Protein 9MFG (pdb70)

Sequence (1648 aa):
ITNINCSGHIWVEPATIFKMGMNISIYCQAAIKNCQPRKLHFYKNGIKERFQITRINKTTARLWYKNFLEPHASMYCTAECPKHFQETLICGKDISSGYPPDIPDEVTCVIYEYSGNMTCTWNAGKLTYIDTKYVVHVKSLETEEEQQYLTSSYINISTDSLQGGKKYLVWVQAANALGMEESKQLQIHLDDIVIPSAAVISRATIIYWDSQTTIEKVSCEMRYKATTNQTWNVKEFDTNFTYVQQSEFYLEPNIKYVFQVRCQETGKRYWQPWSSLFFHKTPEITNINCSGHIWVEPATIFKMGMNISIYCQAAIKNCQPRKLHFYKNGIKERFQITRINKTTARLWYKNFLEPHASMYCTAECPKHFQETLICGKDISSGYPPDIPDEVTCVIYEYSGNMTCTWNAGKLTYIDTKYVVHVKSLETEEEQQYLTSSYINISTDSLQGGKKYLVWVQAANALGMEESKQLQIHLDDIVIPSAAVISRAETINATVPKTIIYWDSQTTIEKVSCEMRYKATTNQTWNVKEFDTNFTYVQQSEFYLEPNIKYVFQVRCQETGKRYWQPWSSLFFHKTPEGNSHHITNINCSGHIWVEPATIFKMGMNISIYCQAAIKNCQPRKLHFYKNGIKERFQITRINKTTARLWYKNFLEPHASMYCTAECPKHFQETLICGKDISSGYPPDIPDEVTCVIYEYSGNMTCTWNAGKLTYIDTKYVVHVKSLETEEEQQYLTSSYINISTDSLQGGKKYLVWVQAANALGMEESKQLQIHLDDIVIPSAAVISRAETINATVPKTIIYWDSQTTIEKVSCEMRYKATTNQTWNVKEFDTNFTYVQQSEFYLEPNIKYVFQVRCQETGKRYWQPWSSLFFHKTPEGNITNINCSGHIWVEPATIFKMGMNISIYCQAAIKNCQPRKLHFYKNGIKERFQITRINKTTARLWYKNFLEPHASMYCTAECPKHFQETLICGKDISSGYPPDIPDEVTCVIYEYSGNMTCTWNAGKLTYIDTKYVVHVKSLETEEEQQYLTSSYINISTDSLQGGKKYLVWVQAANALGMEESKQLQIHLDDIVIPSAAVISRAETITVPKTIIYWDSQTTIEKVSCEMRYKATTNQTWNVKEFDTNFTYVQQSEFYLEPNIKYVFQVRCQETGKRYWQPWSSLFFHKTPEEVQLVESGGGLVQPGGSLRLSCAASGFTFSTYAMAWFRQAPGKERREFVAESWSSGTTYYGASVVGRFTMSRDDSKNTVYLQMNSLRAEDTAVYYCAAKRPDAGWQTYDYWGQGTLVTVSSEVQLVESGGGLVQPGGSLRLSCAASGFTFSTYAMAWFRQAPGKERREFVAESWSSGTTYYGASVVGRFTMSRDDSKNTVYLQMNSLRAEDTAVYYCAAKRPDAGWQTYDYWGQGTLVTVSSEVQLVESGGGLVQPGGSLRLSCAASGFTFSTYAMAWFRQAPGKERREFVAESWSSGTTYYGASVVGRFTMSRDDSKNTVYLQMNSLRAEDTAVYYCAAKRPDAGWQTYDYWGQGTLVTVSSEVQLVESGGGLVQPGGSLRLSCAASGFTFSTYAMAWFRQAPGKERREFVAESWSSGTTYYGASVVGRFTMSRDDSKNTVYLQMNSLRAEDTAVYYCAAKRPDAGWQTYDYWGQGTLVTVSS

Foldseek 3Di:
DDDDDAQWDKAKPVGLEEAQQDKIKIKTFGNHPQFQFPDKWKDKVRHTDDDQKADDPSGMIMRIDGRHHAQKIKMWMWGRGPVDPDTHTRDIDIGGYFDWWDAWDPWDWAAEPPPQWIKTFTDRDDDGSADKKKWKWKADPQPRDIDIDIDRGIDIDGNVVVPRAFWMKIKMWMGDPHDIHIYDIDIGGHVQRYEFADKAWDDDCKTWIAGPGPQPWKKKWKWKDFPPDDDIDIDIGRDDRPDIDMDHDDDDAQTKMWMWMWMGRVPGDDIDDIYDIDMDGHHD/DDDDDAQWDKAKPPHLEEAAFAKIKIKTFGRDVPFQFPDKWKDKVHHTDDPQWADDDSTMIIHIDGGHHAQKIKMWMWGHGPVDPDIHTHDMDIGGHFDWWDAWEPWAWAAEPPPLKIKIATDRDDGGSAQKKKWKWKQAPQVRDIDIDIGRHTDIGHNVVDDRAFKIWMKMKIDDPHDIHIYDIDIGGRVQRYEFADKAWDDWDWDDDPQIKIKIKMAGPGPQQWKKKKKWKDFPPDPDIDIDIDTDGRPDIDIDIDRDDAQTKMWMWMKMGNPPGDDIGDTYDIDIDHGHDPVDDD/DDDDDAQWDKAKVPGLEEAAQDKMKIKTFGNHVQFQFPDKWKDWVNHTDDPQKAPPDSGMIMHIDGRHHDAKIKMWMWTHGPPDPDTDTRDIDMGGHWAWWDAWAPWAWAAEPPPLWTKIATDRPDDTSFQKKKKKWKAAPQVRDIDIDIDSGIDTHGNVPVDRAFWMWIKMWMDDPHDIHIYDIDIGGRVQRYEFFDKAWDDKDWDDDPFIWIKTKMAGPGDADWKKKKKWKAFPPDDDTDMDIGTDDRPDIDIDRHGDDAFTKIKMWMKMGRPPGDDIDPTYDIDIDGGHHRD/DDDDDAQWDKAKPPHLEEAQFDKIKIKTFGHDPPFQFPDKWKDWVNHTDDPQKACPDSGMIMRIDGRHHDQKIKMWMWGDGDPDPDTHTRDMDMGGHFDWWDAWAPWAWAAEPPPQKTWIATDRDDTGSFQKKKWKWKAAPQVRDIDIDIDSGTDIHGNVVVPRAFKIWMKMWMGGPHDIHIYDIDIGGRVQRYEFADKAWDDWDWDVQIKIKIKIAGPGPQPKKKKKKWKDFPPDDDIDIDIDIDDRPDIDIDIDRDDAQTKMWMWMKMGNPPHDDIDPTYDTDMDHHHD/DWAKEKDWADEAEAQAKTKMKIATDDDQLQQKKKFKWWADVPGDIDGAKIAHNVGDIDGDPVQPPQWDKDADSVRRMIMIIGGSDDQVPWTWMKMFIGHDPDDPPDTDDIHPTDTHGYHD/DWAWAKDWADEAAAQDKTKMKIQIDDDPLQQKKKFKWWDDPPGDTGGAKIAHNVGDIDGDPVQPPQKDKDADSVRSMIMIMGGRDDQVPWTWMKMFIGHPVDDPPDTDDIHPTGTHGHHD/DKAWAKDFADEDAQQAKTKMKIATDDDQLQQKKKFKWWAAVVRDIDGAKIAHNVGDIDGDPVQPPQKDKDADSVRRMIMIIGGSDDQVRQTWMKMFIGHDVDDPPDTPDIHPTGTHGHDD/DWAKAKDFADEAAQQGKTKMKIATDDDQLQQKKKFKWWADVPRGIGGAKIAHNVGDIDGDPVQPPQKDKDADSVGRMIMIIGGSDDQVVWTWMKMFIGHPVDDPPDTDDIHPTGTHGYDD

B-factor: mean 78.59, std 24.63, range [31.62, 189.15]

Solvent-accessible surface area: 77783 Å² total; per-residue (Å²): 92,28,88,11,129,39,21,18,85,11,84,13,87,75,45,49,60,1,29,36,32,75,84,0,17,1,30,0,53,12,72,20,91,154,25,81,11,59,123,13,11,1,7,40,35,0,101,62,34,156,85,41,36,3,47,40,78,58,50,4,1,54,1,78,28,157,50,11,109,76,56,113,6,5,2,3,0,0,0,64,4,76,104,73,112,38,30,1,7,0,12,2,58,60,1,18,0,0,63,51,10,52,99,1,72,128,19,38,0,14,24,92,28,136,52,32,47,0,24,0,55,32,64,39,35,85,134,16,113,18,76,19,23,24,10,0,15,0,56,2,80,131,60,109,91,76,42,71,54,46,16,90,70,111,26,71,1,54,49,105,44,1,134,26,20,102,38,2,30,0,23,0,26,1,9,2,23,48,14,45,60,92,11,88,105,41,129,12,70,19,61,86,5,26,4,2,19,67,8,94,17,76,39,55,86,44,0,91,2,58,8,143,14,110,37,95,144,5,13,2,29,1,44,29,42,26,51,120,74,162,100,81,67,81,26,131,67,106,16,90,26,116,71,90,30,117,6,77,23,181,43,47,81,99,74,127,25,8,2,12,0,56,2,17,42,52,70,21,183,40,62,14,99,66,19,99,95,46,122,36,67,6,112,113,117,28,115,10,128,39,22,15,87,5,83,10,87,83,43,50,55,4,106,36,24,83,69,1,18,0,29,0,50,10,65,23,89,156,18,77,15,72,28,12,22,0,9,32,41,1,101,70,30,158,71,42,36,3,49,42,68,59,44,8,1,46,1,81,26,152,75,8,92,67,70,69,1,2,1,4,0,0,0,67,6,77,102,69,116,40,27,1,8,0,11,2,62,48,0,20,0,0,55,40,9,48,108,3,74,121,15,43,0,12,20,105,27,139,50,36,43,0,20,0,53,36,62,28,46,89,130,15,124,14,127,23,38,31,10,0,14,0,14,2,71,78,77,132,132,77,58,83,56,47,20,95,65,125,17,82,3,53,54,107,46,13,142,15,37,99,113,2,33,0,24,0,13,1,6,1,25,49,9,24,57,93,8,87,95,20,104,6,60,24,58,50,0,25,12,4,24,74,12,81,12,83,46,21,93,46,94,122,52,146,89,41,10,1,13,0,54,2,34,4,135,8,108,25,121,130,1,18,1,36,0,48,34,10,20,70,123,88,111,92,95,65,68,91,134,60,110,13,96,25,83,176,83,29,103,8,94,10,133,18,117,52,114,67,143,24,14,0,16,1,64,0,14,29,44,70,61,122,42,70,12,110,66,14,96,104,38,131,28,64,7,55,39,68,139,66,106,212,143,40,107,10,139,38,22,14,93,5,82,9,83,78,48,45,62,2,25,39,29,81,80,2,16,0,41,0,59,12,73,22,98,162,12,57,5,137,34,13,21,0,9,42,33,0,96,60,32,165,84,37,33,2,40,38,61,98,59,6,1,44,1,78,30,62,96,10,113,73,73,71,5,1,0,3,0,0,0,36,2,83,88,57,99,35,26,1,10,0,12,2,62,49,0,26,0,0,64,52,8,53,103,0,69,121,12,48,0,12,22,102,30,137,49,42,45,2,15,0,54,29,64,33,39,88,114,14,115,16,131,19,58,24,6,0,10,3,50,5,63,79,66,128,124,78,62,79,58,41,17,79,59,124,24,79,4,48,42,87,42,19,149,4,49,92,36,6,31,1,21,0,10,1,13,2,25,47,9,18,62,94,6,188,79,42,119,10,76,25,58,56,7,26,10,6,27,77,9,86,10,84,50,27,48,30,101,125,49,145,99,43,65,1,33,0,78,1,42,7,135,8,112,38,98,55,2,15,0,50,7,51,26,8,58,85,96,67,77,96,96,88,99,48,96,50,101,20,100,20,124,72,80,34,92,11,60,37,138,31,76,69,100,49,36,14,25,7,10,1,52,2,10,34,47,67,65,66,49,70,10,104,71,10,96,126,45,85,21,80,9,78,119,55,130,166,19,107,9,127,42,27,19,92,6,78,9,87,74,47,46,66,3,95,29,26,82,79,2,18,0,32,0,59,9,65,25,91,157,19,77,12,142,28,12,24,0,8,33,41,1,97,60,29,163,82,43,34,2,50,38,64,49,48,6,1,49,2,79,29,61,81,10,100,70,58,124,5,5,0,2,0,0,0,38,4,82,95,61,108,36,32,1,9,0,12,4,66,56,0,22,1,0,51,34,10,52,102,1,73,126,17,46,0,12,18,92,31,136,45,46,45,0,15,0,57,34,64,41,36,94,132,16,107,20,93,18,23,22,7,0,14,0,38,4,80,88,71,124,113,68,52,81,55,45,16,92,72,117,20,71,2,59,47,93,39,12,99,26,36,100,36,2,25,0,17,0,26,0,8,1,20,54,11,32,60,91,6,186,65,40,107,9,71,17,70,58,8,26,4,4,17,71,9,93,15,79,50,21,91,34,159,189,118,59,17,0,33,0,42,5,54,7,149,16,109,29,110,53,3,22,1,24,0,42,64,39,21,52,124,90,100,89,75,57,74,99,137,55,98,20,104,25,96,175,78,25,117,16,42,10,162,19,44,77,98,64,107,16,9,0,16,1,53,0,18,40,61,71,50,82,58,64,13,98,62,16,103,92,45,127,28,119,7,85,113,139,44,109,14,73,25,52,42,24,38,126,18,117,75,52,25,61,36,116,0,29,1,46,10,52,61,21,96,10,66,71,19,0,0,0,0,0,8,51,30,125,86,67,142,79,61,12,0,0,1,2,12,44,73,51,18,36,1,5,10,46,62,1,10,37,29,0,55,7,51,39,46,56,114,58,52,17,1,59,0,48,0,51,58,3,117,67,125,1,32,2,40,0,29,0,0,0,1,86,39,106,14,22,18,45,33,9,55,67,77,6,105,26,23,100,0,41,5,51,136,140,38,109,11,77,24,54,44,22,39,128,21,118,74,55,23,64,24,116,0,25,1,43,6,55,55,26,88,8,59,66,22,0,0,0,0,0,15,56,24,140,94,68,122,74,58,12,0,0,1,3,12,54,68,52,18,31,0,8,11,49,61,1,8,48,28,0,64,9,46,40,51,55,114,61,50,13,0,57,0,51,0,56,60,2,116,66,131,1,44,7,47,0,38,0,0,0,1,77,41,99,17,11,23,38,26,13,55,69,72,7,98,24,20,105,0,46,3,57,132,149,37,124,10,81,12,50,40,35,33,124,9,120,67,56,17,59,32,148,0,32,0,46,10,57,64,24,76,9,59,71,26,0,0,0,0,0,10,57,29,116,91,57,126,74,61,13,0,0,1,3,13,61,71,49,17,29,0,5,10,41,66,0,10,39,27,0,54,8,56,36,58,47,102,55,45,14,1,66,0,41,0,50,63,3,113,58,120,0,38,5,38,0,27,0,0,0,0,80,42,109,14,17,17,42,40,17,63,66,77,6,97,24,22,104,0,48,9,48,144,142,52,101,7,78,25,52,44,34,34,138,14,122,72,57,13,70,20,136,0,33,0,46,10,61,71,27,78,9,58,74,20,0,0,0,0,2,16,48,28,120,88,59,132,90,59,9,0,0,1,4,14,58,77,51,17,28,1,11,8,45,66,0,10,40,35,0,50,13,59,42,47,59,108,58,49,15,0,59,0,42,0,53,48,1,118,71,116,0,31,3,42,0,30,0,0,0,2,75,44,100,30,10,16,42,35,16,62,69,70,8,98,26,20,95,0,48,19,34,152

Radius of gyration: 49.22 Å; Cα contacts (8 Å, |Δi|>4): 4400; chains: 8; bounding box: 113×142×150 Å

Nearest PDB structures (foldseek):
  7p2d-assembly1_C  TM=9.357E-01  e=3.313E-17  Lama glama
  8df5-assembly1_M  TM=9.499E-01  e=1.408E-16  Homo sapiens
  7l0n-assembly2_M  TM=9.580E-01  e=3.317E-16  Homo sapiens
  7kfv-assembly2_C  TM=9.343E-01  e=2.677E-16  Homo sapiens
  8hwt-assembly1_D  TM=9.543E-01  e=8.246E-16  Homo sapiens

GO terms:
  GO:0004896 cytokine receptor activity (F, IDA)
  GO:0038155 interleukin-23-mediated signaling pathway (P, IDA)
  GO:0009986 cell surface (C, IDA)
  GO:0043235 signaling receptor complex (C, IDA)
  GO:0005886 plasma membrane (C, TAS)
  GO:0005515 protein binding (F, IPI)
  GO:0002230 positive regulation of defense response to virus by host (P, IDA)
  GO:0002827 positive regulation of T-helper 1 type immune response (P, IDA)
  GO:0034341 response to type II interferon (P, IDA)
  GO:0042020 interleukin-23 receptor activity (F, IDA)
  GO:0072536 interleukin-23 receptor complex (C, IDA)
  GO:0032496 response to lipopolysaccharide (P, IDA)
  GO:0032729 positive regulation of type II interferon production (P, IDA)
  GO:0032735 positive regulation of interleukin-12 production (P, IDA)
  GO:0042102 positive regulation of T cell proliferation (P, IC)
  GO:0042104 positive regulation of activated T cell proliferation (P, IC)
  GO:0045672 positive regulation of osteoclast differentiation (P, IC)
  GO:0050829 defense response to Gram-negative bacterium (P, IC)
  GO:0032725 positive regulation of granulocyte macrophage colony-stimulating factor production (P, IC)
  GO:0051135 positive regulation of NK T cell activation (P, TAS)

Structure (mmCIF, N/CA/C/O backbone):
data_9MFG
#
_entry.id   9MFG
#
_cell.length_a   105.313
_cell.length_b   403.472
_cell.length_c   84.247
_cell.angle_alpha   90.00
_cell.angle_beta   90.00
_cell.angle_gamma   90.00
#
_symmetry.space_group_name_H-M   'P 21 21 2'
#
loop_
_entity.id
_entity.type
_entity.pdbx_description
1 polymer 'Interleukin-23 receptor'
2 polymer VHH
3 branched 2-acetamido-2-deoxy-beta-D-glucopyranose-(1-4)-[alpha-L-fucopyranose-(1-6)]2-acetamido-2-deoxy-beta-D-glucopyranose
4 branched 2-acetamido-2-deoxy-beta-D-glucopyranose-(1-4)-2-acetamido-2-deoxy-beta-D-glucopyranose
5 branched 2-acetamido-2-deoxy-beta-D-glucopyranose-(1-3)-alpha-D-mannopyranose-(1-3)-[alpha-L-fucopyranose-(1-6)]2-acetamido-2-deoxy-beta-D-glucopyranose
6 branched alpha-D-mannopyranose-(1-3)-[2-acetamido-2-deoxy-beta-D-glucopyranose-(1-4)][alpha-L-fucopyranose-(1-6)]2-acetamido-2-deoxy-beta-D-glucopyranose
7 branched alpha-D-mannopyranose-(1-3)-[alpha-L-fucopyranose-(1-6)]2-acetamido-2-deoxy-beta-D-glucopyranose
8 non-polymer 2-acetamido-2-deoxy-beta-D-glucopyranose
9 non-polymer 'THIOCYANATE ION'
10 non-polymer GLYCEROL
11 non-polymer 'SULFATE ION'
12 water water
#
loop_
_atom_site.group_PDB
_atom_site.id
_atom_site.type_symbol
_atom_site.label_atom_id
_atom_site.label_alt_id
_atom_site.label_comp_id
_atom_site.label_asym_id
_atom_site.label_entity_id
_atom_site.label_seq_id
_atom_site.pdbx_PDB_ins_code
_atom_site.Cartn_x
_atom_site.Cartn_y
_atom_site.Cartn_z
_atom_site.occupancy
_atom_site.B_iso_or_equiv
_atom_site.auth_seq_id
_atom_site.auth_comp_id
_atom_site.auth_asym_id
_atom_site.auth_atom_id
_atom_site.pdbx_PDB_model_num
ATOM 1 N N . ILE A 1 3 ? 47.381 19.376 14.841 1.00 78.69 25 ILE A N 1
ATOM 2 C CA . ILE A 1 3 ? 47.925 20.729 14.857 1.00 80.18 25 ILE A CA 1
ATOM 3 C C . ILE A 1 3 ? 48.987 20.849 15.954 1.00 96.90 25 ILE A C 1
ATOM 4 O O . ILE A 1 3 ? 48.739 20.481 17.104 1.00 105.55 25 ILE A O 1
ATOM 7 N N . THR A 1 4 ? 50.177 21.337 15.590 1.00 92.78 26 THR A N 1
ATOM 8 C CA . THR A 1 4 ? 51.223 21.646 16.560 1.00 81.14 26 THR A CA 1
ATOM 9 C C . THR A 1 4 ? 51.041 23.069 17.072 1.00 74.67 26 THR A C 1
ATOM 10 O O . THR A 1 4 ? 50.739 23.986 16.302 1.00 78.91 26 THR A O 1
ATOM 21 N N . ASN A 1 5 ? 51.242 23.251 18.372 1.00 69.42 27 ASN A N 1
ATOM 22 C CA . ASN A 1 5 ? 50.911 24.519 19.001 1.00 77.36 27 ASN A CA 1
ATOM 23 C C . ASN A 1 5 ? 52.007 25.557 18.785 1.00 75.41 27 ASN A C 1
ATOM 24 O O . ASN A 1 5 ? 53.197 25.265 18.955 1.00 84.19 27 ASN A O 1
ATOM 35 N N . ILE A 1 6 ? 51.594 26.770 18.427 1.00 69.04 28 ILE A N 1
ATOM 36 C CA . ILE A 1 6 ? 52.485 27.911 18.251 1.00 66.58 28 ILE A CA 1
ATOM 37 C C . ILE A 1 6 ? 52.020 29.003 19.206 1.00 62.11 28 ILE A C 1
ATOM 38 O O . ILE A 1 6 ? 50.928 29.560 19.033 1.00 74.85 28 ILE A O 1
ATOM 54 N N . ASN A 1 7 ? 52.842 29.318 20.205 1.00 59.32 29 ASN A N 1
ATOM 55 C CA . ASN A 1 7 ? 52.505 30.382 21.145 1.00 63.85 29 ASN A CA 1
ATOM 56 C C . ASN A 1 7 ? 52.476 31.718 20.407 1.00 66.28 29 ASN A C 1
ATOM 57 O O . ASN A 1 7 ? 53.496 32.169 19.874 1.00 65.72 29 ASN A O 1
ATOM 68 N N . CYS A 1 8 ? 51.309 32.348 20.378 1.00 57.34 30 CYS A N 1
ATOM 69 C CA . CYS A 1 8 ? 51.136 33.606 19.676 1.00 48.40 30 CYS A CA 1
ATOM 70 C C . CYS A 1 8 ? 51.476 34.777 20.585 1.00 55.89 30 CYS A C 1
ATOM 71 O O . CYS A 1 8 ? 51.107 34.795 21.763 1.00 63.23 30 CYS A O 1
ATOM 78 N N . SER A 1 9 ? 52.197 35.751 20.027 1.00 59.20 31 SER A N 1
ATOM 79 C CA . SER A 1 9 ? 52.516 37.010 20.702 1.00 57.59 31 SER A CA 1
ATOM 80 C C . SER A 1 9 ? 51.466 38.075 20.408 1.00 64.00 31 SER A C 1
ATOM 81 O O . SER A 1 9 ? 51.775 39.261 20.251 1.00 55.60 31 SER A O 1
ATOM 89 N N . GLY A 1 10 ? 50.209 37.653 20.327 1.00 65.59 32 GLY A N 1
ATOM 90 C CA . GLY A 1 10 ? 49.120 38.532 19.934 1.00 58.81 32 GLY A CA 1
ATOM 91 C C . GLY A 1 10 ? 47.901 37.699 19.605 1.00 58.95 32 GLY A C 1
ATOM 92 O O . GLY A 1 10 ? 47.678 36.639 20.202 1.00 63.84 32 GLY A O 1
ATOM 96 N N . HIS A 1 11 ? 47.123 38.175 18.640 1.00 53.68 33 HIS A N 1
ATOM 97 C CA . HIS A 1 11 ? 45.993 37.382 18.183 1.00 54.24 33 HIS A CA 1
ATOM 98 C C . HIS A 1 11 ? 45.416 37.989 16.916 1.00 56.55 33 HIS A C 1
ATOM 99 O O . HIS A 1 11 ? 45.657 39.156 16.590 1.00 51.12 33 HIS A O 1
ATOM 113 N N . ILE A 1 12 ? 44.641 37.167 16.214 1.00 55.10 34 ILE A N 1
ATOM 114 C CA . ILE A 1 12 ? 43.999 37.521 14.959 1.00 46.65 34 ILE A CA 1
ATOM 115 C C . ILE A 1 12 ? 42.512 37.230 15.084 1.00 54.75 34 ILE A C 1
ATOM 116 O O . ILE A 1 12 ? 42.097 36.320 15.809 1.00 65.08 34 ILE A O 1
ATOM 132 N N . TRP A 1 13 ? 41.707 38.012 14.370 1.00 55.15 35 TRP A N 1
ATOM 133 C CA . TRP A 1 13 ? 40.268 37.792 14.343 1.00 56.18 35 TRP A CA 1
ATOM 134 C C . TRP A 1 13 ? 39.712 38.368 13.053 1.00 53.20 35 TRP A C 1
ATOM 135 O O . TRP A 1 13 ? 40.215 39.370 12.535 1.00 54.02 35 TRP A O 1
ATOM 156 N N . VAL A 1 14 ? 38.668 37.721 12.544 1.00 50.55 36 VAL A N 1
ATOM 157 C CA . VAL A 1 14 ? 38.117 38.015 11.230 1.00 47.32 36 VAL A CA 1
ATOM 158 C C . VAL A 1 14 ? 36.670 38.460 11.376 1.00 50.13 36 VAL A C 1
ATOM 159 O O . VAL A 1 14 ? 35.914 37.910 12.185 1.00 45.91 36 VAL A O 1
ATOM 172 N N . GLU A 1 15 ? 36.292 39.460 10.589 1.00 50.85 37 GLU A N 1
ATOM 173 C CA . GLU A 1 15 ? 34.906 39.852 10.434 1.00 46.41 37 GLU A CA 1
ATOM 174 C C . GLU A 1 15 ? 34.531 39.642 8.973 1.00 43.82 37 GLU A C 1
ATOM 175 O O . GLU A 1 15 ? 35.288 40.058 8.084 1.00 49.49 37 GLU A O 1
ATOM 187 N N . PRO A 1 16 ? 33.405 38.986 8.673 1.00 44.32 38 PRO A N 1
ATOM 188 C CA . PRO A 1 16 ? 32.333 38.530 9.576 1.00 45.41 38 PRO A CA 1
ATOM 189 C C . PRO A 1 16 ? 32.754 37.394 10.503 1.00 45.28 38 PRO A C 1
ATOM 190 O O . PRO A 1 16 ? 32.340 37.330 11.659 1.00 47.49 38 PRO A O 1
ATOM 201 N N . ALA A 1 17 ? 33.592 36.483 10.021 1.00 49.98 39 ALA A N 1
ATOM 202 C CA . ALA A 1 17 ? 34.025 35.340 10.814 1.00 47.65 39 ALA A CA 1
ATOM 203 C C . ALA A 1 17 ? 35.034 34.556 9.987 1.00 43.22 39 ALA A C 1
ATOM 204 O O . ALA A 1 17 ? 35.199 34.793 8.786 1.00 43.40 39 ALA A O 1
ATOM 211 N N . THR A 1 18 ? 35.708 33.612 10.648 1.00 43.54 40 THR A N 1
ATOM 212 C CA . THR A 1 18 ? 36.731 32.824 9.972 1.00 42.51 40 THR A CA 1
ATOM 213 C C . THR A 1 18 ? 36.157 31.974 8.848 1.00 46.41 40 THR A C 1
ATOM 214 O O . THR A 1 18 ? 36.900 31.590 7.937 1.00 45.61 40 THR A O 1
ATOM 225 N N . ILE A 1 19 ? 34.862 31.666 8.899 1.00 49.22 41 ILE A N 1
ATOM 226 C CA . ILE A 1 19 ? 34.168 30.911 7.858 1.00 44.39 41 ILE A CA 1
ATOM 227 C C . ILE A 1 19 ? 33.041 31.792 7.349 1.00 45.38 41 ILE A C 1
ATOM 228 O O . ILE A 1 19 ? 32.184 32.219 8.132 1.00 45.99 41 ILE A O 1
ATOM 244 N N . PHE A 1 20 ? 33.037 32.057 6.041 1.00 53.26 42 PHE A N 1
ATOM 245 C CA . PHE A 1 20 ? 32.146 33.052 5.457 1.00 44.25 42 PHE A CA 1
ATOM 246 C C . PHE A 1 20 ? 31.709 32.607 4.068 1.00 47.85 42 PHE A C 1
ATOM 247 O O . PHE A 1 20 ? 32.337 31.748 3.442 1.00 56.06 42 PHE A O 1
ATOM 264 N N . LYS A 1 21 ? 30.617 33.204 3.594 1.00 51.78 43 LYS A N 1
ATOM 265 C CA . LYS A 1 21 ? 30.128 32.914 2.251 1.00 54.09 43 LYS A CA 1
ATOM 266 C C . LYS A 1 21 ? 31.137 33.387 1.206 1.00 52.27 43 LYS A C 1
ATOM 267 O O . LYS A 1 21 ? 31.712 34.472 1.320 1.00 48.73 43 LYS A O 1
ATOM 271 N N . MET A 1 22 ? 31.359 32.554 0.189 1.00 49.57 44 MET A N 1
ATOM 272 C CA . MET A 1 22 ? 32.261 32.926 -0.890 1.00 45.15 44 MET A CA 1
ATOM 273 C C . MET A 1 22 ? 31.791 34.219 -1.541 1.00 51.24 44 MET A C 1
ATOM 274 O O . MET A 1 22 ? 30.593 34.424 -1.769 1.00 54.90 44 MET A O 1
ATOM 288 N N . GLY A 1 23 ? 32.752 35.080 -1.865 1.00 47.62 45 GLY A N 1
ATOM 289 C CA . GLY A 1 23 ? 32.474 36.360 -2.470 1.00 52.42 45 GLY A CA 1
ATOM 290 C C . GLY A 1 23 ? 32.226 37.493 -1.500 1.00 48.34 45 GLY A C 1
ATOM 291 O O . GLY A 1 23 ? 32.027 38.632 -1.944 1.00 54.73 45 GLY A O 1
ATOM 295 N N . MET A 1 24 ? 32.217 37.225 -0.198 1.00 45.26 46 MET A N 1
ATOM 296 C CA . MET A 1 24 ? 32.040 38.281 0.785 1.00 50.31 46 MET A CA 1
ATOM 297 C C . MET A 1 24 ? 33.317 39.097 0.943 1.00 56.17 46 MET A C 1
ATOM 298 O O . MET A 1 24 ? 34.433 38.581 0.836 1.00 54.22 46 MET A O 1
ATOM 312 N N . ASN A 1 25 ? 33.136 40.390 1.191 1.00 59.49 47 ASN A N 1
ATOM 313 C CA . ASN A 1 25 ? 34.234 41.222 1.654 1.00 50.41 47 ASN A CA 1
ATOM 314 C C . ASN A 1 25 ? 34.549 40.864 3.100 1.00 44.01 47 ASN A C 1
ATOM 315 O O . ASN A 1 25 ? 33.652 40.838 3.949 1.00 50.01 47 ASN A O 1
ATOM 325 N N . ILE A 1 26 ? 35.815 40.593 3.388 1.00 44.56 48 ILE A N 1
ATOM 326 C CA . ILE A 1 26 ? 36.215 40.217 4.736 1.00 51.13 48 ILE A CA 1
ATOM 327 C C . ILE A 1 26 ? 37.306 41.164 5.220 1.00 51.55 48 ILE A C 1
ATOM 328 O O . ILE A 1 26 ? 38.086 41.714 4.434 1.00 42.33 48 ILE A O 1
ATOM 344 N N . SER A 1 27 ? 37.333 41.363 6.535 1.00 49.26 49 SER A N 1
ATOM 345 C CA . SER A 1 27 ? 38.352 42.148 7.213 1.00 44.41 49 SER A CA 1
ATOM 346 C C . SER A 1 27 ? 39.083 41.233 8.178 1.00 49.14 49 SER A C 1
ATOM 347 O O . SER A 1 27 ? 38.447 40.508 8.951 1.00 49.34 49 SER A O 1
ATOM 355 N N . ILE A 1 28 ? 40.412 41.263 8.118 1.00 48.93 50 ILE A N 1
ATOM 356 C CA . ILE A 1 28 ? 41.277 40.481 8.994 1.00 43.01 50 ILE A CA 1
ATOM 357 C C . ILE A 1 28 ? 42.024 41.467 9.879 1.00 43.33 50 ILE A C 1
ATOM 358 O O . ILE A 1 28 ? 42.689 42.378 9.371 1.00 49.44 50 ILE A O 1
ATOM 374 N N . TYR A 1 29 ? 41.915 41.293 11.194 1.00 41.84 51 TYR A N 1
ATOM 375 C CA . TYR A 1 29 ? 42.578 42.154 12.163 1.00 50.30 51 TYR A CA 1
ATOM 376 C C . TYR A 1 29 ? 43.663 41.378 12.901 1.00 47.93 51 TYR A C 1
ATOM 377 O O . TYR A 1 29 ? 43.516 40.185 13.176 1.00 55.28 51 TYR A O 1
ATOM 395 N N . CYS A 1 30 ? 44.744 42.080 13.242 1.00 52.09 52 CYS A N 1
ATOM 396 C CA . CYS A 1 30 ? 45.900 41.493 13.914 1.00 52.44 52 CYS A CA 1
ATOM 397 C C . CYS A 1 30 ? 46.395 42.479 14.960 1.00 44.83 52 CYS A C 1
ATOM 398 O O . CYS A 1 30 ? 46.631 43.649 14.646 1.00 47.31 52 CYS A O 1
ATOM 405 N N . GLN A 1 31 ? 46.535 42.016 16.200 1.00 51.74 53 GLN A N 1
ATOM 406 C CA . GLN A 1 31 ? 46.889 42.879 17.321 1.00 54.16 53 GLN A CA 1
ATOM 407 C C . GLN A 1 31 ? 48.162 42.368 17.978 1.00 60.63 53 GLN A C 1
ATOM 408 O O . GLN A 1 31 ? 48.196 41.245 18.493 1.00 57.07 53 GLN A O 1
ATOM 422 N N . ALA A 1 32 ? 49.197 43.203 17.975 1.00 65.36 54 ALA A N 1
ATOM 423 C CA . ALA A 1 32 ? 50.467 42.828 18.573 1.00 54.70 54 ALA A CA 1
ATOM 424 C C . ALA A 1 32 ? 50.369 42.861 20.093 1.00 56.50 54 ALA A C 1
ATOM 425 O O . ALA A 1 32 ? 49.647 43.671 20.679 1.00 61.79 54 ALA A O 1
ATOM 432 N N . ALA A 1 33 ? 51.102 41.958 20.728 1.00 65.24 55 ALA A N 1
ATOM 433 C CA . ALA A 1 33 ? 51.196 41.897 22.178 1.00 59.97 55 ALA A CA 1
ATOM 434 C C . ALA A 1 33 ? 52.558 41.298 22.521 1.00 61.18 55 ALA A C 1
ATOM 435 O O . ALA A 1 33 ? 52.673 40.234 23.126 1.00 64.02 55 ALA A O 1
ATOM 442 N N . ILE A 1 34 ? 53.618 41.993 22.113 1.00 70.21 56 ILE A N 1
ATOM 443 C CA . ILE A 1 34 ? 54.990 41.515 22.243 1.00 69.74 56 ILE A CA 1
ATOM 444 C C . ILE A 1 34 ? 55.672 42.334 23.329 1.00 72.73 56 ILE A C 1
ATOM 445 O O . ILE A 1 34 ? 55.777 43.562 23.213 1.00 74.33 56 ILE A O 1
ATOM 461 N N . LYS A 1 35 ? 56.133 41.657 24.381 1.00 64.72 57 LYS A N 1
ATOM 462 C CA . LYS A 1 35 ? 56.805 42.339 25.480 1.00 70.35 57 LYS A CA 1
ATOM 463 C C . LYS A 1 35 ? 57.887 43.270 24.946 1.00 76.39 57 LYS A C 1
ATOM 464 O O . LYS A 1 35 ? 58.691 42.883 24.093 1.00 78.97 57 LYS A O 1
ATOM 468 N N . ASN A 1 36 ? 57.890 44.507 25.440 1.00 72.51 58 ASN A N 1
ATOM 469 C CA . ASN A 1 36 ? 58.854 45.534 25.041 1.00 77.76 58 ASN A CA 1
ATOM 470 C C . ASN A 1 36 ? 58.988 45.610 23.517 1.00 76.97 58 ASN A C 1
ATOM 471 O O . ASN A 1 36 ? 60.011 45.258 22.931 1.00 76.42 58 ASN A O 1
ATOM 482 N N . CYS A 1 37 ? 57.915 46.089 22.888 1.00 74.20 59 CYS A N 1
ATOM 483 C CA . CYS A 1 37 ? 57.917 46.278 21.443 1.00 64.69 59 CYS A CA 1
ATOM 484 C C . CYS A 1 37 ? 56.697 47.053 20.967 1.00 62.80 59 CYS A C 1
ATOM 485 O O . CYS A 1 37 ? 55.604 46.490 20.856 1.00 70.73 59 CYS A O 1
ATOM 492 N N . GLN A 1 38 ? 56.873 48.340 20.684 1.00 66.80 60 GLN A N 1
ATOM 493 C CA . GLN A 1 38 ? 55.851 49.118 19.994 1.00 60.63 60 GLN A CA 1
ATOM 494 C C . GLN A 1 38 ? 56.141 49.007 18.500 1.00 59.35 60 GLN A C 1
ATOM 495 O O . GLN A 1 38 ? 57.020 49.713 17.990 1.00 73.20 60 GLN A O 1
ATOM 499 N N . PRO A 1 39 ? 55.438 48.136 17.772 1.00 55.17 61 PRO A N 1
ATOM 500 C CA . PRO A 1 39 ? 55.866 47.806 16.406 1.00 59.10 61 PRO A CA 1
ATOM 501 C C . PRO A 1 39 ? 55.984 49.033 15.515 1.00 60.36 61 PRO A C 1
ATOM 502 O O . PRO A 1 39 ? 55.119 49.911 15.515 1.00 62.84 61 PRO A O 1
ATOM 513 N N . ARG A 1 40 ? 57.073 49.082 14.741 1.00 59.21 62 ARG A N 1
ATOM 514 C CA . ARG A 1 40 ? 57.193 50.117 13.719 1.00 59.09 62 ARG A CA 1
ATOM 515 C C . ARG A 1 40 ? 56.202 49.870 12.583 1.00 63.09 62 ARG A C 1
ATOM 516 O O . ARG A 1 40 ? 55.538 50.806 12.122 1.00 64.93 62 ARG A O 1
ATOM 520 N N . LYS A 1 41 ? 56.066 48.613 12.144 1.00 55.15 63 LYS A N 1
ATOM 521 C CA . LYS A 1 41 ? 55.096 48.229 11.123 1.00 57.13 63 LYS A CA 1
ATOM 522 C C . LYS A 1 41 ? 54.551 46.840 11.442 1.00 50.57 63 LYS A C 1
ATOM 523 O O . LYS A 1 41 ? 55.132 46.091 12.231 1.00 50.98 63 LYS A O 1
ATOM 542 N N . LEU A 1 42 ? 53.410 46.514 10.824 1.00 58.43 64 LEU A N 1
ATOM 543 C CA . LEU A 1 42 ? 52.789 45.193 10.892 1.00 47.92 64 LEU A CA 1
ATOM 544 C C . LEU A 1 42 ? 52.513 44.702 9.476 1.00 53.78 64 LEU A C 1
ATOM 545 O O . LEU A 1 42 ? 52.047 45.468 8.624 1.00 63.87 64 LEU A O 1
ATOM 561 N N . HIS A 1 43 ? 52.785 43.423 9.231 1.00 49.30 65 HIS A N 1
ATOM 562 C CA . HIS A 1 43 ? 52.700 42.847 7.897 1.00 53.80 65 HIS A CA 1
ATOM 563 C C . HIS A 1 43 ? 51.745 41.663 7.893 1.00 48.54 65 HIS A C 1
ATOM 564 O O . HIS A 1 43 ? 51.575 40.979 8.905 1.00 45.98 65 HIS A O 1
ATOM 578 N N . PHE A 1 44 ? 51.124 41.429 6.741 1.00 54.17 66 PHE A N 1
ATOM 579 C CA . PHE A 1 44 ? 50.210 40.312 6.544 1.00 43.69 66 PHE A CA 1
ATOM 580 C C . PHE A 1 44 ? 50.714 39.435 5.408 1.00 43.63 66 PHE A C 1
ATOM 581 O O . PHE A 1 44 ? 51.109 39.939 4.351 1.00 48.72 66 PHE A O 1
ATOM 598 N N . TYR A 1 45 ? 50.680 38.123 5.621 1.00 43.29 67 TYR A N 1
ATOM 599 C CA . TYR A 1 45 ? 51.069 37.157 4.605 1.00 45.76 67 TYR A CA 1
ATOM 600 C C . TYR A 1 45 ? 49.973 36.113 4.461 1.00 46.09 67 TYR A C 1
ATOM 601 O O . TYR A 1 45 ? 49.409 35.652 5.459 1.00 52.17 67 TYR A O 1
ATOM 619 N N . LYS A 1 46 ? 49.677 35.740 3.218 1.00 50.77 68 LYS A N 1
ATOM 620 C CA . LYS A 1 46 ? 48.745 34.655 2.917 1.00 51.79 68 LYS A CA 1
ATOM 621 C C . LYS A 1 46 ? 49.562 33.496 2.358 1.00 52.76 68 LYS A C 1
ATOM 622 O O . LYS A 1 46 ? 49.983 33.523 1.197 1.00 48.75 68 LYS A O 1
ATOM 641 N N . ASN A 1 47 ? 49.781 32.480 3.195 1.00 69.04 69 ASN A N 1
ATOM 642 C CA . ASN A 1 47 ? 50.597 31.325 2.831 1.00 60.93 69 ASN A CA 1
ATOM 643 C C . ASN A 1 47 ? 51.983 31.778 2.379 1.00 66.90 69 ASN A C 1
ATOM 644 O O . ASN A 1 47 ? 52.556 31.250 1.422 1.00 78.30 69 ASN A O 1
ATOM 655 N N . GLY A 1 48 ? 52.523 32.776 3.072 1.00 42.87 70 GLY A N 1
ATOM 656 C CA . GLY A 1 48 ? 53.873 33.214 2.820 1.00 49.75 70 GLY A CA 1
ATOM 657 C C . GLY A 1 48 ? 54.021 34.278 1.759 1.00 51.99 70 GLY A C 1
ATOM 658 O O . GLY A 1 48 ? 55.153 34.689 1.472 1.00 50.64 70 GLY A O 1
ATOM 662 N N . ILE A 1 49 ? 52.929 34.738 1.159 1.00 51.69 71 ILE A N 1
ATOM 663 C CA . ILE A 1 49 ? 52.986 35.808 0.170 1.00 48.05 71 ILE A CA 1
ATOM 664 C C . ILE A 1 49 ? 52.573 37.100 0.854 1.00 46.74 71 ILE A C 1
ATOM 665 O O . ILE A 1 49 ? 51.519 37.161 1.500 1.00 47.30 71 ILE A O 1
ATOM 681 N N . LYS A 1 50 ? 53.395 38.136 0.709 1.00 48.33 72 LYS A N 1
ATOM 682 C CA . LYS A 1 50 ? 53.118 39.403 1.367 1.00 45.72 72 LYS A CA 1
ATOM 683 C C . LYS A 1 50 ? 51.927 40.090 0.714 1.00 47.15 72 LYS A C 1
ATOM 684 O O . LYS A 1 50 ? 51.882 40.255 -0.510 1.00 49.38 72 LYS A O 1
ATOM 703 N N . GLU A 1 51 ? 50.954 40.473 1.535 1.00 44.55 73 GLU A N 1
ATOM 704 C CA . GLU A 1 51 ? 49.907 41.386 1.099 1.00 48.88 73 GLU A CA 1
ATOM 705 C C . GLU A 1 51 ? 50.423 42.813 1.241 1.00 52.90 73 GLU A C 1
ATOM 706 O O . GLU A 1 51 ? 50.927 43.198 2.305 1.00 51.08 73 GLU A O 1
ATOM 718 N N . ARG A 1 52 ? 50.325 43.589 0.160 1.00 57.79 74 ARG A N 1
ATOM 719 C CA . ARG A 1 52 ? 50.912 44.924 0.116 1.00 54.42 74 ARG A CA 1
ATOM 720 C C . ARG A 1 52 ? 49.881 46.034 -0.050 1.00 55.08 74 ARG A C 1
ATOM 721 O O . ARG A 1 52 ? 50.269 47.198 -0.186 1.00 63.54 74 ARG A O 1
ATOM 742 N N . PHE A 1 53 ? 48.588 45.717 -0.031 1.00 49.40 75 PHE A N 1
ATOM 743 C CA . PHE A 1 53 ? 47.550 46.707 -0.272 1.00 47.59 75 PHE A CA 1
ATOM 744 C C . PHE A 1 53 ? 46.386 46.473 0.682 1.00 48.21 75 PHE A C 1
ATOM 745 O O . PHE A 1 53 ? 46.265 45.418 1.307 1.00 50.77 75 PHE A O 1
ATOM 762 N N . GLN A 1 54 ? 45.520 47.480 0.779 1.00 48.93 76 GLN A N 1
ATOM 763 C CA . GLN A 1 54 ? 44.325 47.417 1.620 1.00 47.66 76 GLN A CA 1
ATOM 764 C C . GLN A 1 54 ? 44.660 47.008 3.054 1.00 45.22 76 GLN A C 1
ATOM 765 O O . GLN A 1 54 ? 43.889 46.316 3.723 1.00 44.35 76 GLN A O 1
ATOM 779 N N . ILE A 1 55 ? 45.811 47.463 3.543 1.00 45.43 77 ILE A N 1
ATOM 780 C CA . ILE A 1 55 ? 46.220 47.262 4.928 1.00 44.73 77 ILE A CA 1
ATOM 781 C C . ILE A 1 55 ? 46.181 48.609 5.632 1.00 47.36 77 ILE A C 1
ATOM 782 O O . ILE A 1 55 ? 46.685 49.610 5.102 1.00 49.75 77 ILE A O 1
ATOM 798 N N . THR A 1 56 ? 45.598 48.628 6.832 1.00 50.41 78 THR A N 1
ATOM 799 C CA . THR A 1 56 ? 45.276 49.864 7.538 1.00 49.87 78 THR A CA 1
ATOM 800 C C . THR A 1 56 ? 45.772 49.779 8.972 1.00 48.23 78 THR A C 1
ATOM 801 O O . THR A 1 56 ? 45.395 48.860 9.707 1.00 57.89 78 THR A O 1
ATOM 812 N N . ARG A 1 57 ? 46.589 50.746 9.376 1.00 51.47 79 ARG A N 1
ATOM 813 C CA . ARG A 1 57 ? 47.063 50.829 10.753 1.00 50.01 79 ARG A CA 1
ATOM 814 C C . ARG A 1 57 ? 46.018 51.551 11.595 1.00 54.00 79 ARG A C 1
ATOM 815 O O . ARG A 1 57 ? 45.651 52.691 11.290 1.00 58.93 79 ARG A O 1
ATOM 836 N N . ILE A 1 58 ? 45.556 50.899 12.661 1.00 53.21 80 ILE A N 1
ATOM 837 C CA . ILE A 1 58 ? 44.430 51.391 13.453 1.00 55.58 80 ILE A CA 1
ATOM 838 C C . ILE A 1 58 ? 44.934 51.903 14.800 1.00 54.16 80 ILE A C 1
ATOM 839 O O . ILE A 1 58 ? 45.319 53.071 14.924 1.00 61.12 80 ILE A O 1
ATOM 855 N N . ASN A 1 59 ? 44.913 51.042 15.821 1.00 63.67 81 ASN A N 1
ATOM 856 C CA . ASN A 1 59 ? 45.595 51.293 17.084 1.00 52.35 81 ASN A CA 1
ATOM 857 C C . ASN A 1 59 ? 47.076 51.543 16.808 1.00 61.96 81 ASN A C 1
ATOM 858 O O . ASN A 1 59 ? 47.527 51.435 15.662 1.00 60.11 81 ASN A O 1
ATOM 868 N N . LYS A 1 60 ? 47.850 51.849 17.847 1.00 68.02 82 LYS A N 1
ATOM 869 C CA . LYS A 1 60 ? 49.298 51.706 17.747 1.00 53.82 82 LYS A CA 1
ATOM 870 C C . LYS A 1 60 ? 49.725 50.245 17.763 1.00 59.82 82 LYS A C 1
ATOM 871 O O . LYS A 1 60 ? 50.921 49.958 17.631 1.00 52.92 82 LYS A O 1
ATOM 875 N N . THR A 1 61 ? 48.764 49.327 17.908 1.00 64.51 83 THR A N 1
ATOM 876 C CA . THR A 1 61 ? 49.033 47.906 18.066 1.00 58.33 83 THR A CA 1
ATOM 877 C C . THR A 1 61 ? 48.210 47.023 17.142 1.00 60.75 83 THR A C 1
ATOM 878 O O . THR A 1 61 ? 48.515 45.828 17.031 1.00 50.95 83 THR A O 1
ATOM 889 N N . THR A 1 62 ? 47.173 47.559 16.497 1.00 62.64 84 THR A N 1
ATOM 890 C CA . THR A 1 62 ? 46.257 46.777 15.683 1.00 55.99 84 THR A CA 1
ATOM 891 C C . THR A 1 62 ? 46.335 47.224 14.230 1.00 51.60 84 THR A C 1
ATOM 892 O O . THR A 1 62 ? 46.578 48.399 13.932 1.00 50.43 84 THR A O 1
ATOM 903 N N . ALA A 1 63 ? 46.135 46.264 13.331 1.00 44.81 85 ALA A N 1
ATOM 904 C CA . ALA A 1 63 ? 46.160 46.509 11.898 1.00 44.35 85 ALA A CA 1
ATOM 905 C C . ALA A 1 63 ? 45.089 45.654 11.238 1.00 46.43 85 ALA A C 1
ATOM 906 O O . ALA A 1 63 ? 44.640 44.647 11.792 1.00 47.83 85 ALA A O 1
ATOM 913 N N . ARG A 1 64 ? 44.679 46.062 10.040 1.00 44.34 86 ARG A N 1
ATOM 914 C CA . ARG A 1 64 ? 43.597 45.380 9.347 1.00 43.08 86 ARG A CA 1
ATOM 915 C C . ARG A 1 64 ? 43.951 45.185 7.884 1.00 44.94 86 ARG A C 1
ATOM 916 O O . ARG A 1 64 ? 44.300 46.143 7.186 1.00 50.09 86 ARG A O 1
ATOM 937 N N . LEU A 1 65 ? 43.848 43.941 7.433 1.00 44.71 87 LEU A N 1
ATOM 938 C CA . LEU A 1 65 ? 43.887 43.595 6.021 1.00 45.56 87 LEU A CA 1
ATOM 939 C C . LEU A 1 65 ? 42.457 43.408 5.533 1.00 44.41 87 LEU A C 1
ATOM 940 O O . LEU A 1 65 ? 41.627 42.822 6.236 1.00 43.71 87 LEU A O 1
ATOM 956 N N . TRP A 1 66 ? 42.173 43.910 4.334 1.00 42.46 88 TRP A N 1
ATOM 957 C CA . TRP A 1 66 ? 40.834 43.862 3.763 1.00 47.55 88 TRP A CA 1
ATOM 958 C C . TRP A 1 66 ? 40.881 43.192 2.397 1.00 53.48 88 TRP A C 1
ATOM 959 O O . TRP A 1 66 ? 41.653 43.605 1.523 1.00 52.41 88 TRP A O 1
ATOM 980 N N . TYR A 1 67 ? 40.059 42.154 2.224 1.00 51.12 89 TYR A N 1
ATOM 981 C CA . TYR A 1 67 ? 39.911 41.442 0.963 1.00 51.82 89 TYR A CA 1
ATOM 982 C C . TYR A 1 67 ? 38.543 41.734 0.355 1.00 54.73 89 TYR A C 1
ATOM 983 O O . TYR A 1 67 ? 37.547 41.853 1.076 1.00 61.20 89 TYR A O 1
ATOM 1001 N N . LYS A 1 68 ? 38.495 41.820 -0.974 1.00 53.25 90 LYS A N 1
ATOM 1002 C CA . LYS A 1 68 ? 37.270 42.084 -1.721 1.00 47.67 90 LYS A CA 1
ATOM 1003 C C . LYS A 1 68 ? 36.877 40.855 -2.534 1.00 55.65 90 LYS A C 1
ATOM 1004 O O . LYS A 1 68 ? 37.716 40.271 -3.230 1.00 53.97 90 LYS A O 1
ATOM 1023 N N . ASN A 1 69 ? 35.598 40.473 -2.450 1.00 58.21 91 ASN A N 1
ATOM 1024 C CA . ASN A 1 69 ? 35.045 39.315 -3.158 1.00 52.59 91 ASN A CA 1
ATOM 1025 C C . ASN A 1 69 ? 35.947 38.090 -2.988 1.00 54.62 91 ASN A C 1
ATOM 1026 O O . ASN A 1 69 ? 36.441 37.506 -3.953 1.00 64.09 91 ASN A O 1
ATOM 1030 N N . PHE A 1 70 ? 36.139 37.700 -1.726 1.00 46.42 92 PHE A N 1
ATOM 1031 C CA . PHE A 1 70 ? 37.072 36.630 -1.381 1.00 51.13 92 PHE A CA 1
ATOM 1032 C C . PHE A 1 70 ? 36.511 35.274 -1.791 1.00 43.51 92 PHE A C 1
ATOM 1033 O O . PHE A 1 70 ? 35.502 34.826 -1.239 1.00 48.51 92 PHE A O 1
ATOM 1050 N N . LEU A 1 71 ? 37.187 34.598 -2.724 1.00 43.90 93 LEU A N 1
ATOM 1051 C CA . LEU A 1 71 ? 36.638 33.402 -3.354 1.00 49.12 93 LEU A CA 1
ATOM 1052 C C . LEU A 1 71 ? 37.398 32.112 -3.069 1.00 47.43 93 LEU A C 1
ATOM 1053 O O . LEU A 1 71 ? 36.913 31.041 -3.452 1.00 46.08 93 LEU A O 1
ATOM 1069 N N . GLU A 1 72 ? 38.559 32.174 -2.423 1.00 53.44 94 GLU A N 1
ATOM 1070 C CA . GLU A 1 72 ? 39.318 30.958 -2.162 1.00 46.98 94 GLU A CA 1
ATOM 1071 C C . GLU A 1 72 ? 38.615 30.121 -1.097 1.00 45.53 94 GLU A C 1
ATOM 1072 O O . GLU A 1 72 ? 38.167 30.656 -0.080 1.00 46.06 94 GLU A O 1
ATOM 1084 N N . PRO A 1 73 ? 38.500 28.807 -1.296 1.00 46.98 95 PRO A N 1
ATOM 1085 C CA . PRO A 1 73 ? 37.909 27.977 -0.236 1.00 54.16 95 PRO A CA 1
ATOM 1086 C C . PRO A 1 73 ? 38.747 27.924 1.037 1.00 51.44 95 PRO A C 1
ATOM 1087 O O . PRO A 1 73 ? 38.175 27.822 2.130 1.00 48.99 95 PRO A O 1
ATOM 1098 N N . HIS A 1 74 ? 40.073 28.012 0.941 1.00 51.26 96 HIS A N 1
ATOM 1099 C CA . HIS A 1 74 ? 40.937 27.917 2.109 1.00 52.47 96 HIS A CA 1
ATOM 1100 C C . HIS A 1 74 ? 42.089 28.903 1.990 1.00 52.63 96 HIS A C 1
ATOM 1101 O O . HIS A 1 74 ? 42.564 29.200 0.889 1.00 57.48 96 HIS A O 1
ATOM 1115 N N . ALA A 1 75 ? 42.540 29.403 3.141 1.00 50.49 97 ALA A N 1
ATOM 1116 C CA . ALA A 1 75 ? 43.724 30.254 3.192 1.00 45.17 97 ALA A CA 1
ATOM 1117 C C . ALA A 1 75 ? 44.234 30.315 4.622 1.00 42.98 97 ALA A C 1
ATOM 1118 O O . ALA A 1 75 ? 43.446 30.481 5.562 1.00 43.76 97 ALA A O 1
ATOM 1125 N N . SER A 1 76 ? 45.542 30.177 4.784 1.00 44.42 98 SER A N 1
ATOM 1126 C CA . SER A 1 76 ? 46.197 30.366 6.070 1.00 41.62 98 SER A CA 1
ATOM 1127 C C . SER A 1 76 ? 46.830 31.752 6.085 1.00 47.50 98 SER A C 1
ATOM 1128 O O . SER A 1 76 ? 47.486 32.147 5.115 1.00 49.03 98 SER A O 1
ATOM 1136 N N . MET A 1 77 ? 46.618 32.491 7.174 1.00 45.53 99 MET A N 1
ATOM 1137 C CA . MET A 1 77 ? 47.035 33.883 7.282 1.00 45.46 99 MET A CA 1
ATOM 1138 C C . MET A 1 77 ? 48.057 34.042 8.399 1.00 44.97 99 MET A C 1
ATOM 1139 O O . MET A 1 77 ? 47.914 33.447 9.473 1.00 48.81 99 MET A O 1
ATOM 1153 N N . TYR A 1 78 ? 49.070 34.872 8.148 1.00 42.27 100 TYR A N 1
ATOM 1154 C CA . TYR A 1 78 ? 50.114 35.176 9.119 1.00 50.35 100 TYR A CA 1
ATOM 1155 C C . TYR A 1 78 ? 50.312 36.684 9.187 1.00 45.36 100 TYR A C 1
ATOM 1156 O O . TYR A 1 78 ? 50.386 37.341 8.143 1.00 51.29 100 TYR A O 1
ATOM 1174 N N . CYS A 1 79 ? 50.411 37.237 10.399 1.00 44.23 101 CYS A N 1
ATOM 1175 C CA . CYS A 1 79 ? 50.857 38.616 10.571 1.00 51.56 101 CYS A CA 1
ATOM 1176 C C . CYS A 1 79 ? 52.070 38.655 11.491 1.00 46.97 101 CYS A C 1
ATOM 1177 O O . CYS A 1 79 ? 52.174 37.874 12.443 1.00 44.75 101 CYS A O 1
ATOM 1184 N N . THR A 1 80 ? 52.976 39.581 11.199 1.00 50.00 102 THR A N 1
ATOM 1185 C CA . THR A 1 80 ? 54.233 39.723 11.910 1.00 46.75 102 THR A CA 1
ATOM 1186 C C . THR A 1 80 ? 54.448 41.192 12.243 1.00 49.59 102 THR A C 1
ATOM 1187 O O . THR A 1 80 ? 53.841 42.082 11.641 1.00 59.49 102 THR A O 1
ATOM 1198 N N . ALA A 1 81 ? 55.326 41.437 13.211 1.00 48.31 103 ALA A N 1
ATOM 1199 C CA . ALA A 1 81 ? 55.653 42.781 13.659 1.00 51.87 103 ALA A CA 1
ATOM 1200 C C . ALA A 1 81 ? 57.106 43.106 13.353 1.00 51.03 103 ALA A C 1
ATOM 1201 O O . ALA A 1 81 ? 57.986 42.249 13.478 1.00 53.07 103 ALA A O 1
ATOM 1208 N N . GLU A 1 82 ? 57.350 44.351 12.943 1.00 54.16 104 GLU A N 1
ATOM 1209 C CA . GLU A 1 82 ? 58.701 44.906 12.881 1.00 51.35 104 GLU A CA 1
ATOM 1210 C C . GLU A 1 82 ? 58.960 45.583 14.221 1.00 54.64 104 GLU A C 1
ATOM 1211 O O . GLU A 1 82 ? 58.597 46.739 14.440 1.00 52.33 104 GLU A O 1
ATOM 1223 N N . CYS A 1 83 ? 59.572 44.856 15.129 1.00 63.92 105 CYS A N 1
ATOM 1224 C CA . CYS A 1 83 ? 59.874 45.467 16.415 1.00 68.31 105 CYS A CA 1
ATOM 1225 C C . CYS A 1 83 ? 61.138 46.315 16.301 1.00 64.54 105 CYS A C 1
ATOM 1226 O O . CYS A 1 83 ? 62.096 45.909 15.637 1.00 72.13 105 CYS A O 1
ATOM 1233 N N . PRO A 1 84 ? 61.166 47.502 16.909 1.00 66.09 106 PRO A N 1
ATOM 1234 C CA . PRO A 1 84 ? 62.426 48.249 16.967 1.00 67.23 106 PRO A CA 1
ATOM 1235 C C . PRO A 1 84 ? 63.409 47.503 17.849 1.00 74.90 106 PRO A C 1
ATOM 1236 O O . PRO A 1 84 ? 63.024 46.785 18.778 1.00 82.55 106 PRO A O 1
ATOM 1247 N N . LYS A 1 85 ? 64.687 47.663 17.536 1.00 64.39 107 LYS A N 1
ATOM 1248 C CA . LYS A 1 85 ? 65.811 46.936 18.118 1.00 72.49 107 LYS A CA 1
ATOM 1249 C C . LYS A 1 85 ? 66.097 45.677 17.305 1.00 77.72 107 LYS A C 1
ATOM 1250 O O . LYS A 1 85 ? 67.088 44.997 17.595 1.00 95.07 107 LYS A O 1
ATOM 1254 N N . HIS A 1 86 ? 65.286 45.357 16.295 1.00 68.75 108 HIS A N 1
ATOM 1255 C CA . HIS A 1 86 ? 65.470 44.169 15.471 1.00 74.21 108 HIS A CA 1
ATOM 1256 C C . HIS A 1 86 ? 65.302 44.514 13.997 1.00 63.74 108 HIS A C 1
ATOM 1257 O O . HIS A 1 86 ? 64.445 45.325 13.633 1.00 67.43 108 HIS A O 1
ATOM 1271 N N . PHE A 1 87 ? 66.116 43.881 13.153 1.00 66.24 109 PHE A N 1
ATOM 1272 C CA . PHE A 1 87 ? 65.945 43.932 11.708 1.00 64.68 109 PHE A CA 1
ATOM 1273 C C . PHE A 1 87 ? 65.000 42.853 11.195 1.00 59.49 109 PHE A C 1
ATOM 1274 O O . PHE A 1 87 ? 64.712 42.824 9.994 1.00 67.15 109 PHE A O 1
ATOM 1278 N N . GLN A 1 88 ? 64.509 41.977 12.071 1.00 60.37 110 GLN A N 1
ATOM 1279 C CA . GLN A 1 88 ? 63.708 40.825 11.686 1.00 53.59 110 GLN A CA 1
ATOM 1280 C C . GLN A 1 88 ? 62.292 40.940 12.238 1.00 49.88 110 GLN A C 1
ATOM 1281 O O . GLN A 1 88 ? 62.000 41.752 13.121 1.00 52.92 110 GLN A O 1
ATOM 1295 N N . GLU A 1 89 ? 61.409 40.097 11.709 1.00 47.79 111 GLU A N 1
ATOM 1296 C CA . GLU A 1 89 ? 59.982 40.178 11.998 1.00 48.06 111 GLU A CA 1
ATOM 1297 C C . GLU A 1 89 ? 59.590 39.130 13.030 1.00 48.36 111 GLU A C 1
ATOM 1298 O O . GLU A 1 89 ? 59.845 37.937 12.839 1.00 52.32 111 GLU A O 1
ATOM 1310 N N . THR A 1 90 ? 58.967 39.579 14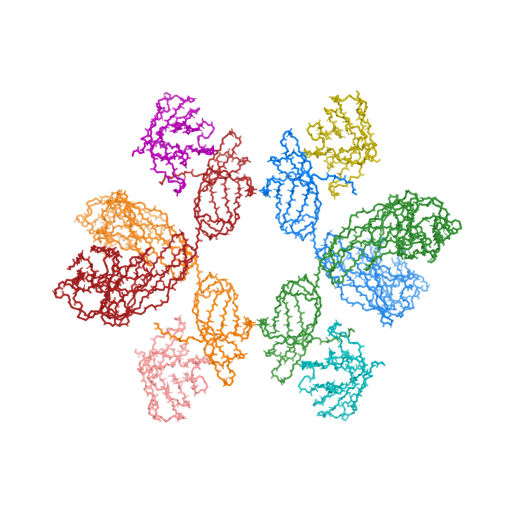.114 1.00 47.02 112 THR A N 1
ATOM 1311 C CA . THR A 1 90 ? 58.436 38.668 15.117 1.00 46.63 112 THR A CA 1
ATOM 1312 C C . THR A 1 90 ? 57.061 38.172 14.687 1.00 45.45 112 THR A C 1
ATOM 1313 O O . THR A 1 90 ? 56.188 38.968 14.331 1.00 55.56 112 THR A O 1
ATOM 1324 N N . LEU A 1 91 ? 56.866 36.860 14.716 1.00 51.81 113 LEU A N 1
ATOM 1325 C CA . LEU A 1 91 ? 55.552 36.302 14.431 1.00 49.22 113 LEU A CA 1
ATOM 1326 C C . LEU A 1 91 ? 54.578 36.695 15.534 1.00 53.71 113 LEU A C 1
ATOM 1327 O O . LEU A 1 91 ? 54.839 36.457 16.720 1.00 50.46 113 LEU A O 1
ATOM 1343 N N . ILE A 1 92 ? 53.456 37.304 15.146 1.00 51.82 114 ILE A N 1
ATOM 1344 C CA . ILE A 1 92 ? 52.437 37.696 16.111 1.00 52.49 114 ILE A CA 1
ATOM 1345 C C . ILE A 1 92 ? 51.487 36.525 16.294 1.00 52.90 114 ILE A C 1
ATOM 1346 O O . ILE A 1 92 ? 51.312 36.017 17.408 1.00 52.23 114 ILE A O 1
ATOM 1362 N N . CYS A 1 93 ? 50.859 36.101 15.199 1.00 53.63 115 CYS A N 1
ATOM 1363 C CA . CYS A 1 93 ? 49.954 34.960 15.219 1.00 45.28 115 CYS A CA 1
ATOM 1364 C C . CYS A 1 93 ? 49.618 34.579 13.786 1.00 46.33 115 CYS A C 1
ATOM 1365 O O . CYS A 1 93 ? 49.944 35.294 12.833 1.00 50.05 115 CYS A O 1
ATOM 1372 N N . GLY A 1 94 ? 48.963 33.424 13.650 1.00 50.23 116 GLY A N 1
ATOM 1373 C CA . GLY A 1 94 ? 48.398 33.008 12.388 1.00 50.23 116 GLY A CA 1
ATOM 1374 C C . GLY A 1 94 ? 46.963 32.550 12.586 1.00 50.93 116 GLY A C 1
ATOM 1375 O O . GLY A 1 94 ? 46.508 32.327 13.715 1.00 54.21 116 GLY A O 1
ATOM 1379 N N . LYS A 1 95 ? 46.252 32.419 11.468 1.00 47.91 117 LYS A N 1
ATOM 1380 C CA . LYS A 1 95 ? 44.861 31.993 11.526 1.00 52.82 117 LYS A CA 1
ATOM 1381 C C . LYS A 1 95 ? 44.443 31.413 10.185 1.00 49.03 117 LYS A C 1
ATOM 1382 O O . LYS A 1 95 ? 44.818 31.932 9.131 1.00 45.38 117 LYS A O 1
ATOM 1401 N N . ASP A 1 96 ? 43.654 30.343 10.242 1.00 54.32 118 ASP A N 1
ATOM 1402 C CA . ASP A 1 96 ? 43.086 29.708 9.064 1.00 44.01 118 ASP A CA 1
ATOM 1403 C C . ASP A 1 96 ? 41.685 30.255 8.834 1.00 48.71 118 ASP A C 1
ATOM 1404 O O . ASP A 1 96 ? 40.872 30.299 9.766 1.00 46.00 118 ASP A O 1
ATOM 1413 N N . ILE A 1 97 ? 41.412 30.673 7.600 1.00 46.29 119 ILE A N 1
ATOM 1414 C CA . ILE A 1 97 ? 40.084 31.090 7.179 1.00 43.10 119 ILE A CA 1
ATOM 1415 C C . ILE A 1 97 ? 39.645 30.180 6.037 1.00 51.14 119 ILE A C 1
ATOM 1416 O O . ILE A 1 97 ? 40.467 29.592 5.329 1.00 56.72 119 ILE A O 1
ATOM 1432 N N . SER A 1 98 ? 38.327 30.069 5.864 1.00 53.47 120 SER A N 1
ATOM 1433 C CA . SER A 1 98 ? 37.760 29.175 4.863 1.00 43.92 120 SER A CA 1
ATOM 1434 C C . SER A 1 98 ? 36.431 29.726 4.374 1.00 47.30 120 SER A C 1
ATOM 1435 O O . SER A 1 98 ? 35.728 30.434 5.099 1.00 52.30 120 SER A O 1
ATOM 1443 N N . SER A 1 99 ? 36.087 29.371 3.136 1.00 54.40 121 SER A N 1
ATOM 1444 C CA . SER A 1 99 ? 35.007 30.008 2.396 1.00 43.14 121 SER A CA 1
ATOM 1445 C C . SER A 1 99 ? 34.143 28.966 1.702 1.00 51.74 121 SER A C 1
ATOM 1446 O O . SER A 1 99 ? 34.661 28.013 1.113 1.00 61.93 121 SER A O 1
ATOM 1454 N N . GLY A 1 100 ? 32.834 29.160 1.747 1.00 45.18 122 GLY A N 1
ATOM 1455 C CA . GLY A 1 100 ? 31.944 28.242 1.073 1.00 53.19 122 GLY A CA 1
ATOM 1456 C C . GLY A 1 100 ? 30.534 28.775 1.012 1.00 51.47 122 GLY A C 1
ATOM 1457 O O . GLY A 1 100 ? 30.306 29.982 1.093 1.00 46.67 122 GLY A O 1
ATOM 1461 N N . TYR A 1 101 ? 29.589 27.854 0.871 1.00 53.12 123 TYR A N 1
ATOM 1462 C CA . TYR A 1 101 ? 28.174 28.158 0.758 1.00 47.12 123 TYR A CA 1
ATOM 1463 C C . TYR A 1 101 ? 27.384 27.406 1.820 1.00 47.88 123 TYR A C 1
ATOM 1464 O O . TYR A 1 101 ? 27.851 26.394 2.356 1.00 49.88 123 TYR A O 1
ATOM 1482 N N . PRO A 1 102 ? 26.175 27.856 2.132 1.00 43.90 124 PRO A N 1
ATOM 1483 C CA . PRO A 1 102 ? 25.321 27.093 3.024 1.00 42.11 124 PRO A CA 1
ATOM 1484 C C . PRO A 1 102 ? 24.617 25.989 2.260 1.00 47.15 124 PRO A C 1
ATOM 1485 O O . PRO A 1 102 ? 24.456 26.074 1.033 1.00 47.87 124 PRO A O 1
ATOM 1496 N N . PRO A 1 103 ? 24.172 24.945 2.949 1.00 41.80 125 PRO A N 1
ATOM 1497 C CA . PRO A 1 103 ? 23.672 23.764 2.242 1.00 41.90 125 PRO A CA 1
ATOM 1498 C C . PRO A 1 103 ? 22.375 24.043 1.503 1.00 42.42 125 PRO A C 1
ATOM 1499 O O . PRO A 1 103 ? 21.464 24.679 2.033 1.00 48.00 125 PRO A O 1
ATOM 1510 N N . ASP A 1 104 ? 22.303 23.561 0.265 1.00 42.89 126 ASP A N 1
ATOM 1511 C CA . ASP A 1 104 ? 21.028 23.473 -0.421 1.00 43.60 126 ASP A CA 1
ATOM 1512 C C . ASP A 1 104 ? 20.127 22.476 0.301 1.00 49.88 126 ASP A C 1
ATOM 1513 O O . ASP A 1 104 ? 20.590 21.606 1.044 1.00 59.83 126 ASP A O 1
ATOM 1522 N N . ILE A 1 105 ? 18.826 22.605 0.072 1.00 49.43 127 ILE A N 1
ATOM 1523 C CA . ILE A 1 105 ? 17.867 21.633 0.584 1.00 50.56 127 ILE A CA 1
ATOM 1524 C C . ILE A 1 105 ? 18.144 20.294 -0.091 1.00 54.18 127 ILE A C 1
ATOM 1525 O O . ILE A 1 105 ? 18.138 20.219 -1.329 1.00 53.44 127 ILE A O 1
ATOM 1541 N N . PRO A 1 106 ? 18.394 19.218 0.655 1.00 58.79 128 PRO A N 1
ATOM 1542 C CA . PRO A 1 106 ? 18.567 17.915 -0.002 1.00 57.63 128 PRO A CA 1
ATOM 1543 C C . PRO A 1 106 ? 17.240 17.466 -0.593 1.00 60.43 128 PRO A C 1
ATOM 1544 O O . PRO A 1 106 ? 16.202 17.509 0.075 1.00 60.75 128 PRO A O 1
ATOM 1555 N N . ASP A 1 107 ? 17.267 17.069 -1.859 1.00 52.80 129 ASP A N 1
ATOM 1556 C CA . ASP A 1 107 ? 16.075 16.561 -2.517 1.00 57.36 129 ASP A CA 1
ATOM 1557 C C . ASP A 1 107 ? 16.443 15.295 -3.278 1.00 58.67 129 ASP A C 1
ATOM 1558 O O . ASP A 1 107 ? 17.590 14.837 -3.251 1.00 56.82 129 ASP A O 1
ATOM 1567 N N . GLU A 1 108 ? 15.447 14.717 -3.950 1.00 54.52 130 GLU A N 1
ATOM 1568 C CA . GLU A 1 108 ? 15.603 13.426 -4.609 1.00 53.10 130 GLU A CA 1
ATOM 1569 C C . GLU A 1 108 ? 16.008 12.348 -3.607 1.00 53.74 130 GLU A C 1
ATOM 1570 O O . GLU A 1 108 ? 16.782 11.445 -3.925 1.00 62.30 130 GLU A O 1
ATOM 1582 N N . VAL A 1 109 ? 15.497 12.452 -2.378 1.00 49.17 131 VAL A N 1
ATOM 1583 C CA . VAL A 1 109 ? 15.739 11.421 -1.380 1.00 47.45 131 VAL A CA 1
ATOM 1584 C C . VAL A 1 109 ? 15.128 10.113 -1.852 1.00 50.66 131 VAL A C 1
ATOM 1585 O O . VAL A 1 109 ? 13.937 10.050 -2.181 1.00 54.97 131 VAL A O 1
ATOM 1598 N N . THR A 1 110 ? 15.938 9.057 -1.890 1.00 50.69 132 THR A N 1
ATOM 1599 C CA . THR A 1 110 ? 15.440 7.739 -2.252 1.00 63.77 132 THR A CA 1
ATOM 1600 C C . THR A 1 110 ? 16.106 6.687 -1.378 1.00 61.17 132 THR A C 1
ATOM 1601 O O . THR A 1 110 ? 17.323 6.716 -1.169 1.00 62.53 132 THR A O 1
ATOM 1612 N N . CYS A 1 111 ? 15.297 5.762 -0.877 1.00 59.89 133 CYS A N 1
ATOM 1613 C CA . CYS A 1 111 ? 15.765 4.635 -0.087 1.00 56.00 133 CYS A CA 1
ATOM 1614 C C . CYS A 1 111 ? 15.387 3.345 -0.805 1.00 57.49 133 CYS A C 1
ATOM 1615 O O . CYS A 1 111 ? 14.268 3.209 -1.308 1.00 63.36 133 CYS A O 1
ATOM 1622 N N . VAL A 1 112 ? 16.336 2.408 -0.873 1.00 54.07 134 VAL A N 1
ATOM 1623 C CA . VAL A 1 112 ? 16.143 1.145 -1.571 1.00 52.39 134 VAL A CA 1
ATOM 1624 C C . VAL A 1 112 ? 16.875 0.047 -0.814 1.00 59.82 134 VAL A C 1
ATOM 1625 O O . VAL A 1 112 ? 17.797 0.304 -0.037 1.00 62.44 134 VAL A O 1
ATOM 1638 N N . ILE A 1 113 ? 16.471 -1.193 -1.076 1.00 60.12 135 ILE A N 1
ATOM 1639 C CA . ILE A 1 113 ? 17.075 -2.362 -0.449 1.00 54.53 135 ILE A CA 1
ATOM 1640 C C . ILE A 1 113 ? 17.532 -3.306 -1.549 1.00 55.25 135 ILE A C 1
ATOM 1641 O O . ILE A 1 113 ? 16.704 -3.841 -2.296 1.00 66.53 135 ILE A O 1
ATOM 1657 N N . TYR A 1 114 ? 18.838 -3.516 -1.645 1.00 51.81 136 TYR A N 1
ATOM 1658 C CA . TYR A 1 114 ? 19.376 -4.470 -2.603 1.00 58.03 136 TYR A CA 1
ATOM 1659 C C . TYR A 1 114 ? 19.269 -5.881 -2.041 1.00 58.37 136 TYR A C 1
ATOM 1660 O O . TYR A 1 114 ? 19.621 -6.125 -0.883 1.00 56.13 136 TYR A O 1
ATOM 1678 N N . GLU A 1 115 ? 18.783 -6.806 -2.869 1.00 66.08 137 GLU A N 1
ATOM 1679 C CA . GLU A 1 115 ? 18.513 -8.165 -2.417 1.00 69.83 137 GLU A CA 1
ATOM 1680 C C . GLU A 1 115 ? 19.766 -8.809 -1.839 1.00 62.81 137 GLU A C 1
ATOM 1681 O O . GLU A 1 115 ? 20.840 -8.763 -2.447 1.00 57.35 137 GLU A O 1
ATOM 1693 N N . TYR A 1 116 ? 19.616 -9.415 -0.659 1.00 62.05 138 TYR A N 1
ATOM 1694 C CA . TYR A 1 116 ? 20.659 -10.157 0.046 1.00 62.26 138 TYR A CA 1
ATOM 1695 C C . TYR A 1 116 ? 21.656 -9.257 0.769 1.00 60.30 138 TYR A C 1
ATOM 1696 O O . TYR A 1 116 ? 22.748 -9.716 1.125 1.00 63.93 138 TYR A O 1
ATOM 1714 N N . SER A 1 117 ? 21.318 -7.992 1.013 1.00 58.26 139 SER A N 1
ATOM 1715 C CA . SER A 1 117 ? 22.253 -7.039 1.600 1.00 61.97 139 SER A CA 1
ATOM 1716 C C . SER A 1 117 ? 22.056 -6.848 3.096 1.00 60.41 139 SER A C 1
ATOM 1717 O O . SER A 1 117 ? 23.034 -6.651 3.827 1.00 57.05 139 SER A O 1
ATOM 1725 N N . GLY A 1 118 ? 20.811 -6.891 3.566 1.00 65.43 140 GLY A N 1
ATOM 1726 C CA . GLY A 1 118 ? 20.512 -6.546 4.938 1.00 58.39 140 GLY A CA 1
ATOM 1727 C C . GLY A 1 118 ? 20.546 -5.066 5.216 1.00 52.70 140 GLY A C 1
ATOM 1728 O O . GLY A 1 118 ? 20.471 -4.667 6.384 1.00 61.77 140 GLY A O 1
ATOM 1732 N N . ASN A 1 119 ? 20.644 -4.243 4.175 1.00 53.58 141 ASN A N 1
ATOM 1733 C CA . ASN A 1 119 ? 20.855 -2.811 4.294 1.00 57.16 141 ASN A CA 1
ATOM 1734 C C . ASN A 1 119 ? 19.789 -2.068 3.503 1.00 52.88 141 ASN A C 1
ATOM 1735 O O . ASN A 1 119 ? 19.440 -2.472 2.389 1.00 50.36 141 ASN A O 1
ATOM 1745 N N . MET A 1 120 ? 19.279 -0.979 4.074 1.00 55.25 142 MET A N 1
ATOM 1746 C CA . MET A 1 120 ? 18.520 0.009 3.317 1.00 56.36 142 MET A CA 1
ATOM 1747 C C . MET A 1 120 ? 19.476 1.149 2.983 1.00 54.89 142 MET A C 1
ATOM 1748 O O . MET A 1 120 ? 20.108 1.713 3.883 1.00 52.55 142 MET A O 1
ATOM 1762 N N . THR A 1 121 ? 19.593 1.465 1.693 1.00 55.38 143 THR A N 1
ATOM 1763 C CA . THR A 1 121 ? 20.520 2.476 1.200 1.00 47.81 143 THR A CA 1
ATOM 1764 C C . THR A 1 121 ? 19.732 3.729 0.844 1.00 59.11 143 THR A C 1
ATOM 1765 O O . THR A 1 121 ? 19.032 3.764 -0.176 1.00 59.52 143 THR A O 1
ATOM 1776 N N . CYS A 1 122 ? 19.855 4.756 1.674 1.00 59.08 144 CYS A N 1
ATOM 1777 C CA . CYS A 1 122 ? 19.232 6.045 1.416 1.00 54.98 144 CYS A CA 1
ATOM 1778 C C . CYS A 1 122 ? 20.295 6.982 0.864 1.00 50.54 144 CYS A C 1
ATOM 1779 O O . CYS A 1 122 ? 21.350 7.161 1.482 1.00 52.59 144 CYS A O 1
ATOM 1786 N N . THR A 1 123 ? 20.028 7.545 -0.310 1.00 50.88 145 THR A N 1
ATOM 1787 C CA . THR A 1 123 ? 20.871 8.555 -0.925 1.00 46.48 145 THR A CA 1
ATOM 1788 C C . THR A 1 123 ? 20.009 9.762 -1.264 1.00 53.34 145 THR A C 1
ATOM 1789 O O . THR A 1 123 ? 18.787 9.747 -1.088 1.00 67.54 145 THR A O 1
ATOM 1800 N N . TRP A 1 124 ? 20.651 10.809 -1.770 1.00 59.90 146 TRP A N 1
ATOM 1801 C CA . TRP A 1 124 ? 19.960 12.057 -2.053 1.00 54.68 146 TRP A CA 1
ATOM 1802 C C . TRP A 1 124 ? 20.890 12.967 -2.833 1.00 55.11 146 TRP A C 1
ATOM 1803 O O . TRP A 1 124 ? 22.108 12.769 -2.853 1.00 55.60 146 TRP A O 1
ATOM 1824 N N . ASN A 1 125 ? 20.296 13.978 -3.459 1.00 54.12 147 ASN A N 1
ATOM 1825 C CA . ASN A 1 125 ? 21.053 15.032 -4.122 1.00 51.50 147 ASN A CA 1
ATOM 1826 C C . ASN A 1 125 ? 21.331 16.122 -3.096 1.00 52.25 147 ASN A C 1
ATOM 1827 O O . ASN A 1 125 ? 20.438 16.891 -2.732 1.00 55.14 147 ASN A O 1
ATOM 1838 N N . ALA A 1 126 ? 22.576 16.182 -2.618 1.00 60.52 148 ALA A N 1
ATOM 1839 C CA . ALA A 1 126 ? 22.958 17.248 -1.697 1.00 55.02 148 ALA A CA 1
ATOM 1840 C C . ALA A 1 126 ? 22.840 18.608 -2.363 1.00 51.07 148 ALA A C 1
ATOM 1841 O O . ALA A 1 126 ? 22.451 19.591 -1.722 1.00 56.81 148 ALA A O 1
ATOM 1848 N N . GLY A 1 127 ? 23.182 18.685 -3.645 1.00 59.94 149 GLY A N 1
ATOM 1849 C CA . GLY A 1 127 ? 23.025 19.910 -4.395 1.00 58.00 149 GLY A CA 1
ATOM 1850 C C . GLY A 1 127 ? 24.313 20.683 -4.545 1.00 55.40 149 GLY A C 1
ATOM 1851 O O . GLY A 1 127 ? 25.383 20.098 -4.735 1.00 67.16 149 GLY A O 1
ATOM 1855 N N . LYS A 1 128 ? 24.213 22.006 -4.445 1.00 64.49 150 LYS A N 1
ATOM 1856 C CA . LYS A 1 128 ? 25.359 22.873 -4.678 1.00 64.41 150 LYS A CA 1
ATOM 1857 C C . LYS A 1 128 ? 26.519 22.485 -3.774 1.00 55.06 150 LYS A C 1
ATOM 1858 O O . LYS A 1 128 ? 26.342 22.241 -2.575 1.00 47.88 150 LYS A O 1
ATOM 1877 N N . LEU A 1 129 ? 27.708 22.420 -4.371 1.00 58.02 151 LEU A N 1
ATOM 1878 C CA . LEU A 1 129 ? 28.930 22.213 -3.611 1.00 58.33 151 LEU A CA 1
ATOM 1879 C C . LEU A 1 129 ? 29.064 23.305 -2.561 1.00 55.94 151 LEU A C 1
ATOM 1880 O O . LEU A 1 129 ? 28.934 24.495 -2.866 1.00 61.80 151 LEU A O 1
ATOM 1896 N N . THR A 1 130 ? 29.325 22.898 -1.322 1.00 50.55 152 THR A N 1
ATOM 1897 C CA . THR A 1 130 ? 29.458 23.828 -0.212 1.00 46.88 152 THR A CA 1
ATOM 1898 C C . THR A 1 130 ? 30.905 24.087 0.184 1.00 54.56 152 THR A C 1
ATOM 1899 O O . THR A 1 130 ? 31.162 25.032 0.940 1.00 60.42 152 THR A O 1
ATOM 1910 N N . TYR A 1 131 ? 31.845 23.267 -0.284 1.00 58.04 153 TYR A N 1
ATOM 1911 C CA . TYR A 1 131 ? 33.270 23.458 -0.021 1.00 50.27 153 TYR A CA 1
ATOM 1912 C C . TYR A 1 131 ? 33.615 23.227 1.443 1.00 53.37 153 TYR A C 1
ATOM 1913 O O . TYR A 1 131 ? 34.540 22.466 1.748 1.00 77.60 153 TYR A O 1
ATOM 1931 N N . ILE A 1 132 ? 32.892 23.867 2.359 1.00 49.34 154 ILE A N 1
ATOM 1932 C CA . ILE A 1 132 ? 33.207 23.739 3.777 1.00 54.62 154 ILE A CA 1
ATOM 1933 C C . ILE A 1 132 ? 32.612 22.447 4.327 1.00 57.57 154 ILE A C 1
ATOM 1934 O O . ILE A 1 132 ? 31.909 21.714 3.619 1.00 47.98 154 ILE A O 1
ATOM 1950 N N . ASP A 1 133 ? 32.914 22.158 5.592 1.00 73.65 155 ASP A N 1
ATOM 1951 C CA . ASP A 1 133 ? 32.481 20.931 6.254 1.00 63.26 155 ASP A CA 1
ATOM 1952 C C . ASP A 1 133 ? 30.981 21.001 6.521 1.00 66.90 155 ASP A C 1
ATOM 1953 O O . ASP A 1 133 ? 30.522 21.821 7.325 1.00 73.13 155 ASP A O 1
ATOM 1962 N N . THR A 1 134 ? 30.215 20.145 5.844 1.00 54.23 156 THR A N 1
ATOM 1963 C CA . THR A 1 134 ? 28.796 19.991 6.118 1.00 57.99 156 THR A CA 1
ATOM 1964 C C . THR A 1 134 ? 28.504 18.547 6.508 1.00 62.48 156 THR A C 1
ATOM 1965 O O . THR A 1 134 ? 29.140 17.604 6.024 1.00 51.72 156 THR A O 1
ATOM 1976 N N . LYS A 1 135 ? 27.523 18.390 7.381 1.00 60.01 157 LYS A N 1
ATOM 1977 C CA . LYS A 1 135 ? 27.125 17.095 7.893 1.00 50.19 157 LYS A CA 1
ATOM 1978 C C . LYS A 1 135 ? 25.734 16.773 7.380 1.00 46.21 157 LYS A C 1
ATOM 1979 O O . LYS A 1 135 ? 25.011 17.645 6.898 1.00 50.19 157 LYS A O 1
ATOM 1998 N N . TYR A 1 136 ? 25.378 15.495 7.479 1.00 54.35 158 TYR A N 1
ATOM 1999 C CA . TYR A 1 136 ? 24.069 15.000 7.081 1.00 42.92 158 TYR A CA 1
ATOM 2000 C C . TYR A 1 136 ? 23.536 14.090 8.175 1.00 44.59 158 TYR A C 1
ATOM 2001 O O . TYR A 1 136 ? 24.235 13.177 8.628 1.00 50.65 158 TYR A O 1
ATOM 2019 N N . VAL A 1 137 ? 22.308 14.348 8.601 1.00 44.75 159 VAL A N 1
ATOM 2020 C CA . VAL A 1 137 ? 21.620 13.529 9.588 1.00 46.48 159 VAL A CA 1
ATOM 2021 C C . VAL A 1 137 ? 20.391 12.949 8.907 1.00 45.86 159 VAL A C 1
ATOM 2022 O O . VAL A 1 137 ? 19.477 13.691 8.521 1.00 53.05 159 VAL A O 1
ATOM 2035 N N . VAL A 1 138 ? 20.375 11.632 8.737 1.00 44.34 160 VAL A N 1
ATOM 2036 C CA . VAL A 1 138 ? 19.230 10.936 8.165 1.00 51.55 160 VAL A CA 1
ATOM 2037 C C . VAL A 1 138 ? 18.337 10.492 9.315 1.00 53.25 160 VAL A C 1
ATOM 2038 O O . VAL A 1 138 ? 18.777 9.752 10.203 1.00 52.45 160 VAL A O 1
ATOM 2051 N N . HIS A 1 139 ? 17.094 10.960 9.313 1.00 49.69 161 HIS A N 1
ATOM 2052 C CA . HIS A 1 139 ? 16.117 10.572 10.318 1.00 51.79 161 HIS A CA 1
ATOM 2053 C C . HIS A 1 139 ? 15.253 9.452 9.767 1.00 51.28 161 HIS A C 1
ATOM 2054 O O . HIS A 1 139 ? 14.940 9.431 8.574 1.00 57.44 161 HIS A O 1
ATOM 2068 N N . VAL A 1 140 ? 14.878 8.518 10.637 1.00 58.71 162 VAL A N 1
ATOM 2069 C CA . VAL A 1 140 ? 14.039 7.384 10.267 1.00 64.24 162 VAL A CA 1
ATOM 2070 C C . VAL A 1 140 ? 12.938 7.274 11.310 1.00 65.19 162 VAL A C 1
ATOM 2071 O O . VAL A 1 140 ? 13.224 7.136 12.505 1.00 66.81 162 VAL A O 1
ATOM 2084 N N . LYS A 1 141 ? 11.686 7.348 10.864 1.00 65.87 163 LYS A N 1
ATOM 2085 C CA . LYS A 1 141 ? 10.520 7.287 11.739 1.00 78.69 163 LYS A CA 1
ATOM 2086 C C . LYS A 1 141 ? 9.624 6.134 11.305 1.00 69.94 163 LYS A C 1
ATOM 2087 O O . LYS A 1 141 ? 9.264 6.032 10.126 1.00 67.48 163 LYS A O 1
ATOM 2106 N N . SER A 1 142 ? 9.267 5.271 12.255 1.00 67.11 164 SER A N 1
ATOM 2107 C CA . SER A 1 142 ? 8.338 4.181 11.981 1.00 76.78 164 SER A CA 1
ATOM 2108 C C . SER A 1 142 ? 6.905 4.694 12.068 1.00 78.95 164 SER A C 1
ATOM 2109 O O . SER A 1 142 ? 6.478 5.184 13.119 1.00 84.04 164 SER A O 1
ATOM 2117 N N . LEU A 1 143 ? 6.160 4.575 10.967 1.00 75.39 165 LEU A N 1
ATOM 2118 C CA . LEU A 1 143 ? 4.759 4.979 10.981 1.00 65.34 165 LEU A CA 1
ATOM 2119 C C . LEU A 1 143 ? 3.941 4.124 11.933 1.00 76.66 165 LEU A C 1
ATOM 2120 O O . LEU A 1 143 ? 2.876 4.559 12.381 1.00 87.17 165 LEU A O 1
ATOM 2136 N N . GLU A 1 144 ? 4.423 2.925 12.265 1.00 82.60 166 GLU A N 1
ATOM 2137 C CA . GLU A 1 144 ? 3.710 2.060 13.197 1.00 71.75 166 GLU A CA 1
ATOM 2138 C C . GLU A 1 144 ? 3.907 2.518 14.637 1.00 81.50 166 GLU A C 1
ATOM 2139 O O . GLU A 1 144 ? 2.939 2.828 15.340 1.00 90.44 166 GLU A O 1
ATOM 2151 N N . THR A 1 145 ? 5.160 2.576 15.087 1.00 84.06 167 THR A N 1
ATOM 2152 C CA . THR A 1 145 ? 5.471 2.803 16.491 1.00 90.67 167 THR A CA 1
ATOM 2153 C C . THR A 1 145 ? 5.961 4.219 16.787 1.00 93.60 167 THR A C 1
ATOM 2154 O O . THR A 1 145 ? 5.958 4.618 17.957 1.00 88.33 167 THR A O 1
ATOM 2165 N N . GLU A 1 146 ? 6.340 4.994 15.769 1.00 94.20 168 GLU A N 1
ATOM 2166 C CA . GLU A 1 146 ? 6.855 6.357 15.914 1.00 92.39 168 GLU A CA 1
ATOM 2167 C C . GLU A 1 146 ? 8.233 6.404 16.575 1.00 92.59 168 GLU A C 1
ATOM 2168 O O . GLU A 1 146 ? 8.615 7.437 17.140 1.00 91.33 168 GLU A O 1
ATOM 2180 N N . GLU A 1 147 ? 8.995 5.309 16.519 1.00 91.29 169 GLU A N 1
ATOM 2181 C CA . GLU A 1 147 ? 10.384 5.338 16.965 1.00 84.95 169 GLU A CA 1
ATOM 2182 C C . GLU A 1 147 ? 11.226 6.077 15.934 1.00 85.99 169 GLU A C 1
ATOM 2183 O O . GLU A 1 147 ? 11.159 5.782 14.736 1.00 88.67 169 GLU A O 1
ATOM 2195 N N . GLU A 1 148 ? 12.013 7.042 16.398 1.00 84.02 170 GLU A N 1
ATOM 2196 C CA . GLU A 1 148 ? 12.847 7.862 15.530 1.00 74.39 170 GLU A CA 1
ATOM 2197 C C . GLU A 1 148 ? 14.314 7.538 15.782 1.00 75.95 170 GLU A C 1
ATOM 2198 O O . GLU A 1 148 ? 14.774 7.563 16.929 1.00 80.12 170 GLU A O 1
ATOM 2210 N N . GLN A 1 149 ? 15.036 7.224 14.713 1.00 71.22 171 GLN A N 1
ATOM 2211 C CA . GLN A 1 149 ? 16.474 7.025 14.765 1.00 66.46 171 GLN A CA 1
ATOM 2212 C C . GLN A 1 149 ? 17.150 8.093 13.914 1.00 68.52 171 GLN A C 1
ATOM 2213 O O . GLN A 1 149 ? 16.612 8.520 12.887 1.00 65.28 171 GLN A O 1
ATOM 2227 N N . GLN A 1 150 ? 18.325 8.535 14.358 1.00 76.10 172 GLN A N 1
ATOM 2228 C CA . GLN A 1 150 ? 19.143 9.484 13.614 1.00 67.60 172 GLN A CA 1
ATOM 2229 C C . GLN A 1 150 ? 20.473 8.834 13.257 1.00 69.73 172 GLN A C 1
ATOM 2230 O O . GLN A 1 150 ? 21.065 8.120 14.072 1.00 60.43 172 GLN A O 1
ATOM 2244 N N . TYR A 1 151 ? 20.935 9.081 12.033 1.00 55.46 173 TYR A N 1
ATOM 2245 C CA . TYR A 1 151 ? 22.190 8.531 11.538 1.00 51.11 173 TYR A CA 1
ATOM 2246 C C . TYR A 1 151 ? 23.025 9.660 10.956 1.00 49.57 173 TYR A C 1
ATOM 2247 O O . TYR A 1 151 ? 22.542 10.423 10.113 1.00 53.24 173 TYR A O 1
ATOM 2265 N N . LEU A 1 152 ? 24.268 9.772 11.408 1.00 53.97 174 LEU A N 1
ATOM 2266 C CA . LEU A 1 152 ? 25.178 10.807 10.942 1.00 51.56 174 LEU A CA 1
ATOM 2267 C C . LEU A 1 152 ? 26.048 10.266 9.815 1.00 49.59 174 LEU A C 1
ATOM 2268 O O . LEU A 1 152 ? 26.560 9.145 9.891 1.00 53.18 174 LEU A O 1
ATOM 2284 N N . THR A 1 153 ? 26.203 11.065 8.765 1.00 43.86 175 THR A N 1
ATOM 2285 C CA . THR A 1 153 ? 26.997 10.656 7.618 1.00 46.47 175 THR A CA 1
ATOM 2286 C C . THR A 1 153 ? 27.448 11.895 6.865 1.00 59.25 175 THR A C 1
ATOM 2287 O O . THR A 1 153 ? 26.828 12.959 6.950 1.00 56.79 175 THR A O 1
ATOM 2298 N N . SER A 1 154 ? 28.546 11.742 6.126 1.00 68.48 176 SER A N 1
ATOM 2299 C CA . SER A 1 154 ? 29.042 12.793 5.252 1.00 57.15 176 SER A CA 1
ATOM 2300 C C . SER A 1 154 ? 28.771 12.509 3.786 1.00 62.59 176 SER A C 1
ATOM 2301 O O . SER A 1 154 ? 29.019 13.383 2.944 1.00 58.12 176 SER A O 1
ATOM 2309 N N . SER A 1 155 ? 28.284 11.308 3.464 1.00 62.13 177 SER A N 1
ATOM 2310 C CA . SER A 1 155 ? 27.845 10.957 2.120 1.00 62.25 177 SER A CA 1
ATOM 2311 C C . SER A 1 155 ? 26.418 10.424 2.164 1.00 63.71 177 SER A C 1
ATOM 2312 O O . SER A 1 155 ? 25.471 11.206 2.296 1.00 67.19 177 SER A O 1
ATOM 2320 N N . TYR A 1 156 ? 26.251 9.106 2.060 1.00 48.09 178 TYR A N 1
ATOM 2321 C CA . TYR A 1 156 ? 24.947 8.460 2.168 1.00 53.74 178 TYR A CA 1
ATOM 2322 C C . TYR A 1 156 ? 24.948 7.551 3.396 1.00 53.73 178 TYR A C 1
ATOM 2323 O O . TYR A 1 156 ? 25.861 7.602 4.225 1.00 55.97 178 TYR A O 1
ATOM 2341 N N . ILE A 1 157 ? 23.922 6.710 3.514 1.00 49.52 179 ILE A N 1
ATOM 2342 C CA . ILE A 1 157 ? 23.741 5.895 4.710 1.00 50.63 179 ILE A CA 1
ATOM 2343 C C . ILE A 1 157 ? 23.215 4.519 4.325 1.00 57.00 179 ILE A C 1
ATOM 2344 O O . ILE A 1 157 ? 22.373 4.386 3.430 1.00 61.75 179 ILE A O 1
ATOM 2360 N N . ASN A 1 158 ? 23.725 3.493 5.006 1.00 53.80 180 ASN A N 1
ATOM 2361 C CA . ASN A 1 158 ? 23.162 2.150 4.980 1.00 51.03 180 ASN A CA 1
ATOM 2362 C C . ASN A 1 158 ? 22.571 1.880 6.355 1.00 56.71 180 ASN A C 1
ATOM 2363 O O . ASN A 1 158 ? 23.312 1.794 7.342 1.00 50.72 180 ASN A O 1
ATOM 2373 N N . ILE A 1 159 ? 21.248 1.746 6.418 1.00 56.93 181 ILE A N 1
ATOM 2374 C CA . ILE A 1 159 ? 20.562 1.397 7.656 1.00 50.83 181 ILE A CA 1
ATOM 2375 C C . ILE A 1 159 ? 20.362 -0.111 7.664 1.00 52.85 181 ILE A C 1
ATOM 2376 O O . ILE A 1 159 ? 19.769 -0.674 6.736 1.00 49.95 181 ILE A O 1
ATOM 2392 N N . SER A 1 160 ? 20.867 -0.761 8.708 1.00 60.87 182 SER A N 1
ATOM 2393 C CA . SER A 1 160 ? 20.749 -2.207 8.810 1.00 54.70 182 SER A CA 1
ATOM 2394 C C . SER A 1 160 ? 19.287 -2.607 8.943 1.00 60.80 182 SER A C 1
ATOM 2395 O O . SER A 1 160 ? 18.534 -2.036 9.739 1.00 60.27 182 SER A O 1
ATOM 2403 N N . THR A 1 161 ? 18.895 -3.608 8.164 1.00 64.84 183 THR A N 1
ATOM 2404 C CA . THR A 1 161 ? 17.506 -4.029 8.132 1.00 54.24 183 THR A CA 1
ATOM 2405 C C . THR A 1 161 ? 17.019 -4.520 9.488 1.00 57.01 183 THR A C 1
ATOM 2406 O O . THR A 1 161 ? 15.807 -4.550 9.724 1.00 60.49 183 THR A O 1
ATOM 2417 N N . ASP A 1 162 ? 17.929 -4.894 10.388 1.00 64.62 184 ASP A N 1
ATOM 2418 C CA . ASP A 1 162 ? 17.525 -5.340 11.715 1.00 62.45 184 ASP A CA 1
ATOM 2419 C C . ASP A 1 162 ? 17.011 -4.202 12.581 1.00 60.43 184 ASP A C 1
ATOM 2420 O O . ASP A 1 162 ? 16.405 -4.465 13.626 1.00 69.07 184 ASP A O 1
ATOM 2429 N N . SER A 1 163 ? 17.254 -2.956 12.188 1.00 58.26 185 SER A N 1
ATOM 2430 C CA . SER A 1 163 ? 16.709 -1.800 12.881 1.00 61.79 185 SER A CA 1
ATOM 2431 C C . SER A 1 163 ? 15.403 -1.315 12.267 1.00 73.86 185 SER A C 1
ATOM 2432 O O . SER A 1 163 ? 14.822 -0.340 12.761 1.00 64.93 185 SER A O 1
ATOM 2440 N N . LEU A 1 164 ? 14.935 -1.961 11.206 1.00 69.59 186 LEU A N 1
ATOM 2441 C CA . LEU A 1 164 ? 13.688 -1.613 10.546 1.00 64.02 186 LEU A CA 1
ATOM 2442 C C . LEU A 1 164 ? 12.653 -2.715 10.717 1.00 67.14 186 LEU A C 1
ATOM 2443 O O . LEU A 1 164 ? 11.971 -3.093 9.766 1.00 59.40 186 LEU A O 1
ATOM 2459 N N . GLN A 1 165 ? 12.536 -3.256 11.932 1.00 63.46 187 GLN A N 1
ATOM 2460 C CA . GLN A 1 165 ? 11.594 -4.330 12.211 1.00 77.64 187 GLN A CA 1
ATOM 2461 C C . GLN A 1 165 ? 10.337 -3.838 12.916 1.00 75.85 187 GLN A C 1
ATOM 2462 O O . GLN A 1 165 ? 9.492 -4.658 13.297 1.00 69.62 187 GLN A O 1
ATOM 2476 N N . GLY A 1 166 ? 10.199 -2.524 13.099 1.00 73.82 188 GLY A N 1
ATOM 2477 C CA . GLY A 1 166 ? 9.006 -1.943 13.680 1.00 72.81 188 GLY A CA 1
ATOM 2478 C C . GLY A 1 166 ? 8.010 -1.538 12.614 1.00 73.82 188 GLY A C 1
ATOM 2479 O O . GLY A 1 166 ? 7.806 -0.347 12.357 1.00 73.41 188 GLY A O 1
ATOM 2483 N N . GLY A 1 167 ? 7.379 -2.527 11.989 1.00 76.38 189 GLY A N 1
ATOM 2484 C CA . GLY A 1 167 ? 6.502 -2.265 10.870 1.00 75.54 189 GLY A CA 1
ATOM 2485 C C . GLY A 1 167 ? 7.279 -2.130 9.576 1.00 74.14 189 GLY A C 1
ATOM 2486 O O . GLY A 1 167 ? 8.498 -2.301 9.515 1.00 77.72 189 GLY A O 1
ATOM 2490 N N . LYS A 1 168 ? 6.544 -1.801 8.514 1.00 66.82 190 LYS A N 1
ATOM 2491 C CA . LYS A 1 168 ? 7.114 -1.700 7.180 1.00 63.30 190 LYS A CA 1
ATOM 2492 C C . LYS A 1 168 ? 7.015 -0.313 6.574 1.00 64.09 190 LYS A C 1
ATOM 2493 O O . LYS A 1 168 ? 7.789 -0.003 5.662 1.00 60.62 190 LYS A O 1
ATOM 2512 N N . LYS A 1 169 ? 6.089 0.518 7.039 1.00 65.72 191 LYS A N 1
ATOM 2513 C CA . LYS A 1 169 ? 5.948 1.883 6.554 1.00 73.98 191 LYS A CA 1
ATOM 2514 C C . LYS A 1 169 ? 6.858 2.799 7.368 1.00 66.31 191 LYS A C 1
ATOM 2515 O O . LYS A 1 169 ? 6.800 2.798 8.603 1.00 64.88 191 LYS A O 1
ATOM 2519 N N . TYR A 1 170 ? 7.696 3.575 6.680 1.00 59.00 192 TYR A N 1
ATOM 2520 C CA . TYR A 1 170 ? 8.679 4.418 7.348 1.00 60.05 192 TYR A CA 1
ATOM 2521 C C . TYR A 1 170 ? 8.697 5.801 6.718 1.00 56.85 192 TYR A C 1
ATOM 2522 O O . TYR A 1 170 ? 8.248 5.997 5.587 1.00 63.70 192 TYR A O 1
ATOM 2540 N N . LEU A 1 171 ? 9.217 6.763 7.482 1.00 58.49 193 LEU A N 1
ATOM 2541 C CA . LEU A 1 171 ? 9.452 8.125 7.016 1.00 65.92 193 LEU A CA 1
ATOM 2542 C C . LEU A 1 171 ? 10.932 8.454 7.145 1.00 64.96 193 LEU A C 1
ATOM 2543 O O . LEU A 1 171 ? 11.529 8.240 8.207 1.00 63.33 193 LEU A O 1
ATOM 2559 N N . VAL A 1 172 ? 11.515 8.991 6.076 1.00 58.02 194 VAL A N 1
ATOM 2560 C CA . VAL A 1 172 ? 12.932 9.331 6.035 1.00 63.80 194 VAL A CA 1
ATOM 2561 C C . VAL A 1 172 ? 13.073 10.754 5.511 1.00 61.98 194 VAL A C 1
ATOM 2562 O O . VAL A 1 172 ? 12.513 11.093 4.461 1.00 59.14 194 VAL A O 1
ATOM 2575 N N . TRP A 1 173 ? 13.801 11.592 6.251 1.00 54.45 195 TRP A N 1
ATOM 2576 C CA . TRP A 1 173 ? 14.200 12.901 5.753 1.00 63.64 195 TRP A CA 1
ATOM 2577 C C . TRP A 1 173 ? 15.666 13.134 6.095 1.00 54.40 195 TRP A C 1
ATOM 2578 O O . TRP A 1 173 ? 16.214 12.543 7.030 1.00 56.19 195 TRP A O 1
ATOM 2599 N N . VAL A 1 174 ? 16.296 13.999 5.304 1.00 56.41 196 VAL A N 1
ATOM 2600 C CA . VAL A 1 174 ? 17.733 14.236 5.354 1.00 52.73 196 VAL A CA 1
ATOM 2601 C C . VAL A 1 174 ? 17.972 15.700 5.695 1.00 51.13 196 VAL A C 1
ATOM 2602 O O . VAL A 1 174 ? 17.513 16.597 4.977 1.00 48.35 196 VAL A O 1
ATOM 2615 N N . GLN A 1 175 ? 18.716 15.937 6.768 1.00 51.20 197 GLN A N 1
ATOM 2616 C CA . GLN A 1 175 ? 19.022 17.279 7.241 1.00 56.42 197 GLN A CA 1
ATOM 2617 C C . GLN A 1 175 ? 20.496 17.578 6.993 1.00 46.41 197 GLN A C 1
ATOM 2618 O O . GLN A 1 175 ? 21.362 16.765 7.330 1.00 44.05 197 GLN A O 1
ATOM 2632 N N . ALA A 1 176 ? 20.769 18.737 6.389 1.00 50.00 198 ALA A N 1
ATOM 2633 C CA . ALA A 1 176 ? 22.118 19.168 6.041 1.00 47.62 198 ALA A CA 1
ATOM 2634 C C . ALA A 1 176 ? 22.474 20.424 6.823 1.00 42.48 198 ALA A C 1
ATOM 2635 O O . ALA A 1 176 ? 21.631 21.302 7.019 1.00 41.77 198 ALA A O 1
ATOM 2642 N N . ALA A 1 177 ? 23.730 20.511 7.249 1.00 45.14 199 ALA A N 1
ATOM 2643 C CA . ALA A 1 177 ? 24.146 21.614 8.095 1.00 49.26 199 ALA A CA 1
ATOM 2644 C C . ALA A 1 177 ? 25.647 21.823 7.983 1.00 43.52 199 ALA A C 1
ATOM 2645 O O . ALA A 1 177 ? 26.415 20.861 7.966 1.00 47.42 199 ALA A O 1
ATOM 2652 N N . ASN A 1 178 ? 26.044 23.090 7.902 1.00 47.84 200 ASN A N 1
ATOM 2653 C CA . ASN A 1 178 ? 27.434 23.499 8.047 1.00 53.19 200 ASN A CA 1
ATOM 2654 C C . ASN A 1 178 ? 27.434 24.824 8.806 1.00 48.35 200 ASN A C 1
ATOM 2655 O O . ASN A 1 178 ? 26.397 25.275 9.305 1.00 50.93 200 ASN A O 1
ATOM 2666 N N . ALA A 1 179 ? 28.601 25.464 8.885 1.00 55.96 201 ALA A N 1
ATOM 2667 C CA . ALA A 1 179 ? 28.723 26.697 9.654 1.00 55.83 201 ALA A CA 1
ATOM 2668 C C . ALA A 1 179 ? 27.899 27.847 9.086 1.00 48.96 201 ALA A C 1
ATOM 2669 O O . ALA A 1 179 ? 27.711 28.849 9.786 1.00 50.93 201 ALA A O 1
ATOM 2676 N N . LEU A 1 180 ? 27.397 27.728 7.858 1.00 42.04 202 LEU A N 1
ATOM 2677 C CA . LEU A 1 180 ? 26.688 28.816 7.207 1.00 42.06 202 LEU A CA 1
ATOM 2678 C C . LEU A 1 180 ? 25.190 28.592 7.089 1.00 41.90 202 LEU A C 1
ATOM 2679 O O . LEU A 1 180 ? 24.484 29.494 6.624 1.00 42.11 202 LEU A O 1
ATOM 2695 N N . GLY A 1 181 ? 24.684 27.432 7.470 1.00 43.99 203 GLY A N 1
ATOM 2696 C CA . GLY A 1 181 ? 23.267 27.177 7.298 1.00 52.69 203 GLY A CA 1
ATOM 2697 C C . GLY A 1 181 ? 22.909 25.756 7.653 1.00 41.73 203 GLY A C 1
ATOM 2698 O O . GLY A 1 181 ? 23.766 24.914 7.927 1.00 41.57 203 GLY A O 1
ATOM 2702 N N . MET A 1 182 ? 21.603 25.502 7.635 1.00 44.41 204 MET A N 1
ATOM 2703 C CA . MET A 1 182 ? 21.076 24.196 8.018 1.00 47.42 204 MET A CA 1
ATOM 2704 C C . MET A 1 182 ? 19.720 24.015 7.349 1.00 43.77 204 MET A C 1
ATOM 2705 O O . MET A 1 182 ? 18.754 24.687 7.717 1.00 48.09 204 MET A O 1
ATOM 2719 N N . GLU A 1 183 ? 19.653 23.117 6.371 1.00 51.28 205 GLU A N 1
ATOM 2720 C CA . GLU A 1 183 ? 18.421 22.810 5.663 1.00 53.38 205 GLU A CA 1
ATOM 2721 C C . GLU A 1 183 ? 17.935 21.408 6.020 1.00 61.68 205 GLU A C 1
ATOM 2722 O O . GLU A 1 183 ? 18.633 20.618 6.663 1.00 60.89 205 GLU A O 1
ATOM 2734 N N . GLU A 1 184 ? 16.714 21.106 5.577 1.00 64.61 206 GLU A N 1
ATOM 2735 C CA . GLU A 1 184 ? 16.057 19.841 5.874 1.00 50.28 206 GLU A CA 1
ATOM 2736 C C . GLU A 1 184 ? 15.193 19.458 4.683 1.00 58.04 206 GLU A C 1
ATOM 2737 O O . GLU A 1 184 ? 14.609 20.326 4.030 1.00 70.06 206 GLU A O 1
ATOM 2749 N N . SER A 1 185 ? 15.109 18.162 4.408 1.00 59.46 207 SER A N 1
ATOM 2750 C CA . SER A 1 185 ? 14.441 17.688 3.208 1.00 52.12 207 SER A CA 1
ATOM 2751 C C . SER A 1 185 ? 12.966 17.408 3.463 1.00 58.43 207 SER A C 1
ATOM 2752 O O . SER A 1 185 ? 12.520 17.254 4.603 1.00 61.51 207 SER A O 1
ATOM 2760 N N . LYS A 1 186 ? 12.209 17.329 2.372 1.00 63.49 208 LYS A N 1
ATOM 2761 C CA . LYS A 1 186 ? 10.831 16.863 2.458 1.00 67.11 208 LYS A CA 1
ATOM 2762 C C . LYS A 1 186 ? 10.827 15.367 2.760 1.00 59.74 208 LYS A C 1
ATOM 2763 O O . LYS A 1 186 ? 11.683 14.614 2.281 1.00 49.69 208 LYS A O 1
ATOM 2767 N N . GLN A 1 187 ? 9.869 14.941 3.580 1.00 63.02 209 GLN A N 1
ATOM 2768 C CA . GLN A 1 187 ? 9.852 13.567 4.067 1.00 65.48 209 GLN A CA 1
ATOM 2769 C C . GLN A 1 187 ? 9.503 12.585 2.956 1.00 58.57 209 GLN A C 1
ATOM 2770 O O . GLN A 1 187 ? 8.606 12.825 2.145 1.00 54.22 209 GLN A O 1
ATOM 2784 N N . LEU A 1 188 ? 10.221 11.469 2.928 1.00 57.56 210 LEU A N 1
ATOM 2785 C CA . LEU A 1 188 ? 9.946 10.373 2.010 1.00 60.32 210 LEU A CA 1
ATOM 2786 C C . LEU A 1 188 ? 9.317 9.232 2.794 1.00 62.82 210 LEU A C 1
ATOM 2787 O O . LEU A 1 188 ? 9.895 8.757 3.779 1.00 59.04 210 LEU A O 1
ATOM 2803 N N . GLN A 1 189 ? 8.145 8.788 2.359 1.00 68.00 211 GLN A N 1
ATOM 2804 C CA . GLN A 1 189 ? 7.520 7.607 2.933 1.00 63.58 211 GLN A CA 1
ATOM 2805 C C . GLN A 1 189 ? 7.829 6.410 2.045 1.00 61.47 211 GLN A C 1
ATOM 2806 O O . GLN A 1 189 ? 7.701 6.484 0.817 1.00 57.33 211 GLN A O 1
ATOM 2820 N N . ILE A 1 190 ? 8.271 5.326 2.678 1.00 57.37 212 ILE A N 1
ATOM 2821 C CA . ILE A 1 190 ? 8.677 4.105 2.000 1.00 62.21 212 ILE A CA 1
ATOM 2822 C C . ILE A 1 190 ? 7.970 2.930 2.651 1.00 64.18 212 ILE A C 1
ATOM 2823 O O . ILE A 1 190 ? 7.638 2.957 3.842 1.00 65.91 212 ILE A O 1
ATOM 2839 N N . HIS A 1 191 ? 7.738 1.892 1.856 1.00 60.75 213 HIS A N 1
ATOM 2840 C CA . HIS A 1 191 ? 7.310 0.595 2.360 1.00 61.13 213 HIS A CA 1
ATOM 2841 C C . HIS A 1 191 ? 8.422 -0.392 2.047 1.00 64.74 213 HIS A C 1
ATOM 2842 O O . HIS A 1 191 ? 8.836 -0.517 0.889 1.00 64.65 213 HIS A O 1
ATOM 2856 N N . LEU A 1 192 ? 8.910 -1.080 3.079 1.00 63.88 214 LEU A N 1
ATOM 2857 C CA . LEU A 1 192 ? 10.099 -1.906 2.914 1.00 58.14 214 LEU A CA 1
ATOM 2858 C C . LEU A 1 192 ? 9.937 -2.906 1.779 1.00 60.40 214 LEU A C 1
ATOM 2859 O O . LEU A 1 192 ? 10.917 -3.240 1.104 1.00 66.02 214 LEU A O 1
ATOM 2875 N N . ASP A 1 193 ? 8.715 -3.375 1.534 1.00 64.54 215 ASP A N 1
ATOM 2876 C CA . ASP A 1 193 ? 8.493 -4.341 0.467 1.00 67.61 215 ASP A CA 1
ATOM 2877 C C . ASP A 1 193 ? 8.422 -3.703 -0.917 1.00 68.31 215 ASP A C 1
ATOM 2878 O O . ASP A 1 193 ? 8.461 -4.432 -1.914 1.00 67.19 215 ASP A O 1
ATOM 2887 N N . ASP A 1 194 ? 8.336 -2.377 -1.008 1.00 73.90 216 ASP A N 1
ATOM 2888 C CA . ASP A 1 194 ? 8.157 -1.692 -2.281 1.00 76.48 216 ASP A CA 1
ATOM 2889 C C . ASP A 1 194 ? 9.447 -1.127 -2.864 1.00 76.53 216 ASP A C 1
ATOM 2890 O O . ASP A 1 194 ? 9.422 -0.588 -3.976 1.00 72.17 216 ASP A O 1
ATOM 2899 N N . ILE A 1 195 ? 10.566 -1.234 -2.151 1.00 77.53 217 ILE A N 1
ATOM 2900 C CA . ILE A 1 195 ? 11.802 -0.565 -2.530 1.00 59.08 217 ILE A CA 1
ATOM 2901 C C . ILE A 1 195 ? 12.919 -1.566 -2.824 1.00 63.96 217 ILE A C 1
ATOM 2902 O O . ILE A 1 195 ? 14.097 -1.223 -2.752 1.00 61.94 217 ILE A O 1
ATOM 2918 N N . VAL A 1 196 ? 12.566 -2.793 -3.161 1.00 69.50 218 VAL A N 1
ATOM 2919 C CA . VAL A 1 196 ? 13.546 -3.860 -3.317 1.00 64.64 218 VAL A CA 1
ATOM 2920 C C . VAL A 1 196 ? 14.039 -3.895 -4.756 1.00 59.62 218 VAL A C 1
ATOM 2921 O O . VAL A 1 196 ? 13.270 -3.693 -5.705 1.00 60.03 218 VAL A O 1
ATOM 2934 N N . ILE A 1 197 ? 15.335 -4.143 -4.913 1.00 58.80 219 ILE A N 1
ATOM 2935 C CA . ILE A 1 197 ? 15.987 -4.244 -6.212 1.00 64.62 219 ILE A CA 1
ATOM 2936 C C . ILE A 1 197 ? 16.565 -5.648 -6.317 1.00 63.23 219 ILE A C 1
ATOM 2937 O O . ILE A 1 197 ? 17.334 -6.053 -5.444 1.00 65.31 219 ILE A O 1
ATOM 2953 N N . PRO A 1 198 ? 16.244 -6.413 -7.358 1.00 62.54 220 PRO A N 1
ATOM 2954 C CA . PRO A 1 198 ? 16.750 -7.787 -7.430 1.00 67.83 220 PRO A CA 1
ATOM 2955 C C . PRO A 1 198 ? 18.266 -7.821 -7.546 1.00 69.25 220 PRO A C 1
ATOM 2956 O O . PRO A 1 198 ? 18.892 -6.904 -8.087 1.00 63.36 220 PRO A O 1
ATOM 2967 N N . SER A 1 199 ? 18.848 -8.896 -7.004 1.00 71.88 221 SER A N 1
ATOM 2968 C CA . SER A 1 199 ? 20.282 -9.138 -7.099 1.00 67.70 221 SER A CA 1
ATOM 2969 C C . SER A 1 199 ? 20.779 -8.853 -8.506 1.00 70.63 221 SER A C 1
ATOM 2970 O O . SER A 1 199 ? 20.084 -9.112 -9.491 1.00 74.65 221 SER A O 1
ATOM 2978 N N . ALA A 1 200 ? 21.997 -8.325 -8.593 1.00 70.87 222 ALA A N 1
ATOM 2979 C CA . ALA A 1 200 ? 22.519 -7.858 -9.869 1.00 76.93 222 ALA A CA 1
ATOM 2980 C C . ALA A 1 200 ? 22.388 -8.930 -10.943 1.00 73.11 222 ALA A C 1
ATOM 2981 O O . ALA A 1 200 ? 22.340 -10.131 -10.657 1.00 72.59 222 ALA A O 1
ATOM 2988 N N . ALA A 1 201 ? 22.300 -8.474 -12.191 1.00 78.79 223 ALA A N 1
ATOM 2989 C CA . ALA A 1 201 ? 22.350 -9.325 -13.371 1.00 81.25 223 ALA A CA 1
ATOM 2990 C C . ALA A 1 201 ? 23.663 -9.067 -14.094 1.00 77.69 223 ALA A C 1
ATOM 2991 O O . ALA A 1 201 ? 24.129 -7.926 -14.165 1.00 78.27 223 ALA A O 1
ATOM 2998 N N . VAL A 1 202 ? 24.260 -10.124 -14.628 1.00 81.28 224 VAL A N 1
ATOM 2999 C CA . VAL A 1 202 ? 25.582 -10.025 -15.223 1.00 87.46 224 VAL A CA 1
ATOM 3000 C C . VAL A 1 202 ? 25.592 -10.755 -16.555 1.00 87.98 224 VAL A C 1
ATOM 3001 O O . VAL A 1 202 ? 24.910 -11.766 -16.742 1.00 89.75 224 VAL A O 1
ATOM 3014 N N . ILE A 1 203 ? 26.362 -10.217 -17.489 1.00 89.76 225 ILE A N 1
ATOM 3015 C CA . ILE A 1 203 ? 26.617 -10.848 -18.775 1.00 91.68 225 ILE A CA 1
ATOM 3016 C C . ILE A 1 203 ? 27.951 -11.576 -18.687 1.00 97.71 225 ILE A C 1
ATOM 3017 O O . ILE A 1 203 ? 28.869 -11.156 -17.972 1.00 92.27 225 ILE A O 1
ATOM 3033 N N . SER A 1 204 ? 28.061 -12.687 -19.413 1.00 102.82 226 SER A N 1
ATOM 3034 C CA . SER A 1 204 ? 29.241 -13.533 -19.306 1.00 99.73 226 SER A CA 1
ATOM 3035 C C . SER A 1 204 ? 29.845 -13.855 -20.667 1.00 103.61 226 SER A C 1
ATOM 3036 O O . SER A 1 204 ? 30.959 -13.416 -20.974 1.00 99.09 226 SER A O 1
ATOM 3044 N N . ARG A 1 205 ? 29.132 -14.614 -21.491 1.00 99.09 227 ARG A N 1
ATOM 3045 C CA . ARG A 1 205 ? 29.688 -15.140 -22.728 1.00 104.89 227 ARG A CA 1
ATOM 3046 C C . ARG A 1 205 ? 29.025 -14.491 -23.934 1.00 107.64 227 ARG A C 1
ATOM 3047 O O . ARG A 1 205 ? 27.820 -14.217 -23.926 1.00 101.36 227 ARG A O 1
ATOM 3051 N N . ALA A 1 206 ? 29.832 -14.242 -24.963 1.00 112.61 228 ALA A N 1
ATOM 3052 C CA . ALA A 1 206 ? 29.357 -13.703 -26.228 1.00 109.26 228 ALA A CA 1
ATOM 3053 C C . ALA A 1 206 ? 28.947 -14.842 -27.158 1.00 107.92 228 ALA A C 1
ATOM 3054 O O . ALA A 1 206 ? 29.789 -15.617 -27.614 1.00 93.13 228 ALA A O 1
ATOM 3061 N N . THR A 1 216 ? 26.087 -13.443 -31.293 1.00 109.28 238 THR A N 1
ATOM 3062 C CA . THR A 1 216 ? 24.776 -13.948 -31.689 1.00 114.75 238 THR A CA 1
ATOM 3063 C C . THR A 1 216 ? 23.986 -14.464 -30.482 1.00 119.11 238 THR A C 1
ATOM 3064 O O . THR A 1 216 ? 22.765 -14.306 -30.426 1.00 114.81 238 THR A O 1
ATOM 3074 N N . ILE A 1 217 ? 24.679 -15.075 -29.520 1.00 124.73 239 ILE A N 1
ATOM 3075 C CA . ILE A 1 217 ? 24.062 -15.586 -28.299 1.00 115.46 239 ILE A CA 1
ATOM 3076 C C . ILE A 1 217 ? 24.788 -14.977 -27.106 1.00 111.47 239 ILE A C 1
ATOM 3077 O O . ILE A 1 217 ? 26.023 -14.984 -27.055 1.00 107.07 239 ILE A O 1
ATOM 3093 N N . ILE A 1 218 ? 24.022 -14.456 -26.148 1.00 112.58 240 ILE A N 1
ATOM 3094 C CA . ILE A 1 218 ? 24.560 -13.783 -24.969 1.00 111.36 240 ILE A CA 1
ATOM 3095 C C . ILE A 1 218 ? 24.037 -14.512 -23.737 1.00 115.84 240 ILE A C 1
ATOM 3096 O O . ILE A 1 218 ? 22.818 -14.620 -23.547 1.00 115.12 240 ILE A O 1
ATOM 3112 N N . TYR A 1 219 ? 24.951 -15.000 -22.898 1.00 113.26 241 TYR A N 1
ATOM 3113 C CA . TYR A 1 219 ? 24.591 -15.701 -21.671 1.00 116.40 241 TYR A CA 1
ATOM 3114 C C . TYR A 1 219 ? 24.672 -14.741 -20.488 1.00 111.11 241 TYR A C 1
ATOM 3115 O O . TYR A 1 219 ? 25.686 -14.059 -20.305 1.00 108.48 241 TYR A O 1
ATOM 3133 N N . TRP A 1 220 ? 23.605 -14.696 -19.690 1.00 107.95 242 TRP A N 1
ATOM 3134 C CA . TRP A 1 220 ? 23.541 -13.843 -18.508 1.00 105.47 242 TRP A CA 1
ATOM 3135 C C . TRP A 1 220 ? 22.667 -14.530 -17.466 1.00 101.40 242 TRP A C 1
ATOM 3136 O O . TRP A 1 220 ? 21.875 -15.420 -17.786 1.00 102.79 242 TRP A O 1
ATOM 3157 N N . ASP A 1 221 ? 22.820 -14.110 -16.210 1.00 99.55 243 ASP A N 1
ATOM 3158 C CA . ASP A 1 221 ? 22.121 -14.768 -15.111 1.00 97.99 243 ASP A CA 1
ATOM 3159 C C . ASP A 1 221 ? 22.167 -13.890 -13.867 1.00 98.81 243 ASP A C 1
ATOM 3160 O O . ASP A 1 221 ? 22.986 -12.975 -13.756 1.00 93.61 243 ASP A O 1
ATOM 3169 N N . SER A 1 222 ? 21.255 -14.180 -12.935 1.00 93.20 244 SER A N 1
ATOM 3170 C CA . SER A 1 222 ? 21.180 -13.495 -11.653 1.00 80.64 244 SER A CA 1
ATOM 3171 C C . SER A 1 222 ? 20.815 -14.491 -10.562 1.00 84.37 244 SER A C 1
ATOM 3172 O O . SER A 1 222 ? 20.126 -15.484 -10.812 1.00 90.91 244 SER A O 1
ATOM 3180 N N . GLN A 1 223 ? 21.274 -14.206 -9.343 1.00 80.30 245 GLN A N 1
ATOM 3181 C CA . GLN A 1 223 ? 20.985 -15.044 -8.188 1.00 79.44 245 GLN A CA 1
ATOM 3182 C C . GLN A 1 223 ? 19.713 -14.622 -7.465 1.00 78.70 245 GLN A C 1
ATOM 3183 O O . GLN A 1 223 ? 19.445 -15.123 -6.367 1.00 72.65 245 GLN A O 1
ATOM 3197 N N . THR A 1 224 ? 18.941 -13.705 -8.043 1.00 81.18 246 THR A N 1
ATOM 3198 C CA . THR A 1 224 ? 17.710 -13.262 -7.406 1.00 78.25 246 THR A CA 1
ATOM 3199 C C . THR A 1 224 ? 16.797 -14.450 -7.126 1.00 74.65 246 THR A C 1
ATOM 3200 O O . THR A 1 224 ? 16.859 -15.487 -7.797 1.00 76.15 246 THR A O 1
ATOM 3211 N N . THR A 1 225 ? 15.959 -14.299 -6.102 1.00 74.93 247 THR A N 1
ATOM 3212 C CA . THR A 1 225 ? 14.887 -15.244 -5.813 1.00 78.39 247 THR A CA 1
ATOM 3213 C C . THR A 1 225 ? 13.535 -14.541 -5.750 1.00 84.68 247 THR A C 1
ATOM 3214 O O . THR A 1 225 ? 12.591 -15.066 -5.153 1.00 65.49 247 THR A O 1
ATOM 3225 N N . ILE A 1 226 ? 13.437 -13.349 -6.346 1.00 84.92 248 ILE A N 1
ATOM 3226 C CA . ILE A 1 226 ? 12.170 -12.629 -6.411 1.00 81.63 248 ILE A CA 1
ATOM 3227 C C . ILE A 1 226 ? 11.222 -13.384 -7.333 1.00 80.75 248 ILE A C 1
ATOM 3228 O O . ILE A 1 226 ? 11.599 -13.782 -8.444 1.00 81.50 248 ILE A O 1
ATOM 3244 N N . GLU A 1 227 ? 9.983 -13.582 -6.880 1.00 81.90 249 GLU A N 1
ATOM 3245 C CA . GLU A 1 227 ? 9.029 -14.359 -7.666 1.00 90.14 249 GLU A CA 1
ATOM 3246 C C . GLU A 1 227 ? 8.848 -13.751 -9.052 1.00 89.66 249 GLU A C 1
ATOM 3247 O O . GLU A 1 227 ? 9.109 -14.402 -10.070 1.00 84.84 249 GLU A O 1
ATOM 3251 N N . LYS A 1 228 ? 8.426 -12.489 -9.107 1.00 88.24 250 LYS A N 1
ATOM 3252 C CA . LYS A 1 228 ? 8.088 -11.812 -10.356 1.00 89.71 250 LYS A CA 1
ATOM 3253 C C . LYS A 1 228 ? 9.192 -10.814 -10.691 1.00 91.49 250 LYS A C 1
ATOM 3254 O O . LYS A 1 228 ? 9.327 -9.780 -10.026 1.00 88.46 250 LYS A O 1
ATOM 3273 N N . VAL A 1 229 ? 9.979 -11.127 -11.720 1.00 92.38 251 VAL A N 1
ATOM 3274 C CA . VAL A 1 229 ? 11.081 -10.281 -12.169 1.00 93.35 251 VAL A CA 1
ATOM 3275 C C . VAL A 1 229 ? 10.861 -9.935 -13.636 1.00 95.51 251 VAL A C 1
ATOM 3276 O O . VAL A 1 229 ? 10.540 -10.815 -14.445 1.00 98.70 251 VAL A O 1
ATOM 3289 N N . SER A 1 230 ? 11.036 -8.657 -13.972 1.00 92.81 252 SER A N 1
ATOM 3290 C CA . SER A 1 230 ? 11.052 -8.188 -15.350 1.00 93.68 252 SER A CA 1
ATOM 3291 C C . SER A 1 230 ? 12.415 -7.596 -15.660 1.00 84.86 252 SER A C 1
ATOM 3292 O O . SER A 1 230 ? 13.056 -6.987 -14.799 1.00 85.16 252 SER A O 1
ATOM 3300 N N . CYS A 1 231 ? 12.846 -7.766 -16.901 1.00 86.17 253 CYS A N 1
ATOM 3301 C CA . CYS A 1 231 ? 14.170 -7.343 -17.310 1.00 85.50 253 CYS A CA 1
ATOM 3302 C C . CYS A 1 231 ? 14.092 -6.564 -18.613 1.00 93.97 253 CYS A C 1
ATOM 3303 O O . CYS A 1 231 ? 13.054 -6.502 -19.279 1.00 94.27 253 CYS A O 1
ATOM 3310 N N . GLU A 1 232 ? 15.220 -5.954 -18.955 1.00 87.88 254 GLU A N 1
ATOM 3311 C CA . GLU A 1 232 ? 15.369 -5.208 -20.196 1.00 73.94 254 GLU A CA 1
ATOM 3312 C C . GLU A 1 232 ? 16.803 -5.392 -20.661 1.00 88.54 254 GLU A C 1
ATOM 3313 O O . GLU A 1 232 ? 17.736 -5.094 -19.909 1.00 88.48 254 GLU A O 1
ATOM 3325 N N . MET A 1 233 ? 16.976 -5.897 -21.878 1.00 90.51 255 MET A N 1
ATOM 3326 C CA . MET A 1 233 ? 18.279 -6.011 -22.519 1.00 88.34 255 MET A CA 1
ATOM 3327 C C . MET A 1 233 ? 18.275 -5.098 -23.734 1.00 89.48 255 MET A C 1
ATOM 3328 O O . MET A 1 233 ? 17.397 -5.217 -24.596 1.00 100.74 255 MET A O 1
ATOM 3342 N N . ARG A 1 234 ? 19.249 -4.197 -23.804 1.00 89.71 256 ARG A N 1
ATOM 3343 C CA . ARG A 1 234 ? 19.384 -3.282 -24.930 1.00 90.15 256 ARG A CA 1
ATOM 3344 C C . ARG A 1 234 ? 20.722 -3.522 -25.610 1.00 91.86 256 ARG A C 1
ATOM 3345 O O . ARG A 1 234 ? 21.755 -3.643 -24.942 1.00 94.53 256 ARG A O 1
ATOM 3366 N N . TYR A 1 235 ? 20.692 -3.606 -26.937 1.00 91.63 257 TYR A N 1
ATOM 3367 C CA . TYR A 1 235 ? 21.868 -3.814 -27.767 1.00 89.84 257 TYR A CA 1
ATOM 3368 C C . TYR A 1 235 ? 22.010 -2.639 -28.722 1.00 90.98 257 TYR A C 1
ATOM 3369 O O . TYR A 1 235 ? 21.120 -1.793 -28.844 1.00 92.73 257 TYR A O 1
ATOM 3387 N N . LYS A 1 236 ? 23.149 -2.592 -29.405 1.00 94.25 258 LYS A N 1
ATOM 3388 C CA . LYS A 1 236 ? 23.464 -1.445 -30.245 1.00 90.89 258 LYS A CA 1
ATOM 3389 C C . LYS A 1 236 ? 24.831 -1.611 -30.886 1.00 90.35 258 LYS A C 1
ATOM 3390 O O . LYS A 1 236 ? 25.800 -1.972 -30.213 1.00 91.91 258 LYS A O 1
ATOM 3409 N N . ALA A 1 237 ? 24.915 -1.365 -32.188 1.00 90.25 259 ALA A N 1
ATOM 3410 C CA . ALA A 1 237 ? 26.216 -1.221 -32.818 1.00 91.09 259 ALA A CA 1
ATOM 3411 C C . ALA A 1 237 ? 26.980 -0.112 -32.110 1.00 90.18 259 ALA A C 1
ATOM 3412 O O . ALA A 1 237 ? 26.448 0.982 -31.898 1.00 98.87 259 ALA A O 1
ATOM 3419 N N . THR A 1 238 ? 28.218 -0.403 -31.726 1.00 95.75 260 THR A N 1
ATOM 3420 C CA . THR A 1 238 ? 29.048 0.550 -31.000 1.00 96.32 260 THR A CA 1
ATOM 3421 C C . THR A 1 238 ? 28.953 1.954 -31.594 1.00 95.06 260 THR A C 1
ATOM 3422 O O . THR A 1 238 ? 28.938 2.941 -30.852 1.00 76.95 260 THR A O 1
ATOM 3433 N N . THR A 1 239 ? 28.865 2.052 -32.924 1.00 96.36 261 THR A N 1
ATOM 3434 C CA . THR A 1 239 ? 28.836 3.346 -33.598 1.00 90.91 261 THR A CA 1
ATOM 3435 C C . THR A 1 239 ? 27.429 3.887 -33.834 1.00 89.61 261 THR A C 1
ATOM 3436 O O . THR A 1 239 ? 27.282 5.089 -34.081 1.00 86.67 261 THR A O 1
ATOM 3447 N N . ASN A 1 240 ? 26.399 3.044 -33.791 1.00 92.93 262 ASN A N 1
ATOM 3448 C CA . ASN A 1 240 ? 25.031 3.548 -33.788 1.00 86.79 262 ASN A CA 1
ATOM 3449 C C . ASN A 1 240 ? 24.777 4.305 -32.483 1.00 97.30 262 ASN A C 1
ATOM 3450 O O . ASN A 1 240 ? 25.541 4.198 -31.520 1.00 94.92 262 ASN A O 1
ATOM 3461 N N . GLN A 1 241 ? 23.698 5.094 -32.460 1.00 103.63 263 GLN A N 1
ATOM 3462 C CA . GLN A 1 241 ? 23.364 5.891 -31.285 1.00 94.53 263 GLN A CA 1
ATOM 3463 C C . GLN A 1 241 ? 21.966 5.642 -30.736 1.00 94.87 263 GLN A C 1
ATOM 3464 O O . GLN A 1 241 ? 21.683 6.069 -29.610 1.00 89.31 263 GLN A O 1
ATOM 3478 N N . THR A 1 242 ? 21.094 4.968 -31.479 1.00 100.83 264 THR A N 1
ATOM 3479 C CA . THR A 1 242 ? 19.782 4.578 -30.979 1.00 99.83 264 THR A CA 1
ATOM 3480 C C . THR A 1 242 ? 19.880 3.184 -30.371 1.00 98.23 264 THR A C 1
ATOM 3481 O O . THR A 1 242 ? 20.331 2.242 -31.033 1.00 91.68 264 THR A O 1
ATOM 3492 N N . TRP A 1 243 ? 19.473 3.059 -29.109 1.00 100.37 265 TRP A N 1
ATOM 3493 C CA . TRP A 1 243 ? 19.446 1.768 -28.442 1.00 93.22 265 TRP A CA 1
ATOM 3494 C C . TRP A 1 243 ? 18.300 0.906 -28.972 1.00 95.95 265 TRP A C 1
ATOM 3495 O O . TRP A 1 243 ? 17.313 1.404 -29.521 1.00 95.83 265 TRP A O 1
ATOM 3516 N N . ASN A 1 244 ? 18.440 -0.409 -28.787 1.00 95.97 266 ASN A N 1
ATOM 3517 C CA . ASN A 1 244 ? 17.421 -1.392 -29.157 1.00 98.30 266 ASN A CA 1
ATOM 3518 C C . ASN A 1 244 ? 17.093 -2.206 -27.909 1.00 98.30 266 ASN A C 1
ATOM 3519 O O . ASN A 1 244 ? 17.847 -3.113 -27.547 1.00 99.41 266 ASN A O 1
ATOM 3530 N N . VAL A 1 245 ? 15.968 -1.904 -27.265 1.00 95.08 267 VAL A N 1
ATOM 3531 C CA . VAL A 1 245 ? 15.594 -2.527 -26.000 1.00 94.46 267 VAL A CA 1
ATOM 3532 C C . VAL A 1 245 ? 14.664 -3.703 -26.274 1.00 93.05 267 VAL A C 1
ATOM 3533 O O . VAL A 1 245 ? 13.638 -3.554 -26.949 1.00 96.25 267 VAL A O 1
ATOM 3546 N N . LYS A 1 246 ? 15.031 -4.876 -25.759 1.00 92.59 268 LYS A N 1
ATOM 3547 C CA . LYS A 1 246 ? 14.219 -6.086 -25.845 1.00 98.45 268 LYS A CA 1
ATOM 3548 C C . LYS A 1 246 ? 13.697 -6.387 -24.444 1.00 104.94 268 LYS A C 1
ATOM 3549 O O . LYS A 1 246 ? 14.461 -6.817 -23.573 1.00 103.23 268 LYS A O 1
ATOM 3553 N N . GLU A 1 247 ? 12.401 -6.156 -24.228 1.00 103.04 269 GLU A N 1
ATOM 3554 C CA . GLU A 1 247 ? 11.815 -6.266 -22.897 1.00 100.60 269 GLU A CA 1
ATOM 3555 C C . GLU A 1 247 ? 11.479 -7.716 -22.568 1.00 103.44 269 GLU A C 1
ATOM 3556 O O . GLU A 1 247 ? 10.844 -8.416 -23.364 1.00 97.25 269 GLU A O 1
ATOM 3568 N N . PHE A 1 248 ? 11.907 -8.160 -21.388 1.00 104.08 270 PHE A N 1
ATOM 3569 C CA . PHE A 1 248 ? 11.726 -9.522 -20.919 1.00 96.76 270 PHE A CA 1
ATOM 3570 C C . PHE A 1 248 ? 10.742 -9.551 -19.751 1.00 98.37 270 PHE A C 1
ATOM 3571 O O . PHE A 1 248 ? 10.258 -8.517 -19.276 1.00 98.90 270 PHE A O 1
ATOM 3588 N N . ASP A 1 249 ? 10.439 -10.773 -19.303 1.00 101.50 271 ASP A N 1
ATOM 3589 C CA . ASP A 1 249 ? 9.743 -11.055 -18.045 1.00 104.77 271 ASP A CA 1
ATOM 3590 C C . ASP A 1 249 ? 10.310 -12.407 -17.587 1.00 100.62 271 ASP A C 1
ATOM 3591 O O . ASP A 1 249 ? 9.670 -13.459 -17.669 1.00 90.42 271 ASP A O 1
ATOM 3600 N N . THR A 1 250 ? 11.541 -12.362 -17.084 1.00 101.16 272 THR A N 1
ATOM 3601 C CA . THR A 1 250 ? 12.418 -13.520 -17.070 1.00 105.06 272 THR A CA 1
ATOM 3602 C C . THR A 1 250 ? 12.148 -14.416 -15.863 1.00 94.73 272 THR A C 1
ATOM 3603 O O . THR A 1 250 ? 11.277 -14.155 -15.027 1.00 86.80 272 THR A O 1
ATOM 3614 N N . ASN A 1 251 ? 12.937 -15.492 -15.780 1.00 100.44 273 ASN A N 1
ATOM 3615 C CA . ASN A 1 251 ? 12.747 -16.537 -14.775 1.00 104.67 273 ASN A CA 1
ATOM 3616 C C . ASN A 1 251 ? 14.106 -17.218 -14.606 1.00 103.68 273 ASN A C 1
ATOM 3617 O O . ASN A 1 251 ? 14.470 -18.081 -15.410 1.00 111.36 273 ASN A O 1
ATOM 3628 N N . PHE A 1 252 ? 14.839 -16.828 -13.562 1.00 100.84 274 PHE A N 1
ATOM 3629 C CA . PHE A 1 252 ? 16.226 -17.251 -13.409 1.00 106.14 274 PHE A CA 1
ATOM 3630 C C . PHE A 1 252 ? 16.353 -18.666 -12.860 1.00 106.45 274 PHE A C 1
ATOM 3631 O O . PHE A 1 252 ? 17.326 -18.983 -12.167 1.00 104.39 274 PHE A O 1
ATOM 3648 N N . THR A 1 253 ? 15.384 -19.525 -13.164 1.00 103.64 275 THR A N 1
ATOM 3649 C CA . THR A 1 253 ? 15.498 -20.935 -12.809 1.00 114.91 275 THR A CA 1
ATOM 3650 C C . THR A 1 253 ? 16.817 -21.471 -13.357 1.00 115.70 275 THR A C 1
ATOM 3651 O O . THR A 1 253 ? 17.727 -21.812 -12.594 1.00 104.60 275 THR A O 1
ATOM 3662 N N . TYR A 1 254 ? 16.925 -21.534 -14.683 1.00 119.86 276 TYR A N 1
ATOM 3663 C CA . TYR A 1 254 ? 18.167 -21.835 -15.371 1.00 115.59 276 TYR A CA 1
ATOM 3664 C C . TYR A 1 254 ? 18.785 -20.532 -15.884 1.00 107.20 276 TYR A C 1
ATOM 3665 O O . TYR A 1 254 ? 18.270 -19.435 -15.651 1.00 100.73 276 TYR A O 1
ATOM 3669 N N . VAL A 1 255 ? 19.909 -20.657 -16.592 1.00 108.24 277 VAL A N 1
ATOM 3670 C CA . VAL A 1 255 ? 20.588 -19.483 -17.130 1.00 106.09 277 VAL A CA 1
ATOM 3671 C C . VAL A 1 255 ? 19.711 -18.815 -18.183 1.00 112.79 277 VAL A C 1
ATOM 3672 O O . VAL A 1 255 ? 18.967 -19.475 -18.924 1.00 108.40 277 VAL A O 1
ATOM 3685 N N . GLN A 1 256 ? 19.793 -17.486 -18.245 1.00 112.85 278 GLN A N 1
ATOM 3686 C CA . GLN A 1 256 ? 19.095 -16.705 -19.260 1.00 105.56 278 GLN A CA 1
ATOM 3687 C C . GLN A 1 256 ? 20.023 -16.522 -20.457 1.00 107.77 278 GLN A C 1
ATOM 3688 O O . GLN A 1 256 ? 21.006 -15.776 -20.381 1.00 109.79 278 GLN A O 1
ATOM 3702 N N . GLN A 1 257 ? 19.721 -17.208 -21.555 1.00 105.82 279 GLN A N 1
ATOM 3703 C CA . GLN A 1 257 ? 20.390 -16.980 -22.828 1.00 109.45 279 GLN A CA 1
ATOM 3704 C C . GLN A 1 257 ? 19.462 -16.169 -23.724 1.00 114.48 279 GLN A C 1
ATOM 3705 O O . GLN A 1 257 ? 18.240 -16.346 -23.689 1.00 112.62 279 GLN A O 1
ATOM 3719 N N . SER A 1 258 ? 20.041 -15.265 -24.510 1.00 114.33 280 SER A N 1
ATOM 3720 C CA . SER A 1 258 ? 19.274 -14.406 -25.403 1.00 114.55 280 SER A CA 1
ATOM 3721 C C . SER A 1 258 ? 19.946 -14.400 -26.767 1.00 119.83 280 SER A C 1
ATOM 3722 O O . SER A 1 258 ? 21.131 -14.066 -26.876 1.00 117.43 280 SER A O 1
ATOM 3730 N N . GLU A 1 259 ? 19.193 -14.772 -27.801 1.00 127.36 281 GLU A N 1
ATOM 3731 C CA . GLU A 1 259 ? 19.714 -14.852 -29.157 1.00 119.83 281 GLU A CA 1
ATOM 3732 C C . GLU A 1 259 ? 19.473 -13.541 -29.893 1.00 119.32 281 GLU A C 1
ATOM 3733 O O . GLU A 1 259 ? 18.407 -12.932 -29.769 1.00 121.25 281 GLU A O 1
ATOM 3737 N N . PHE A 1 260 ? 20.471 -13.113 -30.662 1.00 109.75 282 PHE A N 1
ATOM 3738 C CA . PHE A 1 260 ? 20.404 -11.855 -31.392 1.00 121.71 282 PHE A CA 1
ATOM 3739 C C . PHE A 1 260 ? 20.993 -12.036 -32.784 1.00 123.77 282 PHE A C 1
ATOM 3740 O O . PHE A 1 260 ? 22.132 -12.493 -32.925 1.00 123.07 282 PHE A O 1
ATOM 3757 N N . TYR A 1 261 ? 20.212 -11.688 -33.804 1.00 137.05 283 TYR A N 1
ATOM 3758 C CA . TYR A 1 261 ? 20.751 -11.503 -35.144 1.00 137.39 283 TYR A CA 1
ATOM 3759 C C . TYR A 1 261 ? 21.712 -10.317 -35.153 1.00 136.54 283 TYR A C 1
ATOM 3760 O O . TYR A 1 261 ? 21.589 -9.391 -34.346 1.00 135.76 283 TYR A O 1
ATOM 3778 N N . LEU A 1 262 ? 22.683 -10.345 -36.066 1.00 127.48 284 LEU A N 1
ATOM 3779 C CA . LEU A 1 262 ? 23.593 -9.209 -36.191 1.00 127.74 284 LEU A CA 1
ATOM 3780 C C . LEU A 1 262 ? 24.502 -9.398 -37.397 1.00 124.99 284 LEU A C 1
ATOM 3781 O O . LEU A 1 262 ? 24.748 -10.521 -37.845 1.00 121.93 284 LEU A O 1
ATOM 3797 N N . GLU A 1 263 ? 25.010 -8.268 -37.903 1.00 129.56 285 GLU A N 1
ATOM 3798 C CA . GLU A 1 263 ? 25.874 -8.246 -39.072 1.00 126.65 285 GLU A CA 1
ATOM 3799 C C . GLU A 1 263 ? 27.229 -8.866 -38.741 1.00 134.61 285 GLU A C 1
ATOM 3800 O O . GLU A 1 263 ? 27.564 -9.074 -37.574 1.00 142.88 285 GLU A O 1
ATOM 3804 N N . PRO A 1 264 ? 28.043 -9.162 -39.761 1.00 124.67 286 PRO A N 1
ATOM 3805 C CA . PRO A 1 264 ? 29.275 -9.928 -39.522 1.00 125.36 286 PRO A CA 1
ATOM 3806 C C . PRO A 1 264 ? 30.350 -9.163 -38.759 1.00 129.12 286 PRO A C 1
ATOM 3807 O O . PRO A 1 264 ? 30.342 -9.159 -37.524 1.00 135.32 286 PRO A O 1
ATOM 3818 N N . ASN A 1 265 ? 31.277 -8.517 -39.469 1.00 126.17 287 ASN A N 1
ATOM 3819 C CA . ASN A 1 265 ? 32.483 -7.961 -38.849 1.00 123.30 287 ASN A CA 1
ATOM 3820 C C . ASN A 1 265 ? 32.194 -6.557 -38.315 1.00 120.96 287 ASN A C 1
ATOM 3821 O O . ASN A 1 265 ? 32.662 -5.539 -38.828 1.00 118.01 287 ASN A O 1
ATOM 3832 N N . ILE A 1 266 ? 31.402 -6.526 -37.244 1.00 121.94 288 ILE A N 1
ATOM 3833 C CA . ILE A 1 266 ? 30.990 -5.285 -36.601 1.00 112.28 288 ILE A CA 1
ATOM 3834 C C . ILE A 1 266 ? 31.023 -5.494 -35.092 1.00 113.74 288 ILE A C 1
ATOM 3835 O O . ILE A 1 266 ? 30.746 -6.588 -34.592 1.00 115.27 288 ILE A O 1
ATOM 3851 N N . LYS A 1 267 ? 31.362 -4.432 -34.366 1.00 103.55 289 LYS A N 1
ATOM 3852 C CA . LYS A 1 267 ? 31.484 -4.472 -32.914 1.00 100.33 289 LYS A CA 1
ATOM 3853 C C . LYS A 1 267 ? 30.202 -3.940 -32.280 1.00 102.72 289 LYS A C 1
ATOM 3854 O O . LYS A 1 267 ? 29.683 -2.903 -32.703 1.00 112.41 289 LYS A O 1
ATOM 3873 N N . TYR A 1 268 ? 29.689 -4.655 -31.279 1.00 100.04 290 TYR A N 1
ATOM 3874 C CA . TYR A 1 268 ? 28.415 -4.330 -30.642 1.00 101.69 290 TYR A CA 1
ATOM 3875 C C . TYR A 1 268 ? 28.609 -4.118 -29.142 1.00 96.51 290 TYR A C 1
ATOM 3876 O O . TYR A 1 268 ? 29.694 -4.324 -28.593 1.00 93.79 290 TYR A O 1
ATOM 3894 N N . VAL A 1 269 ? 27.523 -3.719 -28.481 1.00 95.58 291 VAL A N 1
ATOM 3895 C CA . VAL A 1 269 ? 27.515 -3.434 -27.049 1.00 90.84 291 VAL A CA 1
ATOM 3896 C C . VAL A 1 269 ? 26.177 -3.878 -26.468 1.00 97.51 291 VAL A C 1
ATOM 3897 O O . VAL A 1 269 ? 25.128 -3.718 -27.101 1.00 92.63 291 VAL A O 1
ATOM 3910 N N . PHE A 1 270 ? 26.216 -4.427 -25.252 1.00 95.42 292 PHE A N 1
ATOM 3911 C CA . PHE A 1 270 ? 25.023 -4.948 -24.603 1.00 88.87 292 PHE A CA 1
ATOM 3912 C C . PHE A 1 270 ? 24.985 -4.520 -23.144 1.00 87.04 292 PHE A C 1
ATOM 3913 O O . PHE A 1 270 ? 26.021 -4.404 -22.483 1.00 82.91 292 PHE A O 1
ATOM 3930 N N . GLN A 1 271 ? 23.768 -4.291 -22.652 1.00 86.34 293 GLN A N 1
ATOM 3931 C CA . GLN A 1 271 ? 23.521 -4.048 -21.239 1.00 79.54 293 GLN A CA 1
ATOM 3932 C C . GLN A 1 271 ? 22.178 -4.666 -20.883 1.00 79.44 293 GLN A C 1
ATOM 3933 O O . GLN A 1 271 ? 21.327 -4.885 -21.749 1.00 79.47 293 GLN A O 1
ATOM 3947 N N . VAL A 1 272 ? 21.989 -4.938 -19.594 1.00 84.67 294 VAL A N 1
ATOM 3948 C CA . VAL A 1 272 ? 20.748 -5.521 -19.099 1.00 86.48 294 VAL A CA 1
ATOM 3949 C C . VAL A 1 272 ? 20.454 -4.936 -17.725 1.00 81.04 294 VAL A C 1
ATOM 3950 O O . VAL A 1 272 ? 21.364 -4.543 -16.987 1.00 83.34 294 VAL A O 1
ATOM 3963 N N . ARG A 1 273 ? 19.168 -4.856 -17.395 1.00 75.30 295 ARG A N 1
ATOM 3964 C CA . ARG A 1 273 ? 18.745 -4.408 -16.077 1.00 78.14 295 ARG A CA 1
ATOM 3965 C C . ARG A 1 273 ? 17.406 -5.054 -15.759 1.00 76.69 295 ARG A C 1
ATOM 3966 O O . ARG A 1 273 ? 16.623 -5.365 -16.660 1.00 81.21 295 ARG A O 1
ATOM 3987 N N . CYS A 1 274 ? 17.153 -5.254 -14.469 1.00 71.49 296 CYS A N 1
ATOM 3988 C CA . CYS A 1 274 ? 15.975 -5.979 -14.021 1.00 79.05 296 CYS A CA 1
ATOM 3989 C C . CYS A 1 274 ? 15.380 -5.293 -12.799 1.00 72.38 296 CYS A C 1
ATOM 3990 O O . CYS A 1 274 ? 16.017 -4.456 -12.156 1.00 76.54 296 CYS A O 1
ATOM 3997 N N . GLN A 1 275 ? 14.138 -5.665 -12.488 1.00 81.49 297 GLN A N 1
ATOM 3998 C CA . GLN A 1 275 ? 13.414 -5.119 -11.349 1.00 75.60 297 GLN A CA 1
ATOM 3999 C C . GLN A 1 275 ? 12.369 -6.130 -10.901 1.00 82.31 297 GLN A C 1
ATOM 4000 O O . GLN A 1 275 ? 12.040 -7.077 -11.620 1.00 87.46 297 GLN A O 1
ATOM 4014 N N . GLU A 1 276 ? 11.834 -5.909 -9.703 1.00 84.93 298 GLU A N 1
ATOM 4015 C CA . GLU A 1 276 ? 10.697 -6.686 -9.217 1.00 78.76 298 GLU A CA 1
ATOM 4016 C C . GLU A 1 276 ? 9.451 -6.196 -9.945 1.00 83.52 298 GLU A C 1
ATOM 4017 O O . GLU A 1 276 ? 8.989 -5.074 -9.709 1.00 84.27 298 GLU A O 1
ATOM 4029 N N . THR A 1 277 ? 8.921 -7.036 -10.838 1.00 84.07 299 THR A N 1
ATOM 4030 C CA . THR A 1 277 ? 7.809 -6.683 -11.716 1.00 85.64 299 THR A CA 1
ATOM 4031 C C . THR A 1 277 ? 6.808 -5.763 -11.032 1.00 79.96 299 THR A C 1
ATOM 4032 O O . THR A 1 277 ? 6.081 -6.184 -10.126 1.00 73.21 299 THR A O 1
ATOM 4043 N N . GLY A 1 278 ? 6.775 -4.499 -11.456 1.00 72.31 300 GLY A N 1
ATOM 4044 C CA . GLY A 1 278 ? 5.814 -3.537 -10.978 1.00 73.10 300 GLY A CA 1
ATOM 4045 C C . GLY A 1 278 ? 6.351 -2.547 -9.966 1.00 79.71 300 GLY A C 1
ATOM 4046 O O . GLY A 1 278 ? 5.776 -1.462 -9.820 1.00 82.62 300 GLY A O 1
ATOM 4050 N N . LYS A 1 279 ? 7.429 -2.889 -9.265 1.00 86.66 301 LYS A N 1
ATOM 4051 C CA . LYS A 1 279 ? 7.962 -2.012 -8.236 1.00 78.23 301 LYS A CA 1
ATOM 4052 C C . LYS A 1 279 ? 8.473 -0.710 -8.859 1.00 76.03 301 LYS A C 1
ATOM 4053 O O . LYS A 1 279 ? 8.615 -0.579 -10.077 1.00 77.99 301 LYS A O 1
ATOM 4057 N N . ARG A 1 280 ? 8.744 0.270 -7.995 1.00 73.76 302 ARG A N 1
ATOM 4058 C CA . ARG A 1 280 ? 9.145 1.590 -8.473 1.00 72.52 302 ARG A CA 1
ATOM 4059 C C . ARG A 1 280 ? 10.500 1.535 -9.168 1.00 74.04 302 ARG A C 1
ATOM 4060 O O . ARG A 1 280 ? 10.604 1.792 -10.374 1.00 73.20 302 ARG A O 1
ATOM 4081 N N . TYR A 1 281 ? 11.548 1.188 -8.431 1.00 75.06 303 TYR A N 1
ATOM 4082 C CA . TYR A 1 281 ? 12.901 1.332 -8.938 1.00 72.46 303 TYR A CA 1
ATOM 4083 C C . TYR A 1 281 ? 13.317 0.120 -9.772 1.00 65.75 303 TYR A C 1
ATOM 4084 O O . TYR A 1 281 ? 12.711 -0.949 -9.709 1.00 69.76 303 TYR A O 1
ATOM 4102 N N . TRP A 1 282 ? 14.373 0.313 -10.564 1.00 70.99 304 TRP A N 1
ATOM 4103 C CA . TRP A 1 282 ? 15.078 -0.744 -11.262 1.00 66.86 304 TRP A CA 1
ATOM 4104 C C . TRP A 1 282 ? 16.445 -0.935 -10.603 1.00 61.86 304 TRP A C 1
ATOM 4105 O O . TRP A 1 282 ? 16.682 -0.458 -9.484 1.00 64.78 304 TRP A O 1
ATOM 4126 N N . GLN A 1 283 ? 17.340 -1.613 -11.299 1.00 70.18 305 GLN A N 1
ATOM 4127 C CA . GLN A 1 283 ? 18.749 -1.651 -10.957 1.00 71.47 305 GLN A CA 1
ATOM 4128 C C . GLN A 1 283 ? 19.553 -0.968 -12.054 1.00 62.56 305 GLN A C 1
ATOM 4129 O O . GLN A 1 283 ? 19.084 -0.829 -13.189 1.00 66.14 305 GLN A O 1
ATOM 4143 N N . PRO A 1 284 ? 20.754 -0.490 -11.743 1.00 66.51 306 PRO A N 1
ATOM 4144 C CA . PRO A 1 284 ? 21.571 0.151 -12.780 1.00 58.62 306 PRO A CA 1
ATOM 4145 C C . PRO A 1 284 ? 21.812 -0.795 -13.943 1.00 69.08 306 PRO A C 1
ATOM 4146 O O . PRO A 1 284 ? 21.897 -2.014 -13.774 1.00 72.57 306 PRO A O 1
ATOM 4157 N N . TRP A 1 285 ? 21.916 -0.221 -15.136 1.00 72.64 307 TRP A N 1
ATOM 4158 C CA . TRP A 1 285 ? 22.286 -1.017 -16.295 1.00 75.34 307 TRP A CA 1
ATOM 4159 C C . TRP A 1 285 ? 23.602 -1.741 -16.029 1.00 82.35 307 TRP A C 1
ATOM 4160 O O . TRP A 1 285 ? 24.454 -1.276 -15.266 1.00 77.90 307 TRP A O 1
ATOM 4181 N N . SER A 1 286 ? 23.758 -2.898 -16.664 1.00 85.07 308 SER A N 1
ATOM 4182 C CA . SER A 1 286 ? 25.000 -3.640 -16.559 1.00 65.42 308 SER A CA 1
ATOM 4183 C C . SER A 1 286 ? 26.158 -2.818 -17.113 1.00 83.47 308 SER A C 1
ATOM 4184 O O . SER A 1 286 ? 25.977 -1.819 -17.814 1.00 84.72 308 SER A O 1
ATOM 4192 N N . SER A 1 287 ? 27.368 -3.265 -16.797 1.00 79.68 309 SER A N 1
ATOM 4193 C CA . SER A 1 287 ? 28.544 -2.739 -17.468 1.00 73.74 309 SER A CA 1
ATOM 4194 C C . SER A 1 287 ? 28.521 -3.143 -18.941 1.00 77.00 309 SER A C 1
ATOM 4195 O O . SER A 1 287 ? 27.845 -4.094 -19.345 1.00 83.11 309 SER A O 1
ATOM 4203 N N . LEU A 1 288 ? 29.263 -2.400 -19.752 1.00 79.03 310 LEU A N 1
ATOM 4204 C CA . LEU A 1 288 ? 29.256 -2.640 -21.189 1.00 86.24 310 LEU A CA 1
ATOM 4205 C C . LEU A 1 288 ? 29.888 -3.990 -21.500 1.00 86.51 310 LEU A C 1
ATOM 4206 O O . LEU A 1 288 ? 31.038 -4.244 -21.131 1.00 85.28 310 LEU A O 1
ATOM 4222 N N . PHE A 1 289 ? 29.135 -4.859 -22.174 1.00 82.50 311 PHE A N 1
ATOM 4223 C CA . PHE A 1 289 ? 29.676 -6.095 -22.722 1.00 87.94 311 PHE A CA 1
ATOM 4224 C C . PHE A 1 289 ? 29.878 -5.897 -24.218 1.00 90.97 311 PHE A C 1
ATOM 4225 O O . PHE A 1 289 ? 28.908 -5.849 -24.983 1.00 92.09 311 PHE A O 1
ATOM 4242 N N . PHE A 1 290 ? 31.135 -5.786 -24.630 1.00 93.69 312 PHE A N 1
ATOM 4243 C CA . PHE A 1 290 ? 31.465 -5.609 -26.033 1.00 93.79 312 PHE A CA 1
ATOM 4244 C C . PHE A 1 290 ? 31.517 -6.959 -26.740 1.00 93.05 312 PHE A C 1
ATOM 4245 O O . PHE A 1 290 ? 31.604 -8.019 -26.114 1.00 92.68 312 PHE A O 1
ATOM 4262 N N . HIS A 1 291 ? 31.449 -6.910 -28.070 1.00 86.04 313 HIS A N 1
ATOM 4263 C CA . HIS A 1 291 ? 31.498 -8.124 -28.873 1.00 98.19 313 HIS A CA 1
ATOM 4264 C C . HIS A 1 291 ? 31.724 -7.796 -30.344 1.00 100.53 313 HIS A C 1
ATOM 4265 O O . HIS A 1 291 ? 30.850 -7.218 -30.998 1.00 109.55 313 HIS A O 1
ATOM 4279 N N . LYS A 1 292 ? 32.894 -8.153 -30.870 1.00 111.87 314 LYS A N 1
ATOM 4280 C CA . LYS A 1 292 ? 33.202 -8.003 -32.289 1.00 111.06 314 LYS A CA 1
ATOM 4281 C C . LYS A 1 292 ? 32.944 -9.349 -32.957 1.00 121.64 314 LYS A C 1
ATOM 4282 O O . LYS A 1 292 ? 33.634 -10.332 -32.670 1.00 133.99 314 LYS A O 1
ATOM 4286 N N . THR A 1 293 ? 31.947 -9.396 -33.834 1.00 119.52 315 THR A N 1
ATOM 4287 C CA . THR A 1 293 ? 31.562 -10.647 -34.471 1.00 124.55 315 THR A CA 1
ATOM 4288 C C . THR A 1 293 ? 32.421 -10.929 -35.701 1.00 129.16 315 THR A C 1
ATOM 4289 O O . THR A 1 293 ? 33.045 -10.023 -36.259 1.00 127.47 315 THR A O 1
ATOM 4300 N N . PRO A 1 294 ? 32.466 -12.183 -36.147 1.00 128.07 316 PRO A N 1
ATOM 4301 C CA . PRO A 1 294 ? 33.372 -12.557 -37.238 1.00 129.68 316 PRO A CA 1
ATOM 4302 C C . PRO A 1 294 ? 32.790 -12.237 -38.609 1.00 123.71 316 PRO A C 1
ATOM 4303 O O . PRO A 1 294 ? 31.623 -11.876 -38.759 1.00 126.91 316 PRO A O 1
ATOM 4314 N N . GLU A 1 295 ? 33.637 -12.398 -39.622 1.00 122.72 317 GLU A N 1
ATOM 4315 C CA . GLU A 1 295 ? 33.257 -12.077 -40.992 1.00 128.16 317 GLU A CA 1
ATOM 4316 C C . GLU A 1 295 ? 32.996 -13.338 -41.803 1.00 110.00 317 GLU A C 1
ATOM 4317 O O . GLU A 1 295 ? 32.133 -13.348 -42.682 1.00 111.23 317 GLU A O 1
ATOM 4321 N N . ILE B 1 3 ? -2.104 81.721 -1.919 1.00 90.40 25 ILE B N 1
ATOM 4322 C CA . ILE B 1 3 ? -2.245 80.543 -1.061 1.00 104.17 25 ILE B CA 1
ATOM 4323 C C . ILE B 1 3 ? -3.470 80.704 -0.158 1.00 102.36 25 ILE B C 1
ATOM 4324 O O . ILE B 1 3 ? -3.888 81.826 0.148 1.00 103.25 25 ILE B O 1
ATOM 4339 N N . THR B 1 4 ? -4.048 79.569 0.248 1.00 93.34 26 THR B N 1
ATOM 4340 C CA . THR B 1 4 ? -5.217 79.539 1.126 1.00 88.81 26 THR B CA 1
ATOM 4341 C C . THR B 1 4 ? -5.001 78.455 2.175 1.00 78.31 26 THR B C 1
ATOM 4342 O O . THR B 1 4 ? -4.877 77.273 1.834 1.00 75.74 26 THR B O 1
ATOM 4353 N N . ASN B 1 5 ? -4.968 78.853 3.445 1.00 66.99 27 ASN B N 1
ATOM 4354 C CA . ASN B 1 5 ? -4.537 77.963 4.520 1.00 67.18 27 ASN B CA 1
ATOM 4355 C C . ASN B 1 5 ? -5.679 77.047 4.943 1.00 66.64 27 ASN B C 1
ATOM 4356 O O . ASN B 1 5 ? -6.643 77.492 5.572 1.00 74.79 27 ASN B O 1
ATOM 4367 N N . ILE B 1 6 ? -5.561 75.764 4.616 1.00 61.05 28 ILE B N 1
ATOM 4368 C CA . ILE B 1 6 ? -6.493 74.760 5.115 1.00 62.25 28 ILE B CA 1
ATOM 4369 C C . ILE B 1 6 ? -6.032 74.340 6.504 1.00 59.82 28 ILE B C 1
ATOM 4370 O O . ILE B 1 6 ? -4.944 73.777 6.663 1.00 68.19 28 ILE B O 1
ATOM 4386 N N . ASN B 1 7 ? -6.851 74.626 7.516 1.00 60.88 29 ASN B N 1
ATOM 4387 C CA . ASN B 1 7 ? -6.534 74.192 8.869 1.00 55.72 29 ASN B CA 1
ATOM 4388 C C . ASN B 1 7 ? -6.457 72.674 8.909 1.00 57.69 29 ASN B C 1
ATOM 4389 O O . ASN B 1 7 ? -7.464 71.989 8.699 1.00 59.80 29 ASN B O 1
ATOM 4400 N N . CYS B 1 8 ? -5.271 72.140 9.167 1.00 57.38 30 CYS B N 1
ATOM 4401 C CA . CYS B 1 8 ? -5.120 70.708 9.329 1.00 51.24 30 CYS B CA 1
ATOM 4402 C C . CYS B 1 8 ? -5.538 70.289 10.732 1.00 59.86 30 CYS B C 1
ATOM 4403 O O . CYS B 1 8 ? -5.530 71.080 11.678 1.00 54.20 30 CYS B O 1
ATOM 4410 N N . SER B 1 9 ? -5.916 69.016 10.851 1.00 63.01 31 SER B N 1
ATOM 4411 C CA . SER B 1 9 ? -6.299 68.422 12.127 1.00 58.98 31 SER B CA 1
ATOM 4412 C C . SER B 1 9 ? -5.399 67.224 12.394 1.00 55.99 31 SER B C 1
ATOM 4413 O O . SER B 1 9 ? -5.877 66.091 12.516 1.00 59.54 31 SER B O 1
ATOM 4421 N N . GLY B 1 10 ? -4.091 67.474 12.497 1.00 65.21 32 GLY B N 1
ATOM 4422 C CA . GLY B 1 10 ? -3.025 66.498 12.437 1.00 59.08 32 GLY B CA 1
ATOM 4423 C C . GLY B 1 10 ? -1.957 66.986 11.483 1.00 56.54 32 GLY B C 1
ATOM 4424 O O . GLY B 1 10 ? -1.993 68.122 10.998 1.00 55.71 32 GLY B O 1
ATOM 4428 N N . HIS B 1 11 ? -0.985 66.129 11.185 1.00 59.09 33 HIS B N 1
ATOM 4429 C CA . HIS B 1 11 ? 0.105 66.563 10.326 1.00 56.07 33 HIS B CA 1
ATOM 4430 C C . HIS B 1 11 ? 0.702 65.394 9.556 1.00 52.79 33 HIS B C 1
ATOM 4431 O O . HIS B 1 11 ? 0.464 64.222 9.857 1.00 55.01 33 HIS B O 1
ATOM 4445 N N . ILE B 1 12 ? 1.491 65.753 8.546 1.00 55.23 34 ILE B N 1
ATOM 4446 C CA . ILE B 1 12 ? 2.181 64.826 7.662 1.00 54.36 34 ILE B CA 1
ATOM 4447 C C . ILE B 1 12 ? 3.662 65.173 7.684 1.00 57.36 34 ILE B C 1
ATOM 4448 O O . ILE B 1 12 ? 4.028 66.354 7.712 1.00 61.91 34 ILE B O 1
ATOM 4464 N N . TRP B 1 13 ? 4.516 64.153 7.671 1.00 52.01 35 TRP B N 1
ATOM 4465 C CA . TRP B 1 13 ? 5.930 64.366 7.408 1.00 57.93 35 TRP B CA 1
ATOM 4466 C C . TRP B 1 13 ? 6.418 63.295 6.450 1.00 57.99 35 TRP B C 1
ATOM 4467 O O . TRP B 1 13 ? 5.825 62.218 6.329 1.00 59.67 35 TRP B O 1
ATOM 4488 N N . VAL B 1 14 ? 7.508 63.615 5.760 1.00 51.22 36 VAL B N 1
ATOM 4489 C CA . VAL B 1 14 ? 8.089 62.750 4.747 1.00 48.59 36 VAL B CA 1
ATOM 4490 C C . VAL B 1 14 ? 9.527 62.451 5.130 1.00 53.50 36 VAL B C 1
ATOM 4491 O O . VAL B 1 14 ? 10.322 63.372 5.356 1.00 57.07 36 VAL B O 1
ATOM 4504 N N . GLU B 1 15 ? 9.851 61.201 5.189 1.00 57.61 37 GLU B N 1
ATOM 4505 C CA . GLU B 1 15 ? 11.242 60.794 5.247 1.00 51.01 37 GLU B CA 1
ATOM 4506 C C . GLU B 1 15 ? 11.691 60.401 3.850 1.00 47.37 37 GLU B C 1
ATOM 4507 O O . GLU B 1 15 ? 10.958 59.680 3.156 1.00 50.74 37 GLU B O 1
ATOM 4519 N N . PRO B 1 16 ? 12.856 60.859 3.376 1.00 45.63 38 PRO B N 1
ATOM 4520 C CA . PRO B 1 16 ? 13.879 61.657 4.073 1.00 46.64 38 PRO B CA 1
ATOM 4521 C C . PRO B 1 16 ? 13.485 63.107 4.265 1.00 49.83 38 PRO B C 1
ATOM 4522 O O . PRO B 1 16 ? 13.895 63.744 5.229 1.00 52.70 38 PRO B O 1
ATOM 4533 N N . ALA B 1 17 ? 12.678 63.631 3.346 1.00 49.90 39 ALA B N 1
ATOM 4534 C CA . ALA B 1 17 ? 12.329 65.043 3.303 1.00 45.52 39 ALA B CA 1
ATOM 4535 C C . ALA B 1 17 ? 11.251 65.224 2.251 1.00 45.49 39 ALA B C 1
ATOM 4536 O O . ALA B 1 17 ? 11.099 64.392 1.352 1.00 49.18 39 ALA B O 1
ATOM 4543 N N . THR B 1 18 ? 10.505 66.327 2.363 1.00 55.93 40 THR B N 1
ATOM 4544 C CA . THR B 1 18 ? 9.468 66.588 1.368 1.00 55.31 40 THR B CA 1
ATOM 4545 C C . THR B 1 18 ? 10.073 66.845 -0.007 1.00 52.67 40 THR B C 1
ATOM 4546 O O . THR B 1 18 ? 9.405 66.611 -1.021 1.00 51.50 40 THR B O 1
ATOM 4557 N N . ILE B 1 19 ? 11.323 67.302 -0.059 1.00 45.05 41 ILE B N 1
ATOM 4558 C CA . ILE B 1 19 ? 12.083 67.409 -1.297 1.00 45.59 41 ILE B CA 1
ATOM 4559 C C . ILE B 1 19 ? 13.245 66.433 -1.202 1.00 50.49 41 ILE B C 1
ATOM 4560 O O . ILE B 1 19 ? 13.960 66.406 -0.191 1.00 48.22 41 ILE B O 1
ATOM 4576 N N . PHE B 1 20 ? 13.430 65.636 -2.252 1.00 49.40 42 PHE B N 1
ATOM 4577 C CA . PHE B 1 20 ? 14.366 64.524 -2.221 1.00 53.26 42 PHE B CA 1
ATOM 4578 C C . PHE B 1 20 ? 14.837 64.238 -3.639 1.00 57.99 42 PHE B C 1
ATOM 4579 O O . PHE B 1 20 ? 14.257 64.718 -4.616 1.00 54.89 42 PHE B O 1
ATOM 4596 N N . LYS B 1 21 ? 15.896 63.435 -3.744 1.00 60.55 43 LYS B N 1
ATOM 4597 C CA . LYS B 1 21 ? 16.456 63.111 -5.049 1.00 52.87 43 LYS B CA 1
ATOM 4598 C C . LYS B 1 21 ? 15.487 62.236 -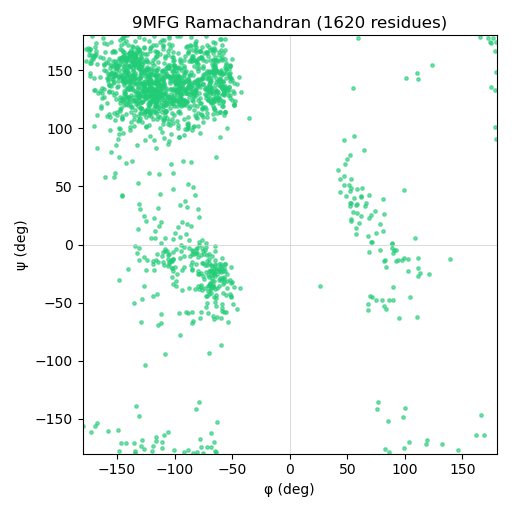5.834 1.00 53.05 43 LYS B C 1
ATOM 4599 O O . LYS B 1 21 ? 14.802 61.382 -5.269 1.00 53.70 43 LYS B O 1
ATOM 4618 N N . MET B 1 22 ? 15.425 62.456 -7.146 1.00 50.86 44 MET B N 1
ATOM 4619 C CA . MET B 1 22 ? 14.520 61.678 -7.982 1.00 53.02 44 MET B CA 1
ATOM 4620 C C . MET B 1 22 ? 14.919 60.206 -7.979 1.00 62.30 44 MET B C 1
ATOM 4621 O O . MET B 1 22 ? 16.104 59.862 -8.032 1.00 60.43 44 MET B O 1
ATOM 4635 N N . GLY B 1 23 ? 13.913 59.334 -7.923 1.00 59.83 45 GLY B N 1
ATOM 4636 C CA . GLY B 1 23 ? 14.131 57.905 -7.887 1.00 61.04 45 GLY B CA 1
ATOM 4637 C C . GLY B 1 23 ? 14.299 57.314 -6.505 1.00 53.59 45 GLY B C 1
ATOM 4638 O O . GLY B 1 23 ? 14.518 56.103 -6.390 1.00 61.68 45 GLY B O 1
ATOM 4642 N N . MET B 1 24 ? 14.207 58.124 -5.457 1.00 54.50 46 MET B N 1
ATOM 4643 C CA . MET B 1 24 ? 14.326 57.618 -4.103 1.00 53.89 46 MET B CA 1
ATOM 4644 C C . MET B 1 24 ? 13.061 56.882 -3.681 1.00 56.07 46 MET B C 1
ATOM 4645 O O . MET B 1 24 ? 11.975 57.082 -4.232 1.00 68.64 46 MET B O 1
ATOM 4659 N N . ASN B 1 25 ? 13.214 56.028 -2.674 1.00 63.17 47 ASN B N 1
ATOM 4660 C CA . ASN B 1 25 ? 12.085 55.494 -1.930 1.00 59.42 47 ASN B CA 1
ATOM 4661 C C . ASN B 1 25 ? 11.764 56.452 -0.793 1.00 50.40 47 ASN B C 1
ATOM 4662 O O . ASN B 1 25 ? 12.671 56.936 -0.107 1.00 55.51 47 ASN B O 1
ATOM 4672 N N . ILE B 1 26 ? 10.473 56.712 -0.578 1.00 50.17 48 ILE B N 1
ATOM 4673 C CA . ILE B 1 26 ? 10.054 57.683 0.423 1.00 53.83 48 ILE B CA 1
ATOM 4674 C C . ILE B 1 26 ? 8.971 57.083 1.307 1.00 52.97 48 ILE B C 1
ATOM 4675 O O . ILE B 1 26 ? 8.266 56.144 0.928 1.00 49.89 48 ILE B O 1
ATOM 4691 N N . SER B 1 27 ? 8.864 57.642 2.513 1.00 46.86 49 SER B N 1
ATOM 4692 C CA . SER B 1 27 ? 7.882 57.238 3.511 1.00 44.13 49 SER B CA 1
ATOM 4693 C C . SER B 1 27 ? 7.060 58.462 3.884 1.00 53.72 49 SER B C 1
ATOM 4694 O O . SER B 1 27 ? 7.601 59.440 4.413 1.00 54.00 49 SER B O 1
ATOM 4702 N N . ILE B 1 28 ? 5.763 58.410 3.605 1.00 50.92 50 ILE B N 1
ATOM 4703 C CA . ILE B 1 28 ? 4.851 59.517 3.862 1.00 44.77 50 ILE B CA 1
ATOM 4704 C C . ILE B 1 28 ? 4.045 59.144 5.099 1.00 44.50 50 ILE B C 1
ATOM 4705 O O . ILE B 1 28 ? 3.122 58.330 5.031 1.00 55.18 50 ILE B O 1
ATOM 4721 N N . TYR B 1 29 ? 4.399 59.727 6.235 1.00 45.90 51 TYR B N 1
ATOM 4722 C CA . TYR B 1 29 ? 3.678 59.484 7.475 1.00 51.35 51 TYR B CA 1
ATOM 4723 C C . TYR B 1 29 ? 2.557 60.506 7.633 1.00 53.02 51 TYR B C 1
ATOM 4724 O O . TYR B 1 29 ? 2.659 61.646 7.175 1.00 58.02 51 TYR B O 1
ATOM 4742 N N . CYS B 1 30 ? 1.475 60.076 8.277 1.00 52.38 52 CYS B N 1
ATOM 4743 C CA . CYS B 1 30 ? 0.305 60.911 8.518 1.00 46.60 52 CYS B CA 1
ATOM 4744 C C . CYS B 1 30 ? -0.212 60.584 9.906 1.00 46.54 52 CYS B C 1
ATOM 4745 O O . CYS B 1 30 ? -0.450 59.414 10.214 1.00 49.33 52 CYS B O 1
ATOM 4752 N N . GLN B 1 31 ? -0.374 61.608 10.740 1.00 51.07 53 GLN B N 1
ATOM 4753 C CA . GLN B 1 31 ? -0.736 61.421 12.137 1.00 55.26 53 GLN B CA 1
ATOM 4754 C C . GLN B 1 31 ? -1.974 62.238 12.449 1.00 57.07 53 GLN B C 1
ATOM 4755 O O . GLN B 1 31 ? -2.021 63.435 12.149 1.00 58.38 53 GLN B O 1
ATOM 4769 N N . ALA B 1 32 ? -2.960 61.599 13.066 1.00 64.32 54 ALA B N 1
ATOM 4770 C CA . ALA B 1 32 ? -4.228 62.253 13.332 1.00 53.06 54 ALA B CA 1
ATOM 4771 C C . ALA B 1 32 ? -4.176 63.045 14.630 1.00 54.53 54 ALA B C 1
ATOM 4772 O O . ALA B 1 32 ? -3.364 62.792 15.527 1.00 59.38 54 ALA B O 1
ATOM 4779 N N . ALA B 1 33 ? -5.078 64.013 14.712 1.00 57.03 55 ALA B N 1
ATOM 4780 C CA . ALA B 1 33 ? -5.177 64.917 15.845 1.00 55.17 55 ALA B CA 1
ATOM 4781 C C . ALA B 1 33 ? -6.559 65.541 15.818 1.00 55.47 55 ALA B C 1
ATOM 4782 O O . ALA B 1 33 ? -6.685 66.766 15.727 1.00 66.27 55 ALA B O 1
ATOM 4789 N N . ILE B 1 34 ? -7.593 64.703 15.861 1.00 63.91 56 ILE B N 1
ATOM 4790 C CA . ILE B 1 34 ? -8.978 65.123 15.693 1.00 65.11 56 ILE B CA 1
ATOM 4791 C C . ILE B 1 34 ? -9.670 65.025 17.043 1.00 67.47 56 ILE B C 1
ATOM 4792 O O . ILE B 1 34 ? -9.620 63.977 17.699 1.00 66.00 56 ILE B O 1
ATOM 4808 N N . LYS B 1 35 ? -10.317 66.115 17.453 1.00 69.72 57 LYS B N 1
ATOM 4809 C CA . LYS B 1 35 ? -11.039 66.143 18.718 1.00 76.66 57 LYS B CA 1
ATOM 4810 C C . LYS B 1 35 ? -12.069 65.021 18.770 1.00 79.52 57 LYS B C 1
ATOM 4811 O O . LYS B 1 35 ? -13.029 65.016 17.992 1.00 82.75 57 LYS B O 1
ATOM 4815 N N . ASN B 1 36 ? -11.866 64.057 19.670 1.00 77.55 58 ASN B N 1
ATOM 4816 C CA . ASN B 1 36 ? -12.856 63.017 19.953 1.00 82.14 58 ASN B CA 1
ATOM 4817 C C . ASN B 1 36 ? -13.027 62.060 18.773 1.00 73.48 58 ASN B C 1
ATOM 4818 O O . ASN B 1 36 ? -14.147 61.681 18.423 1.00 70.86 58 ASN B O 1
ATOM 4829 N N . CYS B 1 37 ? -11.914 61.658 18.157 1.00 71.98 59 CYS B N 1
ATOM 4830 C CA . CYS B 1 37 ? -11.969 60.704 17.051 1.00 69.38 59 CYS B CA 1
ATOM 4831 C C . CYS B 1 37 ? -10.712 59.840 17.088 1.00 72.13 59 CYS B C 1
ATOM 4832 O O . CYS B 1 37 ? -9.651 60.267 16.622 1.00 76.03 59 CYS B O 1
ATOM 4839 N N . GLN B 1 38 ? -10.839 58.635 17.641 1.00 76.64 60 GLN B N 1
ATOM 4840 C CA . GLN B 1 38 ? -9.800 57.618 17.514 1.00 73.23 60 GLN B CA 1
ATOM 4841 C C . GLN B 1 38 ? -10.023 56.909 16.180 1.00 65.78 60 GLN B C 1
ATOM 4842 O O . GLN B 1 38 ? -10.908 56.050 16.084 1.00 66.37 60 GLN B O 1
ATOM 4846 N N . PRO B 1 39 ? -9.261 57.242 15.132 1.00 63.98 61 PRO B N 1
ATOM 4847 C CA . PRO B 1 39 ? -9.621 56.779 13.786 1.00 63.56 61 PRO B CA 1
ATOM 4848 C C . PRO B 1 39 ? -9.761 55.267 13.712 1.00 65.29 61 PRO B C 1
ATOM 4849 O O . PRO B 1 39 ? -9.081 54.519 14.417 1.00 72.55 61 PRO B O 1
ATOM 4860 N N . ARG B 1 40 ? -10.673 54.824 12.848 1.00 59.03 62 ARG B N 1
ATOM 4861 C CA . ARG B 1 40 ? -10.772 53.414 12.498 1.00 59.69 62 ARG B CA 1
ATOM 4862 C C . ARG B 1 40 ? -9.844 53.072 11.341 1.00 62.87 62 ARG B C 1
ATOM 4863 O O . ARG B 1 40 ? -9.237 51.996 11.324 1.00 64.65 62 ARG B O 1
ATOM 4867 N N . LYS B 1 41 ? -9.711 53.983 10.381 1.00 55.12 63 LYS B N 1
ATOM 4868 C CA . LYS B 1 41 ? -8.832 53.797 9.240 1.00 59.48 63 LYS B CA 1
ATOM 4869 C C . LYS B 1 41 ? -8.207 55.141 8.898 1.00 54.85 63 LYS B C 1
ATOM 4870 O O . LYS B 1 41 ? -8.750 56.196 9.232 1.00 64.07 63 LYS B O 1
ATOM 4874 N N . LEU B 1 42 ? -7.038 55.093 8.268 1.00 54.83 64 LEU B N 1
ATOM 4875 C CA . LEU B 1 42 ? -6.375 56.272 7.731 1.00 49.63 64 LEU B CA 1
ATOM 4876 C C . LEU B 1 42 ? -6.154 56.058 6.241 1.00 59.06 64 LEU B C 1
ATOM 4877 O O . LEU B 1 42 ? -5.609 55.024 5.834 1.00 60.35 64 LEU B O 1
ATOM 4893 N N . HIS B 1 43 ? -6.583 57.027 5.433 1.00 52.85 65 HIS B N 1
ATOM 4894 C CA . HIS B 1 43 ? -6.555 56.918 3.981 1.00 52.68 65 HIS B CA 1
ATOM 4895 C C . HIS B 1 43 ? -5.583 57.936 3.397 1.00 52.38 65 HIS B C 1
ATOM 4896 O O . HIS B 1 43 ? -5.527 59.081 3.852 1.00 59.19 65 HIS B O 1
ATOM 4910 N N . PHE B 1 44 ? -4.817 57.514 2.393 1.00 56.48 66 PHE B N 1
ATOM 4911 C CA . PHE B 1 44 ? -3.885 58.381 1.683 1.00 48.65 66 PHE B CA 1
ATOM 4912 C C . PHE B 1 44 ? -4.352 58.573 0.245 1.00 52.63 66 PHE B C 1
ATOM 4913 O O . PHE B 1 44 ? -4.783 57.617 -0.408 1.00 61.79 66 PHE B O 1
ATOM 4930 N N . TYR B 1 45 ? -4.244 59.804 -0.253 1.00 51.91 67 TYR B N 1
ATOM 4931 C CA . TYR B 1 45 ? -4.596 60.130 -1.628 1.00 54.33 67 TYR B CA 1
ATOM 4932 C C . TYR B 1 45 ? -3.483 60.960 -2.252 1.00 52.42 67 TYR B C 1
ATOM 4933 O O . TYR B 1 45 ? -2.940 61.865 -1.611 1.00 54.95 67 TYR B O 1
ATOM 4951 N N . LYS B 1 46 ? -3.153 60.656 -3.506 1.00 50.24 68 LYS B N 1
ATOM 4952 C CA . LYS B 1 46 ? -2.218 61.457 -4.289 1.00 58.31 68 LYS B CA 1
ATOM 4953 C C . LYS B 1 46 ? -3.023 62.184 -5.356 1.00 59.81 68 LYS B C 1
ATOM 4954 O O . LYS B 1 46 ? -3.559 61.552 -6.274 1.00 58.02 68 LYS B O 1
ATOM 4973 N N . ASN B 1 47 ? -3.110 63.506 -5.224 1.00 65.21 69 ASN B N 1
ATOM 4974 C CA . ASN B 1 47 ? -3.819 64.366 -6.168 1.00 66.38 69 ASN B CA 1
ATOM 4975 C C . ASN B 1 47 ? -5.248 63.896 -6.401 1.00 68.43 69 ASN B C 1
ATOM 4976 O O . ASN B 1 47 ? -5.854 64.233 -7.423 1.00 80.18 69 ASN B O 1
ATOM 4987 N N . GLY B 1 48 ? -5.802 63.122 -5.466 1.00 54.76 70 GLY B N 1
ATOM 4988 C CA . GLY B 1 48 ? -7.191 62.710 -5.523 1.00 55.23 70 GLY B CA 1
ATOM 4989 C C . GLY B 1 48 ? -7.429 61.238 -5.791 1.00 61.75 70 GLY B C 1
ATOM 4990 O O . GLY B 1 48 ? -8.575 60.785 -5.651 1.00 55.77 70 GLY B O 1
ATOM 4994 N N . ILE B 1 49 ? -6.407 60.473 -6.186 1.00 69.99 71 ILE B N 1
ATOM 4995 C CA . ILE B 1 49 ? -6.552 59.032 -6.379 1.00 60.08 71 ILE B CA 1
ATOM 4996 C C . ILE B 1 49 ? -6.119 58.325 -5.103 1.00 56.51 71 ILE B C 1
ATOM 4997 O O . ILE B 1 49 ? -5.148 58.727 -4.447 1.00 62.92 71 ILE B O 1
ATOM 5013 N N . LYS B 1 50 ? -6.837 57.263 -4.756 1.00 52.38 72 LYS B N 1
ATOM 5014 C CA . LYS B 1 50 ? -6.644 56.590 -3.479 1.00 54.98 72 LYS B CA 1
ATOM 5015 C C . LYS B 1 50 ? -5.511 55.578 -3.582 1.00 49.98 72 LYS B C 1
ATOM 5016 O O . LYS B 1 50 ? -5.537 54.690 -4.440 1.00 56.42 72 LYS B O 1
ATOM 5035 N N . GLU B 1 51 ? -4.522 55.711 -2.703 1.00 53.73 73 GLU B N 1
ATOM 5036 C CA . GLU B 1 51 ? -3.474 54.710 -2.574 1.00 54.71 73 GLU B CA 1
ATOM 5037 C C . GLU B 1 51 ? -4.008 53.537 -1.763 1.00 52.15 73 GLU B C 1
ATOM 5038 O O . GLU B 1 51 ? -4.585 53.731 -0.689 1.00 53.11 73 GLU B O 1
ATOM 5050 N N . ARG B 1 52 ? -3.818 52.321 -2.278 1.00 47.34 74 ARG B N 1
ATOM 5051 C CA . ARG B 1 52 ? -4.448 51.145 -1.702 1.00 57.43 74 ARG B CA 1
ATOM 5052 C C . ARG B 1 52 ? -3.478 50.127 -1.127 1.00 61.40 74 ARG B C 1
ATOM 5053 O O . ARG B 1 52 ? -3.920 49.221 -0.410 1.00 57.85 74 ARG B O 1
ATOM 5074 N N . PHE B 1 53 ? -2.185 50.237 -1.412 1.00 59.91 75 PHE B N 1
ATOM 5075 C CA . PHE B 1 53 ? -1.201 49.273 -0.945 1.00 55.86 75 PHE B CA 1
ATOM 5076 C C . PHE B 1 53 ? -0.017 50.020 -0.355 1.00 55.75 75 PHE B C 1
ATOM 5077 O O . PHE B 1 53 ? 0.124 51.235 -0.512 1.00 59.79 75 PHE B O 1
ATOM 5094 N N . GLN B 1 54 ? 0.843 49.271 0.329 1.00 58.02 76 GLN B N 1
ATOM 5095 C CA . GLN B 1 54 ? 2.026 49.819 0.984 1.00 56.24 76 GLN B CA 1
ATOM 5096 C C . GLN B 1 54 ? 1.664 50.836 2.061 1.00 55.41 76 GLN B C 1
ATOM 5097 O O . GLN B 1 54 ? 2.472 51.711 2.398 1.00 53.12 76 GLN B O 1
ATOM 5111 N N . ILE B 1 55 ? 0.457 50.731 2.610 1.00 52.45 77 ILE B N 1
ATOM 5112 C CA . ILE B 1 55 ? 0.002 51.578 3.706 1.00 53.87 77 ILE B CA 1
ATOM 5113 C C . ILE B 1 55 ? -0.006 50.732 4.970 1.00 56.15 77 ILE B C 1
ATOM 5114 O O . ILE B 1 55 ? -0.695 49.705 5.036 1.00 61.93 77 ILE B O 1
ATOM 5130 N N . THR B 1 56 ? 0.749 51.165 5.975 1.00 48.26 78 THR B N 1
ATOM 5131 C CA . THR B 1 56 ? 0.907 50.410 7.210 1.00 62.27 78 THR B CA 1
ATOM 5132 C C . THR B 1 56 ? 0.489 51.267 8.397 1.00 51.02 78 THR B C 1
ATOM 5133 O O . THR B 1 56 ? 0.795 52.461 8.457 1.00 47.71 78 THR B O 1
ATOM 5144 N N . ARG B 1 57 ? -0.227 50.647 9.332 1.00 55.78 79 ARG B N 1
ATOM 5145 C CA . ARG B 1 57 ? -0.698 51.319 10.535 1.00 51.33 79 ARG B CA 1
ATOM 5146 C C . ARG B 1 57 ? 0.358 51.176 11.620 1.00 51.43 79 ARG B C 1
ATOM 5147 O O . ARG B 1 57 ? 0.684 50.057 12.026 1.00 58.47 79 ARG B O 1
ATOM 5168 N N . ILE B 1 58 ? 0.870 52.303 12.104 1.00 55.05 80 ILE B N 1
ATOM 5169 C CA . ILE B 1 58 ? 1.962 52.304 13.073 1.00 60.27 80 ILE B CA 1
ATOM 5170 C C . ILE B 1 58 ? 1.388 52.133 14.477 1.00 55.85 80 ILE B C 1
ATOM 5171 O O . ILE B 1 58 ? 1.634 51.122 15.143 1.00 67.84 80 ILE B O 1
ATOM 5187 N N . ASN B 1 59 ? 0.635 53.121 14.943 1.00 59.00 81 ASN B N 1
ATOM 5188 C CA . ASN B 1 59 ? -0.098 52.993 16.200 1.00 64.94 81 ASN B CA 1
ATOM 5189 C C . ASN B 1 59 ? -1.507 53.536 15.973 1.00 66.83 81 ASN B C 1
ATOM 5190 O O . ASN B 1 59 ? -1.898 53.831 14.842 1.00 60.48 81 ASN B O 1
ATOM 5200 N N . LYS B 1 60 ? -2.281 53.681 17.056 1.00 66.35 82 LYS B N 1
ATOM 5201 C CA . LYS B 1 60 ? -3.699 54.002 16.909 1.00 66.80 82 LYS B CA 1
ATOM 5202 C C . LYS B 1 60 ? -3.929 55.313 16.168 1.00 65.45 82 LYS B C 1
ATOM 5203 O O . LYS B 1 60 ? -5.041 55.550 15.682 1.00 61.03 82 LYS B O 1
ATOM 5207 N N . THR B 1 61 ? -2.906 56.156 16.042 1.00 63.99 83 THR B N 1
ATOM 5208 C CA . THR B 1 61 ? -3.100 57.508 15.550 1.00 68.69 83 THR B CA 1
ATOM 5209 C C . THR B 1 61 ? -2.349 57.843 14.263 1.00 66.35 83 THR B C 1
ATOM 5210 O O . THR B 1 61 ? -2.706 58.834 13.613 1.00 54.15 83 THR B O 1
ATOM 5221 N N . THR B 1 62 ? -1.347 57.058 13.862 1.00 66.66 84 THR B N 1
ATOM 5222 C CA . THR B 1 62 ? -0.529 57.410 12.709 1.00 57.35 84 THR B CA 1
ATOM 5223 C C . THR B 1 62 ? -0.281 56.201 11.815 1.00 54.63 84 THR B C 1
ATOM 5224 O O . THR B 1 62 ? -0.233 55.059 12.279 1.00 51.88 84 THR B O 1
ATOM 5235 N N . ALA B 1 63 ? -0.115 56.479 10.517 1.00 50.95 85 ALA B N 1
ATOM 5236 C CA . ALA B 1 63 ? 0.078 55.464 9.492 1.00 50.26 85 ALA B CA 1
ATOM 5237 C C . ALA B 1 63 ? 1.136 55.936 8.505 1.00 51.13 85 ALA B C 1
ATOM 5238 O O . ALA B 1 63 ? 1.336 57.138 8.318 1.00 54.65 85 ALA B O 1
ATOM 5245 N N . ARG B 1 64 ? 1.802 54.977 7.864 1.00 51.79 86 ARG B N 1
ATOM 5246 C CA . ARG B 1 64 ? 2.855 55.248 6.896 1.00 46.05 86 ARG B CA 1
ATOM 5247 C C . ARG B 1 64 ? 2.413 54.815 5.504 1.00 44.41 86 ARG B C 1
ATOM 5248 O O . ARG B 1 64 ? 1.732 53.797 5.344 1.00 54.59 86 ARG B O 1
ATOM 5269 N N . LEU B 1 65 ? 2.793 55.604 4.503 1.00 46.45 87 LEU B N 1
ATOM 5270 C CA . LEU B 1 65 ? 2.686 55.237 3.097 1.00 47.90 87 LEU B CA 1
ATOM 5271 C C . LEU B 1 65 ? 4.092 55.187 2.512 1.00 49.22 87 LEU B C 1
ATOM 5272 O O . LEU B 1 65 ? 4.932 56.040 2.820 1.00 55.45 87 LEU B O 1
ATOM 5288 N N . TRP B 1 66 ? 4.347 54.188 1.672 1.00 52.43 88 TRP B N 1
ATOM 5289 C CA . TRP B 1 66 ? 5.675 53.925 1.135 1.00 50.97 88 TRP B CA 1
ATOM 5290 C C . TRP B 1 66 ? 5.614 53.910 -0.385 1.00 51.46 88 TRP B C 1
ATOM 5291 O O . TRP B 1 66 ? 4.750 53.245 -0.971 1.00 56.00 88 TRP B O 1
ATOM 5312 N N . TYR B 1 67 ? 6.526 54.645 -1.016 1.00 47.33 89 TYR B N 1
ATOM 5313 C CA . TYR B 1 67 ? 6.662 54.673 -2.466 1.00 49.53 89 TYR B CA 1
ATOM 5314 C C . TYR B 1 67 ? 8.032 54.125 -2.833 1.00 52.55 89 TYR B C 1
ATOM 5315 O O . TYR B 1 67 ? 9.042 54.532 -2.250 1.00 60.07 89 TYR B O 1
ATOM 5333 N N . LYS B 1 68 ? 8.064 53.214 -3.798 1.00 52.69 90 LYS B N 1
ATOM 5334 C CA . LYS B 1 68 ? 9.313 52.659 -4.295 1.00 56.22 90 LYS B CA 1
ATOM 5335 C C . LYS B 1 68 ? 9.744 53.464 -5.512 1.00 54.62 90 LYS B C 1
ATOM 5336 O O . LYS B 1 68 ? 8.968 53.623 -6.459 1.00 57.89 90 LYS B O 1
ATOM 5355 N N . ASN B 1 69 ? 10.971 53.980 -5.477 1.00 63.42 91 ASN B N 1
ATOM 5356 C CA . ASN B 1 69 ? 11.542 54.629 -6.651 1.00 61.27 91 ASN B CA 1
ATOM 5357 C C . ASN B 1 69 ? 10.590 55.695 -7.182 1.00 58.49 91 ASN B C 1
ATOM 5358 O O . ASN B 1 69 ? 9.895 55.475 -8.181 1.00 58.21 91 ASN B O 1
ATOM 5369 N N . PHE B 1 70 ? 10.552 56.847 -6.511 1.00 56.21 92 PHE B N 1
ATOM 5370 C CA . PHE B 1 70 ? 9.624 57.926 -6.831 1.00 51.32 92 PHE B CA 1
ATOM 5371 C C . PHE B 1 70 ? 10.276 58.897 -7.803 1.00 51.87 92 PHE B C 1
ATOM 5372 O O . PHE B 1 70 ? 11.331 59.465 -7.504 1.00 61.89 92 PHE B O 1
ATOM 5389 N N . LEU B 1 71 ? 9.632 59.104 -8.953 1.00 51.44 93 LEU B N 1
ATOM 5390 C CA . LEU B 1 71 ? 10.191 59.919 -10.019 1.00 58.53 93 LEU B CA 1
ATOM 5391 C C . LEU B 1 71 ? 9.358 61.141 -10.384 1.00 58.82 93 LEU B C 1
ATOM 5392 O O . LEU B 1 71 ? 9.866 62.015 -11.092 1.00 55.85 93 LEU B O 1
ATOM 5408 N N . GLU B 1 72 ? 8.112 61.229 -9.945 1.00 55.66 94 GLU B N 1
ATOM 5409 C CA . GLU B 1 72 ? 7.293 62.383 -10.276 1.00 49.88 94 GLU B CA 1
ATOM 5410 C C . GLU B 1 72 ? 7.941 63.639 -9.707 1.00 55.25 94 GLU B C 1
ATOM 5411 O O . GLU B 1 72 ? 8.207 63.695 -8.495 1.00 55.93 94 GLU B O 1
ATOM 5423 N N . PRO B 1 73 ? 8.212 64.660 -10.522 1.00 53.03 95 PRO B N 1
ATOM 5424 C CA . PRO B 1 73 ? 8.880 65.850 -9.979 1.00 48.59 95 PRO B CA 1
ATOM 5425 C C . PRO B 1 73 ? 8.064 66.542 -8.907 1.00 50.86 95 PRO B C 1
ATOM 5426 O O . PRO B 1 73 ? 8.641 67.130 -7.983 1.00 56.52 95 PRO B O 1
ATOM 5437 N N . HIS B 1 74 ? 6.738 66.477 -8.989 1.00 59.04 96 HIS B N 1
ATOM 5438 C CA . HIS B 1 74 ? 5.890 67.070 -7.969 1.00 59.11 96 HIS B CA 1
ATOM 5439 C C . HIS B 1 74 ? 4.638 66.225 -7.808 1.00 57.46 96 HIS B C 1
ATOM 5440 O O . HIS B 1 74 ? 4.252 65.469 -8.705 1.00 57.77 96 HIS B O 1
ATOM 5454 N N . ALA B 1 75 ? 4.011 66.362 -6.643 1.00 57.34 97 ALA B N 1
ATOM 5455 C CA . ALA B 1 75 ? 2.760 65.690 -6.329 1.00 57.53 97 ALA B CA 1
ATOM 5456 C C . ALA B 1 75 ? 2.269 66.214 -4.989 1.00 59.20 97 ALA B C 1
ATOM 5457 O O . ALA B 1 75 ? 3.071 66.567 -4.120 1.00 56.27 97 ALA B O 1
ATOM 5464 N N . SER B 1 76 ? 0.949 66.276 -4.837 1.00 59.12 98 SER B N 1
ATOM 5465 C CA . SER B 1 76 ? 0.335 66.727 -3.596 1.00 58.86 98 SER B CA 1
ATOM 5466 C C . SER B 1 76 ? -0.430 65.571 -2.964 1.00 53.76 98 SER B C 1
ATOM 5467 O O . SER B 1 76 ? -1.076 64.781 -3.661 1.00 55.84 98 SER B O 1
ATOM 5475 N N . MET B 1 77 ? -0.348 65.483 -1.640 1.00 50.25 99 MET B N 1
ATOM 5476 C CA . MET B 1 77 ? -0.849 64.352 -0.879 1.00 49.08 99 MET B CA 1
ATOM 5477 C C . MET B 1 77 ? -1.899 64.825 0.105 1.00 54.55 99 MET B C 1
ATOM 5478 O O . MET B 1 77 ? -1.736 65.868 0.743 1.00 60.14 99 MET B O 1
ATOM 5492 N N . TYR B 1 78 ? -2.963 64.041 0.238 1.00 57.41 100 TYR B N 1
ATOM 5493 C CA . TYR B 1 78 ? -3.972 64.253 1.263 1.00 54.56 100 TYR B CA 1
ATOM 5494 C C . TYR B 1 78 ? -4.129 62.956 2.040 1.00 49.30 100 TYR B C 1
ATOM 5495 O O . TYR B 1 78 ? -4.188 61.880 1.436 1.00 51.99 100 TYR B O 1
ATOM 5513 N N . CYS B 1 79 ? -4.177 63.042 3.369 1.00 43.11 101 CYS B N 1
ATOM 5514 C CA . CYS B 1 79 ? -4.572 61.903 4.185 1.00 47.98 101 CYS B CA 1
ATOM 5515 C C . CYS B 1 79 ? -5.785 62.288 5.021 1.00 49.40 101 CYS B C 1
ATOM 5516 O O . CYS B 1 79 ? -5.898 63.425 5.491 1.00 47.86 101 CYS B O 1
ATOM 5523 N N . THR B 1 80 ? -6.695 61.332 5.176 1.00 59.35 102 THR B N 1
ATOM 5524 C CA . THR B 1 80 ? -7.967 61.516 5.850 1.00 53.36 102 THR B CA 1
ATOM 5525 C C . THR B 1 80 ? -8.163 60.387 6.850 1.00 51.70 102 THR B C 1
ATOM 5526 O O . THR B 1 80 ? -7.464 59.370 6.816 1.00 53.34 102 THR B O 1
ATOM 5537 N N . ALA B 1 81 ? -9.154 60.556 7.723 1.00 52.08 103 ALA B N 1
ATOM 5538 C CA . ALA B 1 81 ? -9.422 59.606 8.793 1.00 55.86 103 ALA B CA 1
ATOM 5539 C C . ALA B 1 81 ? -10.898 59.256 8.815 1.00 58.91 103 ALA B C 1
ATOM 5540 O O . ALA B 1 81 ? -11.753 60.149 8.806 1.00 72.11 103 ALA B O 1
ATOM 5547 N N . GLU B 1 82 ? -11.190 57.958 8.841 1.00 54.89 104 GLU B N 1
ATOM 5548 C CA . GLU B 1 82 ? -12.550 57.481 9.073 1.00 61.28 104 GLU B CA 1
ATOM 5549 C C . GLU B 1 82 ? -12.829 57.548 10.571 1.00 58.98 104 GLU B C 1
ATOM 5550 O O . GLU B 1 82 ? -12.213 56.824 11.361 1.00 55.79 104 GLU B O 1
ATOM 5562 N N . CYS B 1 83 ? -13.746 58.423 10.967 1.00 71.50 105 CYS B N 1
ATOM 5563 C CA . CYS B 1 83 ? -13.987 58.602 12.392 1.00 71.27 105 CYS B CA 1
ATOM 5564 C C . CYS B 1 83 ? -15.182 57.777 12.848 1.00 73.37 105 CYS B C 1
ATOM 5565 O O . CYS B 1 83 ? -16.164 57.649 12.108 1.00 77.36 105 CYS B O 1
ATOM 5572 N N . PRO B 1 84 ? -15.136 57.180 14.043 1.00 75.01 106 PRO B N 1
ATOM 5573 C CA . PRO B 1 84 ? -16.318 56.462 14.542 1.00 68.80 106 PRO B CA 1
ATOM 5574 C C . PRO B 1 84 ? -17.493 57.414 14.696 1.00 74.16 106 PRO B C 1
ATOM 5575 O O . PRO B 1 84 ? -17.337 58.560 15.124 1.00 77.57 106 PRO B O 1
ATOM 5586 N N . LYS B 1 85 ? -18.678 56.932 14.339 1.00 71.23 107 LYS B N 1
ATOM 5587 C CA . LYS B 1 85 ? -19.876 57.763 14.322 1.00 73.65 107 LYS B CA 1
ATOM 5588 C C . LYS B 1 85 ? -19.870 58.731 13.144 1.00 69.61 107 LYS B C 1
ATOM 5589 O O . LYS B 1 85 ? -20.435 59.822 13.227 1.00 92.81 107 LYS B O 1
ATOM 5593 N N . HIS B 1 86 ? -19.221 58.347 12.047 1.00 68.49 108 HIS B N 1
ATOM 5594 C CA . HIS B 1 86 ? -19.174 59.175 10.844 1.00 64.79 108 HIS B CA 1
ATOM 5595 C C . HIS B 1 86 ? -19.072 58.248 9.641 1.00 71.39 108 HIS B C 1
ATOM 5596 O O . HIS B 1 86 ? -18.040 57.593 9.448 1.00 66.87 108 HIS B O 1
ATOM 5610 N N . PHE B 1 87 ? -20.130 58.198 8.830 1.00 74.10 109 PHE B N 1
ATOM 5611 C CA . PHE B 1 87 ? -20.058 57.470 7.570 1.00 69.40 109 PHE B CA 1
ATOM 5612 C C . PHE B 1 87 ? -19.108 58.128 6.579 1.00 69.59 109 PHE B C 1
ATOM 5613 O O . PHE B 1 87 ? -18.798 57.522 5.547 1.00 71.23 109 PHE B O 1
ATOM 5617 N N . GLN B 1 88 ? -18.637 59.338 6.872 1.00 70.45 110 GLN B N 1
ATOM 5618 C CA . GLN B 1 88 ? -17.845 60.144 5.961 1.00 63.05 110 GLN B CA 1
ATOM 5619 C C . GLN B 1 88 ? -16.402 60.248 6.460 1.00 62.34 110 GLN B C 1
ATOM 5620 O O . GLN B 1 88 ? -16.012 59.617 7.452 1.00 69.34 110 GLN B O 1
ATOM 5634 N N . GLU B 1 89 ? -15.602 61.054 5.762 1.00 55.19 111 GLU B N 1
ATOM 5635 C CA . GLU B 1 89 ? -14.152 61.072 5.927 1.00 55.85 111 GLU B CA 1
ATOM 5636 C C . GLU B 1 89 ? -13.692 62.455 6.358 1.00 58.72 111 GLU B C 1
ATOM 5637 O O . GLU B 1 89 ? -13.947 63.446 5.665 1.00 56.72 111 GLU B O 1
ATOM 5649 N N . THR B 1 90 ? -13.000 62.518 7.490 1.00 55.55 112 THR B N 1
ATOM 5650 C CA . THR B 1 90 ? -12.472 63.772 8.007 1.00 52.44 112 THR B CA 1
ATOM 5651 C C . THR B 1 90 ? -11.067 64.004 7.463 1.00 56.84 112 THR B C 1
ATOM 5652 O O . THR B 1 90 ? -10.214 63.112 7.525 1.00 58.15 112 THR B O 1
ATOM 5663 N N . LEU B 1 91 ? -10.829 65.200 6.932 1.00 55.04 113 LEU B N 1
ATOM 5664 C CA . LEU B 1 91 ? -9.510 65.533 6.411 1.00 52.71 113 LEU B CA 1
ATOM 5665 C C . LEU B 1 91 ? -8.544 65.764 7.560 1.00 51.40 113 LEU B C 1
ATOM 5666 O O . LEU B 1 91 ? -8.860 66.472 8.521 1.00 60.08 113 LEU B O 1
ATOM 5682 N N . ILE B 1 92 ? -7.360 65.173 7.453 1.00 49.59 114 ILE B N 1
ATOM 5683 C CA . ILE B 1 92 ? -6.338 65.309 8.482 1.00 55.18 114 ILE B CA 1
ATOM 5684 C C . ILE B 1 92 ? -5.383 66.418 8.070 1.00 53.88 114 ILE B C 1
ATOM 5685 O O . ILE B 1 92 ? -5.209 67.401 8.800 1.00 48.67 114 ILE B O 1
ATOM 5701 N N . CYS B 1 93 ? -4.755 66.266 6.908 1.00 48.90 115 CYS B N 1
ATOM 5702 C CA . CYS B 1 93 ? -3.821 67.268 6.406 1.00 52.22 115 CYS B CA 1
ATOM 5703 C C . CYS B 1 93 ? -3.431 66.908 4.978 1.00 52.08 115 CYS B C 1
ATOM 5704 O O . CYS B 1 93 ? -3.873 65.895 4.425 1.00 51.75 115 CYS B O 1
ATOM 5711 N N . GLY B 1 94 ? -2.586 67.758 4.387 1.00 54.57 116 GLY B N 1
ATOM 5712 C CA . GLY B 1 94 ? -2.040 67.527 3.064 1.00 58.38 116 GLY B CA 1
ATOM 5713 C C . GLY B 1 94 ? -0.628 68.066 2.990 1.00 54.81 116 GLY B C 1
ATOM 5714 O O . GLY B 1 94 ? -0.177 68.801 3.873 1.00 60.73 116 GLY B O 1
ATOM 5718 N N . LYS B 1 95 ? 0.076 67.696 1.918 1.00 54.06 117 LYS B N 1
ATOM 5719 C CA . LYS B 1 95 ? 1.489 68.040 1.805 1.00 53.61 117 LYS B CA 1
ATOM 5720 C C . LYS B 1 95 ? 1.959 67.934 0.364 1.00 50.46 117 LYS B C 1
ATOM 5721 O O . LYS B 1 95 ? 1.788 66.890 -0.270 1.00 56.90 117 LYS B O 1
ATOM 5740 N N . ASP B 1 96 ? 2.575 69.003 -0.138 1.00 57.70 118 ASP B N 1
ATOM 5741 C CA . ASP B 1 96 ? 3.211 68.970 -1.448 1.00 60.99 118 ASP B CA 1
ATOM 5742 C C . ASP B 1 96 ? 4.604 68.363 -1.334 1.00 60.27 118 ASP B C 1
ATOM 5743 O O . ASP B 1 96 ? 5.379 68.735 -0.447 1.00 64.11 118 ASP B O 1
ATOM 5752 N N . ILE B 1 97 ? 4.927 67.435 -2.231 1.00 54.89 119 ILE B N 1
ATOM 5753 C CA . ILE B 1 97 ? 6.255 66.839 -2.271 1.00 58.02 119 ILE B CA 1
ATOM 5754 C C . ILE B 1 97 ? 6.843 67.035 -3.661 1.00 60.13 119 ILE B C 1
ATOM 5755 O O . ILE B 1 97 ? 6.122 67.143 -4.659 1.00 59.49 119 ILE B O 1
ATOM 5771 N N . SER B 1 98 ? 8.172 67.076 -3.716 1.00 53.05 120 SER B N 1
ATOM 5772 C CA . SER B 1 98 ? 8.892 67.350 -4.946 1.00 45.94 120 SER B CA 1
ATOM 5773 C C . SER B 1 98 ? 10.143 66.490 -4.987 1.00 52.06 120 SER B C 1
ATOM 5774 O O . SER B 1 98 ? 10.735 66.171 -3.953 1.00 52.13 120 SER B O 1
ATOM 5782 N N . SER B 1 99 ? 10.537 66.122 -6.197 1.00 56.11 121 SER B N 1
ATOM 5783 C CA . SER B 1 99 ? 11.760 65.375 -6.427 1.00 48.28 121 SER B CA 1
ATOM 5784 C C . SER B 1 99 ? 12.566 66.085 -7.501 1.00 54.02 121 SER B C 1
ATOM 5785 O O . SER B 1 99 ? 12.012 66.742 -8.389 1.00 59.41 121 SER B O 1
ATOM 5793 N N . GLY B 1 100 ? 13.876 65.948 -7.411 1.00 54.13 122 GLY B N 1
ATOM 5794 C CA . GLY B 1 100 ? 14.745 66.597 -8.361 1.00 55.75 122 GLY B CA 1
ATOM 5795 C C . GLY B 1 100 ? 16.170 66.153 -8.158 1.00 61.57 122 GLY B C 1
ATOM 5796 O O . GLY B 1 100 ? 16.434 65.129 -7.525 1.00 57.45 122 GLY B O 1
ATOM 5800 N N . TYR B 1 101 ? 17.090 66.942 -8.697 1.00 65.49 123 TYR B N 1
ATOM 5801 C CA . TYR B 1 101 ? 18.504 66.632 -8.616 1.00 55.73 123 TYR B CA 1
ATOM 5802 C C . TYR B 1 101 ? 19.262 67.819 -8.047 1.00 55.32 123 TYR B C 1
ATOM 5803 O O . TYR B 1 101 ? 18.864 68.970 -8.246 1.00 54.57 123 TYR B O 1
ATOM 5821 N N . PRO B 1 102 ? 20.349 67.570 -7.325 1.00 60.68 124 PRO B N 1
ATOM 5822 C CA . PRO B 1 102 ? 21.143 68.670 -6.795 1.00 49.92 124 PRO B CA 1
ATOM 5823 C C . PRO B 1 102 ? 21.771 69.459 -7.929 1.00 49.23 124 PRO B C 1
ATOM 5824 O O . PRO B 1 102 ? 21.876 68.960 -9.059 1.00 54.17 124 PRO B O 1
ATOM 5835 N N . PRO B 1 103 ? 22.212 70.685 -7.672 1.00 47.51 125 PRO B N 1
ATOM 5836 C CA . PRO B 1 103 ? 22.711 71.517 -8.767 1.00 46.34 125 PRO B CA 1
ATOM 5837 C C . PRO B 1 103 ? 24.059 71.021 -9.250 1.00 59.47 125 PRO B C 1
ATOM 5838 O O . PRO B 1 103 ? 24.888 70.553 -8.465 1.00 62.57 125 PRO B O 1
ATOM 5849 N N . ASP B 1 104 ? 24.267 71.111 -10.560 1.00 65.16 126 ASP B N 1
ATOM 5850 C CA . ASP B 1 104 ? 25.600 70.941 -11.112 1.00 56.96 126 ASP B CA 1
ATOM 5851 C C . ASP B 1 104 ? 26.412 72.208 -10.884 1.00 65.30 126 ASP B C 1
ATOM 5852 O O . ASP B 1 104 ? 25.871 73.294 -10.644 1.00 67.70 126 ASP B O 1
ATOM 5861 N N . ILE B 1 105 ? 27.728 72.070 -10.978 1.00 66.02 127 ILE B N 1
ATOM 5862 C CA . ILE B 1 105 ? 28.622 73.201 -10.796 1.00 58.75 127 ILE B CA 1
ATOM 5863 C C . ILE B 1 105 ? 28.488 74.126 -12.004 1.00 53.09 127 ILE B C 1
ATOM 5864 O O . ILE B 1 105 ? 28.646 73.672 -13.144 1.00 52.33 127 ILE B O 1
ATOM 5880 N N . PRO B 1 106 ? 28.180 75.410 -11.821 1.00 57.14 128 PRO B N 1
ATOM 5881 C CA . PRO B 1 106 ? 28.110 76.304 -12.984 1.00 49.66 128 PRO B CA 1
ATOM 5882 C C . PRO B 1 106 ? 29.477 76.435 -13.634 1.00 57.92 128 PRO B C 1
ATOM 5883 O O . PRO B 1 106 ? 30.490 76.639 -12.957 1.00 53.13 128 PRO B O 1
ATOM 5894 N N . ASP B 1 107 ? 29.501 76.293 -14.958 1.00 64.68 129 ASP B N 1
ATOM 5895 C CA . ASP B 1 107 ? 30.725 76.491 -15.727 1.00 65.13 129 ASP B CA 1
ATOM 5896 C C . ASP B 1 107 ? 30.437 77.442 -16.884 1.00 62.69 129 ASP B C 1
ATOM 5897 O O . ASP B 1 107 ? 29.346 78.018 -16.956 1.00 58.20 129 ASP B O 1
ATOM 5906 N N . GLU B 1 108 ? 31.403 77.629 -17.782 1.00 60.66 130 GLU B N 1
ATOM 5907 C CA . GLU B 1 108 ? 31.205 78.474 -18.962 1.00 57.59 130 GLU B CA 1
ATOM 5908 C C . GLU B 1 108 ? 30.742 79.877 -18.573 1.00 51.77 130 GLU B C 1
ATOM 5909 O O . GLU B 1 108 ? 30.054 80.557 -19.337 1.00 55.97 130 GLU B O 1
ATOM 5921 N N . VAL B 1 109 ? 31.124 80.325 -17.376 1.00 52.66 131 VAL B N 1
ATOM 5922 C CA . VAL B 1 109 ? 30.752 81.664 -16.935 1.00 58.01 131 VAL B CA 1
ATOM 5923 C C . VAL B 1 109 ? 31.415 82.693 -17.835 1.00 54.44 131 VAL B C 1
ATOM 5924 O O . VAL B 1 109 ? 32.635 82.673 -18.035 1.00 67.61 131 VAL B O 1
ATOM 5937 N N . THR B 1 110 ? 30.612 83.597 -18.396 1.00 58.26 132 THR B N 1
ATOM 5938 C CA . THR B 1 110 ? 31.130 84.655 -19.252 1.00 68.73 132 THR B CA 1
ATOM 5939 C C . THR B 1 110 ? 30.381 85.951 -18.975 1.00 63.31 132 THR B C 1
ATOM 5940 O O . THR B 1 110 ? 29.152 85.959 -18.880 1.00 60.10 132 THR B O 1
ATOM 5951 N N . CYS B 1 111 ? 31.127 87.046 -18.862 1.00 67.61 133 CYS B N 1
ATOM 5952 C CA . CYS B 1 111 ? 30.560 88.370 -18.657 1.00 62.99 133 CYS B CA 1
ATOM 5953 C C . CYS B 1 111 ? 30.978 89.278 -19.800 1.00 63.89 133 CYS B C 1
ATOM 5954 O O . CYS B 1 111 ? 32.164 89.346 -20.142 1.00 68.02 133 CYS B O 1
ATOM 5961 N N . VAL B 1 112 ? 30.007 89.972 -20.390 1.00 59.97 134 VAL B N 1
ATOM 5962 C CA . VAL B 1 112 ? 30.248 90.840 -21.533 1.00 65.55 134 VAL B CA 1
ATOM 5963 C C . VAL B 1 112 ? 29.469 92.135 -21.347 1.00 69.43 134 VAL B C 1
ATOM 5964 O O . VAL B 1 112 ? 28.571 92.236 -20.510 1.00 68.78 134 VAL B O 1
ATOM 5977 N N . ILE B 1 113 ? 29.832 93.134 -22.146 1.00 69.21 135 ILE B N 1
ATOM 5978 C CA . ILE B 1 113 ? 29.119 94.403 -22.210 1.00 67.03 135 ILE B CA 1
ATOM 5979 C C . ILE B 1 113 ? 28.785 94.642 -23.675 1.00 66.19 135 ILE B C 1
ATOM 5980 O O . ILE B 1 113 ? 29.687 94.865 -24.493 1.00 73.73 135 ILE B O 1
ATOM 5996 N N . TYR B 1 114 ? 27.502 94.589 -24.013 1.00 68.48 136 TYR B N 1
ATOM 5997 C CA . TYR B 1 114 ? 27.072 94.909 -25.366 1.00 74.98 136 TYR B CA 1
ATOM 5998 C C . TYR B 1 114 ? 27.042 96.419 -25.562 1.00 76.95 136 TYR B C 1
ATOM 5999 O O . TYR B 1 114 ? 26.560 97.165 -24.705 1.00 81.86 136 TYR B O 1
ATOM 6017 N N . GLU B 1 115 ? 27.566 96.865 -26.700 1.00 77.03 137 GLU B N 1
ATOM 6018 C CA . GLU B 1 115 ? 27.640 98.291 -26.981 1.00 74.30 137 GLU B CA 1
ATOM 6019 C C . GLU B 1 115 ? 26.269 98.931 -26.816 1.00 76.46 137 GLU B C 1
ATOM 6020 O O . GLU B 1 115 ? 25.254 98.387 -27.258 1.00 72.73 137 GLU B O 1
ATOM 6032 N N . TYR B 1 116 ? 26.245 100.082 -26.148 1.00 79.69 138 TYR B N 1
ATOM 6033 C CA . TYR B 1 116 ? 25.078 100.930 -25.924 1.00 83.31 138 TYR B CA 1
ATOM 6034 C C . TYR B 1 116 ? 24.181 100.398 -24.811 1.00 77.43 138 TYR B C 1
ATOM 6035 O O . TYR B 1 116 ? 23.209 101.073 -24.454 1.00 81.14 138 TYR B O 1
ATOM 6053 N N . SER B 1 117 ? 24.468 99.224 -24.247 1.00 80.38 139 SER B N 1
ATOM 6054 C CA . SER B 1 117 ? 23.573 98.642 -23.256 1.00 86.48 139 SER B CA 1
ATOM 6055 C C . SER B 1 117 ? 23.736 99.255 -21.874 1.00 78.13 139 SER B C 1
ATOM 6056 O O . SER B 1 117 ? 22.802 99.187 -21.069 1.00 71.95 139 SER B O 1
ATOM 6064 N N . GLY B 1 118 ? 24.890 99.846 -21.576 1.00 77.60 140 GLY B N 1
ATOM 6065 C CA . GLY B 1 118 ? 25.157 100.272 -20.218 1.00 81.47 140 GLY B CA 1
ATOM 6066 C C . GLY B 1 118 ? 24.976 99.158 -19.203 1.00 75.94 140 GLY B C 1
ATOM 6067 O O . GLY B 1 118 ? 24.797 99.430 -18.013 1.00 75.36 140 GLY B O 1
ATOM 6071 N N . ASN B 1 119 ? 25.023 97.907 -19.665 1.00 81.02 141 ASN B N 1
ATOM 6072 C CA . ASN B 1 119 ? 24.871 96.730 -18.824 1.00 80.52 141 ASN B CA 1
ATOM 6073 C C . ASN B 1 119 ? 26.023 95.773 -19.088 1.00 73.39 141 ASN B C 1
ATOM 6074 O O . ASN B 1 119 ? 26.528 95.680 -20.208 1.00 72.83 141 ASN B O 1
ATOM 6084 N N . MET B 1 120 ? 26.427 95.054 -18.048 1.00 68.22 142 MET B N 1
ATOM 6085 C CA . MET B 1 120 ? 27.265 93.872 -18.193 1.00 66.73 142 MET B CA 1
ATOM 6086 C C . MET B 1 120 ? 26.368 92.648 -18.041 1.00 70.07 142 MET B C 1
ATOM 6087 O O . MET B 1 120 ? 25.657 92.516 -17.038 1.00 72.45 142 MET B O 1
ATOM 6101 N N . THR B 1 121 ? 26.383 91.770 -19.037 1.00 70.88 143 THR B N 1
ATOM 6102 C CA . THR B 1 121 ? 25.583 90.556 -19.016 1.00 60.63 143 THR B CA 1
ATOM 6103 C C . THR B 1 121 ? 26.479 89.366 -18.711 1.00 59.14 143 THR B C 1
ATOM 6104 O O . THR B 1 121 ? 27.382 89.051 -19.493 1.00 62.93 143 THR B O 1
ATOM 6115 N N . CYS B 1 122 ? 26.218 88.703 -17.588 1.00 58.93 144 CYS B N 1
ATOM 6116 C CA . CYS B 1 122 ? 26.962 87.522 -17.169 1.00 62.79 144 CYS B CA 1
ATOM 6117 C C . CYS B 1 122 ? 26.083 86.290 -17.339 1.00 59.01 144 CYS B C 1
ATOM 6118 O O . CYS B 1 122 ? 24.999 86.211 -16.751 1.00 63.47 144 CYS B O 1
ATOM 6125 N N . THR B 1 123 ? 26.561 85.326 -18.122 1.00 57.55 145 THR B N 1
ATOM 6126 C CA . THR B 1 123 ? 25.827 84.106 -18.408 1.00 53.50 145 THR B CA 1
ATOM 6127 C C . THR B 1 123 ? 26.714 82.902 -18.122 1.00 55.93 145 THR B C 1
ATOM 6128 O O . THR B 1 123 ? 27.944 82.988 -18.155 1.00 63.97 145 THR B O 1
ATOM 6139 N N . TRP B 1 124 ? 26.073 81.769 -17.847 1.00 60.69 146 TRP B N 1
ATOM 6140 C CA . TRP B 1 124 ? 26.788 80.555 -17.491 1.00 55.87 146 TRP B CA 1
ATOM 6141 C C . TRP B 1 124 ? 25.960 79.346 -17.893 1.00 53.22 146 TRP B C 1
ATOM 6142 O O . TRP B 1 124 ? 24.769 79.452 -18.193 1.00 62.33 146 TRP B O 1
ATOM 6163 N N . ASN B 1 125 ? 26.606 78.184 -17.878 1.00 60.05 147 ASN B N 1
ATOM 6164 C CA . ASN B 1 125 ? 25.961 76.911 -18.188 1.00 62.58 147 ASN B CA 1
ATOM 6165 C C . ASN B 1 125 ? 25.664 76.202 -16.872 1.00 60.16 147 ASN B C 1
ATOM 6166 O O . ASN B 1 125 ? 26.563 75.643 -16.239 1.00 58.79 147 ASN B O 1
ATOM 6177 N N . ALA B 1 126 ? 24.394 76.217 -16.468 1.00 57.80 148 ALA B N 1
ATOM 6178 C CA . ALA B 1 126 ? 24.003 75.626 -15.197 1.00 51.53 148 ALA B CA 1
ATOM 6179 C C . ALA B 1 126 ? 23.858 74.114 -15.268 1.00 54.86 148 ALA B C 1
ATOM 6180 O O . ALA B 1 126 ? 23.659 73.478 -14.227 1.00 58.98 148 ALA B O 1
ATOM 6187 N N . GLY B 1 127 ? 23.940 73.533 -16.461 1.00 59.24 149 GLY B N 1
ATOM 6188 C CA . GLY B 1 127 ? 24.031 72.095 -16.608 1.00 57.54 149 GLY B CA 1
ATOM 6189 C C . GLY B 1 127 ? 22.744 71.321 -16.417 1.00 58.17 149 GLY B C 1
ATOM 6190 O O . GLY B 1 127 ? 21.687 71.693 -16.935 1.00 56.04 149 GLY B O 1
ATOM 6194 N N . LYS B 1 128 ? 22.840 70.225 -15.668 1.00 55.25 150 LYS B N 1
ATOM 6195 C CA . LYS B 1 128 ? 21.726 69.299 -15.513 1.00 60.07 150 LYS B CA 1
ATOM 6196 C C . LYS B 1 128 ? 20.454 70.020 -15.079 1.00 57.93 150 LYS B C 1
ATOM 6197 O O . LYS B 1 128 ? 20.498 70.977 -14.304 1.00 61.40 150 LYS B O 1
ATOM 6216 N N . LEU B 1 129 ? 19.312 69.559 -15.600 1.00 60.81 151 LEU B N 1
ATOM 6217 C CA . LEU B 1 129 ? 18.019 70.012 -15.101 1.00 57.01 151 LEU B CA 1
ATOM 6218 C C . LEU B 1 129 ? 17.780 69.435 -13.713 1.00 61.80 151 LEU B C 1
ATOM 6219 O O . LEU B 1 129 ? 17.950 68.230 -13.496 1.00 64.81 151 LEU B O 1
ATOM 6235 N N . THR B 1 130 ? 17.365 70.290 -12.782 1.00 61.83 152 THR B N 1
ATOM 6236 C CA . THR B 1 130 ? 17.131 69.891 -11.403 1.00 59.07 152 THR B CA 1
ATOM 6237 C C . THR B 1 130 ? 15.655 69.737 -11.070 1.00 61.62 152 THR B C 1
ATOM 6238 O O . THR B 1 130 ? 15.328 69.174 -10.018 1.00 64.93 152 THR B O 1
ATOM 6249 N N . TYR B 1 131 ? 14.763 70.245 -11.921 1.00 62.23 153 TYR B N 1
ATOM 6250 C CA . TYR B 1 131 ? 13.322 70.121 -11.722 1.00 60.72 153 TYR B CA 1
ATOM 6251 C C . TYR B 1 131 ? 12.870 70.933 -10.517 1.00 53.17 153 TYR B C 1
ATOM 6252 O O . TYR B 1 131 ? 12.015 71.812 -10.658 1.00 65.68 153 TYR B O 1
ATOM 6270 N N . ILE B 1 132 ? 13.435 70.684 -9.339 1.00 55.44 154 ILE B N 1
ATOM 6271 C CA . ILE B 1 132 ? 13.097 71.499 -8.177 1.00 57.03 154 ILE B CA 1
ATOM 6272 C C . ILE B 1 132 ? 13.607 72.918 -8.397 1.00 56.06 154 ILE B C 1
ATOM 6273 O O . ILE B 1 132 ? 14.386 73.176 -9.322 1.00 51.60 154 ILE B O 1
ATOM 6289 N N . ASP B 1 133 ? 13.169 73.848 -7.554 1.00 59.84 155 ASP B N 1
ATOM 6290 C CA . ASP B 1 133 ? 13.519 75.252 -7.725 1.00 65.38 155 ASP B CA 1
ATOM 6291 C C . ASP B 1 133 ? 14.940 75.502 -7.236 1.00 58.69 155 ASP B C 1
ATOM 6292 O O . ASP B 1 133 ? 15.261 75.232 -6.073 1.00 59.81 155 ASP B O 1
ATOM 6301 N N . THR B 1 134 ? 15.790 76.012 -8.124 1.00 56.33 156 THR B N 1
ATOM 6302 C CA . THR B 1 134 ? 17.159 76.366 -7.776 1.00 68.68 156 THR B CA 1
ATOM 6303 C C . THR B 1 134 ? 17.421 77.824 -8.128 1.00 62.00 156 THR B C 1
ATOM 6304 O O . THR B 1 134 ? 17.187 78.253 -9.264 1.00 59.58 156 THR B O 1
ATOM 6315 N N . LYS B 1 135 ? 17.926 78.571 -7.163 1.00 56.60 157 LYS B N 1
ATOM 6316 C CA . LYS B 1 135 ? 18.253 79.971 -7.356 1.00 62.55 157 LYS B CA 1
ATOM 6317 C C . LYS B 1 135 ? 19.753 80.123 -7.566 1.00 55.56 157 LYS B C 1
ATOM 6318 O O . LYS B 1 135 ? 20.549 79.252 -7.208 1.00 50.66 157 LYS B O 1
ATOM 6337 N N . TYR B 1 136 ? 20.127 81.233 -8.188 1.00 62.15 158 TYR B N 1
ATOM 6338 C CA . TYR B 1 136 ? 21.519 81.553 -8.452 1.00 57.82 158 TYR B CA 1
ATOM 6339 C C . TYR B 1 136 ? 21.860 82.897 -7.827 1.00 54.32 158 TYR B C 1
ATOM 6340 O O . TYR B 1 136 ? 21.054 83.834 -7.858 1.00 55.23 158 TYR B O 1
ATOM 6358 N N . VAL B 1 137 ? 23.056 82.990 -7.261 1.00 46.83 159 VAL B N 1
ATOM 6359 C CA . VAL B 1 137 ? 23.540 84.228 -6.665 1.00 57.78 159 VAL B CA 1
ATOM 6360 C C . VAL B 1 137 ? 24.910 84.516 -7.260 1.00 52.37 159 VAL B C 1
ATOM 6361 O O . VAL B 1 137 ? 25.848 83.731 -7.081 1.00 58.40 159 VAL B O 1
ATOM 6374 N N . VAL B 1 138 ? 25.015 85.628 -7.982 1.00 57.92 160 VAL B N 1
ATOM 6375 C CA . VAL B 1 138 ? 26.243 86.014 -8.664 1.00 58.48 160 VAL B CA 1
ATOM 6376 C C . VAL B 1 138 ? 27.048 86.923 -7.748 1.00 58.21 160 VAL B C 1
ATOM 6377 O O . VAL B 1 138 ? 26.499 87.852 -7.147 1.00 59.96 160 VAL B O 1
ATOM 6390 N N . HIS B 1 139 ? 28.348 86.662 -7.647 1.00 62.98 161 HIS B N 1
ATOM 6391 C CA . HIS B 1 139 ? 29.271 87.505 -6.903 1.00 64.31 161 HIS B CA 1
ATOM 6392 C C . HIS B 1 139 ? 30.161 88.272 -7.874 1.00 59.15 161 HIS B C 1
ATOM 6393 O O . HIS B 1 139 ? 30.502 87.773 -8.951 1.00 53.45 161 HIS B O 1
ATOM 6407 N N . VAL B 1 140 ? 30.541 89.490 -7.480 1.00 65.51 162 VAL B N 1
ATOM 6408 C CA . VAL B 1 140 ? 31.420 90.320 -8.302 1.00 76.69 162 VAL B CA 1
ATOM 6409 C C . VAL B 1 140 ? 32.406 91.098 -7.432 1.00 79.26 162 VAL B C 1
ATOM 6410 O O . VAL B 1 140 ? 32.325 92.328 -7.323 1.00 73.02 162 VAL B O 1
ATOM 6423 N N . LYS B 1 141 ? 33.363 90.392 -6.830 1.00 83.46 163 LYS B N 1
ATOM 6424 C CA . LYS B 1 141 ? 34.377 91.046 -6.011 1.00 80.67 163 LYS B CA 1
ATOM 6425 C C . LYS B 1 141 ? 35.257 91.927 -6.889 1.00 72.77 163 LYS B C 1
ATOM 6426 O O . LYS B 1 141 ? 35.824 91.458 -7.882 1.00 72.00 163 LYS B O 1
ATOM 6430 N N . SER B 1 142 ? 35.349 93.205 -6.536 1.00 76.91 164 SER B N 1
ATOM 6431 C CA . SER B 1 142 ? 36.332 94.081 -7.152 1.00 84.07 164 SER B CA 1
ATOM 6432 C C . SER B 1 142 ? 37.737 93.621 -6.773 1.00 86.24 164 SER B C 1
ATOM 6433 O O . SER B 1 142 ? 37.942 92.915 -5.782 1.00 90.51 164 SER B O 1
ATOM 6441 N N . LEU B 1 143 ? 38.715 94.017 -7.584 1.00 82.08 165 LEU B N 1
ATOM 6442 C CA . LEU B 1 143 ? 40.101 93.709 -7.271 1.00 80.22 165 LEU B CA 1
ATOM 6443 C C . LEU B 1 143 ? 40.854 94.900 -6.703 1.00 85.34 165 LEU B C 1
ATOM 6444 O O . LEU B 1 143 ? 41.881 94.703 -6.048 1.00 84.25 165 LEU B O 1
ATOM 6460 N N . GLU B 1 144 ? 40.368 96.122 -6.927 1.00 89.63 166 GLU B N 1
ATOM 6461 C CA . GLU B 1 144 ? 40.935 97.286 -6.246 1.00 86.26 166 GLU B CA 1
ATOM 6462 C C . GLU B 1 144 ? 40.293 97.445 -4.869 1.00 91.95 166 GLU B C 1
ATOM 6463 O O . GLU B 1 144 ? 40.943 97.248 -3.838 1.00 85.67 166 GLU B O 1
ATOM 6467 N N . THR B 1 145 ? 38.998 97.779 -4.839 1.00 97.09 167 THR B N 1
ATOM 6468 C CA . THR B 1 145 ? 38.314 97.981 -3.564 1.00 90.85 167 THR B CA 1
ATOM 6469 C C . THR B 1 145 ? 38.134 96.671 -2.807 1.00 85.19 167 THR B C 1
ATOM 6470 O O . THR B 1 145 ? 38.064 96.676 -1.572 1.00 81.90 167 THR B O 1
ATOM 6481 N N . GLU B 1 146 ? 38.050 95.550 -3.527 1.00 94.26 168 GLU B N 1
ATOM 6482 C CA . GLU B 1 146 ? 37.744 94.237 -2.963 1.00 94.17 168 GLU B CA 1
ATOM 6483 C C . GLU B 1 146 ? 36.302 94.140 -2.466 1.00 89.53 168 GLU B C 1
ATOM 6484 O O . GLU B 1 146 ? 35.842 93.050 -2.109 1.00 75.47 168 GLU B O 1
ATOM 6496 N N . GLU B 1 147 ? 35.568 95.253 -2.471 1.00 89.80 169 GLU B N 1
ATOM 6497 C CA . GLU B 1 147 ? 34.186 95.251 -1.998 1.00 84.79 169 GLU B CA 1
ATOM 6498 C C . GLU B 1 147 ? 33.327 94.415 -2.942 1.00 84.58 169 GLU B C 1
ATOM 6499 O O . GLU B 1 147 ? 33.108 94.790 -4.098 1.00 86.19 169 GLU B O 1
ATOM 6511 N N . GLU B 1 148 ? 32.837 93.285 -2.441 1.00 89.63 170 GLU B N 1
ATOM 6512 C CA . GLU B 1 148 ? 32.146 92.276 -3.235 1.00 72.67 170 GLU B CA 1
ATOM 6513 C C . GLU B 1 148 ? 30.637 92.425 -3.076 1.00 74.90 170 GLU B C 1
ATOM 6514 O O . GLU B 1 148 ? 30.141 92.713 -1.981 1.00 72.83 170 GLU B O 1
ATOM 6526 N N . GLN B 1 149 ? 29.911 92.247 -4.181 1.00 70.40 171 GLN B N 1
ATOM 6527 C CA . GLN B 1 149 ? 28.460 92.372 -4.199 1.00 75.29 171 GLN B CA 1
ATOM 6528 C C . GLN B 1 149 ? 27.836 91.086 -4.732 1.00 62.04 171 GLN B C 1
ATOM 6529 O O . GLN B 1 149 ? 28.394 90.428 -5.615 1.00 56.28 171 GLN B O 1
ATOM 6543 N N . GLN B 1 150 ? 26.666 90.740 -4.194 1.00 64.65 172 GLN B N 1
ATOM 6544 C CA . GLN B 1 150 ? 25.955 89.516 -4.544 1.00 60.73 172 GLN B CA 1
ATOM 6545 C C . GLN B 1 150 ? 24.607 89.863 -5.157 1.00 54.35 172 GLN B C 1
ATOM 6546 O O . GLN B 1 150 ? 23.833 90.623 -4.567 1.00 52.65 172 GLN B O 1
ATOM 6560 N N . TYR B 1 151 ? 24.327 89.296 -6.332 1.00 54.28 173 TYR B N 1
ATOM 6561 C CA . TYR B 1 151 ? 23.077 89.519 -7.052 1.00 58.64 173 TYR B CA 1
ATOM 6562 C C . TYR B 1 151 ? 22.331 88.197 -7.173 1.00 58.66 173 TYR B C 1
ATOM 6563 O O . TYR B 1 151 ? 22.838 87.250 -7.786 1.00 56.80 173 TYR B O 1
ATOM 6581 N N . LEU B 1 152 ? 21.128 88.142 -6.605 1.00 57.54 174 LEU B N 1
ATOM 6582 C CA . LEU B 1 152 ? 20.281 86.960 -6.712 1.00 51.07 174 LEU B CA 1
ATOM 6583 C C . LEU B 1 152 ? 19.574 86.950 -8.062 1.00 50.93 174 LEU B C 1
ATOM 6584 O O . LEU B 1 152 ? 19.164 87.998 -8.570 1.00 51.70 174 LEU B O 1
ATOM 6600 N N . THR B 1 153 ? 19.437 85.761 -8.647 1.00 51.50 175 THR B N 1
ATOM 6601 C CA . THR B 1 153 ? 18.773 85.640 -9.939 1.00 50.05 175 THR B CA 1
ATOM 6602 C C . THR B 1 153 ? 18.345 84.198 -10.162 1.00 57.10 175 THR B C 1
ATOM 6603 O O . THR B 1 153 ? 18.921 83.261 -9.603 1.00 61.18 175 THR B O 1
ATOM 6614 N N . SER B 1 154 ? 17.327 84.038 -11.003 1.00 58.22 176 SER B N 1
ATOM 6615 C CA . SER B 1 154 ? 16.841 82.730 -11.404 1.00 57.02 176 SER B CA 1
ATOM 6616 C C . SER B 1 154 ? 17.234 82.361 -12.824 1.00 64.92 176 SER B C 1
ATOM 6617 O O . SER B 1 154 ? 17.015 81.214 -13.231 1.00 70.47 176 SER B O 1
ATOM 6625 N N . SER B 1 155 ? 17.789 83.302 -13.590 1.00 60.27 177 SER B N 1
ATOM 6626 C CA . SER B 1 155 ? 18.319 83.024 -14.921 1.00 61.96 177 SER B CA 1
ATOM 6627 C C . SER B 1 155 ? 19.699 83.660 -15.060 1.00 68.66 177 SER B C 1
ATOM 6628 O O . SER B 1 155 ? 20.498 83.616 -14.119 1.00 69.60 177 SER B O 1
ATOM 6636 N N . TYR B 1 156 ? 19.998 84.255 -16.216 1.00 67.38 178 TYR B N 1
ATOM 6637 C CA . TYR B 1 156 ? 21.224 85.038 -16.351 1.00 64.24 178 TYR B CA 1
ATOM 6638 C C . TYR B 1 156 ? 21.102 86.297 -15.494 1.00 70.51 178 TYR B C 1
ATOM 6639 O O . TYR B 1 156 ? 20.249 86.359 -14.602 1.00 66.62 178 TYR B O 1
ATOM 6657 N N . ILE B 1 157 ? 21.928 87.310 -15.754 1.00 69.60 179 ILE B N 1
ATOM 6658 C CA . ILE B 1 157 ? 21.926 88.526 -14.942 1.00 64.19 179 ILE B CA 1
ATOM 6659 C C . ILE B 1 157 ? 22.395 89.699 -15.796 1.00 67.92 179 ILE B C 1
ATOM 6660 O O . ILE B 1 157 ? 23.430 89.617 -16.466 1.00 71.04 179 ILE B O 1
ATOM 6676 N N . ASN B 1 158 ? 21.609 90.779 -15.799 1.00 78.74 180 ASN B N 1
ATOM 6677 C CA . ASN B 1 158 ? 22.033 92.076 -16.323 1.00 78.39 180 ASN B CA 1
ATOM 6678 C C . ASN B 1 158 ? 22.538 92.921 -15.156 1.00 73.53 180 ASN B C 1
ATOM 6679 O O . ASN B 1 158 ? 21.852 93.043 -14.136 1.00 79.82 180 ASN B O 1
ATOM 6689 N N . ILE B 1 159 ? 23.725 93.502 -15.300 1.00 75.42 181 ILE B N 1
ATOM 6690 C CA . ILE B 1 159 ? 24.317 94.337 -14.259 1.00 77.80 181 ILE B CA 1
ATOM 6691 C C . ILE B 1 159 ? 24.574 95.723 -14.830 1.00 74.82 181 ILE B C 1
ATOM 6692 O O . ILE B 1 159 ? 25.325 95.872 -15.802 1.00 77.87 181 ILE B O 1
ATOM 6708 N N . SER B 1 160 ? 23.974 96.737 -14.211 1.00 73.76 182 SER B N 1
ATOM 6709 C CA . SER B 1 160 ? 24.200 98.110 -14.640 1.00 79.25 182 SER B CA 1
ATOM 6710 C C . SER B 1 160 ? 25.684 98.437 -14.580 1.00 79.15 182 SER B C 1
ATOM 6711 O O . SER B 1 160 ? 26.349 98.188 -13.570 1.00 72.97 182 SER B O 1
ATOM 6719 N N . THR B 1 161 ? 26.205 98.984 -15.679 1.00 87.33 183 THR B N 1
ATOM 6720 C CA . THR B 1 161 ? 27.596 99.418 -15.695 1.00 75.03 183 THR B CA 1
ATOM 6721 C C . THR B 1 161 ? 27.857 100.452 -14.607 1.00 77.47 183 THR B C 1
ATOM 6722 O O . THR B 1 161 ? 28.949 100.481 -14.027 1.00 76.82 183 THR B O 1
ATOM 6733 N N . ASP B 1 162 ? 26.862 101.296 -14.312 1.00 83.65 184 ASP B N 1
ATOM 6734 C CA . ASP B 1 162 ? 26.972 102.238 -13.202 1.00 83.40 184 ASP B CA 1
ATOM 6735 C C . ASP B 1 162 ? 27.387 101.528 -11.919 1.00 81.60 184 ASP B C 1
ATOM 6736 O O . ASP B 1 162 ? 28.267 101.998 -11.190 1.00 86.24 184 ASP B O 1
ATOM 6745 N N . SER B 1 163 ? 26.754 100.389 -11.626 1.00 87.09 185 SER B N 1
ATOM 6746 C CA . SER B 1 163 ? 27.050 99.673 -10.389 1.00 83.96 185 SER B CA 1
ATOM 6747 C C . SER B 1 163 ? 28.549 99.501 -10.188 1.00 82.90 185 SER B C 1
ATOM 6748 O O . SER B 1 163 ? 29.048 99.602 -9.061 1.00 85.69 185 SER B O 1
ATOM 6756 N N . LEU B 1 164 ? 29.289 99.278 -11.269 1.00 85.71 186 LEU B N 1
ATOM 6757 C CA . LEU B 1 164 ? 30.699 98.920 -11.163 1.00 88.56 186 LEU B CA 1
ATOM 6758 C C . LEU B 1 164 ? 31.515 100.188 -10.945 1.00 99.77 186 LEU B C 1
ATOM 6759 O O . LEU B 1 164 ? 31.666 101.008 -11.858 1.00 94.43 186 LEU B O 1
ATOM 6775 N N . GLN B 1 165 ? 32.044 100.345 -9.732 1.00 96.33 187 GLN B N 1
ATOM 6776 C CA . GLN B 1 165 ? 32.828 101.515 -9.365 1.00 89.62 187 GLN B CA 1
ATOM 6777 C C . GLN B 1 165 ? 34.295 101.172 -9.131 1.00 87.12 187 GLN B C 1
ATOM 6778 O O . GLN B 1 165 ? 35.170 101.701 -9.823 1.00 88.57 187 GLN B O 1
ATOM 6792 N N . GLY B 1 166 ? 34.586 100.287 -8.177 1.00 87.20 188 GLY B N 1
ATOM 6793 C CA . GLY B 1 166 ? 35.951 100.016 -7.765 1.00 90.67 188 GLY B CA 1
ATOM 6794 C C . GLY B 1 166 ? 36.849 99.413 -8.827 1.00 82.67 188 GLY B C 1
ATOM 6795 O O . GLY B 1 166 ? 37.162 98.219 -8.783 1.00 83.07 188 GLY B O 1
ATOM 6799 N N . GLY B 1 167 ? 37.283 100.232 -9.778 1.00 90.31 189 GLY B N 1
ATOM 6800 C CA . GLY B 1 167 ? 38.250 99.798 -10.764 1.00 91.30 189 GLY B CA 1
ATOM 6801 C C . GLY B 1 167 ? 37.622 99.115 -11.957 1.00 84.30 189 GLY B C 1
ATOM 6802 O O . GLY B 1 167 ? 36.402 98.975 -12.083 1.00 88.84 189 GLY B O 1
ATOM 6806 N N . LYS B 1 168 ? 38.495 98.683 -12.868 1.00 75.62 190 LYS B N 1
ATOM 6807 C CA . LYS B 1 168 ? 38.062 97.980 -14.066 1.00 79.88 190 LYS B CA 1
ATOM 6808 C C . LYS B 1 168 ? 38.218 96.470 -13.969 1.00 80.19 190 LYS B C 1
ATOM 6809 O O . LYS B 1 168 ? 37.575 95.748 -14.740 1.00 82.25 190 LYS B O 1
ATOM 6828 N N . LYS B 1 169 ? 39.044 95.978 -13.053 1.00 74.20 191 LYS B N 1
ATOM 6829 C CA . LYS B 1 169 ? 39.295 94.550 -12.911 1.00 82.58 191 LYS B CA 1
ATOM 6830 C C . LYS B 1 169 ? 38.387 93.976 -11.831 1.00 85.94 191 LYS B C 1
ATOM 6831 O O . LYS B 1 169 ? 38.287 94.538 -10.734 1.00 86.93 191 LYS B O 1
ATOM 6850 N N . TYR B 1 170 ? 37.728 92.858 -12.148 1.00 88.47 192 TYR B N 1
ATOM 6851 C CA . TYR B 1 170 ? 36.720 92.267 -11.280 1.00 84.39 192 TYR B CA 1
ATOM 6852 C C . TYR B 1 170 ? 36.792 90.748 -11.348 1.00 77.01 192 TYR B C 1
ATOM 6853 O O . TYR B 1 170 ? 37.134 90.171 -12.384 1.00 73.05 192 TYR B O 1
ATOM 6871 N N . LEU B 1 171 ? 36.454 90.108 -10.231 1.00 73.21 193 LEU B N 1
ATOM 6872 C CA . LEU B 1 171 ? 36.275 88.664 -10.167 1.00 73.25 193 LEU B CA 1
ATOM 6873 C C . LEU B 1 171 ? 34.784 88.345 -10.123 1.00 78.03 193 LEU B C 1
ATOM 6874 O O . LEU B 1 171 ? 34.017 89.019 -9.431 1.00 68.48 193 LEU B O 1
ATOM 6890 N N . VAL B 1 172 ? 34.380 87.313 -10.860 1.00 77.90 194 VAL B N 1
ATOM 6891 C CA . VAL B 1 172 ? 32.973 86.954 -10.996 1.00 63.25 194 VAL B CA 1
ATOM 6892 C C . VAL B 1 172 ? 32.830 85.446 -10.864 1.00 62.99 194 VAL B C 1
ATOM 6893 O O . VAL B 1 172 ? 33.581 84.688 -11.485 1.00 67.12 194 VAL B O 1
ATOM 6906 N N . TRP B 1 173 ? 31.863 85.011 -10.061 1.00 61.71 195 TRP B N 1
ATOM 6907 C CA . TRP B 1 173 ? 31.547 83.595 -9.942 1.00 62.12 195 TRP B CA 1
ATOM 6908 C C . TRP B 1 173 ? 30.102 83.478 -9.483 1.00 58.37 195 TRP B C 1
ATOM 6909 O O . TRP B 1 173 ? 29.563 84.394 -8.859 1.00 65.67 195 TRP B O 1
ATOM 6930 N N . VAL B 1 174 ? 29.475 82.351 -9.809 1.00 55.95 196 VAL B N 1
ATOM 6931 C CA . VAL B 1 174 ? 28.054 82.150 -9.558 1.00 61.14 196 VAL B CA 1
ATOM 6932 C C . VAL B 1 174 ? 27.868 80.913 -8.692 1.00 55.14 196 VAL B C 1
ATOM 6933 O O . VAL B 1 174 ? 28.566 79.909 -8.869 1.00 56.30 196 VAL B O 1
ATOM 6946 N N . GLN B 1 175 ? 26.938 80.998 -7.743 1.00 54.41 197 GLN B N 1
ATOM 6947 C CA . GLN B 1 175 ? 26.532 79.855 -6.943 1.00 54.60 197 GLN B CA 1
ATOM 6948 C C . GLN B 1 175 ? 25.212 79.302 -7.462 1.00 56.59 197 GLN B C 1
ATOM 6949 O O . GLN B 1 175 ? 24.370 80.036 -7.987 1.00 59.79 197 GLN B O 1
ATOM 6963 N N . ALA B 1 176 ? 25.042 77.996 -7.298 1.00 62.69 198 ALA B N 1
ATOM 6964 C CA . ALA B 1 176 ? 23.788 77.305 -7.554 1.00 46.24 198 ALA B CA 1
ATOM 6965 C C . ALA B 1 176 ? 23.336 76.697 -6.238 1.00 46.37 198 ALA B C 1
ATOM 6966 O O . ALA B 1 176 ? 24.133 76.058 -5.543 1.00 47.79 198 ALA B O 1
ATOM 6973 N N . ALA B 1 177 ? 22.074 76.913 -5.887 1.00 42.16 199 ALA B N 1
ATOM 6974 C CA . ALA B 1 177 ? 21.535 76.402 -4.637 1.00 47.99 199 ALA B CA 1
ATOM 6975 C C . ALA B 1 177 ? 20.137 75.862 -4.881 1.00 49.94 199 ALA B C 1
ATOM 6976 O O . ALA B 1 177 ? 19.332 76.505 -5.561 1.00 53.33 199 ALA B O 1
ATOM 6983 N N . ASN B 1 178 ? 19.864 74.674 -4.347 1.00 49.07 200 ASN B N 1
ATOM 6984 C CA . ASN B 1 178 ? 18.506 74.153 -4.265 1.00 53.06 200 ASN B CA 1
ATOM 6985 C C . ASN B 1 178 ? 18.418 73.288 -3.012 1.00 49.18 200 ASN B C 1
ATOM 6986 O O . ASN B 1 178 ? 19.381 73.160 -2.252 1.00 49.62 200 ASN B O 1
ATOM 6997 N N . ALA B 1 179 ? 17.249 72.688 -2.792 1.00 54.78 201 ALA B N 1
ATOM 6998 C CA . ALA B 1 179 ? 17.035 71.939 -1.560 1.00 45.13 201 ALA B CA 1
ATOM 6999 C C . ALA B 1 179 ? 17.990 70.764 -1.411 1.00 41.89 201 ALA B C 1
ATOM 7000 O O . ALA B 1 179 ? 18.214 70.307 -0.284 1.00 47.74 201 ALA B O 1
ATOM 7007 N N . LEU B 1 180 ? 18.562 70.273 -2.514 1.00 45.28 202 LEU B N 1
ATOM 7008 C CA . LEU B 1 180 ? 19.386 69.070 -2.510 1.00 49.59 202 LEU B CA 1
ATOM 7009 C C . LEU B 1 180 ? 20.886 69.347 -2.552 1.00 47.99 202 LEU B C 1
ATOM 7010 O O . LEU B 1 180 ? 21.671 68.400 -2.439 1.00 53.26 202 LEU B O 1
ATOM 7026 N N . GLY B 1 181 ? 21.310 70.594 -2.716 1.00 48.50 203 GLY B N 1
ATOM 7027 C CA . GLY B 1 181 ? 22.729 70.890 -2.692 1.00 49.24 203 GLY B CA 1
ATOM 7028 C C . GLY B 1 181 ? 23.014 72.324 -3.090 1.00 45.53 203 GLY B C 1
ATOM 7029 O O . GLY B 1 181 ? 22.114 73.097 -3.427 1.00 45.34 203 GLY B O 1
ATOM 7033 N N . MET B 1 182 ? 24.304 72.661 -3.045 1.00 57.21 204 MET B N 1
ATOM 7034 C CA . MET B 1 182 ? 24.785 73.992 -3.396 1.00 50.60 204 MET B CA 1
ATOM 7035 C C . MET B 1 182 ? 26.158 73.872 -4.048 1.00 49.43 204 MET B C 1
ATOM 7036 O O . MET B 1 182 ? 26.980 73.060 -3.620 1.00 54.25 204 MET B O 1
ATOM 7050 N N . GLU B 1 183 ? 26.404 74.687 -5.076 1.00 53.97 205 GLU B N 1
ATOM 7051 C CA . GLU B 1 183 ? 27.645 74.609 -5.836 1.00 55.08 205 GLU B CA 1
ATOM 7052 C C . GLU B 1 183 ? 28.189 76.009 -6.094 1.00 54.50 205 GLU B C 1
ATOM 7053 O O . GLU B 1 183 ? 27.515 77.015 -5.861 1.00 65.49 205 GLU B O 1
ATOM 7065 N N . GLU B 1 184 ? 29.425 76.063 -6.596 1.00 60.45 206 GLU B N 1
ATOM 7066 C CA . GLU B 1 184 ? 30.115 77.323 -6.836 1.00 59.19 206 GLU B CA 1
ATOM 7067 C C . GLU B 1 184 ? 30.971 77.216 -8.089 1.00 57.39 206 GLU B C 1
ATOM 7068 O O . GLU B 1 184 ? 31.724 76.252 -8.245 1.00 61.03 206 GLU B O 1
ATOM 7080 N N . SER B 1 185 ? 30.868 78.213 -8.967 1.00 56.03 207 SER B N 1
ATOM 7081 C CA . SER B 1 185 ? 31.634 78.222 -10.201 1.00 55.22 207 SER B CA 1
ATOM 7082 C C . SER B 1 185 ? 33.083 78.636 -9.937 1.00 66.54 207 SER B C 1
ATOM 7083 O O . SER B 1 185 ? 33.431 79.151 -8.871 1.00 64.99 207 SER B O 1
ATOM 7091 N N . LYS B 1 186 ? 33.933 78.417 -10.937 1.00 67.78 208 LYS B N 1
ATOM 7092 C CA . LYS B 1 186 ? 35.298 78.925 -10.890 1.00 64.89 208 LYS B CA 1
ATOM 7093 C C . LYS B 1 186 ? 35.280 80.418 -11.198 1.00 63.73 208 LYS B C 1
ATOM 7094 O O . LYS B 1 186 ? 34.489 80.885 -12.024 1.00 60.31 208 LYS B O 1
ATOM 7098 N N . GLN B 1 187 ? 36.140 81.168 -10.508 1.00 66.33 209 GLN B N 1
ATOM 7099 C CA . GLN B 1 187 ? 36.146 82.620 -10.638 1.00 61.58 209 GLN B CA 1
ATOM 7100 C C . GLN B 1 187 ? 36.641 83.042 -12.016 1.00 63.59 209 GLN B C 1
ATOM 7101 O O . GLN B 1 187 ? 37.730 82.651 -12.449 1.00 65.86 209 GLN B O 1
ATOM 7115 N N . LEU B 1 188 ? 35.841 83.853 -12.696 1.00 69.43 210 LEU B N 1
ATOM 7116 C CA . LEU B 1 188 ? 36.220 84.460 -13.964 1.00 68.67 210 LEU B CA 1
ATOM 7117 C C . LEU B 1 188 ? 36.693 85.878 -13.682 1.00 71.16 210 LEU B C 1
ATOM 7118 O O . LEU B 1 188 ? 35.960 86.675 -13.084 1.00 75.61 210 LEU B O 1
ATOM 7134 N N . GLN B 1 189 ? 37.916 86.183 -14.098 1.00 80.14 211 GLN B N 1
ATOM 7135 C CA . GLN B 1 189 ? 38.473 87.520 -13.969 1.00 69.55 211 GLN B CA 1
ATOM 7136 C C . GLN B 1 189 ? 38.209 88.288 -15.255 1.00 65.73 211 GLN B C 1
ATOM 7137 O O . GLN B 1 189 ? 38.362 87.751 -16.356 1.00 68.07 211 GLN B O 1
ATOM 7151 N N . ILE B 1 190 ? 37.783 89.543 -15.112 1.00 62.23 212 ILE B N 1
ATOM 7152 C CA . ILE B 1 190 ? 37.377 90.343 -16.255 1.00 76.49 212 ILE B CA 1
ATOM 7153 C C . ILE B 1 190 ? 38.000 91.725 -16.172 1.00 75.27 212 ILE B C 1
ATOM 7154 O O . ILE B 1 190 ? 38.475 92.164 -15.124 1.00 77.41 212 ILE B O 1
ATOM 7170 N N . HIS B 1 191 ? 37.979 92.407 -17.312 1.00 70.46 213 HIS B N 1
ATOM 7171 C CA . HIS B 1 191 ? 38.353 93.809 -17.424 1.00 70.81 213 HIS B CA 1
ATOM 7172 C C . HIS B 1 191 ? 37.271 94.498 -18.239 1.00 71.11 213 HIS B C 1
ATOM 7173 O O . HIS B 1 191 ? 36.956 94.052 -19.348 1.00 84.03 213 HIS B O 1
ATOM 7187 N N . LEU B 1 192 ? 36.721 95.587 -17.710 1.00 67.14 214 LEU B N 1
ATOM 7188 C CA . LEU B 1 192 ? 35.563 96.219 -18.335 1.00 78.53 214 LEU B CA 1
ATOM 7189 C C . LEU B 1 192 ? 35.878 96.789 -19.718 1.00 75.94 214 LEU B C 1
ATOM 7190 O O . LEU B 1 192 ? 34.994 97.327 -20.387 1.00 69.23 214 LEU B O 1
ATOM 7206 N N . ASP B 1 193 ? 37.132 96.665 -20.157 1.00 74.82 215 ASP B N 1
ATOM 7207 C CA . ASP B 1 193 ? 37.522 97.107 -21.489 1.00 75.15 215 ASP B CA 1
ATOM 7208 C C . ASP B 1 193 ? 37.666 95.966 -22.488 1.00 82.66 215 ASP B C 1
ATOM 7209 O O . ASP B 1 193 ? 37.457 96.177 -23.688 1.00 86.40 215 ASP B O 1
ATOM 7218 N N . ASP B 1 194 ? 38.004 94.760 -22.027 1.00 75.70 216 ASP B N 1
ATOM 7219 C CA . ASP B 1 194 ? 38.138 93.619 -22.920 1.00 77.92 216 ASP B CA 1
ATOM 7220 C C . ASP B 1 194 ? 36.825 92.896 -23.180 1.00 76.38 216 ASP B C 1
ATOM 7221 O O . ASP B 1 194 ? 36.734 92.138 -24.152 1.00 79.47 216 ASP B O 1
ATOM 7230 N N . ILE B 1 195 ? 35.810 93.116 -22.342 1.00 70.70 217 ILE B N 1
ATOM 7231 C CA . ILE B 1 195 ? 34.583 92.338 -22.409 1.00 70.87 217 ILE B CA 1
ATOM 7232 C C . ILE B 1 195 ? 33.503 93.049 -23.207 1.00 72.53 217 ILE B C 1
ATOM 7233 O O . ILE B 1 195 ? 32.329 92.675 -23.125 1.00 71.27 217 ILE B O 1
ATOM 7249 N N . VAL B 1 196 ? 33.861 94.061 -23.969 1.00 75.01 218 VAL B N 1
ATOM 7250 C CA . VAL B 1 196 ? 32.875 94.796 -24.747 1.00 76.14 218 VAL B CA 1
ATOM 7251 C C . VAL B 1 196 ? 32.689 94.097 -26.086 1.00 75.31 218 VAL B C 1
ATOM 7252 O O . VAL B 1 196 ? 33.619 93.503 -26.649 1.00 61.34 218 VAL B O 1
ATOM 7265 N N . ILE B 1 197 ? 31.458 94.148 -26.586 1.00 73.98 219 ILE B N 1
ATOM 7266 C CA . ILE B 1 197 ? 31.097 93.562 -27.876 1.00 76.64 219 ILE B CA 1
ATOM 7267 C C . ILE B 1 197 ? 30.395 94.641 -28.694 1.00 78.95 219 ILE B C 1
ATOM 7268 O O . ILE B 1 197 ? 29.438 95.260 -28.206 1.00 74.82 219 ILE B O 1
ATOM 7284 N N . PRO B 1 198 ? 30.824 94.904 -29.928 1.00 82.40 220 PRO B N 1
ATOM 7285 C CA . PRO B 1 198 ? 30.232 96.007 -30.690 1.00 80.35 220 PRO B CA 1
ATOM 7286 C C . PRO B 1 198 ? 28.813 95.699 -31.134 1.00 77.04 220 PRO B C 1
ATOM 7287 O O . PRO B 1 198 ? 28.369 94.550 -31.156 1.00 78.85 220 PRO B O 1
ATOM 7298 N N . SER B 1 199 ? 28.095 96.766 -31.488 1.00 85.74 221 SER B N 1
ATOM 7299 C CA . SER B 1 199 ? 26.752 96.615 -32.031 1.00 84.47 221 SER B CA 1
ATOM 7300 C C . SER B 1 199 ? 26.777 95.636 -33.196 1.00 76.27 221 SER B C 1
ATOM 7301 O O . SER B 1 199 ? 27.783 95.497 -33.897 1.00 77.47 221 SER B O 1
ATOM 7309 N N . ALA B 1 200 ? 25.654 94.954 -33.396 1.00 74.14 222 ALA B N 1
ATOM 7310 C CA . ALA B 1 200 ? 25.616 93.830 -34.318 1.00 72.72 222 ALA B CA 1
ATOM 7311 C C . ALA B 1 200 ? 26.009 94.251 -35.730 1.00 79.69 222 ALA B C 1
ATOM 7312 O O . ALA B 1 200 ? 25.765 95.381 -36.165 1.00 80.48 222 ALA B O 1
ATOM 7319 N N . ALA B 1 201 ? 26.653 93.323 -36.432 1.00 80.44 223 ALA B N 1
ATOM 7320 C CA . ALA B 1 201 ? 26.876 93.401 -37.866 1.00 82.03 223 ALA B CA 1
ATOM 7321 C C . ALA B 1 201 ? 25.949 92.407 -38.555 1.00 77.61 223 ALA B C 1
ATOM 7322 O O . ALA B 1 201 ? 25.559 91.390 -37.973 1.00 76.96 223 ALA B O 1
ATOM 7329 N N . VAL B 1 202 ? 25.590 92.708 -39.800 1.00 77.24 224 VAL B N 1
ATOM 7330 C CA . VAL B 1 202 ? 24.618 91.896 -40.516 1.00 81.31 224 VAL B CA 1
ATOM 7331 C C . VAL B 1 202 ? 24.812 92.107 -42.007 1.00 86.17 224 VAL B C 1
ATOM 7332 O O . VAL B 1 202 ? 25.179 93.197 -42.454 1.00 85.36 224 VAL B O 1
ATOM 7345 N N . ILE B 1 203 ? 24.572 91.053 -42.775 1.00 80.46 225 ILE B N 1
ATOM 7346 C CA . ILE B 1 203 ? 24.511 91.135 -44.228 1.00 83.29 225 ILE B CA 1
ATOM 7347 C C . ILE B 1 203 ? 23.079 91.463 -44.623 1.00 91.47 225 ILE B C 1
ATOM 7348 O O . ILE B 1 203 ? 22.124 90.896 -44.077 1.00 87.53 225 ILE B O 1
ATOM 7364 N N . SER B 1 204 ? 22.924 92.388 -45.572 1.00 92.01 226 SER B N 1
ATOM 7365 C CA . SER B 1 204 ? 21.610 92.805 -46.050 1.00 84.50 226 SER B CA 1
ATOM 7366 C C . SER B 1 204 ? 21.416 92.409 -47.509 1.00 86.46 226 SER B C 1
ATOM 7367 O O . SER B 1 204 ? 20.619 91.514 -47.800 1.00 94.37 226 SER B O 1
ATOM 7375 N N . ARG B 1 205 ? 22.128 93.041 -48.437 1.00 104.59 227 ARG B N 1
ATOM 7376 C CA . ARG B 1 205 ? 21.988 92.785 -49.863 1.00 103.19 227 ARG B CA 1
ATOM 7377 C C . ARG B 1 205 ? 23.172 91.967 -50.368 1.00 99.76 227 ARG B C 1
ATOM 7378 O O . ARG B 1 205 ? 24.093 91.621 -49.622 1.00 88.50 227 ARG B O 1
ATOM 7382 N N . ALA B 1 206 ? 23.139 91.662 -51.663 1.00 107.44 228 ALA B N 1
ATOM 7383 C CA . ALA B 1 206 ? 24.209 90.907 -52.301 1.00 110.04 228 ALA B CA 1
ATOM 7384 C C . ALA B 1 206 ? 24.067 90.966 -53.816 1.00 106.77 228 ALA B C 1
ATOM 7385 O O . ALA B 1 206 ? 23.502 90.056 -54.432 1.00 104.37 228 ALA B O 1
ATOM 7392 N N . GLU B 1 207 ? 24.571 92.036 -54.422 1.00 112.21 229 GLU B N 1
ATOM 7393 C CA . GLU B 1 207 ? 24.514 92.184 -55.867 1.00 117.55 229 GLU B CA 1
ATOM 7394 C C . GLU B 1 207 ? 25.630 91.388 -56.527 1.00 117.16 229 GLU B C 1
ATOM 7395 O O . GLU B 1 207 ? 26.691 91.157 -55.942 1.00 113.34 229 GLU B O 1
ATOM 7407 N N . THR B 1 208 ? 25.377 90.963 -57.759 1.00 127.10 230 THR B N 1
ATOM 7408 C CA . THR B 1 208 ? 26.371 90.271 -58.577 1.00 126.27 230 THR B CA 1
ATOM 7409 C C . THR B 1 208 ? 26.533 91.095 -59.857 1.00 121.70 230 THR B C 1
ATOM 7410 O O . THR B 1 208 ? 25.668 91.087 -60.739 1.00 119.70 230 THR B O 1
ATOM 7421 N N . ILE B 1 209 ? 27.618 91.858 -59.928 1.00 116.78 231 ILE B N 1
ATOM 7422 C CA . ILE B 1 209 ? 27.951 92.636 -61.116 1.00 115.43 231 ILE B CA 1
ATOM 7423 C C . ILE B 1 209 ? 28.749 91.742 -62.056 1.00 124.04 231 ILE B C 1
ATOM 7424 O O . ILE B 1 209 ? 29.723 91.100 -61.643 1.00 125.73 231 ILE B O 1
ATOM 7440 N N . ASN B 1 210 ? 28.333 91.687 -63.320 1.00 114.10 232 ASN B N 1
ATOM 7441 C CA . ASN B 1 210 ? 28.867 90.712 -64.261 1.00 113.88 232 ASN B CA 1
ATOM 7442 C C . ASN B 1 210 ? 30.094 91.262 -64.976 1.00 121.15 232 ASN B C 1
ATOM 7443 O O . ASN B 1 210 ? 30.068 92.378 -65.507 1.00 121.53 232 ASN B O 1
ATOM 7453 N N . ALA B 1 211 ? 31.163 90.469 -64.990 1.00 127.37 233 ALA B N 1
ATOM 7454 C CA . ALA B 1 211 ? 32.372 90.791 -65.733 1.00 127.11 233 ALA B CA 1
ATOM 7455 C C . ALA B 1 211 ? 32.968 89.486 -66.248 1.00 127.22 233 ALA B C 1
ATOM 7456 O O . ALA B 1 211 ? 32.448 88.398 -65.983 1.00 123.59 233 ALA B O 1
ATOM 7463 N N . THR B 1 212 ? 34.066 89.600 -66.998 1.00 134.79 234 THR B N 1
ATOM 7464 C CA . THR B 1 212 ? 34.783 88.399 -67.417 1.00 136.25 234 THR B CA 1
ATOM 7465 C C . THR B 1 212 ? 35.245 87.593 -66.207 1.00 139.32 234 THR B C 1
ATOM 7466 O O . THR B 1 212 ? 35.371 86.366 -66.289 1.00 135.44 234 THR B O 1
ATOM 7477 N N . VAL B 1 213 ? 35.499 88.262 -65.085 1.00 142.27 235 VAL B N 1
ATOM 7478 C CA . VAL B 1 213 ? 35.710 87.602 -63.797 1.00 140.71 235 VAL B CA 1
ATOM 7479 C C . VAL B 1 213 ? 34.598 88.083 -62.867 1.00 142.68 235 VAL B C 1
ATOM 7480 O O . VAL B 1 213 ? 34.761 89.100 -62.176 1.00 138.42 235 VAL B O 1
ATOM 7493 N N . PRO B 1 214 ? 33.457 87.394 -62.815 1.00 139.87 236 PRO B N 1
ATOM 7494 C CA . PRO B 1 214 ? 32.272 87.983 -62.170 1.00 129.70 236 PRO B CA 1
ATOM 7495 C C . PRO B 1 214 ? 32.529 88.353 -60.715 1.00 124.71 236 PRO B C 1
ATOM 7496 O O . PRO B 1 214 ? 33.036 87.549 -59.928 1.00 118.58 236 PRO B O 1
ATOM 7507 N N . LYS B 1 215 ? 32.177 89.591 -60.368 1.00 142.84 237 LYS B N 1
ATOM 7508 C CA . LYS B 1 215 ? 32.288 90.104 -59.010 1.00 137.87 237 LYS B CA 1
ATOM 7509 C C . LYS B 1 215 ? 30.937 90.021 -58.316 1.00 122.48 237 LYS B C 1
ATOM 7510 O O . LYS B 1 215 ? 29.894 90.258 -58.932 1.00 124.70 237 LYS B O 1
ATOM 7514 N N . THR B 1 216 ? 30.962 89.686 -57.029 1.00 123.03 238 THR B N 1
ATOM 7515 C CA . THR B 1 216 ? 29.754 89.574 -56.216 1.00 127.28 238 THR B CA 1
ATOM 7516 C C . THR B 1 216 ? 29.943 90.463 -54.991 1.00 122.64 238 THR B C 1
ATOM 7517 O O . THR B 1 216 ? 30.811 90.195 -54.154 1.00 118.45 238 THR B O 1
ATOM 7528 N N . ILE B 1 217 ? 29.141 91.519 -54.892 1.00 121.39 239 ILE B N 1
ATOM 7529 C CA . ILE B 1 217 ? 29.302 92.544 -53.865 1.00 122.52 239 ILE B CA 1
ATOM 7530 C C . ILE B 1 217 ? 28.373 92.216 -52.704 1.00 117.44 239 ILE B C 1
ATOM 7531 O O . ILE B 1 217 ? 27.154 92.108 -52.883 1.00 110.81 239 ILE B O 1
ATOM 7547 N N . ILE B 1 218 ? 28.947 92.065 -51.513 1.00 109.74 240 ILE B N 1
ATOM 7548 C CA . ILE B 1 218 ? 28.193 91.760 -50.302 1.00 104.27 240 ILE B CA 1
ATOM 7549 C C . ILE B 1 218 ? 28.027 93.053 -49.516 1.00 99.44 240 ILE B C 1
ATOM 7550 O O . ILE B 1 218 ? 29.019 93.670 -49.110 1.00 100.48 240 ILE B O 1
ATOM 7566 N N . TYR B 1 219 ? 26.780 93.467 -49.303 1.00 99.23 241 TYR B N 1
ATOM 7567 C CA . TYR B 1 219 ? 26.484 94.653 -48.508 1.00 96.58 241 TYR B CA 1
ATOM 7568 C C . TYR B 1 219 ? 26.204 94.232 -47.069 1.00 91.73 241 TYR B C 1
ATOM 7569 O O . TYR B 1 219 ? 25.288 93.442 -46.813 1.00 85.34 241 TYR B O 1
ATOM 7587 N N . TRP B 1 220 ? 26.994 94.761 -46.139 1.00 87.42 242 TRP B N 1
ATOM 7588 C CA . TRP B 1 220 ? 26.802 94.521 -44.716 1.00 83.18 242 TRP B CA 1
ATOM 7589 C C . TRP B 1 220 ? 27.185 95.795 -43.975 1.00 85.49 242 TRP B C 1
ATOM 7590 O O . TRP B 1 220 ? 27.808 96.698 -44.538 1.00 88.19 242 TRP B O 1
ATOM 7611 N N . ASP B 1 221 ? 26.801 95.867 -42.704 1.00 85.99 243 ASP B N 1
ATOM 7612 C CA . ASP B 1 221 ? 27.086 97.066 -41.928 1.00 85.27 243 ASP B CA 1
ATOM 7613 C C . ASP B 1 221 ? 26.755 96.817 -40.464 1.00 84.46 243 ASP B C 1
ATOM 7614 O O . ASP B 1 221 ? 26.030 95.880 -40.119 1.00 77.04 243 ASP B O 1
ATOM 7623 N N . SER B 1 222 ? 27.318 97.669 -39.608 1.00 85.41 244 SER B N 1
ATOM 7624 C CA . SER B 1 222 ? 27.058 97.664 -38.175 1.00 82.28 244 SER B CA 1
ATOM 7625 C C . SER B 1 222 ? 27.011 99.107 -37.693 1.00 81.31 244 SER B C 1
ATOM 7626 O O . SER B 1 222 ? 27.730 99.967 -38.206 1.00 82.60 244 SER B O 1
ATOM 7634 N N . GLN B 1 223 ? 26.147 99.373 -36.708 1.00 81.29 245 GLN B N 1
ATOM 7635 C CA . GLN B 1 223 ? 26.018 100.720 -36.159 1.00 85.07 245 GLN B CA 1
ATOM 7636 C C . GLN B 1 223 ? 27.089 101.043 -35.131 1.00 82.44 245 GLN B C 1
ATOM 7637 O O . GLN B 1 223 ? 27.119 102.167 -34.619 1.00 82.00 245 GLN B O 1
ATOM 7651 N N . THR B 1 224 ? 27.938 100.075 -34.805 1.00 79.44 246 THR B N 1
ATOM 7652 C CA . THR B 1 224 ? 28.965 100.265 -33.795 1.00 74.58 246 THR B CA 1
ATOM 7653 C C . THR B 1 224 ? 29.685 101.591 -33.984 1.00 79.76 246 THR B C 1
ATOM 7654 O O . THR B 1 224 ? 29.990 102.000 -35.108 1.00 81.94 246 THR B O 1
ATOM 7665 N N . THR B 1 225 ? 29.936 102.270 -32.867 1.00 89.55 247 THR B N 1
ATOM 7666 C CA . THR B 1 225 ? 30.803 103.437 -32.822 1.00 88.16 247 THR B CA 1
ATOM 7667 C C . THR B 1 225 ? 32.193 103.082 -32.313 1.00 83.41 247 THR B C 1
ATOM 7668 O O . THR B 1 225 ? 32.994 103.981 -32.037 1.00 86.88 247 THR B O 1
ATOM 7679 N N . ILE B 1 226 ? 32.495 101.794 -32.182 1.00 82.16 248 ILE B N 1
ATOM 7680 C CA . ILE B 1 226 ? 33.810 101.370 -31.720 1.00 95.16 248 ILE B CA 1
ATOM 7681 C C . ILE B 1 226 ? 34.842 101.790 -32.763 1.00 93.33 248 ILE B C 1
ATOM 7682 O O . ILE B 1 226 ? 34.820 101.320 -33.906 1.00 88.60 248 ILE B O 1
ATOM 7698 N N . GLU B 1 227 ? 35.744 102.693 -32.370 1.00 91.72 249 GLU B N 1
ATOM 7699 C CA . GLU B 1 227 ? 36.736 103.222 -33.300 1.00 92.19 249 GLU B CA 1
ATOM 7700 C C . GLU B 1 227 ? 37.481 102.111 -34.037 1.00 94.40 249 GLU B C 1
ATOM 7701 O O . GLU B 1 227 ? 37.677 102.190 -35.256 1.00 94.09 249 GLU B O 1
ATOM 7713 N N . LYS B 1 228 ? 37.896 101.065 -33.321 1.00 91.46 250 LYS B N 1
ATOM 7714 C CA . LYS B 1 228 ? 38.717 99.993 -33.881 1.00 87.82 250 LYS B CA 1
ATOM 7715 C C . LYS B 1 228 ? 37.960 98.676 -33.782 1.00 89.46 250 LYS B C 1
ATOM 7716 O O . LYS B 1 228 ? 37.823 98.115 -32.689 1.00 95.20 250 LYS B O 1
ATOM 7735 N N . VAL B 1 229 ? 37.490 98.175 -34.923 1.00 92.94 251 VAL B N 1
ATOM 7736 C CA . VAL B 1 229 ? 36.775 96.907 -34.996 1.00 87.31 251 VAL B CA 1
ATOM 7737 C C . VAL B 1 229 ? 37.535 95.964 -35.918 1.00 83.83 251 VAL B C 1
ATOM 7738 O O . VAL B 1 229 ? 38.242 96.393 -36.836 1.00 94.89 251 VAL B O 1
ATOM 7751 N N . SER B 1 230 ? 37.385 94.666 -35.663 1.00 84.73 252 SER B N 1
ATOM 7752 C CA . SER B 1 230 ? 37.984 93.611 -36.472 1.00 92.53 252 SER B CA 1
ATOM 7753 C C . SER B 1 230 ? 36.903 92.591 -36.803 1.00 87.86 252 SER B C 1
ATOM 7754 O O . SER B 1 230 ? 36.218 92.100 -35.901 1.00 85.53 252 SER B O 1
ATOM 7762 N N . CYS B 1 231 ? 36.751 92.274 -38.087 1.00 89.84 253 CYS B N 1
ATOM 7763 C CA . CYS B 1 231 ? 35.646 91.446 -38.550 1.00 86.79 253 CYS B CA 1
ATOM 7764 C C . CYS B 1 231 ? 36.160 90.254 -39.343 1.00 82.68 253 CYS B C 1
ATOM 7765 O O . CYS B 1 231 ? 37.312 90.215 -39.779 1.00 90.44 253 CYS B O 1
ATOM 7772 N N . GLU B 1 232 ? 35.277 89.271 -39.514 1.00 88.91 254 GLU B N 1
ATOM 7773 C CA . GLU B 1 232 ? 35.608 88.029 -40.207 1.00 94.12 254 GLU B CA 1
ATOM 7774 C C . GLU B 1 232 ? 34.368 87.532 -40.931 1.00 91.23 254 GLU B C 1
ATOM 7775 O O . GLU B 1 232 ? 33.370 87.197 -40.287 1.00 88.24 254 GLU B O 1
ATOM 7787 N N . MET B 1 233 ? 34.432 87.473 -42.258 1.00 94.56 255 MET B N 1
ATOM 7788 C CA . MET B 1 233 ? 33.324 87.008 -43.085 1.00 99.12 255 MET B CA 1
ATOM 7789 C C . MET B 1 233 ? 33.691 85.657 -43.680 1.00 101.64 255 MET B C 1
ATOM 7790 O O . MET B 1 233 ? 34.727 85.526 -44.342 1.00 102.54 255 MET B O 1
ATOM 7804 N N . ARG B 1 234 ? 32.847 84.659 -43.442 1.00 101.44 256 ARG B N 1
ATOM 7805 C CA . ARG B 1 234 ? 33.044 83.329 -43.990 1.00 99.40 256 ARG B CA 1
ATOM 7806 C C . ARG B 1 234 ? 32.013 83.045 -45.073 1.00 104.58 256 ARG B C 1
ATOM 7807 O O . ARG B 1 234 ? 30.930 83.636 -45.106 1.00 104.00 256 ARG B O 1
ATOM 7828 N N . TYR B 1 235 ? 32.367 82.118 -45.959 1.00 105.41 257 TYR B N 1
ATOM 7829 C CA . TYR B 1 235 ? 31.528 81.793 -47.104 1.00 106.64 257 TYR B CA 1
ATOM 7830 C C . TYR B 1 235 ? 31.856 80.379 -47.556 1.00 113.50 257 TYR B C 1
ATOM 7831 O O . TYR B 1 235 ? 33.001 79.934 -47.461 1.00 113.33 257 TYR B O 1
ATOM 7849 N N . LYS B 1 236 ? 30.835 79.677 -48.048 1.00 113.97 258 LYS B N 1
ATOM 7850 C CA . LYS B 1 236 ? 30.997 78.299 -48.492 1.00 115.59 258 LYS B CA 1
ATOM 7851 C C . LYS B 1 236 ? 29.846 77.952 -49.427 1.00 121.55 258 LYS B C 1
ATOM 7852 O O . LYS B 1 236 ? 28.791 78.591 -49.403 1.00 109.83 258 LYS B O 1
ATOM 7856 N N . ALA B 1 237 ? 30.075 76.950 -50.275 1.00 122.70 259 ALA B N 1
ATOM 7857 C CA . ALA B 1 237 ? 29.001 76.421 -51.105 1.00 109.65 259 ALA B CA 1
ATOM 7858 C C . ALA B 1 237 ? 27.983 75.708 -50.225 1.00 117.07 259 ALA B C 1
ATOM 7859 O O . ALA B 1 237 ? 28.344 75.027 -49.260 1.00 130.87 259 ALA B O 1
ATOM 7866 N N . THR B 1 238 ? 26.699 75.882 -50.550 1.00 112.95 260 THR B N 1
ATOM 7867 C CA . THR B 1 238 ? 25.655 75.197 -49.795 1.00 117.56 260 THR B CA 1
ATOM 7868 C C . THR B 1 238 ? 25.955 73.709 -49.683 1.00 121.31 260 THR B C 1
ATOM 7869 O O . THR B 1 238 ? 25.629 73.081 -48.669 1.00 120.17 260 THR B O 1
ATOM 7880 N N . THR B 1 239 ? 26.585 73.137 -50.707 1.00 114.10 261 THR B N 1
ATOM 7881 C CA . THR B 1 239 ? 27.005 71.739 -50.693 1.00 115.55 261 THR B CA 1
ATOM 7882 C C . THR B 1 239 ? 28.513 71.665 -50.444 1.00 114.98 261 THR B C 1
ATOM 7883 O O . THR B 1 239 ? 29.312 71.312 -51.314 1.00 114.87 261 THR B O 1
ATOM 7894 N N . ASN B 1 240 ? 28.896 72.015 -49.216 1.00 115.06 262 ASN B N 1
ATOM 7895 C CA . ASN B 1 240 ? 30.303 72.020 -48.830 1.00 120.76 262 ASN B CA 1
ATOM 7896 C C . ASN B 1 240 ? 30.397 71.891 -47.317 1.00 117.20 262 ASN B C 1
ATOM 7897 O O . ASN B 1 240 ? 29.705 72.609 -46.589 1.00 113.78 262 ASN B O 1
ATOM 7908 N N . GLN B 1 241 ? 31.251 70.977 -46.851 1.00 121.29 263 GLN B N 1
ATOM 7909 C CA . GLN B 1 241 ? 31.490 70.763 -45.432 1.00 121.15 263 GLN B CA 1
ATOM 7910 C C . GLN B 1 241 ? 32.711 71.538 -44.940 1.00 129.90 263 GLN B C 1
ATOM 7911 O O . GLN B 1 241 ? 33.441 71.067 -44.060 1.00 127.90 263 GLN B O 1
ATOM 7915 N N . THR B 1 242 ? 32.944 72.718 -45.503 1.00 129.53 264 THR B N 1
ATOM 7916 C CA . THR B 1 242 ? 34.087 73.542 -45.138 1.00 119.21 264 THR B CA 1
ATOM 7917 C C . THR B 1 242 ? 33.676 75.000 -45.273 1.00 118.11 264 THR B C 1
ATOM 7918 O O . THR B 1 242 ? 32.712 75.329 -45.970 1.00 120.83 264 THR B O 1
ATOM 7929 N N . TRP B 1 243 ? 34.416 75.872 -44.594 1.00 116.11 265 TRP B N 1
ATOM 7930 C CA . TRP B 1 243 ? 34.144 77.300 -44.612 1.00 117.81 265 TRP B CA 1
ATOM 7931 C C . TRP B 1 243 ? 35.407 78.065 -44.982 1.00 113.30 265 TRP B C 1
ATOM 7932 O O . TRP B 1 243 ? 36.501 77.741 -44.512 1.00 114.28 265 TRP B O 1
ATOM 7953 N N . ASN B 1 244 ? 35.244 79.075 -45.829 1.00 114.91 266 ASN B N 1
ATOM 7954 C CA . ASN B 1 244 ? 36.278 80.062 -46.092 1.00 113.61 266 ASN B CA 1
ATOM 7955 C C . ASN B 1 244 ? 36.147 81.214 -45.097 1.00 117.64 266 ASN B C 1
ATOM 7956 O O . ASN B 1 244 ? 35.173 81.302 -44.350 1.00 116.95 266 ASN B O 1
ATOM 7967 N N . VAL B 1 245 ? 37.138 82.104 -45.085 1.00 114.54 267 VAL B N 1
ATOM 7968 C CA . VAL B 1 245 ? 37.134 83.236 -44.158 1.00 110.11 267 VAL B CA 1
ATOM 7969 C C . VAL B 1 245 ? 37.938 84.377 -44.766 1.00 106.31 267 VAL B C 1
ATOM 7970 O O . VAL B 1 245 ? 38.963 84.147 -45.413 1.00 110.02 267 VAL B O 1
ATOM 7983 N N . LYS B 1 246 ? 37.490 85.606 -44.509 1.00 98.23 268 LYS B N 1
ATOM 7984 C CA . LYS B 1 246 ? 38.172 86.825 -44.938 1.00 104.24 268 LYS B CA 1
ATOM 7985 C C . LYS B 1 246 ? 38.299 87.740 -43.725 1.00 103.64 268 LYS B C 1
ATOM 7986 O O . LYS B 1 246 ? 37.298 88.291 -43.254 1.00 105.88 268 LYS B O 1
ATOM 8005 N N . GLU B 1 247 ? 39.525 87.900 -43.222 1.00 105.65 269 GLU B N 1
ATOM 8006 C CA . GLU B 1 247 ? 39.783 88.645 -41.987 1.00 105.02 269 GLU B CA 1
ATOM 8007 C C . GLU B 1 247 ? 40.002 90.116 -42.327 1.00 98.08 269 GLU B C 1
ATOM 8008 O O . GLU B 1 247 ? 41.072 90.504 -42.803 1.00 100.81 269 GLU B O 1
ATOM 8020 N N . PHE B 1 248 ? 38.987 90.945 -42.070 1.00 107.56 270 PHE B N 1
ATOM 8021 C CA . PHE B 1 248 ? 39.083 92.372 -42.319 1.00 107.84 270 PHE B CA 1
ATOM 8022 C C . PHE B 1 248 ? 39.574 93.114 -41.075 1.00 109.22 270 PHE B C 1
ATOM 8023 O O . PHE B 1 248 ? 39.854 92.531 -40.024 1.00 107.16 270 PHE B O 1
ATOM 8040 N N . ASP B 1 249 ? 39.661 94.434 -41.211 1.00 98.33 271 ASP B N 1
ATOM 8041 C CA . ASP B 1 249 ? 39.875 95.364 -40.101 1.00 98.05 271 ASP B CA 1
ATOM 8042 C C . ASP B 1 249 ? 39.127 96.633 -40.515 1.00 100.68 271 ASP B C 1
ATOM 8043 O O . ASP B 1 249 ? 39.657 97.465 -41.255 1.00 103.33 271 ASP B O 1
ATOM 8052 N N . THR B 1 250 ? 37.888 96.752 -40.056 1.00 104.55 272 THR B N 1
ATOM 8053 C CA . THR B 1 250 ? 36.939 97.662 -40.676 1.00 102.24 272 THR B CA 1
ATOM 8054 C C . THR B 1 250 ? 36.785 98.954 -39.884 1.00 93.96 272 THR B C 1
ATOM 8055 O O . THR B 1 250 ? 37.193 99.075 -38.727 1.00 80.10 272 THR B O 1
ATOM 8066 N N . ASN B 1 251 ? 36.176 99.930 -40.556 1.00 93.20 273 ASN B N 1
ATOM 8067 C CA . ASN B 1 251 ? 35.791 101.219 -39.987 1.00 93.08 273 ASN B CA 1
ATOM 8068 C C . ASN B 1 251 ? 34.343 101.439 -40.405 1.00 94.11 273 ASN B C 1
ATOM 8069 O O . ASN B 1 251 ? 34.068 101.696 -41.582 1.00 95.64 273 ASN B O 1
ATOM 8080 N N . PHE B 1 252 ? 33.416 101.302 -39.461 1.00 98.77 274 PHE B N 1
ATOM 8081 C CA . PHE B 1 252 ? 31.990 101.381 -39.775 1.00 97.04 274 PHE B CA 1
ATOM 8082 C C . PHE B 1 252 ? 31.474 102.811 -39.852 1.00 100.33 274 PHE B C 1
ATOM 8083 O O . PHE B 1 252 ? 30.390 103.119 -39.348 1.00 99.15 274 PHE B O 1
ATOM 8100 N N . THR B 1 253 ? 32.240 103.702 -40.481 1.00 103.89 275 THR B N 1
ATOM 8101 C CA . THR B 1 253 ? 31.742 105.045 -40.752 1.00 102.90 275 THR B CA 1
ATOM 8102 C C . THR B 1 253 ? 30.654 105.017 -41.816 1.00 97.81 275 THR B C 1
ATOM 8103 O O . THR B 1 253 ? 29.702 105.804 -41.752 1.00 95.46 275 THR B O 1
ATOM 8114 N N . TYR B 1 254 ? 30.771 104.114 -42.786 1.00 96.02 276 TYR B N 1
ATOM 8115 C CA . TYR B 1 254 ? 29.804 103.976 -43.863 1.00 92.30 276 TYR B CA 1
ATOM 8116 C C . TYR B 1 254 ? 29.549 102.492 -44.093 1.00 91.13 276 TYR B C 1
ATOM 8117 O O . TYR B 1 254 ? 30.233 101.629 -43.536 1.00 91.05 276 TYR B O 1
ATOM 8135 N N . VAL B 1 255 ? 28.542 102.196 -44.917 1.00 92.21 277 VAL B N 1
ATOM 8136 C CA . VAL B 1 255 ? 28.182 100.807 -45.175 1.00 90.71 277 VAL B CA 1
ATOM 8137 C C . VAL B 1 255 ? 29.361 100.056 -45.794 1.00 88.11 277 VAL B C 1
ATOM 8138 O O . VAL B 1 255 ? 30.181 100.627 -46.525 1.00 86.71 277 VAL B O 1
ATOM 8151 N N . GLN B 1 256 ? 29.442 98.758 -45.498 1.00 88.81 278 GLN B N 1
ATOM 8152 C CA . GLN B 1 256 ? 30.527 97.917 -45.982 1.00 89.82 278 GLN B CA 1
ATOM 8153 C C . GLN B 1 256 ? 30.153 97.260 -47.305 1.00 92.92 278 GLN B C 1
ATOM 8154 O O . GLN B 1 256 ? 28.977 97.013 -47.590 1.00 89.35 278 GLN B O 1
ATOM 8168 N N . GLN B 1 257 ? 31.180 96.972 -48.110 1.00 96.61 279 GLN B N 1
ATOM 8169 C CA . GLN B 1 257 ? 31.008 96.295 -49.396 1.00 97.40 279 GLN B CA 1
ATOM 8170 C C . GLN B 1 257 ? 32.240 95.434 -49.640 1.00 93.95 279 GLN B C 1
ATOM 8171 O O . GLN B 1 257 ? 33.340 95.968 -49.823 1.00 87.53 279 GLN B O 1
ATOM 8185 N N . SER B 1 258 ? 32.054 94.116 -49.668 1.00 103.77 280 SER B N 1
ATOM 8186 C CA . SER B 1 258 ? 33.150 93.160 -49.776 1.00 113.07 280 SER B CA 1
ATOM 8187 C C . SER B 1 258 ? 33.044 92.396 -51.089 1.00 113.14 280 SER B C 1
ATOM 8188 O O . SER B 1 258 ? 31.988 91.835 -51.402 1.00 105.33 280 SER B O 1
ATOM 8196 N N . GLU B 1 259 ? 34.143 92.367 -51.844 1.00 115.90 281 GLU B N 1
ATOM 8197 C CA . GLU B 1 259 ? 34.166 91.697 -53.138 1.00 118.43 281 GLU B CA 1
ATOM 8198 C C . GLU B 1 259 ? 34.452 90.209 -52.971 1.00 114.06 281 GLU B C 1
ATOM 8199 O O . GLU B 1 259 ? 35.299 89.806 -52.166 1.00 99.48 281 GLU B O 1
ATOM 8211 N N . PHE B 1 260 ? 33.735 89.396 -53.746 1.00 114.45 282 PHE B N 1
ATOM 8212 C CA . PHE B 1 260 ? 33.902 87.947 -53.757 1.00 112.54 282 PHE B CA 1
ATOM 8213 C C . PHE B 1 260 ? 33.701 87.467 -55.187 1.00 108.81 282 PHE B C 1
ATOM 8214 O O . PHE B 1 260 ? 32.658 87.736 -55.790 1.00 110.56 282 PHE B O 1
ATOM 8231 N N . TYR B 1 261 ? 34.695 86.768 -55.729 1.00 109.41 283 TYR B N 1
ATOM 8232 C CA . TYR B 1 261 ? 34.649 86.269 -57.105 1.00 122.77 283 TYR B CA 1
ATOM 8233 C C . TYR B 1 261 ? 34.380 84.770 -57.036 1.00 117.62 283 TYR B C 1
ATOM 8234 O O . TYR B 1 261 ? 35.301 83.953 -56.989 1.00 111.71 283 TYR B O 1
ATOM 8252 N N . LEU B 1 262 ? 33.098 84.412 -57.029 1.00 123.34 284 LEU B N 1
ATOM 8253 C CA . LEU B 1 262 ? 32.666 83.034 -56.868 1.00 121.37 284 LEU B CA 1
ATOM 8254 C C . LEU B 1 262 ? 32.117 82.492 -58.181 1.00 117.79 284 LEU B C 1
ATOM 8255 O O . LEU B 1 262 ? 31.771 83.245 -59.097 1.00 119.30 284 LEU B O 1
ATOM 8271 N N . GLU B 1 263 ? 32.032 81.164 -58.256 1.00 117.48 285 GLU B N 1
ATOM 8272 C CA . GLU B 1 263 ? 31.572 80.519 -59.475 1.00 123.87 285 GLU B CA 1
ATOM 8273 C C . GLU B 1 263 ? 30.082 80.794 -59.692 1.00 121.88 285 GLU B C 1
ATOM 8274 O O . GLU B 1 263 ? 29.316 80.927 -58.732 1.00 114.26 285 GLU B O 1
ATOM 8286 N N . PRO B 1 264 ? 29.649 80.873 -60.947 1.00 122.93 286 PRO B N 1
ATOM 8287 C CA . PRO B 1 264 ? 28.243 81.170 -61.235 1.00 126.31 286 PRO B CA 1
ATOM 8288 C C . PRO B 1 264 ? 27.350 79.950 -61.058 1.00 126.99 286 PRO B C 1
ATOM 8289 O O . PRO B 1 264 ? 27.801 78.804 -61.065 1.00 129.83 286 PRO B O 1
ATOM 8300 N N . ASN B 1 265 ? 26.053 80.224 -60.903 1.00 120.59 287 ASN B N 1
ATOM 8301 C CA . ASN B 1 265 ? 25.039 79.178 -60.748 1.00 113.53 287 ASN B CA 1
ATOM 8302 C C . ASN B 1 265 ? 25.433 78.235 -59.608 1.00 112.67 287 ASN B C 1
ATOM 8303 O O . ASN B 1 265 ? 25.579 77.024 -59.769 1.00 118.41 287 ASN B O 1
ATOM 8314 N N . ILE B 1 266 ? 25.625 78.833 -58.433 1.00 112.14 288 ILE B N 1
ATOM 8315 C CA . ILE B 1 266 ? 25.987 78.087 -57.233 1.00 114.68 288 ILE B CA 1
ATOM 8316 C C . ILE B 1 266 ? 25.350 78.760 -56.022 1.00 111.46 288 ILE B C 1
ATOM 8317 O O . ILE B 1 266 ? 25.645 79.923 -55.719 1.00 105.54 288 ILE B O 1
ATOM 8333 N N . LYS B 1 267 ? 24.469 78.040 -55.328 1.00 108.71 289 LYS B N 1
ATOM 8334 C CA . LYS B 1 267 ? 23.948 78.523 -54.055 1.00 105.10 289 LYS B CA 1
ATOM 8335 C C . LYS B 1 267 ? 25.086 78.653 -53.049 1.00 106.57 289 LYS B C 1
ATOM 8336 O O . LYS B 1 267 ? 25.894 77.732 -52.889 1.00 113.81 289 LYS B O 1
ATOM 8355 N N . TYR B 1 268 ? 25.152 79.799 -52.369 1.00 109.27 290 TYR B N 1
ATOM 8356 C CA . TYR B 1 268 ? 26.222 80.072 -51.419 1.00 109.66 290 TYR B CA 1
ATOM 8357 C C . TYR B 1 268 ? 25.655 80.529 -50.082 1.00 107.39 290 TYR B C 1
ATOM 8358 O O . TYR B 1 268 ? 24.510 80.979 -49.982 1.00 106.86 290 TYR B O 1
ATOM 8376 N N . VAL B 1 269 ? 26.499 80.417 -49.054 1.00 110.61 291 VAL B N 1
ATOM 8377 C CA . VAL B 1 269 ? 26.163 80.789 -47.687 1.00 105.41 291 VAL B CA 1
ATOM 8378 C C . VAL B 1 269 ? 27.204 81.769 -47.171 1.00 105.96 291 VAL B C 1
ATOM 8379 O O . VAL B 1 269 ? 28.389 81.681 -47.508 1.00 110.45 291 VAL B O 1
ATOM 8392 N N . PHE B 1 270 ? 26.752 82.711 -46.348 1.00 101.65 292 PHE B N 1
ATOM 8393 C CA . PHE B 1 270 ? 27.600 83.801 -45.889 1.00 105.43 292 PHE B CA 1
ATOM 8394 C C . PHE B 1 270 ? 27.264 84.147 -44.447 1.00 104.19 292 PHE B C 1
ATOM 8395 O O . PHE B 1 270 ? 26.090 84.202 -44.068 1.00 94.16 292 PHE B O 1
ATOM 8412 N N . GLN B 1 271 ? 28.307 84.363 -43.645 1.00 95.87 293 GLN B N 1
ATOM 8413 C CA . GLN B 1 271 ? 28.161 84.833 -42.275 1.00 93.23 293 GLN B CA 1
ATOM 8414 C C . GLN B 1 271 ? 29.234 85.881 -42.003 1.00 98.60 293 GLN B C 1
ATOM 8415 O O . GLN B 1 271 ? 30.227 85.982 -42.729 1.00 95.05 293 GLN B O 1
ATOM 8429 N N . VAL B 1 272 ? 29.025 86.658 -40.941 1.00 93.81 294 VAL B N 1
ATOM 8430 C CA . VAL B 1 272 ? 29.922 87.759 -40.593 1.00 90.24 294 VAL B CA 1
ATOM 8431 C C . VAL B 1 272 ? 29.911 87.920 -39.079 1.00 82.45 294 VAL B C 1
ATOM 8432 O O . VAL B 1 272 ? 28.878 87.730 -38.429 1.00 81.26 294 VAL B O 1
ATOM 8445 N N . ARG B 1 273 ? 31.071 88.267 -38.519 1.00 77.23 295 ARG B N 1
ATOM 8446 C CA . ARG B 1 273 ? 31.231 88.384 -37.074 1.00 78.87 295 ARG B CA 1
ATOM 8447 C C . ARG B 1 273 ? 32.369 89.357 -36.798 1.00 75.96 295 ARG B C 1
ATOM 8448 O O . ARG B 1 273 ? 33.446 89.229 -37.389 1.00 85.45 295 ARG B O 1
ATOM 8469 N N . CYS B 1 274 ? 32.128 90.327 -35.912 1.00 76.75 296 CYS B N 1
ATOM 8470 C CA . CYS B 1 274 ? 33.072 91.404 -35.629 1.00 85.65 296 CYS B CA 1
ATOM 8471 C C . CYS B 1 274 ? 33.512 91.369 -34.163 1.00 81.72 296 CYS B C 1
ATOM 8472 O O . CYS B 1 274 ? 33.186 90.446 -33.413 1.00 77.88 296 CYS B O 1
ATOM 8479 N N . GLN B 1 275 ? 34.265 92.394 -33.758 1.00 83.87 297 GLN B N 1
ATOM 8480 C CA . GLN B 1 275 ? 34.859 92.445 -32.425 1.00 82.47 297 GLN B CA 1
ATOM 8481 C C . GLN B 1 275 ? 35.684 93.714 -32.259 1.00 75.62 297 GLN B C 1
ATOM 8482 O O . GLN B 1 275 ? 36.276 94.207 -33.223 1.00 81.04 297 GLN B O 1
ATOM 8496 N N . GLU B 1 276 ? 35.741 94.242 -31.039 1.00 78.20 298 GLU B N 1
ATOM 8497 C CA . GLU B 1 276 ? 36.667 95.327 -30.730 1.00 84.18 298 GLU B CA 1
ATOM 8498 C C . GLU B 1 276 ? 38.096 94.799 -30.830 1.00 84.44 298 GLU B C 1
ATOM 8499 O O . GLU B 1 276 ? 38.480 93.876 -30.103 1.00 69.14 298 GLU B O 1
ATOM 8511 N N . THR B 1 277 ? 38.876 95.392 -31.731 1.00 87.48 299 THR B N 1
ATOM 8512 C CA . THR B 1 277 ? 40.142 94.818 -32.173 1.00 89.08 299 THR B CA 1
ATOM 8513 C C . THR B 1 277 ? 41.011 94.377 -31.004 1.00 80.96 299 THR B C 1
ATOM 8514 O O . THR B 1 277 ? 41.389 95.187 -30.152 1.00 80.71 299 THR B O 1
ATOM 8525 N N . GLY B 1 278 ? 41.333 93.086 -30.976 1.00 82.22 300 GLY B N 1
ATOM 8526 C CA . GLY B 1 278 ? 42.257 92.547 -30.002 1.00 82.31 300 GLY B CA 1
ATOM 8527 C C . GLY B 1 278 ? 41.672 92.252 -28.641 1.00 80.41 300 GLY B C 1
ATOM 8528 O O . GLY B 1 278 ? 42.434 91.990 -27.704 1.00 86.63 300 GLY B O 1
ATOM 8532 N N . LYS B 1 279 ? 40.351 92.270 -28.501 1.00 84.72 301 LYS B N 1
ATOM 8533 C CA . LYS B 1 279 ? 39.700 92.104 -27.213 1.00 80.08 301 LYS B CA 1
ATOM 8534 C C . LYS B 1 279 ? 39.107 90.700 -27.113 1.00 79.76 301 LYS B C 1
ATOM 8535 O O . LYS B 1 279 ? 39.153 89.907 -28.057 1.00 81.02 301 LYS B O 1
ATOM 8554 N N . ARG B 1 280 ? 38.521 90.397 -25.952 1.00 80.39 302 ARG B N 1
ATOM 8555 C CA . ARG B 1 280 ? 38.363 89.002 -25.551 1.00 77.18 302 ARG B CA 1
ATOM 8556 C C . ARG B 1 280 ? 37.302 88.283 -26.374 1.00 74.57 302 ARG B C 1
ATOM 8557 O O . ARG B 1 280 ? 37.547 87.186 -26.890 1.00 73.88 302 ARG B O 1
ATOM 8578 N N . TYR B 1 281 ? 36.113 88.866 -26.490 1.00 80.40 303 TYR B N 1
ATOM 8579 C CA . TYR B 1 281 ? 34.958 88.166 -27.029 1.00 76.37 303 TYR B CA 1
ATOM 8580 C C . TYR B 1 281 ? 34.636 88.647 -28.437 1.00 77.12 303 TYR B C 1
ATOM 8581 O O . TYR B 1 281 ? 34.975 89.769 -28.827 1.00 78.53 303 TYR B O 1
ATOM 8599 N N . TRP B 1 282 ? 33.987 87.771 -29.197 1.00 73.96 304 TRP B N 1
ATOM 8600 C CA . TRP B 1 282 ? 33.512 88.056 -30.541 1.00 77.52 304 TRP B CA 1
ATOM 8601 C C . TRP B 1 282 ? 31.989 88.125 -30.546 1.00 77.25 304 TRP B C 1
ATOM 8602 O O . TRP B 1 282 ? 31.321 87.751 -29.578 1.00 74.22 304 TRP B O 1
ATOM 8623 N N . GLN B 1 283 ? 31.442 88.609 -31.657 1.00 75.92 305 GLN B N 1
ATOM 8624 C CA . GLN B 1 283 ? 30.007 88.559 -31.869 1.00 69.78 305 GLN B CA 1
ATOM 8625 C C . GLN B 1 283 ? 29.603 87.163 -32.328 1.00 71.66 305 GLN B C 1
ATOM 8626 O O . GLN B 1 283 ? 30.434 86.395 -32.818 1.00 79.37 305 GLN B O 1
ATOM 8640 N N . PRO B 1 284 ? 28.331 86.805 -32.184 1.00 69.65 306 PRO B N 1
ATOM 8641 C CA . PRO B 1 284 ? 27.849 85.569 -32.807 1.00 76.48 306 PRO B CA 1
ATOM 8642 C C . PRO B 1 284 ? 27.858 85.700 -34.320 1.00 78.96 306 PRO B C 1
ATOM 8643 O O . PRO B 1 284 ? 27.806 86.797 -34.882 1.00 81.12 306 PRO B O 1
ATOM 8654 N N . TRP B 1 285 ? 27.942 84.556 -34.986 1.00 81.51 307 TRP B N 1
ATOM 8655 C CA . TRP B 1 285 ? 27.938 84.563 -36.440 1.00 92.15 307 TRP B CA 1
ATOM 8656 C C . TRP B 1 285 ? 26.576 85.021 -36.946 1.00 89.39 307 TRP B C 1
ATOM 8657 O O . TRP B 1 285 ? 25.537 84.552 -36.473 1.00 81.65 307 TRP B O 1
ATOM 8678 N N . SER B 1 286 ? 26.587 85.958 -37.894 1.00 83.84 308 SER B N 1
ATOM 8679 C CA . SER B 1 286 ? 25.351 86.453 -38.482 1.00 82.72 308 SER B CA 1
ATOM 8680 C C . SER B 1 286 ? 24.487 85.301 -38.980 1.00 90.62 308 SER B C 1
ATOM 8681 O O . SER B 1 286 ? 24.982 84.220 -39.314 1.00 87.51 308 SER B O 1
ATOM 8689 N N . SER B 1 287 ? 23.176 85.541 -39.020 1.00 96.48 309 SER B N 1
ATOM 8690 C CA . SER B 1 287 ? 22.251 84.572 -39.587 1.00 86.22 309 SER B CA 1
ATOM 8691 C C . SER B 1 287 ? 22.727 84.145 -40.968 1.00 89.52 309 SER B C 1
ATOM 8692 O O . SER B 1 287 ? 23.271 84.950 -41.730 1.00 88.26 309 SER B O 1
ATOM 8700 N N . LEU B 1 288 ? 22.529 82.867 -41.284 1.00 88.92 310 LEU B N 1
ATOM 8701 C CA . LEU B 1 288 ? 22.877 82.358 -42.603 1.00 92.85 310 LEU B CA 1
ATOM 8702 C C . LEU B 1 288 ? 22.278 83.246 -43.682 1.00 93.26 310 LEU B C 1
ATOM 8703 O O . LEU B 1 288 ? 21.064 83.477 -43.709 1.00 88.89 310 LEU B O 1
ATOM 8719 N N . PHE B 1 289 ? 23.135 83.749 -44.565 1.00 91.43 311 PHE B N 1
ATOM 8720 C CA . PHE B 1 289 ? 22.719 84.567 -45.694 1.00 95.88 311 PHE B CA 1
ATOM 8721 C C . PHE B 1 289 ? 22.973 83.797 -46.982 1.00 97.56 311 PHE B C 1
ATOM 8722 O O . PHE B 1 289 ? 24.084 83.306 -47.209 1.00 103.16 311 PHE B O 1
ATOM 8739 N N . PHE B 1 290 ? 21.941 83.692 -47.814 1.00 106.02 312 PHE B N 1
ATOM 8740 C CA . PHE B 1 290 ? 21.966 82.876 -49.018 1.00 101.25 312 PHE B CA 1
ATOM 8741 C C . PHE B 1 290 ? 22.060 83.761 -50.257 1.00 104.47 312 PHE B C 1
ATOM 8742 O O . PHE B 1 290 ? 21.495 84.860 -50.296 1.00 99.10 312 PHE B O 1
ATOM 8759 N N . HIS B 1 291 ? 22.781 83.278 -51.271 1.00 100.80 313 HIS B N 1
ATOM 8760 C CA . HIS B 1 291 ? 22.886 83.991 -52.544 1.00 105.15 313 HIS B CA 1
ATOM 8761 C C . HIS B 1 291 ? 23.246 82.983 -53.628 1.00 108.92 313 HIS B C 1
ATOM 8762 O O . HIS B 1 291 ? 24.355 82.438 -53.619 1.00 108.51 313 HIS B O 1
ATOM 8776 N N . LYS B 1 292 ? 22.314 82.736 -54.550 1.00 118.04 314 LYS B N 1
ATOM 8777 C CA . LYS B 1 292 ? 22.550 81.852 -55.692 1.00 115.05 314 LYS B CA 1
ATOM 8778 C C . LYS B 1 292 ? 23.136 82.684 -56.828 1.00 120.35 314 LYS B C 1
ATOM 8779 O O . LYS B 1 292 ? 22.417 83.416 -57.513 1.00 119.20 314 LYS B O 1
ATOM 8783 N N . THR B 1 293 ? 24.446 82.572 -57.030 1.00 115.00 315 THR B N 1
ATOM 8784 C CA . THR B 1 293 ? 25.090 83.304 -58.108 1.00 110.92 315 THR B CA 1
ATOM 8785 C C . THR B 1 293 ? 24.477 82.908 -59.453 1.00 112.01 315 THR B C 1
ATOM 8786 O O . THR B 1 293 ? 24.045 81.766 -59.636 1.00 116.75 315 THR B O 1
ATOM 8797 N N . PRO B 1 294 ? 24.392 83.845 -60.401 1.00 112.98 316 PRO B N 1
ATOM 8798 C CA . PRO B 1 294 ? 23.876 83.505 -61.737 1.00 107.26 316 PRO B CA 1
ATOM 8799 C C . PRO B 1 294 ? 24.957 83.231 -62.770 1.00 113.41 316 PRO B C 1
ATOM 8800 O O . PRO B 1 294 ? 26.150 83.334 -62.472 1.00 119.18 316 PRO B O 1
ATOM 8811 N N . GLU B 1 295 ? 24.545 82.910 -63.996 1.00 123.31 317 GLU B N 1
ATOM 8812 C CA . GLU B 1 295 ? 25.458 82.621 -65.093 1.00 122.57 317 GLU B CA 1
ATOM 8813 C C . GLU B 1 295 ? 25.514 83.792 -66.077 1.00 128.36 317 GLU B C 1
ATOM 8814 O O . GLU B 1 295 ? 24.759 84.762 -65.978 1.00 129.23 317 GLU B O 1
ATOM 8818 N N . GLY B 1 296 ? 26.441 83.692 -67.035 1.00 137.00 318 GLY B N 1
ATOM 8819 C CA . GLY B 1 296 ? 26.582 84.695 -68.075 1.00 106.06 318 GLY B CA 1
ATOM 8820 C C . GLY B 1 296 ? 25.522 84.648 -69.155 1.00 140.29 318 GLY B C 1
ATOM 8821 O O . GLY B 1 296 ? 25.514 85.520 -70.030 1.00 136.95 318 GLY B O 1
ATOM 8825 N N . ASN B 1 297 ? 24.644 83.640 -69.123 1.00 137.26 319 ASN B N 1
ATOM 8826 C CA . ASN B 1 297 ? 23.476 83.634 -69.995 1.00 134.42 319 ASN B CA 1
ATOM 8827 C C . ASN B 1 297 ? 22.475 84.709 -69.604 1.00 136.88 319 ASN B C 1
ATOM 8828 O O . ASN B 1 297 ? 21.658 85.113 -70.438 1.00 133.48 319 ASN B O 1
ATOM 8839 N N . SER B 1 298 ? 22.516 85.155 -68.348 1.00 142.21 320 SER B N 1
ATOM 8840 C CA . SER B 1 298 ? 21.555 86.111 -67.817 1.00 131.96 320 SER B CA 1
ATOM 8841 C C . SER B 1 298 ? 21.261 87.221 -68.817 1.00 123.47 320 SER B C 1
ATOM 8842 O O . SER B 1 298 ? 22.172 87.805 -69.408 1.00 121.61 320 SER B O 1
ATOM 8850 N N . HIS B 1 299 ? 19.971 87.487 -69.016 1.00 116.81 321 HIS B N 1
ATOM 8851 C CA . HIS B 1 299 ? 19.516 88.589 -69.857 1.00 115.00 321 HIS B CA 1
ATOM 8852 C C . HIS B 1 299 ? 18.396 89.326 -69.131 1.00 110.44 321 HIS B C 1
ATOM 8853 O O . HIS B 1 299 ? 18.434 90.553 -68.993 1.00 105.93 321 HIS B O 1
ATOM 8857 N N . HIS B 1 300 ? 17.404 88.580 -68.652 1.00 95.68 322 HIS B N 1
ATOM 8858 C CA . HIS B 1 300 ? 16.319 89.145 -67.856 1.00 90.01 322 HIS B CA 1
ATOM 8859 C C . HIS B 1 300 ? 16.859 89.738 -66.554 1.00 93.15 322 HIS B C 1
ATOM 8860 O O . HIS B 1 300 ? 16.102 90.023 -65.624 1.00 89.27 322 HIS B O 1
ATOM 8874 N N . ILE C 1 3 ? 0.809 15.936 15.205 1.00 96.17 25 ILE C N 1
ATOM 8875 C CA . ILE C 1 3 ? 1.554 16.818 14.311 1.00 111.27 25 ILE C CA 1
ATOM 8876 C C . ILE C 1 3 ? 0.831 16.896 12.962 1.00 112.62 25 ILE C C 1
ATOM 8877 O O . ILE C 1 3 ? 1.452 17.060 11.907 1.00 103.13 25 ILE C O 1
ATOM 8892 N N . THR C 1 4 ? -0.499 16.822 13.027 1.00 95.91 26 THR C N 1
ATOM 8893 C CA . THR C 1 4 ? -1.316 16.581 11.848 1.00 86.35 26 THR C CA 1
ATOM 8894 C C . THR C 1 4 ? -1.238 17.739 10.860 1.00 77.40 26 THR C C 1
ATOM 8895 O O . THR C 1 4 ? -0.989 18.891 11.228 1.00 88.10 26 THR C O 1
ATOM 8906 N N . ASN C 1 5 ? -1.482 17.424 9.592 1.00 69.22 27 ASN C N 1
ATOM 8907 C CA . ASN C 1 5 ? -1.385 18.417 8.540 1.00 66.09 27 ASN C CA 1
ATOM 8908 C C . ASN C 1 5 ? -2.648 19.271 8.472 1.00 68.13 27 ASN C C 1
ATOM 8909 O O . ASN C 1 5 ? -3.694 18.948 9.043 1.00 76.25 27 ASN C O 1
ATOM 8920 N N . ILE C 1 6 ? -2.528 20.380 7.747 1.00 60.83 28 ILE C N 1
ATOM 8921 C CA . ILE C 1 6 ? -3.618 21.316 7.516 1.00 54.20 28 ILE C CA 1
ATOM 8922 C C . ILE C 1 6 ? -3.418 21.863 6.112 1.00 53.98 28 ILE C C 1
ATOM 8923 O O . ILE C 1 6 ? -2.464 22.605 5.862 1.00 62.87 28 ILE C O 1
ATOM 8939 N N . ASN C 1 7 ? -4.288 21.497 5.183 1.00 54.99 29 ASN C N 1
ATOM 8940 C CA . ASN C 1 7 ? -4.136 21.993 3.823 1.00 61.69 29 ASN C CA 1
ATOM 8941 C C . ASN C 1 7 ? -4.255 23.510 3.821 1.00 56.46 29 ASN C C 1
ATOM 8942 O O . ASN C 1 7 ? -5.264 24.065 4.266 1.00 55.98 29 ASN C O 1
ATOM 8953 N N . CYS C 1 8 ? -3.218 24.179 3.335 1.00 58.84 30 CYS C N 1
ATOM 8954 C CA . CYS C 1 8 ? -3.175 25.632 3.320 1.00 52.76 30 CYS C CA 1
ATOM 8955 C C . CYS C 1 8 ? -3.731 26.170 2.008 1.00 57.55 30 CYS C C 1
ATOM 8956 O O . CYS C 1 8 ? -3.534 25.577 0.943 1.00 57.68 30 CYS C O 1
ATOM 8963 N N . SER C 1 9 ? -4.432 27.295 2.096 1.00 51.06 31 SER C N 1
ATOM 8964 C CA . SER C 1 9 ? -4.949 28.007 0.925 1.00 51.48 31 SER C CA 1
ATOM 8965 C C . SER C 1 9 ? -4.067 29.206 0.608 1.00 58.16 31 SER C C 1
ATOM 8966 O O . SER C 1 9 ? -4.528 30.325 0.379 1.00 61.20 31 SER C O 1
ATOM 8974 N N . GLY C 1 10 ? -2.774 28.953 0.595 1.00 56.97 32 GLY C N 1
ATOM 8975 C CA . GLY C 1 10 ? -1.774 29.998 0.512 1.00 52.18 32 GLY C CA 1
ATOM 8976 C C . GLY C 1 10 ? -0.559 29.582 1.314 1.00 54.98 32 GLY C C 1
ATOM 8977 O O . GLY C 1 10 ? -0.492 28.484 1.863 1.00 62.31 32 GLY C O 1
ATOM 8981 N N . HIS C 1 11 ? 0.413 30.483 1.375 1.00 49.07 33 HIS C N 1
ATOM 8982 C CA . HIS C 1 11 ? 1.642 30.182 2.090 1.00 55.80 33 HIS C CA 1
ATOM 8983 C C . HIS C 1 11 ? 2.144 31.441 2.779 1.00 49.03 33 HIS C C 1
ATOM 8984 O O . HIS C 1 11 ? 1.548 32.517 2.677 1.00 57.73 33 HIS C O 1
ATOM 8998 N N . ILE C 1 12 ? 3.261 31.300 3.485 1.00 52.26 34 ILE C N 1
ATOM 8999 C CA . ILE C 1 12 ? 3.637 32.246 4.530 1.00 55.09 34 ILE C CA 1
ATOM 9000 C C . ILE C 1 12 ? 5.114 32.048 4.857 1.00 54.61 34 ILE C C 1
ATOM 9001 O O . ILE C 1 12 ? 5.532 30.953 5.252 1.00 60.23 34 ILE C O 1
ATOM 9017 N N . TRP C 1 13 ? 5.922 33.094 4.659 1.00 54.64 35 TRP C N 1
ATOM 9018 C CA . TRP C 1 13 ? 7.370 33.007 4.813 1.00 51.63 35 TRP C CA 1
ATOM 9019 C C . TRP C 1 13 ? 7.876 34.143 5.691 1.00 50.20 35 TRP C C 1
ATOM 9020 O O . TRP C 1 13 ? 7.179 35.135 5.924 1.00 52.86 35 TRP C O 1
ATOM 9041 N N . VAL C 1 14 ? 9.108 33.990 6.176 1.00 54.33 36 VAL C N 1
ATOM 9042 C CA . VAL C 1 14 ? 9.664 34.873 7.196 1.00 52.58 36 VAL C CA 1
ATOM 9043 C C . VAL C 1 14 ? 11.045 35.350 6.771 1.00 50.88 36 VAL C C 1
ATOM 9044 O O . VAL C 1 14 ? 11.923 34.535 6.467 1.00 46.16 36 VAL C O 1
ATOM 9057 N N . GLU C 1 15 ? 11.237 36.680 6.767 1.00 55.53 37 GLU C N 1
ATOM 9058 C CA . GLU C 1 15 ? 12.563 37.277 6.610 1.00 55.21 37 GLU C CA 1
ATOM 9059 C C . GLU C 1 15 ? 13.187 37.479 7.987 1.00 49.27 37 GLU C C 1
ATOM 9060 O O . GLU C 1 15 ? 12.520 38.003 8.887 1.00 47.10 37 GLU C O 1
ATOM 9072 N N . PRO C 1 16 ? 14.449 37.104 8.200 1.00 49.75 38 PRO C N 1
ATOM 9073 C CA . PRO C 1 16 ? 15.402 36.512 7.251 1.00 50.51 38 PRO C CA 1
ATOM 9074 C C . PRO C 1 16 ? 15.178 35.021 7.053 1.00 56.27 38 PRO C C 1
ATOM 9075 O O . PRO C 1 16 ? 15.545 34.466 6.018 1.00 56.15 38 PRO C O 1
ATOM 9086 N N . ALA C 1 17 ? 14.592 34.357 8.048 1.00 52.48 39 ALA C N 1
ATOM 9087 C CA . ALA C 1 17 ? 14.223 32.950 7.953 1.00 46.83 39 ALA C CA 1
ATOM 9088 C C . ALA C 1 17 ? 13.322 32.621 9.135 1.00 50.24 39 ALA C C 1
ATOM 9089 O O . ALA C 1 17 ? 13.122 33.441 10.033 1.00 54.27 39 ALA C O 1
ATOM 9096 N N . THR C 1 18 ? 12.779 31.402 9.128 1.00 53.90 40 THR C N 1
ATOM 9097 C CA . THR C 1 18 ? 11.849 31.027 10.186 1.00 49.05 40 THR C CA 1
ATOM 9098 C C . THR C 1 18 ? 12.564 30.783 11.505 1.00 53.71 40 THR C C 1
ATOM 9099 O O . THR C 1 18 ? 11.915 30.781 12.556 1.00 53.02 40 THR C O 1
ATOM 9110 N N . ILE C 1 19 ? 13.880 30.577 11.469 1.00 51.18 41 ILE C N 1
ATOM 9111 C CA . ILE C 1 19 ? 14.720 30.521 12.660 1.00 47.23 41 ILE C CA 1
ATOM 9112 C C . ILE C 1 19 ? 15.772 31.613 12.525 1.00 50.57 41 ILE C C 1
ATOM 9113 O O . ILE C 1 19 ? 16.460 31.694 11.501 1.00 53.72 41 ILE C O 1
ATOM 9129 N N . PHE C 1 20 ? 15.900 32.444 13.560 1.00 48.86 42 PHE C N 1
ATOM 9130 C CA . PHE C 1 20 ? 16.682 33.667 13.473 1.00 50.61 42 PHE C CA 1
ATOM 9131 C C . PHE C 1 20 ? 17.221 34.035 14.847 1.00 55.72 42 PHE C C 1
ATOM 9132 O O . PHE C 1 20 ? 16.641 33.681 15.875 1.00 54.00 42 PHE C O 1
ATOM 9149 N N . LYS C 1 21 ? 18.325 34.785 14.853 1.00 61.17 43 LYS C N 1
ATOM 9150 C CA . LYS C 1 21 ? 18.922 35.220 16.109 1.00 58.11 43 LYS C CA 1
ATOM 9151 C C . LYS C 1 21 ? 17.929 36.054 16.907 1.00 56.93 43 LYS C C 1
ATOM 9152 O O . LYS C 1 21 ? 17.212 36.891 16.352 1.00 57.39 43 LYS C O 1
ATOM 9156 N N . MET C 1 22 ? 17.881 35.815 18.219 1.00 55.44 44 MET C N 1
ATOM 9157 C CA . MET C 1 22 ? 16.982 36.579 19.072 1.00 52.27 44 MET C CA 1
ATOM 9158 C C . MET C 1 22 ? 17.257 38.072 18.918 1.00 55.85 44 MET C C 1
ATOM 9159 O O . MET C 1 22 ? 18.328 38.501 18.493 1.00 63.58 44 MET C O 1
ATOM 9173 N N . GLY C 1 23 ? 16.261 38.865 19.298 1.00 54.42 45 GLY C N 1
ATOM 9174 C CA . GLY C 1 23 ? 16.379 40.299 19.218 1.00 61.07 45 GLY C CA 1
ATOM 9175 C C . GLY C 1 23 ? 16.351 40.874 17.822 1.00 57.40 45 GLY C C 1
ATOM 9176 O O . GLY C 1 23 ? 16.483 42.095 17.674 1.00 66.21 45 GLY C O 1
ATOM 9180 N N . MET C 1 24 ? 16.178 40.048 16.796 1.00 55.00 46 MET C N 1
ATOM 9181 C CA . MET C 1 24 ? 16.179 40.549 15.433 1.00 56.71 46 MET C CA 1
ATOM 9182 C C . MET C 1 24 ? 14.817 41.104 15.039 1.00 62.80 46 MET C C 1
ATOM 9183 O O . MET C 1 24 ? 13.775 40.711 15.573 1.00 59.00 46 MET C O 1
ATOM 9197 N N . ASN C 1 25 ? 14.841 42.034 14.091 1.00 62.99 47 ASN C N 1
ATOM 9198 C CA . ASN C 1 25 ? 13.635 42.411 13.377 1.00 54.17 47 ASN C CA 1
ATOM 9199 C C . ASN C 1 25 ? 13.332 41.362 12.316 1.00 50.72 47 ASN C C 1
ATOM 9200 O O . ASN C 1 25 ? 14.232 40.905 11.603 1.00 52.25 47 ASN C O 1
ATOM 9210 N N . ILE C 1 26 ? 12.058 40.992 12.203 1.00 53.20 48 ILE C N 1
ATOM 9211 C CA . ILE C 1 26 ? 11.614 40.007 11.228 1.00 54.93 48 ILE C CA 1
ATOM 9212 C C . ILE C 1 26 ? 10.408 40.564 10.482 1.00 54.18 48 ILE C C 1
ATOM 9213 O O . ILE C 1 26 ? 9.800 41.558 10.881 1.00 59.12 48 ILE C O 1
ATOM 9229 N N . SER C 1 27 ? 10.073 39.901 9.378 1.00 55.38 49 SER C N 1
ATOM 9230 C CA . SER C 1 27 ? 8.892 40.216 8.586 1.00 50.52 49 SER C CA 1
ATOM 9231 C C . SER C 1 27 ? 8.183 38.908 8.277 1.00 53.84 49 SER C C 1
ATOM 9232 O O . SER C 1 27 ? 8.778 38.006 7.676 1.00 52.51 49 SER C O 1
ATOM 9240 N N . ILE C 1 28 ? 6.931 38.801 8.710 1.00 58.64 50 ILE C N 1
ATOM 9241 C CA . ILE C 1 28 ? 6.080 37.663 8.387 1.00 44.68 50 ILE C CA 1
ATOM 9242 C C . ILE C 1 28 ? 5.266 38.046 7.157 1.00 46.32 50 ILE C C 1
ATOM 9243 O O . ILE C 1 28 ? 4.502 39.017 7.193 1.00 52.07 50 ILE C O 1
ATOM 9259 N N . TYR C 1 29 ? 5.427 37.297 6.073 1.00 46.69 51 TYR C N 1
ATOM 9260 C CA . TYR C 1 29 ? 4.630 37.480 4.871 1.00 51.42 51 TYR C CA 1
ATOM 9261 C C . TYR C 1 29 ? 3.595 36.371 4.760 1.00 46.92 51 TYR C C 1
ATOM 9262 O O . TYR C 1 29 ? 3.859 35.225 5.123 1.00 52.91 51 TYR C O 1
ATOM 9280 N N . CYS C 1 30 ? 2.423 36.724 4.234 1.00 49.25 52 CYS C N 1
ATOM 9281 C CA . CYS C 1 30 ? 1.299 35.807 4.052 1.00 47.89 52 CYS C CA 1
ATOM 9282 C C . CYS C 1 30 ? 0.681 36.126 2.700 1.00 50.02 52 CYS C C 1
ATOM 9283 O O . CYS C 1 30 ? 0.492 37.302 2.372 1.00 50.06 52 CYS C O 1
ATOM 9290 N N . GLN C 1 31 ? 0.405 35.089 1.906 1.00 48.82 53 GLN C N 1
ATOM 9291 C CA . GLN C 1 31 ? -0.089 35.248 0.542 1.00 51.01 53 GLN C CA 1
ATOM 9292 C C . GLN C 1 31 ? -1.298 34.354 0.318 1.00 59.96 53 GLN C C 1
ATOM 9293 O O . GLN C 1 31 ? -1.228 33.142 0.545 1.00 59.51 53 GLN C O 1
ATOM 9307 N N . ALA C 1 32 ? -2.387 34.947 -0.161 1.00 66.74 54 ALA C N 1
ATOM 9308 C CA . ALA C 1 32 ? -3.622 34.211 -0.367 1.00 50.36 54 ALA C CA 1
ATOM 9309 C C . ALA C 1 32 ? -3.574 33.412 -1.661 1.00 53.79 54 ALA C C 1
ATOM 9310 O O . ALA C 1 32 ? -2.924 33.797 -2.638 1.00 59.47 54 ALA C O 1
ATOM 9317 N N . ALA C 1 33 ? -4.278 32.288 -1.651 1.00 60.70 55 ALA C N 1
ATOM 9318 C CA . ALA C 1 33 ? -4.428 31.407 -2.798 1.00 59.96 55 ALA C CA 1
ATOM 9319 C C . ALA C 1 33 ? -5.760 30.677 -2.636 1.00 54.17 55 ALA C C 1
ATOM 9320 O O . ALA C 1 33 ? -5.835 29.451 -2.585 1.00 69.75 55 ALA C O 1
ATOM 9327 N N . ILE C 1 34 ? -6.839 31.449 -2.539 1.00 54.60 56 ILE C N 1
ATOM 9328 C CA . ILE C 1 34 ? -8.163 30.940 -2.196 1.00 65.06 56 ILE C CA 1
ATOM 9329 C C . ILE C 1 34 ? -9.035 31.007 -3.444 1.00 68.29 56 ILE C C 1
ATOM 9330 O O . ILE C 1 34 ? -9.240 32.089 -4.010 1.00 71.19 56 ILE C O 1
ATOM 9346 N N . LYS C 1 35 ? -9.552 29.852 -3.867 1.00 71.27 57 LYS C N 1
ATOM 9347 C CA . LYS C 1 35 ? -10.382 29.788 -5.064 1.00 72.04 57 LYS C CA 1
ATOM 9348 C C . LYS C 1 35 ? -11.560 30.745 -4.942 1.00 74.82 57 LYS C C 1
ATOM 9349 O O . LYS C 1 35 ? -12.437 30.559 -4.092 1.00 69.72 57 LYS C O 1
ATOM 9353 N N . ASN C 1 36 ? -11.579 31.773 -5.787 1.00 77.40 58 ASN C N 1
ATOM 9354 C CA . ASN C 1 36 ? -12.677 32.734 -5.827 1.00 75.66 58 ASN C CA 1
ATOM 9355 C C . ASN C 1 36 ? -12.795 33.487 -4.505 1.00 69.78 58 ASN C C 1
ATOM 9356 O O . ASN C 1 36 ? -13.873 33.606 -3.922 1.00 71.13 58 ASN C O 1
ATOM 9367 N N . CYS C 1 37 ? -11.668 33.997 -4.021 1.00 65.51 59 CYS C N 1
ATOM 9368 C CA . CYS C 1 37 ? -11.689 34.954 -2.917 1.00 69.62 59 CYS C CA 1
ATOM 9369 C C . CYS C 1 37 ? -10.560 35.948 -3.149 1.00 65.28 59 CYS C C 1
ATOM 9370 O O . CYS C 1 37 ? -9.405 35.670 -2.815 1.00 64.64 59 CYS C O 1
ATOM 9377 N N . GLN C 1 38 ? -10.895 37.087 -3.747 1.00 67.19 60 GLN C N 1
ATOM 9378 C CA . GLN C 1 38 ? -9.998 38.232 -3.815 1.00 70.12 60 GLN C CA 1
ATOM 9379 C C . GLN C 1 38 ? -10.048 38.906 -2.448 1.00 71.58 60 GLN C C 1
ATOM 9380 O O . GLN C 1 38 ? -10.958 39.703 -2.185 1.00 73.91 60 GLN C O 1
ATOM 9384 N N . PRO C 1 39 ? -9.104 38.611 -1.552 1.00 62.54 61 PRO C N 1
ATOM 9385 C CA . PRO C 1 39 ? -9.295 38.966 -0.139 1.00 59.20 61 PRO C CA 1
ATOM 9386 C C . PRO C 1 39 ? -9.501 40.458 0.051 1.00 54.19 61 PRO C C 1
ATOM 9387 O O . PRO C 1 39 ? -8.787 41.282 -0.522 1.00 72.24 61 PRO C O 1
ATOM 9398 N N . ARG C 1 40 ? -10.488 40.802 0.873 1.00 57.27 62 ARG C N 1
ATOM 9399 C CA . ARG C 1 40 ? -10.646 42.189 1.287 1.00 62.15 62 ARG C CA 1
ATOM 9400 C C . ARG C 1 40 ? -9.527 42.590 2.239 1.00 56.22 62 ARG C C 1
ATOM 9401 O O . ARG C 1 40 ? -8.766 43.523 1.964 1.00 59.96 62 ARG C O 1
ATOM 9422 N N . LYS C 1 41 ? -9.404 41.884 3.363 1.00 58.16 63 LYS C N 1
ATOM 9423 C CA . LYS C 1 41 ? -8.388 42.170 4.367 1.00 62.82 63 LYS C CA 1
ATOM 9424 C C . LYS C 1 41 ? -7.722 40.876 4.815 1.00 58.58 63 LYS C C 1
ATOM 9425 O O . LYS C 1 41 ? -8.350 39.816 4.849 1.00 58.65 63 LYS C O 1
ATOM 9429 N N . LEU C 1 42 ? -6.438 40.968 5.153 1.00 62.51 64 LEU C N 1
ATOM 9430 C CA . LEU C 1 42 ? -5.685 39.848 5.706 1.00 57.36 64 LEU C CA 1
ATOM 9431 C C . LEU C 1 42 ? -5.326 40.137 7.160 1.00 56.24 64 LEU C C 1
ATOM 9432 O O . LEU C 1 42 ? -4.930 41.258 7.502 1.00 61.51 64 LEU C O 1
ATOM 9448 N N . HIS C 1 43 ? -5.478 39.124 8.014 1.00 52.89 65 HIS C N 1
ATOM 9449 C CA . HIS C 1 43 ? -5.230 39.249 9.443 1.00 53.24 65 HIS C CA 1
ATOM 9450 C C . HIS C 1 43 ? -4.106 38.310 9.866 1.00 51.49 65 HIS C C 1
ATOM 9451 O O . HIS C 1 43 ? -3.907 37.248 9.271 1.00 52.40 65 HIS C O 1
ATOM 9465 N N . PHE C 1 44 ? -3.374 38.714 10.901 1.00 54.90 66 PHE C N 1
ATOM 9466 C CA . PHE C 1 44 ? -2.324 37.904 11.501 1.00 50.22 66 PHE C CA 1
ATOM 9467 C C . PHE C 1 44 ? -2.655 37.651 12.965 1.00 52.09 66 PHE C C 1
ATOM 9468 O O . PHE C 1 44 ? -3.157 38.542 13.661 1.00 51.65 66 PHE C O 1
ATOM 9485 N N . TYR C 1 45 ? -2.355 36.441 13.432 1.00 49.03 67 TYR C N 1
ATOM 9486 C CA . TYR C 1 45 ? -2.570 36.055 14.817 1.00 51.87 67 TYR C CA 1
ATOM 9487 C C . TYR C 1 45 ? -1.326 35.360 15.343 1.00 50.17 67 TYR C C 1
ATOM 9488 O O . TYR C 1 45 ? -0.678 34.601 14.615 1.00 57.19 67 TYR C O 1
ATOM 9506 N N . LYS C 1 46 ? -1.006 35.607 16.607 1.00 50.69 68 LYS C N 1
ATOM 9507 C CA . LYS C 1 46 ? 0.029 34.866 17.324 1.00 56.18 68 LYS C CA 1
ATOM 9508 C C . LYS C 1 46 ? -0.685 34.065 18.409 1.00 57.85 68 LYS C C 1
ATOM 9509 O O . LYS C 1 46 ? -1.042 34.602 19.463 1.00 51.26 68 LYS C O 1
ATOM 9528 N N . ASN C 1 47 ? -0.898 32.779 18.134 1.00 67.28 69 ASN C N 1
ATOM 9529 C CA . ASN C 1 47 ? -1.696 31.909 18.992 1.00 62.97 69 ASN C CA 1
ATOM 9530 C C . ASN C 1 47 ? -3.067 32.527 19.253 1.00 61.03 69 ASN C C 1
ATOM 9531 O O . ASN C 1 47 ? -3.537 32.617 20.389 1.00 71.15 69 ASN C O 1
ATOM 9542 N N . GLY C 1 48 ? -3.711 32.966 18.178 1.00 52.42 70 GLY C N 1
ATOM 9543 C CA . GLY C 1 48 ? -5.062 33.478 18.297 1.00 54.92 70 GLY C CA 1
ATOM 9544 C C . GLY C 1 48 ? -5.195 34.810 19.003 1.00 55.25 70 GLY C C 1
ATOM 9545 O O . GLY C 1 48 ? -6.256 35.096 19.567 1.00 53.21 70 GLY C O 1
ATOM 9549 N N . ILE C 1 49 ? -4.148 35.634 18.990 1.00 60.61 71 ILE C N 1
ATOM 9550 C CA . ILE C 1 49 ? -4.204 37.008 19.484 1.00 55.48 71 ILE C CA 1
ATOM 9551 C C . ILE C 1 49 ? -3.915 37.926 18.306 1.00 50.97 71 ILE C C 1
ATOM 9552 O O . ILE C 1 49 ? -2.804 37.912 17.762 1.00 53.67 71 ILE C O 1
ATOM 9568 N N . LYS C 1 50 ? -4.905 38.728 17.923 1.00 54.85 72 LYS C N 1
ATOM 9569 C CA . LYS C 1 50 ? -4.810 39.522 16.705 1.00 54.68 72 LYS C CA 1
ATOM 9570 C C . LYS C 1 50 ? -3.732 40.590 16.823 1.00 57.32 72 LYS C C 1
ATOM 9571 O O . LYS C 1 50 ? -3.710 41.363 17.785 1.00 62.42 72 LYS C O 1
ATOM 9590 N N . GLU C 1 51 ? -2.845 40.645 15.833 1.00 54.97 73 GLU C N 1
ATOM 9591 C CA . GLU C 1 51 ? -1.934 41.772 15.682 1.00 55.38 73 GLU C CA 1
ATOM 9592 C C . GLU C 1 51 ? -2.667 42.855 14.900 1.00 56.18 73 GLU C C 1
ATOM 9593 O O . GLU C 1 51 ? -3.264 42.568 13.857 1.00 66.94 73 GLU C O 1
ATOM 9605 N N . ARG C 1 52 ? -2.639 44.091 15.413 1.00 57.11 74 ARG C N 1
ATOM 9606 C CA . ARG C 1 52 ? -3.373 45.191 14.802 1.00 62.06 74 ARG C CA 1
ATOM 9607 C C . ARG C 1 52 ? -2.480 46.216 14.119 1.00 58.10 74 ARG C C 1
ATOM 9608 O O . ARG C 1 52 ? -2.980 46.996 13.304 1.00 69.17 74 ARG C O 1
ATOM 9629 N N . PHE C 1 53 ? -1.189 46.244 14.425 1.00 52.82 75 PHE C N 1
ATOM 9630 C CA . PHE C 1 53 ? -0.319 47.295 13.932 1.00 58.43 75 PHE C CA 1
ATOM 9631 C C . PHE C 1 53 ? 0.867 46.712 13.174 1.00 58.23 75 PHE C C 1
ATOM 9632 O O . PHE C 1 53 ? 1.173 45.521 13.268 1.00 55.00 75 PHE C O 1
ATOM 9649 N N . GLN C 1 54 ? 1.530 47.586 12.413 1.00 64.11 76 GLN C N 1
ATOM 9650 C CA . GLN C 1 54 ? 2.702 47.235 11.610 1.00 56.59 76 GLN C CA 1
ATOM 9651 C C . GLN C 1 54 ? 2.395 46.134 10.600 1.00 49.82 76 GLN C C 1
ATOM 9652 O O . GLN C 1 54 ? 3.285 45.390 10.180 1.00 52.35 76 GLN C O 1
ATOM 9666 N N . ILE C 1 55 ? 1.137 46.041 10.184 1.00 52.32 77 ILE C N 1
ATOM 9667 C CA . ILE C 1 55 ? 0.726 45.169 9.089 1.00 52.59 77 ILE C CA 1
ATOM 9668 C C . ILE C 1 55 ? 0.606 46.013 7.829 1.00 53.64 77 ILE C C 1
ATOM 9669 O O . ILE C 1 55 ? -0.001 47.095 7.847 1.00 52.30 77 ILE C O 1
ATOM 9685 N N . THR C 1 56 ? 1.181 45.518 6.735 1.00 52.20 78 THR C N 1
ATOM 9686 C CA . THR C 1 56 ? 1.221 46.224 5.462 1.00 51.33 78 THR C CA 1
ATOM 9687 C C . THR C 1 56 ? 0.566 45.365 4.391 1.00 51.07 78 THR C C 1
ATOM 9688 O O . THR C 1 56 ? 0.768 44.146 4.351 1.00 55.38 78 THR C O 1
ATOM 9699 N N . ARG C 1 57 ? -0.210 46.001 3.521 1.00 53.06 79 ARG C N 1
ATOM 9700 C CA . ARG C 1 57 ? -0.881 45.310 2.420 1.00 54.07 79 ARG C CA 1
ATOM 9701 C C . ARG C 1 57 ? -0.006 45.465 1.181 1.00 55.20 79 ARG C C 1
ATOM 9702 O O . ARG C 1 57 ? -0.122 46.438 0.432 1.00 63.01 79 ARG C O 1
ATOM 9723 N N . ILE C 1 58 ? 0.878 44.490 0.962 1.00 51.96 80 ILE C N 1
ATOM 9724 C CA . ILE C 1 58 ? 1.833 44.592 -0.139 1.00 55.63 80 ILE C CA 1
ATOM 9725 C C . ILE C 1 58 ? 1.095 44.731 -1.465 1.00 52.73 80 ILE C C 1
ATOM 9726 O O . ILE C 1 58 ? 1.381 45.630 -2.264 1.00 59.82 80 ILE C O 1
ATOM 9742 N N . ASN C 1 59 ? 0.142 43.841 -1.719 1.00 54.95 81 ASN C N 1
ATOM 9743 C CA . ASN C 1 59 ? -0.682 43.917 -2.920 1.00 62.48 81 ASN C CA 1
ATOM 9744 C C . ASN C 1 59 ? -1.981 43.154 -2.656 1.00 65.31 81 ASN C C 1
ATOM 9745 O O . ASN C 1 59 ? -2.360 42.939 -1.499 1.00 62.25 81 ASN C O 1
ATOM 9755 N N . LYS C 1 60 ? -2.674 42.757 -3.723 1.00 58.69 82 LYS C N 1
ATOM 9756 C CA . LYS C 1 60 ? -4.001 42.180 -3.550 1.00 59.77 82 LYS C CA 1
ATOM 9757 C C . LYS C 1 60 ? -3.953 40.769 -2.971 1.00 57.77 82 LYS C C 1
ATOM 9758 O O . LYS C 1 60 ? -4.928 40.339 -2.347 1.00 59.89 82 LYS C O 1
ATOM 9777 N N . THR C 1 61 ? -2.843 40.050 -3.138 1.00 61.57 83 THR C N 1
ATOM 9778 C CA . THR C 1 61 ? -2.721 38.701 -2.597 1.00 63.94 83 THR C CA 1
ATOM 9779 C C . THR C 1 61 ? -1.901 38.629 -1.313 1.00 60.42 83 THR C C 1
ATOM 9780 O O . THR C 1 61 ? -2.074 37.679 -0.541 1.00 62.26 83 THR C O 1
ATOM 9791 N N . THR C 1 62 ? -1.028 39.601 -1.058 1.00 59.91 84 THR C N 1
ATOM 9792 C CA . THR C 1 62 ? 0.013 39.465 -0.053 1.00 52.64 84 THR C CA 1
ATOM 9793 C C . THR C 1 62 ? -0.066 40.566 0.997 1.00 52.58 84 THR C C 1
ATOM 9794 O O . THR C 1 62 ? -0.518 41.683 0.727 1.00 53.20 84 THR C O 1
ATOM 9805 N N . ALA C 1 63 ? 0.394 40.232 2.203 1.00 52.44 85 ALA C N 1
ATOM 9806 C CA . ALA C 1 63 ? 0.452 41.169 3.316 1.00 51.50 85 ALA C CA 1
ATOM 9807 C C . ALA C 1 63 ? 1.638 40.795 4.194 1.00 46.68 85 ALA C C 1
ATOM 9808 O O . ALA C 1 63 ? 2.063 39.638 4.223 1.00 46.17 85 ALA C O 1
ATOM 9815 N N . ARG C 1 64 ? 2.170 41.787 4.907 1.00 54.96 86 ARG C N 1
ATOM 9816 C CA . ARG C 1 64 ? 3.357 41.609 5.733 1.00 53.22 86 ARG C CA 1
ATOM 9817 C C . ARG C 1 64 ? 3.097 42.091 7.153 1.00 55.80 86 ARG C C 1
ATOM 9818 O O . ARG C 1 64 ? 2.461 43.130 7.364 1.00 52.70 86 ARG C O 1
ATOM 9839 N N . LEU C 1 65 ? 3.611 41.334 8.121 1.00 56.08 87 LEU C N 1
ATOM 9840 C CA . LEU C 1 65 ? 3.586 41.698 9.532 1.00 48.13 87 LEU C CA 1
ATOM 9841 C C . LEU C 1 65 ? 5.023 41.865 9.995 1.00 51.13 87 LEU C C 1
ATOM 9842 O O . LEU C 1 65 ? 5.853 40.976 9.776 1.00 49.82 87 LEU C O 1
ATOM 9858 N N . TRP C 1 66 ? 5.316 42.998 10.626 1.00 52.63 88 TRP C N 1
ATOM 9859 C CA . TRP C 1 66 ? 6.673 43.350 11.019 1.00 48.43 88 TRP C CA 1
ATOM 9860 C C . TRP C 1 66 ? 6.790 43.399 12.536 1.00 53.69 88 TRP C C 1
ATOM 9861 O O . TRP C 1 66 ? 6.035 44.118 13.201 1.00 59.00 88 TRP C O 1
ATOM 9882 N N . TYR C 1 67 ? 7.752 42.650 13.070 1.00 49.69 89 TYR C N 1
ATOM 9883 C CA . TYR C 1 67 ? 8.012 42.570 14.501 1.00 52.91 89 TYR C CA 1
ATOM 9884 C C . TYR C 1 67 ? 9.346 43.239 14.812 1.00 50.32 89 TYR C C 1
ATOM 9885 O O . TYR C 1 67 ? 10.359 42.932 14.177 1.00 55.14 89 TYR C O 1
ATOM 9903 N N . LYS C 1 68 ? 9.346 44.139 15.792 1.00 51.17 90 LYS C N 1
ATOM 9904 C CA . LYS C 1 68 ? 10.560 44.825 16.213 1.00 54.55 90 LYS C CA 1
ATOM 9905 C C . LYS C 1 68 ? 11.175 44.088 17.396 1.00 49.87 90 LYS C C 1
ATOM 9906 O O . LYS C 1 68 ? 10.504 43.852 18.406 1.00 50.38 90 LYS C O 1
ATOM 9910 N N . ASN C 1 69 ? 12.450 43.729 17.267 1.00 54.89 91 ASN C N 1
ATOM 9911 C CA . ASN C 1 69 ? 13.209 43.057 18.321 1.00 58.79 91 ASN C CA 1
ATOM 9912 C C . ASN C 1 69 ? 12.444 41.849 18.869 1.00 63.13 91 ASN C C 1
ATOM 9913 O O . ASN C 1 69 ? 11.921 41.850 19.984 1.00 65.38 91 ASN C O 1
ATOM 9924 N N . PHE C 1 70 ? 12.408 40.799 18.052 1.00 56.11 92 PHE C N 1
ATOM 9925 C CA . PHE C 1 70 ? 11.704 39.578 18.428 1.00 54.18 92 PHE C CA 1
ATOM 9926 C C . PHE C 1 70 ? 12.554 38.800 19.426 1.00 57.03 92 PHE C C 1
ATOM 9927 O O . PHE C 1 70 ? 13.614 38.271 19.073 1.00 61.61 92 PHE C O 1
ATOM 9944 N N . LEU C 1 71 ? 12.081 38.719 20.670 1.00 58.92 93 LEU C N 1
ATOM 9945 C CA . LEU C 1 71 ? 12.812 38.086 21.760 1.00 58.44 93 LEU C CA 1
ATOM 9946 C C . LEU C 1 71 ? 12.294 36.700 22.123 1.00 50.11 93 LEU C C 1
ATOM 9947 O O . LEU C 1 71 ? 12.976 35.981 22.861 1.00 61.00 93 LEU C O 1
ATOM 9963 N N . GLU C 1 72 ? 11.121 36.310 21.638 1.00 49.52 94 GLU C N 1
ATOM 9964 C CA . GLU C 1 72 ? 10.503 35.077 22.114 1.00 57.21 94 GLU C CA 1
ATOM 9965 C C . GLU C 1 72 ? 11.161 33.864 21.462 1.00 53.86 94 GLU C C 1
ATOM 9966 O O . GLU C 1 72 ? 11.445 33.881 20.263 1.00 54.49 94 GLU C O 1
ATOM 9978 N N . PRO C 1 73 ? 11.404 32.795 22.222 1.00 51.92 95 PRO C N 1
ATOM 9979 C CA . PRO C 1 73 ? 12.038 31.620 21.609 1.00 56.07 95 PRO C CA 1
ATOM 9980 C C . PRO C 1 73 ? 11.165 30.929 20.578 1.00 51.80 95 PRO C C 1
ATOM 9981 O O . PRO C 1 73 ? 11.688 30.446 19.566 1.00 55.92 95 PRO C O 1
ATOM 9992 N N . HIS C 1 74 ? 9.852 30.863 20.797 1.00 56.14 96 HIS C N 1
ATOM 9993 C CA . HIS C 1 74 ? 8.975 30.152 19.876 1.00 60.90 96 HIS C CA 1
ATOM 9994 C C . HIS C 1 74 ? 7.628 30.852 19.786 1.00 52.15 96 HIS C C 1
ATOM 9995 O O . HIS C 1 74 ? 7.126 31.384 20.779 1.00 52.76 96 HIS C O 1
ATOM 10009 N N . ALA C 1 75 ? 7.048 30.835 18.588 1.00 50.84 97 ALA C N 1
ATOM 10010 C CA . ALA C 1 75 ? 5.728 31.399 18.356 1.00 57.71 97 ALA C CA 1
ATOM 10011 C C . ALA C 1 75 ? 5.080 30.672 17.189 1.00 51.48 97 ALA C C 1
ATOM 10012 O O . ALA C 1 75 ? 5.758 30.238 16.254 1.00 49.86 97 ALA C O 1
ATOM 10019 N N . SER C 1 76 ? 3.759 30.541 17.255 1.00 56.03 98 SER C N 1
ATOM 10020 C CA . SER C 1 76 ? 2.962 29.946 16.188 1.00 49.40 98 SER C CA 1
ATOM 10021 C C . SER C 1 76 ? 2.108 31.052 15.579 1.00 54.48 98 SER C C 1
ATOM 10022 O O . SER C 1 76 ? 1.341 31.711 16.293 1.00 59.77 98 SER C O 1
ATOM 10030 N N . MET C 1 77 ? 2.249 31.264 14.272 1.00 50.37 99 MET C N 1
ATOM 10031 C CA . MET C 1 77 ? 1.614 32.380 13.580 1.00 50.99 99 MET C CA 1
ATOM 10032 C C . MET C 1 77 ? 0.547 31.862 12.628 1.00 53.99 99 MET C C 1
ATOM 10033 O O . MET C 1 77 ? 0.797 30.929 11.859 1.00 59.18 99 MET C O 1
ATOM 10047 N N . TYR C 1 78 ? -0.636 32.475 12.679 1.00 53.49 100 TYR C N 1
ATOM 10048 C CA . TYR C 1 78 ? -1.743 32.158 11.787 1.00 52.28 100 TYR C CA 1
ATOM 10049 C C . TYR C 1 78 ? -2.151 33.415 11.033 1.00 50.82 100 TYR C C 1
ATOM 10050 O O . TYR C 1 78 ? -2.275 34.486 11.635 1.00 59.23 100 TYR C O 1
ATOM 10068 N N . CYS C 1 79 ? -2.367 33.294 9.721 1.00 45.61 101 CYS C N 1
ATOM 10069 C CA . CYS C 1 79 ? -2.930 34.388 8.941 1.00 54.43 101 CYS C CA 1
ATOM 10070 C C . CYS C 1 79 ? -4.191 33.916 8.232 1.00 51.55 101 CYS C C 1
ATOM 10071 O O . CYS C 1 79 ? -4.272 32.772 7.772 1.00 52.15 101 CYS C O 1
ATOM 10078 N N . THR C 1 80 ? -5.176 34.808 8.157 1.00 54.39 102 THR C N 1
ATOM 10079 C CA . THR C 1 80 ? -6.495 34.497 7.633 1.00 51.09 102 THR C CA 1
ATOM 10080 C C . THR C 1 80 ? -6.929 35.608 6.688 1.00 50.76 102 THR C C 1
ATOM 10081 O O . THR C 1 80 ? -6.399 36.720 6.724 1.00 63.03 102 THR C O 1
ATOM 10092 N N . ALA C 1 81 ? -7.908 35.300 5.841 1.00 48.13 103 ALA C N 1
ATOM 10093 C CA . ALA C 1 81 ? -8.364 36.225 4.816 1.00 48.72 103 ALA C CA 1
ATOM 10094 C C . ALA C 1 81 ? -9.862 36.435 4.933 1.00 52.48 103 ALA C C 1
ATOM 10095 O O . ALA C 1 81 ? -10.633 35.470 4.932 1.00 62.84 103 ALA C O 1
ATOM 10102 N N . GLU C 1 82 ? -10.262 37.698 5.018 1.00 60.60 104 GLU C N 1
ATOM 10103 C CA . GLU C 1 82 ? -11.666 38.080 4.998 1.00 65.42 104 GLU C CA 1
ATOM 10104 C C . GLU C 1 82 ? -12.143 38.095 3.551 1.00 59.23 104 GLU C C 1
ATOM 10105 O O . GLU C 1 82 ? -11.610 38.846 2.729 1.00 59.86 104 GLU C O 1
ATOM 10117 N N . CYS C 1 83 ? -13.127 37.267 3.237 1.00 60.98 105 CYS C N 1
ATOM 10118 C CA . CYS C 1 83 ? -13.493 37.177 1.833 1.00 61.38 105 CYS C CA 1
ATOM 10119 C C . CYS C 1 83 ? -14.742 38.001 1.536 1.00 73.80 105 CYS C C 1
ATOM 10120 O O . CYS C 1 83 ? -15.564 38.250 2.424 1.00 66.51 105 CYS C O 1
ATOM 10127 N N . PRO C 1 84 ? -14.887 38.452 0.288 1.00 81.27 106 PRO C N 1
ATOM 10128 C CA . PRO C 1 84 ? -16.028 39.316 -0.049 1.00 70.91 106 PRO C CA 1
ATOM 10129 C C . PRO C 1 84 ? -17.394 38.679 0.140 1.00 72.44 106 PRO C C 1
ATOM 10130 O O . PRO C 1 84 ? -18.389 39.412 0.180 1.00 87.44 106 PRO C O 1
ATOM 10141 N N . LYS C 1 85 ? -17.500 37.358 0.249 1.00 68.74 107 LYS C N 1
ATOM 10142 C CA . LYS C 1 85 ? -18.810 36.721 0.243 1.00 71.25 107 LYS C CA 1
ATOM 10143 C C . LYS C 1 85 ? -19.238 36.178 1.600 1.00 75.41 107 LYS C C 1
ATOM 10144 O O . LYS C 1 85 ? -20.367 35.687 1.718 1.00 72.07 107 LYS C O 1
ATOM 10148 N N . HIS C 1 86 ? -18.386 36.255 2.624 1.00 78.27 108 HIS C N 1
ATOM 10149 C CA . HIS C 1 86 ? -18.718 35.717 3.938 1.00 74.74 108 HIS C CA 1
ATOM 10150 C C . HIS C 1 86 ? -18.312 36.709 5.020 1.00 57.81 108 HIS C C 1
ATOM 10151 O O . HIS C 1 86 ? -17.436 37.556 4.823 1.00 57.05 108 HIS C O 1
ATOM 10165 N N . PHE C 1 87 ? -18.968 36.585 6.175 1.00 58.71 109 PHE C N 1
ATOM 10166 C CA . PHE C 1 87 ? -18.627 37.395 7.336 1.00 64.95 109 PHE C CA 1
ATOM 10167 C C . PHE C 1 87 ? -17.436 36.841 8.108 1.00 65.26 109 PHE C C 1
ATOM 10168 O O . PHE C 1 87 ? -16.836 37.573 8.905 1.00 66.12 109 PHE C O 1
ATOM 10172 N N . GLN C 1 88 ? -17.070 35.584 7.877 1.00 61.77 110 GLN C N 1
ATOM 10173 C CA . GLN C 1 88 ? -16.081 34.891 8.687 1.00 58.46 110 GLN C CA 1
ATOM 10174 C C . GLN C 1 88 ? -14.751 34.757 7.954 1.00 57.58 110 GLN C C 1
ATOM 10175 O O . GLN C 1 88 ? -14.664 34.883 6.727 1.00 53.73 110 GLN C O 1
ATOM 10189 N N . GLU C 1 89 ? -13.708 34.472 8.727 1.00 55.34 111 GLU C N 1
ATOM 10190 C CA . GLU C 1 89 ? -12.357 34.404 8.192 1.00 57.92 111 GLU C CA 1
ATOM 10191 C C . GLU C 1 89 ? -12.011 32.973 7.806 1.00 61.35 111 GLU C C 1
ATOM 10192 O O . GLU C 1 89 ? -12.332 32.024 8.529 1.00 59.93 111 GLU C O 1
ATOM 10204 N N . THR C 1 90 ? -11.370 32.821 6.651 1.00 58.49 112 THR C N 1
ATOM 10205 C CA . THR C 1 90 ? -10.903 31.523 6.187 1.00 57.81 112 THR C CA 1
ATOM 10206 C C . THR C 1 90 ? -9.396 31.447 6.403 1.00 57.35 112 THR C C 1
ATOM 10207 O O . THR C 1 90 ? -8.668 32.396 6.095 1.00 60.12 112 THR C O 1
ATOM 10218 N N . LEU C 1 91 ? -8.942 30.328 6.956 1.00 64.33 113 LEU C N 1
ATOM 10219 C CA . LEU C 1 91 ? -7.531 30.160 7.273 1.00 52.66 113 LEU C CA 1
ATOM 10220 C C . LEU C 1 91 ? -6.722 30.035 5.991 1.00 48.34 113 LEU C C 1
ATOM 10221 O O . LEU C 1 91 ? -7.089 29.291 5.076 1.00 51.02 113 LEU C O 1
ATOM 10237 N N . ILE C 1 92 ? -5.628 30.780 5.920 1.00 49.35 114 ILE C N 1
ATOM 10238 C CA . ILE C 1 92 ? -4.727 30.687 4.781 1.00 53.95 114 ILE C CA 1
ATOM 10239 C C . ILE C 1 92 ? -3.682 29.625 5.085 1.00 52.10 114 ILE C C 1
ATOM 10240 O O . ILE C 1 92 ? -3.538 28.645 4.344 1.00 49.36 114 ILE C O 1
ATOM 10256 N N . CYS C 1 93 ? -2.953 29.814 6.180 1.00 46.88 115 CYS C N 1
ATOM 10257 C CA . CYS C 1 93 ? -1.837 28.949 6.534 1.00 50.00 115 CYS C CA 1
ATOM 10258 C C . CYS C 1 93 ? -1.314 29.397 7.892 1.00 50.76 115 CYS C C 1
ATOM 10259 O O . CYS C 1 93 ? -1.683 30.457 8.406 1.00 60.60 115 CYS C O 1
ATOM 10266 N N . GLY C 1 94 ? -0.435 28.574 8.461 1.00 50.03 116 GLY C N 1
ATOM 10267 C CA . GLY C 1 94 ? 0.243 28.922 9.688 1.00 51.94 116 GLY C CA 1
ATOM 10268 C C . GLY C 1 94 ? 1.698 28.504 9.617 1.00 51.58 116 GLY C C 1
ATOM 10269 O O . GLY C 1 94 ? 2.104 27.737 8.737 1.00 52.59 116 GLY C O 1
ATOM 10273 N N . LYS C 1 95 ? 2.480 29.026 10.557 1.00 46.48 117 LYS C N 1
ATOM 10274 C CA . LYS C 1 95 ? 3.904 28.745 10.567 1.00 49.94 117 LYS C CA 1
ATOM 10275 C C . LYS C 1 95 ? 4.450 28.914 11.975 1.00 51.81 117 LYS C C 1
ATOM 10276 O O . LYS C 1 95 ? 4.111 29.877 12.668 1.00 52.90 117 LYS C O 1
ATOM 10295 N N . ASP C 1 96 ? 5.287 27.962 12.387 1.00 56.85 118 ASP C N 1
ATOM 10296 C CA . ASP C 1 96 ? 6.033 28.059 13.633 1.00 53.17 118 ASP C CA 1
ATOM 10297 C C . ASP C 1 96 ? 7.357 28.760 13.363 1.00 52.92 118 ASP C C 1
ATOM 10298 O O . ASP C 1 96 ? 8.041 28.449 12.381 1.00 50.88 118 ASP C O 1
ATOM 10307 N N . ILE C 1 97 ? 7.712 29.704 14.231 1.00 51.38 119 ILE C N 1
ATOM 10308 C CA . ILE C 1 97 ? 8.970 30.430 14.133 1.00 50.37 119 ILE C CA 1
ATOM 10309 C C . ILE C 1 97 ? 9.719 30.297 15.452 1.00 50.21 119 ILE C C 1
ATOM 10310 O O . ILE C 1 97 ? 9.120 30.172 16.525 1.00 53.73 119 ILE C O 1
ATOM 10326 N N . SER C 1 98 ? 11.046 30.331 15.364 1.00 49.72 120 SER C N 1
ATOM 10327 C CA . SER C 1 98 ? 11.909 30.100 16.509 1.00 41.30 120 SER C CA 1
ATOM 10328 C C . SER C 1 98 ? 13.032 31.122 16.500 1.00 50.97 120 SER C C 1
ATOM 10329 O O . SER C 1 98 ? 13.502 31.542 15.440 1.00 54.95 120 SER C O 1
ATOM 10337 N N . SER C 1 99 ? 13.453 31.527 17.693 1.00 51.09 121 SER C N 1
ATOM 10338 C CA . SER C 1 99 ? 14.544 32.474 17.847 1.00 46.58 121 SER C CA 1
ATOM 10339 C C . SER C 1 99 ? 15.510 31.935 18.889 1.00 52.95 121 SER C C 1
ATOM 10340 O O . SER C 1 99 ? 15.097 31.326 19.880 1.00 55.24 121 SER C O 1
ATOM 10348 N N . GLY C 1 100 ? 16.798 32.153 18.654 1.00 56.16 122 GLY C N 1
ATOM 10349 C CA . GLY C 1 100 ? 17.815 31.671 19.564 1.00 53.58 122 GLY C CA 1
ATOM 10350 C C . GLY C 1 100 ? 19.165 32.277 19.262 1.00 51.92 122 GLY C C 1
ATOM 10351 O O . GLY C 1 100 ? 19.243 33.375 18.707 1.00 59.30 122 GLY C O 1
ATOM 10355 N N . TYR C 1 101 ? 20.233 31.575 19.618 1.00 58.85 123 TYR C N 1
ATOM 10356 C CA . TYR C 1 101 ? 21.584 32.054 19.382 1.00 54.91 123 TYR C CA 1
ATOM 10357 C C . TYR C 1 101 ? 22.419 30.974 18.717 1.00 51.84 123 TYR C C 1
ATOM 10358 O O . TYR C 1 101 ? 22.177 29.781 18.921 1.00 57.06 123 TYR C O 1
ATOM 10376 N N . PRO C 1 102 ? 23.412 31.360 17.925 1.00 51.28 124 PRO C N 1
ATOM 10377 C CA . PRO C 1 102 ? 24.370 30.379 17.425 1.00 50.61 124 PRO C CA 1
ATOM 10378 C C . PRO C 1 102 ? 25.158 29.792 18.579 1.00 55.72 124 PRO C C 1
ATOM 10379 O O . PRO C 1 102 ? 25.301 30.436 19.630 1.00 62.82 124 PRO C O 1
ATOM 10390 N N . PRO C 1 103 ? 25.688 28.580 18.428 1.00 56.12 125 PRO C N 1
ATOM 10391 C CA . PRO C 1 103 ? 26.337 27.922 19.564 1.00 46.61 125 PRO C CA 1
ATOM 10392 C C . PRO C 1 103 ? 27.717 28.497 19.834 1.00 53.08 125 PRO C C 1
ATOM 10393 O O . PRO C 1 103 ? 28.451 28.870 18.915 1.00 44.80 125 PRO C O 1
ATOM 10404 N N . ASP C 1 104 ? 28.051 28.590 21.120 1.00 58.16 126 ASP C N 1
ATOM 10405 C CA . ASP C 1 104 ? 29.401 28.948 21.520 1.00 55.30 126 ASP C CA 1
ATOM 10406 C C . ASP C 1 104 ? 30.370 27.832 21.130 1.00 61.22 126 ASP C C 1
ATOM 10407 O O . ASP C 1 104 ? 29.974 26.723 20.755 1.00 62.54 126 ASP C O 1
ATOM 10416 N N . ILE C 1 105 ? 31.659 28.138 21.214 1.00 65.93 127 ILE C N 1
ATOM 10417 C CA . ILE C 1 105 ? 32.696 27.130 21.011 1.00 63.65 127 ILE C CA 1
ATOM 10418 C C . ILE C 1 105 ? 32.770 26.272 22.269 1.00 57.62 127 ILE C C 1
ATOM 10419 O O . ILE C 1 105 ? 33.109 26.788 23.344 1.00 58.25 127 ILE C O 1
ATOM 10435 N N . PRO C 1 106 ? 32.473 24.976 22.196 1.00 51.61 128 PRO C N 1
ATOM 10436 C CA . PRO C 1 106 ? 32.528 24.153 23.412 1.00 52.00 128 PRO C CA 1
ATOM 10437 C C . PRO C 1 106 ? 33.949 24.088 23.948 1.00 61.56 128 PRO C C 1
ATOM 10438 O O . PRO C 1 106 ? 34.902 23.852 23.203 1.00 66.33 128 PRO C O 1
ATOM 10449 N N . ASP C 1 107 ? 34.090 24.320 25.249 1.00 57.25 129 ASP C N 1
ATOM 10450 C CA . ASP C 1 107 ? 35.394 24.206 25.888 1.00 58.87 129 ASP C CA 1
ATOM 10451 C C . ASP C 1 107 ? 35.272 23.309 27.112 1.00 61.31 129 ASP C C 1
ATOM 10452 O O . ASP C 1 107 ? 34.251 22.639 27.297 1.00 61.49 129 ASP C O 1
ATOM 10461 N N . GLU C 1 108 ? 36.306 23.280 27.945 1.00 61.52 130 GLU C N 1
ATOM 10462 C CA . GLU C 1 108 ? 36.294 22.454 29.147 1.00 60.78 130 GLU C CA 1
ATOM 10463 C C . GLU C 1 108 ? 35.955 21.005 28.803 1.00 62.16 130 GLU C C 1
ATOM 10464 O O . GLU C 1 108 ? 35.275 20.302 29.554 1.00 70.48 130 GLU C O 1
ATOM 10476 N N . VAL C 1 109 ? 36.434 20.554 27.645 1.00 55.98 131 VAL C N 1
ATOM 10477 C CA . VAL C 1 109 ? 36.209 19.176 27.227 1.00 59.69 131 VAL C CA 1
ATOM 10478 C C . VAL C 1 109 ? 37.008 18.253 28.136 1.00 61.80 131 VAL C C 1
ATOM 10479 O O . VAL C 1 109 ? 38.232 18.383 28.255 1.00 74.17 131 VAL C O 1
ATOM 10492 N N . THR C 1 110 ? 36.320 17.311 28.773 1.00 57.32 132 THR C N 1
ATOM 10493 C CA . THR C 1 110 ? 36.960 16.353 29.666 1.00 66.14 132 THR C CA 1
ATOM 10494 C C . THR C 1 110 ? 36.362 14.979 29.414 1.00 69.04 132 THR C C 1
ATOM 10495 O O . THR C 1 110 ? 35.157 14.781 29.602 1.00 72.00 132 THR C O 1
ATOM 10506 N N . CYS C 1 111 ? 37.200 14.040 28.983 1.00 67.85 133 CYS C N 1
ATOM 10507 C CA . CYS C 1 111 ? 36.817 12.645 28.813 1.00 68.11 133 CYS C CA 1
ATOM 10508 C C . CYS C 1 111 ? 37.447 11.830 29.936 1.00 73.88 133 CYS C C 1
ATOM 10509 O O . CYS C 1 111 ? 38.659 11.921 30.168 1.00 71.08 133 CYS C O 1
ATOM 10516 N N . VAL C 1 112 ? 36.621 11.040 30.628 1.00 76.49 134 VAL C N 1
ATOM 10517 C CA . VAL C 1 112 ? 37.050 10.240 31.768 1.00 74.06 134 VAL C CA 1
ATOM 10518 C C . VAL C 1 112 ? 36.395 8.867 31.673 1.00 70.96 134 VAL C C 1
ATOM 10519 O O . VAL C 1 112 ? 35.463 8.649 30.897 1.00 73.62 134 VAL C O 1
ATOM 10532 N N . ILE C 1 113 ? 36.891 7.940 32.490 1.00 78.80 135 ILE C N 1
ATOM 10533 C CA . ILE C 1 113 ? 36.346 6.589 32.584 1.00 84.68 135 ILE C CA 1
ATOM 10534 C C . ILE C 1 113 ? 35.999 6.339 34.043 1.00 79.46 135 ILE C C 1
ATOM 10535 O O . ILE C 1 113 ? 36.888 6.288 34.902 1.00 74.86 135 ILE C O 1
ATOM 10551 N N . TYR C 1 114 ? 34.714 6.178 34.326 1.00 84.74 136 TYR C N 1
ATOM 10552 C CA . TYR C 1 114 ? 34.284 5.842 35.673 1.00 80.04 136 TYR C CA 1
ATOM 10553 C C . TYR C 1 114 ? 34.450 4.348 35.898 1.00 78.51 136 TYR C C 1
ATOM 10554 O O . TYR C 1 114 ? 34.002 3.534 35.086 1.00 78.80 136 TYR C O 1
ATOM 10572 N N . GLU C 1 115 ? 35.118 3.995 36.995 1.00 77.76 137 GLU C N 1
ATOM 10573 C CA . GLU C 1 115 ? 35.495 2.609 37.237 1.00 89.52 137 GLU C CA 1
ATOM 10574 C C . GLU C 1 115 ? 34.287 1.686 37.106 1.00 86.17 137 GLU C C 1
ATOM 10575 O O . GLU C 1 115 ? 33.173 2.023 37.516 1.00 78.32 137 GLU C O 1
ATOM 10587 N N . TYR C 1 116 ? 34.519 0.514 36.515 1.00 88.87 138 TYR C N 1
ATOM 10588 C CA . TYR C 1 116 ? 33.538 -0.546 36.312 1.00 86.33 138 TYR C CA 1
ATOM 10589 C C . TYR C 1 116 ? 32.486 -0.197 35.268 1.00 84.24 138 TYR C C 1
ATOM 10590 O O . TYR C 1 116 ? 31.574 -1.001 35.039 1.00 83.29 138 TYR C O 1
ATOM 10608 N N . SER C 1 117 ? 32.571 0.968 34.629 1.00 91.43 139 SER C N 1
ATOM 10609 C CA . SER C 1 117 ? 31.537 1.394 33.695 1.00 88.89 139 SER C CA 1
ATOM 10610 C C . SER C 1 117 ? 31.733 0.851 32.286 1.00 90.50 139 SER C C 1
ATOM 10611 O O . SER C 1 117 ? 30.766 0.811 31.515 1.00 86.36 139 SER C O 1
ATOM 10619 N N . GLY C 1 118 ? 32.951 0.445 31.927 1.00 90.01 140 GLY C N 1
ATOM 10620 C CA . GLY C 1 118 ? 33.251 0.065 30.560 1.00 83.66 140 GLY C CA 1
ATOM 10621 C C . GLY C 1 118 ? 32.960 1.183 29.577 1.00 80.80 140 GLY C C 1
ATOM 10622 O O . GLY C 1 118 ? 32.919 0.958 28.364 1.00 83.57 140 GLY C O 1
ATOM 10626 N N . ASN C 1 119 ? 32.771 2.396 30.095 1.00 87.76 141 ASN C N 1
ATOM 10627 C CA . ASN C 1 119 ? 32.348 3.544 29.313 1.00 84.01 141 ASN C CA 1
ATOM 10628 C C . ASN C 1 119 ? 33.321 4.690 29.530 1.00 83.59 141 ASN C C 1
ATOM 10629 O O . ASN C 1 119 ? 33.715 4.973 30.666 1.00 77.71 141 ASN C O 1
ATOM 10639 N N . MET C 1 120 ? 33.700 5.349 28.441 1.00 79.97 142 MET C N 1
ATOM 10640 C CA . MET C 1 120 ? 34.418 6.616 28.501 1.00 73.04 142 MET C CA 1
ATOM 10641 C C . MET C 1 120 ? 33.392 7.734 28.357 1.00 74.54 142 MET C C 1
ATOM 10642 O O . MET C 1 120 ? 32.770 7.884 27.300 1.00 71.24 142 MET C O 1
ATOM 10656 N N . THR C 1 121 ? 33.230 8.525 29.407 1.00 75.94 143 THR C N 1
ATOM 10657 C CA . THR C 1 121 ? 32.253 9.600 29.429 1.00 68.77 143 THR C CA 1
ATOM 10658 C C . THR C 1 121 ? 32.935 10.906 29.049 1.00 70.01 143 THR C C 1
ATOM 10659 O O . THR C 1 121 ? 33.884 11.332 29.716 1.00 79.57 143 THR C O 1
ATOM 10670 N N . CYS C 1 122 ? 32.453 11.536 27.986 1.00 68.03 144 CYS C N 1
ATOM 10671 C CA . CYS C 1 122 ? 32.983 12.810 27.525 1.00 67.43 144 CYS C CA 1
ATOM 10672 C C . CYS C 1 122 ? 31.939 13.898 27.740 1.00 66.39 144 CYS C C 1
ATOM 10673 O O . CYS C 1 122 ? 30.775 13.733 27.360 1.00 67.44 144 CYS C O 1
ATOM 10680 N N . THR C 1 123 ? 32.354 14.997 28.368 1.00 66.39 145 THR C N 1
ATOM 10681 C CA . THR C 1 123 ? 31.488 16.138 28.617 1.00 57.64 145 THR C CA 1
ATOM 10682 C C . THR C 1 123 ? 32.222 17.422 28.256 1.00 53.82 145 THR C C 1
ATOM 10683 O O . THR C 1 123 ? 33.446 17.446 28.113 1.00 69.11 145 THR C O 1
ATOM 10694 N N . TRP C 1 124 ? 31.459 18.500 28.121 1.00 53.15 146 TRP C N 1
ATOM 10695 C CA . TRP C 1 124 ? 32.022 19.761 27.665 1.00 60.71 146 TRP C CA 1
ATOM 10696 C C . TRP C 1 124 ? 31.093 20.896 28.067 1.00 55.46 146 TRP C C 1
ATOM 10697 O O . TRP C 1 124 ? 29.876 20.719 28.152 1.00 65.31 146 TRP C O 1
ATOM 10718 N N . ASN C 1 125 ? 31.684 22.061 28.315 1.00 58.92 147 ASN C N 1
ATOM 10719 C CA . ASN C 1 125 ? 30.918 23.261 28.636 1.00 60.41 147 ASN C CA 1
ATOM 10720 C C . ASN C 1 125 ? 30.386 23.834 27.330 1.00 63.43 147 ASN C C 1
ATOM 10721 O O . ASN C 1 125 ? 31.120 24.472 26.569 1.00 54.10 147 ASN C O 1
ATOM 10732 N N . ALA C 1 126 ? 29.102 23.595 27.064 1.00 69.11 148 ALA C N 1
ATOM 10733 C CA . ALA C 1 126 ? 28.481 24.079 25.840 1.00 55.72 148 ALA C CA 1
ATOM 10734 C C . ALA C 1 126 ? 28.318 25.591 25.825 1.00 55.42 148 ALA C C 1
ATOM 10735 O O . ALA C 1 126 ? 28.030 26.157 24.763 1.00 54.91 148 ALA C O 1
ATOM 10742 N N . GLY C 1 127 ? 28.501 26.254 26.962 1.00 58.33 149 GLY C N 1
ATOM 10743 C CA . GLY C 1 127 ? 28.443 27.698 27.011 1.00 64.43 149 GLY C CA 1
ATOM 10744 C C . GLY C 1 127 ? 27.041 28.264 26.944 1.00 57.77 149 GLY C C 1
ATOM 10745 O O . GLY C 1 127 ? 26.101 27.711 27.527 1.00 51.51 149 GLY C O 1
ATOM 10749 N N . LYS C 1 128 ? 26.898 29.378 26.231 1.00 62.37 150 LYS C N 1
ATOM 10750 C CA . LYS C 1 128 ? 25.620 30.074 26.150 1.00 58.27 150 LYS C CA 1
ATOM 10751 C C . LYS C 1 128 ? 24.518 29.131 25.692 1.00 54.00 150 LYS C C 1
ATOM 10752 O O . LYS C 1 128 ? 24.693 28.367 24.738 1.00 58.76 150 LYS C O 1
ATOM 10771 N N . LEU C 1 129 ? 23.384 29.180 26.388 1.00 57.93 151 LEU C N 1
ATOM 10772 C CA . LEU C 1 129 ? 22.220 28.408 25.972 1.00 66.10 151 LEU C CA 1
ATOM 10773 C C . LEU C 1 129 ? 21.607 29.022 24.716 1.00 59.37 151 LEU C C 1
ATOM 10774 O O . LEU C 1 129 ? 21.442 30.242 24.613 1.00 54.58 151 LEU C O 1
ATOM 10790 N N . THR C 1 130 ? 21.267 28.160 23.756 1.00 63.93 152 THR C N 1
ATOM 10791 C CA . THR C 1 130 ? 20.958 28.582 22.397 1.00 56.85 152 THR C CA 1
ATOM 10792 C C . THR C 1 130 ? 19.469 28.644 22.099 1.00 53.41 152 THR C C 1
ATOM 10793 O O . THR C 1 130 ? 19.089 29.176 21.050 1.00 49.86 152 THR C O 1
ATOM 10804 N N . TYR C 1 131 ? 18.628 28.085 22.971 1.00 64.14 153 TYR C N 1
ATOM 10805 C CA . TYR C 1 131 ? 17.171 28.114 22.838 1.00 60.53 153 TYR C CA 1
ATOM 10806 C C . TYR C 1 131 ? 16.681 27.240 21.689 1.00 50.15 153 TYR C C 1
ATOM 10807 O O . TYR C 1 131 ? 15.714 26.493 21.862 1.00 63.30 153 TYR C O 1
ATOM 10825 N N . ILE C 1 132 ? 17.330 27.298 20.527 1.00 45.71 154 ILE C N 1
ATOM 10826 C CA . ILE C 1 132 ? 16.930 26.444 19.411 1.00 49.60 154 ILE C CA 1
ATOM 10827 C C . ILE C 1 132 ? 17.595 25.080 19.560 1.00 53.19 154 ILE C C 1
ATOM 10828 O O . ILE C 1 132 ? 18.499 24.903 20.384 1.00 51.20 154 ILE C O 1
ATOM 10844 N N . ASP C 1 133 ? 17.132 24.101 18.782 1.00 61.29 155 ASP C N 1
ATOM 10845 C CA . ASP C 1 133 ? 17.689 22.755 18.846 1.00 54.40 155 ASP C CA 1
ATOM 10846 C C . ASP C 1 133 ? 19.157 22.780 18.447 1.00 56.12 155 ASP C C 1
ATOM 10847 O O . ASP C 1 133 ? 19.506 23.253 17.359 1.00 59.37 155 ASP C O 1
ATOM 10856 N N . THR C 1 134 ? 20.014 22.271 19.331 1.00 61.48 156 THR C N 1
ATOM 10857 C CA . THR C 1 134 ? 21.452 22.220 19.108 1.00 53.42 156 THR C CA 1
ATOM 10858 C C . THR C 1 134 ? 21.940 20.788 19.275 1.00 61.92 156 THR C C 1
ATOM 10859 O O . THR C 1 134 ? 21.659 20.141 20.291 1.00 57.99 156 THR C O 1
ATOM 10870 N N . LYS C 1 135 ? 22.663 20.297 18.273 1.00 57.70 157 LYS C N 1
ATOM 10871 C CA . LYS C 1 135 ? 23.201 18.946 18.275 1.00 53.20 157 LYS C CA 1
ATOM 10872 C C . LYS C 1 135 ? 24.724 18.990 18.312 1.00 55.51 157 LYS C C 1
ATOM 10873 O O . LYS C 1 135 ? 25.352 19.945 17.842 1.00 55.14 157 LYS C O 1
ATOM 10892 N N . TYR C 1 136 ? 25.313 17.944 18.883 1.00 57.79 158 TYR C N 1
ATOM 10893 C CA . TYR C 1 136 ? 26.753 17.857 19.060 1.00 52.84 158 TYR C CA 1
ATOM 10894 C C . TYR C 1 136 ? 27.294 16.616 18.370 1.00 53.36 158 TYR C C 1
ATOM 10895 O O . TYR C 1 136 ? 26.642 15.567 18.347 1.00 57.09 158 TYR C O 1
ATOM 10913 N N . VAL C 1 137 ? 28.487 16.754 17.804 1.00 56.75 159 VAL C N 1
ATOM 10914 C CA . VAL C 1 137 ? 29.234 15.646 17.226 1.00 58.56 159 VAL C CA 1
ATOM 10915 C C . VAL C 1 137 ? 30.537 15.539 18.002 1.00 58.40 159 VAL C C 1
ATOM 10916 O O . VAL C 1 137 ? 31.279 16.523 18.117 1.00 55.01 159 VAL C O 1
ATOM 10929 N N . VAL C 1 138 ? 30.803 14.361 18.555 1.00 64.81 160 VAL C N 1
ATOM 10930 C CA . VAL C 1 138 ? 32.049 14.086 19.257 1.00 62.26 160 VAL C CA 1
ATOM 10931 C C . VAL C 1 138 ? 32.943 13.281 18.327 1.00 60.07 160 VAL C C 1
ATOM 10932 O O . VAL C 1 138 ? 32.552 12.209 17.848 1.00 56.76 160 VAL C O 1
ATOM 10945 N N . HIS C 1 139 ? 34.131 13.812 18.055 1.00 69.51 161 HIS C N 1
ATOM 10946 C CA . HIS C 1 139 ? 35.150 13.124 17.278 1.00 71.48 161 HIS C CA 1
ATOM 10947 C C . HIS C 1 139 ? 36.178 12.512 18.221 1.00 64.42 161 HIS C C 1
ATOM 10948 O O . HIS C 1 139 ? 36.573 13.133 19.212 1.00 60.76 161 HIS C O 1
ATOM 10962 N N . VAL C 1 140 ? 36.614 11.298 17.910 1.00 76.42 162 VAL C N 1
ATOM 10963 C CA . VAL C 1 140 ? 37.742 10.685 18.602 1.00 79.13 162 VAL C CA 1
ATOM 10964 C C . VAL C 1 140 ? 38.649 10.081 17.541 1.00 72.49 162 VAL C C 1
ATOM 10965 O O . VAL C 1 140 ? 38.194 9.300 16.697 1.00 71.64 162 VAL C O 1
ATOM 10978 N N . LYS C 1 141 ? 39.914 10.488 17.547 1.00 73.31 163 LYS C N 1
ATOM 10979 C CA . LYS C 1 141 ? 40.910 9.980 16.616 1.00 78.71 163 LYS C CA 1
ATOM 10980 C C . LYS C 1 141 ? 42.004 9.290 17.415 1.00 77.67 163 LYS C C 1
ATOM 10981 O O . LYS C 1 141 ? 42.557 9.877 18.352 1.00 76.31 163 LYS C O 1
ATOM 11000 N N . SER C 1 142 ? 42.295 8.042 17.059 1.00 78.31 164 SER C N 1
ATOM 11001 C CA . SER C 1 142 ? 43.437 7.339 17.623 1.00 85.02 164 SER C CA 1
ATOM 11002 C C . SER C 1 142 ? 44.723 7.861 17.000 1.00 84.27 164 SER C C 1
ATOM 11003 O O . SER C 1 142 ? 44.792 8.095 15.791 1.00 84.01 164 SER C O 1
ATOM 11011 N N . LEU C 1 143 ? 45.750 8.044 17.832 1.00 85.67 165 LEU C N 1
ATOM 11012 C CA . LEU C 1 143 ? 47.040 8.472 17.307 1.00 86.16 165 LEU C CA 1
ATOM 11013 C C . LEU C 1 143 ? 47.788 7.324 16.639 1.00 86.72 165 LEU C C 1
ATOM 11014 O O . LEU C 1 143 ? 48.486 7.543 15.642 1.00 75.89 165 LEU C O 1
ATOM 11030 N N . GLU C 1 144 ? 47.648 6.103 17.157 1.00 84.93 166 GLU C N 1
ATOM 11031 C CA . GLU C 1 144 ? 48.343 4.963 16.568 1.00 88.05 166 GLU C CA 1
ATOM 11032 C C . GLU C 1 144 ? 47.803 4.658 15.176 1.00 92.51 166 GLU C C 1
ATOM 11033 O O . GLU C 1 144 ? 48.536 4.729 14.181 1.00 89.39 166 GLU C O 1
ATOM 11037 N N . THR C 1 145 ? 46.514 4.327 15.083 1.00 94.89 167 THR C N 1
ATOM 11038 C CA . THR C 1 145 ? 45.901 3.956 13.815 1.00 92.57 167 THR C CA 1
ATOM 11039 C C . THR C 1 145 ? 45.427 5.154 13.000 1.00 91.39 167 THR C C 1
ATOM 11040 O O . THR C 1 145 ? 45.017 4.975 11.848 1.00 92.04 167 THR C O 1
ATOM 11051 N N . GLU C 1 146 ? 45.454 6.359 13.565 1.00 93.03 168 GLU C N 1
ATOM 11052 C CA . GLU C 1 146 ? 45.029 7.587 12.899 1.00 87.43 168 GLU C CA 1
ATOM 11053 C C . GLU C 1 146 ? 43.585 7.532 12.407 1.00 91.58 168 GLU C C 1
ATOM 11054 O O . GLU C 1 146 ? 43.144 8.443 11.694 1.00 89.07 168 GLU C O 1
ATOM 11066 N N . GLU C 1 147 ? 42.830 6.501 12.778 1.00 92.81 169 GLU C N 1
ATOM 11067 C CA . GLU C 1 147 ? 41.436 6.409 12.371 1.00 89.44 169 GLU C CA 1
ATOM 11068 C C . GLU C 1 147 ? 40.559 7.288 13.255 1.00 87.59 169 GLU C C 1
ATOM 11069 O O . GLU C 1 147 ? 40.890 7.595 14.403 1.00 82.65 169 GLU C O 1
ATOM 11081 N N . GLU C 1 148 ? 39.418 7.685 12.700 1.00 89.87 170 GLU C N 1
ATOM 11082 C CA . GLU C 1 148 ? 38.546 8.672 13.320 1.00 78.98 170 GLU C CA 1
ATOM 11083 C C . GLU C 1 148 ? 37.100 8.223 13.181 1.00 77.53 170 GLU C C 1
ATOM 11084 O O . GLU C 1 148 ? 36.683 7.771 12.111 1.00 87.49 170 GLU C O 1
ATOM 11096 N N . GLN C 1 149 ? 36.342 8.335 14.271 1.00 67.80 171 GLN C N 1
ATOM 11097 C CA . GLN C 1 149 ? 34.919 8.031 14.273 1.00 76.51 171 GLN C CA 1
ATOM 11098 C C . GLN C 1 149 ? 34.159 9.203 14.883 1.00 78.37 171 GLN C C 1
ATOM 11099 O O . GLN C 1 149 ? 34.736 10.041 15.583 1.00 74.38 171 GLN C O 1
ATOM 11113 N N . GLN C 1 150 ? 32.850 9.257 14.613 1.00 73.29 172 GLN C N 1
ATOM 11114 C CA . GLN C 1 150 ? 32.014 10.378 15.027 1.00 67.49 172 GLN C CA 1
ATOM 11115 C C . GLN C 1 150 ? 30.718 9.891 15.663 1.00 61.53 172 GLN C C 1
ATOM 11116 O O . GLN C 1 150 ? 30.087 8.951 15.171 1.00 63.07 172 GLN C O 1
ATOM 11130 N N . TYR C 1 151 ? 30.315 10.555 16.748 1.00 54.36 173 TYR C N 1
ATOM 11131 C CA . TYR C 1 151 ? 29.103 10.213 17.481 1.00 60.65 173 TYR C CA 1
ATOM 11132 C C . TYR C 1 151 ? 28.209 11.442 17.598 1.00 67.83 173 TYR C C 1
ATOM 11133 O O . TYR C 1 151 ? 28.660 12.497 18.058 1.00 66.17 173 TYR C O 1
ATOM 11151 N N . LEU C 1 152 ? 26.943 11.303 17.198 1.00 66.09 174 LEU C N 1
ATOM 11152 C CA . LEU C 1 152 ? 25.971 12.388 17.293 1.00 60.64 174 LEU C CA 1
ATOM 11153 C C . LEU C 1 152 ? 25.238 12.298 18.628 1.00 60.46 174 LEU C C 1
ATOM 11154 O O . LEU C 1 152 ? 24.749 11.226 19.000 1.00 58.71 174 LEU C O 1
ATOM 11170 N N . THR C 1 153 ? 25.168 13.423 19.346 1.00 64.77 175 THR C N 1
ATOM 11171 C CA . THR C 1 153 ? 24.407 13.496 20.583 1.00 56.39 175 THR C CA 1
ATOM 11172 C C . THR C 1 153 ? 23.692 14.830 20.702 1.00 56.99 175 THR C C 1
ATOM 11173 O O . THR C 1 153 ? 24.060 15.825 20.072 1.00 61.51 175 THR C O 1
ATOM 11184 N N . SER C 1 154 ? 22.680 14.833 21.561 1.00 65.47 176 SER C N 1
ATOM 11185 C CA . SER C 1 154 ? 22.068 16.051 22.059 1.00 64.06 176 SER C CA 1
ATOM 11186 C C . SER C 1 154 ? 22.648 16.481 23.402 1.00 56.50 176 SER C C 1
ATOM 11187 O O . SER C 1 154 ? 22.388 17.608 23.836 1.00 56.44 176 SER C O 1
ATOM 11195 N N . SER C 1 155 ? 23.425 15.624 24.055 1.00 58.57 177 SER C N 1
ATOM 11196 C CA . SER C 1 155 ? 24.066 15.950 25.326 1.00 60.54 177 SER C CA 1
ATOM 11197 C C . SER C 1 155 ? 25.381 15.174 25.405 1.00 68.51 177 SER C C 1
ATOM 11198 O O . SER C 1 155 ? 25.910 14.722 24.385 1.00 70.96 177 SER C O 1
ATOM 11206 N N . TYR C 1 156 ? 25.904 14.998 26.616 1.00 61.87 178 TYR C N 1
ATOM 11207 C CA . TYR C 1 156 ? 27.148 14.264 26.787 1.00 68.56 178 TYR C CA 1
ATOM 11208 C C . TYR C 1 156 ? 27.013 12.846 26.220 1.00 74.59 178 TYR C C 1
ATOM 11209 O O . TYR C 1 156 ? 25.912 12.360 25.952 1.00 83.38 178 TYR C O 1
ATOM 11227 N N . ILE C 1 157 ? 28.161 12.179 26.035 1.00 74.21 179 ILE C N 1
ATOM 11228 C CA . ILE C 1 157 ? 28.221 10.865 25.398 1.00 70.69 179 ILE C CA 1
ATOM 11229 C C . ILE C 1 157 ? 28.866 9.863 26.346 1.00 79.84 179 ILE C C 1
ATOM 11230 O O . ILE C 1 157 ? 29.761 10.200 27.128 1.00 78.86 179 ILE C O 1
ATOM 11246 N N . ASN C 1 158 ? 28.404 8.614 26.260 1.00 84.97 180 ASN C N 1
ATOM 11247 C CA . ASN C 1 158 ? 29.089 7.458 26.828 1.00 79.38 180 ASN C CA 1
ATOM 11248 C C . ASN C 1 158 ? 29.650 6.660 25.656 1.00 82.20 180 ASN C C 1
ATOM 11249 O O . ASN C 1 158 ? 28.882 6.108 24.859 1.00 78.00 180 ASN C O 1
ATOM 11259 N N . ILE C 1 159 ? 30.973 6.597 25.546 1.00 80.40 181 ILE C N 1
ATOM 11260 C CA . ILE C 1 159 ? 31.636 5.786 24.530 1.00 76.62 181 ILE C CA 1
ATOM 11261 C C . ILE C 1 159 ? 32.117 4.505 25.195 1.00 80.65 181 ILE C C 1
ATOM 11262 O O . ILE C 1 159 ? 32.910 4.548 26.144 1.00 81.03 181 ILE C O 1
ATOM 11278 N N . SER C 1 160 ? 31.637 3.369 24.697 1.00 84.28 182 SER C N 1
ATOM 11279 C CA . SER C 1 160 ? 32.112 2.079 25.175 1.00 86.66 182 SER C CA 1
ATOM 11280 C C . SER C 1 160 ? 33.615 1.946 24.962 1.00 88.47 182 SER C C 1
ATOM 11281 O O . SER C 1 160 ? 34.143 2.281 23.898 1.00 82.07 182 SER C O 1
ATOM 11289 N N . THR C 1 161 ? 34.309 1.447 25.988 1.00 93.45 183 THR C N 1
ATOM 11290 C CA . THR C 1 161 ? 35.741 1.211 25.850 1.00 87.58 183 THR C CA 1
ATOM 11291 C C . THR C 1 161 ? 36.021 0.032 24.924 1.00 93.75 183 THR C C 1
ATOM 11292 O O . THR C 1 161 ? 37.083 -0.020 24.292 1.00 89.72 183 THR C O 1
ATOM 11303 N N . ASP C 1 162 ? 35.078 -0.909 24.810 1.00 90.42 184 ASP C N 1
ATOM 11304 C CA . ASP C 1 162 ? 35.237 -2.023 23.881 1.00 89.10 184 ASP C CA 1
ATOM 11305 C C . ASP C 1 162 ? 35.258 -1.570 22.425 1.00 96.44 184 ASP C C 1
ATOM 11306 O O . ASP C 1 162 ? 35.489 -2.401 21.539 1.00 94.16 184 ASP C O 1
ATOM 11310 N N . SER C 1 163 ? 35.019 -0.285 22.158 1.00 93.45 185 SER C N 1
ATOM 11311 C CA . SER C 1 163 ? 35.130 0.273 20.819 1.00 90.95 185 SER C CA 1
ATOM 11312 C C . SER C 1 163 ? 36.426 1.043 20.604 1.00 92.33 185 SER C C 1
ATOM 11313 O O . SER C 1 163 ? 36.748 1.374 19.457 1.00 89.23 185 SER C O 1
ATOM 11321 N N . LEU C 1 164 ? 37.169 1.342 21.668 1.00 91.99 186 LEU C N 1
ATOM 11322 C CA . LEU C 1 164 ? 38.447 2.045 21.562 1.00 91.17 186 LEU C CA 1
ATOM 11323 C C . LEU C 1 164 ? 39.532 0.994 21.380 1.00 99.57 186 LEU C C 1
ATOM 11324 O O . LEU C 1 164 ? 39.981 0.368 22.343 1.00 108.77 186 LEU C O 1
ATOM 11340 N N . GLN C 1 165 ? 39.949 0.801 20.135 1.00 103.41 187 GLN C N 1
ATOM 11341 C CA . GLN C 1 165 ? 40.858 -0.266 19.735 1.00 97.74 187 GLN C CA 1
ATOM 11342 C C . GLN C 1 165 ? 41.966 0.309 18.864 1.00 94.85 187 GLN C C 1
ATOM 11343 O O . GLN C 1 165 ? 42.220 -0.141 17.745 1.00 88.17 187 GLN C O 1
ATOM 11357 N N . GLY C 1 166 ? 42.629 1.346 19.374 1.00 99.72 188 GLY C N 1
ATOM 11358 C CA . GLY C 1 166 ? 43.667 2.032 18.630 1.00 104.87 188 GLY C CA 1
ATOM 11359 C C . GLY C 1 166 ? 44.774 2.536 19.533 1.00 98.70 188 GLY C C 1
ATOM 11360 O O . GLY C 1 166 ? 45.261 3.663 19.380 1.00 97.34 188 GLY C O 1
ATOM 11364 N N . GLY C 1 167 ? 45.177 1.696 20.483 1.00 94.81 189 GLY C N 1
ATOM 11365 C CA . GLY C 1 167 ? 46.154 2.110 21.470 1.00 100.37 189 GLY C CA 1
ATOM 11366 C C . GLY C 1 167 ? 45.469 2.819 22.624 1.00 88.43 189 GLY C C 1
ATOM 11367 O O . GLY C 1 167 ? 44.305 2.576 22.928 1.00 87.47 189 GLY C O 1
ATOM 11371 N N . LYS C 1 168 ? 46.211 3.728 23.267 1.00 81.45 190 LYS C N 1
ATOM 11372 C CA . LYS C 1 168 ? 45.703 4.472 24.407 1.00 84.89 190 LYS C CA 1
ATOM 11373 C C . LYS C 1 168 ? 45.793 5.984 24.255 1.00 86.04 190 LYS C C 1
ATOM 11374 O O . LYS C 1 168 ? 45.052 6.695 24.941 1.00 85.38 190 LYS C O 1
ATOM 11393 N N . LYS C 1 169 ? 46.672 6.491 23.396 1.00 88.75 191 LYS C N 1
ATOM 11394 C CA . LYS C 1 169 ? 46.712 7.919 23.106 1.00 92.65 191 LYS C CA 1
ATOM 11395 C C . LYS C 1 169 ? 45.660 8.250 22.051 1.00 92.09 191 LYS C C 1
ATOM 11396 O O . LYS C 1 169 ? 45.616 7.617 20.989 1.00 79.69 191 LYS C O 1
ATOM 11400 N N . TYR C 1 170 ? 44.799 9.228 22.356 1.00 94.94 192 TYR C N 1
ATOM 11401 C CA . TYR C 1 170 ? 43.699 9.612 21.478 1.00 95.10 192 TYR C CA 1
ATOM 11402 C C . TYR C 1 170 ? 43.569 11.130 21.415 1.00 76.92 192 TYR C C 1
ATOM 11403 O O . TYR C 1 170 ? 44.120 11.864 22.240 1.00 80.57 192 TYR C O 1
ATOM 11421 N N . LEU C 1 171 ? 42.806 11.588 20.425 1.00 71.68 193 LEU C N 1
ATOM 11422 C CA . LEU C 1 171 ? 42.433 12.988 20.269 1.00 77.21 193 LEU C CA 1
ATOM 11423 C C . LEU C 1 171 ? 40.916 13.081 20.219 1.00 73.69 193 LEU C C 1
ATOM 11424 O O . LEU C 1 171 ? 40.275 12.328 19.479 1.00 71.32 193 LEU C O 1
ATOM 11440 N N . VAL C 1 172 ? 40.342 14.002 20.994 1.00 72.75 194 VAL C N 1
ATOM 11441 C CA . VAL C 1 172 ? 38.890 14.145 21.081 1.00 68.86 194 VAL C CA 1
ATOM 11442 C C . VAL C 1 172 ? 38.530 15.623 21.020 1.00 64.87 194 VAL C C 1
ATOM 11443 O O . VAL C 1 172 ? 39.001 16.417 21.843 1.00 65.28 194 VAL C O 1
ATOM 11456 N N . TRP C 1 173 ? 37.691 15.989 20.055 1.00 65.30 195 TRP C N 1
ATOM 11457 C CA . TRP C 1 173 ? 37.106 17.319 19.970 1.00 64.82 195 TRP C CA 1
ATOM 11458 C C . TRP C 1 173 ? 35.616 17.178 19.688 1.00 64.05 195 TRP C C 1
ATOM 11459 O O . TRP C 1 173 ? 35.145 16.129 19.237 1.00 62.58 195 TRP C O 1
ATOM 11480 N N . VAL C 1 174 ? 34.871 18.246 19.961 1.00 62.33 196 VAL C N 1
ATOM 11481 C CA . VAL C 1 174 ? 33.421 18.239 19.818 1.00 61.49 196 VAL C CA 1
ATOM 11482 C C . VAL C 1 174 ? 32.992 19.456 19.016 1.00 57.63 196 VAL C C 1
ATOM 11483 O O . VAL C 1 174 ? 33.563 20.543 19.159 1.00 63.21 196 VAL C O 1
ATOM 11496 N N . GLN C 1 175 ? 31.979 19.269 18.178 1.00 63.28 197 GLN C N 1
ATOM 11497 C CA . GLN C 1 175 ? 31.352 20.351 17.438 1.00 61.92 197 GLN C CA 1
ATOM 11498 C C . GLN C 1 175 ? 29.947 20.584 17.975 1.00 59.04 197 GLN C C 1
ATOM 11499 O O . GLN C 1 175 ? 29.247 19.633 18.342 1.00 56.62 197 GLN C O 1
ATOM 11513 N N . ALA C 1 176 ? 29.549 21.851 18.033 1.00 60.99 198 ALA C N 1
ATOM 11514 C CA . ALA C 1 176 ? 28.177 22.245 18.328 1.00 51.79 198 ALA C CA 1
ATOM 11515 C C . ALA C 1 176 ? 27.576 22.840 17.062 1.00 47.53 198 ALA C C 1
ATOM 11516 O O . ALA C 1 176 ? 28.228 23.638 16.377 1.00 44.24 198 ALA C O 1
ATOM 11523 N N . ALA C 1 177 ? 26.349 22.435 16.742 1.00 49.12 199 ALA C N 1
ATOM 11524 C CA . ALA C 1 177 ? 25.692 22.864 15.518 1.00 49.12 199 ALA C CA 1
ATOM 11525 C C . ALA C 1 177 ? 24.236 23.205 15.794 1.00 46.53 199 ALA C C 1
ATOM 11526 O O . ALA C 1 177 ? 23.581 22.564 16.622 1.00 49.48 199 ALA C O 1
ATOM 11533 N N . ASN C 1 178 ? 23.737 24.224 15.101 1.00 49.34 200 ASN C N 1
ATOM 11534 C CA . ASN C 1 178 ? 22.316 24.545 15.118 1.00 53.42 200 ASN C CA 1
ATOM 11535 C C . ASN C 1 178 ? 22.023 25.444 13.922 1.00 51.44 200 ASN C C 1
ATOM 11536 O O . ASN C 1 178 ? 22.923 25.831 13.172 1.00 55.41 200 ASN C O 1
ATOM 11547 N N . ALA C 1 179 ? 20.748 25.796 13.766 1.00 50.91 201 ALA C N 1
ATOM 11548 C CA . ALA C 1 179 ? 20.321 26.523 12.578 1.00 49.57 201 ALA C CA 1
ATOM 11549 C C . ALA C 1 179 ? 21.089 27.820 12.363 1.00 47.70 201 ALA C C 1
ATOM 11550 O O . ALA C 1 179 ? 21.069 28.356 11.250 1.00 48.51 201 ALA C O 1
ATOM 11557 N N . LEU C 1 180 ? 21.775 28.330 13.382 1.00 50.70 202 LEU C N 1
ATOM 11558 C CA . LEU C 1 180 ? 22.407 29.638 13.297 1.00 53.50 202 LEU C CA 1
ATOM 11559 C C . LEU C 1 180 ? 23.927 29.594 13.290 1.00 54.03 202 LEU C C 1
ATOM 11560 O O . LEU C 1 180 ? 24.555 30.655 13.245 1.00 60.56 202 LEU C O 1
ATOM 11576 N N . GLY C 1 181 ? 24.540 28.417 13.332 1.00 50.92 203 GLY C N 1
ATOM 11577 C CA . GLY C 1 181 ? 25.987 28.364 13.286 1.00 52.09 203 GLY C CA 1
ATOM 11578 C C . GLY C 1 181 ? 26.520 27.013 13.702 1.00 49.29 203 GLY C C 1
ATOM 11579 O O . GLY C 1 181 ? 25.772 26.102 14.071 1.00 50.60 203 GLY C O 1
ATOM 11583 N N . MET C 1 182 ? 27.847 26.909 13.637 1.00 56.12 204 MET C N 1
ATOM 11584 C CA . MET C 1 182 ? 28.572 25.684 13.952 1.00 52.79 204 MET C CA 1
ATOM 11585 C C . MET C 1 182 ? 29.944 26.070 14.485 1.00 45.13 204 MET C C 1
ATOM 11586 O O . MET C 1 182 ? 30.602 26.953 13.931 1.00 51.36 204 MET C O 1
ATOM 11600 N N . GLU C 1 183 ? 30.364 25.416 15.567 1.00 45.59 205 GLU C N 1
ATOM 11601 C CA . GLU C 1 183 ? 31.636 25.729 16.203 1.00 51.86 205 GLU C CA 1
ATOM 11602 C C . GLU C 1 183 ? 32.353 24.446 16.600 1.00 62.36 205 GLU C C 1
ATOM 11603 O O . GLU C 1 183 ? 31.737 23.392 16.778 1.00 63.30 205 GLU C O 1
ATOM 11615 N N . GLU C 1 184 ? 33.674 24.561 16.755 1.00 70.22 206 GLU C N 1
ATOM 11616 C CA . GLU C 1 184 ? 34.552 23.429 17.013 1.00 56.55 206 GLU C CA 1
ATOM 11617 C C . GLU C 1 184 ? 35.382 23.694 18.258 1.00 59.31 206 GLU C C 1
ATOM 11618 O O . GLU C 1 184 ? 35.911 24.795 18.436 1.00 61.93 206 GLU C O 1
ATOM 11630 N N . SER C 1 185 ? 35.504 22.677 19.108 1.00 64.39 207 SER C N 1
ATOM 11631 C CA . SER C 1 185 ? 36.336 22.779 20.293 1.00 58.60 207 SER C CA 1
ATOM 11632 C C . SER C 1 185 ? 37.787 22.464 19.959 1.00 60.46 207 SER C C 1
ATOM 11633 O O . SER C 1 185 ? 38.097 21.811 18.958 1.00 66.52 207 SER C O 1
ATOM 11641 N N . LYS C 1 186 ? 38.682 22.919 20.832 1.00 67.36 208 LYS C N 1
ATOM 11642 C CA . LYS C 1 186 ? 40.079 22.527 20.723 1.00 66.32 208 LYS C CA 1
ATOM 11643 C C . LYS C 1 186 ? 40.213 21.027 20.952 1.00 60.86 208 LYS C C 1
ATOM 11644 O O . LYS C 1 186 ? 39.426 20.409 21.674 1.00 69.52 208 LYS C O 1
ATOM 11663 N N . GLN C 1 187 ? 41.221 20.438 20.323 1.00 70.09 209 GLN C N 1
ATOM 11664 C CA . GLN C 1 187 ? 41.443 19.007 20.463 1.00 65.11 209 GLN C CA 1
ATOM 11665 C C . GLN C 1 187 ? 41.924 18.696 21.873 1.00 64.44 209 GLN C C 1
ATOM 11666 O O . GLN C 1 187 ? 42.824 19.359 22.397 1.00 60.25 209 GLN C O 1
ATOM 11680 N N . LEU C 1 188 ? 41.296 17.709 22.500 1.00 70.01 210 LEU C N 1
ATOM 11681 C CA . LEU C 1 188 ? 41.767 17.156 23.760 1.00 67.81 210 LEU C CA 1
ATOM 11682 C C . LEU C 1 188 ? 42.586 15.908 23.468 1.00 69.31 210 LEU C C 1
ATOM 11683 O O . LEU C 1 188 ? 42.187 15.070 22.653 1.00 71.54 210 LEU C O 1
ATOM 11699 N N . GLN C 1 189 ? 43.732 15.790 24.125 1.00 75.00 211 GLN C N 1
ATOM 11700 C CA . GLN C 1 189 ? 44.563 14.599 24.018 1.00 82.58 211 GLN C CA 1
ATOM 11701 C C . GLN C 1 189 ? 44.481 13.839 25.332 1.00 73.12 211 GLN C C 1
ATOM 11702 O O . GLN C 1 189 ? 44.656 14.423 26.408 1.00 64.06 211 GLN C O 1
ATOM 11716 N N . ILE C 1 190 ? 44.209 12.540 25.236 1.00 73.00 212 ILE C N 1
ATOM 11717 C CA . ILE C 1 190 ? 43.861 11.728 26.392 1.00 80.00 212 ILE C CA 1
ATOM 11718 C C . ILE C 1 190 ? 44.616 10.409 26.331 1.00 90.11 212 ILE C C 1
ATOM 11719 O O . ILE C 1 190 ? 44.996 9.933 25.257 1.00 81.19 212 ILE C O 1
ATOM 11735 N N . HIS C 1 191 ? 44.826 9.819 27.506 1.00 86.15 213 HIS C N 1
ATOM 11736 C CA . HIS C 1 191 ? 45.467 8.517 27.642 1.00 76.99 213 HIS C CA 1
ATOM 11737 C C . HIS C 1 191 ? 44.562 7.637 28.488 1.00 83.43 213 HIS C C 1
ATOM 11738 O O . HIS C 1 191 ? 44.233 7.995 29.623 1.00 93.76 213 HIS C O 1
ATOM 11752 N N . LEU C 1 192 ? 44.174 6.482 27.945 1.00 83.92 214 LEU C N 1
ATOM 11753 C CA . LEU C 1 192 ? 43.164 5.655 28.596 1.00 92.58 214 LEU C CA 1
ATOM 11754 C C . LEU C 1 192 ? 43.553 5.229 30.007 1.00 92.49 214 LEU C C 1
ATOM 11755 O O . LEU C 1 192 ? 42.694 4.721 30.738 1.00 87.18 214 LEU C O 1
ATOM 11771 N N . ASP C 1 193 ? 44.804 5.430 30.414 1.00 85.49 215 ASP C N 1
ATOM 11772 C CA . ASP C 1 193 ? 45.246 5.055 31.751 1.00 89.77 215 ASP C CA 1
ATOM 11773 C C . ASP C 1 193 ? 45.252 6.215 32.737 1.00 95.94 215 ASP C C 1
ATOM 11774 O O . ASP C 1 193 ? 45.136 5.984 33.946 1.00 95.76 215 ASP C O 1
ATOM 11783 N N . ASP C 1 194 ? 45.381 7.450 32.257 1.00 90.98 216 ASP C N 1
ATOM 11784 C CA . ASP C 1 194 ? 45.459 8.610 33.134 1.00 89.72 216 ASP C CA 1
ATOM 11785 C C . ASP C 1 194 ? 44.101 9.243 33.409 1.00 92.38 216 ASP C C 1
ATOM 11786 O O . ASP C 1 194 ? 44.006 10.104 34.292 1.00 88.09 216 ASP C O 1
ATOM 11795 N N . ILE C 1 195 ? 43.050 8.828 32.701 1.00 83.38 217 ILE C N 1
ATOM 11796 C CA . ILE C 1 195 ? 41.764 9.511 32.785 1.00 85.18 217 ILE C CA 1
ATOM 11797 C C . ILE C 1 195 ? 40.723 8.597 33.415 1.00 85.12 217 ILE C C 1
ATOM 11798 O O . ILE C 1 195 ? 39.528 8.697 33.114 1.00 78.69 217 ILE C O 1
ATOM 11814 N N . VAL C 1 196 ? 41.160 7.718 34.310 1.00 83.72 218 VAL C N 1
ATOM 11815 C CA . VAL C 1 196 ? 40.257 6.839 35.043 1.00 82.44 218 VAL C CA 1
ATOM 11816 C C . VAL C 1 196 ? 39.965 7.455 36.405 1.00 79.25 218 VAL C C 1
ATOM 11817 O O . VAL C 1 196 ? 40.858 8.011 37.058 1.00 77.10 218 VAL C O 1
ATOM 11830 N N . ILE C 1 197 ? 38.709 7.370 36.828 1.00 78.26 219 ILE C N 1
ATOM 11831 C CA . ILE C 1 197 ? 38.261 7.873 38.120 1.00 82.03 219 ILE C CA 1
ATOM 11832 C C . ILE C 1 197 ? 37.747 6.684 38.923 1.00 84.11 219 ILE C C 1
ATOM 11833 O O . ILE C 1 197 ? 36.849 5.972 38.463 1.00 81.98 219 ILE C O 1
ATOM 11849 N N . PRO C 1 198 ? 38.277 6.419 40.117 1.00 88.29 220 PRO C N 1
ATOM 11850 C CA . PRO C 1 198 ? 37.867 5.216 40.853 1.00 89.14 220 PRO C CA 1
ATOM 11851 C C . PRO C 1 198 ? 36.450 5.351 41.387 1.00 78.36 220 PRO C C 1
ATOM 11852 O O . PRO C 1 198 ? 35.828 6.412 41.330 1.00 82.23 220 PRO C O 1
ATOM 11863 N N . SER C 1 199 ? 35.937 4.238 41.909 1.00 81.40 221 SER C N 1
ATOM 11864 C CA . SER C 1 199 ? 34.594 4.233 42.472 1.00 72.93 221 SER C CA 1
ATOM 11865 C C . SER C 1 199 ? 34.479 5.261 43.591 1.00 88.74 221 SER C C 1
ATOM 11866 O O . SER C 1 199 ? 35.390 5.425 44.407 1.00 82.19 221 SER C O 1
ATOM 11874 N N . ALA C 1 200 ? 33.333 5.939 43.635 1.00 92.34 222 ALA C N 1
ATOM 11875 C CA . ALA C 1 200 ? 33.138 7.047 44.558 1.00 83.80 222 ALA C CA 1
ATOM 11876 C C . ALA C 1 200 ? 33.492 6.641 45.980 1.00 77.77 222 ALA C C 1
ATOM 11877 O O . ALA C 1 200 ? 33.325 5.487 46.383 1.00 86.62 222 ALA C O 1
ATOM 11884 N N . ALA C 1 201 ? 34.001 7.608 46.736 1.00 87.37 223 ALA C N 1
ATOM 11885 C CA . ALA C 1 201 ? 34.225 7.473 48.167 1.00 87.14 223 ALA C CA 1
ATOM 11886 C C . ALA C 1 201 ? 33.222 8.354 48.898 1.00 86.58 223 ALA C C 1
ATOM 11887 O O . ALA C 1 201 ? 32.947 9.481 48.469 1.00 87.17 223 ALA C O 1
ATOM 11894 N N . VAL C 1 202 ? 32.672 7.838 49.996 1.00 88.54 224 VAL C N 1
ATOM 11895 C CA . VAL C 1 202 ? 31.621 8.525 50.734 1.00 94.33 224 VAL C CA 1
ATOM 11896 C C . VAL C 1 202 ? 31.848 8.352 52.229 1.00 96.16 224 VAL C C 1
ATOM 11897 O O . VAL C 1 202 ? 32.377 7.335 52.686 1.00 89.24 224 VAL C O 1
ATOM 11910 N N . ILE C 1 203 ? 31.436 9.359 52.992 1.00 93.36 225 ILE C N 1
ATOM 11911 C CA . ILE C 1 203 ? 31.491 9.303 54.447 1.00 96.16 225 ILE C CA 1
ATOM 11912 C C . ILE C 1 203 ? 30.172 8.728 54.947 1.00 94.13 225 ILE C C 1
ATOM 11913 O O . ILE C 1 203 ? 29.097 9.254 54.637 1.00 93.40 225 ILE C O 1
ATOM 11929 N N . SER C 1 204 ? 30.254 7.643 55.715 1.00 98.16 226 SER C N 1
ATOM 11930 C CA . SER C 1 204 ? 29.068 6.940 56.188 1.00 99.99 226 SER C CA 1
ATOM 11931 C C . SER C 1 204 ? 28.681 7.404 57.585 1.00 93.94 226 SER C C 1
ATOM 11932 O O . SER C 1 204 ? 27.749 8.199 57.745 1.00 97.55 226 SER C O 1
ATOM 11940 N N . ARG C 1 205 ? 29.390 6.922 58.598 1.00 106.46 227 ARG C N 1
ATOM 11941 C CA . ARG C 1 205 ? 29.092 7.223 59.989 1.00 112.18 227 ARG C CA 1
ATOM 11942 C C . ARG C 1 205 ? 30.167 8.139 60.563 1.00 110.60 227 ARG C C 1
ATOM 11943 O O . ARG C 1 205 ? 31.160 8.469 59.908 1.00 103.71 227 ARG C O 1
ATOM 11947 N N . ALA C 1 206 ? 29.953 8.550 61.811 1.00 105.19 228 ALA C N 1
ATOM 11948 C CA . ALA C 1 206 ? 30.915 9.373 62.531 1.00 107.82 228 ALA C CA 1
ATOM 11949 C C . ALA C 1 206 ? 30.569 9.403 64.014 1.00 109.74 228 ALA C C 1
ATOM 11950 O O . ALA C 1 206 ? 29.416 9.653 64.384 1.00 108.01 228 ALA C O 1
ATOM 11957 N N . GLU C 1 207 ? 31.556 9.144 64.869 1.00 116.91 229 GLU C N 1
ATOM 11958 C CA . GLU C 1 207 ? 31.341 9.109 66.307 1.00 110.85 229 GLU C CA 1
ATOM 11959 C C . GLU C 1 207 ? 32.603 9.595 67.002 1.00 113.83 229 GLU C C 1
ATOM 11960 O O . GLU C 1 207 ? 33.717 9.372 66.522 1.00 120.73 229 GLU C O 1
ATOM 11964 N N . THR C 1 208 ? 32.418 10.267 68.136 1.00 110.22 230 THR C N 1
ATOM 11965 C CA . THR C 1 208 ? 33.525 10.764 68.944 1.00 119.32 230 THR C CA 1
ATOM 11966 C C . THR C 1 208 ? 33.723 9.852 70.150 1.00 112.38 230 THR C C 1
ATOM 11967 O O . THR C 1 208 ? 32.800 9.662 70.950 1.00 106.67 230 THR C O 1
ATOM 11978 N N . ILE C 1 209 ? 34.921 9.292 70.277 1.00 117.71 231 ILE C N 1
ATOM 11979 C CA . ILE C 1 209 ? 35.284 8.531 71.467 1.00 116.45 231 ILE C CA 1
ATOM 11980 C C . ILE C 1 209 ? 35.613 9.514 72.582 1.00 114.03 231 ILE C C 1
ATOM 11981 O O . ILE C 1 209 ? 36.451 10.409 72.414 1.00 113.19 231 ILE C O 1
ATOM 11997 N N . ASN C 1 210 ? 34.947 9.356 73.719 1.00 110.96 232 ASN C N 1
ATOM 11998 C CA . ASN C 1 210 ? 35.161 10.247 74.849 1.00 113.12 232 ASN C CA 1
ATOM 11999 C C . ASN C 1 210 ? 36.481 9.893 75.524 1.00 115.55 232 ASN C C 1
ATOM 12000 O O . ASN C 1 210 ? 36.653 8.775 76.024 1.00 107.02 232 ASN C O 1
ATOM 12010 N N . ALA C 1 211 ? 37.411 10.845 75.529 1.00 128.41 233 ALA C N 1
ATOM 12011 C CA . ALA C 1 211 ? 38.693 10.691 76.199 1.00 128.10 233 ALA C CA 1
ATOM 12012 C C . ALA C 1 211 ? 39.125 12.058 76.717 1.00 121.30 233 ALA C C 1
ATOM 12013 O O . ALA C 1 211 ? 38.457 13.070 76.486 1.00 119.03 233 ALA C O 1
ATOM 12020 N N . THR C 1 212 ? 40.254 12.085 77.433 1.00 127.49 234 THR C N 1
ATOM 12021 C CA . THR C 1 212 ? 40.819 13.359 77.871 1.00 131.36 234 THR C CA 1
ATOM 12022 C C . THR C 1 212 ? 40.967 14.331 76.706 1.00 133.49 234 THR C C 1
ATOM 12023 O O . THR C 1 212 ? 40.878 15.551 76.897 1.00 120.19 234 THR C O 1
ATOM 12034 N N . VAL C 1 213 ? 41.201 13.815 75.506 1.00 140.52 235 VAL C N 1
ATOM 12035 C CA . VAL C 1 213 ? 41.155 14.587 74.271 1.00 139.77 235 VAL C CA 1
ATOM 12036 C C . VAL C 1 213 ? 40.169 13.907 73.325 1.00 140.65 235 VAL C C 1
ATOM 12037 O O . VAL C 1 213 ? 40.497 12.909 72.681 1.00 133.21 235 VAL C O 1
ATOM 12050 N N . PRO C 1 214 ? 38.928 14.429 73.211 1.00 139.22 236 PRO C N 1
ATOM 12051 C CA . PRO C 1 214 ? 37.921 13.739 72.390 1.00 134.73 236 PRO C CA 1
ATOM 12052 C C . PRO C 1 214 ? 38.353 13.527 70.946 1.00 138.54 236 PRO C C 1
ATOM 12053 O O . PRO C 1 214 ? 38.479 14.477 70.164 1.00 127.79 236 PRO C O 1
ATOM 12064 N N . LYS C 1 215 ? 38.581 12.264 70.593 1.00 136.33 237 LYS C N 1
ATOM 12065 C CA . LYS C 1 215 ? 38.935 11.871 69.236 1.00 133.96 237 LYS C CA 1
ATOM 12066 C C . LYS C 1 215 ? 37.673 11.522 68.456 1.00 126.69 237 LYS C C 1
ATOM 12067 O O . LYS C 1 215 ? 36.754 10.891 68.989 1.00 113.02 237 LYS C O 1
ATOM 12086 N N . THR C 1 216 ? 37.635 11.940 67.190 1.00 133.03 238 THR C N 1
ATOM 12087 C CA . THR C 1 216 ? 36.493 11.714 66.309 1.00 124.82 238 THR C CA 1
ATOM 12088 C C . THR C 1 216 ? 36.922 10.775 65.187 1.00 123.76 238 THR C C 1
ATOM 12089 O O . THR C 1 216 ? 37.710 11.161 64.315 1.00 127.23 238 THR C O 1
ATOM 12100 N N . ILE C 1 217 ? 36.399 9.553 65.204 1.00 126.56 239 ILE C N 1
ATOM 12101 C CA . ILE C 1 217 ? 36.701 8.560 64.178 1.00 131.62 239 ILE C CA 1
ATOM 12102 C C . ILE C 1 217 ? 35.642 8.667 63.084 1.00 128.70 239 ILE C C 1
ATOM 12103 O O . ILE C 1 217 ? 34.441 8.534 63.348 1.00 125.76 239 ILE C O 1
ATOM 12119 N N . ILE C 1 218 ? 36.085 8.945 61.858 1.00 128.76 240 ILE C N 1
ATOM 12120 C CA . ILE C 1 218 ? 35.207 9.018 60.696 1.00 118.01 240 ILE C CA 1
ATOM 12121 C C . ILE C 1 218 ? 35.172 7.646 60.039 1.00 113.81 240 ILE C C 1
ATOM 12122 O O . ILE C 1 218 ? 36.156 6.901 60.069 1.00 113.60 240 ILE C O 1
ATOM 12138 N N . TYR C 1 219 ? 34.032 7.297 59.447 1.00 105.05 241 TYR C N 1
ATOM 12139 C CA . TYR C 1 219 ? 33.877 6.048 58.707 1.00 102.21 241 TYR C CA 1
ATOM 12140 C C . TYR C 1 219 ? 33.605 6.395 57.250 1.00 97.18 241 TYR C C 1
ATOM 12141 O O . TYR C 1 219 ? 32.553 6.959 56.928 1.00 106.32 241 TYR C O 1
ATOM 12159 N N . TRP C 1 220 ? 34.548 6.060 56.375 1.00 100.32 242 TRP C N 1
ATOM 12160 C CA . TRP C 1 220 ? 34.384 6.252 54.942 1.00 99.05 242 TRP C CA 1
ATOM 12161 C C . TRP C 1 220 ? 34.946 5.032 54.232 1.00 96.08 242 TRP C C 1
ATOM 12162 O O . TRP C 1 220 ? 35.692 4.241 54.813 1.00 106.81 242 TRP C O 1
ATOM 12183 N N . ASP C 1 221 ? 34.575 4.882 52.964 1.00 89.07 243 ASP C N 1
ATOM 12184 C CA . ASP C 1 221 ? 34.910 3.673 52.225 1.00 90.65 243 ASP C CA 1
ATOM 12185 C C . ASP C 1 221 ? 34.616 3.883 50.747 1.00 89.29 243 ASP C C 1
ATOM 12186 O O . ASP C 1 221 ? 33.899 4.810 50.360 1.00 88.97 243 ASP C O 1
ATOM 12195 N N . SER C 1 222 ? 35.185 3.001 49.926 1.00 95.71 244 SER C N 1
ATOM 12196 C CA . SER C 1 222 ? 34.962 3.001 48.489 1.00 85.65 244 SER C CA 1
ATOM 12197 C C . SER C 1 222 ? 35.123 1.580 47.970 1.00 92.39 244 SER C C 1
ATOM 12198 O O . SER C 1 222 ? 35.947 0.808 48.473 1.00 96.90 244 SER C O 1
ATOM 12206 N N . GLN C 1 223 ? 34.328 1.240 46.957 1.00 100.99 245 GLN C N 1
ATOM 12207 C CA . GLN C 1 223 ? 34.375 -0.079 46.345 1.00 99.06 245 GLN C CA 1
ATOM 12208 C C . GLN C 1 223 ? 35.435 -0.175 45.252 1.00 91.69 245 GLN C C 1
ATOM 12209 O O . GLN C 1 223 ? 35.397 -1.108 44.442 1.00 91.17 245 GLN C O 1
ATOM 12223 N N . THR C 1 224 ? 36.367 0.772 45.204 1.00 86.96 246 THR C N 1
ATOM 12224 C CA . THR C 1 224 ? 37.421 0.726 44.207 1.00 92.73 246 THR C CA 1
ATOM 12225 C C . THR C 1 224 ? 38.277 -0.523 44.408 1.00 93.52 246 THR C C 1
ATOM 12226 O O . THR C 1 224 ? 38.312 -1.122 45.487 1.00 90.20 246 THR C O 1
ATOM 12237 N N . THR C 1 225 ? 38.968 -0.915 43.336 1.00 96.67 247 THR C N 1
ATOM 12238 C CA . THR C 1 225 ? 39.890 -2.044 43.344 1.00 97.72 247 THR C CA 1
ATOM 12239 C C . THR C 1 225 ? 41.217 -1.638 42.712 1.00 95.82 247 THR C C 1
ATOM 12240 O O . THR C 1 225 ? 41.871 -2.442 42.039 1.00 92.64 247 THR C O 1
ATOM 12251 N N . ILE C 1 226 ? 41.624 -0.391 42.918 1.00 93.63 248 ILE C N 1
ATOM 12252 C CA . ILE C 1 226 ? 42.810 0.169 42.282 1.00 100.68 248 ILE C CA 1
ATOM 12253 C C . ILE C 1 226 ? 43.974 0.125 43.260 1.00 99.23 248 ILE C C 1
ATOM 12254 O O . ILE C 1 226 ? 43.805 0.361 44.463 1.00 97.21 248 ILE C O 1
ATOM 12270 N N . GLU C 1 227 ? 45.165 -0.190 42.743 1.00 102.25 249 GLU C N 1
ATOM 12271 C CA . GLU C 1 227 ? 46.362 -0.254 43.572 1.00 104.71 249 GLU C CA 1
ATOM 12272 C C . GLU C 1 227 ? 46.629 1.100 44.218 1.00 105.51 249 GLU C C 1
ATOM 12273 O O . GLU C 1 227 ? 46.198 1.352 45.349 1.00 99.11 249 GLU C O 1
ATOM 12277 N N . LYS C 1 228 ? 47.332 1.978 43.506 1.00 100.26 250 LYS C N 1
ATOM 12278 C CA . LYS C 1 228 ? 47.673 3.294 44.033 1.00 100.96 250 LYS C CA 1
ATOM 12279 C C . LYS C 1 228 ? 46.448 4.203 43.983 1.00 102.63 250 LYS C C 1
ATOM 12280 O O . LYS C 1 228 ? 45.919 4.483 42.902 1.00 99.14 250 LYS C O 1
ATOM 12284 N N . VAL C 1 229 ? 45.996 4.655 45.153 1.00 108.89 251 VAL C N 1
ATOM 12285 C CA . VAL C 1 229 ? 44.884 5.594 45.268 1.00 104.88 251 VAL C CA 1
ATOM 12286 C C . VAL C 1 229 ? 45.225 6.598 46.360 1.00 107.35 251 VAL C C 1
ATOM 12287 O O . VAL C 1 229 ? 45.564 6.211 47.483 1.00 115.92 251 VAL C O 1
ATOM 12300 N N . SER C 1 230 ? 45.138 7.884 46.031 1.00 97.48 252 SER C N 1
ATOM 12301 C CA . SER C 1 230 ? 45.428 8.969 46.958 1.00 102.53 252 SER C CA 1
ATOM 12302 C C . SER C 1 230 ? 44.166 9.783 47.197 1.00 99.70 252 SER C C 1
ATOM 12303 O O . SER C 1 230 ? 43.393 10.035 46.265 1.00 97.35 252 SER C O 1
ATOM 12311 N N . CYS C 1 231 ? 43.968 10.206 48.444 1.00 106.36 253 CYS C N 1
ATOM 12312 C CA . CYS C 1 231 ? 42.723 10.829 48.862 1.00 105.40 253 CYS C CA 1
ATOM 12313 C C . CYS C 1 231 ? 42.999 12.155 49.558 1.00 103.01 253 CYS C C 1
ATOM 12314 O O . CYS C 1 231 ? 44.129 12.459 49.949 1.00 104.64 253 CYS C O 1
ATOM 12321 N N . GLU C 1 232 ? 41.937 12.950 49.689 1.00 98.87 254 GLU C N 1
ATOM 12322 C CA . GLU C 1 232 ? 41.983 14.243 50.357 1.00 101.37 254 GLU C CA 1
ATOM 12323 C C . GLU C 1 232 ? 40.685 14.430 51.125 1.00 108.51 254 GLU C C 1
ATOM 12324 O O . GLU C 1 232 ? 39.601 14.309 50.546 1.00 106.82 254 GLU C O 1
ATOM 12336 N N . MET C 1 233 ? 40.791 14.731 52.417 1.00 109.33 255 MET C N 1
ATOM 12337 C CA . MET C 1 233 ? 39.631 14.989 53.260 1.00 104.35 255 MET C CA 1
ATOM 12338 C C . MET C 1 233 ? 39.813 16.339 53.934 1.00 104.01 255 MET C C 1
ATOM 12339 O O . MET C 1 233 ? 40.838 16.580 54.579 1.00 104.11 255 MET C O 1
ATOM 12353 N N . ARG C 1 234 ? 38.829 17.221 53.765 1.00 102.88 256 ARG C N 1
ATOM 12354 C CA . ARG C 1 234 ? 38.859 18.558 54.346 1.00 108.93 256 ARG C CA 1
ATOM 12355 C C . ARG C 1 234 ? 37.720 18.679 55.350 1.00 106.28 256 ARG C C 1
ATOM 12356 O O . ARG C 1 234 ? 36.551 18.488 54.997 1.00 102.44 256 ARG C O 1
ATOM 12377 N N . TYR C 1 235 ? 38.068 18.987 56.597 1.00 111.28 257 TYR C N 1
ATOM 12378 C CA . TYR C 1 235 ? 37.123 19.075 57.707 1.00 110.38 257 TYR C CA 1
ATOM 12379 C C . TYR C 1 235 ? 37.206 20.484 58.284 1.00 115.61 257 TYR C C 1
ATOM 12380 O O . TYR C 1 235 ? 38.038 20.763 59.150 1.00 117.26 257 TYR C O 1
ATOM 12384 N N . LYS C 1 236 ? 36.337 21.370 57.809 1.00 117.57 258 LYS C N 1
ATOM 12385 C CA . LYS C 1 236 ? 36.295 22.749 58.270 1.00 120.74 258 LYS C CA 1
ATOM 12386 C C . LYS C 1 236 ? 35.253 22.913 59.373 1.00 124.06 258 LYS C C 1
ATOM 12387 O O . LYS C 1 236 ? 34.322 22.115 59.508 1.00 116.47 258 LYS C O 1
ATOM 12391 N N . ALA C 1 237 ? 35.432 23.961 60.174 1.00 122.25 259 ALA C N 1
ATOM 12392 C CA . ALA C 1 237 ? 34.458 24.292 61.205 1.00 111.73 259 ALA C CA 1
ATOM 12393 C C . ALA C 1 237 ? 33.167 24.787 60.562 1.00 113.72 259 ALA C C 1
ATOM 12394 O O . ALA C 1 237 ? 33.191 25.509 59.560 1.00 122.93 259 ALA C O 1
ATOM 12401 N N . THR C 1 238 ? 32.032 24.396 61.150 1.00 117.87 260 THR C N 1
ATOM 12402 C CA . THR C 1 238 ? 30.734 24.657 60.531 1.00 117.63 260 THR C CA 1
ATOM 12403 C C . THR C 1 238 ? 30.564 26.111 60.102 1.00 121.27 260 THR C C 1
ATOM 12404 O O . THR C 1 238 ? 29.885 26.386 59.105 1.00 111.87 260 THR C O 1
ATOM 12415 N N . THR C 1 239 ? 31.169 27.059 60.841 1.00 125.78 261 THR C N 1
ATOM 12416 C CA . THR C 1 239 ? 31.041 28.490 60.563 1.00 118.89 261 THR C CA 1
ATOM 12417 C C . THR C 1 239 ? 32.423 29.140 60.699 1.00 120.76 261 THR C C 1
ATOM 12418 O O . THR C 1 239 ? 32.704 29.880 61.641 1.00 126.03 261 THR C O 1
ATOM 12422 N N . ASN C 1 240 ? 33.302 28.863 59.734 1.00 119.53 262 ASN C N 1
ATOM 12423 C CA . ASN C 1 240 ? 34.648 29.422 59.761 1.00 128.11 262 ASN C CA 1
ATOM 12424 C C . ASN C 1 240 ? 35.196 29.673 58.360 1.00 134.40 262 ASN C C 1
ATOM 12425 O O . ASN C 1 240 ? 35.996 30.595 58.163 1.00 131.03 262 ASN C O 1
ATOM 12429 N N . GLN C 1 241 ? 34.778 28.867 57.380 1.00 127.48 263 GLN C N 1
ATOM 12430 C CA . GLN C 1 241 ? 35.350 28.937 56.038 1.00 118.56 263 GLN C CA 1
ATOM 12431 C C . GLN C 1 241 ? 36.852 28.669 56.105 1.00 131.22 263 GLN C C 1
ATOM 12432 O O . GLN C 1 241 ? 37.403 28.479 57.195 1.00 132.24 263 GLN C O 1
ATOM 12436 N N . THR C 1 242 ? 37.526 28.647 54.952 1.00 131.81 264 THR C N 1
ATOM 12437 C CA . THR C 1 242 ? 38.948 28.316 54.906 1.00 118.96 264 THR C CA 1
ATOM 12438 C C . THR C 1 242 ? 39.178 26.953 55.550 1.00 129.33 264 THR C C 1
ATOM 12439 O O . THR C 1 242 ? 39.350 26.855 56.771 1.00 134.42 264 THR C O 1
ATOM 12443 N N . TRP C 1 243 ? 39.189 25.900 54.734 1.00 119.65 265 TRP C N 1
ATOM 12444 C CA . TRP C 1 243 ? 39.184 24.536 55.237 1.00 116.45 265 TRP C CA 1
ATOM 12445 C C . TRP C 1 243 ? 40.566 24.095 55.706 1.00 113.60 265 TRP C C 1
ATOM 12446 O O . TRP C 1 243 ? 41.596 24.555 55.204 1.00 97.00 265 TRP C O 1
ATOM 12467 N N . ASN C 1 244 ? 40.575 23.176 56.668 1.00 109.60 266 ASN C N 1
ATOM 12468 C CA . ASN C 1 244 ? 41.729 22.327 56.917 1.00 103.63 266 ASN C CA 1
ATOM 12469 C C . ASN C 1 244 ? 41.611 21.086 56.032 1.00 109.24 266 ASN C C 1
ATOM 12470 O O . ASN C 1 244 ? 40.554 20.799 55.465 1.00 108.11 266 ASN C O 1
ATOM 12481 N N . VAL C 1 245 ? 42.714 20.348 55.911 1.00 106.54 267 VAL C N 1
ATOM 12482 C CA . VAL C 1 245 ? 42.778 19.195 55.017 1.00 103.95 267 VAL C CA 1
ATOM 12483 C C . VAL C 1 245 ? 43.652 18.118 55.645 1.00 107.31 267 VAL C C 1
ATOM 12484 O O . VAL C 1 245 ? 44.215 18.301 56.736 1.00 109.58 267 VAL C O 1
ATOM 12497 N N . LYS C 1 246 ? 43.751 16.985 54.957 1.00 109.33 268 LYS C N 1
ATOM 12498 C CA . LYS C 1 246 ? 44.663 15.904 55.312 1.00 109.41 268 LYS C CA 1
ATOM 12499 C C . LYS C 1 246 ? 44.875 15.082 54.051 1.00 116.34 268 LYS C C 1
ATOM 12500 O O . LYS C 1 246 ? 43.903 14.581 53.476 1.00 115.49 268 LYS C O 1
ATOM 12504 N N . GLU C 1 247 ? 46.128 14.957 53.609 1.00 107.91 269 GLU C N 1
ATOM 12505 C CA . GLU C 1 247 ? 46.467 14.274 52.359 1.00 108.41 269 GLU C CA 1
ATOM 12506 C C . GLU C 1 247 ? 46.880 12.842 52.686 1.00 107.41 269 GLU C C 1
ATOM 12507 O O . GLU C 1 247 ? 48.000 12.595 53.143 1.00 107.94 269 GLU C O 1
ATOM 12511 N N . PHE C 1 248 ? 45.974 11.895 52.437 1.00 107.39 270 PHE C N 1
ATOM 12512 C CA . PHE C 1 248 ? 46.211 10.492 52.722 1.00 102.87 270 PHE C CA 1
ATOM 12513 C C . PHE C 1 248 ? 46.882 9.829 51.520 1.00 108.18 270 PHE C C 1
ATOM 12514 O O . PHE C 1 248 ? 47.194 10.470 50.513 1.00 105.56 270 PHE C O 1
ATOM 12531 N N . ASP C 1 249 ? 47.095 8.520 51.625 1.00 107.42 271 ASP C N 1
ATOM 12532 C CA . ASP C 1 249 ? 47.442 7.695 50.472 1.00 107.94 271 ASP C CA 1
ATOM 12533 C C . ASP C 1 249 ? 47.008 6.270 50.794 1.00 103.20 271 ASP C C 1
ATOM 12534 O O . ASP C 1 249 ? 47.830 5.428 51.171 1.00 108.56 271 ASP C O 1
ATOM 12543 N N . THR C 1 250 ? 45.713 6.001 50.639 1.00 104.64 272 THR C N 1
ATOM 12544 C CA . THR C 1 250 ? 45.049 4.896 51.305 1.00 115.73 272 THR C CA 1
ATOM 12545 C C . THR C 1 250 ? 44.977 3.653 50.420 1.00 107.11 272 THR C C 1
ATOM 12546 O O . THR C 1 250 ? 45.438 3.625 49.275 1.00 101.44 272 THR C O 1
ATOM 12557 N N . ASN C 1 251 ? 44.380 2.605 50.988 1.00 103.72 273 ASN C N 1
ATOM 12558 C CA . ASN C 1 251 ? 44.211 1.301 50.350 1.00 103.97 273 ASN C CA 1
ATOM 12559 C C . ASN C 1 251 ? 42.839 0.802 50.785 1.00 104.31 273 ASN C C 1
ATOM 12560 O O . ASN C 1 251 ? 42.633 0.505 51.967 1.00 103.49 273 ASN C O 1
ATOM 12571 N N . PHE C 1 252 ? 41.907 0.713 49.840 1.00 102.80 274 PHE C N 1
ATOM 12572 C CA . PHE C 1 252 ? 40.515 0.386 50.152 1.00 106.20 274 PHE C CA 1
ATOM 12573 C C . PHE C 1 252 ? 40.264 -1.121 50.167 1.00 105.66 274 PHE C C 1
ATOM 12574 O O . PHE C 1 252 ? 39.346 -1.625 49.520 1.00 103.50 274 PHE C O 1
ATOM 12591 N N . THR C 1 253 ? 41.081 -1.858 50.924 1.00 116.22 275 THR C N 1
ATOM 12592 C CA . THR C 1 253 ? 40.798 -3.273 51.143 1.00 112.75 275 THR C CA 1
ATOM 12593 C C . THR C 1 253 ? 39.615 -3.437 52.089 1.00 108.58 275 THR C C 1
ATOM 12594 O O . THR C 1 253 ? 38.637 -4.124 51.770 1.00 95.10 275 THR C O 1
ATOM 12605 N N . TYR C 1 254 ? 39.689 -2.802 53.256 1.00 100.62 276 TYR C N 1
ATOM 12606 C CA . TYR C 1 254 ? 38.611 -2.758 54.226 1.00 105.96 276 TYR C CA 1
ATOM 12607 C C . TYR C 1 254 ? 38.055 -1.332 54.295 1.00 108.89 276 TYR C C 1
ATOM 12608 O O . TYR C 1 254 ? 38.376 -0.473 53.464 1.00 102.73 276 TYR C O 1
ATOM 12612 N N . VAL C 1 255 ? 37.203 -1.085 55.293 1.00 109.32 277 VAL C N 1
ATOM 12613 C CA . VAL C 1 255 ? 36.664 0.252 55.504 1.00 104.26 277 VAL C CA 1
ATOM 12614 C C . VAL C 1 255 ? 37.766 1.177 56.005 1.00 113.81 277 VAL C C 1
ATOM 12615 O O . VAL C 1 255 ? 38.702 0.755 56.697 1.00 124.69 277 VAL C O 1
ATOM 12628 N N . GLN C 1 256 ? 37.656 2.454 55.654 1.00 114.52 278 GLN C N 1
ATOM 12629 C CA . GLN C 1 256 ? 38.633 3.461 56.037 1.00 119.46 278 GLN C CA 1
ATOM 12630 C C . GLN C 1 256 ? 38.143 4.244 57.250 1.00 123.16 278 GLN C C 1
ATOM 12631 O O . GLN C 1 256 ? 36.938 4.405 57.464 1.00 123.39 278 GLN C O 1
ATOM 12645 N N . GLN C 1 257 ? 39.096 4.721 58.054 1.00 126.17 279 GLN C N 1
ATOM 12646 C CA . GLN C 1 257 ? 38.794 5.534 59.226 1.00 116.19 279 GLN C CA 1
ATOM 12647 C C . GLN C 1 257 ? 39.798 6.678 59.310 1.00 114.34 279 GLN C C 1
ATOM 12648 O O . GLN C 1 257 ? 40.922 6.576 58.809 1.00 113.45 279 GLN C O 1
ATOM 12662 N N . SER C 1 258 ? 39.375 7.776 59.937 1.00 116.23 280 SER C N 1
ATOM 12663 C CA . SER C 1 258 ? 40.210 8.962 60.113 1.00 117.11 280 SER C CA 1
ATOM 12664 C C . SER C 1 258 ? 40.162 9.381 61.576 1.00 122.59 280 SER C C 1
ATOM 12665 O O . SER C 1 258 ? 39.115 9.821 62.063 1.00 123.80 280 SER C O 1
ATOM 12673 N N . GLU C 1 259 ? 41.296 9.265 62.269 1.00 120.43 281 GLU C N 1
ATOM 12674 C CA . GLU C 1 259 ? 41.362 9.576 63.691 1.00 119.08 281 GLU C CA 1
ATOM 12675 C C . GLU C 1 259 ? 41.569 11.069 63.920 1.00 119.95 281 GLU C C 1
ATOM 12676 O O . GLU C 1 259 ? 42.453 11.468 64.685 1.00 122.36 281 GLU C O 1
ATOM 12680 N N . PHE C 1 260 ? 40.760 11.897 63.260 1.00 126.58 282 PHE C N 1
ATOM 12681 C CA . PHE C 1 260 ? 40.810 13.337 63.463 1.00 126.35 282 PHE C CA 1
ATOM 12682 C C . PHE C 1 260 ? 40.223 13.700 64.830 1.00 125.71 282 PHE C C 1
ATOM 12683 O O . PHE C 1 260 ? 39.559 12.894 65.487 1.00 126.15 282 PHE C O 1
ATOM 12687 N N . TYR C 1 261 ? 40.487 14.935 65.264 1.00 121.24 283 TYR C N 1
ATOM 12688 C CA . TYR C 1 261 ? 40.028 15.443 66.548 1.00 122.36 283 TYR C CA 1
ATOM 12689 C C . TYR C 1 261 ? 38.869 16.426 66.344 1.00 128.30 283 TYR C C 1
ATOM 12690 O O . TYR C 1 261 ? 38.227 16.442 65.282 1.00 121.68 283 TYR C O 1
ATOM 12708 N N . LEU C 1 262 ? 38.603 17.243 67.363 1.00 128.67 284 LEU C N 1
ATOM 12709 C CA . LEU C 1 262 ? 37.604 18.298 67.252 1.00 133.90 284 LEU C CA 1
ATOM 12710 C C . LEU C 1 262 ? 37.413 18.990 68.597 1.00 134.40 284 LEU C C 1
ATOM 12711 O O . LEU C 1 262 ? 37.342 18.327 69.638 1.00 119.56 284 LEU C O 1
ATOM 12715 N N . GLU C 1 263 ? 37.363 20.321 68.587 1.00 140.71 285 GLU C N 1
ATOM 12716 C CA . GLU C 1 263 ? 36.994 21.059 69.787 1.00 131.11 285 GLU C CA 1
ATOM 12717 C C . GLU C 1 263 ? 35.567 20.679 70.172 1.00 128.22 285 GLU C C 1
ATOM 12718 O O . GLU C 1 263 ? 34.657 20.783 69.336 1.00 120.69 285 GLU C O 1
ATOM 12722 N N . PRO C 1 264 ? 35.327 20.237 71.405 1.00 134.58 286 PRO C N 1
ATOM 12723 C CA . PRO C 1 264 ? 34.008 19.682 71.736 1.00 128.29 286 PRO C CA 1
ATOM 12724 C C . PRO C 1 264 ? 32.914 20.732 71.619 1.00 125.95 286 PRO C C 1
ATOM 12725 O O . PRO C 1 264 ? 33.113 21.906 71.938 1.00 123.60 286 PRO C O 1
ATOM 12736 N N . ASN C 1 265 ? 31.746 20.290 71.150 1.00 123.66 287 ASN C N 1
ATOM 12737 C CA . ASN C 1 265 ? 30.606 21.176 70.936 1.00 120.01 287 ASN C CA 1
ATOM 12738 C C . ASN C 1 265 ? 30.928 22.199 69.851 1.00 119.79 287 ASN C C 1
ATOM 12739 O O . ASN C 1 265 ? 31.294 23.342 70.146 1.00 117.45 287 ASN C O 1
ATOM 12750 N N . ILE C 1 266 ? 30.792 21.791 68.590 1.00 127.41 288 ILE C N 1
ATOM 12751 C CA . ILE C 1 266 ? 31.097 22.649 67.451 1.00 124.19 288 ILE C CA 1
ATOM 12752 C C . ILE C 1 266 ? 30.870 21.844 66.179 1.00 129.47 288 ILE C C 1
ATOM 12753 O O . ILE C 1 266 ? 31.704 21.012 65.802 1.00 125.74 288 ILE C O 1
ATOM 12757 N N . LYS C 1 267 ? 29.731 22.074 65.523 1.00 122.73 289 LYS C N 1
ATOM 12758 C CA . LYS C 1 267 ? 29.407 21.362 64.294 1.00 107.06 289 LYS C CA 1
ATOM 12759 C C . LYS C 1 267 ? 30.562 21.459 63.307 1.00 111.44 289 LYS C C 1
ATOM 12760 O O . LYS C 1 267 ? 31.252 22.479 63.229 1.00 118.65 289 LYS C O 1
ATOM 12764 N N . TYR C 1 268 ? 30.777 20.383 62.558 1.00 104.67 290 TYR C N 1
ATOM 12765 C CA . TYR C 1 268 ? 31.850 20.316 61.579 1.00 110.39 290 TYR C CA 1
ATOM 12766 C C . TYR C 1 268 ? 31.292 19.809 60.257 1.00 109.39 290 TYR C C 1
ATOM 12767 O O . TYR C 1 268 ? 30.291 19.089 60.223 1.00 102.76 290 TYR C O 1
ATOM 12771 N N . VAL C 1 269 ? 31.937 20.213 59.164 1.00 115.91 291 VAL C N 1
ATOM 12772 C CA . VAL C 1 269 ? 31.596 19.759 57.821 1.00 105.79 291 VAL C CA 1
ATOM 12773 C C . VAL C 1 269 ? 32.770 18.948 57.288 1.00 114.77 291 VAL C C 1
ATOM 12774 O O . VAL C 1 269 ? 33.931 19.339 57.458 1.00 112.40 291 VAL C O 1
ATOM 12778 N N . PHE C 1 270 ? 32.467 17.809 56.660 1.00 106.34 292 PHE C N 1
ATOM 12779 C CA . PHE C 1 270 ? 33.481 16.912 56.122 1.00 105.86 292 PHE C CA 1
ATOM 12780 C C . PHE C 1 270 ? 33.148 16.551 54.680 1.00 102.17 292 PHE C C 1
ATOM 12781 O O . PHE C 1 270 ? 31.976 16.380 54.329 1.00 94.01 292 PHE C O 1
ATOM 12798 N N . GLN C 1 271 ? 34.186 16.430 53.853 1.00 100.43 293 GLN C N 1
ATOM 12799 C CA . GLN C 1 271 ? 34.072 15.816 52.539 1.00 95.08 293 GLN C CA 1
ATOM 12800 C C . GLN C 1 271 ? 35.359 15.053 52.255 1.00 100.42 293 GLN C C 1
ATOM 12801 O O . GLN C 1 271 ? 36.336 15.136 53.008 1.00 103.81 293 GLN C O 1
ATOM 12815 N N . VAL C 1 272 ? 35.365 14.319 51.146 1.00 100.17 294 VAL C N 1
ATOM 12816 C CA . VAL C 1 272 ? 36.526 13.521 50.772 1.00 100.60 294 VAL C CA 1
ATOM 12817 C C . VAL C 1 272 ? 36.490 13.284 49.269 1.00 94.01 294 VAL C C 1
ATOM 12818 O O . VAL C 1 272 ? 35.420 13.130 48.674 1.00 86.28 294 VAL C O 1
ATOM 12831 N N . ARG C 1 273 ? 37.674 13.255 48.664 1.00 88.34 295 ARG C N 1
ATOM 12832 C CA . ARG C 1 273 ? 37.833 12.923 47.256 1.00 91.19 295 ARG C CA 1
ATOM 12833 C C . ARG C 1 273 ? 39.093 12.084 47.101 1.00 87.21 295 ARG C C 1
ATOM 12834 O O . ARG C 1 273 ? 40.042 12.224 47.876 1.00 97.07 295 ARG C O 1
ATOM 12855 N N . CYS C 1 274 ? 39.096 11.206 46.101 1.00 90.23 296 C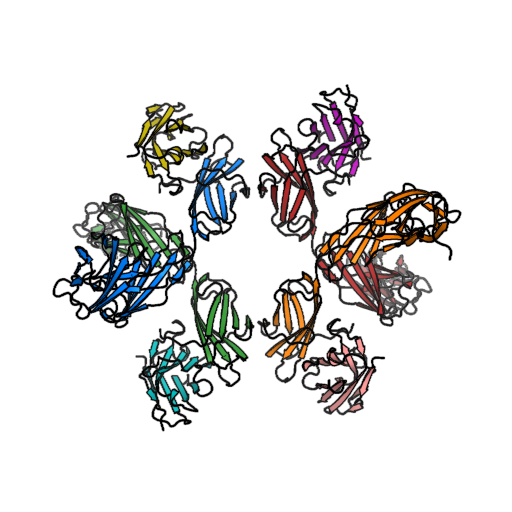YS C N 1
ATOM 12856 C CA . CYS C 1 274 ? 40.222 10.314 45.848 1.00 103.21 296 CYS C CA 1
ATOM 12857 C C . CYS C 1 274 ? 40.539 10.315 44.357 1.00 95.23 296 CYS C C 1
ATOM 12858 O O . CYS C 1 274 ? 39.921 11.038 43.570 1.00 90.82 296 CYS C O 1
ATOM 12865 N N . GLN C 1 275 ? 41.524 9.506 43.969 1.00 98.51 297 GLN C N 1
ATOM 12866 C CA . GLN C 1 275 ? 41.926 9.385 42.572 1.00 100.00 297 GLN C CA 1
ATOM 12867 C C . GLN C 1 275 ? 42.974 8.286 42.456 1.00 89.76 297 GLN C C 1
ATOM 12868 O O . GLN C 1 275 ? 43.544 7.837 43.453 1.00 92.05 297 GLN C O 1
ATOM 12882 N N . GLU C 1 276 ? 43.225 7.863 41.218 1.00 87.90 298 GLU C N 1
ATOM 12883 C CA . GLU C 1 276 ? 44.359 6.991 40.923 1.00 97.56 298 GLU C CA 1
ATOM 12884 C C . GLU C 1 276 ? 45.631 7.819 41.037 1.00 102.35 298 GLU C C 1
ATOM 12885 O O . GLU C 1 276 ? 45.887 8.691 40.199 1.00 98.61 298 GLU C O 1
ATOM 12897 N N . THR C 1 277 ? 46.424 7.552 42.074 1.00 105.49 299 THR C N 1
ATOM 12898 C CA . THR C 1 277 ? 47.492 8.462 42.466 1.00 101.62 299 THR C CA 1
ATOM 12899 C C . THR C 1 277 ? 48.374 8.811 41.276 1.00 96.99 299 THR C C 1
ATOM 12900 O O . THR C 1 277 ? 48.847 7.930 40.551 1.00 88.08 299 THR C O 1
ATOM 12911 N N . GLY C 1 278 ? 48.571 10.111 41.074 1.00 98.06 300 GLY C N 1
ATOM 12912 C CA . GLY C 1 278 ? 49.423 10.589 40.008 1.00 95.68 300 GLY C CA 1
ATOM 12913 C C . GLY C 1 278 ? 48.769 10.645 38.650 1.00 94.07 300 GLY C C 1
ATOM 12914 O O . GLY C 1 278 ? 49.472 10.574 37.637 1.00 100.60 300 GLY C O 1
ATOM 12918 N N . LYS C 1 279 ? 47.446 10.782 38.591 1.00 97.01 301 LYS C N 1
ATOM 12919 C CA . LYS C 1 279 ? 46.713 10.778 37.331 1.00 94.88 301 LYS C CA 1
ATOM 12920 C C . LYS C 1 279 ? 45.965 12.100 37.152 1.00 99.02 301 LYS C C 1
ATOM 12921 O O . LYS C 1 279 ? 46.054 13.010 37.980 1.00 98.87 301 LYS C O 1
ATOM 12940 N N . ARG C 1 280 ? 45.208 12.185 36.051 1.00 95.84 302 ARG C N 1
ATOM 12941 C CA . ARG C 1 280 ? 44.757 13.476 35.542 1.00 82.38 302 ARG C CA 1
ATOM 12942 C C . ARG C 1 280 ? 43.559 14.023 36.305 1.00 83.42 302 ARG C C 1
ATOM 12943 O O . ARG C 1 280 ? 43.448 15.240 36.488 1.00 87.15 302 ARG C O 1
ATOM 12947 N N . TYR C 1 281 ? 42.647 13.161 36.737 1.00 78.22 303 TYR C N 1
ATOM 12948 C CA . TYR C 1 281 ? 41.358 13.608 37.241 1.00 78.46 303 TYR C CA 1
ATOM 12949 C C . TYR C 1 281 ? 41.123 13.130 38.664 1.00 78.54 303 TYR C C 1
ATOM 12950 O O . TYR C 1 281 ? 41.542 12.030 39.043 1.00 77.18 303 TYR C O 1
ATOM 12968 N N . TRP C 1 282 ? 40.456 13.975 39.447 1.00 76.21 304 TRP C N 1
ATOM 12969 C CA . TRP C 1 282 ? 40.038 13.664 40.805 1.00 80.95 304 TRP C CA 1
ATOM 12970 C C . TRP C 1 282 ? 38.543 13.367 40.839 1.00 79.26 304 TRP C C 1
ATOM 12971 O O . TRP C 1 282 ? 37.782 13.831 39.986 1.00 79.54 304 TRP C O 1
ATOM 12992 N N . GLN C 1 283 ? 38.123 12.589 41.839 1.00 76.82 305 GLN C N 1
ATOM 12993 C CA . GLN C 1 283 ? 36.705 12.442 42.104 1.00 68.80 305 GLN C CA 1
ATOM 12994 C C . GLN C 1 283 ? 36.112 13.802 42.455 1.00 69.01 305 GLN C C 1
ATOM 12995 O O . GLN C 1 283 ? 36.839 14.741 42.792 1.00 74.24 305 GLN C O 1
ATOM 13009 N N . PRO C 1 284 ? 34.795 13.935 42.393 1.00 69.21 306 PRO C N 1
ATOM 13010 C CA . PRO C 1 284 ? 34.159 15.121 42.968 1.00 69.41 306 PRO C CA 1
ATOM 13011 C C . PRO C 1 284 ? 34.133 15.009 44.481 1.00 77.65 306 PRO C C 1
ATOM 13012 O O . PRO C 1 284 ? 34.121 13.915 45.048 1.00 81.56 306 PRO C O 1
ATOM 13023 N N . TRP C 1 285 ? 34.149 16.163 45.139 1.00 83.84 307 TRP C N 1
ATOM 13024 C CA . TRP C 1 285 ? 34.076 16.167 46.593 1.00 94.07 307 TRP C CA 1
ATOM 13025 C C . TRP C 1 285 ? 32.821 15.435 47.055 1.00 88.59 307 TRP C C 1
ATOM 13026 O O . TRP C 1 285 ? 31.731 15.633 46.509 1.00 78.90 307 TRP C O 1
ATOM 13047 N N . SER C 1 286 ? 32.986 14.571 48.056 1.00 92.58 308 SER C N 1
ATOM 13048 C CA . SER C 1 286 ? 31.853 13.875 48.647 1.00 92.20 308 SER C CA 1
ATOM 13049 C C . SER C 1 286 ? 30.774 14.868 49.057 1.00 90.03 308 SER C C 1
ATOM 13050 O O . SER C 1 286 ? 31.046 16.045 49.312 1.00 88.43 308 SER C O 1
ATOM 13058 N N . SER C 1 287 ? 29.532 14.385 49.111 1.00 90.46 309 SER C N 1
ATOM 13059 C CA . SER C 1 287 ? 28.462 15.166 49.712 1.00 91.17 309 SER C CA 1
ATOM 13060 C C . SER C 1 287 ? 28.879 15.610 51.108 1.00 94.09 309 SER C C 1
ATOM 13061 O O . SER C 1 287 ? 29.584 14.895 51.826 1.00 96.81 309 SER C O 1
ATOM 13069 N N . LEU C 1 288 ? 28.447 16.807 51.492 1.00 88.63 310 LEU C N 1
ATOM 13070 C CA . LEU C 1 288 ? 28.869 17.358 52.771 1.00 95.15 310 LEU C CA 1
ATOM 13071 C C . LEU C 1 288 ? 28.333 16.512 53.919 1.00 99.26 310 LEU C C 1
ATOM 13072 O O . LEU C 1 288 ? 27.257 15.914 53.835 1.00 104.10 310 LEU C O 1
ATOM 13088 N N . PHE C 1 289 ? 29.106 16.466 55.004 1.00 94.92 311 PHE C N 1
ATOM 13089 C CA . PHE C 1 289 ? 28.789 15.641 56.163 1.00 94.39 311 PHE C CA 1
ATOM 13090 C C . PHE C 1 289 ? 28.888 16.497 57.415 1.00 97.87 311 PHE C C 1
ATOM 13091 O O . PHE C 1 289 ? 29.966 17.008 57.734 1.00 97.90 311 PHE C O 1
ATOM 13108 N N . PHE C 1 290 ? 27.772 16.649 58.120 1.00 104.83 312 PHE C N 1
ATOM 13109 C CA . PHE C 1 290 ? 27.740 17.425 59.349 1.00 105.50 312 PHE C CA 1
ATOM 13110 C C . PHE C 1 290 ? 28.000 16.518 60.547 1.00 108.72 312 PHE C C 1
ATOM 13111 O O . PHE C 1 290 ? 27.739 15.313 60.506 1.00 100.86 312 PHE C O 1
ATOM 13115 N N . HIS C 1 291 ? 28.537 17.112 61.614 1.00 109.34 313 HIS C N 1
ATOM 13116 C CA . HIS C 1 291 ? 28.810 16.370 62.845 1.00 104.59 313 HIS C CA 1
ATOM 13117 C C . HIS C 1 291 ? 28.899 17.363 63.997 1.00 107.80 313 HIS C C 1
ATOM 13118 O O . HIS C 1 291 ? 29.858 18.138 64.069 1.00 111.28 313 HIS C O 1
ATOM 13132 N N . LYS C 1 292 ? 27.915 17.326 64.898 1.00 109.47 314 LYS C N 1
ATOM 13133 C CA . LYS C 1 292 ? 27.884 18.202 66.070 1.00 113.17 314 LYS C CA 1
ATOM 13134 C C . LYS C 1 292 ? 28.634 17.517 67.207 1.00 119.64 314 LYS C C 1
ATOM 13135 O O . LYS C 1 292 ? 28.094 16.640 67.887 1.00 113.93 314 LYS C O 1
ATOM 13139 N N . THR C 1 293 ? 29.880 17.929 67.424 1.00 120.19 315 THR C N 1
ATOM 13140 C CA . THR C 1 293 ? 30.720 17.291 68.427 1.00 111.89 315 THR C CA 1
ATOM 13141 C C . THR C 1 293 ? 30.000 17.266 69.776 1.00 107.51 315 THR C C 1
ATOM 13142 O O . THR C 1 293 ? 29.494 18.306 70.221 1.00 113.22 315 THR C O 1
ATOM 13153 N N . PRO C 1 294 ? 29.913 16.111 70.440 1.00 116.23 316 PRO C N 1
ATOM 13154 C CA . PRO C 1 294 ? 29.329 16.076 71.788 1.00 124.34 316 PRO C CA 1
ATOM 13155 C C . PRO C 1 294 ? 30.131 16.914 72.775 1.00 116.48 316 PRO C C 1
ATOM 13156 O O . PRO C 1 294 ? 31.320 17.182 72.588 1.00 110.24 316 PRO C O 1
ATOM 13167 N N . GLU C 1 295 ? 29.461 17.317 73.856 1.00 113.47 317 GLU C N 1
ATOM 13168 C CA . GLU C 1 295 ? 30.078 18.250 74.794 1.00 114.97 317 GLU C CA 1
ATOM 13169 C C . GLU C 1 295 ? 30.955 17.526 75.816 1.00 112.89 317 GLU C C 1
ATOM 13170 O O . GLU C 1 295 ? 32.154 17.803 75.919 1.00 117.14 317 GLU C O 1
ATOM 13182 N N . GLY C 1 296 ? 30.380 16.596 76.578 1.00 106.14 318 GLY C N 1
ATOM 13183 C CA . GLY C 1 296 ? 31.153 15.855 77.557 1.00 93.73 318 GLY C CA 1
ATOM 13184 C C . GLY C 1 296 ? 30.450 15.616 78.879 1.00 105.26 318 GLY C C 1
ATOM 13185 O O . GLY C 1 296 ? 30.922 14.818 79.694 1.00 97.46 318 GLY C O 1
ATOM 13189 N N . ASN C 1 297 ? 29.333 16.302 79.107 1.00 95.00 319 ASN C N 1
ATOM 13190 C CA . ASN C 1 297 ? 28.542 16.127 80.323 1.00 92.57 319 ASN C CA 1
ATOM 13191 C C . ASN C 1 297 ? 27.491 17.230 80.424 1.00 91.79 319 ASN C C 1
ATOM 13192 O O . ASN C 1 297 ? 27.698 18.344 79.945 1.00 92.01 319 ASN C O 1
ATOM 13196 N N . ILE D 1 3 ? 45.779 83.880 -2.348 1.00 77.13 25 ILE D N 1
ATOM 13197 C CA . ILE D 1 3 ? 45.108 82.850 -3.132 1.00 81.41 25 ILE D CA 1
ATOM 13198 C C . ILE D 1 3 ? 45.973 82.521 -4.344 1.00 89.47 25 ILE D C 1
ATOM 13199 O O . ILE D 1 3 ? 45.574 82.767 -5.487 1.00 75.93 25 ILE D O 1
ATOM 13214 N N . THR D 1 4 ? 47.161 81.979 -4.090 1.00 82.37 26 THR D N 1
ATOM 13215 C CA . THR D 1 4 ? 48.095 81.633 -5.151 1.00 77.50 26 THR D CA 1
ATOM 13216 C C . THR D 1 4 ? 47.881 80.188 -5.583 1.00 71.34 26 THR D C 1
ATOM 13217 O O . THR D 1 4 ? 47.565 79.317 -4.771 1.00 79.95 26 THR D O 1
ATOM 13228 N N . ASN D 1 5 ? 48.082 79.937 -6.873 1.00 60.81 27 ASN D N 1
ATOM 13229 C CA . ASN D 1 5 ? 47.647 78.702 -7.514 1.00 58.29 27 ASN D CA 1
ATOM 13230 C C . ASN D 1 5 ? 48.800 77.705 -7.542 1.00 72.45 27 ASN D C 1
ATOM 13231 O O . ASN D 1 5 ? 49.796 77.914 -8.241 1.00 77.78 27 ASN D O 1
ATOM 13242 N N . ILE D 1 6 ? 48.649 76.614 -6.790 1.00 68.55 28 ILE D N 1
ATOM 13243 C CA . ILE D 1 6 ? 49.663 75.570 -6.695 1.00 58.02 28 ILE D CA 1
ATOM 13244 C C . ILE D 1 6 ? 49.341 74.475 -7.699 1.00 50.86 28 ILE D C 1
ATOM 13245 O O . ILE D 1 6 ? 48.217 73.964 -7.735 1.00 68.62 28 ILE D O 1
ATOM 13261 N N . ASN D 1 7 ? 50.333 74.099 -8.503 1.00 60.53 29 ASN D N 1
ATOM 13262 C CA . ASN D 1 7 ? 50.151 73.095 -9.550 1.00 62.11 29 ASN D CA 1
ATOM 13263 C C . ASN D 1 7 ? 50.278 71.710 -8.934 1.00 57.57 29 ASN D C 1
ATOM 13264 O O . ASN D 1 7 ? 51.383 71.229 -8.672 1.00 53.87 29 ASN D O 1
ATOM 13275 N N . CYS D 1 8 ? 49.139 71.062 -8.708 1.00 59.83 30 CYS D N 1
ATOM 13276 C CA . CYS D 1 8 ? 49.142 69.711 -8.179 1.00 48.42 30 CYS D CA 1
ATOM 13277 C C . CYS D 1 8 ? 49.678 68.736 -9.223 1.00 45.47 30 CYS D C 1
ATOM 13278 O O . CYS D 1 8 ? 49.705 69.020 -10.425 1.00 53.70 30 CYS D O 1
ATOM 13285 N N . SER D 1 9 ? 50.137 67.582 -8.738 1.00 46.34 31 SER D N 1
ATOM 13286 C CA . SER D 1 9 ? 50.533 66.444 -9.575 1.00 55.49 31 SER D CA 1
ATOM 13287 C C . SER D 1 9 ? 49.860 65.222 -8.947 1.00 50.13 31 SER D C 1
ATOM 13288 O O . SER D 1 9 ? 50.466 64.497 -8.152 1.00 50.09 31 SER D O 1
ATOM 13296 N N . GLY D 1 10 ? 48.610 64.996 -9.331 1.00 48.52 32 GLY D N 1
ATOM 13297 C CA . GLY D 1 10 ? 47.673 64.144 -8.626 1.00 50.61 32 GLY D CA 1
ATOM 13298 C C . GLY D 1 10 ? 46.484 64.962 -8.166 1.00 51.58 32 GLY D C 1
ATOM 13299 O O . GLY D 1 10 ? 46.330 66.135 -8.520 1.00 51.38 32 GLY D O 1
ATOM 13303 N N . HIS D 1 11 ? 45.631 64.336 -7.355 1.00 50.00 33 HIS D N 1
ATOM 13304 C CA . HIS D 1 11 ? 44.493 65.059 -6.804 1.00 54.62 33 HIS D CA 1
ATOM 13305 C C . HIS D 1 11 ? 43.944 64.340 -5.582 1.00 48.01 33 HIS D C 1
ATOM 13306 O O . HIS D 1 11 ? 44.252 63.176 -5.319 1.00 56.61 33 HIS D O 1
ATOM 13320 N N . ILE D 1 12 ? 43.110 65.071 -4.848 1.00 47.66 34 ILE D N 1
ATOM 13321 C CA . ILE D 1 12 ? 42.466 64.622 -3.623 1.00 41.95 34 ILE D CA 1
ATOM 13322 C C . ILE D 1 12 ? 40.962 64.720 -3.821 1.00 49.21 34 ILE D C 1
ATOM 13323 O O . ILE D 1 12 ? 40.471 65.670 -4.441 1.00 51.26 34 ILE D O 1
ATOM 13339 N N . TRP D 1 13 ? 40.232 63.748 -3.287 1.00 52.09 35 TRP D N 1
ATOM 13340 C CA . TRP D 1 13 ? 38.786 63.851 -3.197 1.00 41.69 35 TRP D CA 1
ATOM 13341 C C . TRP D 1 13 ? 38.354 63.379 -1.822 1.00 42.93 35 TRP D C 1
ATOM 13342 O O . TRP D 1 13 ? 39.107 62.720 -1.100 1.00 51.19 35 TRP D O 1
ATOM 13363 N N . VAL D 1 14 ? 37.125 63.741 -1.466 1.00 45.98 36 VAL D N 1
ATOM 13364 C CA . VAL D 1 14 ? 36.619 63.544 -0.115 1.00 42.61 36 VAL D CA 1
ATOM 13365 C C . VAL D 1 14 ? 35.207 62.984 -0.167 1.00 39.93 36 VAL D C 1
ATOM 13366 O O . VAL D 1 14 ? 34.245 63.716 -0.418 1.00 48.50 36 VAL D O 1
ATOM 13379 N N . GLU D 1 15 ? 35.067 61.698 0.067 1.00 44.49 37 GLU D N 1
ATOM 13380 C CA . GLU D 1 15 ? 33.731 61.139 0.246 1.00 51.24 37 GLU D CA 1
ATOM 13381 C C . GLU D 1 15 ? 33.288 61.362 1.690 1.00 50.30 37 GLU D C 1
ATOM 13382 O O . GLU D 1 15 ? 34.048 61.056 2.615 1.00 51.13 37 GLU D O 1
ATOM 13394 N N . PRO D 1 16 ? 32.065 61.883 1.935 1.00 45.63 38 PRO D N 1
ATOM 13395 C CA . PRO D 1 16 ? 30.945 62.137 1.014 1.00 42.64 38 PRO D CA 1
ATOM 13396 C C . PRO D 1 16 ? 31.092 63.371 0.147 1.00 42.06 38 PRO D C 1
ATOM 13397 O O . PRO D 1 16 ? 30.657 63.367 -0.998 1.00 42.80 38 PRO D O 1
ATOM 13408 N N . ALA D 1 17 ? 31.673 64.443 0.678 1.00 44.09 39 ALA D N 1
ATOM 13409 C CA . ALA D 1 17 ? 31.979 65.641 -0.097 1.00 42.38 39 ALA D CA 1
ATOM 13410 C C . ALA D 1 17 ? 32.881 66.530 0.748 1.00 43.41 39 ALA D C 1
ATOM 13411 O O . ALA D 1 17 ? 33.036 66.321 1.954 1.00 45.25 39 ALA D O 1
ATOM 13418 N N . THR D 1 18 ? 33.481 67.528 0.097 1.00 45.47 40 THR D N 1
ATOM 13419 C CA . THR D 1 18 ? 34.367 68.436 0.819 1.00 42.52 40 THR D CA 1
ATOM 13420 C C . THR D 1 18 ? 33.612 69.275 1.844 1.00 44.48 40 THR D C 1
ATOM 13421 O O . THR D 1 18 ? 34.234 69.787 2.781 1.00 46.35 40 THR D O 1
ATOM 13432 N N . ILE D 1 19 ? 32.295 69.422 1.686 1.00 44.90 41 ILE D N 1
ATOM 13433 C CA . ILE D 1 19 ? 31.423 70.025 2.692 1.00 40.55 41 ILE D CA 1
ATOM 13434 C C . ILE D 1 19 ? 30.471 68.943 3.180 1.00 41.96 41 ILE D C 1
ATOM 13435 O O . ILE D 1 19 ? 29.713 68.371 2.386 1.00 51.30 41 ILE D O 1
ATOM 13451 N N . PHE D 1 20 ? 30.502 68.667 4.484 1.00 42.11 42 PHE D N 1
ATOM 13452 C CA . PHE D 1 20 ? 29.745 67.569 5.074 1.00 46.74 42 PHE D CA 1
ATOM 13453 C C . PHE D 1 20 ? 29.197 68.009 6.428 1.00 48.86 42 PHE D C 1
ATOM 13454 O O . PHE D 1 20 ? 29.403 69.145 6.869 1.00 53.57 42 PHE D O 1
ATOM 13471 N N . LYS D 1 21 ? 28.479 67.104 7.088 1.00 52.43 43 LYS D N 1
ATOM 13472 C CA . LYS D 1 21 ? 27.849 67.402 8.368 1.00 54.63 43 LYS D CA 1
ATOM 13473 C C . LYS D 1 21 ? 28.797 67.075 9.517 1.00 50.60 43 LYS D C 1
ATOM 13474 O O . LYS D 1 21 ? 29.406 66.002 9.539 1.00 57.05 43 LYS D O 1
ATOM 13493 N N . MET D 1 22 ? 28.911 68.000 10.477 1.00 49.79 44 MET D N 1
ATOM 13494 C CA . MET D 1 22 ? 29.748 67.757 11.645 1.00 52.63 44 MET D CA 1
ATOM 13495 C C . MET D 1 22 ? 29.359 66.436 12.294 1.00 55.65 44 MET D C 1
ATOM 13496 O O . MET D 1 22 ? 28.173 66.138 12.473 1.00 49.25 44 MET D O 1
ATOM 13510 N N . GLY D 1 23 ? 30.377 65.645 12.647 1.00 51.75 45 GLY D N 1
ATOM 13511 C CA . GLY D 1 23 ? 30.185 64.333 13.219 1.00 48.69 45 GLY D CA 1
ATOM 13512 C C . GLY D 1 23 ? 30.195 63.199 12.220 1.00 53.62 45 GLY D C 1
ATOM 13513 O O . GLY D 1 23 ? 30.285 62.035 12.630 1.00 63.81 45 GLY D O 1
ATOM 13517 N N . MET D 1 24 ? 30.100 63.493 10.926 1.00 49.63 46 MET D N 1
ATOM 13518 C CA . MET D 1 24 ? 30.147 62.440 9.923 1.00 54.42 46 MET D CA 1
ATOM 13519 C C . MET D 1 24 ? 31.541 61.827 9.846 1.00 57.68 46 MET D C 1
ATOM 13520 O O . MET D 1 24 ? 32.553 62.531 9.914 1.00 54.34 46 MET D O 1
ATOM 13534 N N . ASN D 1 25 ? 31.595 60.505 9.706 1.00 51.88 47 ASN D N 1
ATOM 13535 C CA . ASN D 1 25 ? 32.843 59.872 9.307 1.00 48.85 47 ASN D CA 1
ATOM 13536 C C . ASN D 1 25 ? 33.120 60.249 7.854 1.00 46.97 47 ASN D C 1
ATOM 13537 O O . ASN D 1 25 ? 32.198 60.314 7.034 1.00 50.25 47 ASN D O 1
ATOM 13547 N N . ILE D 1 26 ? 34.386 60.524 7.532 1.00 48.73 48 ILE D N 1
ATOM 13548 C CA . ILE D 1 26 ? 34.748 60.938 6.183 1.00 51.12 48 ILE D CA 1
ATOM 13549 C C . ILE D 1 26 ? 35.983 60.175 5.722 1.00 45.67 48 ILE D C 1
ATOM 13550 O O . ILE D 1 26 ? 36.764 59.659 6.524 1.00 46.07 48 ILE D O 1
ATOM 13566 N N . SER D 1 27 ? 36.146 60.113 4.399 1.00 43.25 49 SER D N 1
ATOM 13567 C CA . SER D 1 27 ? 37.271 59.438 3.763 1.00 39.98 49 SER D CA 1
ATOM 13568 C C . SER D 1 27 ? 37.922 60.402 2.783 1.00 42.65 49 SER D C 1
ATOM 13569 O O . SER D 1 27 ? 37.262 60.900 1.865 1.00 44.05 49 SER D O 1
ATOM 13577 N N . ILE D 1 28 ? 39.210 60.654 2.973 1.00 44.54 50 ILE D N 1
ATOM 13578 C CA . ILE D 1 28 ? 39.987 61.550 2.128 1.00 37.68 50 ILE D CA 1
ATOM 13579 C C . ILE D 1 28 ? 40.898 60.669 1.285 1.00 44.90 50 ILE D C 1
ATOM 13580 O O . ILE D 1 28 ? 41.761 59.959 1.818 1.00 50.28 50 ILE D O 1
ATOM 13596 N N . TYR D 1 29 ? 40.689 60.674 -0.023 1.00 41.49 51 TYR D N 1
ATOM 13597 C CA . TYR D 1 29 ? 41.532 59.915 -0.932 1.00 45.03 51 TYR D CA 1
ATOM 13598 C C . TYR D 1 29 ? 42.551 60.834 -1.592 1.00 41.46 51 TYR D C 1
ATOM 13599 O O . TYR D 1 29 ? 42.320 62.031 -1.765 1.00 46.93 51 TYR D O 1
ATOM 13617 N N . CYS D 1 30 ? 43.686 60.256 -1.963 1.00 44.34 52 CYS D N 1
ATOM 13618 C CA . CYS D 1 30 ? 44.766 60.991 -2.607 1.00 46.27 52 CYS D CA 1
ATOM 13619 C C . CYS D 1 30 ? 45.411 60.062 -3.619 1.00 45.42 52 CYS D C 1
ATOM 13620 O O . CYS D 1 30 ? 45.817 58.949 -3.269 1.00 46.30 52 CYS D O 1
ATOM 13627 N N . GLN D 1 31 ? 45.484 60.512 -4.869 1.00 48.79 53 GLN D N 1
ATOM 13628 C CA . GLN D 1 31 ? 45.971 59.704 -5.983 1.00 51.98 53 GLN D CA 1
ATOM 13629 C C . GLN D 1 31 ? 47.176 60.403 -6.600 1.00 52.22 53 GLN D C 1
ATOM 13630 O O . GLN D 1 31 ? 47.036 61.454 -7.234 1.00 54.69 53 GLN D O 1
ATOM 13644 N N . ALA D 1 32 ? 48.354 59.815 -6.419 1.00 42.65 54 ALA D N 1
ATOM 13645 C CA . ALA D 1 32 ? 49.572 60.407 -6.943 1.00 41.07 54 ALA D CA 1
ATOM 13646 C C . ALA D 1 32 ? 49.621 60.300 -8.460 1.00 41.95 54 ALA D C 1
ATOM 13647 O O . ALA D 1 32 ? 49.134 59.338 -9.057 1.00 48.39 54 ALA D O 1
ATOM 13654 N N . ALA D 1 33 ? 50.216 61.313 -9.086 1.00 48.23 55 ALA D N 1
ATOM 13655 C CA . ALA D 1 33 ? 50.478 61.288 -10.526 1.00 46.54 55 ALA D CA 1
ATOM 13656 C C . ALA D 1 33 ? 51.720 62.148 -10.757 1.00 46.96 55 ALA D C 1
ATOM 13657 O O . ALA D 1 33 ? 51.617 63.341 -11.044 1.00 58.89 55 ALA D O 1
ATOM 13664 N N . ILE D 1 34 ? 52.888 61.527 -10.617 1.00 61.63 56 ILE D N 1
ATOM 13665 C CA . ILE D 1 34 ? 54.172 62.210 -10.691 1.00 53.41 56 ILE D CA 1
ATOM 13666 C C . ILE D 1 34 ? 55.004 61.544 -11.776 1.00 63.75 56 ILE D C 1
ATOM 13667 O O . ILE D 1 34 ? 55.093 60.312 -11.825 1.00 70.13 56 ILE D O 1
ATOM 13683 N N . LYS D 1 35 ? 55.619 62.358 -12.631 1.00 66.57 57 LYS D N 1
ATOM 13684 C CA . LYS D 1 35 ? 56.438 61.829 -13.713 1.00 63.14 57 LYS D CA 1
ATOM 13685 C C . LYS D 1 35 ? 57.556 60.963 -13.147 1.00 73.34 57 LYS D C 1
ATOM 13686 O O . LYS D 1 35 ? 58.387 61.436 -12.364 1.00 71.67 57 LYS D O 1
ATOM 13690 N N . ASN D 1 36 ? 57.556 59.684 -13.524 1.00 70.67 58 ASN D N 1
ATOM 13691 C CA . ASN D 1 36 ? 58.650 58.767 -13.211 1.00 68.37 58 ASN D CA 1
ATOM 13692 C C . ASN D 1 36 ? 58.772 58.507 -11.712 1.00 70.29 58 ASN D C 1
ATOM 13693 O O . ASN D 1 36 ? 59.877 58.350 -11.191 1.00 85.97 58 ASN D O 1
ATOM 13704 N N . CYS D 1 37 ? 57.642 58.453 -11.011 1.00 60.68 59 CYS D N 1
ATOM 13705 C CA . CYS D 1 37 ? 57.649 58.148 -9.583 1.00 64.39 59 CYS D CA 1
ATOM 13706 C C . CYS D 1 37 ? 56.547 57.142 -9.281 1.00 65.75 59 CYS D C 1
ATOM 13707 O O . CYS D 1 37 ? 55.362 57.486 -9.324 1.00 65.41 59 CYS D O 1
ATOM 13714 N N . GLN D 1 38 ? 56.940 55.901 -8.984 1.00 63.17 60 GLN D N 1
ATOM 13715 C CA . GLN D 1 38 ? 56.042 54.926 -8.377 1.00 65.02 60 GLN D CA 1
ATOM 13716 C C . GLN D 1 38 ? 56.143 55.106 -6.864 1.00 59.44 60 GLN D C 1
ATOM 13717 O O . GLN D 1 38 ? 57.115 54.645 -6.252 1.00 62.81 60 GLN D O 1
ATOM 13721 N N . PRO D 1 39 ? 55.182 55.778 -6.229 1.00 51.09 61 PRO D N 1
ATOM 13722 C CA . PRO D 1 39 ? 55.365 56.175 -4.827 1.00 57.20 61 PRO D CA 1
ATOM 13723 C C . PRO D 1 39 ? 55.617 54.995 -3.903 1.00 53.74 61 PRO D C 1
ATOM 13724 O O . PRO D 1 39 ? 54.907 53.989 -3.940 1.00 59.98 61 PRO D O 1
ATOM 13735 N N . ARG D 1 40 ? 56.629 55.143 -3.048 1.00 54.97 62 ARG D N 1
ATOM 13736 C CA . ARG D 1 40 ? 56.901 54.149 -2.018 1.00 55.81 62 ARG D CA 1
ATOM 13737 C C . ARG D 1 40 ? 55.907 54.267 -0.871 1.00 50.57 62 ARG D C 1
ATOM 13738 O O . ARG D 1 40 ? 55.450 53.254 -0.332 1.00 60.97 62 ARG D O 1
ATOM 13759 N N . LYS D 1 41 ? 55.557 55.488 -0.492 1.00 49.77 63 LYS D N 1
ATOM 13760 C CA . LYS D 1 41 ? 54.627 55.720 0.601 1.00 55.75 63 LYS D CA 1
ATOM 13761 C C . LYS D 1 41 ? 53.917 57.042 0.336 1.00 51.60 63 LYS D C 1
ATOM 13762 O O . LYS D 1 41 ? 54.480 57.945 -0.288 1.00 56.30 63 LYS D O 1
ATOM 13766 N N . LEU D 1 42 ? 52.653 57.123 0.751 1.00 50.79 64 LEU D N 1
ATOM 13767 C CA . LEU D 1 42 ? 51.855 58.341 0.651 1.00 43.66 64 LEU D CA 1
ATOM 13768 C C . LEU D 1 42 ? 51.514 58.816 2.056 1.00 48.36 64 LEU D C 1
ATOM 13769 O O . LEU D 1 42 ? 51.046 58.027 2.885 1.00 58.18 64 LEU D O 1
ATOM 13785 N N . HIS D 1 43 ? 51.740 60.099 2.321 1.00 42.33 65 HIS D N 1
ATOM 13786 C CA . HIS D 1 43 ? 51.551 60.664 3.647 1.00 46.01 65 HIS D CA 1
ATOM 13787 C C . HIS D 1 43 ? 50.442 61.702 3.619 1.00 44.44 65 HIS D C 1
ATOM 13788 O O . HIS D 1 43 ? 50.200 62.350 2.598 1.00 47.60 65 HIS D O 1
ATOM 13802 N N . PHE D 1 44 ? 49.763 61.844 4.752 1.00 46.99 66 PHE D N 1
ATOM 13803 C CA . PHE D 1 44 ? 48.668 62.788 4.907 1.00 43.09 66 PHE D CA 1
ATOM 13804 C C . PHE D 1 44 ? 48.984 63.737 6.052 1.00 50.60 66 PHE D C 1
ATOM 13805 O O . PHE D 1 44 ? 49.384 63.296 7.137 1.00 51.40 66 PHE D O 1
ATOM 13822 N N . TYR D 1 45 ? 48.783 65.032 5.813 1.00 42.24 67 TYR D N 1
ATOM 13823 C CA . TYR D 1 45 ? 48.989 66.061 6.822 1.00 44.90 67 TYR D CA 1
ATOM 13824 C C . TYR D 1 45 ? 47.733 66.908 6.917 1.00 47.53 67 TYR D C 1
ATOM 13825 O O . TYR D 1 45 ? 47.179 67.313 5.890 1.00 48.09 67 TYR D O 1
ATOM 13843 N N . LYS D 1 46 ? 47.282 67.165 8.145 1.00 55.64 68 LYS D N 1
ATOM 13844 C CA . LYS D 1 46 ? 46.216 68.128 8.404 1.00 53.69 68 LYS D CA 1
ATOM 13845 C C . LYS D 1 46 ? 46.881 69.387 8.955 1.00 61.36 68 LYS D C 1
ATOM 13846 O O . LYS D 1 46 ? 47.154 69.487 10.157 1.00 61.16 68 LYS D O 1
ATOM 13865 N N . ASN D 1 47 ? 47.155 70.338 8.068 1.00 66.31 69 ASN D N 1
ATOM 13866 C CA . ASN D 1 47 ? 47.738 71.620 8.451 1.00 64.44 69 ASN D CA 1
ATOM 13867 C C . ASN D 1 47 ? 49.119 71.436 9.075 1.00 72.36 69 ASN D C 1
ATOM 13868 O O . ASN D 1 47 ? 49.473 72.089 10.061 1.00 86.27 69 ASN D O 1
ATOM 13879 N N . GLY D 1 48 ? 49.914 70.543 8.491 1.00 48.50 70 GLY D N 1
ATOM 13880 C CA . GLY D 1 48 ? 51.292 70.386 8.891 1.00 55.12 70 GLY D CA 1
ATOM 13881 C C . GLY D 1 48 ? 51.552 69.341 9.954 1.00 54.21 70 GLY D C 1
ATOM 13882 O O . GLY D 1 48 ? 52.716 68.978 10.162 1.00 53.68 70 GLY D O 1
ATOM 13886 N N . ILE D 1 49 ? 50.519 68.856 10.653 1.00 59.83 71 ILE D N 1
ATOM 13887 C CA . ILE D 1 49 ? 50.679 67.728 11.566 1.00 56.96 71 ILE D CA 1
ATOM 13888 C C . ILE D 1 49 ? 50.392 66.451 10.786 1.00 55.57 71 ILE D C 1
ATOM 13889 O O . ILE D 1 49 ? 49.469 66.402 9.962 1.00 56.73 71 ILE D O 1
ATOM 13905 N N . LYS D 1 50 ? 51.188 65.417 11.041 1.00 50.25 72 LYS D N 1
ATOM 13906 C CA . LYS D 1 50 ? 51.132 64.188 10.263 1.00 49.35 72 LYS D CA 1
ATOM 13907 C C . LYS D 1 50 ? 50.069 63.244 10.811 1.00 60.20 72 LYS D C 1
ATOM 13908 O O . LYS D 1 50 ? 49.955 63.052 12.025 1.00 62.84 72 LYS D O 1
ATOM 13927 N N . GLU D 1 51 ? 49.288 62.655 9.908 1.00 54.72 73 GLU D N 1
ATOM 13928 C CA . GLU D 1 51 ? 48.363 61.591 10.277 1.00 51.68 73 GLU D CA 1
ATOM 13929 C C . GLU D 1 51 ? 49.092 60.257 10.178 1.00 54.75 73 GLU D C 1
ATOM 13930 O O . GLU D 1 51 ? 49.743 59.974 9.167 1.00 52.73 73 GLU D O 1
ATOM 13942 N N . ARG D 1 52 ? 48.993 59.446 11.232 1.00 50.46 74 ARG D N 1
ATOM 13943 C CA . ARG D 1 52 ? 49.731 58.196 11.307 1.00 52.37 74 ARG D CA 1
ATOM 13944 C C . ARG D 1 52 ? 48.853 56.956 11.306 1.00 51.33 74 ARG D C 1
ATOM 13945 O O . ARG D 1 52 ? 49.367 55.858 11.075 1.00 62.34 74 ARG D O 1
ATOM 13966 N N . PHE D 1 53 ? 47.558 57.101 11.551 1.00 48.62 75 PHE D N 1
ATOM 13967 C CA . PHE D 1 53 ? 46.654 55.974 11.656 1.00 47.63 75 PHE D CA 1
ATOM 13968 C C . PHE D 1 53 ? 45.475 56.176 10.723 1.00 50.09 75 PHE D C 1
ATOM 13969 O O . PHE D 1 53 ? 45.154 57.298 10.320 1.00 52.56 75 PHE D O 1
ATOM 13986 N N . GLN D 1 54 ? 44.835 55.061 10.387 1.00 50.75 76 GLN D N 1
ATOM 13987 C CA . GLN D 1 54 ? 43.677 55.047 9.505 1.00 45.72 76 GLN D CA 1
ATOM 13988 C C . GLN D 1 54 ? 44.038 55.479 8.090 1.00 46.53 76 GLN D C 1
ATOM 13989 O O . GLN D 1 54 ? 43.233 56.103 7.397 1.00 54.03 76 GLN D O 1
ATOM 14003 N N . ILE D 1 55 ? 45.248 55.150 7.651 1.00 44.13 77 ILE D N 1
ATOM 14004 C CA . ILE D 1 55 ? 45.663 55.356 6.272 1.00 42.98 77 ILE D CA 1
ATOM 14005 C C . ILE D 1 55 ? 45.717 53.999 5.593 1.00 46.11 77 ILE D C 1
ATOM 14006 O O . ILE D 1 55 ? 46.242 53.029 6.157 1.00 50.30 77 ILE D O 1
ATOM 14022 N N . THR D 1 56 ? 45.172 53.933 4.383 1.00 43.39 78 THR D N 1
ATOM 14023 C CA . THR D 1 56 ? 45.081 52.696 3.625 1.00 46.06 78 THR D CA 1
ATOM 14024 C C . THR D 1 56 ? 45.692 52.929 2.255 1.00 45.30 78 THR D C 1
ATOM 14025 O O . THR D 1 56 ? 45.467 53.972 1.638 1.00 42.51 78 THR D O 1
ATOM 14036 N N . ARG D 1 57 ? 46.464 51.958 1.786 1.00 54.97 79 ARG D N 1
ATOM 14037 C CA . ARG D 1 57 ? 47.098 52.024 0.471 1.00 49.50 79 ARG D CA 1
ATOM 14038 C C . ARG D 1 57 ? 46.190 51.262 -0.489 1.00 50.74 79 ARG D C 1
ATOM 14039 O O . ARG D 1 57 ? 46.283 50.044 -0.630 1.00 49.36 79 ARG D O 1
ATOM 14060 N N . ILE D 1 58 ? 45.283 51.996 -1.136 1.00 52.56 80 ILE D N 1
ATOM 14061 C CA . ILE D 1 58 ? 44.311 51.373 -2.032 1.00 45.68 80 ILE D CA 1
ATOM 14062 C C . ILE D 1 58 ? 45.024 50.702 -3.206 1.00 51.24 80 ILE D C 1
ATOM 14063 O O . ILE D 1 58 ? 44.952 49.477 -3.372 1.00 55.05 80 ILE D O 1
ATOM 14079 N N . ASN D 1 59 ? 45.732 51.480 -4.032 1.00 62.27 81 ASN D N 1
ATOM 14080 C CA . ASN D 1 59 ? 46.637 50.883 -5.000 1.00 56.51 81 ASN D CA 1
ATOM 14081 C C . ASN D 1 59 ? 48.089 51.284 -4.725 1.00 64.56 81 ASN D C 1
ATOM 14082 O O . ASN D 1 59 ? 48.425 51.854 -3.682 1.00 64.84 81 ASN D O 1
ATOM 14092 N N . LYS D 1 60 ? 48.942 51.025 -5.726 1.00 62.39 82 LYS D N 1
ATOM 14093 C CA . LYS D 1 60 ? 50.285 51.583 -5.755 1.00 65.09 82 LYS D CA 1
ATOM 14094 C C . LYS D 1 60 ? 50.270 53.102 -5.898 1.00 62.64 82 LYS D C 1
ATOM 14095 O O . LYS D 1 60 ? 51.237 53.758 -5.488 1.00 58.12 82 LYS D O 1
ATOM 14099 N N . THR D 1 61 ? 49.197 53.673 -6.458 1.00 64.33 83 THR D N 1
ATOM 14100 C CA . THR D 1 61 ? 49.090 55.118 -6.653 1.00 67.30 83 THR D CA 1
ATOM 14101 C C . THR D 1 61 ? 48.226 55.818 -5.612 1.00 68.00 83 THR D C 1
ATOM 14102 O O . THR D 1 61 ? 48.506 56.972 -5.271 1.00 57.89 83 THR D O 1
ATOM 14113 N N . THR D 1 62 ? 47.176 55.164 -5.118 1.00 66.63 84 THR D N 1
ATOM 14114 C CA . THR D 1 62 ? 46.135 55.821 -4.344 1.00 49.10 84 THR D CA 1
ATOM 14115 C C . THR D 1 62 ? 46.190 55.413 -2.879 1.00 44.36 84 THR D C 1
ATOM 14116 O O . THR D 1 62 ? 46.525 54.276 -2.543 1.00 54.67 84 THR D O 1
ATOM 14127 N N . ALA D 1 63 ? 45.856 56.358 -2.005 1.00 47.52 85 ALA D N 1
ATOM 14128 C CA . ALA D 1 63 ? 45.777 56.097 -0.577 1.00 44.95 85 ALA D CA 1
ATOM 14129 C C . ALA D 1 63 ? 44.553 56.795 -0.007 1.00 41.14 85 ALA D C 1
ATOM 14130 O O . ALA D 1 63 ? 44.087 57.800 -0.547 1.00 47.92 85 ALA D O 1
ATOM 14137 N N . ARG D 1 64 ? 44.029 56.246 1.083 1.00 44.59 86 ARG D N 1
ATOM 14138 C CA . ARG D 1 64 ? 42.866 56.797 1.762 1.00 41.97 86 ARG D CA 1
ATOM 14139 C C . ARG D 1 64 ? 43.216 57.121 3.207 1.00 45.57 86 ARG D C 1
ATOM 14140 O O . ARG D 1 64 ? 43.890 56.339 3.885 1.00 48.01 86 ARG D O 1
ATOM 14161 N N . LEU D 1 65 ? 42.753 58.277 3.671 1.00 49.83 87 LEU D N 1
ATOM 14162 C CA . LEU D 1 65 ? 42.776 58.638 5.083 1.00 52.95 87 LEU D CA 1
ATOM 14163 C C . LEU D 1 65 ? 41.336 58.754 5.570 1.00 50.75 87 LEU D C 1
ATOM 14164 O O . LEU D 1 65 ? 40.482 59.316 4.875 1.00 48.05 87 LEU D O 1
ATOM 14180 N N . TRP D 1 66 ? 41.069 58.232 6.764 1.00 40.74 88 TRP D N 1
ATOM 14181 C CA . TRP D 1 66 ? 39.704 58.104 7.258 1.00 44.69 88 TRP D CA 1
ATOM 14182 C C . TRP D 1 66 ? 39.604 58.704 8.650 1.00 51.76 88 TRP D C 1
ATOM 14183 O O . TRP D 1 66 ? 40.263 58.230 9.584 1.00 49.23 88 TRP D O 1
ATOM 14204 N N . TYR D 1 67 ? 38.782 59.744 8.782 1.00 49.45 89 TYR D N 1
ATOM 14205 C CA . TYR D 1 67 ? 38.496 60.379 10.062 1.00 48.72 89 TYR D CA 1
ATOM 14206 C C . TYR D 1 67 ? 37.174 59.848 10.609 1.00 48.58 89 TYR D C 1
ATOM 14207 O O . TYR D 1 67 ? 36.174 59.803 9.884 1.00 47.46 89 TYR D O 1
ATOM 14225 N N . LYS D 1 68 ? 37.168 59.463 11.886 1.00 49.01 90 LYS D N 1
ATOM 14226 C CA . LYS D 1 68 ? 35.948 59.049 12.567 1.00 47.06 90 LYS D CA 1
ATOM 14227 C C . LYS D 1 68 ? 35.366 60.254 13.287 1.00 55.35 90 LYS D C 1
ATOM 14228 O O . LYS D 1 68 ? 36.079 60.934 14.033 1.00 56.74 90 LYS D O 1
ATOM 14232 N N . ASN D 1 69 ? 34.074 60.517 13.054 1.00 64.05 91 ASN D N 1
ATOM 14233 C CA . ASN D 1 69 ? 33.370 61.629 13.693 1.00 58.94 91 ASN D CA 1
ATOM 14234 C C . ASN D 1 69 ? 34.228 62.889 13.595 1.00 61.96 91 ASN D C 1
ATOM 14235 O O . ASN D 1 69 ? 35.050 63.166 14.475 1.00 70.23 91 ASN D O 1
ATOM 14246 N N . PHE D 1 70 ? 34.055 63.652 12.516 1.00 52.90 92 PHE D N 1
ATOM 14247 C CA . PHE D 1 70 ? 34.873 64.829 12.235 1.00 46.87 92 PHE D CA 1
ATOM 14248 C C . PHE D 1 70 ? 34.085 66.068 12.633 1.00 50.23 92 PHE D C 1
ATOM 14249 O O . PHE D 1 70 ? 33.085 66.406 11.991 1.00 60.07 92 PHE D O 1
ATOM 14266 N N . LEU D 1 71 ? 34.536 66.746 13.686 1.00 49.64 93 LEU D N 1
ATOM 14267 C CA . LEU D 1 71 ? 33.805 67.878 14.239 1.00 55.07 93 LEU D CA 1
ATOM 14268 C C . LEU D 1 71 ? 34.436 69.230 13.939 1.00 54.65 93 LEU D C 1
ATOM 14269 O O . LEU D 1 71 ? 33.834 70.258 14.272 1.00 52.24 93 LEU D O 1
ATOM 14285 N N . GLU D 1 72 ? 35.610 69.263 13.326 1.00 53.65 94 GLU D N 1
ATOM 14286 C CA . GLU D 1 72 ? 36.269 70.533 13.044 1.00 47.87 94 GLU D CA 1
ATOM 14287 C C . GLU D 1 72 ? 35.531 71.254 11.924 1.00 48.59 94 GLU D C 1
ATOM 14288 O O . GLU D 1 72 ? 35.211 70.632 10.906 1.00 50.74 94 GLU D O 1
ATOM 14300 N N . PRO D 1 73 ? 35.243 72.552 12.067 1.00 48.00 95 PRO D N 1
ATOM 14301 C CA . PRO D 1 73 ? 34.580 73.272 10.965 1.00 51.81 95 PRO D CA 1
ATOM 14302 C C . PRO D 1 73 ? 35.465 73.476 9.742 1.00 55.44 95 PRO D C 1
ATOM 14303 O O . PRO D 1 73 ? 34.950 73.478 8.617 1.00 49.98 95 PRO D O 1
ATOM 14314 N N . HIS D 1 74 ? 36.772 73.657 9.919 1.00 64.89 96 HIS D N 1
ATOM 14315 C CA . HIS D 1 74 ? 37.685 73.830 8.799 1.00 55.73 96 HIS D CA 1
ATOM 14316 C C . HIS D 1 74 ? 38.913 72.954 8.988 1.00 48.24 96 HIS D C 1
ATOM 14317 O O . HIS D 1 74 ? 39.301 72.629 10.113 1.00 55.62 96 HIS D O 1
ATOM 14331 N N . ALA D 1 75 ? 39.521 72.576 7.869 1.00 38.39 97 ALA D N 1
ATOM 14332 C CA . ALA D 1 75 ? 40.789 71.862 7.893 1.00 42.57 97 ALA D CA 1
ATOM 14333 C C . ALA D 1 75 ? 41.381 71.909 6.496 1.00 44.28 97 ALA D C 1
ATOM 14334 O O . ALA D 1 75 ? 40.643 71.874 5.507 1.00 48.59 97 ALA D O 1
ATOM 14341 N N . SER D 1 76 ? 42.700 72.016 6.423 1.00 41.24 98 SER D N 1
ATOM 14342 C CA . SER D 1 76 ? 43.414 72.000 5.154 1.00 42.68 98 SER D CA 1
ATOM 14343 C C . SER D 1 76 ? 44.234 70.719 5.086 1.00 50.62 98 SER D C 1
ATOM 14344 O O . SER D 1 76 ? 45.086 70.476 5.951 1.00 49.21 98 SER D O 1
ATOM 14352 N N . MET D 1 77 ? 43.965 69.898 4.076 1.00 44.19 99 MET D N 1
ATOM 14353 C CA . MET D 1 77 ? 44.640 68.620 3.916 1.00 39.93 99 MET D CA 1
ATOM 14354 C C . MET D 1 77 ? 45.732 68.729 2.859 1.00 44.55 99 MET D C 1
ATOM 14355 O O . MET D 1 77 ? 45.556 69.393 1.832 1.00 45.32 99 MET D O 1
ATOM 14369 N N . TYR D 1 78 ? 46.858 68.070 3.120 1.00 41.73 100 TYR D N 1
ATOM 14370 C CA . TYR D 1 78 ? 47.927 67.897 2.145 1.00 43.31 100 TYR D CA 1
ATOM 14371 C C . TYR D 1 78 ? 48.292 66.418 2.113 1.00 44.43 100 TYR D C 1
ATOM 14372 O O . TYR D 1 78 ? 48.348 65.771 3.165 1.00 47.96 100 TYR D O 1
ATOM 14390 N N . CYS D 1 79 ? 48.528 65.872 0.924 1.00 35.83 101 CYS D N 1
ATOM 14391 C CA . CYS D 1 79 ? 49.168 64.568 0.821 1.00 40.40 101 CYS D CA 1
ATOM 14392 C C . CYS D 1 79 ? 50.434 64.707 -0.009 1.00 42.76 101 CYS D C 1
ATOM 14393 O O . CYS D 1 79 ? 50.490 65.512 -0.947 1.00 42.97 101 CYS D O 1
ATOM 14400 N N . THR D 1 80 ? 51.451 63.933 0.356 1.00 43.52 102 THR D N 1
ATOM 14401 C CA . THR D 1 80 ? 52.756 63.971 -0.282 1.00 38.30 102 THR D CA 1
ATOM 14402 C C . THR D 1 80 ? 53.131 62.562 -0.723 1.00 43.36 102 THR D C 1
ATOM 14403 O O . THR D 1 80 ? 52.359 61.621 -0.575 1.00 53.35 102 THR D O 1
ATOM 14414 N N . ALA D 1 81 ? 54.349 62.412 -1.248 1.00 51.45 103 ALA D N 1
ATOM 14415 C CA . ALA D 1 81 ? 54.764 61.137 -1.823 1.00 47.39 103 ALA D CA 1
ATOM 14416 C C . ALA D 1 81 ? 56.267 60.992 -1.652 1.00 46.92 103 ALA D C 1
ATOM 14417 O O . ALA D 1 81 ? 57.036 61.769 -2.226 1.00 60.07 103 ALA D O 1
ATOM 14424 N N . GLU D 1 82 ? 56.675 60.016 -0.847 1.00 45.32 104 GLU D N 1
ATOM 14425 C CA . GLU D 1 82 ? 58.053 59.550 -0.864 1.00 53.15 104 GLU D CA 1
ATOM 14426 C C . GLU D 1 82 ? 58.325 58.889 -2.209 1.00 52.89 104 GLU D C 1
ATOM 14427 O O . GLU D 1 82 ? 57.700 57.878 -2.546 1.00 51.88 104 GLU D O 1
ATOM 14439 N N . CYS D 1 83 ? 59.223 59.457 -2.972 1.00 60.56 105 CYS D N 1
ATOM 14440 C CA . CYS D 1 83 ? 59.494 58.826 -4.254 1.00 67.99 105 CYS D CA 1
ATOM 14441 C C . CYS D 1 83 ? 60.757 57.974 -4.181 1.00 70.60 105 CYS D C 1
ATOM 14442 O O . CYS D 1 83 ? 61.632 58.218 -3.344 1.00 68.22 105 CYS D O 1
ATOM 14449 N N . PRO D 1 84 ? 60.841 56.934 -5.031 1.00 69.48 106 PRO D N 1
ATOM 14450 C CA . PRO D 1 84 ? 62.009 56.048 -5.012 1.00 58.87 106 PRO D CA 1
ATOM 14451 C C . PRO D 1 84 ? 63.346 56.768 -4.959 1.00 70.48 106 PRO D C 1
ATOM 14452 O O . PRO D 1 84 ? 64.152 56.514 -4.058 1.00 75.54 106 PRO D O 1
ATOM 14463 N N . LYS D 1 85 ? 63.597 57.664 -5.915 1.00 65.98 107 LYS D N 1
ATOM 14464 C CA . LYS D 1 85 ? 64.947 58.179 -6.115 1.00 66.56 107 LYS D CA 1
ATOM 14465 C C . LYS D 1 85 ? 65.336 59.301 -5.157 1.00 68.13 107 LYS D C 1
ATOM 14466 O O . LYS D 1 85 ? 66.506 59.702 -5.162 1.00 60.63 107 LYS D O 1
ATOM 14470 N N . HIS D 1 86 ? 64.411 59.814 -4.339 1.00 71.50 108 HIS D N 1
ATOM 14471 C CA . HIS D 1 86 ? 64.672 60.965 -3.484 1.00 68.85 108 HIS D CA 1
ATOM 14472 C C . HIS D 1 86 ? 64.464 60.628 -2.012 1.00 65.25 108 HIS D C 1
ATOM 14473 O O . HIS D 1 86 ? 63.624 59.795 -1.654 1.00 65.88 108 HIS D O 1
ATOM 14487 N N . PHE D 1 87 ? 65.225 61.317 -1.160 1.00 68.05 109 PHE D N 1
ATOM 14488 C CA . PHE D 1 87 ? 65.042 61.269 0.282 1.00 72.36 109 PHE D CA 1
ATOM 14489 C C . PHE D 1 87 ? 64.063 62.331 0.780 1.00 77.69 109 PHE D C 1
ATOM 14490 O O . PHE D 1 87 ? 64.054 62.638 1.979 1.00 81.56 109 PHE D O 1
ATOM 14494 N N . GLN D 1 88 ? 63.247 62.899 -0.109 1.00 62.23 110 GLN D N 1
ATOM 14495 C CA . GLN D 1 88 ? 62.349 63.987 0.242 1.00 49.46 110 GLN D CA 1
ATOM 14496 C C . GLN D 1 88 ? 60.964 63.731 -0.341 1.00 53.63 110 GLN D C 1
ATOM 14497 O O . GLN D 1 88 ? 60.786 62.902 -1.238 1.00 53.99 110 GLN D O 1
ATOM 14511 N N . GLU D 1 89 ? 59.980 64.465 0.173 1.00 46.99 111 GLU D N 1
ATOM 14512 C CA . GLU D 1 89 ? 58.581 64.229 -0.156 1.00 45.08 111 GLU D CA 1
ATOM 14513 C C . GLU D 1 89 ? 58.124 65.194 -1.238 1.00 45.95 111 GLU D C 1
ATOM 14514 O O . GLU D 1 89 ? 58.376 66.400 -1.149 1.00 51.88 111 GLU D O 1
ATOM 14526 N N . THR D 1 90 ? 57.450 64.664 -2.254 1.00 48.84 112 THR D N 1
ATOM 14527 C CA . THR D 1 90 ? 56.886 65.468 -3.332 1.00 47.69 112 THR D CA 1
ATOM 14528 C C . THR D 1 90 ? 55.423 65.776 -3.027 1.00 47.12 112 THR D C 1
ATOM 14529 O O . THR D 1 90 ? 54.637 64.866 -2.746 1.00 54.67 112 THR D O 1
ATOM 14540 N N . LEU D 1 91 ? 55.058 67.055 -3.082 1.00 43.45 113 LEU D N 1
ATOM 14541 C CA . LEU D 1 91 ? 53.677 67.437 -2.818 1.00 43.99 113 LEU D CA 1
ATOM 14542 C C . LEU D 1 91 ? 52.786 66.922 -3.941 1.00 43.18 113 LEU D C 1
ATOM 14543 O O . LEU D 1 91 ? 53.007 67.243 -5.113 1.00 42.08 113 LEU D O 1
ATOM 14559 N N . ILE D 1 92 ? 51.789 66.116 -3.583 1.00 43.74 114 ILE D N 1
ATOM 14560 C CA . ILE D 1 92 ? 50.782 65.700 -4.553 1.00 41.77 114 ILE D CA 1
ATOM 14561 C C . ILE D 1 92 ? 49.778 66.820 -4.774 1.00 45.71 114 ILE D C 1
ATOM 14562 O O . ILE D 1 92 ? 49.670 67.382 -5.871 1.00 46.39 114 ILE D O 1
ATOM 14578 N N . CYS D 1 93 ? 49.048 67.174 -3.719 1.00 48.01 115 CYS D N 1
ATOM 14579 C CA . CYS D 1 93 ? 47.972 68.148 -3.808 1.00 39.79 115 CYS D CA 1
ATOM 14580 C C . CYS D 1 93 ? 47.453 68.437 -2.410 1.00 43.71 115 CYS D C 1
ATOM 14581 O O . CYS D 1 93 ? 47.754 67.724 -1.448 1.00 42.98 115 CYS D O 1
ATOM 14588 N N . GLY D 1 94 ? 46.640 69.492 -2.319 1.00 48.98 116 GLY D N 1
ATOM 14589 C CA . GLY D 1 94 ? 45.983 69.842 -1.082 1.00 50.57 116 GLY D CA 1
ATOM 14590 C C . GLY D 1 94 ? 44.499 70.070 -1.314 1.00 44.15 116 GLY D C 1
ATOM 14591 O O . GLY D 1 94 ? 44.031 70.158 -2.452 1.00 38.46 116 GLY D O 1
ATOM 14595 N N . LYS D 1 95 ? 43.765 70.161 -0.207 1.00 41.18 117 LYS D N 1
ATOM 14596 C CA . LYS D 1 95 ? 42.328 70.374 -0.290 1.00 41.10 117 LYS D CA 1
ATOM 14597 C C . LYS D 1 95 ? 41.796 70.849 1.051 1.00 46.03 117 LYS D C 1
ATOM 14598 O O . LYS D 1 95 ? 42.088 70.245 2.089 1.00 46.75 117 LYS D O 1
ATOM 14617 N N . ASP D 1 96 ? 41.015 71.926 1.021 1.00 48.13 118 ASP D N 1
ATOM 14618 C CA . ASP D 1 96 ? 40.318 72.405 2.204 1.00 47.84 118 ASP D CA 1
ATOM 14619 C C . ASP D 1 96 ? 38.979 71.680 2.325 1.00 49.30 118 ASP D C 1
ATOM 14620 O O . ASP D 1 96 ? 38.248 71.531 1.337 1.00 44.77 118 ASP D O 1
ATOM 14629 N N . ILE D 1 97 ? 38.677 71.210 3.532 1.00 42.76 119 ILE D N 1
ATOM 14630 C CA . ILE D 1 97 ? 37.399 70.585 3.832 1.00 45.18 119 ILE D CA 1
ATOM 14631 C C . ILE D 1 97 ? 36.700 71.455 4.868 1.00 47.19 119 ILE D C 1
ATOM 14632 O O . ILE D 1 97 ? 37.317 72.290 5.535 1.00 51.64 119 ILE D O 1
ATOM 14648 N N . SER D 1 98 ? 35.391 71.252 4.995 1.00 41.88 120 SER D N 1
ATOM 14649 C CA . SER D 1 98 ? 34.579 72.089 5.862 1.00 42.12 120 SER D CA 1
ATOM 14650 C C . SER D 1 98 ? 33.370 71.298 6.322 1.00 45.00 120 SER D C 1
ATOM 14651 O O . SER D 1 98 ? 32.758 70.575 5.534 1.00 47.50 120 SER D O 1
ATOM 14659 N N . SER D 1 99 ? 33.028 71.446 7.597 1.00 45.76 121 SER D N 1
ATOM 14660 C CA . SER D 1 99 ? 31.886 70.770 8.183 1.00 41.80 121 SER D CA 1
ATOM 14661 C C . SER D 1 99 ? 30.951 71.795 8.809 1.00 47.95 121 SER D C 1
ATOM 14662 O O . SER D 1 99 ? 31.353 72.909 9.154 1.00 49.67 121 SER D O 1
ATOM 14670 N N . GLY D 1 100 ? 29.696 71.396 8.956 1.00 55.77 122 GLY D N 1
ATOM 14671 C CA . GLY D 1 100 ? 28.702 72.272 9.538 1.00 55.22 122 GL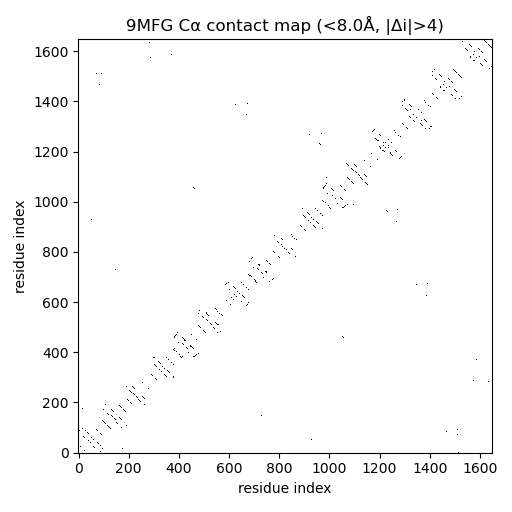Y D CA 1
ATOM 14672 C C . GLY D 1 100 ? 27.365 71.574 9.598 1.00 59.22 122 GLY D C 1
ATOM 14673 O O . GLY D 1 100 ? 27.294 70.343 9.598 1.00 52.68 122 GLY D O 1
ATOM 14677 N N . TYR D 1 101 ? 26.303 72.365 9.631 1.00 58.65 123 TYR D N 1
ATOM 14678 C CA . TYR D 1 101 ? 24.955 71.847 9.785 1.00 53.85 123 TYR D CA 1
ATOM 14679 C C . TYR D 1 101 ? 24.019 72.433 8.744 1.00 45.11 123 TYR D C 1
ATOM 14680 O O . TYR D 1 101 ? 24.262 73.520 8.210 1.00 45.33 123 TYR D O 1
ATOM 14698 N N . PRO D 1 102 ? 22.935 71.735 8.436 1.00 47.84 124 PRO D N 1
ATOM 14699 C CA . PRO D 1 102 ? 21.937 72.292 7.539 1.00 49.02 124 PRO D CA 1
ATOM 14700 C C . PRO D 1 102 ? 21.088 73.309 8.274 1.00 53.69 124 PRO D C 1
ATOM 14701 O O . PRO D 1 102 ? 21.045 73.314 9.514 1.00 53.18 124 PRO D O 1
ATOM 14712 N N . PRO D 1 103 ? 20.392 74.183 7.551 1.00 54.00 125 PRO D N 1
ATOM 14713 C CA . PRO D 1 103 ? 19.721 75.304 8.217 1.00 47.68 125 PRO D CA 1
ATOM 14714 C C . PRO D 1 103 ? 18.546 74.836 9.064 1.00 50.90 125 PRO D C 1
ATOM 14715 O O . PRO D 1 103 ? 17.757 73.984 8.650 1.00 47.40 125 PRO D O 1
ATOM 14726 N N . ASP D 1 104 ? 18.452 75.390 10.272 1.00 59.77 126 ASP D N 1
ATOM 14727 C CA . ASP D 1 104 ? 17.212 75.327 11.034 1.00 49.14 126 ASP D CA 1
ATOM 14728 C C . ASP D 1 104 ? 16.121 76.122 10.321 1.00 52.99 126 ASP D C 1
ATOM 14729 O O . ASP D 1 104 ? 16.397 77.060 9.566 1.00 60.60 126 ASP D O 1
ATOM 14738 N N . ILE D 1 105 ? 14.872 75.754 10.576 1.00 51.85 127 ILE D N 1
ATOM 14739 C CA . ILE D 1 105 ? 13.748 76.502 10.021 1.00 50.37 127 ILE D CA 1
ATOM 14740 C C . ILE D 1 105 ? 13.695 77.876 10.679 1.00 55.09 127 ILE D C 1
ATOM 14741 O O . ILE D 1 105 ? 13.581 77.965 11.911 1.00 57.39 127 ILE D O 1
ATOM 14757 N N . PRO D 1 106 ? 13.768 78.969 9.921 1.00 54.26 128 PRO D N 1
ATOM 14758 C CA . PRO D 1 106 ? 13.673 80.293 10.549 1.00 48.74 128 PRO D CA 1
ATOM 14759 C C . PRO D 1 106 ? 12.305 80.497 11.179 1.00 50.06 128 PRO D C 1
ATOM 14760 O O . PRO D 1 106 ? 11.271 80.281 10.542 1.00 50.98 128 PRO D O 1
ATOM 14771 N N . ASP D 1 107 ? 12.299 80.912 12.445 1.00 50.51 129 ASP D N 1
ATOM 14772 C CA . ASP D 1 107 ? 11.066 81.304 13.122 1.00 55.04 129 ASP D CA 1
ATOM 14773 C C . ASP D 1 107 ? 11.281 82.657 13.800 1.00 56.98 129 ASP D C 1
ATOM 14774 O O . ASP D 1 107 ? 12.364 83.249 13.731 1.00 52.10 129 ASP D O 1
ATOM 14783 N N . GLU D 1 108 ? 10.223 83.165 14.435 1.00 55.15 130 GLU D N 1
ATOM 14784 C CA . GLU D 1 108 ? 10.246 84.486 15.063 1.00 45.83 130 GLU D CA 1
ATOM 14785 C C . GLU D 1 108 ? 10.506 85.576 14.026 1.00 47.03 130 GLU D C 1
ATOM 14786 O O . GLU D 1 108 ? 11.262 86.522 14.264 1.00 50.93 130 GLU D O 1
ATOM 14798 N N . VAL D 1 109 ? 9.877 85.436 12.860 1.00 48.74 131 VAL D N 1
ATOM 14799 C CA . VAL D 1 109 ? 10.001 86.428 11.798 1.00 44.67 131 VAL D CA 1
ATOM 14800 C C . VAL D 1 109 ? 9.195 87.657 12.189 1.00 44.92 131 VAL D C 1
ATOM 14801 O O . VAL D 1 109 ? 7.973 87.585 12.362 1.00 50.01 131 VAL D O 1
ATOM 14814 N N . THR D 1 110 ? 9.877 88.790 12.331 1.00 44.03 132 THR D N 1
ATOM 14815 C CA . THR D 1 110 ? 9.250 90.046 12.718 1.00 50.00 132 THR D CA 1
ATOM 14816 C C . THR D 1 110 ? 9.714 91.143 11.770 1.00 46.41 132 THR D C 1
ATOM 14817 O O . THR D 1 110 ? 10.917 91.285 11.520 1.00 53.03 132 THR D O 1
ATOM 14828 N N . CYS D 1 111 ? 8.765 91.918 11.254 1.00 49.22 133 CYS D N 1
ATOM 14829 C CA . CYS D 1 111 ? 9.050 93.043 10.375 1.00 54.53 133 CYS D CA 1
ATOM 14830 C C . CYS D 1 111 ? 8.545 94.322 11.022 1.00 47.20 133 CYS D C 1
ATOM 14831 O O . CYS D 1 111 ? 7.366 94.412 11.382 1.00 49.12 133 CYS D O 1
ATOM 14838 N N . VAL D 1 112 ? 9.437 95.304 11.168 1.00 49.18 134 VAL D N 1
ATOM 14839 C CA . VAL D 1 112 ? 9.103 96.586 11.772 1.00 53.80 134 VAL D CA 1
ATOM 14840 C C . VAL D 1 112 ? 9.607 97.704 10.871 1.00 47.80 134 VAL D C 1
ATOM 14841 O O . VAL D 1 112 ? 10.519 97.522 10.063 1.00 55.81 134 VAL D O 1
ATOM 14854 N N . ILE D 1 113 ? 8.993 98.875 11.025 1.00 52.27 135 ILE D N 1
ATOM 14855 C CA . ILE D 1 113 ? 9.351 100.071 10.260 1.00 53.24 135 ILE D CA 1
ATOM 14856 C C . ILE D 1 113 ? 9.637 101.162 11.287 1.00 48.18 135 ILE D C 1
ATOM 14857 O O . ILE D 1 113 ? 8.735 101.893 11.709 1.00 44.81 135 ILE D O 1
ATOM 14873 N N . TYR D 1 114 ? 10.896 101.264 11.711 1.00 48.64 136 TYR D N 1
ATOM 14874 C CA . TYR D 1 114 ? 11.299 102.367 12.573 1.00 45.59 136 TYR D CA 1
ATOM 14875 C C . TYR D 1 114 ? 11.056 103.692 11.853 1.00 55.14 136 TYR D C 1
ATOM 14876 O O . TYR D 1 114 ? 11.258 103.804 10.640 1.00 54.77 136 TYR D O 1
ATOM 14894 N N . GLU D 1 115 ? 10.614 104.698 12.607 1.00 49.21 137 GLU D N 1
ATOM 14895 C CA . GLU D 1 115 ? 10.202 105.960 12.010 1.00 48.31 137 GLU D CA 1
ATOM 14896 C C . GLU D 1 115 ? 11.378 106.686 11.362 1.00 51.16 137 GLU D C 1
ATOM 14897 O O . GLU D 1 115 ? 12.531 106.559 11.783 1.00 55.37 137 GLU D O 1
ATOM 14909 N N . TYR D 1 116 ? 11.069 107.467 10.328 1.00 46.92 138 TYR D N 1
ATOM 14910 C CA . TYR D 1 116 ? 12.051 108.278 9.613 1.00 49.24 138 TYR D CA 1
ATOM 14911 C C . TYR D 1 116 ? 13.155 107.430 8.989 1.00 55.85 138 TYR D C 1
ATOM 14912 O O . TYR D 1 116 ? 14.227 107.947 8.656 1.00 68.84 138 TYR D O 1
ATOM 14930 N N . SER D 1 117 ? 12.920 106.129 8.826 1.00 56.29 139 SER D N 1
ATOM 14931 C CA . SER D 1 117 ? 13.927 105.242 8.260 1.00 56.59 139 SER D CA 1
ATOM 14932 C C . SER D 1 117 ? 13.669 104.900 6.802 1.00 59.90 139 SER D C 1
ATOM 14933 O O . SER D 1 117 ? 14.606 104.498 6.100 1.00 60.13 139 SER D O 1
ATOM 14941 N N . GLY D 1 118 ? 12.430 105.056 6.333 1.00 60.31 140 GLY D N 1
ATOM 14942 C CA . GLY D 1 118 ? 12.048 104.630 5.001 1.00 60.92 140 GLY D CA 1
ATOM 14943 C C . GLY D 1 118 ? 12.427 103.184 4.748 1.00 60.91 140 GLY D C 1
ATOM 14944 O O . GLY D 1 118 ? 12.759 102.807 3.623 1.00 64.79 140 GLY D O 1
ATOM 14948 N N . ASN D 1 119 ? 12.369 102.366 5.800 1.00 50.28 141 ASN D N 1
ATOM 14949 C CA . ASN D 1 119 ? 12.848 100.996 5.736 1.00 53.78 141 ASN D CA 1
ATOM 14950 C C . ASN D 1 119 ? 11.961 100.099 6.580 1.00 58.96 141 ASN D C 1
ATOM 14951 O O . ASN D 1 119 ? 11.846 100.302 7.794 1.00 54.66 141 ASN D O 1
ATOM 14961 N N . MET D 1 120 ? 11.353 99.102 5.950 1.00 54.98 142 MET D N 1
ATOM 14962 C CA . MET D 1 120 ? 10.884 97.934 6.680 1.00 51.81 142 MET D CA 1
ATOM 14963 C C . MET D 1 120 ? 12.085 97.025 6.918 1.00 47.64 142 MET D C 1
ATOM 14964 O O . MET D 1 120 ? 12.775 96.648 5.966 1.00 47.71 142 MET D O 1
ATOM 14978 N N . THR D 1 121 ? 12.347 96.688 8.177 1.00 43.89 143 THR D N 1
ATOM 14979 C CA . THR D 1 121 ? 13.477 95.845 8.545 1.00 50.21 143 THR D CA 1
ATOM 14980 C C . THR D 1 121 ? 12.938 94.570 9.179 1.00 56.00 143 THR D C 1
ATOM 14981 O O . THR D 1 121 ? 12.236 94.626 10.197 1.00 51.44 143 THR D O 1
ATOM 14992 N N . CYS D 1 122 ? 13.263 93.429 8.575 1.00 49.76 144 CYS D N 1
ATOM 14993 C CA . CYS D 1 122 ? 12.760 92.133 9.004 1.00 50.18 144 CYS D CA 1
ATOM 14994 C C . CYS D 1 122 ? 13.899 91.296 9.565 1.00 53.64 144 CYS D C 1
ATOM 14995 O O . CYS D 1 122 ? 14.937 91.134 8.916 1.00 50.09 144 CYS D O 1
ATOM 15002 N N . THR D 1 123 ? 13.699 90.759 10.758 1.00 47.53 145 THR D N 1
ATOM 15003 C CA . THR D 1 123 ? 14.652 89.863 11.389 1.00 48.65 145 THR D CA 1
ATOM 15004 C C . THR D 1 123 ? 13.994 88.504 11.599 1.00 51.70 145 THR D C 1
ATOM 15005 O O . THR D 1 123 ? 12.831 88.297 11.255 1.00 52.94 145 THR D O 1
ATOM 15016 N N . TRP D 1 124 ? 14.758 87.572 12.162 1.00 58.43 146 TRP D N 1
ATOM 15017 C CA . TRP D 1 124 ? 14.272 86.225 12.426 1.00 55.07 146 TRP D CA 1
ATOM 15018 C C . TRP D 1 124 ? 15.326 85.481 13.231 1.00 58.89 146 TRP D C 1
ATOM 15019 O O . TRP D 1 124 ? 16.489 85.893 13.294 1.00 63.83 146 TRP D O 1
ATOM 15040 N N . ASN D 1 125 ? 14.900 84.380 13.850 1.00 58.91 147 ASN D N 1
ATOM 15041 C CA . ASN D 1 125 ? 15.800 83.481 14.563 1.00 59.72 147 ASN D CA 1
ATOM 15042 C C . ASN D 1 125 ? 16.334 82.451 13.574 1.00 53.45 147 ASN D C 1
ATOM 15043 O O . ASN D 1 125 ? 15.591 81.579 13.112 1.00 59.33 147 ASN D O 1
ATOM 15054 N N . ALA D 1 126 ? 17.626 82.556 13.251 1.00 55.36 148 ALA D N 1
ATOM 15055 C CA . ALA D 1 126 ? 18.232 81.645 12.288 1.00 58.77 148 ALA D CA 1
ATOM 15056 C C . ALA D 1 126 ? 18.309 80.222 12.823 1.00 66.45 148 ALA D C 1
ATOM 15057 O O . ALA D 1 126 ? 18.279 79.263 12.040 1.00 63.40 148 ALA D O 1
ATOM 15064 N N . GLY D 1 127 ? 18.417 80.065 14.140 1.00 60.07 149 GLY D N 1
ATOM 15065 C CA . GLY D 1 127 ? 18.531 78.754 14.740 1.00 56.37 149 GLY D CA 1
ATOM 15066 C C . GLY D 1 127 ? 19.963 78.382 15.059 1.00 62.70 149 GLY D C 1
ATOM 15067 O O . GLY D 1 127 ? 20.787 79.252 15.353 1.00 68.09 149 GLY D O 1
ATOM 15071 N N . LYS D 1 128 ? 20.272 77.089 14.984 1.00 59.84 150 LYS D N 1
ATOM 15072 C CA . LYS D 1 128 ? 21.576 76.590 15.398 1.00 62.98 150 LYS D CA 1
ATOM 15073 C C . LYS D 1 128 ? 22.688 77.129 14.499 1.00 65.39 150 LYS D C 1
ATOM 15074 O O . LYS D 1 128 ? 22.470 77.450 13.328 1.00 65.98 150 LYS D O 1
ATOM 15093 N N . LEU D 1 129 ? 23.895 77.229 15.061 1.00 62.71 151 LEU D N 1
ATOM 15094 C CA . LEU D 1 129 ? 25.075 77.547 14.263 1.00 64.76 151 LEU D CA 1
ATOM 15095 C C . LEU D 1 129 ? 25.251 76.507 13.164 1.00 60.26 151 LEU D C 1
ATOM 15096 O O . LEU D 1 129 ? 25.339 75.306 13.443 1.00 60.53 151 LEU D O 1
ATOM 15112 N N . THR D 1 130 ? 25.277 76.971 11.913 1.00 55.18 152 THR D N 1
ATOM 15113 C CA . THR D 1 130 ? 25.530 76.102 10.772 1.00 51.21 152 THR D CA 1
ATOM 15114 C C . THR D 1 130 ? 26.996 76.063 10.362 1.00 51.72 152 THR D C 1
ATOM 15115 O O . THR D 1 130 ? 27.405 75.115 9.681 1.00 53.72 152 THR D O 1
ATOM 15126 N N . TYR D 1 131 ? 27.781 77.078 10.731 1.00 53.60 153 TYR D N 1
ATOM 15127 C CA . TYR D 1 131 ? 29.210 77.138 10.446 1.00 40.82 153 TYR D CA 1
ATOM 15128 C C . TYR D 1 131 ? 29.490 77.374 8.967 1.00 42.78 153 TYR D C 1
ATOM 15129 O O . TYR D 1 131 ? 30.322 78.217 8.622 1.00 50.50 153 TYR D O 1
ATOM 15147 N N . ILE D 1 132 ? 28.805 76.657 8.083 1.00 47.48 154 ILE D N 1
ATOM 15148 C CA . ILE D 1 132 ? 29.080 76.785 6.656 1.00 51.71 154 ILE D CA 1
ATOM 15149 C C . ILE D 1 132 ? 28.290 77.949 6.072 1.00 50.12 154 ILE D C 1
ATOM 15150 O O . ILE D 1 132 ? 27.435 78.537 6.745 1.00 51.61 154 ILE D O 1
ATOM 15166 N N . ASP D 1 133 ? 28.596 78.301 4.823 1.00 60.80 155 ASP D N 1
ATOM 15167 C CA . ASP D 1 133 ? 27.969 79.440 4.157 1.00 56.59 155 ASP D CA 1
ATOM 15168 C C . ASP D 1 133 ? 26.460 79.262 4.096 1.00 54.05 155 ASP D C 1
ATOM 15169 O O . ASP D 1 133 ? 25.963 78.315 3.477 1.00 59.00 155 ASP D O 1
ATOM 15178 N N . THR D 1 134 ? 25.727 80.183 4.720 1.00 49.16 156 THR D N 1
ATOM 15179 C CA . THR D 1 134 ? 24.272 80.106 4.797 1.00 51.32 156 THR D CA 1
ATOM 15180 C C . THR D 1 134 ? 23.662 81.392 4.257 1.00 50.40 156 THR D C 1
ATOM 15181 O O . THR D 1 134 ? 23.846 82.466 4.840 1.00 55.20 156 THR D O 1
ATOM 15192 N N . LYS D 1 135 ? 22.934 81.280 3.151 1.00 51.38 157 LYS D N 1
ATOM 15193 C CA . LYS D 1 135 ? 22.265 82.412 2.529 1.00 48.54 157 LYS D CA 1
ATOM 15194 C C . LYS D 1 135 ? 20.806 82.447 2.968 1.00 44.60 157 LYS D C 1
ATOM 15195 O O . LYS D 1 135 ? 20.218 81.419 3.312 1.00 52.00 157 LYS D O 1
ATOM 15199 N N . TYR D 1 136 ? 20.232 83.650 2.974 1.00 50.16 158 TYR D N 1
ATOM 15200 C CA . TYR D 1 136 ? 18.828 83.850 3.316 1.00 47.72 158 TYR D CA 1
ATOM 15201 C C . TYR D 1 136 ? 18.143 84.638 2.210 1.00 44.47 158 TYR D C 1
ATOM 15202 O O . TYR D 1 136 ? 18.697 85.611 1.691 1.00 47.38 158 TYR D O 1
ATOM 15220 N N . VAL D 1 137 ? 16.939 84.212 1.848 1.00 45.82 159 VAL D N 1
ATOM 15221 C CA . VAL D 1 137 ? 16.147 84.864 0.812 1.00 48.35 159 VAL D CA 1
ATOM 15222 C C . VAL D 1 137 ? 14.811 85.239 1.434 1.00 48.93 159 VAL D C 1
ATOM 15223 O O . VAL D 1 137 ? 14.033 84.363 1.829 1.00 46.92 159 VAL D O 1
ATOM 15236 N N . VAL D 1 138 ? 14.550 86.540 1.531 1.00 48.47 160 VAL D N 1
ATOM 15237 C CA . VAL D 1 138 ? 13.337 87.059 2.145 1.00 52.65 160 VAL D CA 1
ATOM 15238 C C . VAL D 1 138 ? 12.338 87.354 1.038 1.00 52.50 160 VAL D C 1
ATOM 15239 O O . VAL D 1 138 ? 12.638 88.108 0.105 1.00 57.08 160 VAL D O 1
ATOM 15252 N N . HIS D 1 139 ? 11.155 86.754 1.134 1.00 53.97 161 HIS D N 1
ATOM 15253 C CA . HIS D 1 139 ? 10.096 86.949 0.156 1.00 54.63 161 HIS D CA 1
ATOM 15254 C C . HIS D 1 139 ? 9.084 87.946 0.695 1.00 59.07 161 HIS D C 1
ATOM 15255 O O . HIS D 1 139 ? 8.809 87.974 1.898 1.00 57.64 161 HIS D O 1
ATOM 15269 N N . VAL D 1 140 ? 8.534 88.764 -0.200 1.00 61.20 162 VAL D N 1
ATOM 15270 C CA . VAL D 1 140 ? 7.522 89.753 0.154 1.00 56.93 162 VAL D CA 1
ATOM 15271 C C . VAL D 1 140 ? 6.466 89.707 -0.939 1.00 64.88 162 VAL D C 1
ATOM 15272 O O . VAL D 1 140 ? 6.753 90.037 -2.096 1.00 73.71 162 VAL D O 1
ATOM 15285 N N . LYS D 1 141 ? 5.256 89.286 -0.583 1.00 64.19 163 LYS D N 1
ATOM 15286 C CA . LYS D 1 141 ? 4.138 89.215 -1.511 1.00 68.72 163 LYS D CA 1
ATOM 15287 C C . LYS D 1 141 ? 3.083 90.237 -1.110 1.00 63.77 163 LYS D C 1
ATOM 15288 O O . LYS D 1 141 ? 2.696 90.313 0.061 1.00 60.12 163 LYS D O 1
ATOM 15307 N N . SER D 1 142 ? 2.639 91.031 -2.079 1.00 68.80 164 SER D N 1
ATOM 15308 C CA . SER D 1 142 ? 1.458 91.857 -1.888 1.00 69.15 164 SER D CA 1
ATOM 15309 C C . SER D 1 142 ? 0.214 90.979 -1.887 1.00 69.90 164 SER D C 1
ATOM 15310 O O . SER D 1 142 ? 0.154 89.948 -2.561 1.00 79.72 164 SER D O 1
ATOM 15318 N N . LEU D 1 143 ? -0.787 91.392 -1.117 1.00 73.05 165 LEU D N 1
ATOM 15319 C CA . LEU D 1 143 ? -2.059 90.682 -1.131 1.00 71.29 165 LEU D CA 1
ATOM 15320 C C . LEU D 1 143 ? -3.040 91.308 -2.112 1.00 67.61 165 LEU D C 1
ATOM 15321 O O . LEU D 1 143 ? -3.753 90.585 -2.813 1.00 79.26 165 LEU D O 1
ATOM 15337 N N . GLU D 1 144 ? -3.073 92.640 -2.199 1.00 81.69 166 GLU D N 1
ATOM 15338 C CA . GLU D 1 144 ? -3.943 93.303 -3.163 1.00 86.43 166 GLU D CA 1
ATOM 15339 C C . GLU D 1 144 ? -3.434 93.170 -4.591 1.00 85.33 166 GLU D C 1
ATOM 15340 O O . GLU D 1 144 ? -4.132 93.599 -5.518 1.00 95.10 166 GLU D O 1
ATOM 15344 N N . THR D 1 145 ? -2.248 92.584 -4.786 1.00 76.56 167 THR D N 1
ATOM 15345 C CA . THR D 1 145 ? -1.651 92.462 -6.114 1.00 82.02 167 THR D CA 1
ATOM 15346 C C . THR D 1 145 ? -0.945 91.135 -6.366 1.00 80.08 167 THR D C 1
ATOM 15347 O O . THR D 1 145 ? -0.767 90.774 -7.534 1.00 81.03 167 THR D O 1
ATOM 15358 N N . GLU D 1 146 ? -0.540 90.389 -5.341 1.00 79.12 168 GLU D N 1
ATOM 15359 C CA . GLU D 1 146 ? 0.104 89.085 -5.468 1.00 83.36 168 GLU D CA 1
ATOM 15360 C C . GLU D 1 146 ? 1.494 89.157 -6.088 1.00 81.65 168 GLU D C 1
ATOM 15361 O O . GLU D 1 146 ? 2.093 88.107 -6.364 1.00 76.91 168 GLU D O 1
ATOM 15373 N N . GLU D 1 147 ? 2.037 90.354 -6.311 1.00 87.48 169 GLU D N 1
ATOM 15374 C CA . GLU D 1 147 ? 3.400 90.457 -6.817 1.00 77.30 169 GLU D CA 1
ATOM 15375 C C . GLU D 1 147 ? 4.378 90.104 -5.706 1.00 79.44 169 GLU D C 1
ATOM 15376 O O . GLU D 1 147 ? 4.248 90.572 -4.570 1.00 74.60 169 GLU D O 1
ATOM 15388 N N . GLU D 1 148 ? 5.366 89.290 -6.046 1.00 83.27 170 GLU D N 1
ATOM 15389 C CA . GLU D 1 148 ? 6.300 88.720 -5.089 1.00 68.57 170 GLU D CA 1
ATOM 15390 C C . GLU D 1 148 ? 7.696 89.234 -5.407 1.00 76.74 170 GLU D C 1
ATOM 15391 O O . GLU D 1 148 ? 8.112 89.232 -6.570 1.00 77.80 170 GLU D O 1
ATOM 15403 N N . GLN D 1 149 ? 8.408 89.693 -4.382 1.00 74.70 171 GLN D N 1
ATOM 15404 C CA . GLN D 1 149 ? 9.774 90.169 -4.530 1.00 68.87 171 GLN D CA 1
ATOM 15405 C C . GLN D 1 149 ? 10.695 89.328 -3.660 1.00 66.93 171 GLN D C 1
ATOM 15406 O O . GLN D 1 149 ? 10.305 88.871 -2.581 1.00 72.90 171 GLN D O 1
ATOM 15420 N N . GLN D 1 150 ? 11.918 89.122 -4.141 1.00 59.05 172 GLN D N 1
ATOM 15421 C CA . GLN D 1 150 ? 12.919 88.318 -3.451 1.00 55.58 172 GLN D CA 1
ATOM 15422 C C . GLN D 1 150 ? 14.079 89.204 -3.024 1.00 52.70 172 GLN D C 1
ATOM 15423 O O . GLN D 1 150 ? 14.574 90.008 -3.821 1.00 60.79 172 GLN D O 1
ATOM 15437 N N . TYR D 1 151 ? 14.528 89.038 -1.782 1.00 50.04 173 TYR D N 1
ATOM 15438 C CA . TYR D 1 151 ? 15.618 89.838 -1.236 1.00 49.39 173 TYR D CA 1
ATOM 15439 C C . TYR D 1 151 ? 16.645 88.913 -0.606 1.00 47.44 173 TYR D C 1
ATOM 15440 O O . TYR D 1 151 ? 16.318 88.151 0.310 1.00 50.81 173 TYR D O 1
ATOM 15458 N N . LEU D 1 152 ? 17.880 88.989 -1.094 1.00 45.60 174 LEU D N 1
ATOM 15459 C CA . LEU D 1 152 ? 18.972 88.159 -0.604 1.00 42.76 174 LEU D CA 1
ATOM 15460 C C . LEU D 1 152 ? 19.699 88.877 0.521 1.00 40.34 174 LEU D C 1
ATOM 15461 O O . LEU D 1 152 ? 20.024 90.063 0.401 1.00 45.12 174 LEU D O 1
ATOM 15477 N N . THR D 1 153 ? 19.949 88.160 1.610 1.00 39.73 175 THR D N 1
ATOM 15478 C CA . THR D 1 153 ? 20.708 88.708 2.723 1.00 41.22 175 THR D CA 1
ATOM 15479 C C . THR D 1 153 ? 21.409 87.578 3.459 1.00 52.73 175 THR D C 1
ATOM 15480 O O . THR D 1 153 ? 20.869 86.473 3.575 1.00 54.60 175 THR D O 1
ATOM 15491 N N . SER D 1 154 ? 22.608 87.867 3.951 1.00 60.04 176 SER D N 1
ATOM 15492 C CA . SER D 1 154 ? 23.353 86.946 4.799 1.00 62.63 176 SER D CA 1
ATOM 15493 C C . SER D 1 154 ? 23.136 87.227 6.281 1.00 55.88 176 SER D C 1
ATOM 15494 O O . SER D 1 154 ? 23.779 86.590 7.123 1.00 56.65 176 SER D O 1
ATOM 15502 N N . SER D 1 155 ? 22.232 88.154 6.605 1.00 57.72 177 SER D N 1
ATOM 15503 C CA . SER D 1 155 ? 22.009 88.621 7.966 1.00 53.82 177 SER D CA 1
ATOM 15504 C C . SER D 1 155 ? 20.934 89.699 7.985 1.00 63.93 177 SER D C 1
ATOM 15505 O O . SER D 1 155 ? 21.257 90.878 7.827 1.00 87.75 177 SER D O 1
ATOM 15513 N N . TYR D 1 156 ? 19.668 89.315 8.157 1.00 54.55 178 TYR D N 1
ATOM 15514 C CA . TYR D 1 156 ? 18.557 90.255 8.322 1.00 59.80 178 TYR D CA 1
ATOM 15515 C C . TYR D 1 156 ? 18.454 91.276 7.191 1.00 50.68 178 TYR D C 1
ATOM 15516 O O . TYR D 1 156 ? 19.446 91.868 6.766 1.00 53.22 178 TYR D O 1
ATOM 15534 N N . ILE D 1 157 ? 17.242 91.493 6.697 1.00 59.12 179 ILE D N 1
ATOM 15535 C CA . ILE D 1 157 ? 17.025 92.306 5.512 1.00 53.45 179 ILE D CA 1
ATOM 15536 C C . ILE D 1 157 ? 16.568 93.694 5.931 1.00 51.24 179 ILE D C 1
ATOM 15537 O O . ILE D 1 157 ? 16.058 93.912 7.034 1.00 53.95 179 ILE D O 1
ATOM 15553 N N . ASN D 1 158 ? 16.751 94.652 5.025 1.00 54.70 180 ASN D N 1
ATOM 15554 C CA . ASN D 1 158 ? 16.326 96.034 5.237 1.00 49.09 180 ASN D CA 1
ATOM 15555 C C . ASN D 1 158 ? 15.722 96.503 3.914 1.00 52.93 180 ASN D C 1
ATOM 15556 O O . ASN D 1 158 ? 16.449 96.829 2.971 1.00 58.39 180 ASN D O 1
ATOM 15565 N N . ILE D 1 159 ? 14.386 96.519 3.851 1.00 59.73 181 ILE D N 1
ATOM 15566 C CA . ILE D 1 159 ? 13.638 96.714 2.611 1.00 56.07 181 ILE D CA 1
ATOM 15567 C C . ILE D 1 159 ? 13.137 98.149 2.535 1.00 59.02 181 ILE D C 1
ATOM 15568 O O . ILE D 1 159 ? 12.446 98.623 3.446 1.00 53.69 181 ILE D O 1
ATOM 15584 N N . SER D 1 160 ? 13.450 98.825 1.428 1.00 67.07 182 SER D N 1
ATOM 15585 C CA . SER D 1 160 ? 12.977 100.187 1.221 1.00 62.08 182 SER D CA 1
ATOM 15586 C C . SER D 1 160 ? 11.456 100.222 1.216 1.00 59.41 182 SER D C 1
ATOM 15587 O O . SER D 1 160 ? 10.802 99.379 0.597 1.00 61.45 182 SER D O 1
ATOM 15595 N N . THR D 1 161 ? 10.890 101.214 1.906 1.00 60.70 183 THR D N 1
ATOM 15596 C CA . THR D 1 161 ? 9.438 101.334 1.951 1.00 63.55 183 THR D CA 1
ATOM 15597 C C . THR D 1 161 ? 8.857 101.682 0.586 1.00 61.11 183 THR D C 1
ATOM 15598 O O . THR D 1 161 ? 7.692 101.368 0.324 1.00 69.02 183 THR D O 1
ATOM 15609 N N . ASP D 1 162 ? 9.645 102.314 -0.291 1.00 77.86 184 ASP D N 1
ATOM 15610 C CA . ASP D 1 162 ? 9.182 102.607 -1.644 1.00 74.42 184 ASP D CA 1
ATOM 15611 C C . ASP D 1 162 ? 9.006 101.340 -2.472 1.00 66.32 184 ASP D C 1
ATOM 15612 O O . ASP D 1 162 ? 8.334 101.377 -3.509 1.00 70.41 184 ASP D O 1
ATOM 15616 N N . SER D 1 163 ? 9.596 100.227 -2.044 1.00 71.16 185 SER D N 1
ATOM 15617 C CA . SER D 1 163 ? 9.359 98.935 -2.671 1.00 68.11 185 SER D CA 1
ATOM 15618 C C . SER D 1 163 ? 8.017 98.328 -2.284 1.00 70.18 185 SER D C 1
ATOM 15619 O O . SER D 1 163 ? 7.680 97.249 -2.781 1.00 79.47 185 SER D O 1
ATOM 15627 N N . LEU D 1 164 ? 7.258 98.986 -1.408 1.00 73.59 186 LEU D N 1
ATOM 15628 C CA . LEU D 1 164 ? 5.964 98.483 -0.967 1.00 69.78 186 LEU D CA 1
ATOM 15629 C C . LEU D 1 164 ? 4.850 99.398 -1.452 1.00 76.18 186 LEU D C 1
ATOM 15630 O O . LEU D 1 164 ? 4.107 99.967 -0.646 1.00 71.52 186 LEU D O 1
ATOM 15646 N N . GLN D 1 165 ? 4.732 99.548 -2.768 1.00 78.47 187 GLN D N 1
ATOM 15647 C CA . GLN D 1 165 ? 3.724 100.416 -3.357 1.00 86.86 187 GLN D CA 1
ATOM 15648 C C . GLN D 1 165 ? 2.384 99.718 -3.570 1.00 89.82 187 GLN D C 1
ATOM 15649 O O . GLN D 1 165 ? 1.391 100.398 -3.860 1.00 94.90 187 GLN D O 1
ATOM 15653 N N . GLY D 1 166 ? 2.321 98.396 -3.405 1.00 84.01 188 GLY D N 1
ATOM 15654 C CA . GLY D 1 166 ? 1.129 97.639 -3.742 1.00 82.59 188 GLY D CA 1
ATOM 15655 C C . GLY D 1 166 ? 0.255 97.240 -2.570 1.00 78.35 188 GLY D C 1
ATOM 15656 O O . GLY D 1 166 ? 0.037 96.048 -2.324 1.00 67.00 188 GLY D O 1
ATOM 15660 N N . GLY D 1 167 ? -0.269 98.228 -1.851 1.00 76.09 189 GLY D N 1
ATOM 15661 C CA . GLY D 1 167 ? -1.178 97.981 -0.750 1.00 66.14 189 GLY D CA 1
ATOM 15662 C C . GLY D 1 167 ? -0.482 98.048 0.594 1.00 71.64 189 GLY D C 1
ATOM 15663 O O . GLY D 1 167 ? 0.704 98.372 0.714 1.00 76.47 189 GLY D O 1
ATOM 15667 N N . LYS D 1 168 ? -1.262 97.724 1.627 1.00 69.13 190 LYS D N 1
ATOM 15668 C CA . LYS D 1 168 ? -0.782 97.731 3.001 1.00 70.27 190 LYS D CA 1
ATOM 15669 C C . LYS D 1 168 ? -0.654 96.342 3.614 1.00 64.32 190 LYS D C 1
ATOM 15670 O O . LYS D 1 168 ? -0.005 96.206 4.658 1.00 64.09 190 LYS D O 1
ATOM 15689 N N . LYS D 1 169 ? -1.242 95.315 3.007 1.00 59.91 191 LYS D N 1
ATOM 15690 C CA . LYS D 1 169 ? -1.203 93.960 3.545 1.00 70.53 191 LYS D CA 1
ATOM 15691 C C . LYS D 1 169 ? -0.203 93.136 2.739 1.00 64.19 191 LYS D C 1
ATOM 15692 O O . LYS D 1 169 ? -0.324 93.033 1.512 1.00 61.76 191 LYS D O 1
ATOM 15696 N N . TYR D 1 170 ? 0.782 92.555 3.426 1.00 56.82 192 TYR D N 1
ATOM 15697 C CA . TYR D 1 170 ? 1.848 91.809 2.770 1.00 64.07 192 TYR D CA 1
ATOM 15698 C C . TYR D 1 170 ? 2.106 90.504 3.509 1.00 56.03 192 TYR D C 1
ATOM 15699 O O . TYR D 1 170 ? 1.823 90.372 4.703 1.00 57.20 192 TYR D O 1
ATOM 15717 N N . LEU D 1 171 ? 2.654 89.538 2.772 1.00 53.83 193 LEU D N 1
ATOM 15718 C CA . LEU D 1 171 ? 3.097 88.259 3.316 1.00 53.79 193 LEU D CA 1
ATOM 15719 C C . LEU D 1 171 ? 4.599 88.141 3.110 1.00 55.29 193 LEU D C 1
ATOM 15720 O O . LEU D 1 171 ? 5.073 88.200 1.969 1.00 62.25 193 LEU D O 1
ATOM 15736 N N . VAL D 1 172 ? 5.345 87.954 4.199 1.00 53.48 194 VAL D N 1
ATOM 15737 C CA . VAL D 1 172 ? 6.794 87.798 4.129 1.00 66.03 194 VAL D CA 1
ATOM 15738 C C . VAL D 1 172 ? 7.185 86.471 4.765 1.00 54.11 194 VAL D C 1
ATOM 15739 O O . VAL D 1 172 ? 6.629 86.074 5.796 1.00 53.56 194 VAL D O 1
ATOM 15752 N N . TRP D 1 173 ? 8.143 85.786 4.146 1.00 56.91 195 TRP D N 1
ATOM 15753 C CA . TRP D 1 173 ? 8.710 84.571 4.716 1.00 60.39 195 TRP D CA 1
ATOM 15754 C C . TRP D 1 173 ? 10.179 84.502 4.327 1.00 52.16 195 TRP D C 1
ATOM 15755 O O . TRP D 1 173 ? 10.624 85.166 3.385 1.00 53.57 195 TRP D O 1
ATOM 15776 N N . VAL D 1 174 ? 10.932 83.703 5.081 1.00 51.44 196 VAL D N 1
ATOM 15777 C CA . VAL D 1 174 ? 12.384 83.633 4.961 1.00 49.99 196 VAL D CA 1
ATOM 15778 C C . VAL D 1 174 ? 12.790 82.229 4.541 1.00 49.73 196 VAL D C 1
ATOM 15779 O O . VAL D 1 174 ? 12.407 81.243 5.183 1.00 52.75 196 VAL D O 1
ATOM 15792 N N . GLN D 1 175 ? 13.582 82.144 3.483 1.00 55.19 197 GLN D N 1
ATOM 15793 C CA . GLN D 1 175 ? 14.247 80.912 3.090 1.00 49.15 197 GLN D CA 1
ATOM 15794 C C . GLN D 1 175 ? 15.685 80.942 3.593 1.00 51.36 197 GLN D C 1
ATOM 15795 O O . GLN D 1 175 ? 16.333 81.993 3.585 1.00 53.90 197 GLN D O 1
ATOM 15809 N N . ALA D 1 176 ? 16.173 79.792 4.050 1.00 55.18 198 ALA D N 1
ATOM 15810 C CA . ALA D 1 176 ? 17.568 79.616 4.431 1.00 46.38 198 ALA D CA 1
ATOM 15811 C C . ALA D 1 176 ? 18.145 78.456 3.638 1.00 42.75 198 ALA D C 1
ATOM 15812 O O . ALA D 1 176 ? 17.479 77.434 3.450 1.00 52.92 198 ALA D O 1
ATOM 15819 N N . ALA D 1 177 ? 19.378 78.612 3.170 1.00 43.14 199 ALA D N 1
ATOM 15820 C CA . ALA D 1 177 ? 19.997 77.573 2.365 1.00 47.03 199 ALA D CA 1
ATOM 15821 C C . ALA D 1 177 ? 21.498 77.574 2.582 1.00 43.89 199 ALA D C 1
ATOM 15822 O O . ALA D 1 177 ? 22.112 78.634 2.714 1.00 50.61 199 ALA D O 1
ATOM 15829 N N . ASN D 1 178 ? 22.074 76.378 2.633 1.00 40.41 200 ASN D N 1
ATOM 15830 C CA . ASN D 1 178 ? 23.517 76.209 2.605 1.00 45.31 200 ASN D CA 1
ATOM 15831 C C . ASN D 1 178 ? 23.821 74.910 1.863 1.00 49.32 200 ASN D C 1
ATOM 15832 O O . ASN D 1 178 ? 22.932 74.289 1.272 1.00 51.15 200 ASN D O 1
ATOM 15843 N N . ALA D 1 179 ? 25.089 74.494 1.895 1.00 55.22 201 ALA D N 1
ATOM 15844 C CA . ALA D 1 179 ? 25.497 73.313 1.145 1.00 45.82 201 ALA D CA 1
ATOM 15845 C C . ALA D 1 179 ? 24.748 72.064 1.570 1.00 42.66 201 ALA D C 1
ATOM 15846 O O . ALA D 1 179 ? 24.643 71.122 0.780 1.00 52.12 201 ALA D O 1
ATOM 15853 N N . LEU D 1 180 ? 24.221 72.038 2.791 1.00 41.11 202 LEU D N 1
ATOM 15854 C CA . LEU D 1 180 ? 23.691 70.820 3.372 1.00 42.34 202 LEU D CA 1
ATOM 15855 C C . LEU D 1 180 ? 22.172 70.765 3.430 1.00 48.16 202 LEU D C 1
ATOM 15856 O O . LEU D 1 180 ? 21.623 69.687 3.684 1.00 59.43 202 LEU D O 1
ATOM 15872 N N . GLY D 1 181 ? 21.475 71.868 3.203 1.00 51.97 203 GLY D N 1
ATOM 15873 C CA . GLY D 1 181 ? 20.027 71.815 3.272 1.00 52.04 203 GLY D CA 1
ATOM 15874 C C . GLY D 1 181 ? 19.414 73.180 3.069 1.00 47.88 203 GLY D C 1
ATOM 15875 O O . GLY D 1 181 ? 20.110 74.192 2.936 1.00 47.39 203 GLY D O 1
ATOM 15879 N N . MET D 1 182 ? 18.083 73.189 3.070 1.00 45.33 204 MET D N 1
ATOM 15880 C CA . MET D 1 182 ? 17.300 74.374 2.759 1.00 52.65 204 MET D CA 1
ATOM 15881 C C . MET D 1 182 ? 16.000 74.308 3.542 1.00 49.98 204 MET D C 1
ATOM 15882 O O . MET D 1 182 ? 15.369 73.250 3.612 1.00 53.22 204 MET D O 1
ATOM 15896 N N . GLU D 1 183 ? 15.607 75.438 4.129 1.00 48.79 205 GLU D N 1
ATOM 15897 C CA . GLU D 1 183 ? 14.380 75.521 4.908 1.00 50.82 205 GLU D CA 1
ATOM 15898 C C . GLU D 1 183 ? 13.692 76.847 4.629 1.00 54.26 205 GLU D C 1
ATOM 15899 O O . GLU D 1 183 ? 14.311 77.809 4.171 1.00 61.26 205 GLU D O 1
ATOM 15911 N N . GLU D 1 184 ? 12.400 76.887 4.944 1.00 58.80 206 GLU D N 1
ATOM 15912 C CA . GLU D 1 184 ? 11.534 78.017 4.640 1.00 50.31 206 GLU D CA 1
ATOM 15913 C C . GLU D 1 184 ? 10.626 78.253 5.836 1.00 48.09 206 GLU D C 1
ATOM 15914 O O . GLU D 1 184 ? 10.094 77.301 6.411 1.00 49.15 206 GLU D O 1
ATOM 15926 N N . SER D 1 185 ? 10.463 79.515 6.217 1.00 48.50 207 SER D N 1
ATOM 15927 C CA . SER D 1 185 ? 9.703 79.857 7.410 1.00 48.01 207 SER D CA 1
ATOM 15928 C C . SER D 1 185 ? 8.216 79.972 7.096 1.00 53.21 207 SER D C 1
ATOM 15929 O O . SER D 1 185 ? 7.806 80.151 5.946 1.00 52.34 207 SER D O 1
ATOM 15937 N N . LYS D 1 186 ? 7.404 79.866 8.145 1.00 54.85 208 LYS D N 1
ATOM 15938 C CA . LYS D 1 186 ? 5.978 80.112 7.998 1.00 52.39 208 LYS D CA 1
ATOM 15939 C C . LYS D 1 186 ? 5.750 81.566 7.594 1.00 60.23 208 LYS D C 1
ATOM 15940 O O . LYS D 1 186 ? 6.518 82.462 7.957 1.00 58.33 208 LYS D O 1
ATOM 15959 N N . GLN D 1 187 ? 4.683 81.797 6.832 1.00 66.20 209 GLN D N 1
ATOM 15960 C CA . GLN D 1 187 ? 4.409 83.130 6.309 1.00 53.23 209 GLN D CA 1
ATOM 15961 C C . GLN D 1 187 ? 3.957 84.045 7.441 1.00 52.47 209 GLN D C 1
ATOM 15962 O O . GLN D 1 187 ? 3.009 83.730 8.168 1.00 53.69 209 GLN D O 1
ATOM 15976 N N . LEU D 1 188 ? 4.654 85.161 7.605 1.00 51.00 210 LEU D N 1
ATOM 15977 C CA . LEU D 1 188 ? 4.237 86.215 8.513 1.00 50.77 210 LEU D CA 1
ATOM 15978 C C . LEU D 1 188 ? 3.315 87.166 7.771 1.00 51.65 210 LEU D C 1
ATOM 15979 O O . LEU D 1 188 ? 3.539 87.480 6.598 1.00 58.36 210 LEU D O 1
ATOM 15995 N N . GLN D 1 189 ? 2.274 87.619 8.455 1.00 52.49 211 GLN D N 1
ATOM 15996 C CA . GLN D 1 189 ? 1.352 88.601 7.907 1.00 53.36 211 GLN D CA 1
ATOM 15997 C C . GLN D 1 189 ? 1.591 89.933 8.599 1.00 54.84 211 GLN D C 1
ATOM 15998 O O . GLN D 1 189 ? 1.699 89.988 9.829 1.00 52.10 211 GLN D O 1
ATOM 16012 N N . ILE D 1 190 ? 1.690 91.000 7.809 1.00 52.00 212 ILE D N 1
ATOM 16013 C CA . ILE D 1 190 ? 1.979 92.322 8.339 1.00 59.66 212 ILE D CA 1
ATOM 16014 C C . ILE D 1 190 ? 1.004 93.323 7.737 1.00 62.55 212 ILE D C 1
ATOM 16015 O O . ILE D 1 190 ? 0.403 93.093 6.684 1.00 56.58 212 ILE D O 1
ATOM 16031 N N . HIS D 1 191 ? 0.847 94.446 8.438 1.00 64.49 213 HIS D N 1
ATOM 16032 C CA . HIS D 1 191 ? 0.083 95.592 7.957 1.00 63.29 213 HIS D CA 1
ATOM 16033 C C . HIS D 1 191 ? 0.910 96.838 8.234 1.00 59.67 213 HIS D C 1
ATOM 16034 O O . HIS D 1 191 ? 1.151 97.179 9.398 1.00 59.57 213 HIS D O 1
ATOM 16048 N N . LEU D 1 192 ? 1.332 97.521 7.168 1.00 53.76 214 LEU D N 1
ATOM 16049 C CA . LEU D 1 192 ? 2.335 98.572 7.303 1.00 55.47 214 LEU D CA 1
ATOM 16050 C C . LEU D 1 192 ? 1.930 99.650 8.300 1.00 53.64 214 LEU D C 1
ATOM 16051 O O . LEU D 1 192 ? 2.789 100.418 8.749 1.00 54.63 214 LEU D O 1
ATOM 16067 N N . ASP D 1 193 ? 0.653 99.729 8.658 1.00 61.22 215 ASP D N 1
ATOM 16068 C CA . ASP D 1 193 ? 0.198 100.692 9.647 1.00 60.62 215 ASP D CA 1
ATOM 16069 C C . ASP D 1 193 ? 0.348 100.190 11.078 1.00 63.61 215 ASP D C 1
ATOM 16070 O O . ASP D 1 193 ? 0.291 101.000 12.009 1.00 65.51 215 ASP D O 1
ATOM 16079 N N . ASP D 1 194 ? 0.567 98.889 11.275 1.00 64.18 216 ASP D N 1
ATOM 16080 C CA . ASP D 1 194 ? 0.578 98.292 12.604 1.00 62.50 216 ASP D CA 1
ATOM 16081 C C . ASP D 1 194 ? 1.972 97.892 13.076 1.00 63.06 216 ASP D C 1
ATOM 16082 O O . ASP D 1 194 ? 2.100 97.297 14.153 1.00 64.26 216 ASP D O 1
ATOM 16091 N N . ILE D 1 195 ? 3.017 98.222 12.317 1.00 57.26 217 ILE D N 1
ATOM 16092 C CA . ILE D 1 195 ? 4.358 97.719 12.596 1.00 49.81 217 ILE D CA 1
ATOM 16093 C C . ILE D 1 195 ? 5.363 98.859 12.697 1.00 55.93 217 ILE D C 1
ATOM 16094 O O . ILE D 1 195 ? 6.566 98.658 12.483 1.00 52.46 217 ILE D O 1
ATOM 16110 N N . VAL D 1 196 ? 4.895 100.058 13.019 1.00 58.40 218 VAL D N 1
ATOM 16111 C CA . VAL D 1 196 ? 5.766 101.226 13.087 1.00 50.62 218 VAL D CA 1
ATOM 16112 C C . VAL D 1 196 ? 6.205 101.449 14.526 1.00 55.29 218 VAL D C 1
ATOM 16113 O O . VAL D 1 196 ? 5.415 101.290 15.467 1.00 54.74 218 VAL D O 1
ATOM 16126 N N . ILE D 1 197 ? 7.470 101.816 14.700 1.00 54.33 219 ILE D N 1
ATOM 16127 C CA . ILE D 1 197 ? 8.073 102.018 16.012 1.00 55.46 219 ILE D CA 1
ATOM 16128 C C . ILE D 1 197 ? 8.498 103.477 16.105 1.00 53.34 219 ILE D C 1
ATOM 16129 O O . ILE D 1 197 ? 9.200 103.963 15.215 1.00 53.23 219 ILE D O 1
ATOM 16145 N N . PRO D 1 198 ? 8.086 104.217 17.140 1.00 52.57 220 PRO D N 1
ATOM 16146 C CA . PRO D 1 198 ? 8.383 105.656 17.180 1.00 49.11 220 PRO D CA 1
ATOM 16147 C C . PRO D 1 198 ? 9.875 105.937 17.138 1.00 47.76 220 PRO D C 1
ATOM 16148 O O . PRO D 1 198 ? 10.711 105.073 17.418 1.00 43.53 220 PRO D O 1
ATOM 16159 N N . SER D 1 199 ? 10.201 107.179 16.783 1.00 49.05 221 SER D N 1
ATOM 16160 C CA . SER D 1 199 ? 11.581 107.634 16.832 1.00 44.04 221 SER D CA 1
ATOM 16161 C C . SER D 1 199 ? 12.164 107.426 18.227 1.00 45.37 221 SER D C 1
ATOM 16162 O O . SER D 1 199 ? 11.452 107.374 19.232 1.00 44.36 221 SER D O 1
ATOM 16170 N N . ALA D 1 200 ? 13.489 107.325 18.278 1.00 48.03 222 ALA D N 1
ATOM 16171 C CA . ALA D 1 200 ? 14.156 106.909 19.503 1.00 47.63 222 ALA D CA 1
ATOM 16172 C C . ALA D 1 200 ? 13.856 107.862 20.656 1.00 52.86 222 ALA D C 1
ATOM 16173 O O . ALA D 1 200 ? 13.788 109.082 20.481 1.00 61.58 222 ALA D O 1
ATOM 16180 N N . ALA D 1 201 ? 13.668 107.287 21.841 1.00 46.07 223 ALA D N 1
ATOM 16181 C CA . ALA D 1 201 ? 13.523 108.048 23.075 1.00 52.36 223 ALA D CA 1
ATOM 16182 C C . ALA D 1 201 ? 14.822 107.936 23.862 1.00 61.23 223 ALA D C 1
ATOM 16183 O O . ALA D 1 201 ? 15.246 106.829 24.209 1.00 64.85 223 ALA D O 1
ATOM 16190 N N . VAL D 1 202 ? 15.452 109.074 24.137 1.00 65.43 224 VAL D N 1
ATOM 16191 C CA . VAL D 1 202 ? 16.731 109.098 24.832 1.00 72.81 224 VAL D CA 1
ATOM 16192 C C . VAL D 1 202 ? 16.603 109.936 26.093 1.00 67.00 224 VAL D C 1
ATOM 16193 O O . VAL D 1 202 ? 15.851 110.914 26.140 1.00 63.65 224 VAL D O 1
ATOM 16206 N N . ILE D 1 203 ? 17.345 109.533 27.127 1.00 72.29 225 ILE D N 1
ATOM 16207 C CA . ILE D 1 203 ? 17.488 110.304 28.358 1.00 70.12 225 ILE D CA 1
ATOM 16208 C C . ILE D 1 203 ? 18.771 111.120 28.256 1.00 73.73 225 ILE D C 1
ATOM 16209 O O . ILE D 1 203 ? 19.801 110.625 27.778 1.00 74.43 225 ILE D O 1
ATOM 16225 N N . SER D 1 204 ? 18.716 112.371 28.711 1.00 74.54 226 SER D N 1
ATOM 16226 C CA . SER D 1 204 ? 19.825 113.306 28.551 1.00 70.68 226 SER D CA 1
ATOM 16227 C C . SER D 1 204 ? 20.467 113.632 29.894 1.00 69.37 226 SER D C 1
ATOM 16228 O O . SER D 1 204 ? 21.616 113.256 30.137 1.00 74.52 226 SER D O 1
ATOM 16236 N N . ARG D 1 205 ? 19.758 114.325 30.774 1.00 80.20 227 ARG D N 1
ATOM 16237 C CA . ARG D 1 205 ? 20.284 114.734 32.063 1.00 83.24 227 ARG D CA 1
ATOM 16238 C C . ARG D 1 205 ? 19.384 114.205 33.170 1.00 83.77 227 ARG D C 1
ATOM 16239 O O . ARG D 1 205 ? 18.204 113.911 32.959 1.00 77.90 227 ARG D O 1
ATOM 16243 N N . ALA D 1 206 ? 19.966 114.078 34.358 1.00 85.07 228 ALA D N 1
ATOM 16244 C CA . ALA D 1 206 ? 19.215 113.756 35.565 1.00 86.49 228 ALA D CA 1
ATOM 16245 C C . ALA D 1 206 ? 19.792 114.571 36.711 1.00 90.53 228 ALA D C 1
ATOM 16246 O O . ALA D 1 206 ? 20.979 114.445 37.027 1.00 90.16 228 ALA D O 1
ATOM 16253 N N . GLU D 1 207 ? 18.961 115.410 37.322 1.00 96.31 229 GLU D N 1
ATOM 16254 C CA . GLU D 1 207 ? 19.378 116.242 38.440 1.00 105.95 229 GLU D CA 1
ATOM 16255 C C . GLU D 1 207 ? 18.377 116.105 39.578 1.00 105.38 229 GLU D C 1
ATOM 16256 O O . GLU D 1 207 ? 17.165 116.041 39.348 1.00 94.27 229 GLU D O 1
ATOM 16268 N N . THR D 1 208 ? 18.895 116.053 40.802 1.00 103.75 230 THR D N 1
ATOM 16269 C CA . THR D 1 208 ? 18.075 115.982 42.003 1.00 105.97 230 THR D CA 1
ATOM 16270 C C . THR D 1 208 ? 18.055 117.351 42.673 1.00 103.71 230 THR D C 1
ATOM 16271 O O . THR D 1 208 ? 19.075 118.046 42.716 1.00 100.35 230 THR D O 1
ATOM 16282 N N . ILE D 1 209 ? 16.887 117.736 43.185 1.00 110.14 231 ILE D N 1
ATOM 16283 C CA . ILE D 1 209 ? 16.671 119.085 43.704 1.00 105.93 231 ILE D CA 1
ATOM 16284 C C . ILE D 1 209 ? 16.024 119.028 45.090 1.00 103.08 231 ILE D C 1
ATOM 16285 O O . ILE D 1 209 ? 16.035 120.006 45.844 1.00 88.99 231 ILE D O 1
ATOM 16301 N N . THR D 1 212 ? 11.765 121.153 50.761 1.00 126.03 234 THR D N 1
ATOM 16302 C CA . THR D 1 212 ? 13.057 120.636 51.214 1.00 135.69 234 THR D CA 1
ATOM 16303 C C . THR D 1 212 ? 13.012 119.100 51.170 1.00 119.74 234 THR D C 1
ATOM 16304 O O . THR D 1 212 ? 13.773 118.417 51.855 1.00 111.32 234 THR D O 1
ATOM 16314 N N . VAL D 1 213 ? 12.132 118.564 50.341 1.00 120.50 235 VAL D N 1
ATOM 16315 C CA . VAL D 1 213 ? 12.026 117.123 50.115 1.00 122.27 235 VAL D CA 1
ATOM 16316 C C . VAL D 1 213 ? 12.654 116.813 48.761 1.00 123.72 235 VAL D C 1
ATOM 16317 O O . VAL D 1 213 ? 12.250 117.418 47.758 1.00 120.17 235 VAL D O 1
ATOM 16330 N N . PRO D 1 214 ? 13.625 115.899 48.684 1.00 126.48 236 PRO D N 1
ATOM 16331 C CA . PRO D 1 214 ? 14.391 115.755 47.437 1.00 116.99 236 PRO D CA 1
ATOM 16332 C C . PRO D 1 214 ? 13.511 115.357 46.260 1.00 116.11 236 PRO D C 1
ATOM 16333 O O . PRO D 1 214 ? 12.646 114.485 46.373 1.00 109.92 236 PRO D O 1
ATOM 16344 N N . LYS D 1 215 ? 13.753 116.002 45.118 1.00 114.35 237 LYS D N 1
ATOM 16345 C CA . LYS D 1 215 ? 13.041 115.719 43.877 1.00 110.64 237 LYS D CA 1
ATOM 16346 C C . LYS D 1 215 ? 14.060 115.493 42.771 1.00 108.70 237 LYS D C 1
ATOM 16347 O O . LYS D 1 215 ? 14.891 116.368 42.503 1.00 103.38 237 LYS D O 1
ATOM 16351 N N . THR D 1 216 ? 13.997 114.327 42.132 1.00 101.49 238 THR D N 1
ATOM 16352 C CA . THR D 1 216 ? 14.867 113.989 41.010 1.00 98.23 238 THR D CA 1
ATOM 16353 C C . THR D 1 216 ? 14.086 114.123 39.707 1.00 96.38 238 THR D C 1
ATOM 16354 O O . THR D 1 216 ? 12.951 113.645 39.603 1.00 91.23 238 THR D O 1
ATOM 16365 N N . ILE D 1 217 ? 14.695 114.776 38.719 1.00 92.41 239 ILE D N 1
ATOM 16366 C CA . ILE D 1 217 ? 14.069 115.022 37.423 1.00 91.77 239 ILE D CA 1
ATOM 16367 C C . ILE D 1 217 ? 14.877 114.291 36.355 1.00 88.00 239 ILE D C 1
ATOM 16368 O O . ILE D 1 217 ? 16.085 114.524 36.208 1.00 83.69 239 ILE D O 1
ATOM 16384 N N . ILE D 1 218 ? 14.207 113.413 35.616 1.00 80.81 240 ILE D N 1
ATOM 16385 C CA . ILE D 1 218 ? 14.789 112.727 34.471 1.00 81.08 240 ILE D CA 1
ATOM 16386 C C . ILE D 1 218 ? 14.357 113.467 33.214 1.00 79.97 240 ILE D C 1
ATOM 16387 O O . ILE D 1 218 ? 13.157 113.680 32.993 1.00 87.12 240 ILE D O 1
ATOM 16403 N N . TYR D 1 219 ? 15.327 113.863 32.396 1.00 79.43 241 TYR D N 1
ATOM 16404 C CA . TYR D 1 219 ? 15.065 114.596 31.164 1.00 82.04 241 TYR D CA 1
ATOM 16405 C C . TYR D 1 219 ? 15.200 113.661 29.970 1.00 80.99 241 TYR D C 1
ATOM 16406 O O . TYR D 1 219 ? 16.211 112.961 29.836 1.00 75.46 241 TYR D O 1
ATOM 16424 N N . TRP D 1 220 ? 14.192 113.667 29.103 1.00 83.38 242 TRP D N 1
ATOM 16425 C CA . TRP D 1 220 ? 14.223 112.857 27.891 1.00 77.48 242 TRP D CA 1
ATOM 16426 C C . TRP D 1 220 ? 13.311 113.501 26.856 1.00 76.59 242 TRP D C 1
ATOM 16427 O O . TRP D 1 220 ? 12.619 114.483 27.132 1.00 81.78 242 TRP D O 1
ATOM 16448 N N . ASP D 1 221 ? 13.334 112.939 25.650 1.00 71.07 243 ASP D N 1
ATOM 16449 C CA . ASP D 1 221 ? 12.543 113.467 24.542 1.00 73.38 243 ASP D CA 1
ATOM 16450 C C . ASP D 1 221 ? 12.740 112.548 23.344 1.00 67.04 243 ASP D C 1
ATOM 16451 O O . ASP D 1 221 ? 13.705 111.782 23.280 1.00 69.48 243 ASP D O 1
ATOM 16460 N N . SER D 1 222 ? 11.779 112.599 22.424 1.00 69.16 244 SER D N 1
ATOM 16461 C CA . SER D 1 222 ? 11.855 111.922 21.139 1.00 65.12 244 SER D CA 1
ATOM 16462 C C . SER D 1 222 ? 11.450 112.906 20.050 1.00 59.08 244 SER D C 1
ATOM 16463 O O . SER D 1 222 ? 10.716 113.864 20.303 1.00 67.19 244 SER D O 1
ATOM 16471 N N . GLN D 1 223 ? 11.939 112.672 18.835 1.00 56.83 245 GLN D N 1
ATOM 16472 C CA . GLN D 1 223 ? 11.563 113.485 17.687 1.00 59.99 245 GLN D CA 1
ATOM 16473 C C . GLN D 1 223 ? 10.398 112.888 16.912 1.00 62.72 245 GLN D C 1
ATOM 16474 O O . GLN D 1 223 ? 10.194 113.234 15.743 1.00 57.00 245 GLN D O 1
ATOM 16488 N N . THR D 1 224 ? 9.632 112.002 17.537 1.00 64.30 246 THR D N 1
ATOM 16489 C CA . THR D 1 224 ? 8.574 111.304 16.825 1.00 61.31 246 THR D CA 1
ATOM 16490 C C . THR D 1 224 ? 7.414 112.246 16.518 1.00 62.70 246 THR D C 1
ATOM 16491 O O . THR D 1 224 ? 7.145 113.203 17.249 1.00 58.62 246 THR D O 1
ATOM 16502 N N . THR D 1 225 ? 6.734 111.968 15.405 1.00 55.61 247 THR D N 1
ATOM 16503 C CA . THR D 1 225 ? 5.516 112.668 15.022 1.00 62.14 247 THR D CA 1
ATOM 16504 C C . THR D 1 225 ? 4.302 111.741 15.050 1.00 61.80 247 THR D C 1
ATOM 16505 O O . THR D 1 225 ? 3.254 112.074 14.489 1.00 68.16 247 THR D O 1
ATOM 16516 N N . ILE D 1 226 ? 4.429 110.581 15.695 1.00 61.68 248 ILE D N 1
ATOM 16517 C CA . ILE D 1 226 ? 3.305 109.662 15.829 1.00 58.02 248 ILE D CA 1
ATOM 16518 C C . ILE D 1 226 ? 2.162 110.369 16.549 1.00 63.24 248 ILE D C 1
ATOM 16519 O O . ILE D 1 226 ? 2.373 111.048 17.563 1.00 61.33 248 ILE D O 1
ATOM 16535 N N . GLU D 1 227 ? 0.941 110.215 16.020 1.00 58.15 249 GLU D N 1
ATOM 16536 C CA . GLU D 1 227 ? -0.211 110.922 16.579 1.00 58.05 249 GLU D CA 1
ATOM 16537 C C . GLU D 1 227 ? -0.424 110.556 18.043 1.00 60.34 249 GLU D C 1
ATOM 16538 O O . GLU D 1 227 ? -0.324 111.408 18.928 1.00 59.05 249 GLU D O 1
ATOM 16542 N N . LYS D 1 228 ? -0.723 109.286 18.320 1.00 61.82 250 LYS D N 1
ATOM 16543 C CA . LYS D 1 228 ? -0.937 108.812 19.687 1.00 66.74 250 LYS D CA 1
ATOM 16544 C C . LYS D 1 228 ? 0.170 107.816 20.014 1.00 67.07 250 LYS D C 1
ATOM 16545 O O . LYS D 1 228 ? 0.177 106.698 19.488 1.00 63.00 250 LYS D O 1
ATOM 16549 N N . VAL D 1 229 ? 1.106 108.227 20.870 1.00 67.50 251 VAL D N 1
ATOM 16550 C CA . VAL D 1 229 ? 2.242 107.407 21.275 1.00 63.43 251 VAL D CA 1
ATOM 16551 C C . VAL D 1 229 ? 2.201 107.237 22.789 1.00 69.02 251 VAL D C 1
ATOM 16552 O O . VAL D 1 229 ? 2.014 108.215 23.524 1.00 65.44 251 VAL D O 1
ATOM 16565 N N . SER D 1 230 ? 2.365 105.993 23.248 1.00 66.85 252 SER D N 1
ATOM 16566 C CA . SER D 1 230 ? 2.344 105.640 24.660 1.00 64.82 252 SER D CA 1
ATOM 16567 C C . SER D 1 230 ? 3.709 105.103 25.073 1.00 63.56 252 SER D C 1
ATOM 16568 O O . SER D 1 230 ? 4.391 104.438 24.289 1.00 69.75 252 SER D O 1
ATOM 16576 N N . CYS D 1 231 ? 4.104 105.383 26.316 1.00 64.68 253 CYS D N 1
ATOM 16577 C CA . CYS D 1 231 ? 5.465 105.135 26.767 1.00 65.81 253 CYS D CA 1
ATOM 16578 C C . CYS D 1 231 ? 5.471 104.469 28.138 1.00 70.40 253 CYS D C 1
ATOM 16579 O O . CYS D 1 231 ? 4.430 104.287 28.779 1.00 71.58 253 CYS D O 1
ATOM 16586 N N . GLU D 1 232 ? 6.679 104.105 28.578 1.00 71.96 254 GLU D N 1
ATOM 16587 C CA . GLU D 1 232 ? 6.917 103.466 29.866 1.00 71.64 254 GLU D CA 1
ATOM 16588 C C . GLU D 1 232 ? 8.329 103.818 30.319 1.00 66.94 254 GLU D C 1
ATOM 16589 O O . GLU D 1 232 ? 9.255 103.834 29.504 1.00 67.26 254 GLU D O 1
ATOM 16601 N N . MET D 1 233 ? 8.492 104.090 31.614 1.00 66.50 255 MET D N 1
ATOM 16602 C CA . MET D 1 233 ? 9.805 104.355 32.190 1.00 66.81 255 MET D CA 1
ATOM 16603 C C . MET D 1 233 ? 10.020 103.470 33.410 1.00 70.27 255 MET D C 1
ATOM 16604 O O . MET D 1 233 ? 9.143 103.377 34.274 1.00 68.16 255 MET D O 1
ATOM 16618 N N . ARG D 1 234 ? 11.185 102.824 33.474 1.00 74.55 256 ARG D N 1
ATOM 16619 C CA . ARG D 1 234 ? 11.571 101.992 34.604 1.00 68.33 256 ARG D CA 1
ATOM 16620 C C . ARG D 1 234 ? 12.533 102.741 35.519 1.00 73.55 256 ARG D C 1
ATOM 16621 O O . ARG D 1 234 ? 13.380 103.513 35.065 1.00 76.68 256 ARG D O 1
ATOM 16642 N N . TYR D 1 235 ? 12.419 102.483 36.817 1.00 79.74 257 TYR D N 1
ATOM 16643 C CA . TYR D 1 235 ? 13.359 103.014 37.794 1.00 76.67 257 TYR D CA 1
ATOM 16644 C C . TYR D 1 235 ? 13.543 101.959 38.871 1.00 79.10 257 TYR D C 1
ATOM 16645 O O . TYR D 1 235 ? 12.596 101.251 39.224 1.00 81.55 257 TYR D O 1
ATOM 16663 N N . LYS D 1 236 ? 14.772 101.832 39.361 1.00 77.39 258 LYS D N 1
ATOM 16664 C CA . LYS D 1 236 ? 15.116 100.768 40.297 1.00 79.68 258 LYS D CA 1
ATOM 16665 C C . LYS D 1 236 ? 16.493 101.032 40.891 1.00 79.83 258 LYS D C 1
ATOM 16666 O O . LYS D 1 236 ? 17.432 101.358 40.159 1.00 82.12 258 LYS D O 1
ATOM 16685 N N . ALA D 1 237 ? 16.623 100.905 42.211 1.00 83.42 259 ALA D N 1
ATOM 16686 C CA . ALA D 1 237 ? 17.937 100.970 42.835 1.00 79.41 259 ALA D CA 1
ATOM 16687 C C . ALA D 1 237 ? 18.856 99.947 42.187 1.00 81.20 259 ALA D C 1
ATOM 16688 O O . ALA D 1 237 ? 18.484 98.783 42.014 1.00 88.36 259 ALA D O 1
ATOM 16695 N N . THR D 1 238 ? 20.062 100.384 41.823 1.00 79.46 260 THR D N 1
ATOM 16696 C CA . THR D 1 238 ? 20.958 99.524 41.060 1.00 81.22 260 THR D CA 1
ATOM 16697 C C . THR D 1 238 ? 21.134 98.143 41.684 1.00 80.75 260 THR D C 1
ATOM 16698 O O . THR D 1 238 ? 21.538 97.207 40.984 1.00 78.20 260 THR D O 1
ATOM 16709 N N . THR D 1 239 ? 20.825 97.983 42.969 1.00 78.50 261 THR D N 1
ATOM 16710 C CA . THR D 1 239 ? 21.033 96.716 43.651 1.00 75.23 261 THR D CA 1
ATOM 16711 C C . THR D 1 239 ? 19.748 95.984 44.008 1.00 77.68 261 THR D C 1
ATOM 16712 O O . THR D 1 239 ? 19.822 94.851 44.496 1.00 75.56 261 THR D O 1
ATOM 16723 N N . ASN D 1 240 ? 18.583 96.593 43.805 1.00 84.09 262 ASN D N 1
ATOM 16724 C CA . ASN D 1 240 ? 17.347 95.835 43.886 1.00 78.27 262 ASN D CA 1
ATOM 16725 C C . ASN D 1 240 ? 17.259 94.882 42.697 1.00 84.44 262 ASN D C 1
ATOM 16726 O O . ASN D 1 240 ? 18.062 94.935 41.761 1.00 78.84 262 ASN D O 1
ATOM 16737 N N . GLN D 1 241 ? 16.276 93.986 42.753 1.00 86.29 263 GLN D N 1
ATOM 16738 C CA . GLN D 1 241 ? 15.991 93.088 41.646 1.00 85.76 263 GLN D CA 1
ATOM 16739 C C . GLN D 1 241 ? 14.665 93.399 40.966 1.00 86.28 263 GLN D C 1
ATOM 16740 O O . GLN D 1 241 ? 14.403 92.865 39.883 1.00 87.08 263 GLN D O 1
ATOM 16744 N N . THR D 1 242 ? 13.847 94.269 41.552 1.00 85.02 264 THR D N 1
ATOM 16745 C CA 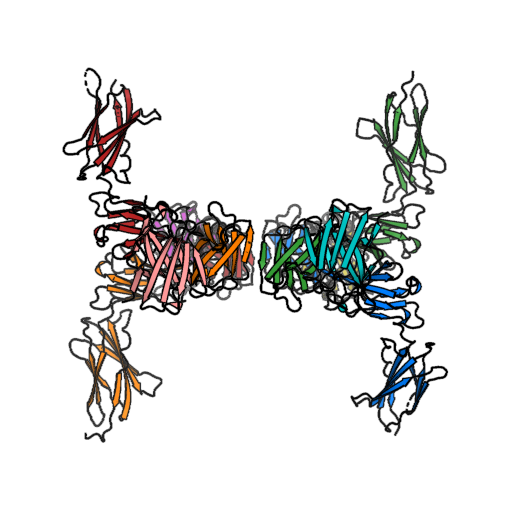. THR D 1 242 ? 12.502 94.551 41.073 1.00 88.18 264 THR D CA 1
ATOM 16746 C C . THR D 1 242 ? 12.452 95.906 40.382 1.00 89.82 264 THR D C 1
ATOM 16747 O O . THR D 1 242 ? 12.865 96.920 40.959 1.00 80.73 264 THR D O 1
ATOM 16758 N N . TRP D 1 243 ? 11.934 95.918 39.156 1.00 92.78 265 TRP D N 1
ATOM 16759 C CA . TRP D 1 243 ? 11.683 97.162 38.453 1.00 82.01 265 TRP D CA 1
ATOM 16760 C C . TRP D 1 243 ? 10.432 97.842 38.997 1.00 81.64 265 TRP D C 1
ATOM 16761 O O . TRP D 1 243 ? 9.569 97.221 39.626 1.00 79.54 265 TRP D O 1
ATOM 16782 N N . ASN D 1 244 ? 10.338 99.139 38.725 1.00 86.52 266 ASN D N 1
ATOM 16783 C CA . ASN D 1 244 ? 9.132 99.926 38.941 1.00 83.13 266 ASN D CA 1
ATOM 16784 C C . ASN D 1 244 ? 8.853 100.666 37.644 1.00 82.99 266 ASN D C 1
ATOM 16785 O O . ASN D 1 244 ? 9.775 101.235 37.052 1.00 84.65 266 ASN D O 1
ATOM 16796 N N . VAL D 1 245 ? 7.598 100.660 37.198 1.00 82.47 267 VAL D N 1
ATOM 16797 C CA . VAL D 1 245 ? 7.263 101.098 35.847 1.00 80.42 267 VAL D CA 1
ATOM 16798 C C . VAL D 1 245 ? 6.085 102.060 35.898 1.00 79.51 267 VAL D C 1
ATOM 16799 O O . VAL D 1 245 ? 4.995 101.693 36.351 1.00 78.37 267 VAL D O 1
ATOM 16812 N N . LYS D 1 246 ? 6.310 103.287 35.429 1.00 79.97 268 LYS D N 1
ATOM 16813 C CA . LYS D 1 246 ? 5.251 104.255 35.174 1.00 70.61 268 LYS D CA 1
ATOM 16814 C C . LYS D 1 246 ? 4.867 104.189 33.701 1.00 78.51 268 LYS D C 1
ATOM 16815 O O . LYS D 1 246 ? 5.743 104.141 32.827 1.00 79.13 268 LYS D O 1
ATOM 16834 N N . GLU D 1 247 ? 3.568 104.177 33.429 1.00 80.92 269 GLU D N 1
ATOM 16835 C CA . GLU D 1 247 ? 3.044 104.217 32.072 1.00 77.09 269 GLU D CA 1
ATOM 16836 C C . GLU D 1 247 ? 2.338 105.548 31.865 1.00 75.03 269 GLU D C 1
ATOM 16837 O O . GLU D 1 247 ? 1.602 106.011 32.742 1.00 75.04 269 GLU D O 1
ATOM 16849 N N . PHE D 1 248 ? 2.569 106.163 30.709 1.00 70.66 270 PHE D N 1
ATOM 16850 C CA . PHE D 1 248 ? 2.014 107.483 30.444 1.00 73.68 270 PHE D CA 1
ATOM 16851 C C . PHE D 1 248 ? 1.924 107.694 28.941 1.00 78.48 270 PHE D C 1
ATOM 16852 O O . PHE D 1 248 ? 2.879 107.408 28.213 1.00 87.53 270 PHE D O 1
ATOM 16869 N N . ASP D 1 249 ? 0.766 108.155 28.481 1.00 79.17 271 ASP D N 1
ATOM 16870 C CA . ASP D 1 249 ? 0.643 108.697 27.136 1.00 79.99 271 ASP D CA 1
ATOM 16871 C C . ASP D 1 249 ? 1.253 110.093 27.137 1.00 74.77 271 ASP D C 1
ATOM 16872 O O . ASP D 1 249 ? 1.137 110.830 28.121 1.00 65.77 271 ASP D O 1
ATOM 16881 N N . THR D 1 250 ? 1.919 110.453 26.041 1.00 75.40 272 THR D N 1
ATOM 16882 C CA . THR D 1 250 ? 2.682 111.691 26.029 1.00 78.44 272 THR D CA 1
ATOM 16883 C C . THR D 1 250 ? 2.714 112.300 24.634 1.00 79.65 272 THR D C 1
ATOM 16884 O O . THR D 1 250 ? 2.516 111.618 23.626 1.00 73.40 272 THR D O 1
ATOM 16895 N N . ASN D 1 251 ? 2.971 113.608 24.601 1.00 79.37 273 ASN D N 1
ATOM 16896 C CA . ASN D 1 251 ? 3.267 114.346 23.380 1.00 81.76 273 ASN D CA 1
ATOM 16897 C C . ASN D 1 251 ? 4.579 115.081 23.601 1.00 85.73 273 ASN D C 1
ATOM 16898 O O . ASN D 1 251 ? 4.758 115.737 24.633 1.00 91.70 273 ASN D O 1
ATOM 16909 N N . PHE D 1 252 ? 5.495 114.972 22.642 1.00 77.93 274 PHE D N 1
ATOM 16910 C CA . PHE D 1 252 ? 6.834 115.525 22.797 1.00 80.40 274 PHE D CA 1
ATOM 16911 C C . PHE D 1 252 ? 6.936 116.968 22.325 1.00 85.33 274 PHE D C 1
ATOM 16912 O O . PHE D 1 252 ? 7.996 117.383 21.833 1.00 84.45 274 PHE D O 1
ATOM 16929 N N . THR D 1 253 ? 5.860 117.744 22.474 1.00 92.95 275 THR D N 1
ATOM 16930 C CA . THR D 1 253 ? 5.909 119.166 22.151 1.00 89.76 275 THR D CA 1
ATOM 16931 C C . THR D 1 253 ? 7.111 119.828 22.809 1.00 84.28 275 THR D C 1
ATOM 16932 O O . THR D 1 253 ? 7.899 120.514 22.151 1.00 78.73 275 THR D O 1
ATOM 16943 N N . TYR D 1 254 ? 7.267 119.623 24.110 1.00 80.70 276 TYR D N 1
ATOM 16944 C CA . TYR D 1 254 ? 8.394 120.131 24.874 1.00 81.65 276 TYR D CA 1
ATOM 16945 C C . TYR D 1 254 ? 9.196 118.946 25.401 1.00 88.39 276 TYR D C 1
ATOM 16946 O O . TYR D 1 254 ? 8.793 117.786 25.270 1.00 88.96 276 TYR D O 1
ATOM 16964 N N . VAL D 1 255 ? 10.361 119.243 25.982 1.00 89.96 277 VAL D N 1
ATOM 16965 C CA . VAL D 1 255 ? 11.180 118.182 26.550 1.00 83.45 277 VAL D CA 1
ATOM 16966 C C . VAL D 1 255 ? 10.400 117.502 27.673 1.00 83.99 277 VAL D C 1
ATOM 16967 O O . VAL D 1 255 ? 9.597 118.130 28.374 1.00 84.20 277 VAL D O 1
ATOM 16980 N N . GLN D 1 256 ? 10.638 116.206 27.845 1.00 85.07 278 GLN D N 1
ATOM 16981 C CA . GLN D 1 256 ? 9.928 115.444 28.861 1.00 82.93 278 GLN D CA 1
ATOM 16982 C C . GLN D 1 256 ? 10.587 115.627 30.220 1.00 77.18 278 GLN D C 1
ATOM 16983 O O . GLN D 1 256 ? 11.816 115.673 30.333 1.00 76.13 278 GLN D O 1
ATOM 16997 N N . GLN D 1 257 ? 9.755 115.732 31.253 1.00 70.90 279 GLN D N 1
ATOM 16998 C CA . GLN D 1 257 ? 10.223 115.885 32.627 1.00 83.01 279 GLN D CA 1
ATOM 16999 C C . GLN D 1 257 ? 9.402 114.956 33.508 1.00 85.67 279 GLN D C 1
ATOM 17000 O O . GLN D 1 257 ? 8.204 115.185 33.705 1.00 89.76 279 GLN D O 1
ATOM 17014 N N . SER D 1 258 ? 10.043 113.914 34.033 1.00 85.22 280 SER D N 1
ATOM 17015 C CA . SER D 1 258 ? 9.387 112.914 34.868 1.00 92.63 280 SER D CA 1
ATOM 17016 C C . SER D 1 258 ? 9.994 112.962 36.263 1.00 93.36 280 SER D C 1
ATOM 17017 O O . SER D 1 258 ? 11.211 112.816 36.421 1.00 74.49 280 SER D O 1
ATOM 17025 N N . GLU D 1 259 ? 9.140 113.163 37.266 1.00 97.81 281 GLU D N 1
ATOM 17026 C CA . GLU D 1 259 ? 9.578 113.391 38.635 1.00 81.00 281 GLU D CA 1
ATOM 17027 C C . GLU D 1 259 ? 9.739 112.073 39.382 1.00 84.56 281 GLU D C 1
ATOM 17028 O O . GLU D 1 259 ? 8.953 111.138 39.202 1.00 82.71 281 GLU D O 1
ATOM 17032 N N . PHE D 1 260 ? 10.768 112.012 40.226 1.00 83.23 282 PHE D N 1
ATOM 17033 C CA . PHE D 1 260 ? 11.067 110.815 41.006 1.00 87.85 282 PHE D CA 1
ATOM 17034 C C . PHE D 1 260 ? 11.616 111.257 42.356 1.00 91.20 282 PHE D C 1
ATOM 17035 O O . PHE D 1 260 ? 12.747 111.742 42.437 1.00 93.73 282 PHE D O 1
ATOM 17052 N N . TYR D 1 261 ? 10.828 111.093 43.412 1.00 86.28 283 TYR D N 1
ATOM 17053 C CA . TYR D 1 261 ? 11.297 111.393 44.763 1.00 91.42 283 TYR D CA 1
ATOM 17054 C C . TYR D 1 261 ? 12.029 110.163 45.287 1.00 90.40 283 TYR D C 1
ATOM 17055 O O . TYR D 1 261 ? 11.410 109.211 45.766 1.00 93.97 283 TYR D O 1
ATOM 17073 N N . LEU D 1 262 ? 13.357 110.180 45.194 1.00 89.06 284 LEU D N 1
ATOM 17074 C CA . LEU D 1 262 ? 14.193 109.019 45.468 1.00 91.51 284 LEU D CA 1
ATOM 17075 C C . LEU D 1 262 ? 14.989 109.203 46.757 1.00 97.65 284 LEU D C 1
ATOM 17076 O O . LEU D 1 262 ? 15.024 110.281 47.356 1.00 97.34 284 LEU D O 1
ATOM 17092 N N . GLU D 1 263 ? 15.653 108.117 47.177 1.00 96.63 285 GLU D N 1
ATOM 17093 C CA . GLU D 1 263 ? 16.410 108.107 48.422 1.00 99.40 285 GLU D CA 1
ATOM 17094 C C . GLU D 1 263 ? 17.818 108.643 48.213 1.00 102.85 285 GLU D C 1
ATOM 17095 O O . GLU D 1 263 ? 18.347 108.626 47.096 1.00 105.58 285 GLU D O 1
ATOM 17099 N N . PRO D 1 264 ? 18.466 109.124 49.278 1.00 103.69 286 PRO D N 1
ATOM 17100 C CA . PRO D 1 264 ? 19.772 109.780 49.134 1.00 102.50 286 PRO D CA 1
ATOM 17101 C C . PRO D 1 264 ? 20.977 108.857 49.230 1.00 101.35 286 PRO D C 1
ATOM 17102 O O . PRO D 1 264 ? 20.986 107.855 49.947 1.00 101.20 286 PRO D O 1
ATOM 17113 N N . ASN D 1 265 ? 22.028 109.251 48.502 1.00 104.09 287 ASN D N 1
ATOM 17114 C CA . ASN D 1 265 ? 23.277 108.490 48.398 1.00 106.73 287 ASN D CA 1
ATOM 17115 C C . ASN D 1 265 ? 23.032 107.077 47.871 1.00 103.89 287 ASN D C 1
ATOM 17116 O O . ASN D 1 265 ? 23.733 106.130 48.239 1.00 96.50 287 ASN D O 1
ATOM 17127 N N . ILE D 1 266 ? 22.046 106.938 46.988 1.00 103.96 288 ILE D N 1
ATOM 17128 C CA . ILE D 1 266 ? 21.695 105.669 46.367 1.00 93.34 288 ILE D CA 1
ATOM 17129 C C . ILE D 1 266 ? 21.971 105.786 44.875 1.00 90.71 288 ILE D C 1
ATOM 17130 O O . ILE D 1 266 ? 21.872 106.869 44.289 1.00 94.58 288 ILE D O 1
ATOM 17146 N N . LYS D 1 267 ? 22.315 104.660 44.259 1.00 89.99 289 LYS D N 1
ATOM 17147 C CA . LYS D 1 267 ? 22.532 104.585 42.820 1.00 89.71 289 LYS D CA 1
ATOM 17148 C C . LYS D 1 267 ? 21.297 103.989 42.155 1.00 87.82 289 LYS D C 1
ATOM 17149 O O . LYS D 1 267 ? 20.742 102.999 42.643 1.00 86.19 289 LYS D O 1
ATOM 17168 N N . TYR D 1 268 ? 20.863 104.598 41.051 1.00 88.49 290 TYR D N 1
ATOM 17169 C CA . TYR D 1 268 ? 19.652 104.180 40.359 1.00 90.07 290 TYR D CA 1
ATOM 17170 C C . TYR D 1 268 ? 19.918 103.972 38.874 1.00 79.16 290 TYR D C 1
ATOM 17171 O O . TYR D 1 268 ? 20.815 104.587 38.293 1.00 76.79 290 TYR D O 1
ATOM 17189 N N . VAL D 1 269 ? 19.119 103.095 38.265 1.00 76.72 291 VAL D N 1
ATOM 17190 C CA . VAL D 1 269 ? 19.124 102.877 36.823 1.00 74.66 291 VAL D CA 1
ATOM 17191 C C . VAL D 1 269 ? 17.768 103.289 36.266 1.00 76.50 291 VAL D C 1
ATOM 17192 O O . VAL D 1 269 ? 16.733 103.101 36.918 1.00 76.73 291 VAL D O 1
ATOM 17205 N N . PHE D 1 270 ? 17.777 103.844 35.058 1.00 72.44 292 PHE D N 1
ATOM 17206 C CA . PHE D 1 270 ? 16.565 104.315 34.411 1.00 69.79 292 PHE D CA 1
ATOM 17207 C C . PHE D 1 270 ? 16.561 103.875 32.956 1.00 69.07 292 PHE D C 1
ATOM 17208 O O . PHE D 1 270 ? 17.594 103.913 32.282 1.00 73.26 292 PHE D O 1
ATOM 17225 N N . GLN D 1 271 ? 15.390 103.468 32.480 1.00 67.99 293 GLN D N 1
ATOM 17226 C CA . GLN D 1 271 ? 15.195 103.102 31.088 1.00 67.12 293 GLN D CA 1
ATOM 17227 C C . GLN D 1 271 ? 13.823 103.586 30.647 1.00 68.30 293 GLN D C 1
ATOM 17228 O O . GLN D 1 271 ? 12.957 103.889 31.471 1.00 76.42 293 GLN D O 1
ATOM 17242 N N . VAL D 1 272 ? 13.627 103.650 29.331 1.00 65.11 294 VAL D N 1
ATOM 17243 C CA . VAL D 1 272 ? 12.399 104.197 28.771 1.00 64.28 294 VAL D CA 1
ATOM 17244 C C . VAL D 1 272 ? 12.176 103.598 27.393 1.00 58.92 294 VAL D C 1
ATOM 17245 O O . VAL D 1 272 ? 13.127 103.282 26.671 1.00 61.40 294 VAL D O 1
ATOM 17258 N N . ARG D 1 273 ? 10.904 103.448 27.029 1.00 57.81 295 ARG D N 1
ATOM 17259 C CA . ARG D 1 273 ? 10.542 102.935 25.718 1.00 57.80 295 ARG D CA 1
ATOM 17260 C C . ARG D 1 273 ? 9.147 103.425 25.371 1.00 54.12 295 ARG D C 1
ATOM 17261 O O . ARG D 1 273 ? 8.323 103.663 26.257 1.00 62.40 295 ARG D O 1
ATOM 17282 N N . CYS D 1 274 ? 8.890 103.554 24.069 1.00 55.19 296 CYS D N 1
ATOM 17283 C CA . CYS D 1 274 ? 7.635 104.097 23.574 1.00 52.50 296 CYS D CA 1
ATOM 17284 C C . CYS D 1 274 ? 7.125 103.256 22.414 1.00 52.05 296 CYS D C 1
ATOM 17285 O O . CYS D 1 274 ? 7.878 102.516 21.778 1.00 57.06 296 CYS D O 1
ATOM 17292 N N . GLN D 1 275 ? 5.823 103.381 22.149 1.00 58.65 297 GLN D N 1
ATOM 17293 C CA . GLN D 1 275 ? 5.175 102.698 21.037 1.00 55.06 297 GLN D CA 1
ATOM 17294 C C . GLN D 1 275 ? 4.012 103.545 20.544 1.00 52.43 297 GLN D C 1
ATOM 17295 O O . GLN D 1 275 ? 3.441 104.335 21.300 1.00 55.28 297 GLN D O 1
ATOM 17309 N N . GLU D 1 276 ? 3.656 103.365 19.272 1.00 54.16 298 GLU D N 1
ATOM 17310 C CA . GLU D 1 276 ? 2.397 103.903 18.763 1.00 54.03 298 GLU D CA 1
ATOM 17311 C C . GLU D 1 276 ? 1.256 103.226 19.517 1.00 58.32 298 GLU D C 1
ATOM 17312 O O . GLU D 1 276 ? 1.046 102.016 19.373 1.00 61.54 298 GLU D O 1
ATOM 17324 N N . THR D 1 277 ? 0.529 103.992 20.327 1.00 63.21 299 THR D N 1
ATOM 17325 C CA . THR D 1 277 ? -0.434 103.423 21.263 1.00 57.80 299 THR D CA 1
ATOM 17326 C C . THR D 1 277 ? -1.340 102.416 20.570 1.00 53.77 299 THR D C 1
ATOM 17327 O O . THR D 1 277 ? -2.031 102.750 19.602 1.00 54.68 299 THR D O 1
ATOM 17338 N N . GLY D 1 278 ? -1.319 101.172 21.062 1.00 52.91 300 GLY D N 1
ATOM 17339 C CA . GLY D 1 278 ? -2.158 100.109 20.553 1.00 52.95 300 GLY D CA 1
ATOM 17340 C C . GLY D 1 278 ? -1.468 99.110 19.643 1.00 67.99 300 GLY D C 1
ATOM 17341 O O . GLY D 1 278 ? -2.047 98.049 19.369 1.00 67.35 300 GLY D O 1
ATOM 17345 N N . LYS D 1 279 ? -0.253 99.399 19.183 1.00 66.04 301 LYS D N 1
ATOM 17346 C CA . LYS D 1 279 ? 0.393 98.589 18.162 1.00 58.48 301 LYS D CA 1
ATOM 17347 C C . LYS D 1 279 ? 1.156 97.418 18.775 1.00 56.51 301 LYS D C 1
ATOM 17348 O O . LYS D 1 279 ? 1.326 97.318 19.991 1.00 63.11 301 LYS D O 1
ATOM 17367 N N . ARG D 1 280 ? 1.629 96.519 17.902 1.00 47.11 302 ARG D N 1
ATOM 17368 C CA . ARG D 1 280 ? 2.189 95.256 18.377 1.00 62.15 302 ARG D CA 1
ATOM 17369 C C . ARG D 1 280 ? 3.555 95.453 19.017 1.00 62.73 302 ARG D C 1
ATOM 17370 O O . ARG D 1 280 ? 3.887 94.789 20.007 1.00 56.98 302 ARG D O 1
ATOM 17374 N N . TYR D 1 281 ? 4.360 96.349 18.460 1.00 59.47 303 TYR D N 1
ATOM 17375 C CA . TYR D 1 281 ? 5.775 96.430 18.769 1.00 55.90 303 TYR D CA 1
ATOM 17376 C C . TYR D 1 281 ? 6.092 97.646 19.626 1.00 48.84 303 TYR D C 1
ATOM 17377 O O . TYR D 1 281 ? 5.401 98.666 19.575 1.00 59.06 303 TYR D O 1
ATOM 17395 N N . TRP D 1 282 ? 7.151 97.516 20.416 1.00 47.85 304 TRP D N 1
ATOM 17396 C CA . TRP D 1 282 ? 7.672 98.576 21.259 1.00 50.59 304 TRP D CA 1
ATOM 17397 C C . TRP D 1 282 ? 9.066 98.971 20.790 1.00 54.27 304 TRP D C 1
ATOM 17398 O O . TRP D 1 282 ? 9.720 98.262 20.022 1.00 59.29 304 TRP D O 1
ATOM 17419 N N . GLN D 1 283 ? 9.526 100.119 21.272 1.00 53.65 305 GLN D N 1
ATOM 17420 C CA . GLN D 1 283 ? 10.945 100.411 21.222 1.00 52.61 305 GLN D CA 1
ATOM 17421 C C . GLN D 1 283 ? 11.692 99.441 22.137 1.00 52.62 305 GLN D C 1
ATOM 17422 O O . GLN D 1 283 ? 11.143 98.974 23.138 1.00 53.93 305 GLN D O 1
ATOM 17436 N N . PRO D 1 284 ? 12.938 99.104 21.809 1.00 50.04 306 PRO D N 1
ATOM 17437 C CA . PRO D 1 284 ? 13.806 98.496 22.821 1.00 49.57 306 PRO D CA 1
ATOM 17438 C C . PRO D 1 284 ? 14.080 99.479 23.947 1.00 50.96 306 PRO D C 1
ATOM 17439 O O . PRO D 1 284 ? 14.134 100.694 23.743 1.00 53.84 306 PRO D O 1
ATOM 17450 N N . TRP D 1 285 ? 14.230 98.939 25.154 1.00 61.53 307 TRP D N 1
ATOM 17451 C CA . TRP D 1 285 ? 14.491 99.781 26.311 1.00 58.86 307 TRP D CA 1
ATOM 17452 C C . TRP D 1 285 ? 15.749 100.603 26.074 1.00 60.75 307 TRP D C 1
ATOM 17453 O O . TRP D 1 285 ? 16.794 100.066 25.693 1.00 60.82 307 TRP D O 1
ATOM 17474 N N . SER D 1 286 ? 15.633 101.914 26.281 1.00 62.16 308 SER D N 1
ATOM 17475 C CA . SER D 1 286 ? 16.753 102.827 26.113 1.00 58.15 308 SER D CA 1
ATOM 17476 C C . SER D 1 286 ? 17.987 102.332 26.856 1.00 56.84 308 SER D C 1
ATOM 17477 O O . SER D 1 286 ? 17.883 101.516 27.778 1.00 53.06 308 SER D O 1
ATOM 17485 N N . SER D 1 287 ? 19.158 102.820 26.457 1.00 59.35 309 SER D N 1
ATOM 17486 C CA . SER D 1 287 ? 20.386 102.483 27.160 1.00 60.66 309 SER D CA 1
ATOM 17487 C C . SER D 1 287 ? 20.235 102.770 28.648 1.00 60.99 309 SER D C 1
ATOM 17488 O O . SER D 1 287 ? 19.529 103.697 29.057 1.00 70.91 309 SER D O 1
ATOM 17496 N N . LEU D 1 288 ? 20.893 101.951 29.462 1.00 57.78 310 LEU D N 1
ATOM 17497 C CA . LEU D 1 288 ? 20.832 102.117 30.907 1.00 63.22 310 LEU D CA 1
ATOM 17498 C C . LEU D 1 288 ? 21.381 103.478 31.311 1.00 68.44 310 LEU D C 1
ATOM 17499 O O . LEU D 1 288 ? 22.572 103.751 31.133 1.00 69.77 310 LEU D O 1
ATOM 17515 N N . PHE D 1 289 ? 20.519 104.336 31.851 1.00 71.16 311 PHE D N 1
ATOM 17516 C CA . PHE D 1 289 ? 20.909 105.659 32.320 1.00 65.42 311 PHE D CA 1
ATOM 17517 C C . PHE D 1 289 ? 21.015 105.613 33.839 1.00 66.46 311 PHE D C 1
ATOM 17518 O O . PHE D 1 289 ? 20.006 105.444 34.531 1.00 72.97 311 PHE D O 1
ATOM 17535 N N . PHE D 1 290 ? 22.230 105.773 34.351 1.00 68.95 312 PHE D N 1
ATOM 17536 C CA . PHE D 1 290 ? 22.483 105.705 35.781 1.00 68.00 312 PHE D CA 1
ATOM 17537 C C . PHE D 1 290 ? 22.396 107.089 36.413 1.00 72.05 312 PHE D C 1
ATOM 17538 O O . PHE D 1 290 ? 22.539 108.116 35.745 1.00 81.12 312 PHE D O 1
ATOM 17555 N N . HIS D 1 291 ? 22.165 107.104 37.725 1.00 74.69 313 HIS D N 1
ATOM 17556 C CA . HIS D 1 291 ? 22.129 108.355 38.479 1.00 88.74 313 HIS D CA 1
ATOM 17557 C C . HIS D 1 291 ? 22.247 108.047 39.963 1.00 88.81 313 HIS D C 1
ATOM 17558 O O . HIS D 1 291 ? 21.375 107.376 40.526 1.00 86.28 313 HIS D O 1
ATOM 17572 N N . LYS D 1 292 ? 23.316 108.533 40.591 1.00 91.75 314 LYS D N 1
ATOM 17573 C CA . LYS D 1 292 ? 23.448 108.495 42.042 1.00 92.79 314 LYS D CA 1
ATOM 17574 C C . LYS D 1 292 ? 22.964 109.821 42.620 1.00 86.40 314 LYS D C 1
ATOM 17575 O O . LYS D 1 292 ? 23.159 110.883 42.021 1.00 82.78 314 LYS D O 1
ATOM 17594 N N . THR D 1 293 ? 22.333 109.755 43.777 1.00 96.07 315 THR D N 1
ATOM 17595 C CA . THR D 1 293 ? 21.721 110.938 44.358 1.00 101.39 315 THR D CA 1
ATOM 17596 C C . THR D 1 293 ? 22.581 111.508 45.475 1.00 110.22 315 THR D C 1
ATOM 17597 O O . THR D 1 293 ? 23.450 110.823 46.024 1.00 103.62 315 THR D O 1
ATOM 17608 N N . PRO D 1 294 ? 22.363 112.770 45.839 1.00 100.26 316 PRO D N 1
ATOM 17609 C CA . PRO D 1 294 ? 23.180 113.390 46.889 1.00 100.33 316 PRO D CA 1
ATOM 17610 C C . PRO D 1 294 ? 22.824 112.858 48.271 1.00 103.69 316 PRO D C 1
ATOM 17611 O O . PRO D 1 294 ? 21.789 112.223 48.486 1.00 105.52 316 PRO D O 1
ATOM 17622 N N . GLU D 1 295 ? 23.709 113.142 49.223 1.00 102.24 317 GLU D N 1
ATOM 17623 C CA . GLU D 1 295 ? 23.497 112.755 50.614 1.00 106.05 317 GLU D CA 1
ATOM 17624 C C . GLU D 1 295 ? 23.079 113.963 51.448 1.00 108.01 317 GLU D C 1
ATOM 17625 O O . GLU D 1 295 ? 21.898 114.304 51.520 1.00 91.36 317 GLU D O 1
ATOM 17629 N N . GLU E 2 1 ? 53.280 96.193 9.411 1.00 82.43 1 GLU E N 1
ATOM 17630 C CA . GLU E 2 1 ? 54.694 96.039 9.858 1.00 81.91 1 GLU E CA 1
ATOM 17631 C C . GLU E 2 1 ? 55.259 94.680 9.452 1.00 88.03 1 GLU E C 1
ATOM 17632 O O . GLU E 2 1 ? 56.471 94.469 9.504 1.00 95.98 1 GLU E O 1
ATOM 17638 N N . VAL E 2 2 ? 54.385 93.754 9.047 1.00 76.08 2 VAL E N 1
ATOM 17639 C CA . VAL E 2 2 ? 54.854 92.435 8.640 1.00 81.49 2 VAL E CA 1
ATOM 17640 C C . VAL E 2 2 ? 55.771 92.574 7.435 1.00 89.87 2 VAL E C 1
ATOM 17641 O O . VAL E 2 2 ? 55.440 93.253 6.454 1.00 87.35 2 VAL E O 1
ATOM 17654 N N . GLN E 2 3 ? 56.933 91.920 7.502 1.00 80.91 3 GLN E N 1
ATOM 17655 C CA . GLN E 2 3 ? 57.939 92.000 6.454 1.00 72.20 3 GLN E CA 1
ATOM 17656 C C . GLN E 2 3 ? 58.542 90.628 6.199 1.00 63.81 3 GLN E C 1
ATOM 17657 O O . GLN E 2 3 ? 58.795 89.867 7.138 1.00 67.50 3 GLN E O 1
ATOM 17671 N N . LEU E 2 4 ? 58.769 90.319 4.923 1.00 58.69 4 LEU E N 1
ATOM 17672 C CA . LEU E 2 4 ? 59.550 89.154 4.512 1.00 63.91 4 LEU E CA 1
ATOM 17673 C C . LEU E 2 4 ? 60.722 89.663 3.683 1.00 64.80 4 LEU E C 1
ATOM 17674 O O . LEU E 2 4 ? 60.527 90.191 2.582 1.00 60.53 4 LEU E O 1
ATOM 17690 N N . VAL E 2 5 ? 61.932 89.503 4.204 1.00 60.20 5 VAL E N 1
ATOM 17691 C CA . VAL E 2 5 ? 63.135 90.028 3.574 1.00 59.41 5 VAL E CA 1
ATOM 17692 C C . VAL E 2 5 ? 63.935 88.857 3.023 1.00 60.49 5 VAL E C 1
ATOM 17693 O O . VAL E 2 5 ? 64.557 88.103 3.780 1.00 65.50 5 VAL E O 1
ATOM 17706 N N . GLU E 2 6 ? 63.929 88.709 1.702 1.00 54.98 6 GLU E N 1
ATOM 17707 C CA . GLU E 2 6 ? 64.736 87.691 1.054 1.00 56.99 6 GLU E CA 1
ATOM 17708 C C . GLU E 2 6 ? 66.198 88.119 1.022 1.00 60.21 6 GLU E C 1
ATOM 17709 O O . GLU E 2 6 ? 66.546 89.262 1.325 1.00 67.67 6 GLU E O 1
ATOM 17721 N N . SER E 2 7 ? 67.063 87.180 0.645 1.00 62.31 7 SER E N 1
ATOM 17722 C CA . SER E 2 7 ? 68.496 87.442 0.627 1.00 56.22 7 SER E CA 1
ATOM 17723 C C . SER E 2 7 ? 69.191 86.389 -0.220 1.00 52.82 7 SER E C 1
ATOM 17724 O O . SER E 2 7 ? 69.012 85.189 0.011 1.00 58.22 7 SER E O 1
ATOM 17732 N N . GLY E 2 8 ? 69.964 86.837 -1.199 1.00 53.83 8 GLY E N 1
ATOM 17733 C CA . GLY E 2 8 ? 71.012 86.001 -1.746 1.00 60.08 8 GLY E CA 1
ATOM 17734 C C . GLY E 2 8 ? 70.726 85.277 -3.041 1.00 62.25 8 GLY E C 1
ATOM 17735 O O . GLY E 2 8 ? 71.020 84.082 -3.164 1.00 79.15 8 GLY E O 1
ATOM 17739 N N . GLY E 2 9 ? 70.179 85.980 -4.023 1.00 53.72 9 GLY E N 1
ATOM 17740 C CA . GLY E 2 9 ? 70.095 85.422 -5.357 1.00 60.94 9 GLY E CA 1
ATOM 17741 C C . GLY E 2 9 ? 71.406 85.587 -6.096 1.00 59.61 9 GLY E C 1
ATOM 17742 O O . GLY E 2 9 ? 72.483 85.467 -5.501 1.00 64.12 9 GLY E O 1
ATOM 17746 N N . GLY E 2 10 ? 71.336 85.873 -7.383 1.00 59.75 10 GLY E N 1
ATOM 17747 C CA . GLY E 2 10 ? 72.514 86.116 -8.184 1.00 53.42 10 GLY E CA 1
ATOM 17748 C C . GLY E 2 10 ? 72.638 85.113 -9.308 1.00 59.96 10 GLY E C 1
ATOM 17749 O O . GLY E 2 10 ? 71.717 84.347 -9.609 1.00 50.98 10 GLY E O 1
ATOM 17753 N N . LEU E 2 11 ? 73.811 85.119 -9.930 1.00 61.05 11 LEU E N 1
ATOM 17754 C CA . LEU E 2 11 ? 74.104 84.276 -11.079 1.00 56.86 11 LEU E CA 1
ATOM 17755 C C . LEU E 2 11 ? 74.812 83.008 -10.619 1.00 60.92 11 LEU E C 1
ATOM 17756 O O . LEU E 2 11 ? 75.600 83.031 -9.668 1.00 55.86 11 LEU E O 1
ATOM 17772 N N . VAL E 2 12 ? 74.508 81.896 -11.289 1.00 65.81 12 VAL E N 1
ATOM 17773 C CA . VAL E 2 12 ? 75.152 80.617 -11.028 1.00 53.64 12 VAL E CA 1
ATOM 17774 C C . VAL E 2 12 ? 75.342 79.908 -12.361 1.00 60.73 12 VAL E C 1
ATOM 17775 O O . VAL E 2 12 ? 74.656 80.191 -13.347 1.00 68.99 12 VAL E O 1
ATOM 17788 N N . GLN E 2 13 ? 76.267 78.998 -12.381 1.00 63.17 13 GLN E N 1
ATOM 17789 C CA . GLN E 2 13 ? 76.460 78.196 -13.577 1.00 68.75 13 GLN E CA 1
ATOM 17790 C C . GLN E 2 13 ? 75.756 76.853 -13.424 1.00 59.09 13 GLN E C 1
ATOM 17791 O O . GLN E 2 13 ? 75.574 76.367 -12.303 1.00 58.20 13 GLN E O 1
ATOM 17805 N N . PRO E 2 14 ? 75.331 76.242 -14.528 1.00 55.92 14 PRO E N 1
ATOM 17806 C CA . PRO E 2 14 ? 74.653 74.943 -14.435 1.00 58.93 14 PRO E CA 1
ATOM 17807 C C . PRO E 2 14 ? 75.424 73.963 -13.559 1.00 54.24 14 PRO E C 1
ATOM 17808 O O . PRO E 2 14 ? 76.653 73.894 -13.600 1.00 62.05 14 PRO E O 1
ATOM 17819 N N . GLY E 2 15 ? 74.686 73.208 -12.746 1.00 58.97 15 GLY E N 1
ATOM 17820 C CA . GLY E 2 15 ? 75.280 72.319 -11.775 1.00 53.10 15 GLY E CA 1
ATOM 17821 C C . GLY E 2 15 ? 75.674 72.971 -10.471 1.00 48.36 15 GLY E C 1
ATOM 17822 O O . GLY E 2 15 ? 75.827 72.267 -9.464 1.00 46.01 15 GLY E O 1
ATOM 17826 N N . GLY E 2 16 ? 75.831 74.289 -10.446 1.00 45.17 16 GLY E N 1
ATOM 17827 C CA . GLY E 2 16 ? 76.264 74.975 -9.251 1.00 54.13 16 GLY E CA 1
ATOM 17828 C C . GLY E 2 16 ? 75.217 74.939 -8.153 1.00 46.23 16 GLY E C 1
ATOM 17829 O O . GLY E 2 16 ? 74.176 74.286 -8.243 1.00 53.36 16 GLY E O 1
ATOM 17833 N N . SER E 2 17 ? 75.518 75.665 -7.082 1.00 48.61 17 SER E N 1
ATOM 17834 C CA . SER E 2 17 ? 74.634 75.753 -5.932 1.00 49.39 17 SER E CA 1
ATOM 17835 C C . SER E 2 17 ? 74.400 77.213 -5.569 1.00 57.96 17 SER E C 1
ATOM 17836 O O . SER E 2 17 ? 75.251 78.073 -5.793 1.00 59.69 17 SER E O 1
ATOM 17844 N N . LEU E 2 18 ? 73.214 77.491 -5.037 1.00 57.90 18 LEU E N 1
ATOM 17845 C CA . LEU E 2 18 ? 72.913 78.791 -4.457 1.00 49.97 18 LEU E CA 1
ATOM 17846 C C . LEU E 2 18 ? 72.018 78.571 -3.247 1.00 45.51 18 LEU E C 1
ATOM 17847 O O . LEU E 2 18 ? 71.459 77.491 -3.042 1.00 60.34 18 LEU E O 1
ATOM 17863 N N . ARG E 2 19 ? 71.890 79.618 -2.442 1.00 49.46 19 ARG E N 1
ATOM 17864 C CA . ARG E 2 19 ? 71.264 79.523 -1.132 1.00 57.77 19 ARG E CA 1
ATOM 17865 C C . ARG E 2 19 ? 70.531 80.825 -0.853 1.00 62.06 19 ARG E C 1
ATOM 17866 O O . ARG E 2 19 ? 71.119 81.907 -0.936 1.00 65.64 19 ARG E O 1
ATOM 17887 N N . LEU E 2 20 ? 69.249 80.711 -0.538 1.00 56.61 20 LEU E N 1
ATOM 17888 C CA . LEU E 2 20 ? 68.407 81.850 -0.219 1.00 50.56 20 LEU E CA 1
ATOM 17889 C C . LEU E 2 20 ? 68.047 81.813 1.259 1.00 50.35 20 LEU E C 1
ATOM 17890 O O . LEU E 2 20 ? 67.955 80.743 1.863 1.00 56.64 20 LEU E O 1
ATOM 17906 N N . SER E 2 21 ? 67.866 82.991 1.845 1.00 49.94 21 SER E N 1
ATOM 17907 C CA . SER E 2 21 ? 67.357 83.083 3.206 1.00 58.48 21 SER E CA 1
ATOM 17908 C C . SER E 2 21 ? 66.291 84.168 3.251 1.00 61.84 21 SER E C 1
ATOM 17909 O O . SER E 2 21 ? 66.394 85.187 2.561 1.00 56.44 21 SER E O 1
ATOM 17917 N N . CYS E 2 22 ? 65.258 83.932 4.051 1.00 50.71 22 CYS E N 1
ATOM 17918 C CA . CYS E 2 22 ? 64.143 84.858 4.181 1.00 54.88 22 CYS E CA 1
ATOM 17919 C C . CYS E 2 22 ? 63.899 85.121 5.656 1.00 57.75 22 CYS E C 1
ATOM 17920 O O . CYS E 2 22 ? 63.821 84.182 6.453 1.00 57.92 22 CYS E O 1
ATOM 17927 N N . ALA E 2 23 ? 63.803 86.397 6.017 1.00 66.63 23 ALA E N 1
ATOM 17928 C CA . ALA E 2 23 ? 63.652 86.827 7.401 1.00 62.47 23 ALA E CA 1
ATOM 17929 C C . ALA E 2 23 ? 62.245 87.375 7.603 1.00 73.11 23 ALA E C 1
ATOM 17930 O O . ALA E 2 23 ? 61.859 88.362 6.964 1.00 64.47 23 ALA E O 1
ATOM 17937 N N . ALA E 2 24 ? 61.492 86.747 8.500 1.00 64.96 24 ALA E N 1
ATOM 17938 C CA . ALA E 2 24 ? 60.099 87.083 8.726 1.00 67.51 24 ALA E CA 1
ATOM 17939 C C . ALA E 2 24 ? 59.938 87.853 10.029 1.00 66.73 24 ALA E C 1
ATOM 17940 O O . ALA E 2 24 ? 60.722 87.699 10.969 1.00 64.20 24 ALA E O 1
ATOM 17947 N N . SER E 2 25 ? 58.898 88.682 10.070 1.00 64.03 25 SER E N 1
ATOM 17948 C CA . SER E 2 25 ? 58.605 89.494 11.239 1.00 62.57 25 SER E CA 1
ATOM 17949 C C . SER E 2 25 ? 57.155 89.945 11.166 1.00 75.14 25 SER E C 1
ATOM 17950 O O . SER E 2 25 ? 56.598 90.107 10.077 1.00 80.46 25 SER E O 1
ATOM 17958 N N . GLY E 2 26 ? 56.550 90.141 12.336 1.00 69.35 26 GLY E N 1
ATOM 17959 C CA . GLY E 2 26 ? 55.229 90.722 12.434 1.00 77.07 26 GLY E CA 1
ATOM 17960 C C . GLY E 2 26 ? 54.097 89.736 12.620 1.00 70.85 26 GLY E C 1
ATOM 17961 O O . GLY E 2 26 ? 52.975 90.161 12.923 1.00 74.56 26 GLY E O 1
ATOM 17965 N N . PHE E 2 27 ? 54.347 88.443 12.446 1.00 69.85 27 PHE E N 1
ATOM 17966 C CA . PHE E 2 27 ? 53.308 87.438 12.597 1.00 70.08 27 PHE E CA 1
ATOM 17967 C C . PHE E 2 27 ? 53.849 86.259 13.389 1.00 75.90 27 PHE E C 1
ATOM 17968 O O . PHE E 2 27 ? 55.041 85.942 13.326 1.00 74.24 27 PHE E O 1
ATOM 17985 N N . THR E 2 28 ? 52.952 85.612 14.138 1.00 67.97 28 THR E N 1
ATOM 17986 C CA . THR E 2 28 ? 53.303 84.425 14.909 1.00 67.64 28 THR E CA 1
ATOM 17987 C C . THR E 2 28 ? 53.941 83.400 13.984 1.00 72.24 28 THR E C 1
ATOM 17988 O O . THR E 2 28 ? 53.242 82.687 13.255 1.00 70.88 28 THR E O 1
ATOM 17999 N N . PHE E 2 29 ? 55.273 83.323 14.020 1.00 71.60 29 PHE E N 1
ATOM 18000 C CA . PHE E 2 29 ? 56.010 82.555 13.021 1.00 62.84 29 PHE E CA 1
ATOM 18001 C C . PHE E 2 29 ? 55.714 81.066 13.140 1.00 64.70 29 PHE E C 1
ATOM 18002 O O . PHE E 2 29 ? 55.471 80.390 12.134 1.00 64.34 29 PHE E O 1
ATOM 18019 N N . SER E 2 30 ? 55.718 80.537 14.365 1.00 65.28 30 SER E N 1
ATOM 18020 C CA . SER E 2 30 ? 55.541 79.100 14.548 1.00 64.25 30 SER E CA 1
ATOM 18021 C C . SER E 2 30 ? 54.225 78.624 13.952 1.00 63.83 30 SER E C 1
ATOM 18022 O O . SER E 2 30 ? 54.165 77.560 13.324 1.00 70.04 30 SER E O 1
ATOM 18030 N N . THR E 2 31 ? 53.158 79.396 14.141 1.00 67.95 31 THR E N 1
ATOM 18031 C CA . THR E 2 31 ? 51.839 78.951 13.715 1.00 62.27 31 THR E CA 1
ATOM 18032 C C . THR E 2 31 ? 51.667 79.044 12.206 1.00 57.13 31 THR E C 1
ATOM 18033 O O . THR E 2 31 ? 50.880 78.287 11.630 1.00 56.66 31 THR E O 1
ATOM 18044 N N . TYR E 2 32 ? 52.387 79.950 11.553 1.00 53.65 32 TYR E N 1
ATOM 18045 C CA . TYR E 2 32 ? 52.290 80.085 10.111 1.00 61.68 32 TYR E CA 1
ATOM 18046 C C . TYR E 2 32 ? 53.080 78.984 9.403 1.00 62.47 32 TYR E C 1
ATOM 18047 O O . TYR E 2 32 ? 53.897 78.269 9.995 1.00 59.13 32 TYR E O 1
ATOM 18065 N N . ALA E 2 33 ? 52.823 78.856 8.110 1.00 50.13 33 ALA E N 1
ATOM 18066 C CA . ALA E 2 33 ? 53.624 78.036 7.221 1.00 46.15 33 ALA E CA 1
ATOM 18067 C C . ALA E 2 33 ? 54.399 78.958 6.295 1.00 54.08 33 ALA E C 1
ATOM 18068 O O . ALA E 2 33 ? 53.864 79.968 5.826 1.00 56.13 33 ALA E O 1
ATOM 18075 N N . MET E 2 34 ? 55.664 78.626 6.053 1.00 52.31 34 MET E N 1
ATOM 18076 C CA . MET E 2 34 ? 56.524 79.391 5.162 1.00 40.95 34 MET E CA 1
ATOM 18077 C C . MET E 2 34 ? 56.752 78.593 3.888 1.00 38.18 34 MET E C 1
ATOM 18078 O O . MET E 2 34 ? 56.850 77.363 3.928 1.00 44.08 34 MET E O 1
ATOM 18092 N N . ALA E 2 35 ? 56.840 79.295 2.763 1.00 38.60 35 ALA E N 1
ATOM 18093 C CA . ALA E 2 35 ? 56.927 78.641 1.468 1.00 43.29 35 ALA E CA 1
ATOM 18094 C C . ALA E 2 35 ? 57.869 79.407 0.552 1.00 44.27 35 ALA E C 1
ATOM 18095 O O . ALA E 2 35 ? 58.125 80.601 0.740 1.00 49.74 35 ALA E O 1
ATOM 18102 N N . TRP E 2 36 ? 58.385 78.694 -0.448 1.00 37.72 36 TRP E N 1
ATOM 18103 C CA . TRP E 2 36 ? 59.146 79.284 -1.541 1.00 39.46 36 TRP E CA 1
ATOM 18104 C C . TRP E 2 36 ? 58.398 79.037 -2.842 1.00 41.45 36 TRP E C 1
ATOM 18105 O O . TRP E 2 36 ? 58.022 77.898 -3.138 1.00 37.72 36 TRP E O 1
ATOM 18126 N N . PHE E 2 37 ? 58.167 80.107 -3.600 1.00 39.90 37 PHE E N 1
ATOM 18127 C CA . PHE E 2 37 ? 57.651 80.046 -4.961 1.00 37.99 37 PHE E CA 1
ATOM 18128 C C . PHE E 2 37 ? 58.703 80.619 -5.902 1.00 38.86 37 PHE E C 1
ATOM 18129 O O . PHE E 2 37 ? 59.665 81.262 -5.476 1.00 39.73 37 PHE E O 1
ATOM 18146 N N . ARG E 2 38 ? 58.516 80.387 -7.198 1.00 38.78 38 ARG E N 1
ATOM 18147 C CA . ARG E 2 38 ? 59.389 80.996 -8.193 1.00 43.45 38 ARG E CA 1
ATOM 18148 C C . ARG E 2 38 ? 58.580 81.317 -9.438 1.00 43.95 38 ARG E C 1
ATOM 18149 O O . ARG E 2 38 ? 57.544 80.706 -9.703 1.00 58.85 38 ARG E O 1
ATOM 18170 N N . GLN E 2 39 ? 59.062 82.290 -10.201 1.00 42.58 39 GLN E N 1
ATOM 18171 C CA . GLN E 2 39 ? 58.380 82.704 -11.418 1.00 50.39 39 GLN E CA 1
ATOM 18172 C C . GLN E 2 39 ? 59.399 83.011 -12.501 1.00 52.22 39 GLN E C 1
ATOM 18173 O O . GLN E 2 39 ? 60.322 83.803 -12.288 1.00 53.94 39 GLN E O 1
ATOM 18187 N N . ALA E 2 40 ? 59.225 82.393 -13.651 1.00 51.85 40 ALA E N 1
ATOM 18188 C CA . ALA E 2 40 ? 60.095 82.649 -14.777 1.00 48.43 40 ALA E CA 1
ATOM 18189 C C . ALA E 2 40 ? 59.375 83.508 -15.807 1.00 59.09 40 ALA E C 1
ATOM 18190 O O . ALA E 2 40 ? 58.144 83.469 -15.898 1.00 61.47 40 ALA E O 1
ATOM 18197 N N . PRO E 2 41 ? 60.115 84.309 -16.592 1.00 71.92 41 PRO E N 1
ATOM 18198 C CA . PRO E 2 41 ? 59.473 85.115 -17.644 1.00 61.77 41 PRO E CA 1
ATOM 18199 C C . PRO E 2 41 ? 58.501 84.313 -18.492 1.00 63.51 41 PRO E C 1
ATOM 18200 O O . PRO E 2 41 ? 58.888 83.303 -19.088 1.00 66.38 41 PRO E O 1
ATOM 18211 N N . GLY E 2 42 ? 57.247 84.753 -18.555 1.00 63.73 42 GLY E N 1
ATOM 18212 C CA . GLY E 2 42 ? 56.244 84.057 -19.334 1.00 60.39 42 GLY E CA 1
ATOM 18213 C C . GLY E 2 42 ? 55.444 83.082 -18.500 1.00 69.93 42 GLY E C 1
ATOM 18214 O O . GLY E 2 42 ? 54.230 83.243 -18.342 1.00 87.19 42 GLY E O 1
ATOM 18218 N N . LYS E 2 43 ? 56.112 82.063 -17.960 1.00 86.10 43 LYS E N 1
ATOM 18219 C CA . LYS E 2 43 ? 55.463 81.086 -17.089 1.00 78.44 43 LYS E CA 1
ATOM 18220 C C . LYS E 2 43 ? 54.867 81.783 -15.866 1.00 77.19 43 LYS E C 1
ATOM 18221 O O . LYS E 2 43 ? 55.008 83.002 -15.711 1.00 60.26 43 LYS E O 1
ATOM 18225 N N . GLU E 2 44 ? 54.182 81.035 -14.999 1.00 73.44 44 GLU E N 1
ATOM 18226 C CA . GLU E 2 44 ? 53.497 81.622 -13.856 1.00 69.38 44 GLU E CA 1
ATOM 18227 C C . GLU E 2 44 ? 54.001 81.030 -12.545 1.00 64.18 44 GLU E C 1
ATOM 18228 O O . GLU E 2 44 ? 54.564 79.933 -12.509 1.00 64.56 44 GLU E O 1
ATOM 18240 N N A ARG E 2 45 ? 53.789 81.782 -11.466 0.70 59.77 45 ARG E N 1
ATOM 18241 N N B ARG E 2 45 ? 53.794 81.791 -11.470 0.30 54.17 45 ARG E N 1
ATOM 18242 C CA A ARG E 2 45 ? 54.248 81.410 -10.134 0.70 54.43 45 ARG E CA 1
ATOM 18243 C CA B ARG E 2 45 ? 54.155 81.395 -10.114 0.30 52.39 45 ARG E CA 1
ATOM 18244 C C A ARG E 2 45 ? 54.036 79.928 -9.863 0.70 47.08 45 ARG E C 1
ATOM 18245 C C B ARG E 2 45 ? 54.020 79.896 -9.893 0.30 46.60 45 ARG E C 1
ATOM 18246 O O A ARG E 2 45 ? 52.899 79.447 -9.831 0.70 65.90 45 ARG E O 1
ATOM 18247 O O B ARG E 2 45 ? 52.906 79.362 -9.932 0.30 65.25 45 ARG E O 1
ATOM 18288 N N . GLU E 2 46 ? 55.136 79.205 -9.660 1.00 55.96 46 GLU E N 1
ATOM 18289 C CA . GLU E 2 46 ? 55.114 77.777 -9.384 1.00 56.10 46 GLU E CA 1
ATOM 18290 C C . GLU E 2 46 ? 55.645 77.490 -7.984 1.00 44.16 46 GLU E C 1
ATOM 18291 O O . GLU E 2 46 ? 56.558 78.165 -7.494 1.00 49.02 46 GLU E O 1
ATOM 18304 N N . PHE E 2 47 ? 55.056 76.485 -7.353 1.00 40.19 47 PHE E N 1
ATOM 18305 C CA . PHE E 2 47 ? 55.426 76.085 -6.004 1.00 38.96 47 PHE E CA 1
ATOM 18306 C C . PHE E 2 47 ? 56.806 75.432 -6.014 1.00 46.91 47 PHE E C 1
ATOM 18307 O O . PHE E 2 47 ? 57.221 74.818 -7.001 1.00 44.51 47 PHE E O 1
ATOM 18324 N N . VAL E 2 48 ? 57.534 75.598 -4.908 1.00 44.21 48 VAL E N 1
ATOM 18325 C CA . VAL E 2 48 ? 58.897 75.086 -4.809 1.00 41.19 48 VAL E CA 1
ATOM 18326 C C . VAL E 2 48 ? 59.041 74.254 -3.544 1.00 42.39 48 VAL E C 1
ATOM 18327 O O . VAL E 2 48 ? 59.599 73.151 -3.574 1.00 43.58 48 VAL E O 1
ATOM 18340 N N . ALA E 2 49 ? 58.553 74.781 -2.423 1.00 41.28 49 ALA E N 1
ATOM 18341 C CA . ALA E 2 49 ? 58.791 74.147 -1.134 1.00 40.71 49 ALA E CA 1
ATOM 18342 C C . ALA E 2 49 ? 57.972 74.850 -0.063 1.00 38.40 49 ALA E C 1
ATOM 18343 O O . ALA E 2 49 ? 57.604 76.020 -0.200 1.00 45.90 49 ALA E O 1
ATOM 18350 N N . GLU E 2 50 ? 57.705 74.120 1.013 1.00 39.83 50 GLU E N 1
ATOM 18351 C CA . GLU E 2 50 ? 56.935 74.641 2.130 1.00 43.03 50 GLU E CA 1
ATOM 18352 C C . GLU E 2 50 ? 57.299 73.828 3.363 1.00 44.77 50 GLU E C 1
ATOM 18353 O O . GLU E 2 50 ? 57.431 72.604 3.283 1.00 38.14 50 GLU E O 1
ATOM 18365 N N . SER E 2 51 ? 57.475 74.515 4.490 1.00 42.69 51 SER E N 1
ATOM 18366 C CA . SER E 2 51 ? 57.908 73.876 5.724 1.00 43.51 51 SER E CA 1
ATOM 18367 C C . SER E 2 51 ? 57.101 74.430 6.886 1.00 48.59 51 SER E C 1
ATOM 18368 O O . SER E 2 51 ? 56.998 75.649 7.049 1.00 46.93 51 SER E O 1
ATOM 18376 N N . TRP E 2 52 ? 56.532 73.531 7.681 1.00 58.41 52 TRP E N 1
ATOM 18377 C CA . TRP E 2 52 ? 55.807 73.871 8.895 1.00 54.08 52 TRP E CA 1
ATOM 18378 C C . TRP E 2 52 ? 56.734 73.761 10.100 1.00 46.92 52 TRP E C 1
ATOM 18379 O O . TRP E 2 52 ? 57.763 73.085 10.066 1.00 55.09 52 TRP E O 1
ATOM 18400 N N . SER E 2 53 ? 56.347 74.431 11.182 1.00 57.58 53 SER E N 1
ATOM 18401 C CA . SER E 2 53 ? 57.120 74.327 12.411 1.00 54.85 53 SER E CA 1
ATOM 18402 C C . SER E 2 53 ? 57.095 72.920 12.978 1.00 43.74 53 SER E C 1
ATOM 18403 O O . SER E 2 53 ? 57.948 72.580 13.802 1.00 52.99 53 SER E O 1
ATOM 18411 N N . SER E 2 54 ? 56.137 72.095 12.561 1.00 51.23 54 SER E N 1
ATOM 18412 C CA . SER E 2 54 ? 56.091 70.714 13.017 1.00 46.07 54 SER E CA 1
ATOM 18413 C C . SER E 2 54 ? 57.259 69.898 12.498 1.00 47.69 54 SER E C 1
ATOM 18414 O O . SER E 2 54 ? 57.552 68.833 13.050 1.00 50.53 54 SER E O 1
ATOM 18422 N N . GLY E 2 55 ? 57.922 70.372 11.443 1.00 48.82 55 GLY E N 1
ATOM 18423 C CA . GLY E 2 55 ? 58.935 69.627 10.733 1.00 52.61 55 GLY E CA 1
ATOM 18424 C C . GLY E 2 55 ? 58.497 69.236 9.340 1.00 53.65 55 GLY E C 1
ATOM 18425 O O . GLY E 2 55 ? 59.341 69.090 8.447 1.00 53.61 55 GLY E O 1
ATOM 18429 N N . THR E 2 56 ? 57.193 69.086 9.134 1.00 52.92 56 THR E N 1
ATOM 18430 C CA . THR E 2 56 ? 56.663 68.695 7.840 1.00 50.30 56 THR E CA 1
ATOM 18431 C C . THR E 2 56 ? 57.100 69.647 6.736 1.00 55.20 56 THR E C 1
ATOM 18432 O O . THR E 2 56 ? 56.706 70.818 6.730 1.00 52.78 56 THR E O 1
ATOM 18443 N N . THR E 2 57 ? 57.906 69.158 5.794 1.00 50.60 57 THR E N 1
ATOM 18444 C CA . THR E 2 57 ? 58.254 69.926 4.609 1.00 44.66 57 THR E CA 1
ATOM 18445 C C . THR E 2 57 ? 58.018 69.074 3.371 1.00 41.06 57 THR E C 1
ATOM 18446 O O . THR E 2 57 ? 58.191 67.852 3.394 1.00 43.92 57 THR E O 1
ATOM 18457 N N . TYR E 2 58 ? 57.607 69.730 2.288 1.00 43.00 58 TYR E N 1
ATOM 18458 C CA . TYR E 2 58 ? 57.347 69.041 1.031 1.00 39.96 58 TYR E CA 1
ATOM 18459 C C . TYR E 2 58 ? 57.661 69.985 -0.121 1.00 38.38 58 TYR E C 1
ATOM 18460 O O . TYR E 2 58 ? 57.611 71.209 0.025 1.00 39.32 58 TYR E O 1
ATOM 18478 N N . TYR E 2 59 ? 57.986 69.399 -1.271 1.00 40.79 59 TYR E N 1
ATOM 18479 C CA . TYR E 2 59 ? 58.557 70.137 -2.385 1.00 41.71 59 TYR E CA 1
ATOM 18480 C C . TYR E 2 59 ? 57.735 69.915 -3.639 1.00 38.80 59 TYR E C 1
ATOM 18481 O O . TYR E 2 59 ? 57.133 68.855 -3.828 1.00 43.13 59 TYR E O 1
ATOM 18499 N N . GLY E 2 60 ? 57.727 70.925 -4.501 1.00 36.03 60 GLY E N 1
ATOM 18500 C CA . GLY E 2 60 ? 57.273 70.709 -5.856 1.00 40.57 60 GLY E CA 1
ATOM 18501 C C . GLY E 2 60 ? 58.057 69.591 -6.511 1.00 36.07 60 GLY E C 1
ATOM 18502 O O . GLY E 2 60 ? 59.191 69.293 -6.137 1.00 42.99 60 GLY E O 1
ATOM 18506 N N . ALA E 2 61 ? 57.430 68.949 -7.493 1.00 39.66 61 ALA E N 1
ATOM 18507 C CA . ALA E 2 61 ? 58.042 67.782 -8.111 1.00 31.62 61 ALA E CA 1
ATOM 18508 C C . ALA E 2 61 ? 59.304 68.138 -8.883 1.00 38.06 61 ALA E C 1
ATOM 18509 O O . ALA E 2 61 ? 60.253 67.346 -8.914 1.00 48.85 61 ALA E O 1
ATOM 18516 N N . SER E 2 62 ? 59.344 69.314 -9.503 1.00 43.53 62 SER E N 1
ATOM 18517 C CA . SER E 2 62 ? 60.442 69.671 -10.390 1.00 39.46 62 SER E CA 1
ATOM 18518 C C . SER E 2 62 ? 61.698 70.116 -9.649 1.00 50.05 62 SER E C 1
ATOM 18519 O O . SER E 2 62 ? 62.693 70.432 -10.309 1.00 52.57 62 SER E O 1
ATOM 18527 N N . VAL E 2 63 ? 61.693 70.142 -8.313 1.00 48.27 63 VAL E N 1
ATOM 18528 C CA . VAL E 2 63 ? 62.869 70.578 -7.567 1.00 43.83 63 VAL E CA 1
ATOM 18529 C C . VAL E 2 63 ? 63.216 69.615 -6.439 1.00 49.00 63 VAL E C 1
ATOM 18530 O O . VAL E 2 63 ? 64.257 69.762 -5.785 1.00 53.05 63 VAL E O 1
ATOM 18543 N N . VAL E 2 64 ? 62.352 68.628 -6.191 1.00 46.88 64 VAL E N 1
ATOM 18544 C CA . VAL E 2 64 ? 62.587 67.737 -5.064 1.00 52.89 64 VAL E CA 1
ATOM 18545 C C . VAL E 2 64 ? 63.923 67.024 -5.246 1.00 48.67 64 VAL E C 1
ATOM 18546 O O . VAL E 2 64 ? 64.372 66.757 -6.370 1.00 54.39 64 VAL E O 1
ATOM 18559 N N . GLY E 2 65 ? 64.564 66.722 -4.132 1.00 45.83 65 GLY E N 1
ATOM 18560 C CA . GLY E 2 65 ? 65.903 66.143 -4.190 1.00 59.13 65 GLY E CA 1
ATOM 18561 C C . GLY E 2 65 ? 67.004 67.161 -4.392 1.00 64.00 65 GLY E C 1
ATOM 18562 O O . GLY E 2 65 ? 67.961 67.200 -3.612 1.00 66.90 65 GLY E O 1
ATOM 18566 N N . ARG E 2 66 ? 66.884 68.008 -5.421 1.00 68.35 66 ARG E N 1
ATOM 18567 C CA . ARG E 2 66 ? 67.900 69.030 -5.658 1.00 57.42 66 ARG E CA 1
ATOM 18568 C C . ARG E 2 66 ? 67.813 70.151 -4.630 1.00 50.04 66 ARG E C 1
ATOM 18569 O O . ARG E 2 66 ? 68.842 70.597 -4.108 1.00 53.86 66 ARG E O 1
ATOM 18590 N N . PHE E 2 67 ? 66.601 70.620 -4.324 1.00 51.93 67 PHE E N 1
ATOM 18591 C CA . PHE E 2 67 ? 66.404 71.740 -3.410 1.00 54.74 67 PHE E CA 1
ATOM 18592 C C . PHE E 2 67 ? 66.066 71.220 -2.018 1.00 48.60 67 PHE E C 1
ATOM 18593 O O . PHE E 2 67 ? 65.367 70.213 -1.875 1.00 58.93 67 PHE E O 1
ATOM 18610 N N . THR E 2 68 ? 66.549 71.922 -0.995 1.00 44.09 68 THR E N 1
ATOM 18611 C CA . THR E 2 68 ? 66.270 71.569 0.391 1.00 47.96 68 THR E CA 1
ATOM 18612 C C . THR E 2 68 ? 65.905 72.825 1.168 1.00 47.46 68 THR E C 1
ATOM 18613 O O . THR E 2 68 ? 66.675 73.789 1.199 1.00 52.56 68 THR E O 1
ATOM 18624 N N . MET E 2 69 ? 64.736 72.802 1.796 1.00 46.37 69 MET E N 1
ATOM 18625 C CA . MET E 2 69 ? 64.214 73.904 2.586 1.00 46.02 69 MET E CA 1
ATOM 18626 C C . MET E 2 69 ? 64.312 73.563 4.066 1.00 46.92 69 MET E C 1
ATOM 18627 O O . MET E 2 69 ? 64.166 72.403 4.465 1.00 49.46 69 MET E O 1
ATOM 18641 N N . SER E 2 70 ? 64.563 74.587 4.880 1.00 42.04 70 SER E N 1
ATOM 18642 C CA . SER E 2 70 ? 64.621 74.423 6.325 1.00 49.58 70 SER E CA 1
ATOM 18643 C C . SER E 2 70 ? 64.221 75.738 6.970 1.00 52.64 70 SER E C 1
ATOM 18644 O O . SER E 2 70 ? 64.310 76.803 6.353 1.00 58.36 70 SER E O 1
ATOM 18652 N N . ARG E 2 71 ? 63.778 75.661 8.225 1.00 48.83 71 ARG E N 1
ATOM 18653 C CA . ARG E 2 71 ? 63.310 76.844 8.932 1.00 60.05 71 ARG E CA 1
ATOM 18654 C C . ARG E 2 71 ? 63.929 76.920 10.317 1.00 57.81 71 ARG E C 1
ATOM 18655 O O . ARG E 2 71 ? 64.003 75.921 11.041 1.00 49.99 71 ARG E O 1
ATOM 18676 N N . ASP E 2 72 ? 64.372 78.123 10.668 1.00 59.60 72 ASP E N 1
ATOM 18677 C CA . ASP E 2 72 ? 64.960 78.436 11.964 1.00 64.08 72 ASP E CA 1
ATOM 18678 C C . ASP E 2 72 ? 63.917 79.232 12.745 1.00 63.71 72 ASP E C 1
ATOM 18679 O O . ASP E 2 72 ? 63.905 80.464 12.713 1.00 69.67 72 ASP E O 1
ATOM 18688 N N . ASP E 2 73 ? 63.034 78.516 13.439 1.00 63.68 73 ASP E N 1
ATOM 18689 C CA . ASP E 2 73 ? 62.012 79.196 14.228 1.00 63.04 73 ASP E CA 1
ATOM 18690 C C . ASP E 2 73 ? 62.650 80.172 15.207 1.00 66.35 73 ASP E C 1
ATOM 18691 O O . ASP E 2 73 ? 62.204 81.319 15.335 1.00 70.31 73 ASP E O 1
ATOM 18700 N N . SER E 2 74 ? 63.722 79.749 15.876 1.00 70.88 74 SER E N 1
ATOM 18701 C CA . SER E 2 74 ? 64.353 80.596 16.879 1.00 62.68 74 SER E CA 1
ATOM 18702 C C . SER E 2 74 ? 64.796 81.939 16.316 1.00 59.86 74 SER E C 1
ATOM 18703 O O . SER E 2 74 ? 64.995 82.885 17.085 1.00 67.73 74 SER E O 1
ATOM 18711 N N . LYS E 2 75 ? 64.952 82.050 14.999 1.00 61.13 75 LYS E N 1
ATOM 18712 C CA . LYS E 2 75 ? 65.333 83.307 14.369 1.00 63.99 75 LYS E CA 1
ATOM 18713 C C . LYS E 2 75 ? 64.293 83.785 13.361 1.00 66.62 75 LYS E C 1
ATOM 18714 O O . LYS E 2 75 ? 64.521 84.794 12.683 1.00 59.31 75 LYS E O 1
ATOM 18718 N N . ASN E 2 76 ? 63.149 83.106 13.259 1.00 65.26 76 ASN E N 1
ATOM 18719 C CA . ASN E 2 76 ? 62.105 83.472 12.303 1.00 61.79 76 ASN E CA 1
ATOM 18720 C C . ASN E 2 76 ? 62.691 83.612 10.903 1.00 60.85 76 ASN E C 1
ATOM 18721 O O . ASN E 2 76 ? 62.509 84.624 10.219 1.00 57.77 76 ASN E O 1
ATOM 18732 N N . THR E 2 77 ? 63.417 82.577 10.483 1.00 61.08 77 THR E N 1
ATOM 18733 C CA . THR E 2 77 ? 64.135 82.583 9.219 1.00 61.07 77 THR E CA 1
ATOM 18734 C C . THR E 2 77 ? 63.949 81.243 8.528 1.00 58.32 77 THR E C 1
ATOM 18735 O O . THR E 2 77 ? 63.911 80.199 9.185 1.00 63.33 77 THR E O 1
ATOM 18746 N N . VAL E 2 78 ? 63.823 81.279 7.202 1.00 51.44 78 VAL E N 1
ATOM 18747 C CA . VAL E 2 78 ? 63.786 80.071 6.389 1.00 65.02 78 VAL E CA 1
ATOM 18748 C C . VAL E 2 78 ? 64.854 80.195 5.313 1.00 63.64 78 VAL E C 1
ATOM 18749 O O . VAL E 2 78 ? 65.162 81.294 4.838 1.00 56.07 78 VAL E O 1
ATOM 18762 N N . TYR E 2 79 ? 65.421 79.054 4.935 1.00 59.73 79 TYR E N 1
ATOM 18763 C CA . TYR E 2 79 ? 66.486 78.987 3.950 1.00 54.63 79 TYR E CA 1
ATOM 18764 C C . TYR E 2 79 ? 66.092 78.039 2.825 1.00 48.62 79 TYR E C 1
ATOM 18765 O O . TYR E 2 79 ? 65.331 77.088 3.030 1.00 56.58 79 TYR E O 1
ATOM 18783 N N . LEU E 2 80 ? 66.618 78.305 1.631 1.00 48.00 80 LEU E N 1
ATOM 18784 C CA . LEU E 2 80 ? 66.437 77.424 0.476 1.00 46.62 80 LEU E CA 1
ATOM 18785 C C . LEU E 2 80 ? 67.809 77.130 -0.126 1.00 48.38 80 LEU E C 1
ATOM 18786 O O . LEU E 2 80 ? 68.394 77.985 -0.796 1.00 50.94 80 LEU E O 1
ATOM 18802 N N . GLN E 2 81 ? 68.312 75.920 0.110 1.00 48.18 81 GLN E N 1
ATOM 18803 C CA . GLN E 2 81 ? 69.556 75.457 -0.487 1.00 49.73 81 GLN E CA 1
ATOM 18804 C C . GLN E 2 81 ? 69.250 74.836 -1.844 1.00 48.36 81 GLN E C 1
ATOM 18805 O O . GLN E 2 81 ? 68.537 73.829 -1.924 1.00 51.58 81 GLN E O 1
ATOM 18819 N N . MET E 2 82 ? 69.799 75.423 -2.903 1.00 51.32 82 MET E N 1
ATOM 18820 C CA . MET E 2 82 ? 69.559 74.979 -4.273 1.00 51.86 82 MET E CA 1
ATOM 18821 C C . MET E 2 82 ? 70.837 74.339 -4.801 1.00 50.67 82 MET E C 1
ATOM 18822 O O . MET E 2 82 ? 71.904 74.960 -4.768 1.00 50.43 82 MET E O 1
ATOM 18836 N N . ASN E 2 83 ? 70.731 73.093 -5.259 1.00 52.50 83 ASN E N 1
ATOM 18837 C CA . ASN E 2 83 ? 71.860 72.345 -5.794 1.00 47.38 83 ASN E CA 1
ATOM 18838 C C . ASN E 2 83 ? 71.512 71.830 -7.184 1.00 50.41 83 ASN E C 1
ATOM 18839 O O . ASN E 2 83 ? 70.359 71.889 -7.624 1.00 61.67 83 ASN E O 1
ATOM 18850 N N . SER E 2 84 ? 72.530 71.322 -7.880 1.00 45.83 84 SER E N 1
ATOM 18851 C CA . SER E 2 84 ? 72.359 70.746 -9.213 1.00 50.21 84 SER E CA 1
ATOM 18852 C C . SER E 2 84 ? 71.553 71.678 -10.112 1.00 50.27 84 SER E C 1
ATOM 18853 O O . SER E 2 84 ? 70.685 71.246 -10.873 1.00 60.85 84 SER E O 1
ATOM 18861 N N . LEU E 2 85 ? 71.850 72.971 -10.022 1.00 48.63 85 LEU E N 1
ATOM 18862 C CA . LEU E 2 85 ? 71.051 73.976 -10.710 1.00 53.70 85 LEU E CA 1
ATOM 18863 C C . LEU E 2 85 ? 71.055 73.753 -12.219 1.00 52.83 85 LEU E C 1
ATOM 18864 O O . LEU E 2 85 ? 72.015 73.235 -12.797 1.00 51.27 85 LEU E O 1
ATOM 18880 N N . ARG E 2 86 ? 69.953 74.152 -12.855 1.00 54.93 86 ARG E N 1
ATOM 18881 C CA . ARG E 2 86 ? 69.790 74.034 -14.295 1.00 53.36 86 ARG E CA 1
ATOM 18882 C C . ARG E 2 86 ? 69.209 75.335 -14.834 1.00 54.65 86 ARG E C 1
ATOM 18883 O O . ARG E 2 86 ? 68.685 76.166 -14.086 1.00 53.89 86 ARG E O 1
ATOM 18904 N N . ALA E 2 87 ? 69.285 75.493 -16.158 1.00 49.77 87 ALA E N 1
ATOM 18905 C CA . ALA E 2 87 ? 68.782 76.707 -16.789 1.00 50.09 87 ALA E CA 1
ATOM 18906 C C . ALA E 2 87 ? 67.293 76.905 -16.539 1.00 51.84 87 ALA E C 1
ATOM 18907 O O . ALA E 2 87 ? 66.814 78.045 -16.526 1.00 56.48 87 ALA E O 1
ATOM 18914 N N . GLU E 2 88 ? 66.544 75.816 -16.352 1.00 65.82 88 GLU E N 1
ATOM 18915 C CA . GLU E 2 88 ? 65.111 75.930 -16.106 1.00 58.99 88 GLU E CA 1
ATOM 18916 C C . GLU E 2 88 ? 64.806 76.470 -14.715 1.00 53.45 88 GLU E C 1
ATOM 18917 O O . GLU E 2 88 ? 63.681 76.916 -14.468 1.00 52.05 88 GLU E O 1
ATOM 18929 N N . ASP E 2 89 ? 65.771 76.424 -13.798 1.00 51.96 89 ASP E N 1
ATOM 18930 C CA . ASP E 2 89 ? 65.568 76.990 -12.473 1.00 51.61 89 ASP E CA 1
ATOM 18931 C C . ASP E 2 89 ? 65.667 78.509 -12.469 1.00 56.32 89 ASP E C 1
ATOM 18932 O O . ASP E 2 89 ? 65.350 79.132 -11.449 1.00 59.33 89 ASP E O 1
ATOM 18941 N N . THR E 2 90 ? 66.097 79.116 -13.572 1.00 53.11 90 THR E N 1
ATOM 18942 C CA . THR E 2 90 ? 66.150 80.568 -13.646 1.00 46.52 90 THR E CA 1
ATOM 18943 C C . THR E 2 90 ? 64.752 81.140 -13.456 1.00 44.53 90 THR E C 1
ATOM 18944 O O . THR E 2 90 ? 63.811 80.760 -14.159 1.00 50.31 90 THR E O 1
ATOM 18955 N N . ALA E 2 91 ? 64.618 82.044 -12.490 1.00 41.63 91 ALA E N 1
ATOM 18956 C CA . ALA E 2 91 ? 63.329 82.626 -12.146 1.00 45.18 91 ALA E CA 1
ATOM 18957 C C . ALA E 2 91 ? 63.522 83.610 -10.999 1.00 50.98 91 ALA E C 1
ATOM 18958 O O . ALA E 2 91 ? 64.616 83.746 -10.445 1.00 55.10 91 ALA E O 1
ATOM 18965 N N . VAL E 2 92 ? 62.443 84.310 -10.660 1.00 50.62 92 VAL E N 1
ATOM 18966 C CA . VAL E 2 92 ? 62.397 85.119 -9.448 1.00 50.78 92 VAL E CA 1
ATOM 18967 C C . VAL E 2 92 ? 61.839 84.231 -8.343 1.00 51.77 92 VAL E C 1
ATOM 18968 O O . VAL E 2 92 ? 60.757 83.656 -8.488 1.00 59.57 92 VAL E O 1
ATOM 18981 N N . TYR E 2 93 ? 62.576 84.107 -7.248 1.00 46.84 93 TYR E N 1
ATOM 18982 C CA . TYR E 2 93 ? 62.185 83.249 -6.138 1.00 50.36 93 TYR E CA 1
ATOM 18983 C C . TYR E 2 93 ? 61.555 84.110 -5.050 1.00 53.44 93 TYR E C 1
ATOM 18984 O O . TYR E 2 93 ? 62.169 85.076 -4.585 1.00 52.75 93 TYR E O 1
ATOM 19002 N N . TYR E 2 94 ? 60.325 83.769 -4.662 1.00 54.55 94 TYR E N 1
ATOM 19003 C CA . TYR E 2 94 ? 59.567 84.532 -3.680 1.00 47.88 94 TYR E CA 1
ATOM 19004 C C . TYR E 2 94 ? 59.439 83.758 -2.376 1.00 42.92 94 TYR E C 1
ATOM 19005 O O . TYR E 2 94 ? 59.178 82.550 -2.376 1.00 46.02 94 TYR E O 1
ATOM 19023 N N . CYS E 2 95 ? 59.632 84.464 -1.271 1.00 44.91 95 CYS E N 1
ATOM 19024 C CA . CYS E 2 95 ? 59.255 83.974 0.046 1.00 48.86 95 CYS E CA 1
ATOM 19025 C C . CYS E 2 95 ? 57.776 84.264 0.278 1.00 50.45 95 CYS E C 1
ATOM 19026 O O . CYS E 2 95 ? 57.240 85.266 -0.203 1.00 54.84 95 CYS E O 1
ATOM 19033 N N . ALA E 2 96 ? 57.106 83.365 0.999 1.00 45.67 96 ALA E N 1
ATOM 19034 C CA . ALA E 2 96 ? 55.675 83.520 1.237 1.00 49.70 96 ALA E CA 1
ATOM 19035 C C . ALA E 2 96 ? 55.291 82.943 2.592 1.00 48.51 96 ALA E C 1
ATOM 19036 O O . ALA E 2 96 ? 55.840 81.924 3.020 1.00 53.28 96 ALA E O 1
ATOM 19043 N N . ALA E 2 97 ? 54.333 83.596 3.248 1.00 49.04 97 ALA E N 1
ATOM 19044 C CA . ALA E 2 97 ? 53.825 83.181 4.549 1.00 54.54 97 ALA E CA 1
ATOM 19045 C C . ALA E 2 97 ? 52.349 82.833 4.426 1.00 55.73 97 ALA E C 1
ATOM 19046 O O . ALA E 2 97 ? 51.579 83.588 3.823 1.00 55.32 97 ALA E O 1
ATOM 19053 N N . LYS E 2 98 ? 51.957 81.696 5.005 1.00 60.30 98 LYS E N 1
ATOM 19054 C CA . LYS E 2 98 ? 50.585 81.207 4.941 1.00 58.73 98 LYS E CA 1
ATOM 19055 C C . LYS E 2 98 ? 50.016 81.044 6.342 1.00 56.43 98 LYS E C 1
ATOM 19056 O O . LYS E 2 98 ? 50.618 80.385 7.195 1.00 59.08 98 LYS E O 1
ATOM 19075 N N . ARG E 2 99 ? 48.867 81.632 6.561 1.00 57.98 99 ARG E N 1
ATOM 19076 C CA . ARG E 2 99 ? 48.124 81.505 7.805 1.00 59.38 99 ARG E CA 1
ATOM 19077 C C . ARG E 2 99 ? 47.386 80.165 7.835 1.00 62.58 99 ARG E C 1
ATOM 19078 O O . ARG E 2 99 ? 46.882 79.708 6.804 1.00 60.66 99 ARG E O 1
ATOM 19099 N N . PRO E 2 100 ? 47.316 79.497 8.992 1.00 57.07 100 PRO E N 1
ATOM 19100 C CA . PRO E 2 100 ? 46.704 78.152 8.995 1.00 58.71 100 PRO E CA 1
ATOM 19101 C C . PRO E 2 100 ? 45.233 78.159 8.625 1.00 63.54 100 PRO E C 1
ATOM 19102 O O . PRO E 2 100 ? 44.815 77.422 7.723 1.00 65.10 100 PRO E O 1
ATOM 19113 N N . ASP E 2 101 ? 44.429 78.977 9.304 1.00 69.31 101 ASP E N 1
ATOM 19114 C CA . ASP E 2 101 ? 42.990 78.998 9.075 1.00 66.35 101 ASP E CA 1
ATOM 19115 C C . ASP E 2 101 ? 42.600 79.650 7.751 1.00 61.12 101 ASP E C 1
ATOM 19116 O O . ASP E 2 101 ? 41.403 79.754 7.464 1.00 68.80 101 ASP E O 1
ATOM 19125 N N . ALA E 2 102 ? 43.558 80.100 6.947 1.00 67.70 102 ALA E N 1
ATOM 19126 C CA . ALA E 2 102 ? 43.264 80.482 5.575 1.00 62.85 102 ALA E CA 1
ATOM 19127 C C . ALA E 2 102 ? 43.197 79.226 4.708 1.00 65.91 102 ALA E C 1
ATOM 19128 O O . ALA E 2 102 ? 43.364 78.097 5.184 1.00 64.24 102 ALA E O 1
ATOM 19135 N N . GLY E 2 103 ? 42.958 79.414 3.418 1.00 63.85 103 GLY E N 1
ATOM 19136 C CA . GLY E 2 103 ? 43.004 78.296 2.497 1.00 65.95 103 GLY E CA 1
ATOM 19137 C C . GLY E 2 103 ? 44.360 77.619 2.517 1.00 56.98 103 GLY E C 1
ATOM 19138 O O . GLY E 2 103 ? 45.323 78.080 3.131 1.00 64.46 103 GLY E O 1
ATOM 19142 N N . TRP E 2 104 ? 44.427 76.477 1.837 1.00 51.06 104 TRP E N 1
ATOM 19143 C CA . TRP E 2 104 ? 45.711 75.817 1.640 1.00 53.90 104 TRP E CA 1
ATOM 19144 C C . TRP E 2 104 ? 46.480 76.394 0.456 1.00 49.03 104 TRP E C 1
ATOM 19145 O O . TRP E 2 104 ? 47.644 76.032 0.253 1.00 48.25 104 TRP E O 1
ATOM 19166 N N . GLN E 2 105 ? 45.853 77.276 -0.323 1.00 48.84 105 GLN E N 1
ATOM 19167 C CA . GLN E 2 105 ? 46.505 77.987 -1.415 1.00 52.46 105 GLN E CA 1
ATOM 19168 C C . GLN E 2 105 ? 46.523 79.495 -1.179 1.00 58.36 105 GLN E C 1
ATOM 19169 O O . GLN E 2 105 ? 46.828 80.256 -2.106 1.00 58.73 105 GLN E O 1
ATOM 19183 N N . THR E 2 106 ? 46.196 79.946 0.027 1.00 50.88 106 THR E N 1
ATOM 19184 C CA . THR E 2 106 ? 46.049 81.361 0.333 1.00 56.14 106 THR E CA 1
ATOM 19185 C C . THR E 2 106 ? 47.224 81.791 1.203 1.00 53.76 106 THR E C 1
ATOM 19186 O O . THR E 2 106 ? 47.369 81.318 2.334 1.00 64.38 106 THR E O 1
ATOM 19197 N N . TYR E 2 107 ? 48.062 82.676 0.672 1.00 47.92 107 TYR E N 1
ATOM 19198 C CA . TYR E 2 107 ? 49.258 83.145 1.366 1.00 60.77 107 TYR E CA 1
ATOM 19199 C C . TYR E 2 107 ? 49.093 84.629 1.671 1.00 57.99 107 TYR E C 1
ATOM 19200 O O . TYR E 2 107 ? 48.959 85.447 0.753 1.00 60.24 107 TYR E O 1
ATOM 19218 N N . ASP E 2 108 ? 49.092 84.971 2.960 1.00 56.68 108 ASP E N 1
ATOM 19219 C CA . ASP E 2 108 ? 48.805 86.346 3.356 1.00 58.79 108 ASP E CA 1
ATOM 19220 C C . ASP E 2 108 ? 49.927 87.297 2.951 1.00 62.50 108 ASP E C 1
ATOM 19221 O O . ASP E 2 108 ? 49.663 88.425 2.521 1.00 57.57 108 ASP E O 1
ATOM 19230 N N . TYR E 2 109 ? 51.181 86.866 3.083 1.00 60.78 109 TYR E N 1
ATOM 19231 C CA . TYR E 2 109 ? 52.328 87.753 2.974 1.00 53.85 109 TYR E CA 1
ATOM 19232 C C . TYR E 2 109 ? 53.309 87.237 1.935 1.00 54.10 109 TYR E C 1
ATOM 19233 O O . TYR E 2 109 ? 53.441 86.029 1.723 1.00 56.73 109 TYR E O 1
ATOM 19251 N N . TRP E 2 110 ? 54.015 88.172 1.302 1.00 56.85 110 TRP E N 1
ATOM 19252 C CA . TRP E 2 110 ? 54.893 87.863 0.185 1.00 55.35 110 TRP E CA 1
ATOM 19253 C C . TRP E 2 110 ? 56.149 88.716 0.239 1.00 54.20 110 TRP E C 1
ATOM 19254 O O . TRP E 2 110 ? 56.088 89.907 0.551 1.00 62.25 110 TRP E O 1
ATOM 19275 N N . GLY E 2 111 ? 57.292 88.095 -0.072 1.00 53.49 111 GLY E N 1
ATOM 19276 C CA . GLY E 2 111 ? 58.523 88.836 -0.227 1.00 55.90 111 GLY E CA 1
ATOM 19277 C C . GLY E 2 111 ? 58.590 89.537 -1.571 1.00 56.58 111 GLY E C 1
ATOM 19278 O O . GLY E 2 111 ? 57.814 89.258 -2.486 1.00 50.56 111 GLY E O 1
ATOM 19282 N N . GLN E 2 112 ? 59.550 90.458 -1.684 1.00 63.11 112 GLN E N 1
ATOM 19283 C CA . GLN E 2 112 ? 59.638 91.317 -2.862 1.00 68.00 112 GLN E CA 1
ATOM 19284 C C . GLN E 2 112 ? 60.209 90.601 -4.080 1.00 51.87 112 GLN E C 1
ATOM 19285 O O . GLN E 2 112 ? 60.056 91.097 -5.202 1.00 50.20 112 GLN E O 1
ATOM 19289 N N . GLY E 2 113 ? 60.846 89.453 -3.893 1.00 51.22 113 GLY E N 1
ATOM 19290 C CA . GLY E 2 113 ? 61.392 88.713 -5.011 1.00 52.82 113 GLY E CA 1
ATOM 19291 C C . GLY E 2 113 ? 62.886 88.904 -5.172 1.00 56.34 113 GLY E C 1
ATOM 19292 O O . GLY E 2 113 ? 63.409 89.999 -4.940 1.00 67.74 113 GLY E O 1
ATOM 19296 N N . THR E 2 114 ? 63.580 87.835 -5.560 1.00 50.10 114 THR E N 1
ATOM 19297 C CA . THR E 2 114 ? 65.018 87.863 -5.790 1.00 51.81 114 THR E CA 1
ATOM 19298 C C . THR E 2 114 ? 65.341 86.988 -6.992 1.00 49.65 114 THR E C 1
ATOM 19299 O O . THR E 2 114 ? 64.842 85.863 -7.096 1.00 55.00 114 THR E O 1
ATOM 19310 N N . LEU E 2 115 ? 66.177 87.499 -7.891 1.00 51.43 115 LEU E N 1
ATOM 19311 C CA . LEU E 2 115 ? 66.390 86.872 -9.190 1.00 50.44 115 LEU E CA 1
ATOM 19312 C C . LEU E 2 115 ? 67.525 85.860 -9.118 1.00 53.24 115 LEU E C 1
ATOM 19313 O O . LEU E 2 115 ? 68.655 86.211 -8.763 1.00 62.95 115 LEU E O 1
ATOM 19329 N N . VAL E 2 116 ? 67.227 84.613 -9.472 1.00 54.80 116 VAL E N 1
ATOM 19330 C CA . VAL E 2 116 ? 68.230 83.565 -9.630 1.00 52.14 116 VAL E CA 1
ATOM 19331 C C . VAL E 2 116 ? 68.376 83.300 -11.123 1.00 49.19 116 VAL E C 1
ATOM 19332 O O . VAL E 2 116 ? 67.440 82.820 -11.773 1.00 52.94 116 VAL E O 1
ATOM 19345 N N . THR E 2 117 ? 69.547 83.602 -11.669 1.00 55.12 117 THR E N 1
ATOM 19346 C CA . THR E 2 117 ? 69.830 83.403 -13.085 1.00 55.99 117 THR E CA 1
ATOM 19347 C C . THR E 2 117 ? 70.876 82.306 -13.218 1.00 60.93 117 THR E C 1
ATOM 19348 O O . THR E 2 117 ? 72.043 82.506 -12.863 1.00 69.78 117 THR E O 1
ATOM 19359 N N . VAL E 2 118 ? 70.464 81.153 -13.727 1.00 56.34 118 VAL E N 1
ATOM 19360 C CA . VAL E 2 118 ? 71.380 80.057 -14.007 1.00 60.07 118 VAL E CA 1
ATOM 19361 C C . VAL E 2 118 ? 71.730 80.112 -15.485 1.00 62.29 118 VAL E C 1
ATOM 19362 O O . VAL E 2 118 ? 70.849 80.000 -16.347 1.00 56.57 118 VAL E O 1
ATOM 19375 N N . SER E 2 119 ? 73.013 80.288 -15.781 1.00 68.75 119 SER E N 1
ATOM 19376 C CA . SER E 2 119 ? 73.453 80.436 -17.159 1.00 78.51 119 SER E CA 1
ATOM 19377 C C . SER E 2 119 ? 74.968 80.375 -17.244 1.00 76.61 119 SER E C 1
ATOM 19378 O O . SER E 2 119 ? 75.672 81.029 -16.467 1.00 77.11 119 SER E O 1
ATOM 19386 N N . SER E 2 120 ? 75.470 79.592 -18.190 1.00 88.92 120 SER E N 1
ATOM 19387 C CA . SER E 2 120 ? 76.901 79.468 -18.408 1.00 94.85 120 SER E CA 1
ATOM 19388 C C . SER E 2 120 ? 77.488 80.807 -18.832 1.00 99.65 120 SER E C 1
ATOM 19389 O O . SER E 2 120 ? 76.869 81.535 -19.608 1.00 103.70 120 SER E O 1
ATOM 19398 N N . GLU F 2 1 ? -8.341 10.868 32.980 1.00 95.10 1 GLU F N 1
ATOM 19399 C CA . GLU F 2 1 ? -7.548 11.289 31.786 1.00 97.36 1 GLU F CA 1
ATOM 19400 C C . GLU F 2 1 ? -8.284 12.362 30.984 1.00 101.40 1 GLU F C 1
ATOM 19401 O O . GLU F 2 1 ? -9.395 12.762 31.335 1.00 103.29 1 GLU F O 1
ATOM 19407 N N . VAL F 2 2 ? -7.657 12.827 29.907 1.00 93.96 2 VAL F N 1
ATOM 19408 C CA . VAL F 2 2 ? -8.287 13.797 29.018 1.00 88.53 2 VAL F CA 1
ATOM 19409 C C . VAL F 2 2 ? -9.321 13.086 28.157 1.00 85.08 2 VAL F C 1
ATOM 19410 O O . VAL F 2 2 ? -9.112 11.946 27.723 1.00 90.67 2 VAL F O 1
ATOM 19423 N N . GLN F 2 3 ? -10.445 13.755 27.904 1.00 82.56 3 GLN F N 1
ATOM 19424 C CA . GLN F 2 3 ? -11.507 13.173 27.098 1.00 87.02 3 GLN F CA 1
ATOM 19425 C C . GLN F 2 3 ? -12.183 14.233 26.242 1.00 77.91 3 GLN F C 1
ATOM 19426 O O . GLN F 2 3 ? -12.389 15.368 26.681 1.00 74.54 3 GLN F O 1
ATOM 19440 N N . LEU F 2 4 ? -12.519 13.843 25.015 1.00 70.65 4 LEU F N 1
ATOM 19441 C CA . LEU F 2 4 ? -13.251 14.675 24.068 1.00 71.13 4 LEU F CA 1
ATOM 19442 C C . LEU F 2 4 ? -14.396 13.829 23.529 1.00 81.48 4 LEU F C 1
ATOM 19443 O O . LEU F 2 4 ? -14.168 12.907 22.736 1.00 79.20 4 LEU F O 1
ATOM 19459 N N . VAL F 2 5 ? -15.620 14.128 23.960 1.00 79.67 5 VAL F N 1
ATOM 19460 C CA . VAL F 2 5 ? -16.790 13.322 23.629 1.00 74.33 5 VAL F CA 1
ATOM 19461 C C . VAL F 2 5 ? -17.652 14.113 22.654 1.00 71.83 5 VAL F C 1
ATOM 19462 O O . VAL F 2 5 ? -18.294 15.102 23.030 1.00 67.72 5 VAL F O 1
ATOM 19475 N N . GLU F 2 6 ? -17.668 13.667 21.397 1.00 70.19 6 GLU F N 1
ATOM 19476 C CA . GLU F 2 6 ? -18.482 14.282 20.357 1.00 69.21 6 GLU F CA 1
ATOM 19477 C C . GLU F 2 6 ? -19.968 14.141 20.666 1.00 70.84 6 GLU F C 1
ATOM 19478 O O . GLU F 2 6 ? -20.340 13.588 21.705 1.00 74.38 6 GLU F O 1
ATOM 19490 N N . SER F 2 7 ? -20.823 14.638 19.771 1.00 72.44 7 SER F N 1
ATOM 19491 C CA . SER F 2 7 ? -22.267 14.510 19.904 1.00 69.56 7 SER F CA 1
ATOM 19492 C C . SER F 2 7 ? -22.927 15.031 18.638 1.00 60.29 7 SER F C 1
ATOM 19493 O O . SER F 2 7 ? -22.432 15.979 18.022 1.00 66.47 7 SER F O 1
ATOM 19501 N N . GLY F 2 8 ? -24.025 14.398 18.251 1.00 61.20 8 GLY F N 1
ATOM 19502 C CA . GLY F 2 8 ? -24.925 14.992 17.284 1.00 78.84 8 GLY F CA 1
ATOM 19503 C C . GLY F 2 8 ? -24.542 14.857 15.827 1.00 72.09 8 GLY F C 1
ATOM 19504 O O . GLY F 2 8 ? -24.737 15.802 15.049 1.00 75.90 8 GLY F O 1
ATOM 19508 N N . GLY F 2 9 ? -24.010 13.709 15.428 1.00 67.32 9 GLY F N 1
ATOM 19509 C CA . GLY F 2 9 ? -23.831 13.437 14.015 1.00 73.74 9 GLY F CA 1
ATOM 19510 C C . GLY F 2 9 ? -25.138 13.015 13.371 1.00 72.65 9 GLY F C 1
ATOM 19511 O O . GLY F 2 9 ? -26.180 13.625 13.632 1.00 81.40 9 GLY F O 1
ATOM 19515 N N . GLY F 2 10 ? -25.099 11.979 12.538 1.00 66.92 10 GLY F N 1
ATOM 19516 C CA . GLY F 2 10 ? -26.298 11.412 11.945 1.00 70.66 10 GLY F CA 1
ATOM 19517 C C . GLY F 2 10 ? -26.488 11.814 10.494 1.00 71.09 10 GLY F C 1
ATOM 19518 O O . GLY F 2 10 ? -25.621 12.414 9.850 1.00 57.62 10 GLY F O 1
ATOM 19522 N N . LEU F 2 11 ? -27.674 11.481 9.986 1.00 60.13 11 LEU F N 1
ATOM 19523 C CA . LEU F 2 11 ? -28.017 11.651 8.581 1.00 59.22 11 LEU F CA 1
ATOM 19524 C C . LEU F 2 11 ? -28.779 12.954 8.353 1.00 60.31 11 LEU F C 1
ATOM 19525 O O . LEU F 2 11 ? -29.565 13.394 9.195 1.00 63.40 11 LEU F O 1
ATOM 19541 N N . VAL F 2 12 ? -28.533 13.573 7.192 1.00 65.14 12 VAL F N 1
ATOM 19542 C CA . VAL F 2 12 ? -29.200 14.803 6.781 1.00 54.76 12 VAL F CA 1
ATOM 19543 C C . VAL F 2 12 ? -29.408 14.762 5.273 1.00 55.53 12 VAL F C 1
ATOM 19544 O O . VAL F 2 12 ? -28.768 13.991 4.557 1.00 78.79 12 VAL F O 1
ATOM 19557 N N . GLN F 2 13 ? -30.292 15.596 4.802 1.00 53.39 13 GLN F N 1
ATOM 19558 C CA . GLN F 2 13 ? -30.482 15.766 3.373 1.00 56.62 13 GLN F CA 1
ATOM 19559 C C . GLN F 2 13 ? -29.782 17.029 2.890 1.00 60.21 13 GLN F C 1
ATOM 19560 O O . GLN F 2 13 ? -29.573 17.966 3.667 1.00 62.25 13 GLN F O 1
ATOM 19574 N N . PRO F 2 14 ? -29.405 17.091 1.616 1.00 63.04 14 PRO F N 1
ATOM 19575 C CA . PRO F 2 14 ? -28.757 18.305 1.104 1.00 60.18 14 PRO F CA 1
ATOM 19576 C C . PRO F 2 14 ? -29.550 19.553 1.464 1.00 57.42 14 PRO F C 1
ATOM 19577 O O . PRO F 2 14 ? -30.784 19.556 1.455 1.00 62.48 14 PRO F O 1
ATOM 19588 N N . GLY F 2 15 ? -28.823 20.619 1.794 1.00 58.18 15 GLY F N 1
ATOM 19589 C CA . GLY F 2 15 ? -29.426 21.850 2.250 1.00 61.17 15 GLY F CA 1
ATOM 19590 C C . GLY F 2 15 ? -29.807 21.864 3.711 1.00 55.13 15 GLY F C 1
ATOM 19591 O O . GLY F 2 15 ? -30.073 22.946 4.257 1.00 47.21 15 GLY F O 1
ATOM 19595 N N . GLY F 2 16 ? -29.835 20.704 4.361 1.00 51.99 16 GLY F N 1
ATOM 19596 C CA . GLY F 2 16 ? -30.192 20.622 5.758 1.00 56.62 16 GLY F CA 1
ATOM 19597 C C . GLY F 2 16 ? -29.102 21.166 6.661 1.00 57.96 16 GLY F C 1
ATOM 19598 O O . GLY F 2 16 ? -28.035 21.606 6.228 1.00 52.99 16 GLY F O 1
ATOM 19602 N N . SER F 2 17 ? -29.385 21.124 7.961 1.00 57.44 17 SER F N 1
ATOM 19603 C CA . SER F 2 17 ? -28.505 21.702 8.968 1.00 51.93 17 SER F CA 1
ATOM 19604 C C . SER F 2 17 ? -28.297 20.702 10.097 1.00 50.14 17 SER F C 1
ATOM 19605 O O . SER F 2 17 ? -29.260 20.119 10.601 1.00 68.52 17 SER F O 1
ATOM 19613 N N . LEU F 2 18 ? -27.042 20.497 10.476 1.00 58.79 18 LEU F N 1
ATOM 19614 C CA . LEU F 2 18 ? -26.665 19.663 11.606 1.00 57.45 18 LEU F CA 1
ATOM 19615 C C . LEU F 2 18 ? -26.067 20.519 12.714 1.00 55.64 18 LEU F C 1
ATOM 19616 O O . LEU F 2 18 ? -25.833 21.716 12.549 1.00 64.61 18 LEU F O 1
ATOM 19632 N N . ARG F 2 19 ? -25.795 19.881 13.848 1.00 60.73 19 ARG F N 1
ATOM 19633 C CA . ARG F 2 19 ? -25.113 20.559 14.947 1.00 65.70 19 ARG F CA 1
ATOM 19634 C C . ARG F 2 19 ? -24.348 19.512 15.744 1.00 65.31 19 ARG F C 1
ATOM 19635 O O . ARG F 2 19 ? -24.954 18.705 16.459 1.00 63.40 19 ARG F O 1
ATOM 19656 N N . LEU F 2 20 ? -23.024 19.512 15.601 1.00 66.74 20 LEU F N 1
ATOM 19657 C CA . LEU F 2 20 ? -22.157 18.682 16.419 1.00 61.17 20 LEU F CA 1
ATOM 19658 C C . LEU F 2 20 ? -21.787 19.413 17.705 1.00 60.72 20 LEU F C 1
ATOM 19659 O O . LEU F 2 20 ? -21.979 20.623 17.850 1.00 53.32 20 LEU F O 1
ATOM 19675 N N . SER F 2 21 ? -21.218 18.657 18.638 1.00 61.97 21 SER F N 1
ATOM 19676 C CA . SER F 2 21 ? -20.850 19.185 19.939 1.00 62.83 21 SER F CA 1
ATOM 19677 C C . SER F 2 21 ? -19.721 18.338 20.501 1.00 66.37 21 SER F C 1
ATOM 19678 O O . SER F 2 21 ? -19.587 17.160 20.164 1.00 68.51 21 SER F O 1
ATOM 19686 N N . CYS F 2 22 ? -18.910 18.948 21.361 1.00 63.52 22 CYS F N 1
ATOM 19687 C CA . CYS F 2 22 ? -17.763 18.262 21.944 1.00 63.61 22 CYS F CA 1
ATOM 19688 C C . CYS F 2 22 ? -17.544 18.794 23.350 1.00 65.34 22 CYS F C 1
ATOM 19689 O O . CYS F 2 22 ? -17.357 20.000 23.534 1.00 63.24 22 CYS F O 1
ATOM 19696 N N . ALA F 2 23 ? -17.585 17.899 24.336 1.00 70.88 23 ALA F N 1
ATOM 19697 C CA . ALA F 2 23 ? -17.402 18.248 25.742 1.00 65.66 23 ALA F CA 1
ATOM 19698 C C . ALA F 2 23 ? -16.015 17.779 26.170 1.00 75.84 23 ALA F C 1
ATOM 19699 O O . ALA F 2 23 ? -15.792 16.587 26.399 1.00 72.17 23 ALA F O 1
ATOM 19706 N N . ALA F 2 24 ? -15.089 18.722 26.279 1.00 80.55 24 ALA F N 1
ATOM 19707 C CA . ALA F 2 24 ? -13.721 18.414 26.658 1.00 70.46 24 ALA F CA 1
ATOM 19708 C C . ALA F 2 24 ? -13.567 18.426 28.175 1.00 69.53 24 ALA F C 1
ATOM 19709 O O . ALA F 2 24 ? -14.348 19.042 28.902 1.00 74.30 24 ALA F O 1
ATOM 19716 N N . SER F 2 25 ? -12.535 17.733 28.645 1.00 78.88 25 SER F N 1
ATOM 19717 C CA . SER F 2 25 ? -12.255 17.656 30.071 1.00 76.80 25 SER F CA 1
ATOM 19718 C C . SER F 2 25 ? -10.892 17.014 30.263 1.00 70.87 25 SER F C 1
ATOM 19719 O O . SER F 2 25 ? -10.519 16.111 29.510 1.00 78.05 25 SER F O 1
ATOM 19727 N N . GLY F 2 26 ? -10.159 17.488 31.266 1.00 73.90 26 GLY F N 1
ATOM 19728 C CA . GLY F 2 26 ? -8.861 16.943 31.600 1.00 79.26 26 GLY F CA 1
ATOM 19729 C C . GLY F 2 26 ? -7.675 17.826 31.278 1.00 75.67 26 GLY F C 1
ATOM 19730 O O . GLY F 2 26 ? -6.534 17.381 31.448 1.00 89.48 26 GLY F O 1
ATOM 19734 N N . PHE F 2 27 ? -7.900 19.056 30.822 1.00 78.71 27 PHE F N 1
ATOM 19735 C CA . PHE F 2 27 ? -6.810 19.958 30.485 1.00 75.15 27 PHE F CA 1
ATOM 19736 C C . PHE F 2 27 ? -7.284 21.394 30.640 1.00 82.17 27 PHE F C 1
ATOM 19737 O O . PHE F 2 27 ? -8.483 21.681 30.591 1.00 91.49 27 PHE F O 1
ATOM 19754 N N . THR F 2 28 ? -6.322 22.298 30.825 1.00 83.71 28 THR F N 1
ATOM 19755 C CA . THR F 2 28 ? -6.623 23.721 30.934 1.00 81.09 28 THR F CA 1
ATOM 19756 C C . THR F 2 28 ? -7.283 24.212 29.648 1.00 82.97 28 THR F C 1
ATOM 19757 O O . THR F 2 28 ? -6.605 24.632 28.703 1.00 76.89 28 THR F O 1
ATOM 19768 N N . PHE F 2 29 ? -8.620 24.182 29.633 1.00 88.43 29 PHE F N 1
ATOM 19769 C CA . PHE F 2 29 ? -9.387 24.342 28.399 1.00 79.79 29 PHE F CA 1
ATOM 19770 C C . PHE F 2 29 ? -9.270 25.750 27.831 1.00 73.74 29 PHE F C 1
ATOM 19771 O O . PHE F 2 29 ? -9.130 25.924 26.614 1.00 70.08 29 PHE F O 1
ATOM 19788 N N . SER F 2 30 ? -9.323 26.767 28.691 1.00 75.55 30 SER F N 1
ATOM 19789 C CA . SER F 2 30 ? -9.392 28.148 28.229 1.00 75.05 30 SER F CA 1
ATOM 19790 C C . SER F 2 30 ? -8.087 28.649 27.625 1.00 66.74 30 SER F C 1
ATOM 19791 O O . SER F 2 30 ? -8.076 29.739 27.044 1.00 66.55 30 SER F O 1
ATOM 19799 N N . THR F 2 31 ? -6.996 27.897 27.741 1.00 73.05 31 THR F N 1
ATOM 19800 C CA . THR F 2 31 ? -5.735 28.277 27.123 1.00 70.37 31 THR F CA 1
ATOM 19801 C C . THR F 2 31 ? -5.411 27.455 25.888 1.00 66.82 31 THR F C 1
ATOM 19802 O O . THR F 2 31 ? -4.533 27.850 25.114 1.00 59.40 31 THR F O 1
ATOM 19813 N N . TYR F 2 32 ? -6.079 26.319 25.707 1.00 65.25 32 TYR F N 1
ATOM 19814 C CA . TYR F 2 32 ? -5.953 25.524 24.502 1.00 61.66 32 TYR F CA 1
ATOM 19815 C C . TYR F 2 32 ? -6.826 26.087 23.387 1.00 61.07 32 TYR F C 1
ATOM 19816 O O . TYR F 2 32 ? -7.816 26.787 23.624 1.00 62.76 32 TYR F O 1
ATOM 19834 N N . ALA F 2 33 ? -6.463 25.745 22.157 1.00 51.82 33 ALA F N 1
ATOM 19835 C CA . ALA F 2 33 ? -7.325 25.962 21.007 1.00 53.35 33 ALA F CA 1
ATOM 19836 C C . ALA F 2 33 ? -8.088 24.676 20.717 1.00 64.24 33 ALA F C 1
ATOM 19837 O O . ALA F 2 33 ? -7.525 23.577 20.769 1.00 57.20 33 ALA F O 1
ATOM 19844 N N . MET F 2 34 ? -9.377 24.819 20.440 1.00 61.29 34 MET F N 1
ATOM 19845 C CA . MET F 2 34 ? -10.225 23.706 20.050 1.00 47.61 34 MET F CA 1
ATOM 19846 C C . MET F 2 34 ? -10.480 23.776 18.552 1.00 49.37 34 MET F C 1
ATOM 19847 O O . MET F 2 34 ? -10.619 24.867 17.988 1.00 50.92 34 MET F O 1
ATOM 19861 N N . ALA F 2 35 ? -10.536 22.613 17.908 1.00 46.44 35 ALA F N 1
ATOM 19862 C CA . ALA F 2 35 ? -10.685 22.557 16.463 1.00 45.74 35 ALA F CA 1
ATOM 19863 C C . ALA F 2 35 ? -11.561 21.381 16.064 1.00 46.14 35 ALA F C 1
ATOM 19864 O O . ALA F 2 35 ? -11.639 20.374 16.772 1.00 51.46 35 ALA F O 1
ATOM 19871 N N . TRP F 2 36 ? -12.224 21.526 14.920 1.00 44.98 36 TRP F N 1
ATOM 19872 C CA . TRP F 2 36 ? -12.923 20.432 14.262 1.00 48.31 36 TRP F CA 1
ATOM 19873 C C . TRP F 2 36 ? -12.157 20.053 13.003 1.00 49.92 36 TRP F C 1
ATOM 19874 O O . TRP F 2 36 ? -11.812 20.925 12.196 1.00 51.05 36 TRP F O 1
ATOM 19895 N N . PHE F 2 37 ? -11.873 18.764 12.852 1.00 48.85 37 PHE F N 1
ATOM 19896 C CA . PHE F 2 37 ? -11.356 18.193 11.620 1.00 45.99 37 PHE F CA 1
ATOM 19897 C C . PHE F 2 37 ? -12.380 17.199 11.093 1.00 53.11 37 PHE F C 1
ATOM 19898 O O . PHE F 2 37 ? -13.244 16.720 11.834 1.00 57.48 37 PHE F O 1
ATOM 19915 N N . ARG F 2 38 ? -12.285 16.887 9.804 1.00 54.44 38 ARG F N 1
ATOM 19916 C CA . ARG F 2 38 ? -13.101 15.832 9.222 1.00 51.06 38 ARG F CA 1
ATOM 19917 C C . ARG F 2 38 ? -12.232 14.992 8.300 1.00 53.49 38 ARG F C 1
ATOM 19918 O O . ARG F 2 38 ? -11.157 15.413 7.868 1.00 64.47 38 ARG F O 1
ATOM 19939 N N . GLN F 2 39 ? -12.710 13.787 8.013 1.00 57.03 39 GLN F N 1
ATOM 19940 C CA . GLN F 2 39 ? -11.974 12.852 7.178 1.00 55.17 39 GLN F CA 1
ATOM 19941 C C . GLN F 2 39 ? -12.945 11.828 6.612 1.00 59.03 39 GLN F C 1
ATOM 19942 O O . GLN F 2 39 ? -13.889 11.417 7.293 1.00 59.89 39 GLN F O 1
ATOM 19956 N N . ALA F 2 40 ? -12.708 11.426 5.366 1.00 62.31 40 ALA F N 1
ATOM 19957 C CA . ALA F 2 40 ? -13.525 10.435 4.681 1.00 60.93 40 ALA F CA 1
ATOM 19958 C C . ALA F 2 40 ? -12.627 9.536 3.848 1.00 62.05 40 ALA F C 1
ATOM 19959 O O . ALA F 2 40 ? -11.537 9.952 3.439 1.00 65.06 40 ALA F O 1
ATOM 19966 N N . PRO F 2 41 ? -13.054 8.304 3.579 1.00 66.17 41 PRO F N 1
ATOM 19967 C CA . PRO F 2 41 ? -12.193 7.384 2.828 1.00 65.85 41 PRO F CA 1
ATOM 19968 C C . PRO F 2 41 ? -11.924 7.931 1.438 1.00 67.37 41 PRO F C 1
ATOM 19969 O O . PRO F 2 41 ? -12.810 8.496 0.792 1.00 62.87 41 PRO F O 1
ATOM 19980 N N . GLY F 2 42 ? -10.693 7.760 0.990 1.00 67.24 42 GLY F N 1
ATOM 19981 C CA . GLY F 2 42 ? -10.225 8.372 -0.246 1.00 65.31 42 GLY F CA 1
ATOM 19982 C C . GLY F 2 42 ? -9.628 9.742 -0.019 1.00 70.96 42 GLY F C 1
ATOM 19983 O O . GLY F 2 42 ? -8.543 10.041 -0.516 1.00 75.88 42 GLY F O 1
ATOM 19987 N N . LYS F 2 43 ? -10.325 10.583 0.740 1.00 72.07 43 LYS F N 1
ATOM 19988 C CA . LYS F 2 43 ? -9.876 11.931 1.033 1.00 66.35 43 LYS F CA 1
ATOM 19989 C C . LYS F 2 43 ? -8.948 11.921 2.250 1.00 62.56 43 LYS F C 1
ATOM 19990 O O . LYS F 2 43 ? -8.684 10.879 2.857 1.00 61.50 43 LYS F O 1
ATOM 19994 N N . GLU F 2 44 ? -8.444 13.101 2.612 1.00 69.08 44 GLU F N 1
ATOM 19995 C CA . GLU F 2 44 ? -7.457 13.256 3.672 1.00 68.81 44 GLU F CA 1
ATOM 19996 C C . GLU F 2 44 ? -7.984 14.185 4.758 1.00 67.00 44 GLU F C 1
ATOM 19997 O O . GLU F 2 44 ? -8.729 15.127 4.477 1.00 62.52 44 GLU F O 1
ATOM 20009 N N A ARG F 2 45 ? -7.586 13.904 6.004 0.70 70.21 45 ARG F N 1
ATOM 20010 N N B ARG F 2 45 ? -7.590 13.897 6.001 0.30 76.68 45 ARG F N 1
ATOM 20011 C CA A ARG F 2 45 ? -7.971 14.711 7.159 0.70 70.36 45 ARG F CA 1
ATOM 20012 C CA B ARG F 2 45 ? -7.926 14.727 7.152 0.30 70.43 45 ARG F CA 1
ATOM 20013 C C A ARG F 2 45 ? -7.932 16.196 6.818 0.70 71.33 45 ARG F C 1
ATOM 20014 C C B ARG F 2 45 ? -7.926 16.203 6.777 0.30 75.88 45 ARG F C 1
ATOM 20015 O O A ARG F 2 45 ? -6.860 16.765 6.585 0.70 76.79 45 ARG F O 1
ATOM 20016 O O B ARG F 2 45 ? -6.872 16.774 6.481 0.30 77.94 45 ARG F O 1
ATOM 20057 N N . GLU F 2 46 ? -9.100 16.827 6.791 1.00 65.66 46 GLU F N 1
ATOM 20058 C CA . GLU F 2 46 ? -9.263 18.204 6.347 1.00 63.56 46 GLU F CA 1
ATOM 20059 C C . GLU F 2 46 ? -9.701 19.075 7.516 1.00 56.61 46 GLU F C 1
ATOM 20060 O O . GLU F 2 46 ? -10.615 18.711 8.265 1.00 51.91 46 GLU F O 1
ATOM 20073 N N . PHE F 2 47 ? -9.010 20.204 7.681 1.00 49.05 47 PHE F N 1
ATOM 20074 C CA . PHE F 2 47 ? -9.360 21.203 8.681 1.00 44.75 47 PHE F CA 1
ATOM 20075 C C . PHE F 2 47 ? -10.676 21.871 8.302 1.00 43.30 47 PHE F C 1
ATOM 20076 O O . PHE F 2 47 ? -10.871 22.241 7.139 1.00 47.21 47 PHE F O 1
ATOM 20093 N N . VAL F 2 48 ? -11.584 22.028 9.273 1.00 41.81 48 VAL F N 1
ATOM 20094 C CA . VAL F 2 48 ? -12.818 22.772 9.058 1.00 50.06 48 VAL F CA 1
ATOM 20095 C C . VAL F 2 48 ? -12.889 24.033 9.911 1.00 47.18 48 VAL F C 1
ATOM 20096 O O . VAL F 2 48 ? -13.305 25.087 9.419 1.00 50.20 48 VAL F O 1
ATOM 20109 N N . ALA F 2 49 ? -12.497 23.966 11.184 1.00 43.94 49 ALA F N 1
ATOM 20110 C CA . ALA F 2 49 ? -12.583 25.164 12.011 1.00 42.57 49 ALA F CA 1
ATOM 20111 C C . ALA F 2 49 ? -11.719 25.027 13.253 1.00 42.53 49 ALA F C 1
ATOM 20112 O O . ALA F 2 49 ? -11.363 23.923 13.672 1.00 43.01 49 ALA F O 1
ATOM 20119 N N . GLU F 2 50 ? -11.410 26.181 13.842 1.00 40.57 50 GLU F N 1
ATOM 20120 C CA . GLU F 2 50 ? -10.633 26.268 15.069 1.00 42.23 50 GLU F CA 1
ATOM 20121 C C . GLU F 2 50 ? -11.002 27.558 15.785 1.00 41.54 50 GLU F C 1
ATOM 20122 O O . GLU F 2 50 ? -11.223 28.590 15.143 1.00 39.13 50 GLU F O 1
ATOM 20134 N N . SER F 2 51 ? -11.068 27.491 17.114 1.00 44.74 51 SER F N 1
ATOM 20135 C CA . SER F 2 51 ? -11.474 28.634 17.919 1.00 47.68 51 SER F CA 1
ATOM 20136 C C . SER F 2 51 ? -10.594 28.762 19.151 1.00 54.04 51 SER F C 1
ATOM 20137 O O . SER F 2 51 ? -10.251 27.763 19.790 1.00 58.71 51 SER F O 1
ATOM 20145 N N . TRP F 2 52 ? -10.245 30.001 19.485 1.00 55.10 52 TRP F N 1
ATOM 20146 C CA . TRP F 2 52 ? -9.496 30.316 20.692 1.00 55.21 52 TRP F CA 1
ATOM 20147 C C . TRP F 2 52 ? -10.408 31.007 21.699 1.00 56.94 52 TRP F C 1
ATOM 20148 O O . TRP F 2 52 ? -11.351 31.712 21.324 1.00 61.47 52 TRP F O 1
ATOM 20169 N N . SER F 2 53 ? -10.117 30.802 22.988 1.00 57.83 53 SER F N 1
ATOM 20170 C CA . SER F 2 53 ? -10.881 31.475 24.032 1.00 57.98 53 SER F CA 1
ATOM 20171 C C . SER F 2 53 ? -10.830 32.988 23.885 1.00 50.49 53 SER F C 1
ATOM 20172 O O . SER F 2 53 ? -11.715 33.683 24.397 1.00 62.27 53 SER F O 1
ATOM 20180 N N . SER F 2 54 ? -9.805 33.513 23.211 1.00 54.48 54 SER F N 1
ATOM 20181 C CA . SER F 2 54 ? -9.767 34.940 22.915 1.00 54.32 54 SER F CA 1
ATOM 20182 C C . SER F 2 54 ? -10.967 35.365 22.084 1.00 50.67 54 SER F C 1
ATOM 20183 O O . SER F 2 54 ? -11.427 36.506 22.191 1.00 61.86 54 SER F O 1
ATOM 20191 N N . GLY F 2 55 ? -11.483 34.460 21.253 1.00 49.31 55 GLY F N 1
ATOM 20192 C CA . GLY F 2 55 ? -12.515 34.766 20.281 1.00 48.20 55 GLY F CA 1
ATOM 20193 C C . GLY F 2 55 ? -12.085 34.476 18.858 1.00 45.43 55 GLY F C 1
ATOM 20194 O O . GLY F 2 55 ? -12.932 34.214 17.998 1.00 51.82 55 GLY F O 1
ATOM 20198 N N . THR F 2 56 ? -10.783 34.503 18.600 1.00 51.55 56 THR F N 1
ATOM 20199 C CA . THR F 2 56 ? -10.279 34.209 17.267 1.00 53.71 56 THR F CA 1
ATOM 20200 C C . THR F 2 56 ? -10.847 32.884 16.773 1.00 47.32 56 THR F C 1
ATOM 20201 O O . THR F 2 56 ? -10.748 31.858 17.450 1.00 49.90 56 THR F O 1
ATOM 20212 N N . THR F 2 57 ? -11.462 32.920 15.592 1.00 42.52 57 THR F N 1
ATOM 20213 C CA . THR F 2 57 ? -12.077 31.736 15.008 1.00 45.03 57 THR F CA 1
ATOM 20214 C C . THR F 2 57 ? -11.960 31.824 13.495 1.00 43.50 57 THR F C 1
ATOM 20215 O O . THR F 2 57 ? -12.355 32.831 12.899 1.00 43.97 57 THR F O 1
ATOM 20226 N N . TYR F 2 58 ? -11.414 30.773 12.885 1.00 40.42 58 TYR F N 1
ATOM 20227 C CA . TYR F 2 58 ? -11.219 30.729 11.443 1.00 39.73 58 TYR F CA 1
ATOM 20228 C C . TYR F 2 58 ? -11.613 29.351 10.927 1.00 41.57 58 TYR F C 1
ATOM 20229 O O . TYR F 2 58 ? -11.727 28.388 11.689 1.00 46.30 58 TYR F O 1
ATOM 20247 N N . TYR F 2 59 ? -11.821 29.268 9.614 1.00 40.17 59 TYR F N 1
ATOM 20248 C CA . TYR F 2 59 ? -12.444 28.106 9.001 1.00 41.73 59 TYR F CA 1
ATOM 20249 C C . TYR F 2 59 ? -11.680 27.666 7.762 1.00 37.99 59 TYR F C 1
ATOM 20250 O O . TYR F 2 59 ? -10.982 28.450 7.120 1.00 50.05 59 TYR F O 1
ATOM 20268 N N . GLY F 2 60 ? -11.835 26.390 7.430 1.00 37.73 60 GLY F N 1
ATOM 20269 C CA . GLY F 2 60 ? -11.382 25.912 6.142 1.00 42.73 60 GLY F CA 1
ATOM 20270 C C . GLY F 2 60 ? -12.191 26.511 5.007 1.00 42.08 60 GLY F C 1
ATOM 20271 O O . GLY F 2 60 ? -13.358 26.871 5.159 1.00 46.69 60 GLY F O 1
ATOM 20275 N N . ALA F 2 61 ? -11.556 26.601 3.838 1.00 42.13 61 ALA F N 1
ATOM 20276 C CA . ALA F 2 61 ? -12.163 27.326 2.730 1.00 44.87 61 ALA F CA 1
ATOM 20277 C C . ALA F 2 61 ? -13.412 26.640 2.195 1.00 47.49 61 ALA F C 1
ATOM 20278 O O . ALA F 2 61 ? -14.252 27.307 1.580 1.00 58.07 61 ALA F O 1
ATOM 20285 N N . SER F 2 62 ? -13.558 25.331 2.420 1.00 52.00 62 SER F N 1
ATOM 20286 C CA . SER F 2 62 ? -14.737 24.618 1.935 1.00 49.21 62 SER F CA 1
ATOM 20287 C C . SER F 2 62 ? -15.979 25.007 2.722 1.00 50.21 62 SER F C 1
ATOM 20288 O O . SER F 2 62 ? -17.078 25.089 2.161 1.00 58.98 62 SER F O 1
ATOM 20296 N N . VAL F 2 63 ? -15.825 25.245 4.020 1.00 47.14 63 VAL F N 1
ATOM 20297 C CA . VAL F 2 63 ? -16.963 25.341 4.921 1.00 52.82 63 VAL F CA 1
ATOM 20298 C C . VAL F 2 63 ? -17.271 26.766 5.360 1.00 50.58 63 VAL F C 1
ATOM 20299 O O . VAL F 2 63 ? -18.391 27.017 5.832 1.00 51.65 63 VAL F O 1
ATOM 20312 N N . VAL F 2 64 ? -16.332 27.705 5.230 1.00 57.09 64 VAL F N 1
ATOM 20313 C CA . VAL F 2 64 ? -16.598 29.062 5.688 1.00 55.91 64 VAL F CA 1
ATOM 20314 C C . VAL F 2 64 ? -17.861 29.574 5.012 1.00 54.18 64 VAL F C 1
ATOM 20315 O O . VAL F 2 64 ? -18.139 29.264 3.846 1.00 59.05 64 VAL F O 1
ATOM 20328 N N . GLY F 2 65 ? -18.647 30.340 5.753 1.00 48.31 65 GLY F N 1
ATOM 20329 C CA . GLY F 2 65 ? -19.922 30.839 5.272 1.00 59.29 65 GLY F CA 1
ATOM 20330 C C . GLY F 2 65 ? -21.067 29.894 5.569 1.00 60.00 65 GLY F C 1
ATOM 20331 O O . GLY F 2 65 ? -22.175 30.335 5.882 1.00 70.38 65 GLY F O 1
ATOM 20335 N N . ARG F 2 66 ? -20.808 28.588 5.490 1.00 56.60 66 ARG F N 1
ATOM 20336 C CA . ARG F 2 66 ? -21.813 27.564 5.751 1.00 51.36 66 ARG F CA 1
ATOM 20337 C C . ARG F 2 66 ? -21.734 26.981 7.158 1.00 54.04 66 ARG F C 1
ATOM 20338 O O . ARG F 2 66 ? -22.769 26.580 7.705 1.00 50.90 66 ARG F O 1
ATOM 20359 N N . PHE F 2 67 ? -20.540 26.911 7.750 1.00 53.14 67 PHE F N 1
ATOM 20360 C CA . PHE F 2 67 ? -20.342 26.364 9.085 1.00 49.66 67 PHE F CA 1
ATOM 20361 C C . PHE F 2 67 ? -19.951 27.475 10.053 1.00 50.38 67 PHE F C 1
ATOM 20362 O O . PHE F 2 67 ? -19.292 28.449 9.672 1.00 53.85 67 PHE F O 1
ATOM 20379 N N . THR F 2 68 ? -20.337 27.312 11.318 1.00 48.18 68 THR F N 1
ATOM 20380 C CA . THR F 2 68 ? -20.012 28.286 12.358 1.00 51.60 68 THR F CA 1
ATOM 20381 C C . THR F 2 68 ? -19.606 27.552 13.627 1.00 59.93 68 THR F C 1
ATOM 20382 O O . THR F 2 68 ? -20.395 26.780 14.183 1.00 59.07 68 THR F O 1
ATOM 20393 N N . MET F 2 69 ? -18.389 27.806 14.093 1.00 60.46 69 MET F N 1
ATOM 20394 C CA . MET F 2 69 ? -17.890 27.212 15.322 1.00 54.72 69 MET F CA 1
ATOM 20395 C C . MET F 2 69 ? -18.058 28.184 16.482 1.00 49.74 69 MET F C 1
ATOM 20396 O O . MET F 2 69 ? -17.931 29.401 16.322 1.00 52.93 69 MET F O 1
ATOM 20410 N N . SER F 2 70 ? -18.338 27.628 17.657 1.00 47.61 70 SER F N 1
ATOM 20411 C CA . SER F 2 70 ? -18.513 28.420 18.866 1.00 54.12 70 SER F CA 1
ATOM 20412 C C . SER F 2 70 ? -18.037 27.599 20.053 1.00 53.37 70 SER F C 1
ATOM 20413 O O . SER F 2 70 ? -18.106 26.369 20.035 1.00 64.47 70 SER F O 1
ATOM 20421 N N . ARG F 2 71 ? -17.554 28.284 21.085 1.00 48.05 71 ARG F N 1
ATOM 20422 C CA . ARG F 2 71 ? -17.074 27.609 22.280 1.00 57.21 71 ARG F CA 1
ATOM 20423 C C . ARG F 2 71 ? -17.711 28.217 23.520 1.00 61.21 71 ARG F C 1
ATOM 20424 O O . ARG F 2 71 ? -17.979 29.418 23.581 1.00 57.66 71 ARG F O 1
ATOM 20445 N N . ASP F 2 72 ? -17.966 27.355 24.503 1.00 63.50 72 ASP F N 1
ATOM 20446 C CA . ASP F 2 72 ? -18.558 27.715 25.790 1.00 58.81 72 ASP F CA 1
ATOM 20447 C C . ASP F 2 72 ? -17.499 27.416 26.844 1.00 67.98 72 ASP F C 1
ATOM 20448 O O . ASP F 2 72 ? -17.495 26.345 27.452 1.00 68.53 72 ASP F O 1
ATOM 20457 N N . ASP F 2 73 ? -16.576 28.362 27.037 1.00 72.12 73 ASP F N 1
ATOM 20458 C CA . ASP F 2 73 ? -15.532 28.174 28.039 1.00 67.32 73 ASP F CA 1
ATOM 20459 C C . ASP F 2 73 ? -16.124 27.872 29.409 1.00 72.77 73 ASP F C 1
ATOM 20460 O O . ASP F 2 73 ? -15.474 27.226 30.241 1.00 76.74 73 ASP F O 1
ATOM 20469 N N . SER F 2 74 ? -17.358 28.317 29.657 1.00 71.20 74 SER F N 1
ATOM 20470 C CA . SER F 2 74 ? -17.993 28.071 30.946 1.00 69.21 74 SER F CA 1
ATOM 20471 C C . SER F 2 74 ? -18.239 26.584 31.175 1.00 75.30 74 SER F C 1
ATOM 20472 O O . SER F 2 74 ? -18.086 26.091 32.299 1.00 74.67 74 SER F O 1
ATOM 20480 N N . LYS F 2 75 ? -18.626 25.856 30.125 1.00 79.03 75 LYS F N 1
ATOM 20481 C CA . LYS F 2 75 ? -18.900 24.426 30.209 1.00 69.64 75 LYS F CA 1
ATOM 20482 C C . LYS F 2 75 ? -17.868 23.591 29.451 1.00 66.59 75 LYS F C 1
ATOM 20483 O O . LYS F 2 75 ? -18.138 22.431 29.125 1.00 67.43 75 LYS F O 1
ATOM 20487 N N . ASN F 2 76 ? -16.693 24.155 29.174 1.00 71.97 76 ASN F N 1
ATOM 20488 C CA . ASN F 2 76 ? -15.604 23.466 28.475 1.00 77.76 76 ASN F CA 1
ATOM 20489 C C . ASN F 2 76 ? -16.136 22.680 27.277 1.00 72.64 76 ASN F C 1
ATOM 20490 O O . ASN F 2 76 ? -15.941 21.472 27.142 1.00 63.29 76 ASN F O 1
ATOM 20501 N N . THR F 2 77 ? -16.812 23.407 26.389 1.00 72.97 77 THR F N 1
ATOM 20502 C CA . THR F 2 77 ? -17.541 22.795 25.292 1.00 65.40 77 THR F CA 1
ATOM 20503 C C . THR F 2 77 ? -17.388 23.632 24.033 1.00 65.14 77 THR F C 1
ATOM 20504 O O . THR F 2 77 ? -17.316 24.863 24.090 1.00 66.08 77 THR F O 1
ATOM 20515 N N . VAL F 2 78 ? -17.353 22.944 22.891 1.00 55.46 78 VAL F N 1
ATOM 20516 C CA . VAL F 2 78 ? -17.357 23.590 21.589 1.00 58.05 78 VAL F CA 1
ATOM 20517 C C . VAL F 2 78 ? -18.487 22.983 20.770 1.00 58.30 78 VAL F C 1
ATOM 20518 O O . VAL F 2 78 ? -18.945 21.867 21.027 1.00 63.03 78 VAL F O 1
ATOM 20531 N N . TYR F 2 79 ? -18.936 23.743 19.776 1.00 58.57 79 TYR F N 1
ATOM 20532 C CA . TYR F 2 79 ? -20.059 23.359 18.940 1.00 55.93 79 TYR F CA 1
ATOM 20533 C C . TYR F 2 79 ? -19.728 23.646 17.482 1.00 55.30 79 TYR F C 1
ATOM 20534 O O . TYR F 2 79 ? -18.944 24.548 17.174 1.00 59.46 79 TYR F O 1
ATOM 20552 N N . LEU F 2 80 ? -20.347 22.887 16.582 1.00 52.30 80 LEU F N 1
ATOM 20553 C CA . LEU F 2 80 ? -20.244 23.153 15.150 1.00 50.86 80 LEU F CA 1
ATOM 20554 C C . LEU F 2 80 ? -21.646 23.132 14.558 1.00 57.29 80 LEU F C 1
ATOM 20555 O O . LEU F 2 80 ? -22.281 22.075 14.489 1.00 62.79 80 LEU F O 1
ATOM 20571 N N . GLN F 2 81 ? -22.130 24.300 14.150 1.00 53.15 81 GLN F N 1
ATOM 20572 C CA . GLN F 2 81 ? -23.378 24.416 13.409 1.00 51.43 81 GLN F CA 1
ATOM 20573 C C . GLN F 2 81 ? -23.050 24.290 11.928 1.00 48.59 81 GLN F C 1
ATOM 20574 O O . GLN F 2 81 ? -22.229 25.052 11.403 1.00 46.54 81 GLN F O 1
ATOM 20588 N N . MET F 2 82 ? -23.677 23.327 11.262 1.00 55.95 82 MET F N 1
ATOM 20589 C CA . MET F 2 82 ? -23.435 23.051 9.850 1.00 60.35 82 MET F CA 1
ATOM 20590 C C . MET F 2 82 ? -24.706 23.373 9.074 1.00 55.65 82 MET F C 1
ATOM 20591 O O . MET F 2 82 ? -25.734 22.719 9.271 1.00 55.73 82 MET F O 1
ATOM 20605 N N . ASN F 2 83 ? -24.636 24.376 8.202 1.00 55.32 83 ASN F N 1
ATOM 20606 C CA . ASN F 2 83 ? -25.773 24.774 7.388 1.00 60.48 83 ASN F CA 1
ATOM 20607 C C . ASN F 2 83 ? -25.439 24.613 5.911 1.00 51.59 83 ASN F C 1
ATOM 20608 O O . ASN F 2 83 ? -24.271 24.578 5.516 1.00 53.17 83 ASN F O 1
ATOM 20619 N N . SER F 2 84 ? -26.489 24.515 5.093 1.00 57.99 84 SER F N 1
ATOM 20620 C CA . SER F 2 84 ? -26.341 24.373 3.647 1.00 58.01 84 SER F CA 1
ATOM 20621 C C . SER F 2 84 ? -25.518 23.131 3.325 1.00 55.07 84 SER F C 1
ATOM 20622 O O . SER F 2 84 ? -24.572 23.165 2.533 1.00 58.60 84 SER F O 1
ATOM 20630 N N . LEU F 2 85 ? -25.884 22.023 3.959 1.00 57.23 85 LEU F N 1
ATOM 20631 C CA . LEU F 2 85 ? -25.048 20.833 3.907 1.00 53.37 85 LEU F CA 1
ATOM 20632 C C . LEU F 2 85 ? -25.075 20.204 2.522 1.00 51.54 85 LEU F C 1
ATOM 20633 O O . LEU F 2 85 ? -26.097 20.213 1.828 1.00 59.51 85 LEU F O 1
ATOM 20649 N N . ARG F 2 86 ? -23.929 19.663 2.126 1.00 70.80 86 ARG F N 1
ATOM 20650 C CA . ARG F 2 86 ? -23.702 19.113 0.801 1.00 62.91 86 ARG F CA 1
ATOM 20651 C C . ARG F 2 86 ? -23.306 17.644 0.902 1.00 61.14 86 ARG F C 1
ATOM 20652 O O . ARG F 2 86 ? -22.962 17.136 1.973 1.00 67.10 86 ARG F O 1
ATOM 20673 N N . ALA F 2 87 ? -23.344 16.958 -0.242 1.00 63.14 87 ALA F N 1
ATOM 20674 C CA . ALA F 2 87 ? -22.799 15.605 -0.298 1.00 57.21 87 ALA F CA 1
ATOM 20675 C C . ALA F 2 87 ? -21.287 15.619 -0.123 1.00 56.99 87 ALA F C 1
ATOM 20676 O O . ALA F 2 87 ? -20.717 14.672 0.424 1.00 56.93 87 ALA F O 1
ATOM 20683 N N . GLU F 2 88 ? -20.623 16.688 -0.571 1.00 66.34 88 GLU F N 1
ATOM 20684 C CA . GLU F 2 88 ? -19.188 16.829 -0.354 1.00 59.84 88 GLU F CA 1
ATOM 20685 C C . GLU F 2 88 ? -18.839 16.842 1.130 1.00 55.00 88 GLU F C 1
ATOM 20686 O O . GLU F 2 88 ? -17.681 16.595 1.487 1.00 59.34 88 GLU F O 1
ATOM 20698 N N . ASP F 2 89 ? -19.815 17.107 1.998 1.00 56.48 89 ASP F N 1
ATOM 20699 C CA . ASP F 2 89 ? -19.573 17.330 3.417 1.00 54.10 89 ASP F CA 1
ATOM 20700 C C . ASP F 2 89 ? -19.666 16.065 4.253 1.00 56.52 89 ASP F C 1
ATOM 20701 O O . ASP F 2 89 ? -19.449 16.133 5.468 1.00 58.11 89 ASP F O 1
ATOM 20710 N N . THR F 2 90 ? -19.987 14.922 3.652 1.00 59.82 90 THR F N 1
ATOM 20711 C CA . THR F 2 90 ? -20.110 13.702 4.437 1.00 59.67 90 THR F CA 1
ATOM 20712 C C . THR F 2 90 ? -18.722 13.223 4.857 1.00 58.89 90 THR F C 1
ATOM 20713 O O . THR F 2 90 ? -17.825 13.061 4.021 1.00 52.84 90 THR F O 1
ATOM 20724 N N . ALA F 2 91 ? -18.546 13.010 6.156 1.00 53.30 91 ALA F N 1
ATOM 20725 C CA . ALA F 2 91 ? -17.261 12.591 6.696 1.00 57.04 91 ALA F CA 1
ATOM 20726 C C . ALA F 2 91 ? -17.437 12.278 8.173 1.00 53.76 91 ALA F C 1
ATOM 20727 O O . ALA F 2 91 ? -18.472 12.579 8.773 1.00 55.24 91 ALA F O 1
ATOM 20734 N N . VAL F 2 92 ? -16.417 11.657 8.751 1.00 54.05 92 VAL F N 1
ATOM 20735 C CA . VAL F 2 92 ? -16.338 11.490 10.194 1.00 54.42 92 VAL F CA 1
ATOM 20736 C C . VAL F 2 92 ? -15.679 12.743 10.751 1.00 58.81 92 VAL F C 1
ATOM 20737 O O . VAL F 2 92 ? -14.545 13.074 10.384 1.00 60.34 92 VAL F O 1
ATOM 20750 N N . TYR F 2 93 ? -16.395 13.456 11.612 1.00 56.98 93 TYR F N 1
ATOM 20751 C CA . TYR F 2 93 ? -15.921 14.722 12.154 1.00 56.06 93 TYR F CA 1
ATOM 20752 C C . TYR F 2 93 ? -15.248 14.485 13.499 1.00 57.34 93 TYR F C 1
ATOM 20753 O O . TYR F 2 93 ? -15.689 13.647 14.292 1.00 57.78 93 TYR F O 1
ATOM 20771 N N . TYR F 2 94 ? -14.154 15.208 13.734 1.00 59.06 94 TYR F N 1
ATOM 20772 C CA . TYR F 2 94 ? -13.296 14.979 14.886 1.00 51.33 94 TYR F CA 1
ATOM 20773 C C . TYR F 2 94 ? -13.090 16.273 15.653 1.00 54.94 94 TYR F C 1
ATOM 20774 O O . TYR F 2 94 ? -12.765 17.307 15.064 1.00 57.52 94 TYR F O 1
ATOM 20792 N N . CYS F 2 95 ? -13.265 16.199 16.964 1.00 62.32 95 CYS F N 1
ATOM 20793 C CA . CYS F 2 95 ? -12.917 17.274 17.879 1.00 60.05 95 CYS F CA 1
ATOM 20794 C C . CYS F 2 95 ? -11.457 17.121 18.288 1.00 57.57 95 CYS F C 1
ATOM 20795 O O . CYS F 2 95 ? -10.977 16.001 18.487 1.00 58.32 95 CYS F O 1
ATOM 20802 N N . ALA F 2 96 ? -10.741 18.245 18.388 1.00 53.24 96 ALA F N 1
ATOM 20803 C CA . ALA F 2 96 ? -9.315 18.205 18.696 1.00 60.22 96 ALA F CA 1
ATOM 20804 C C . ALA F 2 96 ? -8.897 19.411 19.527 1.00 53.66 96 ALA F C 1
ATOM 20805 O O . ALA F 2 96 ? -9.390 20.522 19.316 1.00 57.79 96 ALA F O 1
ATOM 20812 N N . ALA F 2 97 ? -7.965 19.184 20.453 1.00 55.15 97 ALA F N 1
ATOM 20813 C CA . ALA F 2 97 ? -7.457 20.217 21.349 1.00 58.60 97 ALA F CA 1
ATOM 20814 C C . ALA F 2 97 ? -5.982 20.469 21.062 1.00 59.11 97 ALA F C 1
ATOM 20815 O O . ALA F 2 97 ? -5.193 19.525 20.968 1.00 65.16 97 ALA F O 1
ATOM 20822 N N . LYS F 2 98 ? -5.612 21.738 20.946 1.00 63.14 98 LYS F N 1
ATOM 20823 C CA . LYS F 2 98 ? -4.246 22.134 20.637 1.00 58.61 98 LYS F CA 1
ATOM 20824 C C . LYS F 2 98 ? -3.649 22.893 21.810 1.00 62.81 98 LYS F C 1
ATOM 20825 O O . LYS F 2 98 ? -4.307 23.752 22.406 1.00 62.53 98 LYS F O 1
ATOM 20844 N N . ARG F 2 99 ? -2.403 22.563 22.140 1.00 69.21 99 ARG F N 1
ATOM 20845 C CA . ARG F 2 99 ? -1.662 23.261 23.181 1.00 71.44 99 ARG F CA 1
ATOM 20846 C C . ARG F 2 99 ? -0.932 24.459 22.580 1.00 70.64 99 ARG F C 1
ATOM 20847 O O . ARG F 2 99 ? -0.442 24.382 21.448 1.00 70.94 99 ARG F O 1
ATOM 20868 N N . PRO F 2 100 ? -0.839 25.590 23.285 1.00 71.16 100 PRO F N 1
ATOM 20869 C CA . PRO F 2 100 ? -0.118 26.730 22.690 1.00 78.60 100 PRO F CA 1
ATOM 20870 C C . PRO F 2 100 ? 1.370 26.468 22.522 1.00 89.15 100 PRO F C 1
ATOM 20871 O O . PRO F 2 100 ? 1.967 26.923 21.537 1.00 78.41 100 PRO F O 1
ATOM 20882 N N . ASP F 2 101 ? 1.990 25.734 23.453 1.00 94.17 101 ASP F N 1
ATOM 20883 C CA . ASP F 2 101 ? 3.428 25.499 23.366 1.00 85.23 101 ASP F CA 1
ATOM 20884 C C . ASP F 2 101 ? 3.772 24.693 22.122 1.00 86.75 101 ASP F C 1
ATOM 20885 O O . ASP F 2 101 ? 4.718 25.019 21.396 1.00 89.25 101 ASP F O 1
ATOM 20894 N N . ALA F 2 102 ? 3.017 23.625 21.865 1.00 81.90 102 ALA F N 1
ATOM 20895 C CA . ALA F 2 102 ? 3.238 22.794 20.688 1.00 68.32 102 ALA F CA 1
ATOM 20896 C C . ALA F 2 102 ? 3.071 23.606 19.413 1.00 78.43 102 ALA F C 1
ATOM 20897 O O . ALA F 2 102 ? 2.721 24.794 19.461 1.00 89.42 102 ALA F O 1
ATOM 20904 N N . GLY F 2 103 ? 3.310 22.977 18.271 1.00 64.34 103 GLY F N 1
ATOM 20905 C CA . GLY F 2 103 ? 3.263 23.692 17.011 1.00 71.63 103 GLY F CA 1
ATOM 20906 C C . GLY F 2 103 ? 1.898 24.229 16.654 1.00 67.22 103 GLY F C 1
ATOM 20907 O O . GLY F 2 103 ? 0.921 24.110 17.410 1.00 63.38 103 GLY F O 1
ATOM 20911 N N . TRP F 2 104 ? 1.820 24.839 15.479 1.00 66.63 104 TRP F N 1
ATOM 20912 C CA . TRP F 2 104 ? 0.548 25.288 14.940 1.00 56.91 104 TRP F CA 1
ATOM 20913 C C . TRP F 2 104 ? -0.243 24.164 14.287 1.00 55.87 104 TRP F C 1
ATOM 20914 O O . TRP F 2 104 ? -1.370 24.403 13.831 1.00 64.99 104 TRP F O 1
ATOM 20935 N N . GLN F 2 105 ? 0.321 22.959 14.230 1.00 55.75 105 GLN F N 1
ATOM 20936 C CA . GLN F 2 105 ? -0.295 21.821 13.567 1.00 54.37 105 GLN F CA 1
ATOM 20937 C C . GLN F 2 105 ? -0.406 20.594 14.454 1.00 59.98 105 GLN F C 1
ATOM 20938 O O . GLN F 2 105 ? -1.077 19.635 14.060 1.00 74.22 105 GLN F O 1
ATOM 20952 N N . THR F 2 106 ? 0.233 20.579 15.619 1.00 59.85 106 THR F N 1
ATOM 20953 C CA . THR F 2 106 ? 0.237 19.401 16.472 1.00 70.33 106 THR F CA 1
ATOM 20954 C C . THR F 2 106 ? -0.924 19.504 17.456 1.00 64.59 106 THR F C 1
ATOM 20955 O O . THR F 2 106 ? -1.015 20.472 18.219 1.00 55.76 106 THR F O 1
ATOM 20966 N N . TYR F 2 107 ? -1.816 18.519 17.423 1.00 72.14 107 TYR F N 1
ATOM 20967 C CA . TYR F 2 107 ? -2.961 18.450 18.320 1.00 64.00 107 TYR F CA 1
ATOM 20968 C C . TYR F 2 107 ? -2.748 17.294 19.284 1.00 62.16 107 TYR F C 1
ATOM 20969 O O . TYR F 2 107 ? -2.468 16.168 18.858 1.00 65.05 107 TYR F O 1
ATOM 20987 N N . ASP F 2 108 ? -2.851 17.583 20.583 1.00 60.18 108 ASP F N 1
ATOM 20988 C CA . ASP F 2 108 ? -2.519 16.602 21.605 1.00 59.02 108 ASP F CA 1
ATOM 20989 C C . ASP F 2 108 ? -3.668 15.656 21.930 1.00 66.71 108 ASP F C 1
ATOM 20990 O O . ASP F 2 108 ? -3.416 14.562 22.445 1.00 70.54 108 ASP F O 1
ATOM 20999 N N . TYR F 2 109 ? -4.913 16.036 21.640 1.00 61.47 109 TYR F N 1
ATOM 21000 C CA . TYR F 2 109 ? -6.067 15.237 22.027 1.00 62.43 109 TYR F CA 1
ATOM 21001 C C . TYR F 2 109 ? -7.092 15.225 20.905 1.00 59.61 109 TYR F C 1
ATOM 21002 O O . TYR F 2 109 ? -7.311 16.242 20.243 1.00 56.56 109 TYR F O 1
ATOM 21020 N N . TRP F 2 110 ? -7.723 14.063 20.710 1.00 63.60 110 TRP F N 1
ATOM 21021 C CA . TRP F 2 110 ? -8.628 13.831 19.591 1.00 60.14 110 TRP F CA 1
ATOM 21022 C C . TRP F 2 110 ? -9.869 13.090 20.054 1.00 58.19 110 TRP F C 1
ATOM 21023 O O . TRP F 2 110 ? -9.770 12.101 20.786 1.00 68.78 110 TRP F O 1
ATOM 21044 N N . GLY F 2 111 ? -11.029 13.554 19.602 1.00 63.48 111 GLY F N 1
ATOM 21045 C CA . GLY F 2 111 ? -12.268 12.865 19.879 1.00 61.28 111 GLY F CA 1
ATOM 21046 C C . GLY F 2 111 ? -12.335 11.518 19.185 1.00 66.82 111 GLY F C 1
ATOM 21047 O O . GLY F 2 111 ? -11.469 11.141 18.394 1.00 65.01 111 GLY F O 1
ATOM 21051 N N . GLN F 2 112 ? -13.401 10.778 19.493 1.00 74.08 112 GLN F N 1
ATOM 21052 C CA . GLN F 2 112 ? -13.542 9.423 18.975 1.00 65.62 112 GLN F CA 1
ATOM 21053 C C . GLN F 2 112 ? -13.985 9.407 17.519 1.00 60.12 112 GLN F C 1
ATOM 21054 O O . GLN F 2 112 ? -13.695 8.441 16.805 1.00 65.92 112 GLN F O 1
ATOM 21058 N N . GLY F 2 113 ? -14.647 10.455 17.063 1.00 68.40 113 GLY F N 1
ATOM 21059 C CA . GLY F 2 113 ? -15.139 10.528 15.699 1.00 61.17 113 GLY F CA 1
ATOM 21060 C C . GLY F 2 113 ? -16.655 10.475 15.684 1.00 63.45 113 GLY F C 1
ATOM 21061 O O . GLY F 2 113 ? -17.281 9.759 16.476 1.00 63.95 113 GLY F O 1
ATOM 21065 N N . THR F 2 114 ? -17.254 11.252 14.782 1.00 67.33 114 THR F N 1
ATOM 21066 C CA . THR F 2 114 ? -18.703 11.281 14.601 1.00 62.16 114 THR F CA 1
ATOM 21067 C C . THR F 2 114 ? -19.001 11.349 13.111 1.00 56.54 114 THR F C 1
ATOM 21068 O O . THR F 2 114 ? -18.535 12.265 12.423 1.00 52.16 114 THR F O 1
ATOM 21079 N N . LEU F 2 115 ? -19.778 10.387 12.620 1.00 54.78 115 LEU F N 1
ATOM 21080 C CA . LEU F 2 115 ? -20.115 10.337 11.205 1.00 54.61 115 LEU F CA 1
ATOM 21081 C C . LEU F 2 115 ? -21.278 11.274 10.919 1.00 54.95 115 LEU F C 1
ATOM 21082 O O . LEU F 2 115 ? -22.282 11.279 11.640 1.00 58.96 115 LEU F O 1
ATOM 21098 N N . VAL F 2 116 ? -21.134 12.064 9.865 1.00 47.20 116 VAL F N 1
ATOM 21099 C CA . VAL F 2 116 ? -22.175 12.954 9.382 1.00 54.74 116 VAL F CA 1
ATOM 21100 C C . VAL F 2 116 ? -22.429 12.564 7.937 1.00 55.71 116 VAL F C 1
ATOM 21101 O O . VAL F 2 116 ? -21.560 12.753 7.077 1.00 55.90 116 VAL F O 1
ATOM 21114 N N . THR F 2 117 ? -23.606 12.004 7.670 1.00 62.62 117 THR F N 1
ATOM 21115 C CA . THR F 2 117 ? -23.979 11.542 6.340 1.00 60.02 117 THR F CA 1
ATOM 21116 C C . THR F 2 117 ? -25.011 12.500 5.762 1.00 58.19 117 THR F C 1
ATOM 21117 O O . THR F 2 117 ? -26.086 12.690 6.342 1.00 59.65 117 THR F O 1
ATOM 21128 N N . VAL F 2 118 ? -24.674 13.108 4.628 1.00 58.80 118 VAL F N 1
ATOM 21129 C CA . VAL F 2 118 ? -25.572 14.008 3.918 1.00 54.68 118 VAL F CA 1
ATOM 21130 C C . VAL F 2 118 ? -26.008 13.294 2.650 1.00 64.77 118 VAL F C 1
ATOM 21131 O O . VAL F 2 118 ? -25.329 13.368 1.621 1.00 70.65 118 VAL F O 1
ATOM 21144 N N . SER F 2 119 ? -27.122 12.573 2.720 1.00 65.20 119 SER F N 1
ATOM 21145 C CA . SER F 2 119 ? -27.682 11.914 1.552 1.00 74.21 119 SER F CA 1
ATOM 21146 C C . SER F 2 119 ? -29.189 12.104 1.564 1.00 73.65 119 SER F C 1
ATOM 21147 O O . SER F 2 119 ? -29.801 12.317 2.612 1.00 73.51 119 SER F O 1
ATOM 21155 N N . SER F 2 120 ? -29.779 12.029 0.376 1.00 81.94 120 SER F N 1
ATOM 21156 C CA . SER F 2 120 ? -31.227 12.101 0.230 1.00 96.91 120 SER F CA 1
ATOM 21157 C C . SER F 2 120 ? -31.779 10.763 -0.268 1.00 97.09 120 SER F C 1
ATOM 21158 O O . SER F 2 120 ? -31.029 9.915 -0.760 1.00 106.55 120 SER F O 1
ATOM 21167 N N . GLU G 2 1 ? 60.537 7.182 1.941 1.00 87.47 1 GLU G N 1
ATOM 21168 C CA . GLU G 2 1 ? 59.632 8.231 2.495 1.00 93.02 1 GLU G CA 1
ATOM 21169 C C . GLU G 2 1 ? 60.272 9.597 2.319 1.00 86.19 1 GLU G C 1
ATOM 21170 O O . GLU G 2 1 ? 61.269 9.732 1.609 1.00 85.12 1 GLU G O 1
ATOM 21176 N N . VAL G 2 2 ? 59.693 10.615 2.953 1.00 85.55 2 VAL G N 1
ATOM 21177 C CA . VAL G 2 2 ? 60.375 11.898 3.069 1.00 88.10 2 VAL G CA 1
ATOM 21178 C C . VAL G 2 2 ? 61.331 11.783 4.248 1.00 86.60 2 VAL G C 1
ATOM 21179 O O . VAL G 2 2 ? 61.308 10.787 4.983 1.00 88.97 2 VAL G O 1
ATOM 21192 N N . GLN G 2 3 ? 62.163 12.804 4.450 1.00 91.09 3 GLN G N 1
ATOM 21193 C CA . GLN G 2 3 ? 63.112 12.753 5.554 1.00 73.47 3 GLN G CA 1
ATOM 21194 C C . GLN G 2 3 ? 63.699 14.127 5.843 1.00 75.11 3 GLN G C 1
ATOM 21195 O O . GLN G 2 3 ? 64.134 14.834 4.929 1.00 72.53 3 GLN G O 1
ATOM 21209 N N . LEU G 2 4 ? 63.700 14.496 7.119 1.00 73.44 4 LEU G N 1
ATOM 21210 C CA . LEU G 2 4 ? 64.329 15.719 7.599 1.00 68.64 4 LEU G CA 1
ATOM 21211 C C . LEU G 2 4 ? 65.394 15.327 8.611 1.00 73.50 4 LEU G C 1
ATOM 21212 O O . LEU G 2 4 ? 65.076 14.759 9.662 1.00 75.40 4 LEU G O 1
ATOM 21228 N N . VAL G 2 5 ? 66.653 15.607 8.293 1.00 69.44 5 VAL G N 1
ATOM 21229 C CA . VAL G 2 5 ? 67.767 15.256 9.165 1.00 78.65 5 VAL G CA 1
ATOM 21230 C C . VAL G 2 5 ? 68.502 16.538 9.517 1.00 69.04 5 VAL G C 1
ATOM 21231 O O . VAL G 2 5 ? 68.984 17.250 8.629 1.00 75.54 5 VAL G O 1
ATOM 21244 N N . GLU G 2 6 ? 68.573 16.835 10.807 1.00 70.42 6 GLU G N 1
ATOM 21245 C CA . GLU G 2 6 ? 69.253 18.026 11.282 1.00 70.34 6 GLU G CA 1
ATOM 21246 C C . GLU G 2 6 ? 70.724 17.723 11.557 1.00 70.37 6 GLU G C 1
ATOM 21247 O O . GLU G 2 6 ? 71.161 16.568 11.559 1.00 76.56 6 GLU G O 1
ATOM 21259 N N . SER G 2 7 ? 71.490 18.788 11.792 1.00 69.86 7 SER G N 1
ATOM 21260 C CA . SER G 2 7 ? 72.922 18.693 12.040 1.00 69.24 7 SER G CA 1
ATOM 21261 C C . SER G 2 7 ? 73.360 19.959 12.765 1.00 67.73 7 SER G C 1
ATOM 21262 O O . SER G 2 7 ? 72.589 20.908 12.919 1.00 74.59 7 SER G O 1
ATOM 21270 N N . GLY G 2 8 ? 74.620 19.966 13.200 1.00 74.60 8 GLY G N 1
ATOM 21271 C CA . GLY G 2 8 ? 75.201 21.121 13.844 1.00 74.13 8 GLY G CA 1
ATOM 21272 C C . GLY G 2 8 ? 75.043 21.163 15.345 1.00 69.58 8 GLY G C 1
ATOM 21273 O O . GLY G 2 8 ? 75.627 22.042 15.990 1.00 79.47 8 GLY G O 1
ATOM 21277 N N . GLY G 2 9 ? 74.273 20.251 15.922 1.00 71.18 9 GLY G N 1
ATOM 21278 C CA . GLY G 2 9 ? 74.157 20.210 17.361 1.00 81.01 9 GLY G CA 1
ATOM 21279 C C . GLY G 2 9 ? 75.501 19.993 18.025 1.00 78.76 9 GLY G C 1
ATOM 21280 O O . GLY G 2 9 ? 76.465 19.524 17.416 1.00 76.31 9 GLY G O 1
ATOM 21284 N N . GLY G 2 10 ? 75.555 20.355 19.302 1.00 77.96 10 GLY G N 1
ATOM 21285 C CA . GLY G 2 10 ? 76.765 20.165 20.079 1.00 84.81 10 GLY G CA 1
ATOM 21286 C C . GLY G 2 10 ? 76.742 21.031 21.329 1.00 84.04 10 GLY G C 1
ATOM 21287 O O . GLY G 2 10 ? 75.690 21.515 21.746 1.00 80.96 10 GLY G O 1
ATOM 21291 N N . LEU G 2 11 ? 77.921 21.186 21.914 1.00 81.46 11 LEU G N 1
ATOM 21292 C CA . LEU G 2 11 ? 78.105 22.072 23.049 1.00 84.69 11 LEU G CA 1
ATOM 21293 C C . LEU G 2 11 ? 78.601 23.434 22.573 1.00 85.00 11 LEU G C 1
ATOM 21294 O O . LEU G 2 11 ? 79.263 23.555 21.538 1.00 79.00 11 LEU G O 1
ATOM 21310 N N . VAL G 2 12 ? 78.263 24.460 23.352 1.00 92.51 12 VAL G N 1
ATOM 21311 C CA . VAL G 2 12 ? 78.624 25.836 23.029 1.00 85.16 12 VAL G CA 1
ATOM 21312 C C . VAL G 2 12 ? 78.620 26.626 24.330 1.00 80.44 12 VAL G C 1
ATOM 21313 O O . VAL G 2 12 ? 77.999 26.220 25.318 1.00 88.28 12 VAL G O 1
ATOM 21326 N N . GLN G 2 13 ? 79.308 27.750 24.335 1.00 84.90 13 GLN G N 1
ATOM 21327 C CA . GLN G 2 13 ? 79.419 28.533 25.554 1.00 91.80 13 GLN G CA 1
ATOM 21328 C C . GLN G 2 13 ? 78.349 29.612 25.595 1.00 84.62 13 GLN G C 1
ATOM 21329 O O . GLN G 2 13 ? 77.838 30.033 24.555 1.00 83.61 13 GLN G O 1
ATOM 21343 N N . PRO G 2 14 ? 77.984 30.088 26.785 1.00 90.31 14 PRO G N 1
ATOM 21344 C CA . PRO G 2 14 ? 77.140 31.288 26.849 1.00 84.27 14 PRO G CA 1
ATOM 21345 C C . PRO G 2 14 ? 77.833 32.438 26.138 1.00 77.98 14 PRO G C 1
ATOM 21346 O O . PRO G 2 14 ? 78.964 32.799 26.465 1.00 87.38 14 PRO G O 1
ATOM 21357 N N . GLY G 2 15 ? 77.149 33.004 25.147 1.00 89.39 15 GLY G N 1
ATOM 21358 C CA . GLY G 2 15 ? 77.714 34.040 24.311 1.00 78.32 15 GLY G CA 1
ATOM 21359 C C . GLY G 2 15 ? 78.268 33.546 22.994 1.00 71.59 15 GLY G C 1
ATOM 21360 O O . GLY G 2 15 ? 78.525 34.365 22.102 1.00 62.14 15 GLY G O 1
ATOM 21364 N N . GLY G 2 16 ? 78.443 32.237 22.840 1.00 77.34 16 GLY G N 1
ATOM 21365 C CA . GLY G 2 16 ? 78.987 31.672 21.627 1.00 76.81 16 GLY G CA 1
ATOM 21366 C C . GLY G 2 16 ? 77.966 31.606 20.507 1.00 70.83 16 GLY G C 1
ATOM 21367 O O . GLY G 2 16 ? 76.878 32.183 20.567 1.00 74.32 16 GLY G O 1
ATOM 21371 N N . SER G 2 17 ? 78.336 30.864 19.464 1.00 73.86 17 SER G N 1
ATOM 21372 C CA . SER G 2 17 ? 77.535 30.770 18.254 1.00 60.00 17 SER G CA 1
ATOM 21373 C C . SER G 2 17 ? 77.682 29.377 17.658 1.00 67.39 17 SER G C 1
ATOM 21374 O O . SER G 2 17 ? 78.513 28.573 18.091 1.00 67.99 17 SER G O 1
ATOM 21382 N N . LEU G 2 18 ? 76.864 29.110 16.643 1.00 65.70 18 LEU G N 1
ATOM 21383 C CA . LEU G 2 18 ? 76.855 27.857 15.895 1.00 62.80 18 LEU G CA 1
ATOM 21384 C C . LEU G 2 18 ? 75.691 27.937 14.914 1.00 59.99 18 LEU G C 1
ATOM 21385 O O . LEU G 2 18 ? 74.883 28.870 14.958 1.00 65.68 18 LEU G O 1
ATOM 21401 N N . ARG G 2 19 ? 75.598 26.933 14.047 1.00 60.06 19 ARG G N 1
ATOM 21402 C CA . ARG G 2 19 ? 74.631 26.942 12.958 1.00 57.22 19 ARG G CA 1
ATOM 21403 C C . ARG G 2 19 ? 74.121 25.530 12.724 1.00 69.33 19 ARG G C 1
ATOM 21404 O O . ARG G 2 19 ? 74.917 24.595 12.576 1.00 64.52 19 ARG G O 1
ATOM 21425 N N . LEU G 2 20 ? 72.799 25.383 12.681 1.00 63.12 20 LEU G N 1
ATOM 21426 C CA . LEU G 2 20 ? 72.178 24.101 12.397 1.00 47.64 20 LEU G CA 1
ATOM 21427 C C . LEU G 2 20 ? 71.868 23.992 10.912 1.00 50.66 20 LEU G C 1
ATOM 21428 O O . LEU G 2 20 ? 71.610 24.989 10.232 1.00 53.55 20 LEU G O 1
ATOM 21444 N N . SER G 2 21 ? 71.898 22.762 10.419 1.00 54.44 21 SER G N 1
ATOM 21445 C CA . SER G 2 21 ? 71.505 22.418 9.065 1.00 53.02 21 SER G CA 1
ATOM 21446 C C . SER G 2 21 ? 70.277 21.523 9.143 1.00 61.77 21 SER G C 1
ATOM 21447 O O . SER G 2 21 ? 69.962 20.960 10.195 1.00 63.71 21 SER G O 1
ATOM 21455 N N . CYS G 2 22 ? 69.566 21.409 8.025 1.00 61.35 22 CYS G N 1
ATOM 21456 C CA . CYS G 2 22 ? 68.485 20.434 7.913 1.00 55.85 22 CYS G CA 1
ATOM 21457 C C . CYS G 2 22 ? 68.341 20.067 6.443 1.00 59.38 22 CYS G C 1
ATOM 21458 O O . CYS G 2 22 ? 67.967 20.914 5.628 1.00 62.17 22 CYS G O 1
ATOM 21465 N N . ALA G 2 23 ? 68.660 18.819 6.108 1.00 62.47 23 ALA G N 1
ATOM 21466 C CA . ALA G 2 23 ? 68.520 18.318 4.748 1.00 65.84 23 ALA G CA 1
ATOM 21467 C C . ALA G 2 23 ? 67.117 17.756 4.556 1.00 72.15 23 ALA G C 1
ATOM 21468 O O . ALA G 2 23 ? 66.618 17.007 5.404 1.00 66.60 23 ALA G O 1
ATOM 21475 N N . ALA G 2 24 ? 66.492 18.110 3.435 1.00 66.99 24 ALA G N 1
ATOM 21476 C CA . ALA G 2 24 ? 65.099 17.791 3.167 1.00 62.42 24 ALA G CA 1
ATOM 21477 C C . ALA G 2 24 ? 64.993 17.016 1.864 1.00 69.51 24 ALA G C 1
ATOM 21478 O O . ALA G 2 24 ? 65.730 17.286 0.910 1.00 72.75 24 ALA G O 1
ATOM 21485 N N . SER G 2 25 ? 64.064 16.062 1.824 1.00 78.91 25 SER G N 1
ATOM 21486 C CA . SER G 2 25 ? 63.929 15.182 0.672 1.00 78.31 25 SER G CA 1
ATOM 21487 C C . SER G 2 25 ? 62.560 14.522 0.684 1.00 78.25 25 SER G C 1
ATOM 21488 O O . SER G 2 25 ? 61.940 14.362 1.739 1.00 85.22 25 SER G O 1
ATOM 21496 N N . GLY G 2 26 ? 62.103 14.135 -0.506 1.00 79.58 26 GLY G N 1
ATOM 21497 C CA . GLY G 2 26 ? 60.869 13.389 -0.644 1.00 85.61 26 GLY G CA 1
ATOM 21498 C C . GLY G 2 26 ? 59.709 14.221 -1.149 1.00 90.93 26 GLY G C 1
ATOM 21499 O O . GLY G 2 26 ? 58.958 13.792 -2.032 1.00 84.84 26 GLY G O 1
ATOM 21503 N N . PHE G 2 27 ? 59.548 15.413 -0.589 1.00 92.33 27 PHE G N 1
ATOM 21504 C CA . PHE G 2 27 ? 58.487 16.316 -1.000 1.00 88.97 27 PHE G CA 1
ATOM 21505 C C . PHE G 2 27 ? 59.054 17.430 -1.871 1.00 86.02 27 PHE G C 1
ATOM 21506 O O . PHE G 2 27 ? 60.270 17.606 -2.000 1.00 85.21 27 PHE G O 1
ATOM 21523 N N . THR G 2 28 ? 58.139 18.180 -2.487 1.00 88.44 28 THR G N 1
ATOM 21524 C CA . THR G 2 28 ? 58.501 19.319 -3.322 1.00 83.47 28 THR G CA 1
ATOM 21525 C C . THR G 2 28 ? 58.908 20.474 -2.412 1.00 82.79 28 THR G C 1
ATOM 21526 O O . THR G 2 28 ? 58.061 21.122 -1.789 1.00 73.87 28 THR G O 1
ATOM 21537 N N . PHE G 2 29 ? 60.216 20.738 -2.346 1.00 87.51 29 PHE G N 1
ATOM 21538 C CA . PHE G 2 29 ? 60.748 21.655 -1.341 1.00 76.71 29 PHE G CA 1
ATOM 21539 C C . PHE G 2 29 ? 60.231 23.073 -1.539 1.00 69.47 29 PHE G C 1
ATOM 21540 O O . PHE G 2 29 ? 59.865 23.748 -0.570 1.00 65.12 29 PHE G O 1
ATOM 21557 N N . SER G 2 30 ? 60.195 23.541 -2.787 1.00 72.90 30 SER G N 1
ATOM 21558 C CA . SER G 2 30 ? 59.867 24.936 -3.051 1.00 69.03 30 SER G CA 1
ATOM 21559 C C . SER G 2 30 ? 58.510 25.329 -2.486 1.00 73.21 30 SER G C 1
ATOM 21560 O O . SER G 2 30 ? 58.321 26.483 -2.080 1.00 68.48 30 SER G O 1
ATOM 21568 N N . THR G 2 31 ? 57.556 24.398 -2.453 1.00 71.14 31 THR G N 1
ATOM 21569 C CA . THR G 2 31 ? 56.183 24.744 -2.109 1.00 70.76 31 THR G CA 1
ATOM 21570 C C . THR G 2 31 ? 55.858 24.554 -0.633 1.00 61.35 31 THR G C 1
ATOM 21571 O O . THR G 2 31 ? 54.759 24.922 -0.209 1.00 62.43 31 THR G O 1
ATOM 21582 N N . TYR G 2 32 ? 56.771 24.008 0.158 1.00 59.79 32 TYR G N 1
ATOM 21583 C CA . TYR G 2 32 ? 56.523 23.796 1.575 1.00 61.02 32 TYR G CA 1
ATOM 21584 C C . TYR G 2 32 ? 57.182 24.894 2.399 1.00 60.67 32 TYR G C 1
ATOM 21585 O O . TYR G 2 32 ? 58.225 25.439 2.031 1.00 65.35 32 TYR G O 1
ATOM 21603 N N . ALA G 2 33 ? 56.551 25.228 3.517 1.00 61.54 33 ALA G N 1
ATOM 21604 C CA . ALA G 2 33 ? 57.163 26.106 4.499 1.00 54.04 33 ALA G CA 1
ATOM 21605 C C . ALA G 2 33 ? 58.034 25.275 5.429 1.00 54.42 33 ALA G C 1
ATOM 21606 O O . ALA G 2 33 ? 57.632 24.199 5.880 1.00 63.21 33 ALA G O 1
ATOM 21613 N N . MET G 2 34 ? 59.232 25.770 5.702 1.00 51.70 34 MET G N 1
ATOM 21614 C CA . MET G 2 34 ? 60.176 25.087 6.571 1.00 50.94 34 MET G CA 1
ATOM 21615 C C . MET G 2 34 ? 60.299 25.848 7.880 1.00 48.91 34 MET G C 1
ATOM 21616 O O . MET G 2 34 ? 60.362 27.080 7.885 1.00 56.47 34 MET G O 1
ATOM 21630 N N . ALA G 2 35 ? 60.328 25.113 8.988 1.00 49.29 35 ALA G N 1
ATOM 21631 C CA . ALA G 2 35 ? 60.289 25.722 10.307 1.00 48.89 35 ALA G CA 1
ATOM 21632 C C . ALA G 2 35 ? 61.260 25.027 11.245 1.00 47.99 35 ALA G C 1
ATOM 21633 O O . ALA G 2 35 ? 61.442 23.810 11.177 1.00 58.61 35 ALA G O 1
ATOM 21640 N N . TRP G 2 36 ? 61.879 25.811 12.119 1.00 48.75 36 TRP G N 1
ATOM 21641 C CA . TRP G 2 36 ? 62.652 25.286 13.235 1.00 49.18 36 TRP G CA 1
ATOM 21642 C C . TRP G 2 36 ? 61.816 25.396 14.503 1.00 52.47 36 TRP G C 1
ATOM 21643 O O . TRP G 2 36 ? 61.206 26.439 14.764 1.00 49.68 36 TRP G O 1
ATOM 21664 N N . PHE G 2 37 ? 61.771 24.317 15.270 1.00 51.79 37 PHE G N 1
ATOM 21665 C CA . PHE G 2 37 ? 61.186 24.313 16.600 1.00 52.04 37 PHE G CA 1
ATOM 21666 C C . PHE G 2 37 ? 62.253 23.874 17.593 1.00 58.12 37 PHE G C 1
ATOM 21667 O O . PHE G 2 37 ? 63.331 23.402 17.218 1.00 58.84 37 PHE G O 1
ATOM 21684 N N . ARG G 2 38 ? 61.951 24.037 18.878 1.00 62.19 38 ARG G N 1
ATOM 21685 C CA . ARG G 2 38 ? 62.849 23.545 19.911 1.00 67.37 38 ARG G CA 1
ATOM 21686 C C . ARG G 2 38 ? 62.035 23.082 21.109 1.00 67.63 38 ARG G C 1
ATOM 21687 O O . ARG G 2 38 ? 60.872 23.456 21.283 1.00 71.67 38 ARG G O 1
ATOM 21708 N N . GLN G 2 39 ? 62.669 22.252 21.935 1.00 66.35 39 GLN G N 1
ATOM 21709 C CA . GLN G 2 39 ? 61.995 21.637 23.073 1.00 66.73 39 GLN G CA 1
ATOM 21710 C C . GLN G 2 39 ? 63.027 21.451 24.181 1.00 68.97 39 GLN G C 1
ATOM 21711 O O . GLN G 2 39 ? 63.821 20.508 24.142 1.00 72.92 39 GLN G O 1
ATOM 21725 N N . ALA G 2 40 ? 63.013 22.357 25.153 1.00 80.79 40 ALA G N 1
ATOM 21726 C CA . ALA G 2 40 ? 63.861 22.230 26.320 1.00 78.83 40 ALA G CA 1
ATOM 21727 C C . ALA G 2 40 ? 63.431 21.004 27.116 1.00 82.80 40 ALA G C 1
ATOM 21728 O O . ALA G 2 40 ? 62.386 20.409 26.847 1.00 84.21 40 ALA G O 1
ATOM 21735 N N . PRO G 2 41 ? 64.224 20.592 28.102 1.00 93.30 41 PRO G N 1
ATOM 21736 C CA . PRO G 2 41 ? 63.782 19.500 28.981 1.00 94.88 41 PRO G CA 1
ATOM 21737 C C . PRO G 2 41 ? 62.550 19.919 29.771 1.00 95.19 41 PRO G C 1
ATOM 21738 O O . PRO G 2 41 ? 62.507 21.007 30.353 1.00 90.88 41 PRO G O 1
ATOM 21749 N N . GLY G 2 42 ? 61.542 19.059 29.767 1.00 97.26 42 GLY G N 1
ATOM 21750 C CA . GLY G 2 42 ? 60.307 19.349 30.490 1.00 87.64 42 GLY G CA 1
ATOM 21751 C C . GLY G 2 42 ? 59.440 20.376 29.808 1.00 95.94 42 GLY G C 1
ATOM 21752 O O . GLY G 2 42 ? 58.230 20.170 29.666 1.00 95.76 42 GLY G O 1
ATOM 21756 N N . LYS G 2 43 ? 60.028 21.495 29.384 1.00 94.83 43 LYS G N 1
ATOM 21757 C CA . LYS G 2 43 ? 59.293 22.533 28.680 1.00 94.12 43 LYS G CA 1
ATOM 21758 C C . LYS G 2 43 ? 58.673 21.976 27.392 1.00 86.81 43 LYS G C 1
ATOM 21759 O O . LYS G 2 43 ? 58.991 20.876 26.934 1.00 82.40 43 LYS G O 1
ATOM 21763 N N . GLU G 2 44 ? 57.775 22.760 26.805 1.00 89.69 44 GLU G N 1
ATOM 21764 C CA . GLU G 2 44 ? 57.007 22.322 25.650 1.00 87.76 44 GLU G CA 1
ATOM 21765 C C . GLU G 2 44 ? 57.630 22.820 24.349 1.00 79.39 44 GLU G C 1
ATOM 21766 O O . GLU G 2 44 ? 58.384 23.796 24.322 1.00 82.75 44 GLU G O 1
ATOM 21778 N N A ARG G 2 45 ? 57.303 22.125 23.259 0.70 76.49 45 ARG G N 1
ATOM 21779 N N B ARG G 2 45 ? 57.319 22.104 23.269 0.30 73.91 45 ARG G N 1
ATOM 21780 C CA A ARG G 2 45 ? 57.760 22.525 21.933 0.70 74.07 45 ARG G CA 1
ATOM 21781 C CA B ARG G 2 45 ? 57.622 22.557 21.918 0.30 74.35 45 ARG G CA 1
ATOM 21782 C C A ARG G 2 45 ? 57.393 23.978 21.661 0.70 77.47 45 ARG G C 1
ATOM 21783 C C B ARG G 2 45 ? 57.413 24.059 21.799 0.30 77.66 45 ARG G C 1
ATOM 21784 O O A ARG G 2 45 ? 56.255 24.397 21.890 0.70 82.55 45 ARG G O 1
ATOM 21785 O O B ARG G 2 45 ? 56.414 24.596 22.282 0.30 81.72 45 ARG G O 1
ATOM 21826 N N . GLU G 2 46 ? 58.360 24.742 21.156 1.00 73.59 46 GLU G N 1
ATOM 21827 C CA . GLU G 2 46 ? 58.204 26.170 20.914 1.00 67.33 46 GLU G CA 1
ATOM 21828 C C . GLU G 2 46 ? 58.751 26.531 19.541 1.00 59.71 46 GLU G C 1
ATOM 21829 O O . GLU G 2 46 ? 59.699 25.917 19.042 1.00 61.02 46 GLU G O 1
ATOM 21842 N N . PHE G 2 47 ? 58.122 27.541 18.942 1.00 61.91 47 PHE G N 1
ATOM 21843 C CA . PHE G 2 47 ? 58.469 28.024 17.612 1.00 53.14 47 PHE G CA 1
ATOM 21844 C C . PHE G 2 47 ? 59.684 28.934 17.698 1.00 52.91 47 PHE G C 1
ATOM 21845 O O . PHE G 2 47 ? 59.823 29.707 18.650 1.00 63.78 47 PHE G O 1
ATOM 21862 N N . VAL G 2 48 ? 60.575 28.836 16.707 1.00 46.46 48 VAL G N 1
ATOM 21863 C CA . VAL G 2 48 ? 61.746 29.707 16.691 1.00 57.12 48 VAL G CA 1
ATOM 21864 C C . VAL G 2 48 ? 61.852 30.438 15.357 1.00 44.51 48 VAL G C 1
ATOM 21865 O O . VAL G 2 48 ? 62.257 31.604 15.321 1.00 54.16 48 VAL G O 1
ATOM 21878 N N . ALA G 2 49 ? 61.488 29.785 14.257 1.00 41.24 49 ALA G N 1
ATOM 21879 C CA . ALA G 2 49 ? 61.619 30.450 12.966 1.00 41.42 49 ALA G CA 1
ATOM 21880 C C . ALA G 2 49 ? 60.944 29.625 11.884 1.00 47.01 49 ALA G C 1
ATOM 21881 O O . ALA G 2 49 ? 60.728 28.420 12.035 1.00 49.51 49 ALA G O 1
ATOM 21888 N N . GLU G 2 50 ? 60.633 30.300 10.780 1.00 49.87 50 GLU G N 1
ATOM 21889 C CA . GLU G 2 50 ? 59.970 29.687 9.638 1.00 50.97 50 GLU G CA 1
ATOM 21890 C C . GLU G 2 50 ? 60.264 30.538 8.412 1.00 46.55 50 GLU G C 1
ATOM 21891 O O . GLU G 2 50 ? 60.303 31.768 8.506 1.00 44.28 50 GLU G O 1
ATOM 21903 N N . SER G 2 51 ? 60.467 29.881 7.269 1.00 51.07 51 SER G N 1
ATOM 21904 C CA . SER G 2 51 ? 60.846 30.567 6.042 1.00 48.29 51 SER G CA 1
ATOM 21905 C C . SER G 2 51 ? 60.212 29.885 4.840 1.00 47.25 51 SER G C 1
ATOM 21906 O O . SER G 2 51 ? 60.151 28.653 4.772 1.00 46.37 51 SER G O 1
ATOM 21914 N N . TRP G 2 52 ? 59.764 30.703 3.889 1.00 48.16 52 TRP G N 1
ATOM 21915 C CA . TRP G 2 52 ? 59.094 30.261 2.677 1.00 48.74 52 TRP G CA 1
ATOM 21916 C C . TRP G 2 52 ? 60.003 30.454 1.473 1.00 48.71 52 TRP G C 1
ATOM 21917 O O . TRP G 2 52 ? 60.950 31.244 1.501 1.00 57.27 52 TRP G O 1
ATOM 21938 N N . SER G 2 53 ? 59.681 29.737 0.395 1.00 57.23 53 SER G N 1
ATOM 21939 C CA . SER G 2 53 ? 60.388 29.940 -0.865 1.00 54.63 53 SER G CA 1
ATOM 21940 C C . SER G 2 53 ? 60.350 31.402 -1.293 1.00 50.24 53 SER G C 1
ATOM 21941 O O . SER G 2 53 ? 61.330 31.925 -1.831 1.00 55.21 53 SER G O 1
ATOM 21949 N N . SER G 2 54 ? 59.229 32.085 -1.054 1.00 58.63 54 SER G N 1
ATOM 21950 C CA . SER G 2 54 ? 59.124 33.481 -1.455 1.00 53.72 54 SER G CA 1
ATOM 21951 C C . SER G 2 54 ? 60.167 34.355 -0.780 1.00 48.58 54 SER G C 1
ATOM 21952 O O . SER G 2 54 ? 60.487 35.434 -1.294 1.00 49.39 54 SER G O 1
ATOM 21960 N N . GLY G 2 55 ? 60.697 33.921 0.361 1.00 49.35 55 GLY G N 1
ATOM 21961 C CA . GLY G 2 55 ? 61.622 34.704 1.147 1.00 60.48 55 GLY G CA 1
ATOM 21962 C C . GLY G 2 55 ? 61.056 35.178 2.465 1.00 51.25 55 GLY G C 1
ATOM 21963 O O . GLY G 2 55 ? 61.828 35.526 3.367 1.00 53.26 55 GLY G O 1
ATOM 21967 N N . THR G 2 56 ? 59.735 35.211 2.600 1.00 51.92 56 THR G N 1
ATOM 21968 C CA . THR G 2 56 ? 59.127 35.548 3.877 1.00 48.50 56 THR G CA 1
ATOM 21969 C C . THR G 2 56 ? 59.775 34.730 4.982 1.00 45.10 56 THR G C 1
ATOM 21970 O O . THR G 2 56 ? 59.927 33.511 4.860 1.00 41.56 56 THR G O 1
ATOM 21981 N N . THR G 2 57 ? 60.184 35.415 6.048 1.00 45.54 57 THR G N 1
ATOM 21982 C CA . THR G 2 57 ? 60.839 34.760 7.175 1.00 43.22 57 THR G CA 1
ATOM 21983 C C . THR G 2 57 ? 60.471 35.495 8.453 1.00 46.69 57 THR G C 1
ATOM 21984 O O . THR G 2 57 ? 60.686 36.709 8.558 1.00 48.77 57 THR G O 1
ATOM 21995 N N . TYR G 2 58 ? 59.921 34.763 9.419 1.00 43.47 58 TYR G N 1
ATOM 21996 C CA . TYR G 2 58 ? 59.547 35.331 10.704 1.00 48.61 58 TYR G CA 1
ATOM 21997 C C . TYR G 2 58 ? 60.013 34.410 11.823 1.00 46.31 58 TYR G C 1
ATOM 21998 O O . TYR G 2 58 ? 60.281 33.223 11.617 1.00 48.72 58 TYR G O 1
ATOM 22016 N N . TYR G 2 59 ? 60.100 34.986 13.018 1.00 48.84 59 TYR G N 1
ATOM 22017 C CA . TYR G 2 59 ? 60.754 34.365 14.157 1.00 44.74 59 TYR G CA 1
ATOM 22018 C C . TYR G 2 59 ? 59.854 34.455 15.379 1.00 44.89 59 TYR G C 1
ATOM 22019 O O . TYR G 2 59 ? 59.008 35.346 15.485 1.00 48.75 59 TYR G O 1
ATOM 22037 N N . GLY G 2 60 ? 60.031 33.513 16.298 1.00 50.58 60 GLY G N 1
ATOM 22038 C CA . GLY G 2 60 ? 59.435 33.662 17.608 1.00 55.34 60 GLY G CA 1
ATOM 22039 C C . GLY G 2 60 ? 60.054 34.825 18.360 1.00 56.45 60 GLY G C 1
ATOM 22040 O O . GLY G 2 60 ? 61.234 35.144 18.200 1.00 54.75 60 GLY G O 1
ATOM 22044 N N . ALA G 2 61 ? 59.233 35.482 19.184 1.00 48.65 61 ALA G N 1
ATOM 22045 C CA . ALA G 2 61 ? 59.712 36.648 19.924 1.00 61.19 61 ALA G CA 1
ATOM 22046 C C . ALA G 2 61 ? 60.923 36.311 20.787 1.00 61.78 61 ALA G C 1
ATOM 22047 O O . ALA G 2 61 ? 61.784 37.171 21.014 1.00 49.45 61 ALA G O 1
ATOM 22054 N N . SER G 2 62 ? 61.014 35.065 21.259 1.00 63.08 62 SER G N 1
ATOM 22055 C CA . SER G 2 62 ? 62.047 34.688 22.216 1.00 55.18 62 SER G CA 1
ATOM 22056 C C . SER G 2 62 ? 63.444 34.694 21.611 1.00 59.89 62 SER G C 1
ATOM 22057 O O . SER G 2 62 ? 64.427 34.811 22.354 1.00 65.23 62 SER G O 1
ATOM 22065 N N . VAL G 2 63 ? 63.562 34.577 20.286 1.00 61.14 63 VAL G N 1
ATOM 22066 C CA . VAL G 2 63 ? 64.856 34.402 19.639 1.00 59.72 63 VAL G CA 1
ATOM 22067 C C . VAL G 2 63 ? 65.067 35.347 18.468 1.00 52.98 63 VAL G C 1
ATOM 22068 O O . VAL G 2 63 ? 66.144 35.339 17.872 1.00 61.97 63 VAL G O 1
ATOM 22081 N N . VAL G 2 64 ? 64.082 36.166 18.114 1.00 55.90 64 VAL G N 1
ATOM 22082 C CA . VAL G 2 64 ? 64.261 37.129 17.031 1.00 54.61 64 VAL G CA 1
ATOM 22083 C C . VAL G 2 64 ? 65.485 37.983 17.341 1.00 55.44 64 VAL G C 1
ATOM 22084 O O . VAL G 2 64 ? 65.840 38.188 18.509 1.00 64.49 64 VAL G O 1
ATOM 22097 N N . GLY G 2 65 ? 66.152 38.464 16.305 1.00 48.81 65 GLY G N 1
ATOM 22098 C CA . GLY G 2 65 ? 67.370 39.238 16.522 1.00 65.91 65 GLY G CA 1
ATOM 22099 C C . GLY G 2 65 ? 68.617 38.415 16.797 1.00 68.22 65 GLY G C 1
ATOM 22100 O O . GLY G 2 65 ? 69.664 38.658 16.189 1.00 72.65 65 GLY G O 1
ATOM 22104 N N . ARG G 2 66 ? 68.529 37.437 17.702 1.00 67.82 66 ARG G N 1
ATOM 22105 C CA . ARG G 2 66 ? 69.688 36.598 17.995 1.00 65.38 66 ARG G CA 1
ATOM 22106 C C . ARG G 2 66 ? 69.848 35.468 16.982 1.00 63.52 66 ARG G C 1
ATOM 22107 O O . ARG G 2 66 ? 70.976 35.116 16.620 1.00 63.77 66 ARG G O 1
ATOM 22128 N N . PHE G 2 67 ? 68.743 34.873 16.536 1.00 59.94 67 PHE G N 1
ATOM 22129 C CA . PHE G 2 67 ? 68.777 33.755 15.605 1.00 56.49 67 PHE G CA 1
ATOM 22130 C C . PHE G 2 67 ? 68.375 34.226 14.212 1.00 53.24 67 PHE G C 1
ATOM 22131 O O . PHE G 2 67 ? 67.617 35.187 14.060 1.00 61.66 67 PHE G O 1
ATOM 22148 N N . THR G 2 68 ? 68.876 33.527 13.193 1.00 54.86 68 THR G N 1
ATOM 22149 C CA . THR G 2 68 ? 68.634 33.906 11.804 1.00 56.63 68 THR G CA 1
ATOM 22150 C C . THR G 2 68 ? 68.457 32.661 10.952 1.00 54.77 68 THR G C 1
ATOM 22151 O O . THR G 2 68 ? 69.370 31.838 10.849 1.00 59.11 68 THR G O 1
ATOM 22162 N N . MET G 2 69 ? 67.302 32.551 10.314 1.00 47.85 69 MET G N 1
ATOM 22163 C CA . MET G 2 69 ? 66.971 31.417 9.468 1.00 47.39 69 MET G CA 1
ATOM 22164 C C . MET G 2 69 ? 67.133 31.791 8.004 1.00 46.86 69 MET G C 1
ATOM 22165 O O . MET G 2 69 ? 66.867 32.923 7.600 1.00 52.35 69 MET G O 1
ATOM 22179 N N . SER G 2 70 ? 67.571 30.819 7.212 1.00 47.27 70 SER G N 1
ATOM 22180 C CA . SER G 2 70 ? 67.707 30.986 5.775 1.00 46.92 70 SER G CA 1
ATOM 22181 C C . SER G 2 70 ? 67.415 29.640 5.137 1.00 47.14 70 SER G C 1
ATOM 22182 O O . SER G 2 70 ? 67.333 28.616 5.822 1.00 50.58 70 SER G O 1
ATOM 22190 N N . ARG G 2 71 ? 67.258 29.640 3.817 1.00 48.08 71 ARG G N 1
ATOM 22191 C CA . ARG G 2 71 ? 66.979 28.390 3.125 1.00 56.71 71 ARG G CA 1
ATOM 22192 C C . ARG G 2 71 ? 67.514 28.432 1.703 1.00 60.21 71 ARG G C 1
ATOM 22193 O O . ARG G 2 71 ? 67.269 29.389 0.964 1.00 61.09 71 ARG G O 1
ATOM 22214 N N . ASP G 2 72 ? 68.251 27.383 1.342 1.00 62.41 72 ASP G N 1
ATOM 22215 C CA . ASP G 2 72 ? 68.746 27.173 -0.012 1.00 66.65 72 ASP G CA 1
ATOM 22216 C C . ASP G 2 72 ? 67.796 26.201 -0.699 1.00 65.52 72 ASP G C 1
ATOM 22217 O O . ASP G 2 72 ? 67.796 25.005 -0.389 1.00 73.27 72 ASP G O 1
ATOM 22226 N N . ASP G 2 73 ? 66.976 26.709 -1.619 1.00 69.72 73 ASP G N 1
ATOM 22227 C CA . ASP G 2 73 ? 66.046 25.829 -2.319 1.00 65.97 73 ASP G CA 1
ATOM 22228 C C . ASP G 2 73 ? 66.773 24.885 -3.270 1.00 74.74 73 ASP G C 1
ATOM 22229 O O . ASP G 2 73 ? 66.344 23.738 -3.450 1.00 70.44 73 ASP G O 1
ATOM 22238 N N . SER G 2 74 ? 67.872 25.334 -3.877 1.00 79.41 74 SER G N 1
ATOM 22239 C CA . SER G 2 74 ? 68.669 24.438 -4.709 1.00 70.38 74 SER G CA 1
ATOM 22240 C C . SER G 2 74 ? 69.152 23.242 -3.898 1.00 66.49 74 SER G C 1
ATOM 22241 O O . SER G 2 74 ? 68.869 22.087 -4.234 1.00 83.70 74 SER G O 1
ATOM 22249 N N . LYS G 2 75 ? 69.874 23.506 -2.811 1.00 71.89 75 LYS G N 1
ATOM 22250 C CA . LYS G 2 75 ? 70.384 22.457 -1.939 1.00 75.66 75 LYS G CA 1
ATOM 22251 C C . LYS G 2 75 ? 69.312 21.850 -1.034 1.00 70.04 75 LYS G C 1
ATOM 22252 O O . LYS G 2 75 ? 69.648 21.000 -0.204 1.00 71.54 75 LYS G O 1
ATOM 22256 N N . ASN G 2 76 ? 68.044 22.251 -1.174 1.00 76.77 76 ASN G N 1
ATOM 22257 C CA . ASN G 2 76 ? 66.936 21.694 -0.388 1.00 68.35 76 ASN G CA 1
ATOM 22258 C C . ASN G 2 76 ? 67.289 21.625 1.095 1.00 66.98 76 ASN G C 1
ATOM 22259 O O . ASN G 2 76 ? 67.152 20.589 1.748 1.00 64.73 76 ASN G O 1
ATOM 22270 N N . THR G 2 77 ? 67.749 22.752 1.630 1.00 63.73 77 THR G N 1
ATOM 22271 C CA . THR G 2 77 ? 68.262 22.796 2.987 1.00 58.68 77 THR G CA 1
ATOM 22272 C C . THR G 2 77 ? 67.901 24.123 3.625 1.00 54.79 77 THR G C 1
ATOM 22273 O O . THR G 2 77 ? 67.862 25.160 2.961 1.00 59.26 77 THR G O 1
ATOM 22284 N N . VAL G 2 78 ? 67.639 24.074 4.926 1.00 52.15 78 VAL G N 1
ATOM 22285 C CA . VAL G 2 78 ? 67.437 25.271 5.726 1.00 53.65 78 VAL G CA 1
ATOM 22286 C C . VAL G 2 78 ? 68.521 25.301 6.786 1.00 51.98 78 VAL G C 1
ATOM 22287 O O . VAL G 2 78 ? 69.061 24.262 7.179 1.00 54.93 78 VAL G O 1
ATOM 22300 N N . TYR G 2 79 ? 68.832 26.502 7.252 1.00 54.83 79 TYR G N 1
ATOM 22301 C CA . TYR G 2 79 ? 69.865 26.707 8.250 1.00 51.86 79 TYR G CA 1
ATOM 22302 C C . TYR G 2 79 ? 69.323 27.592 9.363 1.00 51.71 79 TYR G C 1
ATOM 22303 O O . TYR G 2 79 ? 68.351 28.332 9.182 1.00 50.97 79 TYR G O 1
ATOM 22321 N N . LEU G 2 80 ? 69.956 27.497 10.531 1.00 52.51 80 LEU G N 1
ATOM 22322 C CA . LEU G 2 80 ? 69.600 28.338 11.673 1.00 52.58 80 LEU G CA 1
ATOM 22323 C C . LEU G 2 80 ? 70.893 28.793 12.343 1.00 53.43 80 LEU G C 1
ATOM 22324 O O . LEU G 2 80 ? 71.490 28.046 13.124 1.00 60.26 80 LEU G O 1
ATOM 22340 N N . GLN G 2 81 ? 71.319 30.012 12.032 1.00 52.27 81 GLN G N 1
ATOM 22341 C CA . GLN G 2 81 ? 72.458 30.623 12.700 1.00 52.72 81 GLN G CA 1
ATOM 22342 C C . GLN G 2 81 ? 72.019 31.105 14.075 1.00 53.28 81 GLN G C 1
ATOM 22343 O O . GLN G 2 81 ? 71.096 31.917 14.185 1.00 58.10 81 GLN G O 1
ATOM 22357 N N . MET G 2 82 ? 72.681 30.612 15.117 1.00 57.63 82 MET G N 1
ATOM 22358 C CA . MET G 2 82 ? 72.352 30.941 16.498 1.00 55.77 82 MET G CA 1
ATOM 22359 C C . MET G 2 82 ? 73.507 31.733 17.094 1.00 57.81 82 MET G C 1
ATOM 22360 O O . MET G 2 82 ? 74.624 31.218 17.198 1.00 69.13 82 MET G O 1
ATOM 22374 N N . ASN G 2 83 ? 73.236 32.976 17.482 1.00 59.95 83 ASN G N 1
ATOM 22375 C CA . ASN G 2 83 ? 74.230 33.872 18.051 1.00 57.25 83 ASN G CA 1
ATOM 22376 C C . ASN G 2 83 ? 73.829 34.257 19.470 1.00 68.03 83 ASN G C 1
ATOM 22377 O O . ASN G 2 83 ? 72.723 33.966 19.929 1.00 65.30 83 ASN G O 1
ATOM 22388 N N . SER G 2 84 ? 74.755 34.938 20.162 1.00 73.53 84 SER G N 1
ATOM 22389 C CA . SER G 2 84 ? 74.536 35.458 21.507 1.00 71.77 84 SER G CA 1
ATOM 22390 C C . SER G 2 84 ? 73.835 34.419 22.366 1.00 74.87 84 SER G C 1
ATOM 22391 O O . SER G 2 84 ? 72.884 34.713 23.106 1.00 71.92 84 SER G O 1
ATOM 22399 N N . LEU G 2 85 ? 74.322 33.193 22.270 1.00 75.80 85 LEU G N 1
ATOM 22400 C CA . LEU G 2 85 ? 73.653 32.076 22.895 1.00 76.59 85 LEU G CA 1
ATOM 22401 C C . LEU G 2 85 ? 73.581 32.254 24.392 1.00 75.57 85 LEU G C 1
ATOM 22402 O O . LEU G 2 85 ? 74.590 32.499 25.055 1.00 76.12 85 LEU G O 1
ATOM 22418 N N . ARG G 2 86 ? 72.377 32.108 24.927 1.00 78.35 86 ARG G N 1
ATOM 22419 C CA . ARG G 2 86 ? 72.112 32.090 26.352 1.00 78.10 86 ARG G CA 1
ATOM 22420 C C . ARG G 2 86 ? 71.811 30.658 26.786 1.00 87.16 86 ARG G C 1
ATOM 22421 O O . ARG G 2 86 ? 71.572 29.772 25.962 1.00 86.24 86 ARG G O 1
ATOM 22442 N N . ALA G 2 87 ? 71.821 30.424 28.108 1.00 93.05 87 ALA G N 1
ATOM 22443 C CA . ALA G 2 87 ? 71.504 29.091 28.610 1.00 86.90 87 ALA G CA 1
ATOM 22444 C C . ALA G 2 87 ? 70.065 28.709 28.308 1.00 84.56 87 ALA G C 1
ATOM 22445 O O . ALA G 2 87 ? 69.751 27.520 28.177 1.00 90.94 87 ALA G O 1
ATOM 22452 N N . GLU G 2 88 ? 69.180 29.704 28.188 1.00 90.01 88 GLU G N 1
ATOM 22453 C CA . GLU G 2 88 ? 67.774 29.452 27.892 1.00 92.03 88 GLU G CA 1
ATOM 22454 C C . GLU G 2 88 ? 67.576 28.651 26.614 1.00 84.91 88 GLU G C 1
ATOM 22455 O O . GLU G 2 88 ? 66.532 28.007 26.454 1.00 80.87 88 GLU G O 1
ATOM 22467 N N . ASP G 2 89 ? 68.547 28.674 25.697 1.00 80.69 89 ASP G N 1
ATOM 22468 C CA . ASP G 2 89 ? 68.423 28.015 24.401 1.00 78.26 89 ASP G CA 1
ATOM 22469 C C . ASP G 2 89 ? 68.853 26.555 24.436 1.00 80.13 89 ASP G C 1
ATOM 22470 O O . ASP G 2 89 ? 68.849 25.891 23.390 1.00 73.86 89 ASP G O 1
ATOM 22479 N N . THR G 2 90 ? 69.198 26.027 25.616 1.00 77.37 90 THR G N 1
ATOM 22480 C CA . THR G 2 90 ? 69.539 24.616 25.779 1.00 78.65 90 THR G CA 1
ATOM 22481 C C . THR G 2 90 ? 68.294 23.781 25.510 1.00 72.19 90 THR G C 1
ATOM 22482 O O . THR G 2 90 ? 67.353 23.790 26.308 1.00 71.07 90 THR G O 1
ATOM 22493 N N . ALA G 2 91 ? 68.274 23.082 24.376 1.00 65.21 91 ALA G N 1
ATOM 22494 C CA . ALA G 2 91 ? 67.085 22.361 23.935 1.00 66.91 91 ALA G CA 1
ATOM 22495 C C . ALA G 2 91 ? 67.439 21.557 22.695 1.00 64.90 91 ALA G C 1
ATOM 22496 O O . ALA G 2 91 ? 68.455 21.812 22.046 1.00 71.06 91 ALA G O 1
ATOM 22503 N N . VAL G 2 92 ? 66.590 20.581 22.375 1.00 61.63 92 VAL G N 1
ATOM 22504 C CA . VAL G 2 92 ? 66.702 19.845 21.122 1.00 65.85 92 VAL G CA 1
ATOM 22505 C C . VAL G 2 92 ? 65.965 20.639 20.054 1.00 64.38 92 VAL G C 1
ATOM 22506 O O . VAL G 2 92 ? 64.825 21.069 20.267 1.00 67.77 92 VAL G O 1
ATOM 22519 N N . TYR G 2 93 ? 66.612 20.845 18.911 1.00 60.85 93 TYR G N 1
ATOM 22520 C CA . TYR G 2 93 ? 66.075 21.683 17.846 1.00 62.82 93 TYR G CA 1
ATOM 22521 C C . TYR G 2 93 ? 65.534 20.818 16.716 1.00 57.10 93 TYR G C 1
ATOM 22522 O O . TYR G 2 93 ? 66.240 19.947 16.201 1.00 56.04 93 TYR G O 1
ATOM 22540 N N . TYR G 2 94 ? 64.283 21.068 16.334 1.00 58.94 94 TYR G N 1
ATOM 22541 C CA . TYR G 2 94 ? 63.573 20.249 15.362 1.00 60.60 94 TYR G CA 1
ATOM 22542 C C . TYR G 2 94 ? 63.368 21.003 14.056 1.00 59.00 94 TYR G C 1
ATOM 22543 O O . TYR G 2 94 ? 63.096 22.208 14.051 1.00 56.21 94 TYR G O 1
ATOM 22561 N N . CYS G 2 95 ? 63.506 20.275 12.955 1.00 55.48 95 CYS G N 1
ATOM 22562 C CA . CYS G 2 95 ? 63.198 20.753 11.615 1.00 48.99 95 CYS G CA 1
ATOM 22563 C C . CYS G 2 95 ? 61.819 20.247 11.224 1.00 62.17 95 CYS G C 1
ATOM 22564 O O . CYS G 2 95 ? 61.481 19.089 11.488 1.00 70.13 95 CYS G O 1
ATOM 22571 N N . ALA G 2 96 ? 61.019 21.108 10.595 1.00 58.33 96 ALA G N 1
ATOM 22572 C CA . ALA G 2 96 ? 59.629 20.768 10.314 1.00 60.74 96 ALA G CA 1
ATOM 22573 C C . ALA G 2 96 ? 59.217 21.278 8.944 1.00 50.97 96 ALA G C 1
ATOM 22574 O O . ALA G 2 96 ? 59.644 22.355 8.522 1.00 56.84 96 ALA G O 1
ATOM 22581 N N . ALA G 2 97 ? 58.368 20.510 8.265 1.00 53.16 97 ALA G N 1
ATOM 22582 C CA . ALA G 2 97 ? 57.853 20.870 6.951 1.00 64.40 97 ALA G CA 1
ATOM 22583 C C . ALA G 2 97 ? 56.343 21.043 7.039 1.00 64.93 97 ALA G C 1
ATOM 22584 O O . ALA G 2 97 ? 55.640 20.145 7.516 1.00 69.43 97 ALA G O 1
ATOM 22591 N N . LYS G 2 98 ? 55.849 22.193 6.586 1.00 63.63 98 LYS G N 1
ATOM 22592 C CA . LYS G 2 98 ? 54.427 22.514 6.622 1.00 66.96 98 LYS G CA 1
ATOM 22593 C C . LYS G 2 98 ? 53.872 22.604 5.207 1.00 66.21 98 LYS G C 1
ATOM 22594 O O . LYS G 2 98 ? 54.406 23.336 4.366 1.00 53.59 98 LYS G O 1
ATOM 22613 N N . ARG G 2 99 ? 52.808 21.864 4.954 1.00 72.07 99 ARG G N 1
ATOM 22614 C CA . ARG G 2 99 ? 52.148 21.903 3.657 1.00 68.53 99 ARG G CA 1
ATOM 22615 C C . ARG G 2 99 ? 51.232 23.124 3.581 1.00 75.43 99 ARG G C 1
ATOM 22616 O O . ARG G 2 99 ? 50.553 23.456 4.559 1.00 79.22 99 ARG G O 1
ATOM 22637 N N . PRO G 2 100 ? 51.185 23.827 2.436 1.00 68.45 100 PRO G N 1
ATOM 22638 C CA . PRO G 2 100 ? 50.452 25.100 2.402 1.00 61.24 100 PRO G CA 1
ATOM 22639 C C . PRO G 2 100 ? 48.951 24.943 2.618 1.00 75.33 100 PRO G C 1
ATOM 22640 O O . PRO G 2 100 ? 48.367 25.647 3.449 1.00 69.99 100 PRO G O 1
ATOM 22651 N N . ASP G 2 101 ? 48.316 24.028 1.881 1.00 71.28 101 ASP G N 1
ATOM 22652 C CA . ASP G 2 101 ? 46.876 23.834 2.021 1.00 73.09 101 ASP G CA 1
ATOM 22653 C C . ASP G 2 101 ? 46.497 23.193 3.348 1.00 71.96 101 ASP G C 1
ATOM 22654 O O . ASP G 2 101 ? 45.301 23.103 3.655 1.00 84.25 101 ASP G O 1
ATOM 22663 N N . ALA G 2 102 ? 47.470 22.745 4.131 1.00 63.32 102 ALA G N 1
ATOM 22664 C CA . ALA G 2 102 ? 47.216 22.307 5.494 1.00 62.16 102 ALA G CA 1
ATOM 22665 C C . ALA G 2 102 ? 46.927 23.537 6.350 1.00 74.40 102 ALA G C 1
ATOM 22666 O O . ALA G 2 102 ? 46.840 24.668 5.859 1.00 83.10 102 ALA G O 1
ATOM 22673 N N . GLY G 2 103 ? 46.788 23.334 7.653 1.00 61.91 103 GLY G N 1
ATOM 22674 C CA . GLY G 2 103 ? 46.564 24.454 8.544 1.00 69.48 103 GLY G CA 1
ATOM 22675 C C . GLY G 2 103 ? 47.751 25.400 8.592 1.00 63.63 103 GLY G C 1
ATOM 22676 O O . GLY G 2 103 ? 48.819 25.164 8.020 1.00 57.86 103 GLY G O 1
ATOM 22680 N N . TRP G 2 104 ? 47.549 26.519 9.289 1.00 59.13 104 TRP G N 1
ATOM 22681 C CA . TRP G 2 104 ? 48.665 27.424 9.533 1.00 58.10 104 TRP G CA 1
ATOM 22682 C C . TRP G 2 104 ? 49.611 26.885 10.596 1.00 55.68 104 TRP G C 1
ATOM 22683 O O . TRP G 2 104 ? 50.689 27.455 10.786 1.00 57.50 104 TRP G O 1
ATOM 22704 N N . GLN G 2 105 ? 49.246 25.799 11.279 1.00 57.62 105 GLN G N 1
ATOM 22705 C CA . GLN G 2 105 ? 50.120 25.225 12.294 1.00 62.45 105 GLN G CA 1
ATOM 22706 C C . GLN G 2 105 ? 49.984 23.706 12.317 1.00 65.22 105 GLN G C 1
ATOM 22707 O O . GLN G 2 105 ? 49.943 23.087 13.385 1.00 66.51 105 GLN G O 1
ATOM 22721 N N . THR G 2 106 ? 49.908 23.087 11.140 1.00 58.84 106 THR G N 1
ATOM 22722 C CA . THR G 2 106 ? 49.958 21.636 11.020 1.00 66.59 106 THR G CA 1
ATOM 22723 C C . THR G 2 106 ? 51.133 21.281 10.118 1.00 66.83 106 THR G C 1
ATOM 22724 O O . THR G 2 106 ? 51.136 21.619 8.928 1.00 58.93 106 THR G O 1
ATOM 22735 N N . TYR G 2 107 ? 52.124 20.606 10.688 1.00 61.76 107 TYR G N 1
ATOM 22736 C CA . TYR G 2 107 ? 53.361 20.261 10.003 1.00 64.51 107 TYR G CA 1
ATOM 22737 C C . TYR G 2 107 ? 53.382 18.755 9.778 1.00 72.71 107 TYR G C 1
ATOM 22738 O O . TYR G 2 107 ? 53.394 17.978 10.740 1.00 74.08 107 TYR G O 1
ATOM 22756 N N . ASP G 2 108 ? 53.383 18.348 8.510 1.00 70.41 108 ASP G N 1
ATOM 22757 C CA . ASP G 2 108 ? 53.250 16.938 8.178 1.00 65.77 108 ASP G CA 1
ATOM 22758 C C . ASP G 2 108 ? 54.518 16.135 8.439 1.00 67.55 108 ASP G C 1
ATOM 22759 O O . ASP G 2 108 ? 54.450 14.901 8.481 1.00 74.86 108 ASP G O 1
ATOM 22768 N N . TYR G 2 109 ? 55.664 16.792 8.621 1.00 68.37 109 TYR G N 1
ATOM 22769 C CA . TYR G 2 109 ? 56.946 16.103 8.683 1.00 65.25 109 TYR G CA 1
ATOM 22770 C C . TYR G 2 109 ? 57.845 16.725 9.741 1.00 59.69 109 TYR G C 1
ATOM 22771 O O . TYR G 2 109 ? 57.879 17.948 9.899 1.00 68.58 109 TYR G O 1
ATOM 22789 N N . TRP G 2 110 ? 58.587 15.876 10.452 1.00 55.92 110 TRP G N 1
ATOM 22790 C CA . TRP G 2 110 ? 59.455 16.322 11.533 1.00 70.65 110 TRP G CA 1
ATOM 22791 C C . TRP G 2 110 ? 60.774 15.560 11.520 1.00 69.41 110 TRP G C 1
ATOM 22792 O O . TRP G 2 110 ? 60.796 14.345 11.313 1.00 68.75 110 TRP G O 1
ATOM 22813 N N . GLY G 2 111 ? 61.874 16.283 11.760 1.00 71.53 111 GLY G N 1
ATOM 22814 C CA . GLY G 2 111 ? 63.164 15.649 11.916 1.00 69.93 111 GLY G CA 1
ATOM 22815 C C . GLY G 2 111 ? 63.362 15.090 13.312 1.00 72.05 111 GLY G C 1
ATOM 22816 O O . GLY G 2 111 ? 62.614 15.384 14.244 1.00 64.63 111 GLY G O 1
ATOM 22820 N N . GLN G 2 112 ? 64.402 14.262 13.449 1.00 73.37 112 GLN G N 1
ATOM 22821 C CA . GLN G 2 112 ? 64.666 13.619 14.734 1.00 65.55 112 GLN G CA 1
ATOM 22822 C C . GLN G 2 112 ? 65.114 14.635 15.779 1.00 63.27 112 GLN G C 1
ATOM 22823 O O . GLN G 2 112 ? 64.755 14.521 16.957 1.00 54.72 112 GLN G O 1
ATOM 22827 N N . GLY G 2 113 ? 65.893 15.622 15.371 1.00 66.95 113 GLY G N 1
ATOM 22828 C CA . GLY G 2 113 ? 66.346 16.670 16.259 1.00 66.82 113 GLY G CA 1
ATOM 22829 C C . GLY G 2 113 ? 67.836 16.568 16.538 1.00 66.04 113 GLY G C 1
ATOM 22830 O O . GLY G 2 113 ? 68.421 15.476 16.565 1.00 69.94 113 GLY G O 1
ATOM 22834 N N . THR G 2 114 ? 68.467 17.730 16.728 1.00 69.23 114 THR G N 1
ATOM 22835 C CA . THR G 2 114 ? 69.844 17.830 17.197 1.00 65.60 114 THR G CA 1
ATOM 22836 C C . THR G 2 114 ? 69.846 18.593 18.510 1.00 62.73 114 THR G C 1
ATOM 22837 O O . THR G 2 114 ? 69.209 19.647 18.623 1.00 67.30 114 THR G O 1
ATOM 22848 N N . LEU G 2 115 ? 70.574 18.068 19.487 1.00 74.29 115 LEU G N 1
ATOM 22849 C CA . LEU G 2 115 ? 70.623 18.667 20.809 1.00 71.07 115 LEU G CA 1
ATOM 22850 C C . LEU G 2 115 ? 71.661 19.777 20.844 1.00 71.46 115 LEU G C 1
ATOM 22851 O O . LEU G 2 115 ? 72.761 19.638 20.302 1.00 75.40 115 LEU G O 1
ATOM 22867 N N . VAL G 2 116 ? 71.305 20.883 21.485 1.00 73.15 116 VAL G N 1
ATOM 22868 C CA . VAL G 2 116 ? 72.189 22.031 21.627 1.00 76.59 116 VAL G CA 1
ATOM 22869 C C . VAL G 2 116 ? 72.302 22.333 23.110 1.00 83.63 116 VAL G C 1
ATOM 22870 O O . VAL G 2 116 ? 71.330 22.781 23.732 1.00 80.06 116 VAL G O 1
ATOM 22883 N N . THR G 2 117 ? 73.467 22.081 23.692 1.00 84.97 117 THR G N 1
ATOM 22884 C CA . THR G 2 117 ? 73.692 22.414 25.089 1.00 85.76 117 THR G CA 1
ATOM 22885 C C . THR G 2 117 ? 74.519 23.688 25.188 1.00 91.85 117 THR G C 1
ATOM 22886 O O . THR G 2 117 ? 75.606 23.774 24.611 1.00 91.43 117 THR G O 1
ATOM 22897 N N . VAL G 2 118 ? 73.996 24.673 25.917 1.00 86.13 118 VAL G N 1
ATOM 22898 C CA . VAL G 2 118 ? 74.741 25.870 26.292 1.00 85.93 118 VAL G CA 1
ATOM 22899 C C . VAL G 2 118 ? 75.259 25.620 27.705 1.00 96.69 118 VAL G C 1
ATOM 22900 O O . VAL G 2 118 ? 74.518 25.759 28.684 1.00 97.17 118 VAL G O 1
ATOM 22913 N N . SER G 2 119 ? 76.530 25.237 27.819 1.00 97.72 119 SER G N 1
ATOM 22914 C CA . SER G 2 119 ? 77.141 25.062 29.130 1.00 97.59 119 SER G CA 1
ATOM 22915 C C . SER G 2 119 ? 77.185 26.389 29.873 1.00 102.89 119 SER G C 1
ATOM 22916 O O . SER G 2 119 ? 76.358 27.276 29.636 1.00 104.27 119 SER G O 1
ATOM 22924 N N . SER G 2 120 ? 78.148 26.531 30.772 1.00 100.74 120 SER G N 1
ATOM 22925 C CA . SER G 2 120 ? 78.382 27.793 31.454 1.00 102.74 120 SER G CA 1
ATOM 22926 C C . SER G 2 120 ? 79.679 27.656 32.232 1.00 103.45 120 SER G C 1
ATOM 22927 O O . SER G 2 120 ? 80.448 28.607 32.338 1.00 111.85 120 SER G O 1
ATOM 22936 N N . GLU H 2 1 ? -13.052 83.777 -19.419 1.00 101.73 1 GLU H N 1
ATOM 22937 C CA . GLU H 2 1 ? -13.876 84.241 -18.270 1.00 95.41 1 GLU H CA 1
ATOM 22938 C C . GLU H 2 1 ? -14.377 83.064 -17.442 1.00 91.25 1 GLU H C 1
ATOM 22939 O O . GLU H 2 1 ? -15.585 82.870 -17.317 1.00 97.26 1 GLU H O 1
ATOM 22945 N N . VAL H 2 2 ? -13.458 82.276 -16.880 1.00 81.26 2 VAL H N 1
ATOM 22946 C CA . VAL H 2 2 ? -13.869 81.158 -16.038 1.00 86.00 2 VAL H CA 1
ATOM 22947 C C . VAL H 2 2 ? -14.719 81.686 -14.888 1.00 91.21 2 VAL H C 1
ATOM 22948 O O . VAL H 2 2 ? -14.390 82.701 -14.260 1.00 90.19 2 VAL H O 1
ATOM 22961 N N . GLN H 2 3 ? -15.823 80.991 -14.603 1.00 87.35 3 GLN H N 1
ATOM 22962 C CA . GLN H 2 3 ? -16.870 81.525 -13.739 1.00 83.00 3 GLN H CA 1
ATOM 22963 C C . GLN H 2 3 ? -17.397 80.461 -12.790 1.00 77.74 3 GLN H C 1
ATOM 22964 O O . GLN H 2 3 ? -17.675 79.332 -13.207 1.00 79.12 3 GLN H O 1
ATOM 22978 N N . LEU H 2 4 ? -17.548 80.835 -11.520 1.00 79.39 4 LEU H N 1
ATOM 22979 C CA . LEU H 2 4 ? -18.162 79.987 -10.501 1.00 75.49 4 LEU H CA 1
ATOM 22980 C C . LEU H 2 4 ? -19.236 80.802 -9.793 1.00 86.63 4 LEU H C 1
ATOM 22981 O O . LEU H 2 4 ? -18.924 81.810 -9.149 1.00 89.13 4 LEU H O 1
ATOM 22997 N N . VAL H 2 5 ? -20.492 80.370 -9.900 1.00 81.92 5 VAL H N 1
ATOM 22998 C CA . VAL H 2 5 ? -21.620 81.097 -9.328 1.00 79.60 5 VAL H CA 1
ATOM 22999 C C . VAL H 2 5 ? -22.300 80.205 -8.299 1.00 71.84 5 VAL H C 1
ATOM 23000 O O . VAL H 2 5 ? -22.659 79.062 -8.600 1.00 73.59 5 VAL H O 1
ATOM 23013 N N . GLU H 2 6 ? -22.474 80.728 -7.090 1.00 71.85 6 GLU H N 1
ATOM 23014 C CA . GLU H 2 6 ? -23.102 79.997 -6.000 1.00 65.97 6 GLU H CA 1
ATOM 23015 C C . GLU H 2 6 ? -24.577 80.361 -5.896 1.00 67.95 6 GLU H C 1
ATOM 23016 O O . GLU H 2 6 ? -25.039 81.354 -6.464 1.00 71.11 6 GLU H O 1
ATOM 23028 N N . SER H 2 7 ? -25.314 79.537 -5.151 1.00 68.34 7 SER H N 1
ATOM 23029 C CA . SER H 2 7 ? -26.747 79.728 -4.955 1.00 66.83 7 SER H CA 1
ATOM 23030 C C . SER H 2 7 ? -27.183 78.935 -3.729 1.00 68.59 7 SER H C 1
ATOM 23031 O O . SER H 2 7 ? -26.413 78.154 -3.166 1.00 70.49 7 SER H O 1
ATOM 23039 N N . GLY H 2 8 ? -28.441 79.127 -3.339 1.00 70.62 8 GLY H N 1
ATOM 23040 C CA . GLY H 2 8 ? -29.015 78.385 -2.236 1.00 68.00 8 GLY H CA 1
ATOM 23041 C C . GLY H 2 8 ? -28.907 79.046 -0.879 1.00 69.39 8 GLY H C 1
ATOM 23042 O O . GLY H 2 8 ? -29.463 78.517 0.094 1.00 70.05 8 GLY H O 1
ATOM 23046 N N . GLY H 2 9 ? -28.222 80.182 -0.778 1.00 63.00 9 GLY H N 1
ATOM 23047 C CA . GLY H 2 9 ? -28.042 80.818 0.510 1.00 67.98 9 GLY H CA 1
ATOM 23048 C C . GLY H 2 9 ? -29.303 81.511 0.987 1.00 73.31 9 GLY H C 1
ATOM 23049 O O . GLY H 2 9 ? -30.154 81.923 0.197 1.00 71.31 9 GLY H O 1
ATOM 23053 N N . GLY H 2 10 ? -29.423 81.631 2.307 1.00 75.58 10 GLY H N 1
ATOM 23054 C CA . GLY H 2 10 ? -30.560 82.323 2.888 1.00 68.47 10 GLY H CA 1
ATOM 23055 C C . GLY H 2 10 ? -30.635 82.104 4.388 1.00 72.20 10 GLY H C 1
ATOM 23056 O O . GLY H 2 10 ? -29.667 81.671 5.016 1.00 72.14 10 GLY H O 1
ATOM 23060 N N . LEU H 2 11 ? -31.806 82.415 4.944 1.00 80.62 11 LEU H N 1
ATOM 23061 C CA . LEU H 2 11 ? -32.055 82.320 6.377 1.00 76.57 11 LEU H CA 1
ATOM 23062 C C . LEU H 2 11 ? -32.517 80.915 6.750 1.00 75.53 11 LEU H C 1
ATOM 23063 O O . LEU H 2 11 ? -33.203 80.239 5.976 1.00 72.87 11 LEU H O 1
ATOM 23079 N N . VAL H 2 12 ? -32.119 80.469 7.946 1.00 73.48 12 VAL H N 1
ATOM 23080 C CA . VAL H 2 12 ? -32.403 79.106 8.388 1.00 79.17 12 VAL H CA 1
ATOM 23081 C C . VAL H 2 12 ? -32.493 79.062 9.906 1.00 72.04 12 VAL H C 1
ATOM 23082 O O . VAL H 2 12 ? -31.894 79.877 10.611 1.00 71.68 12 VAL H O 1
ATOM 23095 N N . GLN H 2 13 ? -33.249 78.068 10.412 1.00 85.93 13 GLN H N 1
ATOM 23096 C CA . GLN H 2 13 ? -33.444 77.811 11.827 1.00 81.33 13 GLN H CA 1
ATOM 23097 C C . GLN H 2 13 ? -32.323 76.932 12.363 1.00 86.18 13 GLN H C 1
ATOM 23098 O O . GLN H 2 13 ? -31.804 76.075 11.643 1.00 93.39 13 GLN H O 1
ATOM 23112 N N . PRO H 2 14 ? -31.935 77.090 13.625 1.00 78.78 14 PRO H N 1
ATOM 23113 C CA . PRO H 2 14 ? -31.068 76.080 14.248 1.00 79.17 14 PRO H CA 1
ATOM 23114 C C . PRO H 2 14 ? -31.685 74.698 14.080 1.00 74.87 14 PRO H C 1
ATOM 23115 O O . PRO H 2 14 ? -32.883 74.502 14.296 1.00 79.71 14 PRO H O 1
ATOM 23126 N N . GLY H 2 15 ? -30.867 73.736 13.666 1.00 73.56 15 GLY H N 1
ATOM 23127 C CA . GLY H 2 15 ? -31.362 72.417 13.347 1.00 68.78 15 GLY H CA 1
ATOM 23128 C C . GLY H 2 15 ? -31.933 72.278 11.958 1.00 56.29 15 GLY H C 1
ATOM 23129 O O . GLY H 2 15 ? -32.140 71.145 11.500 1.00 54.19 15 GLY H O 1
ATOM 23133 N N . GLY H 2 16 ? -32.186 73.380 11.264 1.00 56.08 16 GLY H N 1
ATOM 23134 C CA . GLY H 2 16 ? -32.717 73.326 9.920 1.00 66.82 16 GLY H CA 1
ATOM 23135 C C . GLY H 2 16 ? -31.735 72.703 8.942 1.00 55.70 16 GLY H C 1
ATOM 23136 O O . GLY H 2 16 ? -30.707 72.129 9.307 1.00 58.34 16 GLY H O 1
ATOM 23140 N N . SER H 2 17 ? -32.076 72.822 7.659 1.00 55.32 17 SER H N 1
ATOM 23141 C CA . SER H 2 17 ? -31.232 72.284 6.599 1.00 63.31 17 SER H CA 1
ATOM 23142 C C . SER H 2 17 ? -31.456 73.077 5.319 1.00 62.96 17 SER H C 1
ATOM 23143 O O . SER H 2 17 ? -32.577 73.504 5.031 1.00 60.00 17 SER H O 1
ATOM 23151 N N . LEU H 2 18 ? -30.371 73.292 4.568 1.00 57.97 18 LEU H N 1
ATOM 23152 C CA . LEU H 2 18 ? -30.413 73.989 3.286 1.00 62.56 18 LEU H CA 1
ATOM 23153 C C . LEU H 2 18 ? -29.438 73.300 2.344 1.00 56.94 18 LEU H C 1
ATOM 23154 O O . LEU H 2 18 ? -28.708 72.387 2.738 1.00 55.56 18 LEU H O 1
ATOM 23170 N N . ARG H 2 19 ? -29.419 73.739 1.086 1.00 53.63 19 ARG H N 1
ATOM 23171 C CA . ARG H 2 19 ? -28.504 73.183 0.100 1.00 49.24 19 ARG H CA 1
ATOM 23172 C C . ARG H 2 19 ? -28.010 74.283 -0.817 1.00 57.58 19 ARG H C 1
ATOM 23173 O O . ARG H 2 19 ? -28.811 75.041 -1.369 1.00 62.47 19 ARG H O 1
ATOM 23194 N N . LEU H 2 20 ? -26.689 74.349 -0.996 1.00 66.97 20 LEU H N 1
ATOM 23195 C CA . LEU H 2 20 ? -26.065 75.279 -1.922 1.00 59.18 20 LEU H CA 1
ATOM 23196 C C . LEU H 2 20 ? -25.702 74.559 -3.211 1.00 57.05 20 LEU H C 1
ATOM 23197 O O . LEU H 2 20 ? -25.479 73.346 -3.228 1.00 54.81 20 LEU H O 1
ATOM 23213 N N . SER H 2 21 ? -25.637 75.328 -4.293 1.00 57.03 21 SER H N 1
ATOM 23214 C CA . SER H 2 21 ? -25.217 74.837 -5.591 1.00 55.18 21 SER H CA 1
ATOM 23215 C C . SER H 2 21 ? -24.116 75.755 -6.103 1.00 63.16 21 SER H C 1
ATOM 23216 O O . SER H 2 21 ? -24.040 76.925 -5.723 1.00 66.80 21 SER H O 1
ATOM 23224 N N . CYS H 2 22 ? -23.252 75.210 -6.957 1.00 62.47 22 CYS H N 1
ATOM 23225 C CA . CYS H 2 22 ? -22.208 76.010 -7.586 1.00 69.00 22 CYS H CA 1
ATOM 23226 C C . CYS H 2 22 ? -21.977 75.468 -8.987 1.00 70.18 22 CYS H C 1
ATOM 23227 O O . CYS H 2 22 ? -21.435 74.372 -9.151 1.00 6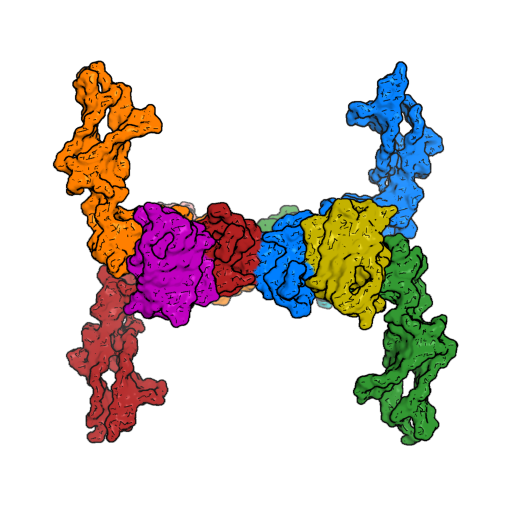8.48 22 CYS H O 1
ATOM 23234 N N . ALA H 2 23 ? -22.404 76.233 -9.991 1.00 72.34 23 ALA H N 1
ATOM 23235 C CA . ALA H 2 23 ? -22.184 75.866 -11.380 1.00 71.38 23 ALA H CA 1
ATOM 23236 C C . ALA H 2 23 ? -20.791 76.296 -11.824 1.00 77.51 23 ALA H C 1
ATOM 23237 O O . ALA H 2 23 ? -20.322 77.386 -11.483 1.00 72.92 23 ALA H O 1
ATOM 23244 N N . ALA H 2 24 ? -20.136 75.431 -12.596 1.00 79.07 24 ALA H N 1
ATOM 23245 C CA . ALA H 2 24 ? -18.762 75.625 -13.034 1.00 70.71 24 ALA H CA 1
ATOM 23246 C C . ALA H 2 24 ? -18.731 75.860 -14.535 1.00 74.19 24 ALA H C 1
ATOM 23247 O O . ALA H 2 24 ? -19.386 75.143 -15.297 1.00 84.00 24 ALA H O 1
ATOM 23254 N N . SER H 2 25 ? -17.948 76.850 -14.958 1.00 79.55 25 SER H N 1
ATOM 23255 C CA . SER H 2 25 ? -17.902 77.261 -16.354 1.00 77.91 25 SER H CA 1
ATOM 23256 C C . SER H 2 25 ? -16.468 77.584 -16.746 1.00 85.83 25 SER H C 1
ATOM 23257 O O . SER H 2 25 ? -15.763 78.271 -16.003 1.00 92.69 25 SER H O 1
ATOM 23265 N N . GLY H 2 26 ? -16.037 77.074 -17.900 1.00 80.57 26 GLY H N 1
ATOM 23266 C CA . GLY H 2 26 ? -14.801 77.532 -18.508 1.00 85.30 26 GLY H CA 1
ATOM 23267 C C . GLY H 2 26 ? -13.650 76.546 -18.509 1.00 94.65 26 GLY H C 1
ATOM 23268 O O . GLY H 2 26 ? -13.153 76.160 -19.573 1.00 93.62 26 GLY H O 1
ATOM 23272 N N . PHE H 2 27 ? -13.194 76.150 -17.327 1.00 88.44 27 PHE H N 1
ATOM 23273 C CA . PHE H 2 27 ? -12.074 75.231 -17.243 1.00 87.20 27 PHE H CA 1
ATOM 23274 C C . PHE H 2 27 ? -12.524 73.814 -17.597 1.00 89.22 27 PHE H C 1
ATOM 23275 O O . PHE H 2 27 ? -13.689 73.559 -17.916 1.00 86.44 27 PHE H O 1
ATOM 23292 N N . THR H 2 28 ? -11.577 72.879 -17.541 1.00 104.62 28 THR H N 1
ATOM 23293 C CA . THR H 2 28 ? -11.876 71.456 -17.685 1.00 104.43 28 THR H CA 1
ATOM 23294 C C . THR H 2 28 ? -12.352 70.936 -16.331 1.00 94.83 28 THR H C 1
ATOM 23295 O O . THR H 2 28 ? -11.569 70.849 -15.379 1.00 101.58 28 THR H O 1
ATOM 23306 N N . PHE H 2 29 ? -13.638 70.588 -16.239 1.00 85.32 29 PHE H N 1
ATOM 23307 C CA . PHE H 2 29 ? -14.236 70.361 -14.927 1.00 81.69 29 PHE H CA 1
ATOM 23308 C C . PHE H 2 29 ? -13.733 69.069 -14.297 1.00 81.15 29 PHE H C 1
ATOM 23309 O O . PHE H 2 29 ? -13.392 69.045 -13.108 1.00 82.59 29 PHE H O 1
ATOM 23326 N N . SER H 2 30 ? -13.669 67.988 -15.072 1.00 77.82 30 SER H N 1
ATOM 23327 C CA . SER H 2 30 ? -13.375 66.688 -14.479 1.00 77.62 30 SER H CA 1
ATOM 23328 C C . SER H 2 30 ? -12.000 66.671 -13.821 1.00 76.95 30 SER H C 1
ATOM 23329 O O . SER H 2 30 ? -11.814 66.037 -12.775 1.00 72.74 30 SER H O 1
ATOM 23337 N N . THR H 2 31 ? -11.025 67.368 -14.408 1.00 76.26 31 THR H N 1
ATOM 23338 C CA . THR H 2 31 ? -9.655 67.264 -13.920 1.00 76.20 31 THR H CA 1
ATOM 23339 C C . THR H 2 31 ? -9.412 68.090 -12.664 1.00 73.27 31 THR H C 1
ATOM 23340 O O . THR H 2 31 ? -8.497 67.777 -11.893 1.00 74.48 31 THR H O 1
ATOM 23351 N N . TYR H 2 32 ? -10.186 69.148 -12.453 1.00 70.56 32 TYR H N 1
ATOM 23352 C CA . TYR H 2 32 ? -10.007 69.973 -11.271 1.00 72.92 32 TYR H CA 1
ATOM 23353 C C . TYR H 2 32 ? -10.709 69.347 -10.070 1.00 66.16 32 TYR H C 1
ATOM 23354 O O . TYR H 2 32 ? -11.616 68.522 -10.205 1.00 71.33 32 TYR H O 1
ATOM 23372 N N . ALA H 2 33 ? -10.270 69.750 -8.882 1.00 59.56 33 ALA H N 1
ATOM 23373 C CA . ALA H 2 33 ? -10.960 69.430 -7.641 1.00 54.94 33 ALA H CA 1
ATOM 23374 C C . ALA H 2 33 ? -11.848 70.602 -7.250 1.00 60.71 33 ALA H C 1
ATOM 23375 O O . ALA H 2 33 ? -11.450 71.763 -7.383 1.00 64.68 33 ALA H O 1
ATOM 23382 N N . MET H 2 34 ? -13.052 70.297 -6.773 1.00 58.91 34 MET H N 1
ATOM 23383 C CA . MET H 2 34 ? -13.975 71.316 -6.293 1.00 52.63 34 MET H CA 1
ATOM 23384 C C . MET H 2 34 ? -14.010 71.307 -4.770 1.00 51.84 34 MET H C 1
ATOM 23385 O O . MET H 2 34 ? -13.927 70.247 -4.144 1.00 59.35 34 MET H O 1
ATOM 23399 N N . ALA H 2 35 ? -14.144 72.492 -4.181 1.00 52.21 35 ALA H N 1
ATOM 23400 C CA . ALA H 2 35 ? -14.108 72.642 -2.736 1.00 51.85 35 ALA H CA 1
ATOM 23401 C C . ALA H 2 35 ? -15.096 73.707 -2.287 1.00 60.24 35 ALA H C 1
ATOM 23402 O O . ALA H 2 35 ? -15.374 74.668 -3.009 1.00 65.86 35 ALA H O 1
ATOM 23409 N N . TRP H 2 36 ? -15.618 73.527 -1.079 1.00 54.03 36 TRP H N 1
ATOM 23410 C CA . TRP H 2 36 ? -16.440 74.523 -0.410 1.00 51.35 36 TRP H CA 1
ATOM 23411 C C . TRP H 2 36 ? -15.652 75.076 0.771 1.00 55.33 36 TRP H C 1
ATOM 23412 O O . TRP H 2 36 ? -14.997 74.322 1.499 1.00 52.00 36 TRP H O 1
ATOM 23433 N N . PHE H 2 37 ? -15.695 76.397 0.934 1.00 60.33 37 PHE H N 1
ATOM 23434 C CA . PHE H 2 37 ? -15.097 77.090 2.065 1.00 57.16 37 PHE H CA 1
ATOM 23435 C C . PHE H 2 37 ? -16.161 77.967 2.710 1.00 54.75 37 PHE H C 1
ATOM 23436 O O . PHE H 2 37 ? -17.244 78.169 2.157 1.00 57.23 37 PHE H O 1
ATOM 23453 N N . ARG H 2 38 ? -15.843 78.509 3.884 1.00 60.51 38 ARG H N 1
ATOM 23454 C CA . ARG H 2 38 ? -16.738 79.459 4.531 1.00 67.01 38 ARG H CA 1
ATOM 23455 C C . ARG H 2 38 ? -15.934 80.450 5.362 1.00 68.54 38 ARG H C 1
ATOM 23456 O O . ARG H 2 38 ? -14.845 80.138 5.847 1.00 69.44 38 ARG H O 1
ATOM 23477 N N . GLN H 2 39 ? -16.486 81.652 5.518 1.00 67.66 39 GLN H N 1
ATOM 23478 C CA . GLN H 2 39 ? -15.823 82.722 6.255 1.00 72.72 39 GLN H CA 1
ATOM 23479 C C . GLN H 2 39 ? -16.853 83.433 7.118 1.00 75.26 39 GLN H C 1
ATOM 23480 O O . GLN H 2 39 ? -17.675 84.201 6.605 1.00 72.32 39 GLN H O 1
ATOM 23494 N N . ALA H 2 40 ? -16.815 83.170 8.422 1.00 82.56 40 ALA H N 1
ATOM 23495 C CA . ALA H 2 40 ? -17.667 83.874 9.362 1.00 77.69 40 ALA H CA 1
ATOM 23496 C C . ALA H 2 40 ? -17.138 85.291 9.568 1.00 93.80 40 ALA H C 1
ATOM 23497 O O . ALA H 2 40 ? -15.993 85.590 9.221 1.00 103.06 40 ALA H O 1
ATOM 23504 N N . PRO H 2 41 ? -17.945 86.183 10.143 1.00 96.34 41 PRO H N 1
ATOM 23505 C CA . PRO H 2 41 ? -17.486 87.569 10.314 1.00 99.64 41 PRO H CA 1
ATOM 23506 C C . PRO H 2 41 ? -16.383 87.641 11.360 1.00 102.75 41 PRO H C 1
ATOM 23507 O O . PRO H 2 41 ? -16.505 87.081 12.452 1.00 107.36 41 PRO H O 1
ATOM 23518 N N . GLY H 2 42 ? -15.294 88.321 11.010 1.00 96.49 42 GLY H N 1
ATOM 23519 C CA . GLY H 2 42 ? -14.130 88.364 11.872 1.00 98.07 42 GLY H CA 1
ATOM 23520 C C . GLY H 2 42 ? -13.233 87.157 11.682 1.00 104.06 42 GLY H C 1
ATOM 23521 O O . GLY H 2 42 ? -12.040 87.301 11.398 1.00 111.57 42 GLY H O 1
ATOM 23525 N N . LYS H 2 43 ? -13.796 85.959 11.839 1.00 103.47 43 LYS H N 1
ATOM 23526 C CA . LYS H 2 43 ? -13.049 84.739 11.576 1.00 99.22 43 LYS H CA 1
ATOM 23527 C C . LYS H 2 43 ? -12.507 84.757 10.146 1.00 92.45 43 LYS H C 1
ATOM 23528 O O . LYS H 2 43 ? -12.888 85.584 9.314 1.00 95.90 43 LYS H O 1
ATOM 23532 N N . GLU H 2 44 ? -11.598 83.831 9.864 1.00 82.92 44 GLU H N 1
ATOM 23533 C CA . GLU H 2 44 ? -10.983 83.755 8.551 1.00 87.03 44 GLU H CA 1
ATOM 23534 C C . GLU H 2 44 ? -11.582 82.596 7.758 1.00 82.95 44 GLU H C 1
ATOM 23535 O O . GLU H 2 44 ? -12.489 81.894 8.213 1.00 86.28 44 GLU H O 1
ATOM 23547 N N A ARG H 2 45 ? -11.076 82.402 6.542 0.70 78.79 45 ARG H N 1
ATOM 23548 N N B ARG H 2 45 ? -11.061 82.416 6.546 0.30 76.46 45 ARG H N 1
ATOM 23549 C CA A ARG H 2 45 ? -11.591 81.342 5.685 0.70 73.92 45 ARG H CA 1
ATOM 23550 C CA B ARG H 2 45 ? -11.407 81.295 5.685 0.30 74.43 45 ARG H CA 1
ATOM 23551 C C A ARG H 2 45 ? -11.407 79.985 6.355 0.70 76.85 45 ARG H C 1
ATOM 23552 C C B ARG H 2 45 ? -11.471 79.998 6.476 0.30 76.91 45 ARG H C 1
ATOM 23553 O O A ARG H 2 45 ? -10.466 79.765 7.122 0.70 82.41 45 ARG H O 1
ATOM 23554 O O B ARG H 2 45 ? -10.757 79.838 7.472 0.30 80.22 45 ARG H O 1
ATOM 23595 N N . GLU H 2 46 ? -12.319 79.067 6.048 1.00 74.32 46 GLU H N 1
ATOM 23596 C CA . GLU H 2 46 ? -12.350 77.742 6.651 1.00 61.83 46 GLU H CA 1
ATOM 23597 C C . GLU H 2 46 ? -12.710 76.744 5.564 1.00 63.48 46 GLU H C 1
ATOM 23598 O O . GLU H 2 46 ? -13.637 76.981 4.785 1.00 59.39 46 GLU H O 1
ATOM 23611 N N . PHE H 2 47 ? -11.958 75.650 5.509 1.00 70.95 47 PHE H N 1
ATOM 23612 C CA . PHE H 2 47 ? -12.276 74.535 4.631 1.00 54.57 47 PHE H CA 1
ATOM 23613 C C . PHE H 2 47 ? -13.440 73.754 5.224 1.00 60.32 47 PHE H C 1
ATOM 23614 O O . PHE H 2 47 ? -13.496 73.536 6.438 1.00 60.42 47 PHE H O 1
ATOM 23631 N N . VAL H 2 48 ? -14.383 73.347 4.364 1.00 54.25 48 VAL H N 1
ATOM 23632 C CA . VAL H 2 48 ? -15.512 72.526 4.775 1.00 58.40 48 VAL H CA 1
ATOM 23633 C C . VAL H 2 48 ? -15.530 71.187 4.054 1.00 49.72 48 VAL H C 1
ATOM 23634 O O . VAL H 2 48 ? -15.726 70.140 4.690 1.00 55.66 48 VAL H O 1
ATOM 23647 N N . ALA H 2 49 ? -15.296 71.174 2.743 1.00 51.44 49 ALA H N 1
ATOM 23648 C CA . ALA H 2 49 ? -15.398 69.929 1.993 1.00 50.99 49 ALA H CA 1
ATOM 23649 C C . ALA H 2 49 ? -14.790 70.083 0.607 1.00 49.27 49 ALA H C 1
ATOM 23650 O O . ALA H 2 49 ? -14.727 71.183 0.051 1.00 49.99 49 ALA H O 1
ATOM 23657 N N . GLU H 2 50 ? -14.364 68.948 0.052 1.00 48.99 50 GLU H N 1
ATOM 23658 C CA . GLU H 2 50 ? -13.744 68.893 -1.265 1.00 49.60 50 GLU H CA 1
ATOM 23659 C C . GLU H 2 50 ? -14.034 67.536 -1.890 1.00 50.23 50 GLU H C 1
ATOM 23660 O O . GLU H 2 50 ? -14.112 66.521 -1.192 1.00 48.39 50 GLU H O 1
ATOM 23672 N N . SER H 2 51 ? -14.201 67.524 -3.214 1.00 49.67 51 SER H N 1
ATOM 23673 C CA . SER H 2 51 ? -14.516 66.298 -3.931 1.00 55.62 51 SER H CA 1
ATOM 23674 C C . SER H 2 51 ? -13.838 66.289 -5.290 1.00 56.86 51 SER H C 1
ATOM 23675 O O . SER H 2 51 ? -13.818 67.303 -5.991 1.00 60.05 51 SER H O 1
ATOM 23683 N N . TRP H 2 52 ? -13.308 65.129 -5.660 1.00 53.11 52 TRP H N 1
ATOM 23684 C CA . TRP H 2 52 ? -12.713 64.897 -6.965 1.00 55.34 52 TRP H CA 1
ATOM 23685 C C . TRP H 2 52 ? -13.681 64.129 -7.856 1.00 58.98 52 TRP H C 1
ATOM 23686 O O . TRP H 2 52 ? -14.625 63.493 -7.382 1.00 64.49 52 TRP H O 1
ATOM 23707 N N . SER H 2 53 ? -13.429 64.189 -9.168 1.00 60.80 53 SER H N 1
ATOM 23708 C CA . SER H 2 53 ? -14.251 63.433 -10.107 1.00 60.76 53 SER H CA 1
ATOM 23709 C C . SER H 2 53 ? -14.103 61.928 -9.913 1.00 52.86 53 SER H C 1
ATOM 23710 O O . SER H 2 53 ? -14.940 61.166 -10.408 1.00 61.14 53 SER H O 1
ATOM 23718 N N . SER H 2 54 ? -13.058 61.483 -9.211 1.00 54.17 54 SER H N 1
ATOM 23719 C CA . SER H 2 54 ? -12.927 60.068 -8.889 1.00 53.42 54 SER H CA 1
ATOM 23720 C C . SER H 2 54 ? -13.952 59.618 -7.862 1.00 56.55 54 SER H C 1
ATOM 23721 O O . SER H 2 54 ? -14.268 58.425 -7.797 1.00 65.40 54 SER H O 1
ATOM 23729 N N . GLY H 2 55 ? -14.475 60.544 -7.067 1.00 58.43 55 GLY H N 1
ATOM 23730 C CA . GLY H 2 55 ? -15.317 60.235 -5.935 1.00 57.95 55 GLY H CA 1
ATOM 23731 C C . GLY H 2 55 ? -14.681 60.575 -4.607 1.00 48.59 55 GLY H C 1
ATOM 23732 O O . GLY H 2 55 ? -15.402 60.797 -3.626 1.00 50.31 55 GLY H O 1
ATOM 23736 N N . THR H 2 56 ? -13.357 60.627 -4.551 1.00 50.30 56 THR H N 1
ATOM 23737 C CA . THR H 2 56 ? -12.674 61.030 -3.332 1.00 51.29 56 THR H CA 1
ATOM 23738 C C . THR H 2 56 ? -13.298 62.310 -2.798 1.00 52.37 56 THR H C 1
ATOM 23739 O O . THR H 2 56 ? -13.333 63.331 -3.489 1.00 55.32 56 THR H O 1
ATOM 23750 N N . THR H 2 57 ? -13.819 62.238 -1.575 1.00 54.35 57 THR H N 1
ATOM 23751 C CA . THR H 2 57 ? -14.472 63.369 -0.931 1.00 46.38 57 THR H CA 1
ATOM 23752 C C . THR H 2 57 ? -14.142 63.340 0.551 1.00 48.92 57 THR H C 1
ATOM 23753 O O . THR H 2 57 ? -14.272 62.296 1.197 1.00 54.42 57 THR H O 1
ATOM 23764 N N . TYR H 2 58 ? -13.709 64.481 1.081 1.00 47.36 58 TYR H N 1
ATOM 23765 C CA . TYR H 2 58 ? -13.383 64.602 2.493 1.00 49.01 58 TYR H CA 1
ATOM 23766 C C . TYR H 2 58 ? -13.853 65.959 3.002 1.00 50.46 58 TYR H C 1
ATOM 23767 O O . TYR H 2 58 ? -14.088 66.890 2.226 1.00 49.64 58 TYR H O 1
ATOM 23785 N N . TYR H 2 59 ? -13.987 66.060 4.324 1.00 46.83 59 TYR H N 1
ATOM 23786 C CA . TYR H 2 59 ? -14.654 67.189 4.952 1.00 48.72 59 TYR H CA 1
ATOM 23787 C C . TYR H 2 59 ? -13.810 67.751 6.085 1.0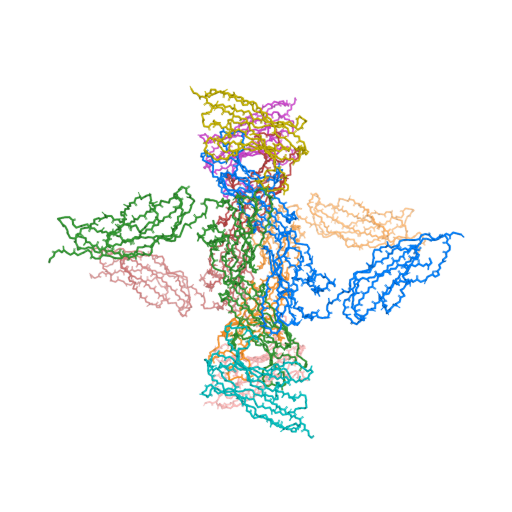0 54.31 59 TYR H C 1
ATOM 23788 O O . TYR H 2 59 ? -13.010 67.042 6.700 1.00 56.71 59 TYR H O 1
ATOM 23806 N N . GLY H 2 60 ? -13.993 69.045 6.346 1.00 56.79 60 GLY H N 1
ATOM 23807 C CA . GLY H 2 60 ? -13.432 69.629 7.549 1.00 54.69 60 GLY H CA 1
ATOM 23808 C C . GLY H 2 60 ? -13.986 68.964 8.795 1.00 49.46 60 GLY H C 1
ATOM 23809 O O . GLY H 2 60 ? -15.136 68.526 8.838 1.00 55.38 60 GLY H O 1
ATOM 23813 N N . ALA H 2 61 ? -13.146 68.896 9.829 1.00 46.79 61 ALA H N 1
ATOM 23814 C CA . ALA H 2 61 ? -13.501 68.134 11.020 1.00 54.32 61 ALA H CA 1
ATOM 23815 C C . ALA H 2 61 ? -14.730 68.698 11.717 1.00 61.99 61 ALA H C 1
ATOM 23816 O O . ALA H 2 61 ? -15.436 67.964 12.418 1.00 55.93 61 ALA H O 1
ATOM 23823 N N . SER H 2 62 ? -15.002 69.989 11.541 1.00 63.97 62 SER H N 1
ATOM 23824 C CA . SER H 2 62 ? -16.077 70.653 12.271 1.00 64.47 62 SER H CA 1
ATOM 23825 C C . SER H 2 62 ? -17.442 70.492 11.612 1.00 69.21 62 SER H C 1
ATOM 23826 O O . SER H 2 62 ? -18.443 70.927 12.195 1.00 74.15 62 SER H O 1
ATOM 23834 N N . VAL H 2 63 ? -17.520 69.877 10.431 1.00 68.44 63 VAL H N 1
ATOM 23835 C CA . VAL H 2 63 ? -18.779 69.742 9.710 1.00 65.47 63 VAL H CA 1
ATOM 23836 C C . VAL H 2 63 ? -18.997 68.344 9.156 1.00 60.09 63 VAL H C 1
ATOM 23837 O O . VAL H 2 63 ? -20.034 68.091 8.539 1.00 61.90 63 VAL H O 1
ATOM 23850 N N . VAL H 2 64 ? -18.057 67.421 9.351 1.00 60.29 64 VAL H N 1
ATOM 23851 C CA . VAL H 2 64 ? -18.258 66.068 8.854 1.00 61.72 64 VAL H CA 1
ATOM 23852 C C . VAL H 2 64 ? -19.496 65.481 9.519 1.00 63.22 64 VAL H C 1
ATOM 23853 O O . VAL H 2 64 ? -19.790 65.752 10.691 1.00 64.17 64 VAL H O 1
ATOM 23866 N N . GLY H 2 65 ? -20.244 64.708 8.760 1.00 65.72 65 GLY H N 1
ATOM 23867 C CA . GLY H 2 65 ? -21.489 64.139 9.256 1.00 71.20 65 GLY H CA 1
ATOM 23868 C C . GLY H 2 65 ? -22.694 65.038 9.094 1.00 66.59 65 GLY H C 1
ATOM 23869 O O . GLY H 2 65 ? -23.737 64.596 8.612 1.00 74.21 65 GLY H O 1
ATOM 23873 N N . ARG H 2 66 ? -22.560 66.308 9.490 1.00 57.98 66 ARG H N 1
ATOM 23874 C CA . ARG H 2 66 ? -23.673 67.245 9.381 1.00 57.31 66 ARG H CA 1
ATOM 23875 C C . ARG H 2 66 ? -23.842 67.756 7.956 1.00 55.32 66 ARG H C 1
ATOM 23876 O O . ARG H 2 66 ? -24.972 67.965 7.500 1.00 59.97 66 ARG H O 1
ATOM 23897 N N . PHE H 2 67 ? -22.740 67.993 7.252 1.00 59.94 67 PHE H N 1
ATOM 23898 C CA . PHE H 2 67 ? -22.777 68.437 5.868 1.00 61.61 67 PHE H CA 1
ATOM 23899 C C . PHE H 2 67 ? -22.283 67.309 4.974 1.00 50.35 67 PHE H C 1
ATOM 23900 O O . PHE H 2 67 ? -21.454 66.492 5.385 1.00 62.32 67 PHE H O 1
ATOM 23917 N N . THR H 2 68 ? -22.789 67.275 3.746 1.00 51.07 68 THR H N 1
ATOM 23918 C CA . THR H 2 68 ? -22.335 66.316 2.750 1.00 62.35 68 THR H CA 1
ATOM 23919 C C . THR H 2 68 ? -22.220 67.030 1.410 1.00 63.55 68 THR H C 1
ATOM 23920 O O . THR H 2 68 ? -23.047 67.885 1.075 1.00 59.47 68 THR H O 1
ATOM 23931 N N . MET H 2 69 ? -21.185 66.681 0.655 1.00 65.55 69 MET H N 1
ATOM 23932 C CA . MET H 2 69 ? -20.896 67.290 -0.633 1.00 53.80 69 MET H CA 1
ATOM 23933 C C . MET H 2 69 ? -21.053 66.260 -1.742 1.00 52.15 69 MET H C 1
ATOM 23934 O O . MET H 2 69 ? -20.762 65.076 -1.558 1.00 62.80 69 MET H O 1
ATOM 23948 N N . SER H 2 70 ? -21.521 66.722 -2.898 1.00 52.81 70 SER H N 1
ATOM 23949 C CA . SER H 2 70 ? -21.668 65.872 -4.069 1.00 53.77 70 SER H CA 1
ATOM 23950 C C . SER H 2 70 ? -21.258 66.667 -5.301 1.00 53.77 70 SER H C 1
ATOM 23951 O O . SER H 2 70 ? -21.027 67.877 -5.240 1.00 53.14 70 SER H O 1
ATOM 23959 N N . ARG H 2 71 ? -21.172 65.968 -6.429 1.00 54.54 71 ARG H N 1
ATOM 23960 C CA . ARG H 2 71 ? -20.508 66.502 -7.614 1.00 54.49 71 ARG H CA 1
ATOM 23961 C C . ARG H 2 71 ? -21.148 65.907 -8.855 1.00 55.89 71 ARG H C 1
ATOM 23962 O O . ARG H 2 71 ? -21.209 64.683 -8.995 1.00 57.82 71 ARG H O 1
ATOM 23983 N N . ASP H 2 72 ? -21.609 66.765 -9.754 1.00 57.21 72 ASP H N 1
ATOM 23984 C CA . ASP H 2 72 ? -22.227 66.344 -11.007 1.00 63.95 72 ASP H CA 1
ATOM 23985 C C . ASP H 2 72 ? -21.288 66.733 -12.144 1.00 68.76 72 ASP H C 1
ATOM 23986 O O . ASP H 2 72 ? -21.295 67.879 -12.600 1.00 67.49 72 ASP H O 1
ATOM 23995 N N . ASP H 2 73 ? -20.466 65.778 -12.589 1.00 74.83 73 ASP H N 1
ATOM 23996 C CA . ASP H 2 73 ? -19.623 66.025 -13.754 1.00 71.56 73 ASP H CA 1
ATOM 23997 C C . ASP H 2 73 ? -20.460 66.148 -15.025 1.00 76.36 73 ASP H C 1
ATOM 23998 O O . ASP H 2 73 ? -20.043 66.816 -15.978 1.00 81.57 73 ASP H O 1
ATOM 24007 N N . SER H 2 74 ? -21.642 65.525 -15.052 1.00 78.02 74 SER H N 1
ATOM 24008 C CA . SER H 2 74 ? -22.516 65.635 -16.214 1.00 81.66 74 SER H CA 1
ATOM 24009 C C . SER H 2 74 ? -23.121 67.026 -16.357 1.00 79.15 74 SER H C 1
ATOM 24010 O O . SER H 2 74 ? -23.651 67.350 -17.424 1.00 87.42 74 SER H O 1
ATOM 24018 N N . LYS H 2 75 ? -23.066 67.845 -15.305 1.00 78.54 75 LYS H N 1
ATOM 24019 C CA . LYS H 2 75 ? -23.628 69.189 -15.338 1.00 76.56 75 LYS H CA 1
ATOM 24020 C C . LYS H 2 75 ? -22.658 70.240 -14.805 1.00 76.86 75 LYS H C 1
ATOM 24021 O O . LYS H 2 75 ? -23.075 71.380 -14.564 1.00 80.48 75 LYS H O 1
ATOM 24025 N N . ASN H 2 76 ? -21.382 69.894 -14.635 1.00 75.74 76 ASN H N 1
ATOM 24026 C CA . ASN H 2 76 ? -20.351 70.791 -14.104 1.00 77.31 76 ASN H CA 1
ATOM 24027 C C . ASN H 2 76 ? -20.880 71.609 -12.925 1.00 72.78 76 ASN H C 1
ATOM 24028 O O . ASN H 2 76 ? -20.962 72.838 -12.962 1.00 72.66 76 ASN H O 1
ATOM 24039 N N . THR H 2 77 ? -21.224 70.892 -11.857 1.00 72.97 77 THR H N 1
ATOM 24040 C CA . THR H 2 77 ? -21.868 71.496 -10.703 1.00 64.39 77 THR H CA 1
ATOM 24041 C C . THR H 2 77 ? -21.505 70.717 -9.449 1.00 57.85 77 THR H C 1
ATOM 24042 O O . THR H 2 77 ? -21.292 69.504 -9.497 1.00 62.34 77 THR H O 1
ATOM 24053 N N . VAL H 2 78 ? -21.455 71.427 -8.320 1.00 55.49 78 VAL H N 1
ATOM 24054 C CA . VAL H 2 78 ? -21.263 70.813 -7.013 1.00 63.78 78 VAL H CA 1
ATOM 24055 C C . VAL H 2 78 ? -22.324 71.356 -6.065 1.00 59.70 78 VAL H C 1
ATOM 24056 O O . VAL H 2 78 ? -22.901 72.424 -6.286 1.00 58.34 78 VAL H O 1
ATOM 24069 N N . TYR H 2 79 ? -22.563 70.606 -4.988 1.00 53.29 79 TYR H N 1
ATOM 24070 C CA . TYR H 2 79 ? -23.625 70.905 -4.034 1.00 53.55 79 TYR H CA 1
ATOM 24071 C C . TYR H 2 79 ? -23.107 70.678 -2.619 1.00 54.25 79 TYR H C 1
ATOM 24072 O O . TYR H 2 79 ? -22.084 70.024 -2.411 1.00 57.41 79 TYR H O 1
ATOM 24090 N N . LEU H 2 80 ? -23.829 71.230 -1.639 1.00 57.63 80 LEU H N 1
ATOM 24091 C CA . LEU H 2 80 ? -23.435 71.116 -0.230 1.00 57.89 80 LEU H CA 1
ATOM 24092 C C . LEU H 2 80 ? -24.719 71.110 0.607 1.00 59.82 80 LEU H C 1
ATOM 24093 O O . LEU H 2 80 ? -25.208 72.165 1.019 1.00 65.76 80 LEU H O 1
ATOM 24109 N N . GLN H 2 81 ? -25.249 69.912 0.854 1.00 56.15 81 GLN H N 1
ATOM 24110 C CA . GLN H 2 81 ? -26.434 69.742 1.686 1.00 53.68 81 GLN H CA 1
ATOM 24111 C C . GLN H 2 81 ? -26.012 69.894 3.142 1.00 52.81 81 GLN H C 1
ATOM 24112 O O . GLN H 2 81 ? -25.285 69.048 3.676 1.00 55.47 81 GLN H O 1
ATOM 24126 N N . MET H 2 82 ? -26.446 70.980 3.782 1.00 54.36 82 MET H N 1
ATOM 24127 C CA . MET H 2 82 ? -26.148 71.244 5.181 1.00 57.27 82 MET H CA 1
ATOM 24128 C C . MET H 2 82 ? -27.312 70.852 6.072 1.00 52.68 82 MET H C 1
ATOM 24129 O O . MET H 2 82 ? -28.465 71.170 5.773 1.00 53.58 82 MET H O 1
ATOM 24143 N N . ASN H 2 83 ? -26.993 70.225 7.204 1.00 58.81 83 ASN H N 1
ATOM 24144 C CA . ASN H 2 83 ? -27.993 69.726 8.135 1.00 54.77 83 ASN H CA 1
ATOM 24145 C C . ASN H 2 83 ? -27.547 70.015 9.560 1.00 55.27 83 ASN H C 1
ATOM 24146 O O . ASN H 2 83 ? -26.366 70.223 9.833 1.00 63.21 83 ASN H O 1
ATOM 24157 N N . SER H 2 84 ? -28.520 70.018 10.472 1.00 56.77 84 SER H N 1
ATOM 24158 C CA . SER H 2 84 ? -28.277 70.300 11.882 1.00 62.60 84 SER H CA 1
ATOM 24159 C C . SER H 2 84 ? -27.522 71.613 12.060 1.00 65.87 84 SER H C 1
ATOM 24160 O O . SER H 2 84 ? -26.566 71.721 12.828 1.00 74.48 84 SER H O 1
ATOM 24168 N N . LEU H 2 85 ? -27.986 72.640 11.345 1.00 62.40 85 LEU H N 1
ATOM 24169 C CA . LEU H 2 85 ? -27.258 73.902 11.287 1.00 66.03 85 LEU H CA 1
ATOM 24170 C C . LEU H 2 85 ? -27.214 74.569 12.655 1.00 66.64 85 LEU H C 1
ATOM 24171 O O . LEU H 2 85 ? -28.252 74.803 13.277 1.00 65.30 85 LEU H O 1
ATOM 24187 N N . ARG H 2 86 ? -26.005 74.888 13.107 1.00 72.78 86 ARG H N 1
ATOM 24188 C CA . ARG H 2 86 ? -25.766 75.520 14.393 1.00 72.00 86 ARG H CA 1
ATOM 24189 C C . ARG H 2 86 ? -25.492 77.010 14.219 1.00 68.89 86 ARG H C 1
ATOM 24190 O O . ARG H 2 86 ? -25.330 77.517 13.108 1.00 67.74 86 ARG H O 1
ATOM 24211 N N . ALA H 2 87 ? -25.425 77.709 15.357 1.00 77.36 87 ALA H N 1
ATOM 24212 C CA . ALA H 2 87 ? -25.107 79.133 15.341 1.00 74.16 87 ALA H CA 1
ATOM 24213 C C . ALA H 2 87 ? -23.842 79.415 14.541 1.00 71.95 87 ALA H C 1
ATOM 24214 O O . ALA H 2 87 ? -23.797 80.359 13.746 1.00 71.57 87 ALA H O 1
ATOM 24221 N N . GLU H 2 88 ? -22.812 78.589 14.721 1.00 77.16 88 GLU H N 1
ATOM 24222 C CA . GLU H 2 88 ? -21.492 78.869 14.171 1.00 76.21 88 GLU H CA 1
ATOM 24223 C C . GLU H 2 88 ? -21.377 78.541 12.689 1.00 69.61 88 GLU H C 1
ATOM 24224 O O . GLU H 2 88 ? -20.292 78.705 12.118 1.00 69.38 88 GLU H O 1
ATOM 24236 N N . ASP H 2 89 ? -22.457 78.097 12.051 1.00 67.87 89 ASP H N 1
ATOM 24237 C CA . ASP H 2 89 ? -22.432 77.851 10.616 1.00 70.29 89 ASP H CA 1
ATOM 24238 C C . ASP H 2 89 ? -22.692 79.110 9.800 1.00 74.42 89 ASP H C 1
ATOM 24239 O O . ASP H 2 89 ? -22.580 79.064 8.569 1.00 69.29 89 ASP H O 1
ATOM 24248 N N . THR H 2 90 ? -23.024 80.225 10.448 1.00 76.49 90 THR H N 1
ATOM 24249 C CA . THR H 2 90 ? -23.247 81.478 9.736 1.00 67.66 90 THR H CA 1
ATOM 24250 C C . THR H 2 90 ? -21.939 81.959 9.124 1.00 72.16 90 THR H C 1
ATOM 24251 O O . THR H 2 90 ? -20.943 82.136 9.833 1.00 68.56 90 THR H O 1
ATOM 24262 N N . ALA H 2 91 ? -21.952 82.188 7.815 1.00 66.89 91 ALA H N 1
ATOM 24263 C CA . ALA H 2 91 ? -20.768 82.602 7.078 1.00 61.93 91 ALA H CA 1
ATOM 24264 C C . ALA H 2 91 ? -21.151 82.716 5.611 1.00 59.04 91 ALA H C 1
ATOM 24265 O O . ALA H 2 91 ? -22.212 82.247 5.189 1.00 66.95 91 ALA H O 1
ATOM 24272 N N . VAL H 2 92 ? -20.279 83.353 4.841 1.00 64.73 92 VAL H N 1
ATOM 24273 C CA . VAL H 2 92 ? -20.374 83.307 3.389 1.00 60.41 92 VAL H CA 1
ATOM 24274 C C . VAL H 2 92 ? -19.693 82.034 2.913 1.00 62.97 92 VAL H C 1
ATOM 24275 O O . VAL H 2 92 ? -18.576 81.719 3.338 1.00 67.37 92 VAL H O 1
ATOM 24288 N N . TYR H 2 93 ? -20.364 81.296 2.038 1.00 66.70 93 TYR H N 1
ATOM 24289 C CA . TYR H 2 93 ? -19.882 80.004 1.569 1.00 67.34 93 TYR H CA 1
ATOM 24290 C C . TYR H 2 93 ? -19.359 80.140 0.149 1.00 68.61 93 TYR H C 1
ATOM 24291 O O . TYR H 2 93 ? -20.062 80.641 -0.736 1.00 64.98 93 TYR H O 1
ATOM 24309 N N . TYR H 2 94 ? -18.123 79.691 -0.058 1.00 68.08 94 TYR H N 1
ATOM 24310 C CA . TYR H 2 94 ? -17.391 79.932 -1.292 1.00 69.23 94 TYR H CA 1
ATOM 24311 C C . TYR H 2 94 ? -17.117 78.609 -1.989 1.00 65.28 94 TYR H C 1
ATOM 24312 O O . TYR H 2 94 ? -16.469 77.722 -1.423 1.00 60.41 94 TYR H O 1
ATOM 24330 N N . CYS H 2 95 ? -17.636 78.475 -3.200 1.00 65.92 95 CYS H N 1
ATOM 24331 C CA . CYS H 2 95 ? -17.156 77.475 -4.139 1.00 60.21 95 CYS H CA 1
ATOM 24332 C C . CYS H 2 95 ? -15.743 77.840 -4.597 1.00 67.85 95 CYS H C 1
ATOM 24333 O O . CYS H 2 95 ? -15.382 79.017 -4.671 1.00 74.48 95 CYS H O 1
ATOM 24340 N N . ALA H 2 96 ? -14.929 76.826 -4.895 1.00 67.16 96 ALA H N 1
ATOM 24341 C CA . ALA H 2 96 ? -13.528 77.079 -5.222 1.00 60.07 96 ALA H CA 1
ATOM 24342 C C . ALA H 2 96 ? -12.927 75.888 -5.955 1.00 63.57 96 ALA H C 1
ATOM 24343 O O . ALA H 2 96 ? -13.099 74.744 -5.524 1.00 66.40 96 ALA H O 1
ATOM 24350 N N . ALA H 2 97 ? -12.204 76.167 -7.043 1.00 61.50 97 ALA H N 1
ATOM 24351 C CA . ALA H 2 97 ? -11.601 75.154 -7.899 1.00 65.65 97 ALA H CA 1
ATOM 24352 C C . ALA H 2 97 ? -10.103 75.025 -7.632 1.00 68.64 97 ALA H C 1
ATOM 24353 O O . ALA H 2 97 ? -9.430 75.997 -7.279 1.00 75.18 97 ALA H O 1
ATOM 24360 N N . LYS H 2 98 ? -9.584 73.810 -7.820 1.00 64.97 98 LYS H N 1
ATOM 24361 C CA . LYS H 2 98 ? -8.176 73.512 -7.592 1.00 68.45 98 LYS H CA 1
ATOM 24362 C C . LYS H 2 98 ? -7.623 72.693 -8.745 1.00 65.75 98 LYS H C 1
ATOM 24363 O O . LYS H 2 98 ? -8.228 71.699 -9.154 1.00 71.07 98 LYS H O 1
ATOM 24382 N N . ARG H 2 99 ? -6.479 73.102 -9.249 1.00 72.03 99 ARG H N 1
ATOM 24383 C CA . ARG H 2 99 ? -5.793 72.397 -10.327 1.00 81.86 99 ARG H CA 1
ATOM 24384 C C . ARG H 2 99 ? -4.780 71.416 -9.741 1.00 90.49 99 ARG H C 1
ATOM 24385 O O . ARG H 2 99 ? -4.013 71.793 -8.845 1.00 91.64 99 ARG H O 1
ATOM 24406 N N . PRO H 2 100 ? -4.736 70.162 -10.207 1.00 94.01 100 PRO H N 1
ATOM 24407 C CA . PRO H 2 100 ? -3.802 69.196 -9.594 1.00 104.70 100 PRO H CA 1
ATOM 24408 C C . PRO H 2 100 ? -2.346 69.640 -9.636 1.00 100.84 100 PRO H C 1
ATOM 24409 O O . PRO H 2 100 ? -1.558 69.240 -8.769 1.00 83.29 100 PRO H O 1
ATOM 24420 N N . ASP H 2 101 ? -1.965 70.451 -10.625 1.00 106.55 101 ASP H N 1
ATOM 24421 C CA . ASP H 2 101 ? -0.586 70.917 -10.722 1.00 110.72 101 ASP H CA 1
ATOM 24422 C C . ASP H 2 101 ? -0.142 71.603 -9.435 1.00 113.56 101 ASP H C 1
ATOM 24423 O O . ASP H 2 101 ? 0.848 71.203 -8.808 1.00 114.52 101 ASP H O 1
ATOM 24432 N N . ALA H 2 102 ? -0.862 72.648 -9.031 1.00 100.32 102 ALA H N 1
ATOM 24433 C CA . ALA H 2 102 ? -0.407 73.523 -7.960 1.00 90.05 102 ALA H CA 1
ATOM 24434 C C . ALA H 2 102 ? -0.629 72.859 -6.602 1.00 82.77 102 ALA H C 1
ATOM 24435 O O . ALA H 2 102 ? -1.044 71.700 -6.500 1.00 80.58 102 ALA H O 1
ATOM 24442 N N . GLY H 2 103 ? -0.356 73.612 -5.539 1.00 75.86 103 GLY H N 1
ATOM 24443 C CA . GLY H 2 103 ? -0.334 73.038 -4.209 1.00 74.18 103 GLY H CA 1
ATOM 24444 C C . GLY H 2 103 ? -1.654 72.404 -3.818 1.00 69.67 103 GLY H C 1
ATOM 24445 O O . GLY H 2 103 ? -2.724 72.695 -4.359 1.00 63.53 103 GLY H O 1
ATOM 24449 N N . TRP H 2 104 ? -1.562 71.505 -2.842 1.00 66.13 104 TRP H N 1
ATOM 24450 C CA . TRP H 2 104 ? -2.764 70.906 -2.286 1.00 65.36 104 TRP H CA 1
ATOM 24451 C C . TRP H 2 104 ? -3.698 71.956 -1.698 1.00 65.17 104 TRP H C 1
ATOM 24452 O O . TRP H 2 104 ? -4.895 71.689 -1.553 1.00 66.43 104 TRP H O 1
ATOM 24473 N N . GLN H 2 105 ? -3.185 73.149 -1.371 1.00 66.15 105 GLN H N 1
ATOM 24474 C CA . GLN H 2 105 ? -3.992 74.189 -0.742 1.00 61.80 105 GLN H CA 1
ATOM 24475 C C . GLN H 2 105 ? -3.848 75.519 -1.467 1.00 59.89 105 GLN H C 1
ATOM 24476 O O . GLN H 2 105 ? -3.936 76.580 -0.845 1.00 69.61 105 GLN H O 1
ATOM 24490 N N . THR H 2 106 ? -3.617 75.482 -2.778 1.00 60.75 106 THR H N 1
ATOM 24491 C CA . THR H 2 106 ? -3.669 76.671 -3.623 1.00 74.66 106 THR H CA 1
ATOM 24492 C C . THR H 2 106 ? -4.792 76.460 -4.633 1.00 71.74 106 THR H C 1
ATOM 24493 O O . THR H 2 106 ? -4.798 75.458 -5.358 1.00 64.29 106 THR H O 1
ATOM 24504 N N . TYR H 2 107 ? -5.744 77.391 -4.666 1.00 74.50 107 TYR H N 1
ATOM 24505 C CA . TYR H 2 107 ? -6.957 77.261 -5.463 1.00 68.14 107 TYR H CA 1
ATOM 24506 C C . TYR H 2 107 ? -7.011 78.381 -6.490 1.00 68.21 107 TYR H C 1
ATOM 24507 O O . TYR H 2 107 ? -7.079 79.560 -6.125 1.00 68.56 107 TYR H O 1
ATOM 24525 N N . ASP H 2 108 ? -6.998 78.007 -7.772 1.00 67.47 108 ASP H N 1
ATOM 24526 C CA . ASP H 2 108 ? -6.983 78.996 -8.844 1.00 65.97 108 ASP H CA 1
ATOM 24527 C C . ASP H 2 108 ? -8.191 79.925 -8.770 1.00 78.00 108 ASP H C 1
ATOM 24528 O O . ASP H 2 108 ? -8.043 81.153 -8.748 1.00 76.46 108 ASP H O 1
ATOM 24537 N N . TYR H 2 109 ? -9.396 79.357 -8.741 1.00 70.19 109 TYR H N 1
ATOM 24538 C CA . TYR H 2 109 ? -10.618 80.106 -8.997 1.00 65.20 109 TYR H CA 1
ATOM 24539 C C . TYR H 2 109 ? -11.560 80.061 -7.806 1.00 61.36 109 TYR H C 1
ATOM 24540 O O . TYR H 2 109 ? -11.643 79.058 -7.093 1.00 65.26 109 TYR H O 1
ATOM 24558 N N . TRP H 2 110 ? -12.292 81.157 -7.613 1.00 61.73 110 TRP H N 1
ATOM 24559 C CA . TRP H 2 110 ? -13.193 81.305 -6.480 1.00 60.95 110 TRP H CA 1
ATOM 24560 C C . TRP H 2 110 ? -14.507 81.909 -6.944 1.00 61.10 110 TRP H C 1
ATOM 24561 O O . TRP H 2 110 ? -14.542 82.745 -7.849 1.00 63.68 110 TRP H O 1
ATOM 24582 N N . GLY H 2 111 ? -15.592 81.478 -6.305 1.00 68.56 111 GLY H N 1
ATOM 24583 C CA . GLY H 2 111 ? -16.879 82.096 -6.526 1.00 74.23 111 GLY H CA 1
ATOM 24584 C C . GLY H 2 111 ? -17.047 83.378 -5.723 1.00 73.68 111 GLY H C 1
ATOM 24585 O O . GLY H 2 111 ? -16.249 83.710 -4.846 1.00 60.60 111 GLY H O 1
ATOM 24589 N N . GLN H 2 112 ? -18.120 84.108 -6.043 1.00 79.93 112 GLN H N 1
ATOM 24590 C CA . GLN H 2 112 ? -18.383 85.372 -5.362 1.00 70.63 112 GLN H CA 1
ATOM 24591 C C . GLN H 2 112 ? -18.817 85.145 -3.918 1.00 62.58 112 GLN H C 1
ATOM 24592 O O . GLN H 2 112 ? -18.409 85.886 -3.017 1.00 67.56 112 GLN H O 1
ATOM 24596 N N . GLY H 2 113 ? -19.638 84.130 -3.677 1.00 76.09 113 GLY H N 1
ATOM 24597 C CA . GLY H 2 113 ? -20.088 83.835 -2.332 1.00 76.79 113 GLY H CA 1
ATOM 24598 C C . GLY H 2 113 ? -21.598 83.817 -2.206 1.00 80.90 113 GLY H C 1
ATOM 24599 O O . GLY H 2 113 ? -22.303 84.450 -2.998 1.00 78.67 113 GLY H O 1
ATOM 24603 N N . THR H 2 114 ? -22.107 83.072 -1.224 1.00 68.18 114 THR H N 1
ATOM 24604 C CA . THR H 2 114 ? -23.523 83.093 -0.870 1.00 61.96 114 THR H CA 1
ATOM 24605 C C . THR H 2 114 ? -23.618 83.002 0.646 1.00 67.95 114 THR H C 1
ATOM 24606 O O . THR H 2 114 ? -23.076 82.070 1.249 1.00 73.92 114 THR H O 1
ATOM 24617 N N . LEU H 2 115 ? -24.283 83.978 1.259 1.00 68.16 115 LEU H N 1
ATOM 24618 C CA . LEU H 2 115 ? -24.380 84.035 2.711 1.00 65.23 115 LEU H CA 1
ATOM 24619 C C . LEU H 2 115 ? -25.447 83.073 3.219 1.00 71.90 115 LEU H C 1
ATOM 24620 O O . LEU H 2 115 ? -26.540 82.971 2.653 1.00 81.09 115 LEU H O 1
ATOM 24636 N N . VAL H 2 116 ? -25.114 82.357 4.287 1.00 66.97 116 VAL H N 1
ATOM 24637 C CA . VAL H 2 116 ? -26.035 81.465 4.984 1.00 62.60 116 VAL H CA 1
ATOM 24638 C C . VAL H 2 116 ? -26.086 81.934 6.431 1.00 67.64 116 VAL H C 1
ATOM 24639 O O . VAL H 2 116 ? -25.049 81.991 7.106 1.00 68.18 116 VAL H O 1
ATOM 24652 N N . THR H 2 117 ? -27.278 82.301 6.898 1.00 66.09 117 THR H N 1
ATOM 24653 C CA . THR H 2 117 ? -27.446 82.904 8.217 1.00 67.00 117 THR H CA 1
ATOM 24654 C C . THR H 2 117 ? -28.476 82.105 8.999 1.00 67.88 117 THR H C 1
ATOM 24655 O O . THR H 2 117 ? -29.656 82.091 8.637 1.00 74.32 117 THR H O 1
ATOM 24666 N N . VAL H 2 118 ? -28.041 81.455 10.075 1.00 67.72 118 VAL H N 1
ATOM 24667 C CA . VAL H 2 118 ? -28.980 80.785 10.969 1.00 79.57 118 VAL H CA 1
ATOM 24668 C C . VAL H 2 118 ? -29.733 81.870 11.729 1.00 87.80 118 VAL H C 1
ATOM 24669 O O . VAL H 2 118 ? -29.302 83.028 11.755 1.00 91.21 118 VAL H O 1
ATOM 24682 N N . SER H 2 119 ? -30.838 81.504 12.378 1.00 89.05 119 SER H N 1
ATOM 24683 C CA . SER H 2 119 ? -31.804 82.480 12.877 1.00 91.70 119 SER H CA 1
ATOM 24684 C C . SER H 2 119 ? -32.124 82.208 14.339 1.00 94.56 119 SER H C 1
ATOM 24685 O O . SER H 2 119 ? -32.757 81.196 14.658 1.00 98.47 119 SER H O 1
ATOM 24693 N N . SER H 2 120 ? -31.720 83.128 15.213 1.00 90.68 120 SER H N 1
ATOM 24694 C CA . SER H 2 120 ? -32.031 83.045 16.639 1.00 95.98 120 SER H CA 1
ATOM 24695 C C . SER H 2 120 ? -31.819 81.630 17.168 1.00 101.88 120 SER H C 1
ATOM 24696 O O . SER H 2 120 ? -32.632 81.101 17.929 1.00 102.80 120 SER H O 1
#

InterPro domains:
  IPR003961 Fibronectin type III [PS50853] (127-217)
  IPR013783 Immunoglobulin-like fold [G3DSA:2.60.40.10] (121-218)
  IPR013783 Immunoglobulin-like fold [G3DSA:2.60.40.10] (230-323)
  IPR036116 Fibronectin type III superfamily [SSF49265] (122-218)
  IPR036116 Fibronectin type III superfamily [SSF49265] (214-316)
  IPR052672 Type I Cytokine Receptor Family, Type 2 Subfamily [PTHR48423] (120-340)

Organism: Homo sapiens (NCBI:txid9606)

Secondary structure (DSSP, 8-state):
------SEEEEEES-SEEETT--EEEEEEE--SS---SEEEEEETTEE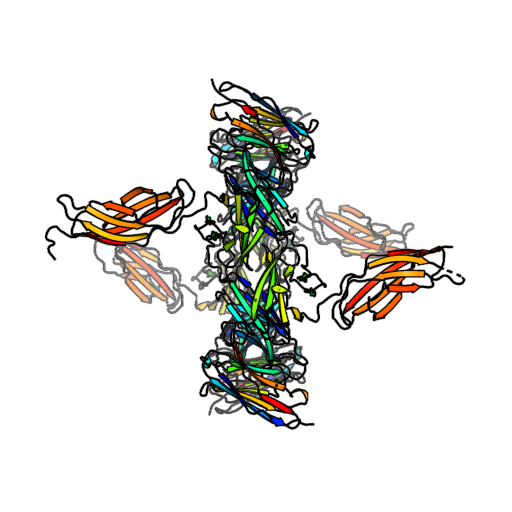E-SSEEE-SSSEEEEEESS---SEEEEEEEEE-TT-SSEEEEEEEEEEEE-PPPPPEEEEEEEETT--EEEEEEE--S---S-EEEEEEEEETTT--EEEEEESS-EEEEGGG--S-SEEEEEEEEEETTEEEEPPPEEEEGGGSEE---EEEEE--EEEEEE----SSEEEEEEEEETT--S-EEEE----TTS-EEEE----SS-EEEEEEEEEETT-S---PPPPPEEEE---/------SEEEEEES-SEEETTEEEEEEEEE--TT---SEEEEEETTEEE-SSEEEEETTEEEEEEEEE--SEEEEEEEEE-TT-SSEEEEEEEEEEEE-PPPPPEEEEEEEETT--EEEEEEE--S---S--EEEEEEEESSS----EEEESS-EEEEGGG--S-SEEEEEEEEEETTEEEEPPPEEEETTTSEEPSPEEEEEEEEE--SS-EEEEEEEE----SSB--EEEEEETT-S--EEEE----TTS-EEEEE---SSEEEEEEEE--BTT-S--PPPPPPEEEEE--TT---/------SEEEEEES-SEEETTEEEEEEEEE--TT---SEEEEEESS-EE-SSEE--SSSEEEEEEEEE--SEEEEEEEEE-TT-SSEEEEEEEEEEEE-PPPPPEEEEEEEETT--EEEEEEE--S--SS-EEEEEEEEETTT--EEEEEESS-EEEEGGG--S-SEEEEEEEEEETTEEEEPPPEEEETTTSEEPSPEEEEEEEEEPSSS-EEEEEEEE----SSEEEEEEEEETTT-S---EE----TTS-EEEEE---SS-EEEEEEEEEETTSS--PPPPPPEEEE-----/------SEEEEEES-SEEETT--EEEEEEE--TT---SEEEEEETTEEE-SSEEE-SSSEEEEEESS---SEEEEEEEEE-TT-SSEEEEEEEEEEEE-PPPPPEEEEEEEETTS-EEEEEEE--S---S-EEEEEEEEETTT--EEEEEESS-EEEEGGG--S-SEEEEEEEEEETTEEEEPPPEEEETTSSEEPSPEEEEEEEE-----EEEEEEE----SSEEEEEEEEETT-S--EEEEEEE-TTS-EEEEE---TT-EEEEEEEEEETT-S--PPPPP-EEEEPP-/--EEEEE--EEE-TT--EEEEEEEESS-TTTSEEEEEEE-SSS--EEEEEE-TTS-EEE-TTTTTTEEEEEEGGGTEEEEEE-S--GGG-EEEEEEEE-TTS-SS--SEE---EEEEE--/--EEE----EEE-TT--EEEEEEEESS-GGGSEEEEEEE-TTS--EEEEEE-TTS-EEE-TTTBTTEEEEEEGGGTEEEEEE-S--GGG-EEEEEEEE-SSS-SS--SEE---EEEEE--/--EEEEE--EEE-TT--EEEEEEEESS-GGGSEEEEEEE-SSSPPEEEEEE-TT--EEE-TTTTTTEEEEEETTTTEEEEEE-S--GGG-EEEEEEEE-TTS-TT-EEEE---EEEEE--/--EEEEE---EE-TT-EEEEEEEEESS-TTTSEEEEEEE-SSS-EEEEEEE-TTS-EEE-TTTBTTEEEEEETTTTEEEEEEES--GGG-EEEEEEEE-SSS-TT--SEE---EEEEE--